Protein 8H4J (pdb70)

Solvent-accessible surface area: 68926 Å² total; per-residue (Å²): 55,10,52,2,2,0,0,19,0,3,17,57,26,118,35,3,29,1,15,34,0,0,74,10,0,20,31,3,0,135,56,10,39,19,50,35,67,91,58,82,22,60,0,42,82,62,92,6,41,31,20,58,98,55,2,59,31,2,14,132,20,47,118,36,106,107,74,70,22,122,117,9,18,57,41,0,68,91,0,8,60,36,0,45,61,4,42,1,0,0,0,0,0,9,26,38,33,18,6,0,2,5,12,0,2,14,0,0,5,0,0,9,18,35,70,43,0,19,38,97,41,49,83,12,113,13,13,23,0,13,30,3,17,0,0,0,0,0,9,5,27,30,104,29,102,82,99,122,49,12,3,1,22,35,5,0,114,12,0,0,18,59,0,15,1,95,9,9,40,12,1,35,1,26,8,22,104,100,136,73,137,13,34,74,62,6,5,61,70,0,29,45,39,0,51,150,8,4,34,75,45,54,5,60,2,2,0,0,17,0,4,15,52,34,121,35,3,30,2,20,38,0,0,74,14,4,15,37,4,2,96,63,52,66,12,48,22,124,91,64,84,29,61,0,44,84,62,92,5,41,33,17,57,98,56,2,61,31,8,16,158,61,57,145,33,113,113,78,73,20,139,122,7,29,60,44,0,66,102,2,6,61,36,0,91,70,9,49,2,0,0,0,0,0,9,27,37,33,18,6,0,2,6,11,0,1,14,1,0,6,1,0,9,31,27,213,58,0,19,119,147,50,184,77,190,59,78,27,47,5,147,70,11,60,1,10,0,0,0,9,3,25,13,41,16,104,78,105,115,36,9,2,1,21,35,4,0,115,13,0,0,16,27,0,23,1,135,107,13,66,12,0,34,1,25,6,20,98,46,81,58,58,6,37,45,10,6,5,27,47,0,18,35,40,0,45,143,21,3,100,116,77,68,17,56,2,2,0,0,17,0,4,125,83,45,172,94,5,15,2,24,69,0,0,77,47,0,16,63,30,3,124,84,14,31,7,42,31,126,93,60,84,24,61,0,46,84,63,92,5,41,96,66,71,212,54,2,100,32,7,16,163,62,54,144,28,122,88,102,63,19,158,118,7,28,60,40,0,67,95,0,6,58,41,0,77,65,6,38,3,0,0,0,0,0,10,26,55,148,101,75,8,2,96,24,0,96,35,0,4,44,0,0,30,28,33,175,54,0,22,80,156,93,85,85,12,106,12,13,23,2,15,37,3,32,2,0,0,0,0,9,4,26,30,109,27,103,83,105,141,69,10,55,1,22,70,64,0,110,70,22,0,19,80,0,15,0,82,24,9,61,12,0,33,0,26,3,18,105,73,166,110,128,12,99,106,61,4,23,57,68,0,116,45,41,8,57,137,3,1,60,69,40,39,55,2,2,0,0,17,0,5,13,45,37,148,87,5,16,1,20,70,0,0,74,49,0,17,60,26,10,137,94,51,67,48,63,35,143,95,62,84,22,62,0,46,82,59,91,4,43,30,16,64,69,49,6,74,4,6,12,123,44,17,5,79,39,42,99,97,22,134,145,16,17,61,40,0,66,82,0,7,59,36,0,90,67,8,62,4,0,0,0,0,0,10,27,35,30,14,6,0,1,6,13,0,1,16,0,0,8,1,0,8,28,21,168,57,0,18,109,143,46,186,91,184,72,94,25,66,1,140,56,12,65,0,0,0,1,0,10,4,24,30,125,29,104,82,106,119,50,9,3,1,20,35,5,0,114,13,0,0,16,29,0,13,0,135,120,14,81,21,0,21,1,24,4,19,77,93,161,85,147,15,67,97,62,5,20,60,56,0,114,45,32,7,56,154,19,2,111,138,49,37,2,2,0,0,17,0,5,14,49,35,145,87,4,16,2,22,76,0,0,76,49,1,20,57,27,1,132,94,46,69,34,69,36,168,93,63,82,24,64,0,47,79,60,93,4,41,33,18,59,84,59,3,66,7,5,12,125,44,12,88,18,96,109,81,68,19,140,120,9,32,60,37,0,68,89,0,7,59,38,0,92,65,8,70,2,0,0,0,0,0,10,27,33,32,17,6,0,2,6,13,0,2,17,0,0,7,1,0,8,27,26,178,54,0,18,74,147,53,110,6,84,45,99,23,43,4,154,67,12,40,0,0,0,0,0,10,4,23,28,115,29,104,82,102,119,50,10,4,1,20,31,5,0,113,14,0,0,24,33,0,24,1,148,99,11,60,13,0,31,1,24,4,17,80,70,165,97,147,14,92,103,64,5,20,59,71,0,114,62,58,7,59,178,10,2,107,90,96,30,56,2,2,0,0,17,0,4,14,48,34,146,89,4,16,1,22,76,1,0,76,48,3,19,59,26,3,136,90,50,68,40,64,38,144,92,62,78,26,62,0,45,84,61,91,5,41,35,16,63,98,59,3,65,38,6,14,162,55,55,141,32,104,105,89,67,24,153,116,10,30,58,39,0,64,90,0,6,58,37,0,88,70,7,54,1,0,0,0,0,0,10,26,34,30,15,7,0,1,6,12,0,1,15,1,0,6,0,0,8,28,28,192,54,0,18,125,146,49,186,76,189,61,90,27,53,2,157,54,11,63,2,10,0,0,0,9,4,24,22,94,16,105,79,104,118,48,11,3,1,20,32,6,0,111,12,0,0,25,31,0,23,0,148,114,10,80,10,0,31,0,26,2,14,74,72,154,92,143,15,81,96,65,5,20,60,69,0,112,45,39,7,57,146,13,1,114,99,88,40,4,21,4,2,0,0,18,0,4,14,52,38,146,90,4,18,2,21,82,0,0,78,51,3,18,50,31,7,127,92,48,66,23,40,26,30,73,43,82,26,63,0,46,79,60,94,7,40,32,18,57,98,56,1,60,31,1,12,129,21,48,80,26,101,109,87,71,21,62,124,6,11,40,40,0,28,19,0,8,9,18,0,46,18,8,44,1,0,0,0,0,0,10,25,34,31,18,6,0,1,7,12,0,1,12,0,0,7,0,0,8,19,23,90,44,0,19,118,113,63,165,90,139,51,98,12,47,5,151,68,12,73,2,9,0,0,0,9,4,23,29,124,29,99,80,99,109,44,10,4,1,20,33,5,0,115,14,0,0,30,31,0,20,0,156,116,13,74,10,0,36,0,22,2,26,107,76,191,98,133,18,120,89,66,6,23,60,68,0,113,45,34,8,58,133,11,2,48,89,39,58,67,3,2,0,0,16,0,4,125,83,47,170,96,4,16,2,21,72,0,0,75,46,4,18,62,27,10,136,92,53,70,53,70,35,176,90,67,83,26,61,0,46,82,62,90,4,42,92,66,77,210,56,4,104,25,4,10,110,44,15,89,26,120,99,66,68,25,109,111,9,29,58,41,0,69,92,0,8,61,36,0,90,74,7,49,2,0,0,0,0,0,10,28,56,144,96,75,8,0,92,24,0,94,37,0,4,44,0,0,29,22,22,144,44,0,22,69,162,57,138,63,215,61,98,20,34,2,146,69,13,100,2,8,0,0,0,9,4,24,32,123,28,102,83,104,143,72,11,52,1,21,73,68,0,112,69,20,0,24,58,0,24,1,135,132,12,92,20,0,21,1,27,3,16,112,88,183,82,146,15,72,92,65,5,20,58,54,0,113,46,32,8,54,151,30,2,105,157

B-factor: mean 39.57, std 13.96, range [19.72, 130.05]

Foldseek 3Di:
DFAEEEEAQDPPPPVDPLVVLLVVLVVLLVVLPDPYDYDYDDLNPVCQDADDDVLLCVLQPDDDPDPVSVVSLVVLVVLLVSQLRGLEYEEEFEQDPLEGHVSVVSSLVSPLGDPRQWHDPDPDTGAPRPNYEYEYEYEYLADDVVHPSNPHVVVCCVSCVSSPHNHYHYQYQHNCVPPPVSNVVSVVSSVVVSNVPSNDD/DWAEEEEAEDPPPPVDPLVVLLVVLVVLLVVLPDPYDYDYDDLNPVPQDADDDLLLVVLQPDDDPPPVSVVNNVVLVVLLVSQLRTQEYEYEFEQDPLEGHVSVVSNLVSPLGDPRQWHDDPDAIAADRPNYEYEYEYEYLADDVPHPSNPHVVVVCVSCVRSVHNHYHYQYQYNCVVPPVSNVVSVVSSVVVSNVVSNDD/DFEEEEEAEDPPPPPDPLVVLLVVLVVLLVVLPNPYDYDYDDLNPVCQDDDDDLLLCVLQPDDDPDPVSVVNLVVLVVLLVSQLRGQEYEYEFEQDPLEGHPSVVSSLVSPLGDPRQWHDPPPDTGAPRPNYEYEYEYEYLADDVVHPSNPHVVVVCVSCVSSPHNHYHYQYQHNCNPPDCSVVVSVVSSVVVSNVPSNPD/DAEEEEAEDPPPPVDPLVVLLVVLVVLLVVLPDPYDYDYDDLNPVCQDADDDLLLCCLQVVDPRDDVNVVNLVVLVVLLVSQLPGLEYEEEFEQDPLEGHPSVVSSLVSPLGDPRQWHDDPDAIGADRPNYEYEYEYEELADDVVHPSNPHVVVVCVSCVRSPHNHYHYQYQHNCVVPDCSVVVSVVSSSVVSNVPSND/DAEEEEAEDPPPPPDPLVVLLVVLVVLLVVLVDDYDYDYDDLNPVCQDADDDVLLVVLVPDDDPPVVSVVNLVVLVVLLVSQLPGQEYEYEFEQDPLEGHPSVVSNLVSPLGDPRQWHCDPDQIGGPRPNYEYEYEYEYLADDVVHPSNPHVVVVCVSCVRSPHNHYHYQYQHNCVVPPVNVVVSSVSSSVVSNVPSNDD/DAEEAEAEDPPPPVDPLVVLLVLLVVLLVVLVDPYDYDYDDLNPPCQDADDDVLLCVLQPDDDPPVVSVVNLVVLVVLLVSQLPGLEYEYEFEQDPLEGHVSVVSSLVSPLGDPRQWHDDPDQIAGPRPSYEYEYEYEYLADDVVHPSNPHVVVVCVSCVRSVRNHYHYQYQHNCVVPDVSVVVSVVSSVVSSNVVSNDD/DWAEEEEAADPPPPPDPLVVLLVVLVVLLVVLPDPYDYDYDDLNPVCQDADDDLLLVVLVPDDDPDPVSVVNNVVLVVLLCSQLVTQEYEEEFEQDPLEGHPSVVSSLVSPQGDPRQWHDDPDAIGGDRPNYEYEYEYEYLADDVVHPSNPHVVVVCVSCVNSVHNHYHYQYQHNCVPDPVSNVVRVVSSVVSSNVVSNPD/DEEEEEAEDPPPPPDPLVVLLVVLVVLLVVLPDPYHYDYDDLNPVCQDADDDVLLVVLVPDDDPDVVSVVSLVVLVVLLVSQLPGQEYEYEFEDDPLEGHPSVVSSLVSHLGDPRQWHDDPDAIGGPRPNYEYEYEYEYLADDVPHPSNPHVVVCCVSCVNSVHNHYHYQYQHNVVPPDCNNVVSVVSSSVSSNVPSND

InterPro domains:
  IPR003680 Flavodoxin-like fold [PF02525] (3-196)
  IPR023048 NADH:quinone oxidoreductase, FMN-dependent [MF_01216] (2-198)
  IPR029039 Flavoprotein-like superfamily [G3DSA:3.40.50.360] (2-201)
  IPR029039 Flavoprotein-like superfamily [SSF52218] (1-197)
  IPR050104 FMN-dependent NADH:quinone oxidoreductase, azoreductase type 1 [PTHR43741] (1-199)

Radius of gyration: 39.88 Å; Cα contacts (8 Å, |Δi|>4): 3153; chains: 8; bounding box: 110×86×103 Å

Structure (mmCIF, N/CA/C/O backbone):
data_8H4J
#
_entry.id   8H4J
#
_cell.length_a   143.040
_cell.length_b   160.110
_cell.length_c   335.620
_cell.angle_alpha   90.000
_cell.angle_beta   90.000
_cell.angle_gamma   90.000
#
_symmetry.space_group_name_H-M   'F 2 2 2'
#
loop_
_entity.id
_entity.type
_entity.pdbx_description
1 polymer 'FMN dependent NADH:quinone oxidoreductase'
2 non-polymer 'FLAVIN MONONUCLEOTIDE'
3 non-polymer ~{N}-(3-methylsulfanylphenyl)-4~{H}-cyclopenta[b]quinolin-9-amine
4 water water
#
loop_
_atom_site.group_PDB
_atom_site.id
_atom_site.type_symbol
_atom_site.label_atom_id
_atom_site.label_alt_id
_atom_site.label_comp_id
_atom_site.label_asym_id
_atom_site.label_entity_id
_atom_site.label_seq_id
_atom_site.pdbx_PDB_ins_code
_atom_site.Cartn_x
_atom_site.Cartn_y
_atom_site.Cartn_z
_atom_site.occupancy
_atom_site.B_iso_or_equiv
_atom_site.auth_seq_id
_atom_site.auth_comp_id
_atom_site.auth_asym_id
_atom_site.auth_atom_id
_atom_site.pdbx_PDB_model_num
ATOM 1 N N . GLY A 1 10 ? -45.14100 11.64600 -55.10400 1.000 64.87711 1 GLY A N 1
ATOM 2 C CA . GLY A 1 10 ? -46.06700 12.48000 -54.23600 1.000 52.81761 1 GLY A CA 1
ATOM 3 C C . GLY A 1 10 ? -45.46600 12.70500 -52.85200 1.000 48.25606 1 GLY A C 1
ATOM 4 O O . GLY A 1 10 ? -44.30900 12.35100 -52.66300 1.000 56.14774 1 GLY A O 1
ATOM 5 N N . ALA A 1 11 ? -46.19300 13.28800 -51.89600 1.000 45.33964 2 ALA A N 1
ATOM 6 C CA . ALA A 1 11 ? -45.69500 13.37900 -50.49700 1.000 38.58420 2 ALA A CA 1
ATOM 7 C C . ALA A 1 11 ? -46.55700 12.54300 -49.54500 1.000 35.64149 2 ALA A C 1
ATOM 8 O O . ALA A 1 11 ? -47.76900 12.43600 -49.74100 1.000 32.48460 2 ALA A O 1
ATOM 10 N N A ASN A 1 12 ? -45.93500 11.99500 -48.50800 0.528 38.63327 3 ASN A N 1
ATOM 11 N N B ASN A 1 12 ? -45.83500 11.99500 -48.50800 0.472 38.76721 3 ASN A N 1
ATOM 12 C CA A ASN A 1 12 ? -46.66600 11.37800 -47.36300 0.528 36.61189 3 ASN A CA 1
ATOM 13 C CA B ASN A 1 12 ? -46.56600 11.37800 -47.36300 0.472 36.40569 3 ASN A CA 1
ATOM 14 C C A ASN A 1 12 ? -47.03000 12.50300 -46.38700 0.528 33.37750 3 ASN A C 1
ATOM 15 C C B ASN A 1 12 ? -46.93000 12.50300 -46.38700 0.472 33.16019 3 ASN A C 1
ATOM 16 O O A ASN A 1 12 ? -46.14800 13.12700 -45.81900 0.528 31.29968 3 ASN A O 1
ATOM 17 O O B ASN A 1 12 ? -46.04800 13.12700 -45.81900 0.472 30.89540 3 ASN A O 1
ATOM 26 N N . VAL A 1 13 ? -48.30400 12.83400 -46.31500 1.000 29.12567 4 VAL A N 1
ATOM 27 C CA . VAL A 1 13 ? -48.76700 14.01000 -45.54300 1.000 27.73463 4 VAL A CA 1
ATOM 28 C C . VAL A 1 13 ? -49.56800 13.46100 -44.35200 1.000 27.85722 4 VAL A C 1
ATOM 29 O O . VAL A 1 13 ? -50.57300 12.73900 -44.54700 1.000 31.13389 4 VAL A O 1
ATOM 33 N N . LEU A 1 14 ? -49.16300 13.84100 -43.15900 1.000 27.06680 5 LEU A N 1
ATOM 34 C CA . LEU A 1 14 ? -49.88800 13.50200 -41.92000 1.000 25.53285 5 LEU A CA 1
ATOM 35 C C . LEU A 1 14 ? -50.69000 14.74200 -41.53300 1.000 25.73390 5 LEU A C 1
ATOM 36 O O . LEU A 1 14 ? -50.07600 15.83000 -41.40000 1.000 26.56039 5 LEU A O 1
ATOM 41 N N . VAL A 1 15 ? -52.00100 14.60300 -41.37900 1.000 24.96796 6 VAL A N 1
ATOM 42 C CA . VAL A 1 15 ? -52.92900 15.73300 -41.13300 1.000 23.68280 6 VAL A CA 1
ATOM 43 C C . VAL A 1 15 ? -53.57800 15.54400 -39.76400 1.000 25.82708 6 VAL A C 1
ATOM 44 O O . VAL A 1 15 ? -54.22800 14.49900 -39.53800 1.000 26.41659 6 VAL A O 1
ATOM 48 N N . LEU A 1 16 ? -53.40300 16.51600 -38.87800 1.000 22.62327 7 LEU A N 1
ATOM 49 C CA . LEU A 1 16 ? -53.96200 16.49700 -37.51600 1.000 25.95103 7 LEU A CA 1
ATOM 50 C C . LEU A 1 16 ? -54.97600 17.61300 -37.37000 1.000 28.22394 7 LEU A C 1
ATOM 51 O O . LEU A 1 16 ? -54.59500 18.77300 -37.53000 1.000 27.91410 7 LEU A O 1
ATOM 56 N N . LYS A 1 17 ? -56.21200 17.25600 -37.05900 1.000 24.80493 8 LYS A N 1
ATOM 57 C CA . LYS A 1 17 ? -57.33200 18.19200 -36.85600 1.000 24.88190 8 LYS A CA 1
ATOM 58 C C . LYS A 1 17 ? -57.68900 18.14400 -35.36300 1.000 27.54661 8 LYS A C 1
ATOM 59 O O . LYS A 1 17 ? -57.83500 17.04800 -34.83700 1.000 28.00908 8 LYS A O 1
ATOM 65 N N . SER A 1 18 ? -57.69600 19.27800 -34.68600 1.000 23.43102 9 SER A N 1
ATOM 66 C CA . SER A 1 18 ? -57.90100 19.29700 -33.21600 1.000 28.27309 9 SER A CA 1
ATOM 67 C C . SER A 1 18 ? -59.08300 20.16500 -32.79200 1.000 28.18832 9 SER A C 1
ATOM 68 O O . SER A 1 18 ? -59.43300 20.13500 -31.61100 1.000 27.76456 9 SER A O 1
ATOM 71 N N . SER A 1 19 ? -59.67500 20.93000 -33.69700 1.000 23.89583 10 SER A N 1
ATOM 72 C CA . SER A 1 19 ? -60.85400 21.79500 -33.41300 1.000 24.02918 10 SER A CA 1
ATOM 73 C C . SER A 1 19 ? -62.03100 20.98500 -32.83400 1.000 25.95435 10 SER A C 1
ATOM 74 O O . SER A 1 19 ? -62.16900 19.83400 -33.21300 1.000 27.35036 10 SER A O 1
ATOM 77 N N . ILE A 1 20 ? -62.82800 21.59000 -31.94700 1.000 25.53836 11 ILE A N 1
ATOM 78 C CA . ILE A 1 20 ? -64.04900 20.98300 -31.36600 1.000 27.70835 11 ILE A CA 1
ATOM 79 C C . ILE A 1 20 ? -65.26500 21.38200 -32.20600 1.000 31.51156 11 ILE A C 1
ATOM 80 O O . ILE A 1 20 ? -66.37900 21.03300 -31.79800 1.000 30.46956 11 ILE A O 1
ATOM 85 N N . ASN A 1 21 ? -65.08000 22.09300 -33.33500 1.000 26.83884 12 ASN A N 1
ATOM 86 C CA . ASN A 1 21 ? -66.22100 22.63000 -34.11200 1.000 30.26740 12 ASN A CA 1
ATOM 87 C C . ASN A 1 21 ? -66.51300 21.76700 -35.34800 1.000 35.09693 12 ASN A C 1
ATOM 88 O O . ASN A 1 21 ? -67.28700 22.26900 -36.22600 1.000 31.24383 12 ASN A O 1
ATOM 93 N N . GLY A 1 22 ? -65.92600 20.55900 -35.42100 1.000 31.70502 13 GLY A N 1
ATOM 94 C CA . GLY A 1 22 ? -66.20000 19.51900 -36.43100 1.000 32.22477 13 GLY A CA 1
ATOM 95 C C . GLY A 1 22 ? -66.08800 20.04700 -37.85000 1.000 36.38117 13 GLY A C 1
ATOM 96 O O . GLY A 1 22 ? -65.06300 20.66800 -38.18100 1.000 35.12897 13 GLY A O 1
ATOM 97 N N . GLU A 1 23 ? -67.12200 19.79900 -38.66100 1.000 31.66617 14 GLU A N 1
ATOM 98 C CA . GLU A 1 23 ? -67.14800 20.15400 -40.10100 1.000 37.06051 14 GLU A CA 1
ATOM 99 C C . GLU A 1 23 ? -67.43400 21.65800 -40.26600 1.000 36.20046 14 GLU A C 1
ATOM 100 O O . GLU A 1 23 ? -67.35400 22.14500 -41.40800 1.000 33.49527 14 GLU A O 1
ATOM 106 N N . THR A 1 24 ? -67.73600 22.39200 -39.19600 1.000 29.52892 15 THR A N 1
ATOM 107 C CA . THR A 1 24 ? -67.84100 23.86200 -39.26200 1.000 28.74595 15 THR A CA 1
ATOM 108 C C . THR A 1 24 ? -66.51500 24.54400 -38.85200 1.000 34.79237 15 THR A C 1
ATOM 109 O O . THR A 1 24 ? -66.40500 25.76900 -39.00800 1.000 30.84008 15 THR A O 1
ATOM 113 N N . SER A 1 25 ? -65.51600 23.79800 -38.43300 1.000 28.49137 16 SER A N 1
ATOM 114 C CA . SER A 1 25 ? -64.20200 24.34000 -38.00700 1.000 29.77684 16 SER A CA 1
ATOM 115 C C . SER A 1 25 ? -63.56100 25.19400 -39.11100 1.000 27.63695 16 SER A C 1
ATOM 116 O O . SER A 1 25 ? -63.39000 24.71400 -40.25900 1.000 26.52504 16 SER A O 1
ATOM 119 N N . LEU A 1 26 ? -63.12500 26.39700 -38.77100 1.000 31.31442 17 LEU A N 1
ATOM 120 C CA . LEU A 1 26 ? -62.31200 27.18400 -39.71500 1.000 30.61942 17 LEU A CA 1
ATOM 121 C C . LEU A 1 26 ? -60.93300 26.54900 -39.93500 1.000 31.13944 17 LEU A C 1
ATOM 122 O O . LEU A 1 26 ? -60.46800 26.52500 -41.10600 1.000 25.98267 17 LEU A O 1
ATOM 127 N N . THR A 1 27 ? -60.24400 26.04300 -38.89300 1.000 26.39189 18 THR A N 1
ATOM 128 C CA . THR A 1 27 ? -58.92400 25.43200 -39.12400 1.000 26.88089 18 THR A CA 1
ATOM 129 C C . THR A 1 27 ? -59.04100 24.19400 -40.00800 1.000 26.22961 18 THR A C 1
ATOM 130 O O . THR A 1 27 ? -58.17600 24.02400 -40.87600 1.000 24.49990 18 THR A O 1
ATOM 134 N N . ASN A 1 28 ? -60.07800 23.38100 -39.84600 1.000 24.80791 19 ASN A N 1
ATOM 135 C CA . ASN A 1 28 ? -60.30000 22.20200 -40.70400 1.000 24.48086 19 ASN A CA 1
ATOM 136 C C . ASN A 1 28 ? -60.62300 22.63700 -42.15200 1.000 25.38228 19 ASN A C 1
ATOM 137 O O . ASN A 1 28 ? -60.15100 21.98100 -43.06800 1.000 26.59232 19 ASN A O 1
ATOM 142 N N . GLN A 1 29 ? -61.41900 23.68700 -42.32200 1.000 24.72899 20 GLN A N 1
ATOM 143 C CA . GLN A 1 29 ? -61.72100 24.25500 -43.66000 1.000 27.74412 20 GLN A CA 1
ATOM 144 C C . GLN A 1 29 ? -60.39300 24.67500 -44.29800 1.000 27.94595 20 GLN A C 1
ATOM 145 O O . GLN A 1 29 ? -60.12800 24.29100 -45.44000 1.000 25.17670 20 GLN A O 1
ATOM 151 N N . LEU A 1 30 ? -59.58100 25.45600 -43.58500 1.000 26.04270 21 LEU A N 1
ATOM 152 C CA . LEU A 1 30 ? -58.34900 26.02300 -44.17700 1.000 27.05513 21 LEU A CA 1
ATOM 153 C C . LEU A 1 30 ? -57.31100 24.91900 -44.41900 1.000 24.49798 21 LEU A C 1
ATOM 154 O O . LEU A 1 30 ? -56.62400 24.97400 -45.43000 1.000 23.83537 21 LEU A O 1
ATOM 159 N N . ILE A 1 31 ? -57.26500 23.88100 -43.57700 1.000 25.39671 22 ILE A N 1
ATOM 160 C CA . ILE A 1 31 ? -56.43800 22.68100 -43.86200 1.000 23.19516 22 ILE A CA 1
ATOM 161 C C . ILE A 1 31 ? -56.91800 22.09100 -45.19400 1.000 27.14895 22 ILE A C 1
ATOM 162 O O . ILE A 1 31 ? -56.04600 21.78000 -46.05900 1.000 25.06716 22 ILE A O 1
ATOM 167 N N . ASN A 1 32 ? -58.23100 21.84400 -45.34100 1.000 23.81233 23 ASN A N 1
ATOM 168 C CA . ASN A 1 32 ? -58.75900 21.22900 -46.58800 1.000 26.08114 23 ASN A CA 1
ATOM 169 C C . ASN A 1 32 ? -58.38900 22.10900 -47.79200 1.000 25.48695 23 ASN A C 1
ATOM 170 O O . ASN A 1 32 ? -58.02900 21.56400 -48.80700 1.000 25.64680 23 ASN A O 1
ATOM 175 N N . GLU A 1 33 ? -58.49400 23.41500 -47.65600 1.000 24.13069 24 GLU A N 1
ATOM 176 C CA . GLU A 1 33 ? -58.13500 24.33100 -48.76600 1.000 27.54869 24 GLU A CA 1
ATOM 177 C C . GLU A 1 33 ? -56.63600 24.20800 -49.05200 1.000 28.12986 24 GLU A C 1
ATOM 178 O O . GLU A 1 33 ? -56.24400 24.12800 -50.22600 1.000 28.84018 24 GLU A O 1
ATOM 184 N N . PHE A 1 34 ? -55.79900 24.15600 -48.01900 1.000 25.71790 25 PHE A N 1
ATOM 185 C CA . PHE A 1 34 ? -54.33600 24.01700 -48.21300 1.000 25.42003 25 PHE A CA 1
ATOM 186 C C . PHE A 1 34 ? -54.03200 22.72100 -48.95900 1.000 26.95430 25 PHE A C 1
ATOM 187 O O . PHE A 1 34 ? -53.18800 22.73000 -49.86200 1.000 25.57813 25 PHE A O 1
ATOM 195 N N . LEU A 1 35 ? -54.66100 21.59600 -48.59100 1.000 25.79226 26 LEU A N 1
ATOM 196 C CA . LEU A 1 35 ? -54.45500 20.30100 -49.29700 1.000 25.71076 26 LEU A CA 1
ATOM 197 C C . LEU A 1 35 ? -54.97500 20.37500 -50.75600 1.000 26.50230 26 LEU A C 1
ATOM 198 O O . LEU A 1 35 ? -54.28000 19.84800 -51.69100 1.000 27.87100 26 LEU A O 1
ATOM 203 N N . ALA A 1 36 ? -56.10600 21.02500 -50.98700 1.000 26.89060 27 ALA A N 1
ATOM 204 C CA . ALA A 1 36 ? -56.63900 21.20800 -52.36700 1.000 28.96955 27 ALA A CA 1
ATOM 205 C C . ALA A 1 36 ? -55.66500 22.08700 -53.16100 1.000 27.22532 27 ALA A C 1
ATOM 206 O O . ALA A 1 36 ? -55.44400 21.84000 -54.35600 1.000 28.19577 27 ALA A O 1
ATOM 208 N N . ALA A 1 37 ? -55.05300 23.08000 -52.52600 1.000 25.83539 28 ALA A N 1
ATOM 209 C CA . ALA A 1 37 ? -54.13900 24.01800 -53.23000 1.000 27.22131 28 ALA A CA 1
ATOM 210 C C . ALA A 1 37 ? -52.88000 23.24700 -53.62600 1.000 29.03428 28 ALA A C 1
ATOM 211 O O . ALA A 1 37 ? -52.37800 23.43700 -54.76000 1.000 27.38081 28 ALA A O 1
ATOM 213 N N . ARG A 1 38 ? -52.40500 22.33900 -52.76200 1.000 25.33118 29 ARG A N 1
ATOM 214 C CA . ARG A 1 38 ? -51.23600 21.51100 -53.07400 1.000 26.37518 29 ARG A CA 1
ATOM 215 C C . ARG A 1 38 ? -51.60900 20.59000 -54.25400 1.000 29.90070 29 ARG A C 1
ATOM 216 O O . ARG A 1 38 ? -50.78100 20.40200 -55.19500 1.000 27.52084 29 ARG A O 1
ATOM 224 N N . GLN A 1 39 ? -52.79500 20.00900 -54.23200 1.000 28.60577 30 GLN A N 1
ATOM 225 C CA . GLN A 1 39 ? -53.20500 19.11600 -55.35000 1.000 35.73612 30 GLN A CA 1
ATOM 226 C C . GLN A 1 39 ? -53.19300 19.94600 -56.65200 1.000 32.60581 30 GLN A C 1
ATOM 227 O O . GLN A 1 39 ? -52.71200 19.43000 -57.69000 1.000 31.62520 30 GLN A O 1
ATOM 233 N N . ALA A 1 40 ? -53.72500 21.16000 -56.61700 1.000 29.55242 31 ALA A N 1
ATOM 234 C CA . ALA A 1 40 ? -53.83800 22.03600 -57.80500 1.000 30.94831 31 ALA A CA 1
ATOM 235 C C . ALA A 1 40 ? -52.43800 22.40700 -58.29800 1.000 38.70172 31 ALA A C 1
ATOM 236 O O . ALA A 1 40 ? -52.29700 22.64600 -59.50500 1.000 34.56535 31 ALA A O 1
ATOM 238 N N . ALA A 1 41 ? -51.44200 22.45900 -57.40700 1.000 30.22855 32 ALA A N 1
ATOM 239 C CA . ALA A 1 41 ? -50.03300 22.75700 -57.74600 1.000 31.87147 32 ALA A CA 1
ATOM 240 C C . ALA A 1 41 ? -49.28600 21.47500 -58.13000 1.000 35.44536 32 ALA A C 1
ATOM 241 O O . ALA A 1 41 ? -48.06500 21.53300 -58.29900 1.000 42.15139 32 ALA A O 1
ATOM 243 N N . GLY A 1 42 ? -49.97400 20.34300 -58.31200 1.000 34.33568 33 GLY A N 1
ATOM 244 C CA . GLY A 1 42 ? -49.40900 19.11400 -58.90300 1.000 37.73542 33 GLY A CA 1
ATOM 245 C C . GLY A 1 42 ? -48.84700 18.13800 -57.88400 1.000 39.60749 33 GLY A C 1
ATOM 246 O O . GLY A 1 42 ? -48.26700 17.15900 -58.29400 1.000 36.47303 33 GLY A O 1
ATOM 247 N N . HIS A 1 43 ? -49.01600 18.37300 -56.59000 1.000 38.96306 34 HIS A N 1
ATOM 248 C CA . HIS A 1 43 ? -48.61600 17.39400 -55.54300 1.000 37.40110 34 HIS A CA 1
ATOM 249 C C . HIS A 1 43 ? -49.71900 16.33700 -55.44600 1.000 36.80003 34 HIS A C 1
ATOM 250 O O . HIS A 1 43 ? -50.83200 16.66800 -55.04400 1.000 42.63859 34 HIS A O 1
ATOM 257 N N . GLY A 1 44 ? -49.39600 15.09300 -55.74100 1.000 32.52730 35 GLY A N 1
ATOM 258 C CA . GLY A 1 44 ? -50.30000 13.95400 -55.54000 1.000 33.05591 35 GLY A CA 1
ATOM 259 C C . GLY A 1 44 ? -50.04800 13.34800 -54.17600 1.000 39.77443 35 GLY A C 1
ATOM 260 O O . GLY A 1 44 ? -49.30000 12.35900 -54.07500 1.000 44.52142 35 GLY A O 1
ATOM 261 N N . ASP A 1 45 ? -50.60700 13.97800 -53.15500 1.000 30.89650 36 ASP A N 1
ATOM 262 C CA . ASP A 1 45 ? -50.33400 13.63700 -51.74200 1.000 33.34817 36 ASP A CA 1
ATOM 263 C C . ASP A 1 45 ? -51.01000 12.31000 -51.37100 1.000 35.30372 36 ASP A C 1
ATOM 264 O O . ASP A 1 45 ? -52.11000 12.04600 -51.81100 1.000 36.55230 36 ASP A O 1
ATOM 269 N N . ARG A 1 46 ? -50.36400 11.55100 -50.50500 1.000 33.64364 37 ARG A N 1
ATOM 270 C CA . ARG A 1 46 ? -50.90800 10.35600 -49.81600 1.000 32.24845 37 ARG A CA 1
ATOM 271 C C . ARG A 1 46 ? -51.24300 10.74500 -48.37200 1.000 34.59435 37 ARG A C 1
ATOM 272 O O . ARG A 1 46 ? -50.30800 10.99000 -47.59400 1.000 29.65110 37 ARG A O 1
ATOM 280 N N . LEU A 1 47 ? -52.51900 10.92300 -48.06200 1.000 33.18027 38 LEU A N 1
ATOM 281 C CA . LEU A 1 47 ? -52.95900 11.55300 -46.78300 1.000 34.35970 38 LEU A CA 1
ATOM 282 C C . LEU A 1 47 ? -53.12300 10.48000 -45.72200 1.000 34.37303 38 LEU A C 1
ATOM 283 O O . LEU A 1 47 ? -53.73600 9.46400 -46.02600 1.000 35.30260 38 LEU A O 1
ATOM 288 N N . THR A 1 48 ? -52.58600 10.72400 -44.53300 1.000 27.13312 39 THR A N 1
ATOM 289 C CA . THR A 1 48 ? -53.01300 10.04700 -43.27900 1.000 28.26428 39 THR A CA 1
ATOM 290 C C . THR A 1 48 ? -53.66400 11.11400 -42.39900 1.000 31.78780 39 THR A C 1
ATOM 291 O O . THR A 1 48 ? -52.96800 12.09200 -42.04800 1.000 28.35993 39 THR A O 1
ATOM 295 N N . GLU A 1 49 ? -54.96600 11.00700 -42.12100 1.000 29.52723 40 GLU A N 1
ATOM 296 C CA . GLU A 1 49 ? -55.70600 12.10600 -41.44700 1.000 29.47955 40 GLU A CA 1
ATOM 297 C C . GLU A 1 49 ? -56.27200 11.59100 -40.11600 1.000 34.70056 40 GLU A C 1
ATOM 298 O O . GLU A 1 49 ? -56.87500 10.51600 -40.06800 1.000 31.41903 40 GLU A O 1
ATOM 304 N N . HIS A 1 50 ? -56.09100 12.36800 -39.06200 1.000 27.60419 41 HIS A N 1
ATOM 305 C CA . HIS A 1 50 ? -56.65100 12.09200 -37.72900 1.000 28.94568 41 HIS A CA 1
ATOM 306 C C . HIS A 1 50 ? -57.51100 13.28400 -37.35100 1.000 30.30029 41 HIS A C 1
ATOM 307 O O . HIS A 1 50 ? -56.97700 14.38300 -37.24700 1.000 28.81662 41 HIS A O 1
ATOM 314 N N . ASP A 1 51 ? -58.75300 13.04300 -37.02700 1.000 29.30514 42 ASP A N 1
ATOM 315 C CA . ASP A 1 51 ? -59.55800 14.01400 -36.26800 1.000 29.09511 42 ASP A CA 1
ATOM 316 C C . ASP A 1 51 ? -59.31800 13.71100 -34.78900 1.000 34.01863 42 ASP A C 1
ATOM 317 O O . ASP A 1 51 ? -60.06700 12.88000 -34.18700 1.000 30.09519 42 ASP A O 1
ATOM 322 N N . LEU A 1 52 ? -58.28800 14.34400 -34.21400 1.000 28.56222 43 LEU A N 1
ATOM 323 C CA . LEU A 1 52 ? -57.87900 14.09700 -32.81500 1.000 27.82201 43 LEU A CA 1
ATOM 324 C C . LEU A 1 52 ? -59.06100 14.34300 -31.88100 1.000 31.10619 43 LEU A C 1
ATOM 325 O O . LEU A 1 52 ? -59.11100 13.68900 -30.82000 1.000 28.55021 43 LEU A O 1
ATOM 330 N N . SER A 1 53 ? -59.98200 15.24000 -32.24400 1.000 31.13616 44 SER A N 1
ATOM 331 C CA . SER A 1 53 ? -61.15000 15.57500 -31.38300 1.000 34.20548 44 SER A CA 1
ATOM 332 C C . SER A 1 53 ? -62.06100 14.36100 -31.23200 1.000 34.68662 44 SER A C 1
ATOM 333 O O . SER A 1 53 ? -62.86200 14.34900 -30.27000 1.000 37.40730 44 SER A O 1
ATOM 336 N N . ALA A 1 54 ? -61.99600 13.39200 -32.13700 1.000 32.26647 45 ALA A N 1
ATOM 337 C CA . ALA A 1 54 ? -62.91700 12.22900 -32.13500 1.000 37.78450 45 ALA A CA 1
ATOM 338 C C . ALA A 1 54 ? -62.19500 10.98700 -31.61900 1.000 36.70196 45 ALA A C 1
ATOM 339 O O . ALA A 1 54 ? -62.81300 9.92100 -31.62400 1.000 37.95760 45 ALA A O 1
ATOM 341 N N . MET A 1 55 ? -60.92900 11.08800 -31.21700 1.000 33.98354 46 MET A N 1
ATOM 342 C CA . MET A 1 55 ? -60.09700 9.87400 -31.01400 1.000 30.80789 46 MET A CA 1
ATOM 343 C C . MET A 1 55 ? -60.01500 9.51200 -29.53800 1.000 32.56976 46 MET A C 1
ATOM 344 O O . MET A 1 55 ? -59.56400 8.40200 -29.24600 1.000 32.44764 46 MET A O 1
ATOM 349 N N . ALA A 1 56 ? -60.45300 10.38800 -28.64700 1.000 33.67351 47 ALA A N 1
ATOM 350 C CA . ALA A 1 56 ? -60.41500 10.14800 -27.18500 1.000 35.30317 47 ALA A CA 1
ATOM 351 C C . ALA A 1 56 ? -59.01900 9.63700 -26.80700 1.000 39.51009 47 ALA A C 1
ATOM 352 O O . ALA A 1 56 ? -58.88200 8.53200 -26.23000 1.000 32.72041 47 ALA A O 1
ATOM 354 N N . LEU A 1 57 ? -57.98300 10.39700 -27.17500 1.000 31.30799 48 LEU A N 1
ATOM 355 C CA . LEU A 1 57 ? -56.60300 10.01700 -26.84400 1.000 32.07985 48 LEU A CA 1
ATOM 356 C C . LEU A 1 57 ? -56.47900 9.92800 -25.33400 1.000 30.91649 48 LEU A C 1
ATOM 357 O O . LEU A 1 57 ? -57.07100 10.69200 -24.58600 1.000 29.35036 48 LEU A O 1
ATOM 362 N N . PRO A 1 58 ? -55.66000 9.00400 -24.84500 1.000 32.83341 49 PRO A N 1
ATOM 363 C CA . PRO A 1 58 ? -55.37700 8.95800 -23.41900 1.000 33.25397 49 PRO A CA 1
ATOM 364 C C . PRO A 1 58 ? -54.57600 10.20000 -22.99600 1.000 36.88011 49 PRO A C 1
ATOM 365 O O . PRO A 1 58 ? -53.74900 10.72700 -23.78500 1.000 32.59849 49 PRO A O 1
ATOM 369 N N . THR A 1 59 ? -54.85300 10.67000 -21.79600 1.000 29.08629 50 THR A N 1
ATOM 370 C CA . THR A 1 59 ? -54.03000 11.67100 -21.08200 1.000 33.58361 50 THR A CA 1
ATOM 371 C C . THR A 1 59 ? -52.77700 10.99800 -20.53000 1.000 32.59039 50 THR A C 1
ATOM 372 O O . THR A 1 59 ? -52.85200 9.87400 -19.96500 1.000 28.84696 50 THR A O 1
ATOM 376 N N . LEU A 1 60 ? -51.64700 11.68800 -20.62200 1.000 27.96629 51 LEU A N 1
ATOM 377 C CA . LEU A 1 60 ? -50.40500 11.19700 -19.98700 1.000 27.01991 51 LEU A CA 1
ATOM 378 C C . LEU A 1 60 ? -50.56300 11.18900 -18.46000 1.000 31.96818 51 LEU A C 1
ATOM 379 O O . LEU A 1 60 ? -50.87500 12.24300 -17.84300 1.000 31.23032 51 LEU A O 1
ATOM 384 N N . ASP A 1 61 ? -50.41100 10.02200 -17.85300 1.000 27.80863 52 ASP A N 1
ATOM 385 C CA . ASP A 1 61 ? -50.46700 9.89900 -16.37900 1.000 29.31630 52 ASP A CA 1
ATOM 386 C C . ASP A 1 61 ? -49.24600 9.11900 -15.90400 1.000 32.56216 52 ASP A C 1
ATOM 387 O O . ASP A 1 61 ? -48.39300 8.70700 -16.73100 1.000 31.69910 52 ASP A O 1
ATOM 392 N N . ARG A 1 62 ? -49.17600 8.87900 -14.60600 1.000 27.25108 53 ARG A N 1
ATOM 393 C CA . ARG A 1 62 ? -47.98700 8.24800 -14.02200 1.000 29.28944 53 ARG A CA 1
ATOM 394 C C . ARG A 1 62 ? -47.71100 6.88900 -14.67000 1.000 28.51172 53 ARG A C 1
ATOM 395 O O . ARG A 1 62 ? -46.59000 6.64800 -15.11400 1.000 31.14588 53 ARG A O 1
ATOM 403 N N . PRO A 1 63 ? -48.66600 5.93500 -14.68700 1.000 31.50641 54 PRO A N 1
ATOM 404 C CA . PRO A 1 63 ? -48.37300 4.59700 -15.21500 1.000 35.49183 54 PRO A CA 1
ATOM 405 C C . PRO A 1 63 ? -48.03100 4.61200 -16.71700 1.000 31.07456 54 PRO A C 1
ATOM 406 O O . PRO A 1 63 ? -47.19900 3.83600 -17.17900 1.000 31.89347 54 PRO A O 1
ATOM 410 N N . LEU A 1 64 ? -48.67500 5.50400 -17.48000 1.000 30.83058 55 LEU A N 1
ATOM 411 C CA . LEU A 1 64 ? -48.44100 5.54700 -18.94400 1.000 27.24040 55 LEU A CA 1
ATOM 412 C C . LEU A 1 64 ? -47.03200 6.09800 -19.16700 1.000 29.08330 55 LEU A C 1
ATOM 413 O O . LEU A 1 64 ? -46.33000 5.54100 -19.96900 1.000 33.40832 55 LEU A O 1
ATOM 418 N N . PHE A 1 65 ? -46.61400 7.11800 -18.41800 1.000 29.31369 56 PHE A N 1
ATOM 419 C CA . PHE A 1 65 ? -45.27500 7.72100 -18.49100 1.000 31.71711 56 PHE A CA 1
ATOM 420 C C . PHE A 1 65 ? -44.21100 6.65100 -18.17900 1.000 35.01083 56 PHE A C 1
ATOM 421 O O . PHE A 1 65 ? -43.20700 6.54000 -18.90500 1.000 34.98606 56 PHE A O 1
ATOM 429 N N . ALA A 1 66 ? -44.41800 5.87300 -17.12400 1.000 34.10925 57 ALA A N 1
ATOM 430 C CA . ALA A 1 66 ? -43.50300 4.76800 -16.74300 1.000 35.31490 57 ALA A CA 1
ATOM 431 C C . ALA A 1 66 ? -43.40200 3.77500 -17.91500 1.000 33.90360 57 ALA A C 1
ATOM 432 O O . ALA A 1 66 ? -42.26500 3.44400 -18.32200 1.000 35.96342 57 ALA A O 1
ATOM 434 N N . ALA A 1 67 ? -44.54400 3.36800 -18.48800 1.000 34.27511 58 ALA A N 1
ATOM 435 C CA . ALA A 1 67 ? -44.59500 2.35300 -19.57600 1.000 35.22009 58 ALA A CA 1
ATOM 436 C C . ALA A 1 67 ? -43.92300 2.89600 -20.85300 1.000 41.06295 58 ALA A C 1
ATOM 437 O O . ALA A 1 67 ? -43.14000 2.16800 -21.46500 1.000 38.60158 58 ALA A O 1
ATOM 439 N N . LEU A 1 68 ? -44.13100 4.17100 -21.20700 1.000 34.49556 59 LEU A N 1
ATOM 440 C CA . LEU A 1 68 ? -43.49100 4.80300 -22.39300 1.000 36.53081 59 LEU A CA 1
ATOM 441 C C . LEU A 1 68 ? -41.95600 4.88300 -22.23500 1.000 40.16663 59 LEU A C 1
ATOM 442 O O . LEU A 1 68 ? -41.24700 5.00800 -23.28100 1.000 42.35797 59 LEU A O 1
ATOM 447 N N . ARG A 1 69 ? -41.43400 4.85800 -21.00000 1.000 38.31148 60 ARG A N 1
ATOM 448 C CA . ARG A 1 69 ? -39.97300 4.94800 -20.74100 1.000 40.09406 60 ARG A CA 1
ATOM 449 C C . ARG A 1 69 ? -39.38200 3.53900 -20.62600 1.000 41.96252 60 ARG A C 1
ATOM 450 O O . ARG A 1 69 ? -38.15500 3.43000 -20.54300 1.000 41.73413 60 ARG A O 1
ATOM 458 N N . GLY A 1 70 ? -40.21600 2.51400 -20.65600 1.000 38.28190 61 GLY A N 1
ATOM 459 C CA . GLY A 1 70 ? -39.73700 1.12300 -20.78100 1.000 43.22545 61 GLY A CA 1
ATOM 460 C C . GLY A 1 70 ? -40.20600 0.22400 -19.65700 1.000 47.86684 61 GLY A C 1
ATOM 461 O O . GLY A 1 70 ? -39.86100 -0.97900 -19.69000 1.000 50.08139 61 GLY A O 1
ATOM 462 N N . ALA A 1 71 ? -40.95300 0.73700 -18.67500 1.000 43.59594 62 ALA A N 1
ATOM 463 C CA . ALA A 1 71 ? -41.51600 -0.11200 -17.60400 1.000 41.94280 62 ALA A CA 1
ATOM 464 C C . ALA A 1 71 ? -42.45000 -1.12500 -18.25300 1.000 44.19904 62 ALA A C 1
ATOM 465 O O . ALA A 1 71 ? -43.20800 -0.75000 -19.15400 1.000 39.79892 62 ALA A O 1
ATOM 467 N N . VAL A 1 72 ? -42.42800 -2.37100 -17.79500 1.000 48.71564 63 VAL A N 1
ATOM 468 C CA . VAL A 1 72 ? -43.39900 -3.39700 -18.27200 1.000 55.99085 63 VAL A CA 1
ATOM 469 C C . VAL A 1 72 ? -44.65600 -3.23200 -17.42600 1.000 56.09343 63 VAL A C 1
ATOM 470 O O . VAL A 1 72 ? -44.54300 -3.42900 -16.22300 1.000 53.30664 63 VAL A O 1
ATOM 474 N N . ASP A 1 73 ? -45.76800 -2.78000 -18.02500 1.000 59.64292 64 ASP A N 1
ATOM 475 C CA . ASP A 1 73 ? -47.07400 -2.56100 -17.33300 1.000 62.47139 64 ASP A CA 1
ATOM 476 C C . ASP A 1 73 ? -48.05500 -3.56600 -17.91600 1.000 65.35460 64 ASP A C 1
ATOM 477 O O . ASP A 1 73 ? -48.51100 -3.43200 -19.05000 1.000 65.96791 64 ASP A O 1
ATOM 482 N N . PRO A 1 74 ? -48.40600 -4.61300 -17.15200 1.000 72.48954 65 PRO A N 1
ATOM 483 C CA . PRO A 1 74 ? -49.36100 -5.60300 -17.64500 1.000 80.23532 65 PRO A CA 1
ATOM 484 C C . PRO A 1 74 ? -50.73000 -4.97900 -17.99300 1.000 71.77188 65 PRO A C 1
ATOM 485 O O . PRO A 1 74 ? -51.36900 -5.51100 -18.86800 1.000 69.26641 65 PRO A O 1
ATOM 489 N N . GLN A 1 75 ? -51.12900 -3.87100 -17.34300 1.000 66.13592 66 GLN A N 1
ATOM 490 C CA . GLN A 1 75 ? -52.50200 -3.29700 -17.43100 1.000 63.95396 66 GLN A CA 1
ATOM 491 C C . GLN A 1 75 ? -52.89600 -3.07800 -18.89300 1.000 57.56752 66 GLN A C 1
ATOM 492 O O . GLN A 1 75 ? -52.22400 -2.36600 -19.63200 1.000 51.05834 66 GLN A O 1
ATOM 498 N N . PRO A 1 76 ? -54.04000 -3.62700 -19.34800 1.000 57.12570 67 PRO A N 1
ATOM 499 C CA . PRO A 1 76 ? -54.36200 -3.66900 -20.77500 1.000 58.80456 67 PRO A CA 1
ATOM 500 C C . PRO A 1 76 ? -54.63000 -2.28400 -21.40300 1.000 52.72623 67 PRO A C 1
ATOM 501 O O . PRO A 1 76 ? -54.35300 -2.13800 -22.56700 1.000 49.57489 67 PRO A O 1
ATOM 505 N N . ALA A 1 77 ? -55.18700 -1.32100 -20.65900 1.000 49.91401 68 ALA A N 1
ATOM 506 C CA . ALA A 1 77 ? -55.37900 0.08000 -21.12000 1.000 50.70531 68 ALA A CA 1
ATOM 507 C C . ALA A 1 77 ? -54.00800 0.73000 -21.39100 1.000 44.80984 68 ALA A C 1
ATOM 508 O O . ALA A 1 77 ? -53.90000 1.50300 -22.37500 1.000 46.19651 68 ALA A O 1
ATOM 510 N N . ILE A 1 78 ? -53.01800 0.46100 -20.53800 1.000 40.60956 69 ILE A N 1
ATOM 511 C CA . ILE A 1 78 ? -51.64600 1.03000 -20.63400 1.000 38.93830 69 ILE A CA 1
ATOM 512 C C . ILE A 1 78 ? -50.91600 0.37600 -21.81000 1.000 44.18845 69 ILE A C 1
ATOM 513 O O . ILE A 1 78 ? -50.25200 1.10200 -22.54900 1.000 35.62725 69 ILE A O 1
ATOM 518 N N . ARG A 1 79 ? -51.04700 -0.93700 -21.98700 1.000 45.32464 70 ARG A N 1
ATOM 519 C CA . ARG A 1 79 ? -50.43100 -1.66800 -23.12500 1.000 43.51384 70 ARG A CA 1
ATOM 520 C C . ARG A 1 79 ? -50.98400 -1.12900 -24.45000 1.000 38.78661 70 ARG A C 1
ATOM 521 O O . ARG A 1 79 ? -50.18500 -0.94400 -25.38600 1.000 39.39051 70 ARG A O 1
ATOM 529 N N . GLU A 1 80 ? -52.27200 -0.82700 -24.56500 1.000 33.55586 71 GLU A N 1
ATOM 530 C CA . GLU A 1 80 ? -52.75000 -0.36000 -25.88300 1.000 41.91001 71 GLU A CA 1
ATOM 531 C C . GLU A 1 80 ? -52.53500 1.16100 -26.04900 1.000 39.13966 71 GLU A C 1
ATOM 532 O O . GLU A 1 80 ? -52.45000 1.54200 -27.21000 1.000 31.81175 71 GLU A O 1
ATOM 538 N N . ALA A 1 81 ? -52.44500 1.97200 -24.97500 1.000 35.04046 72 ALA A N 1
ATOM 539 C CA . ALA A 1 81 ? -51.97600 3.38900 -25.07600 1.000 35.87663 72 ALA A CA 1
ATOM 540 C C . ALA A 1 81 ? -50.51700 3.40000 -25.54800 1.000 33.16089 72 ALA A C 1
ATOM 541 O O . ALA A 1 81 ? -50.18900 4.25800 -26.37000 1.000 30.28156 72 ALA A O 1
ATOM 543 N N . VAL A 1 82 ? -49.67700 2.45400 -25.09200 1.000 31.50690 73 VAL A N 1
ATOM 544 C CA . VAL A 1 82 ? -48.27500 2.36300 -25.57700 1.000 31.63334 73 VAL A CA 1
ATOM 545 C C . VAL A 1 82 ? -48.26600 2.00200 -27.07000 1.000 33.60090 73 VAL A C 1
ATOM 546 O O . VAL A 1 82 ? -47.51400 2.65600 -27.83300 1.000 30.65991 73 VAL A O 1
ATOM 550 N N . ALA A 1 83 ? -49.03900 0.99000 -27.48800 1.000 31.54530 74 ALA A N 1
ATOM 551 C CA . ALA A 1 83 ? -49.18200 0.59900 -28.90700 1.000 33.20848 74 ALA A CA 1
ATOM 552 C C . ALA A 1 83 ? -49.69700 1.80000 -29.73500 1.000 31.87440 74 ALA A C 1
ATOM 553 O O . ALA A 1 83 ? -49.18800 2.00000 -30.83200 1.000 29.93835 74 ALA A O 1
ATOM 555 N N . LEU A 1 84 ? -50.63100 2.59000 -29.20600 1.000 33.26597 75 LEU A N 1
ATOM 556 C CA . LEU A 1 84 ? -51.16200 3.79200 -29.89700 1.000 30.68250 75 LEU A CA 1
ATOM 557 C C . LEU A 1 84 ? -50.02000 4.80600 -30.07200 1.000 28.43133 75 LEU A C 1
ATOM 558 O O . LEU A 1 84 ? -49.89300 5.34200 -31.19100 1.000 29.26243 75 LEU A O 1
ATOM 563 N N . SER A 1 85 ? -49.24300 5.07300 -29.02400 1.000 29.31469 76 SER A N 1
ATOM 564 C CA . SER A 1 85 ? -48.02700 5.93800 -29.07600 1.000 27.11393 76 SER A CA 1
ATOM 565 C C . SER A 1 85 ? -47.09000 5.45100 -30.18900 1.000 32.14103 76 SER A C 1
ATOM 566 O O . SER A 1 85 ? -46.70700 6.24200 -31.06400 1.000 24.12226 76 SER A O 1
ATOM 569 N N . ASP A 1 86 ? -46.74600 4.16000 -30.19800 1.000 29.86531 77 ASP A N 1
ATOM 570 C CA . ASP A 1 86 ? -45.87700 3.59400 -31.25300 1.000 29.18660 77 ASP A CA 1
ATOM 571 C C . ASP A 1 86 ? -46.49600 3.82900 -32.64100 1.000 29.36783 77 ASP A C 1
ATOM 572 O O . ASP A 1 86 ? -45.72900 4.11600 -33.57000 1.000 29.79728 77 ASP A O 1
ATOM 577 N N . GLN A 1 87 ? -47.79300 3.64100 -32.83800 1.000 28.32430 78 GLN A N 1
ATOM 578 C CA . GLN A 1 87 ? -48.42500 3.83900 -34.17200 1.000 29.93167 78 GLN A CA 1
ATOM 579 C C . GLN A 1 87 ? -48.28600 5.32000 -34.61300 1.000 30.72505 78 GLN A C 1
ATOM 580 O O . GLN A 1 87 ? -47.87800 5.58100 -35.74200 1.000 26.88498 78 GLN A O 1
ATOM 586 N N . LEU A 1 88 ? -48.57400 6.25200 -33.71200 1.000 27.62569 79 LEU A N 1
ATOM 587 C CA . LEU A 1 88 ? -48.59600 7.70700 -34.00700 1.000 24.28126 79 LEU A CA 1
ATOM 588 C C . LEU A 1 88 ? -47.17400 8.16300 -34.32000 1.000 25.43221 79 LEU A C 1
ATOM 589 O O . LEU A 1 88 ? -46.99300 8.95800 -35.24400 1.000 29.15923 79 LEU A O 1
ATOM 594 N N . ILE A 1 89 ? -46.18900 7.65900 -33.60000 1.000 22.67505 80 ILE A N 1
ATOM 595 C CA . ILE A 1 89 ? -44.76800 7.98700 -33.86300 1.000 25.95707 80 ILE A CA 1
ATOM 596 C C . ILE A 1 89 ? -44.36100 7.42300 -35.22100 1.000 30.23941 80 ILE A C 1
ATOM 597 O O . ILE A 1 89 ? -43.69900 8.17300 -35.95400 1.000 26.81083 80 ILE A O 1
ATOM 602 N N . ALA A 1 90 ? -44.72700 6.16300 -35.53700 1.000 26.89291 81 ALA A N 1
ATOM 603 C CA . ALA A 1 90 ? -44.39100 5.56000 -36.84600 1.000 28.55435 81 ALA A CA 1
ATOM 604 C C . ALA A 1 90 ? -44.99400 6.41100 -37.98000 1.000 26.85050 81 ALA A C 1
ATOM 605 O O . ALA A 1 90 ? -44.29300 6.64800 -38.96800 1.000 28.14500 81 ALA A O 1
ATOM 607 N N . GLU A 1 91 ? -46.22200 6.88900 -37.84000 1.000 27.67752 82 GLU A N 1
ATOM 608 C CA . GLU A 1 91 ? -46.87500 7.76000 -38.87300 1.000 31.09881 82 GLU A CA 1
ATOM 609 C C . GLU A 1 91 ? -46.05100 9.05100 -39.01600 1.000 30.93464 82 GLU A C 1
ATOM 610 O O . GLU A 1 91 ? -45.75200 9.47300 -40.17000 1.000 25.86385 82 GLU A O 1
ATOM 616 N N . LEU A 1 92 ? -45.68400 9.66800 -37.89400 1.000 25.45901 83 LEU A N 1
ATOM 617 C CA . LEU A 1 92 ? -44.90000 10.91500 -37.94300 1.000 28.74729 83 LEU A CA 1
ATOM 618 C C . LEU A 1 92 ? -43.59800 10.70200 -38.71900 1.000 32.03100 83 LEU A C 1
ATOM 619 O O . LEU A 1 92 ? -43.23800 11.55100 -39.57900 1.000 27.99568 83 LEU A O 1
ATOM 624 N N . LYS A 1 93 ? -42.87100 9.64300 -38.39900 1.000 27.23370 84 LYS A N 1
ATOM 625 C CA . LYS A 1 93 ? -41.53300 9.39500 -38.98600 1.000 30.83607 84 LYS A CA 1
ATOM 626 C C . LYS A 1 93 ? -41.65800 8.99400 -40.45800 1.000 29.07129 84 LYS A C 1
ATOM 627 O O . LYS A 1 93 ? -40.74700 9.34800 -41.20600 1.000 35.25507 84 LYS A O 1
ATOM 633 N N . ALA A 1 94 ? -42.78100 8.43900 -40.87400 1.000 28.88211 85 ALA A N 1
ATOM 634 C CA . ALA A 1 94 ? -43.01800 8.05400 -42.29400 1.000 37.11501 85 ALA A CA 1
ATOM 635 C C . ALA A 1 94 ? -43.43200 9.27800 -43.12900 1.000 38.71667 85 ALA A C 1
ATOM 636 O O . ALA A 1 94 ? -43.45700 9.17000 -44.36000 1.000 33.76693 85 ALA A O 1
ATOM 638 N N . SER A 1 95 ? -43.79100 10.40200 -42.52300 1.000 31.64674 86 SER A N 1
ATOM 639 C CA . SER A 1 95 ? -44.36100 11.55200 -43.28400 1.000 30.65223 86 SER A CA 1
ATOM 640 C C . SER A 1 95 ? -43.24100 12.40300 -43.88300 1.000 31.45269 86 SER A C 1
ATOM 641 O O . SER A 1 95 ? -42.08300 12.28000 -43.45200 1.000 31.45046 86 SER A O 1
ATOM 644 N N . ASP A 1 96 ? -43.57800 13.22100 -44.88200 1.000 29.20204 87 ASP A N 1
ATOM 645 C CA . ASP A 1 96 ? -42.70900 14.28400 -45.42600 1.000 29.25193 87 ASP A CA 1
ATOM 646 C C . ASP A 1 96 ? -43.23900 15.64700 -44.97200 1.000 28.18325 87 ASP A C 1
ATOM 647 O O . ASP A 1 96 ? -42.46200 16.58900 -44.85300 1.000 26.66132 87 ASP A O 1
ATOM 652 N N . LEU A 1 97 ? -44.54000 15.75200 -44.74400 1.000 27.44787 88 LEU A N 1
ATOM 653 C CA . LEU A 1 97 ? -45.18000 17.02200 -44.39800 1.000 26.50672 88 LEU A CA 1
ATOM 654 C C . LEU A 1 97 ? -46.19100 16.75000 -43.29500 1.000 23.33556 88 LEU A C 1
ATOM 655 O O . LEU A 1 97 ? -46.99300 15.83100 -43.43800 1.000 24.54948 88 LEU A O 1
ATOM 660 N N . LEU A 1 98 ? -46.11200 17.51700 -42.22400 1.000 24.10365 89 LEU A N 1
ATOM 661 C CA . LEU A 1 98 ? -47.10000 17.46000 -41.11400 1.000 23.98931 89 LEU A CA 1
ATOM 662 C C . LEU A 1 98 ? -47.94300 18.71900 -41.15700 1.000 24.40056 89 LEU A C 1
ATOM 663 O O . LEU A 1 98 ? -47.36000 19.79800 -41.07000 1.000 27.15715 89 LEU A O 1
ATOM 668 N N . VAL A 1 99 ? -49.27300 18.56700 -41.26500 1.000 21.32813 90 VAL A N 1
ATOM 669 C CA . VAL A 1 99 ? -50.23200 19.68200 -41.33600 1.000 22.87588 90 VAL A CA 1
ATOM 670 C C . VAL A 1 99 ? -51.08300 19.64700 -40.05200 1.000 24.78588 90 VAL A C 1
ATOM 671 O O . VAL A 1 99 ? -51.60900 18.58300 -39.73300 1.000 24.55011 90 VAL A O 1
ATOM 675 N N . ILE A 1 100 ? -51.06500 20.73600 -39.29000 1.000 21.51796 91 ILE A N 1
ATOM 676 C CA . ILE A 1 100 ? -51.60400 20.76800 -37.91600 1.000 23.33493 91 ILE A CA 1
ATOM 677 C C . ILE A 1 100 ? -52.66300 21.84200 -37.82100 1.000 25.70977 91 ILE A C 1
ATOM 678 O O . ILE A 1 100 ? -52.34500 22.99500 -38.06100 1.000 26.00151 91 ILE A O 1
ATOM 683 N N . GLY A 1 101 ? -53.85800 21.46300 -37.39300 1.000 23.54934 92 GLY A N 1
ATOM 684 C CA . GLY A 1 101 ? -54.87300 22.45600 -37.00900 1.000 25.81334 92 GLY A CA 1
ATOM 685 C C . GLY A 1 101 ? -54.67000 22.84700 -35.56700 1.000 23.55402 92 GLY A C 1
ATOM 686 O O . GLY A 1 101 ? -54.83300 21.97500 -34.70200 1.000 27.54003 92 GLY A O 1
ATOM 687 N N . ALA A 1 102 ? -54.37100 24.11300 -35.28200 1.000 23.40828 93 ALA A N 1
ATOM 688 C CA . ALA A 1 102 ? -54.11300 24.58100 -33.90700 1.000 21.84468 93 ALA A CA 1
ATOM 689 C C . ALA A 1 102 ? -54.79100 25.93100 -33.69900 1.000 23.49029 93 ALA A C 1
ATOM 690 O O . ALA A 1 102 ? -54.12100 26.94900 -33.51300 1.000 25.71537 93 ALA A O 1
ATOM 692 N N . PRO A 1 103 ? -56.13300 25.97700 -33.67500 1.000 24.64116 94 PRO A N 1
ATOM 693 C CA . PRO A 1 103 ? -56.81400 27.21600 -33.31700 1.000 26.67399 94 PRO A CA 1
ATOM 694 C C . PRO A 1 103 ? -56.46200 27.53500 -31.86200 1.000 28.85184 94 PRO A C 1
ATOM 695 O O . PRO A 1 103 ? -56.19900 26.65500 -31.07700 1.000 27.19515 94 PRO A O 1
ATOM 699 N N . MET A 1 104 ? -56.48400 28.79900 -31.52400 1.000 26.46777 95 MET A N 1
ATOM 700 C CA . MET A 1 104 ? -56.17600 29.21700 -30.15100 1.000 25.84032 95 MET A CA 1
ATOM 701 C C . MET A 1 104 ? -57.42400 29.03400 -29.25900 1.000 26.75870 95 MET A C 1
ATOM 702 O O . MET A 1 104 ? -58.43000 29.71900 -29.43700 1.000 27.43638 95 MET A O 1
ATOM 707 N N . TYR A 1 105 ? -57.31300 28.12500 -28.29300 1.000 23.92762 96 TYR A N 1
ATOM 708 C CA . TYR A 1 105 ? -58.38700 27.95100 -27.28700 1.000 25.05428 96 TYR A CA 1
ATOM 709 C C . TYR A 1 105 ? -57.80000 28.33100 -25.92000 1.000 27.76875 96 TYR A C 1
ATOM 710 O O . TYR A 1 105 ? -56.89100 27.65400 -25.44700 1.000 26.10911 96 TYR A O 1
ATOM 719 N N . ASN A 1 106 ? -58.29700 29.41500 -25.33400 1.000 25.76819 97 ASN A N 1
ATOM 720 C CA . ASN A 1 106 ? -57.83500 29.87300 -23.99200 1.000 25.77829 97 ASN A CA 1
ATOM 721 C C . ASN A 1 106 ? -56.30600 30.06700 -23.97700 1.000 29.48569 97 ASN A C 1
ATOM 722 O O . ASN A 1 106 ? -55.67500 29.58300 -23.03200 1.000 26.07258 97 ASN A O 1
ATOM 727 N N . LEU A 1 107 ? -55.75900 30.74900 -24.98600 1.000 25.88840 98 LEU A N 1
ATOM 728 C CA . LEU A 1 107 ? -54.31300 31.11900 -25.04800 1.000 26.83422 98 LEU A CA 1
ATOM 729 C C . LEU A 1 107 ? -53.41500 29.89100 -25.25800 1.000 25.74440 98 LEU A C 1
ATOM 730 O O . LEU A 1 107 ? -52.20100 30.04200 -25.17400 1.000 26.94292 98 LEU A O 1
ATOM 735 N N . ASN A 1 108 ? -54.01700 28.75200 -25.57900 1.000 27.28075 99 ASN A N 1
ATOM 736 C CA . ASN A 1 108 ? -53.24300 27.51300 -25.83100 1.000 24.86763 99 ASN A CA 1
ATOM 737 C C . ASN A 1 108 ? -53.82200 26.79300 -27.04800 1.000 25.98141 99 ASN A C 1
ATOM 738 O O . ASN A 1 108 ? -54.76000 27.30300 -27.64500 1.000 24.58363 99 ASN A O 1
ATOM 743 N N . VAL A 1 109 ? -53.23000 25.66300 -27.40800 1.000 22.47594 100 VAL A N 1
ATOM 744 C CA . VAL A 1 109 ? -53.79900 24.82900 -28.49600 1.000 24.65526 100 VAL A CA 1
ATOM 745 C C . VAL A 1 109 ? -54.95200 24.01800 -27.90100 1.000 22.34435 100 VAL A C 1
ATOM 746 O O . VAL A 1 109 ? -55.07800 23.97700 -26.68500 1.000 23.01600 100 VAL A O 1
ATOM 750 N N . PRO A 1 110 ? -55.80900 23.38800 -28.71800 1.000 21.96356 101 PRO A N 1
ATOM 751 C CA . PRO A 1 110 ? -56.83900 22.51200 -28.18500 1.000 24.20195 101 PRO A CA 1
ATOM 752 C C . PRO A 1 110 ? -56.23000 21.29800 -27.46900 1.000 26.92895 101 PRO A C 1
ATOM 753 O O . PRO A 1 110 ? -55.16000 20.80100 -27.84300 1.000 23.74666 101 PRO A O 1
ATOM 757 N N . THR A 1 111 ? -56.89000 20.86600 -26.41000 1.000 26.79018 102 THR A N 1
ATOM 758 C CA . THR A 1 111 ? -56.36400 19.79600 -25.53900 1.000 24.32836 102 THR A CA 1
ATOM 759 C C . THR A 1 111 ? -56.04500 18.54100 -26.38200 1.000 27.20331 102 THR A C 1
ATOM 760 O O . THR A 1 111 ? -55.03700 17.89900 -26.09000 1.000 24.45394 102 THR A O 1
ATOM 764 N N . ASP A 1 112 ? -56.82100 18.21800 -27.42600 1.000 24.06920 103 ASP A N 1
ATOM 765 C CA . ASP A 1 112 ? -56.61300 16.95000 -28.16800 1.000 28.52934 103 ASP A CA 1
ATOM 766 C C . ASP A 1 112 ? -55.31100 17.04200 -28.95600 1.000 26.53197 103 ASP A C 1
ATOM 767 O O . ASP A 1 112 ? -54.65700 16.00700 -29.11100 1.000 25.55305 103 ASP A O 1
ATOM 772 N N . LEU A 1 113 ? -54.89000 18.24600 -29.36100 1.000 20.64399 104 LEU A N 1
ATOM 773 C CA . LEU A 1 113 ? -53.57900 18.36100 -30.06600 1.000 22.45031 104 LEU A CA 1
ATOM 774 C C . LEU A 1 113 ? -52.45600 18.13700 -29.05400 1.000 23.29910 104 LEU A C 1
ATOM 775 O O . LEU A 1 113 ? -51.51500 17.43200 -29.33500 1.000 24.16731 104 LEU A O 1
ATOM 780 N N . LYS A 1 114 ? -52.56200 18.75800 -27.88900 1.000 21.92676 105 LYS A N 1
ATOM 781 C CA . LYS A 1 114 ? -51.55400 18.55200 -26.83500 1.000 22.06911 105 LYS A CA 1
ATOM 782 C C . LYS A 1 114 ? -51.46500 17.07600 -26.42700 1.000 23.20217 105 LYS A C 1
ATOM 783 O O . LYS A 1 114 ? -50.37400 16.62700 -26.11100 1.000 22.00400 105 LYS A O 1
ATOM 789 N N . LYS A 1 115 ? -52.55700 16.34700 -26.44400 1.000 20.44983 106 LYS A N 1
ATOM 790 C CA . LYS A 1 115 ? -52.51500 14.90800 -26.05200 1.000 24.69390 106 LYS A CA 1
ATOM 791 C C . LYS A 1 115 ? -51.74500 14.12700 -27.12800 1.000 24.40260 106 LYS A C 1
ATOM 792 O O . LYS A 1 115 ? -51.00900 13.20800 -26.80200 1.000 25.77887 106 LYS A O 1
ATOM 798 N N . TRP A 1 116 ? -51.85900 14.52400 -28.40000 1.000 20.89464 107 TRP A N 1
ATOM 799 C CA . TRP A 1 116 ? -51.063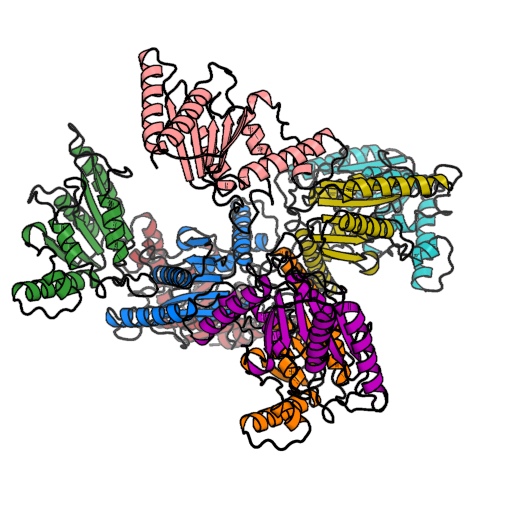00 13.88200 -29.47300 1.000 22.81101 107 TRP A CA 1
ATOM 800 C C . TRP A 1 116 ? -49.57600 14.11300 -29.21100 1.000 23.76662 107 TRP A C 1
ATOM 801 O O . TRP A 1 116 ? -48.81100 13.16400 -29.29400 1.000 24.80512 107 TRP A O 1
ATOM 812 N N . PHE A 1 117 ? -49.16700 15.35500 -28.95000 1.000 23.32496 108 PHE A N 1
ATOM 813 C CA . PHE A 1 117 ? -47.75000 15.68100 -28.65500 1.000 24.64074 108 PHE A CA 1
ATOM 814 C C . PHE A 1 117 ? -47.27600 14.86200 -27.45000 1.000 24.22504 108 PHE A C 1
ATOM 815 O O . PHE A 1 117 ? -46.14900 14.40200 -27.45000 1.000 24.07222 108 PHE A O 1
ATOM 823 N N . ASP A 1 118 ? -48.10400 14.68900 -26.42700 1.000 19.72391 109 ASP A N 1
ATOM 824 C CA . ASP A 1 118 ? -47.65500 13.95700 -25.20800 1.000 26.51708 109 ASP A CA 1
ATOM 825 C C . ASP A 1 118 ? -47.47400 12.47400 -25.57200 1.000 26.80787 109 ASP A C 1
ATOM 826 O O . ASP A 1 118 ? -46.77200 11.78700 -24.83200 1.000 29.54248 109 ASP A O 1
ATOM 831 N N . LEU A 1 119 ? -48.08600 11.98200 -26.64100 1.000 23.22707 110 LEU A N 1
ATOM 832 C CA . LEU A 1 119 ? -47.88200 10.55000 -27.02100 1.000 26.72092 110 LEU A CA 1
ATOM 833 C C . LEU A 1 119 ? -46.71300 10.40000 -28.01300 1.000 26.67500 110 LEU A C 1
ATOM 834 O O . LEU A 1 119 ? -46.16500 9.28300 -28.11300 1.000 27.94656 110 LEU A O 1
ATOM 839 N N . VAL A 1 120 ? -46.35900 11.44000 -28.76500 1.000 23.54763 111 VAL A N 1
ATOM 840 C CA . VAL A 1 120 ? -45.29800 11.29200 -29.80200 1.000 21.07431 111 VAL A CA 1
ATOM 841 C C . VAL A 1 120 ? -43.95600 11.83000 -29.29200 1.000 27.23515 111 VAL A C 1
ATOM 842 O O . VAL A 1 120 ? -42.90600 11.39600 -29.81200 1.000 25.10018 111 VAL A O 1
ATOM 846 N N . ALA A 1 121 ? -43.95400 12.78900 -28.37900 1.000 27.90166 112 ALA A N 1
ATOM 847 C CA . ALA A 1 121 ? -42.70400 13.39700 -27.87200 1.000 28.12242 112 ALA A CA 1
ATOM 848 C C . ALA A 1 121 ? -42.17200 12.48200 -26.76800 1.000 28.41929 112 ALA A C 1
ATOM 849 O O . ALA A 1 121 ? -42.55700 12.67400 -25.59200 1.000 32.27017 112 ALA A O 1
ATOM 851 N N . ARG A 1 122 ? -41.40700 11.46900 -27.15300 1.000 29.02282 113 ARG A N 1
ATOM 852 C CA . ARG A 1 122 ? -40.91900 10.38100 -26.26900 1.000 28.78367 113 ARG A CA 1
ATOM 853 C C . ARG A 1 122 ? -39.41700 10.23400 -26.42400 1.000 25.30604 113 ARG A C 1
ATOM 854 O O . ARG A 1 122 ? -38.95700 10.02700 -27.54000 1.000 26.41797 113 ARG A O 1
ATOM 862 N N . ALA A 1 123 ? -38.67700 10.27300 -25.33100 1.000 27.58243 114 ALA A N 1
ATOM 863 C CA . ALA A 1 123 ? -37.21100 10.15300 -25.35900 1.000 28.71860 114 ALA A CA 1
ATOM 864 C C . ALA A 1 123 ? -36.84500 8.82300 -26.01800 1.000 31.68783 114 ALA A C 1
ATOM 865 O O . ALA A 1 123 ? -37.59700 7.83200 -25.80800 1.000 28.85466 114 ALA A O 1
ATOM 867 N N . ARG A 1 124 ? -35.79800 8.85100 -26.85800 1.000 25.89274 115 ARG A N 1
ATOM 868 C CA . ARG A 1 124 ? -35.27200 7.73400 -27.66800 1.000 34.12332 115 ARG A CA 1
ATOM 869 C C . ARG A 1 124 ? -36.16700 7.36600 -28.83300 1.000 33.95286 115 ARG A C 1
ATOM 870 O O . ARG A 1 124 ? -35.70000 6.55700 -29.65100 1.000 30.73853 115 ARG A O 1
ATOM 878 N N . GLU A 1 125 ? -37.36500 7.94400 -28.96700 1.000 30.81646 116 GLU A N 1
ATOM 879 C CA . GLU A 1 125 ? -38.25800 7.65100 -30.11200 1.000 27.31229 116 GLU A CA 1
ATOM 880 C C . GLU A 1 125 ? -38.24900 8.84400 -31.07600 1.000 28.34960 116 GLU A C 1
ATOM 881 O O . GLU A 1 125 ? -38.03600 8.63900 -32.25000 1.000 25.58762 116 GLU A O 1
ATOM 887 N N . THR A 1 126 ? -38.49400 10.05400 -30.60100 1.000 22.67920 117 THR A N 1
ATOM 888 C CA . THR A 1 126 ? -38.56300 11.23900 -31.49900 1.000 25.15501 117 THR A CA 1
ATOM 889 C C . THR A 1 126 ? -37.50400 12.25900 -31.10200 1.000 25.62205 117 THR A C 1
ATOM 890 O O . THR A 1 126 ? -37.30700 13.22700 -31.82700 1.000 24.35681 117 THR A O 1
ATOM 894 N N . PHE A 1 127 ? -36.84900 12.09900 -29.95100 1.000 25.89499 118 PHE A N 1
ATOM 895 C CA . PHE A 1 127 ? -35.73200 12.97100 -29.58000 1.000 23.42879 118 PHE A CA 1
ATOM 896 C C . PHE A 1 127 ? -34.85800 12.21900 -28.58700 1.000 29.11832 118 PHE A C 1
ATOM 897 O O . PHE A 1 127 ? -35.31600 11.18100 -28.02300 1.000 25.48408 118 PHE A O 1
ATOM 905 N N . ARG A 1 128 ? -33.71800 12.82300 -28.28700 1.000 27.24824 119 ARG A N 1
ATOM 906 C CA . ARG A 1 128 ? -32.82200 12.44000 -27.17300 1.000 32.47352 119 ARG A CA 1
ATOM 907 C C . ARG A 1 128 ? -32.45300 13.70800 -26.43100 1.000 36.36823 119 ARG A C 1
ATOM 908 O O . ARG A 1 128 ? -32.11700 14.73700 -27.10900 1.000 31.25484 119 ARG A O 1
ATOM 916 N N . TYR A 1 129 ? -32.51600 13.67000 -25.09600 1.000 31.22673 120 TYR A N 1
ATOM 917 C CA . TYR A 1 129 ? -32.18900 14.84000 -24.25800 1.000 29.41462 120 TYR A CA 1
ATOM 918 C C . TYR A 1 129 ? -30.98200 14.54300 -23.37100 1.000 35.87462 120 TYR A C 1
ATOM 919 O O . TYR A 1 129 ? -30.52500 15.49900 -22.71400 1.000 32.57445 120 TYR A O 1
ATOM 928 N N . THR A 1 130 ? -30.47900 13.30700 -23.37700 1.000 32.92393 121 THR A N 1
ATOM 929 C CA . THR A 1 130 ? -29.44000 12.85600 -22.41300 1.000 35.93736 121 THR A CA 1
ATOM 930 C C . THR A 1 130 ? -28.05800 12.85100 -23.07400 1.000 45.66428 121 THR A C 1
ATOM 931 O O . THR A 1 130 ? -27.07800 12.47500 -22.36900 1.000 45.18576 121 THR A O 1
ATOM 935 N N . GLU A 1 131 ? -27.95000 13.20000 -24.36800 1.000 41.19657 122 GLU A N 1
ATOM 936 C CA . GLU A 1 131 ? -26.63200 13.15800 -25.06400 1.000 41.28812 122 GLU A CA 1
ATOM 937 C C . GLU A 1 131 ? -25.90600 14.46700 -24.77900 1.000 41.13491 122 GLU A C 1
ATOM 938 O O . GLU A 1 131 ? -26.50100 15.35600 -24.15900 1.000 41.29536 122 GLU A O 1
ATOM 944 N N . SER A 1 132 ? -24.67700 14.60000 -25.28100 1.000 46.23883 123 SER A N 1
ATOM 945 C CA . SER A 1 132 ? -23.81900 15.81300 -25.12900 1.000 47.53626 123 SER A CA 1
ATOM 946 C C . SER A 1 132 ? -24.43500 17.05500 -25.79700 1.000 43.73293 123 SER A C 1
ATOM 947 O O . SER A 1 132 ? -24.15400 18.18400 -25.33900 1.000 45.26757 123 SER A O 1
ATOM 950 N N . TRP A 1 133 ? -25.29200 16.86500 -26.81100 1.000 40.86127 124 TRP A N 1
ATOM 951 C CA . TRP A 1 133 ? -26.02000 17.95800 -27.50900 1.000 40.27613 124 TRP A CA 1
ATOM 952 C C . TRP A 1 133 ? -27.46600 17.52800 -27.77600 1.000 38.97310 124 TRP A C 1
ATOM 953 O O . TRP A 1 133 ? -27.77000 16.33300 -27.87100 1.000 33.94486 124 TRP A O 1
ATOM 964 N N . PRO A 1 134 ? -28.40000 18.48700 -27.88700 1.000 37.83905 125 PRO A N 1
ATOM 965 C CA . PRO A 1 134 ? -29.78500 18.16700 -28.24600 1.000 40.63414 125 PRO A CA 1
ATOM 966 C C . PRO A 1 134 ? -29.92700 17.47800 -29.61400 1.000 35.06626 125 PRO A C 1
ATOM 967 O O . PRO A 1 134 ? -29.30700 17.90000 -30.56600 1.000 31.91646 125 PRO A O 1
ATOM 971 N N . GLN A 1 135 ? -30.75500 16.43700 -29.67600 1.000 33.49255 126 GLN A N 1
ATOM 972 C CA . GLN A 1 135 ? -30.92400 15.60800 -30.89200 1.000 29.48854 126 GLN A CA 1
ATOM 973 C C . GLN A 1 135 ? -32.40100 15.36200 -31.13800 1.000 31.76308 126 GLN A C 1
ATOM 974 O O . GLN A 1 135 ? -33.06800 14.74200 -30.29700 1.000 28.71289 126 GLN A O 1
ATOM 980 N N . GLY A 1 136 ? -32.89000 15.77100 -32.30000 1.000 27.52778 127 GLY A N 1
ATOM 981 C CA . GLY A 1 136 ? -34.19600 15.28700 -32.78200 1.000 25.88869 127 GLY A CA 1
ATOM 982 C C . GLY A 1 136 ? -34.02900 13.98600 -33.56100 1.000 29.73250 127 GLY A C 1
ATOM 983 O O . GLY A 1 136 ? -33.00400 13.81700 -34.19100 1.000 33.59844 127 GLY A O 1
ATOM 984 N N . LEU A 1 137 ? -35.03200 13.11600 -33.58800 1.000 23.43544 128 LEU A N 1
ATOM 985 C CA . LEU A 1 137 ? -34.96400 11.86200 -34.34500 1.000 28.57237 128 LEU A CA 1
ATOM 986 C C . LEU A 1 137 ? -35.96100 11.84500 -35.50100 1.000 27.45489 128 LEU A C 1
ATOM 987 O O . LEU A 1 137 ? -35.99900 10.84000 -36.22800 1.000 29.75132 128 LEU A O 1
ATOM 992 N N . VAL A 1 138 ? -36.72700 12.91300 -35.69300 1.000 25.16965 129 VAL A N 1
ATOM 993 C CA . VAL A 1 138 ? -37.63800 13.00300 -36.86500 1.000 25.37719 129 VAL A CA 1
ATOM 994 C C . VAL A 1 138 ? -36.89200 13.78900 -37.93100 1.000 32.79798 129 VAL A C 1
ATOM 995 O O . VAL A 1 138 ? -36.52700 14.96100 -37.67900 1.000 30.61042 129 VAL A O 1
ATOM 999 N N . GLU A 1 139 ? -36.67000 13.13700 -39.06700 1.000 33.45396 130 GLU A N 1
ATOM 1000 C CA . GLU A 1 139 ? -35.81000 13.63200 -40.17000 1.000 33.91212 130 GLU A CA 1
ATOM 1001 C C . GLU A 1 139 ? -36.62900 13.75000 -41.43500 1.000 35.72761 130 GLU A C 1
ATOM 1002 O O . GLU A 1 139 ? -37.42500 12.82100 -41.70700 1.000 38.59930 130 GLU A O 1
ATOM 1008 N N . GLY A 1 140 ? -36.41400 14.83500 -42.18500 1.000 36.37383 131 GLY A N 1
ATOM 1009 C CA . GLY A 1 140 ? -37.01700 14.99800 -43.51100 1.000 32.37661 131 GLY A CA 1
ATOM 1010 C C . GLY A 1 140 ? -38.44600 15.44000 -43.41800 1.000 36.23922 131 GLY A C 1
ATOM 1011 O O . GLY A 1 140 ? -39.12600 15.40000 -44.46400 1.000 35.60956 131 GLY A O 1
ATOM 1012 N N . VAL A 1 141 ? -38.87700 15.88800 -42.22800 1.000 30.28285 132 VAL A N 1
ATOM 1013 C CA . VAL A 1 141 ? -40.28500 16.29800 -42.01100 1.000 28.98815 132 VAL A CA 1
ATOM 1014 C C . VAL A 1 141 ? -40.32300 17.81400 -41.79100 1.000 27.01110 132 VAL A C 1
ATOM 1015 O O . VAL A 1 141 ? -39.57500 18.33200 -40.92300 1.000 26.46460 132 VAL A O 1
ATOM 1019 N N . ARG A 1 142 ? -41.17900 18.50000 -42.56000 1.000 25.52611 133 ARG A N 1
ATOM 1020 C CA . ARG A 1 142 ? -41.48500 19.93400 -42.37100 1.000 25.59477 133 ARG A CA 1
ATOM 1021 C C . ARG A 1 142 ? -42.95300 20.06500 -41.95000 1.000 24.05857 133 ARG A C 1
ATOM 1022 O O . ARG A 1 142 ? -43.74200 19.13200 -42.20100 1.000 26.22905 133 ARG A O 1
ATOM 1030 N N . ALA A 1 143 ? -43.31900 21.18500 -41.35200 1.000 22.97014 134 ALA A N 1
ATOM 1031 C CA . ALA A 1 143 ? -44.68200 21.35700 -40.80300 1.000 25.12158 134 ALA A CA 1
ATOM 1032 C C . ALA A 1 143 ? -45.31900 22.64800 -41.33600 1.000 27.21112 134 ALA A C 1
ATOM 1033 O O . ALA A 1 143 ? -44.62300 23.64900 -41.55700 1.000 25.03708 134 ALA A O 1
ATOM 1035 N N . VAL A 1 144 ? -46.63400 22.58300 -41.52700 1.000 24.85925 135 VAL A N 1
ATOM 1036 C CA . VAL A 1 144 ? -47.51100 23.72700 -41.81600 1.000 23.81331 135 VAL A CA 1
ATOM 1037 C C . VAL A 1 144 ? -48.60000 23.72900 -40.74500 1.000 23.88636 135 VAL A C 1
ATOM 1038 O O . VAL A 1 144 ? -49.31600 22.74500 -40.60300 1.000 27.28200 135 VAL A O 1
ATOM 1042 N N . VAL A 1 145 ? -48.64900 24.79100 -39.97200 1.000 20.27159 136 VAL A N 1
ATOM 1043 C CA . VAL A 1 145 ? -49.63600 24.94300 -38.88400 1.000 23.40349 136 VAL A CA 1
ATOM 1044 C C . VAL A 1 145 ? -50.68800 25.94000 -39.35800 1.000 25.29608 136 VAL A C 1
ATOM 1045 O O . VAL A 1 145 ? -50.30200 27.05500 -39.75700 1.000 26.10637 136 VAL A O 1
ATOM 1049 N N . VAL A 1 146 ? -51.94900 25.57100 -39.21900 1.000 25.00748 137 VAL A N 1
ATOM 1050 C CA . VAL A 1 146 ? -53.13100 26.43500 -39.47200 1.000 24.89429 137 VAL A CA 1
ATOM 1051 C C . VAL A 1 146 ? -53.67200 26.86800 -38.10500 1.000 25.26523 137 VAL A C 1
ATOM 1052 O O . VAL A 1 146 ? -54.11800 26.02700 -37.28400 1.000 22.54628 137 VAL A O 1
ATOM 1056 N N . SER A 1 147 ? -53.57700 28.15400 -37.80100 1.000 24.92125 138 SER A N 1
ATOM 1057 C CA . SER A 1 147 ? -53.92900 28.67600 -36.46200 1.000 27.66439 138 SER A CA 1
ATOM 1058 C C . SER A 1 147 ? -54.80300 29.90600 -36.61500 1.000 27.04170 138 SER A C 1
ATOM 1059 O O . SER A 1 147 ? -54.29600 30.98400 -37.00200 1.000 25.05893 138 SER A O 1
ATOM 1062 N N . SER A 1 148 ? -56.08100 29.71600 -36.36400 1.000 25.77799 139 SER A N 1
ATOM 1063 C CA . SER A 1 148 ? -57.04300 30.83100 -36.35000 1.000 31.04683 139 SER A CA 1
ATOM 1064 C C . SER A 1 148 ? -57.25600 31.27000 -34.90500 1.000 30.37567 139 SER A C 1
ATOM 1065 O O . SER A 1 148 ? -57.01500 30.47600 -33.98300 1.000 28.88627 139 SER A O 1
ATOM 1068 N N . ARG A 1 149 ? -57.59300 32.55800 -34.72700 1.000 26.42492 140 ARG A N 1
ATOM 1069 C CA . ARG A 1 149 ? -57.79500 33.20900 -33.42300 1.000 26.30296 140 ARG A CA 1
ATOM 1070 C C . ARG A 1 149 ? -58.93400 34.22400 -33.52200 1.000 29.66044 140 ARG A C 1
ATOM 1071 O O . ARG A 1 149 ? -59.06100 34.89800 -34.58800 1.000 28.43011 140 ARG A O 1
ATOM 1079 N N . GLY A 1 150 ? -59.73400 34.32700 -32.46800 1.000 29.31153 141 GLY A N 1
ATOM 1080 C CA . GLY A 1 150 ? -60.82900 35.32100 -32.42300 1.000 34.59380 141 GLY A CA 1
ATOM 1081 C C . GLY A 1 150 ? -60.27600 36.73200 -32.33600 1.000 34.08194 141 GLY A C 1
ATOM 1082 O O . GLY A 1 150 ? -60.83000 37.66700 -32.97900 1.000 33.26357 141 GLY A O 1
ATOM 1083 N N . GLY A 1 151 ? -59.24000 36.92000 -31.52100 1.000 33.74420 142 GLY A N 1
ATOM 1084 C CA . GLY A 1 151 ? -58.56800 38.21500 -31.34000 1.000 32.79475 142 GLY A CA 1
ATOM 1085 C C . GLY A 1 151 ? -57.32800 38.30800 -32.18700 1.000 35.82723 142 GLY A C 1
ATOM 1086 O O . GLY A 1 151 ? -57.15000 37.49400 -33.12600 1.000 33.39483 142 GLY A O 1
ATOM 1087 N N . ILE A 1 152 ? -56.48000 39.29000 -31.89400 1.000 35.83134 143 ILE A N 1
ATOM 1088 C CA . ILE A 1 152 ? -55.23100 39.54700 -32.66900 1.000 38.73307 143 ILE A CA 1
ATOM 1089 C C . ILE A 1 152 ? -54.05700 39.37000 -31.70400 1.000 37.96502 143 ILE A C 1
ATOM 1090 O O . ILE A 1 152 ? -54.11500 39.91700 -30.59400 1.000 42.50129 143 ILE A O 1
ATOM 1095 N N . HIS A 1 153 ? -53.09600 38.54500 -32.11300 1.000 41.54724 144 HIS A N 1
ATOM 1096 C CA . HIS A 1 153 ? -52.03000 37.96000 -31.26200 1.000 36.61583 144 HIS A CA 1
ATOM 1097 C C . HIS A 1 153 ? -50.71300 37.81800 -32.01500 1.000 41.95640 144 HIS A C 1
ATOM 1098 O O . HIS A 1 153 ? -49.67000 37.70000 -31.31800 1.000 36.88073 144 HIS A O 1
ATOM 1105 N N . GLN A 1 154 ? -50.71700 37.74700 -33.35700 1.000 38.10103 145 GLN A N 1
ATOM 1106 C CA . GLN A 1 154 ? -49.47300 37.44900 -34.10600 1.000 41.84983 145 GLN A CA 1
ATOM 1107 C C . GLN A 1 154 ? -48.38900 38.48000 -33.70500 1.000 47.16598 145 GLN A C 1
ATOM 1108 O O . GLN A 1 154 ? -48.66100 39.72500 -33.73900 1.000 39.90631 145 GLN A O 1
ATOM 1114 N N . GLY A 1 155 ? -47.23500 37.98200 -33.24900 1.000 42.24387 146 GLY A N 1
ATOM 1115 C CA . GLY A 1 155 ? -46.09100 38.79900 -32.80400 1.000 41.62556 146 GLY A CA 1
ATOM 1116 C C . GLY A 1 155 ? -46.32000 39.49500 -31.47300 1.000 43.24739 146 GLY A C 1
ATOM 1117 O O . GLY A 1 155 ? -45.46000 40.31600 -31.10400 1.000 43.88637 146 GLY A O 1
ATOM 1118 N N . GLU A 1 156 ? -47.40600 39.19500 -30.75700 1.000 39.37904 147 GLU A N 1
ATOM 1119 C CA . GLU A 1 156 ? -47.69200 39.75300 -29.40200 1.000 42.27251 147 GLU A CA 1
ATOM 1120 C C . GLU A 1 156 ? -47.34100 38.70700 -28.33000 1.000 43.64421 147 GLU A C 1
ATOM 1121 O O . GLU A 1 156 ? -47.29500 37.45900 -28.62200 1.000 38.07785 147 GLU A O 1
ATOM 1127 N N . THR A 1 157 ? -47.13700 39.16800 -27.10300 1.000 41.57566 148 THR A N 1
ATOM 1128 C CA . THR A 1 157 ? -46.80400 38.29700 -25.94900 1.000 39.52521 148 THR A CA 1
ATOM 1129 C C . THR A 1 157 ? -47.96700 37.33600 -25.64500 1.000 34.90996 148 THR A C 1
ATOM 1130 O O . THR A 1 157 ? -47.72500 36.27800 -25.04900 1.000 38.16842 148 THR A O 1
ATOM 1134 N N . THR A 1 158 ? -49.18100 37.62200 -26.10000 1.000 32.40135 149 THR A N 1
ATOM 1135 C CA . THR A 1 158 ? -50.33700 36.72500 -25.83900 1.000 31.70480 149 THR A CA 1
ATOM 1136 C C . THR A 1 158 ? -50.33300 35.51500 -26.78500 1.000 30.68771 149 THR A C 1
ATOM 1137 O O . THR A 1 158 ? -51.14400 34.61200 -26.55400 1.000 34.34739 149 THR A O 1
ATOM 1141 N N . ASP A 1 159 ? -49.46100 35.46900 -27.77700 1.000 28.62880 150 ASP A N 1
ATOM 1142 C CA . ASP A 1 159 ? -49.35100 34.28600 -28.67400 1.000 28.22980 150 ASP A CA 1
ATOM 1143 C C . ASP A 1 159 ? -48.29500 33.34900 -28.08600 1.000 27.82585 150 ASP A C 1
ATOM 1144 O O . ASP A 1 159 ? -47.09300 33.46900 -28.47100 1.000 29.62255 150 ASP A O 1
ATOM 1149 N N . ALA A 1 160 ? -48.71100 32.43700 -27.21400 1.000 27.95632 151 ALA A N 1
ATOM 1150 C CA . ALA A 1 160 ? -47.86400 31.31500 -26.72100 1.000 25.14596 151 ALA A CA 1
ATOM 1151 C C . ALA A 1 160 ? -47.97300 30.10000 -27.65900 1.000 27.77720 151 ALA A C 1
ATOM 1152 O O . ALA A 1 160 ? -47.10500 29.24700 -27.63800 1.000 28.16099 151 ALA A O 1
ATOM 1154 N N . VAL A 1 161 ? -49.03100 30.01600 -28.45900 1.000 25.76163 152 VAL A N 1
ATOM 1155 C CA . VAL A 1 161 ? -49.25700 28.88800 -29.41300 1.000 25.21571 152 VAL A CA 1
ATOM 1156 C C . VAL A 1 161 ? -48.07500 28.80100 -30.37500 1.000 25.25752 152 VAL A C 1
ATOM 1157 O O . VAL A 1 161 ? -47.54700 27.71600 -30.59900 1.000 23.55437 152 VAL A O 1
ATOM 1161 N N . THR A 1 162 ? -47.67300 29.91000 -30.98200 1.000 24.15671 153 THR A N 1
ATOM 1162 C CA . THR A 1 162 ? -46.62000 29.91500 -32.01500 1.000 27.98406 153 THR A CA 1
ATOM 1163 C C . THR A 1 162 ? -45.32000 29.37100 -31.40000 1.000 24.41077 153 THR A C 1
ATOM 1164 O O . THR A 1 162 ? -44.75000 28.41800 -31.96500 1.000 23.43106 153 THR A O 1
ATOM 1168 N N . PRO A 1 163 ? -44.77000 29.96600 -30.31700 1.000 26.52766 154 PRO A N 1
ATOM 1169 C CA . PRO A 1 163 ? -43.47800 29.50600 -29.76800 1.000 24.97931 154 PRO A CA 1
ATOM 1170 C C . PRO A 1 163 ? -43.57400 28.09300 -29.20100 1.000 23.40392 154 PRO A C 1
ATOM 1171 O O . PRO A 1 163 ? -42.62100 27.34200 -29.32200 1.000 24.72742 154 PRO A O 1
ATOM 1175 N N . TYR A 1 164 ? -44.72700 27.73100 -28.64500 1.000 23.18147 155 TYR A N 1
ATOM 1176 C CA . TYR A 1 164 ? -44.98500 26.35200 -28.16700 1.000 24.23975 155 TYR A CA 1
ATOM 1177 C C . TYR A 1 164 ? -44.81500 25.35400 -29.32300 1.000 25.31072 155 TYR A C 1
ATOM 1178 O O . TYR A 1 164 ? -44.04400 24.39700 -29.18500 1.000 24.79116 155 TYR A O 1
ATOM 1187 N N . LEU A 1 165 ? -45.49200 25.57100 -30.46000 1.000 22.45097 156 LEU A N 1
ATOM 1188 C CA . LEU A 1 165 ? -45.41800 24.63200 -31.57700 1.000 21.54676 156 LEU A CA 1
ATOM 1189 C C . LEU A 1 165 ? -44.01300 24.64400 -32.18400 1.000 24.34023 156 LEU A C 1
ATOM 1190 O O . LEU A 1 165 ? -43.49800 23.55300 -32.48600 1.000 24.26505 156 LEU A O 1
ATOM 1195 N N . ARG A 1 166 ? -43.37700 25.79600 -32.33400 1.000 22.66923 157 ARG A N 1
ATOM 1196 C CA . ARG A 1 166 ? -41.98700 25.80700 -32.84700 1.000 26.89464 157 ARG A CA 1
ATOM 1197 C C . ARG A 1 166 ? -41.08400 24.98300 -31.92500 1.000 24.01453 157 ARG A C 1
ATOM 1198 O O . ARG A 1 166 ? -40.24600 24.24600 -32.46200 1.000 24.73732 157 ARG A O 1
ATOM 1206 N N . ALA A 1 167 ? -41.24100 25.11300 -30.61200 1.000 24.37971 158 ALA A N 1
ATOM 1207 C CA . ALA A 1 167 ? -40.34100 24.44500 -29.63200 1.000 27.17780 158 ALA A CA 1
ATOM 1208 C C . ALA A 1 167 ? -40.60100 22.93600 -29.57200 1.000 24.83915 158 ALA A C 1
ATOM 1209 O O . ALA A 1 167 ? -39.63000 22.15200 -29.53400 1.000 23.86723 158 ALA A O 1
ATOM 1211 N N . VAL A 1 168 ? -41.86900 22.50100 -29.49400 1.000 23.98924 159 VAL A N 1
ATOM 1212 C CA . VAL A 1 168 ? -42.13800 21.03700 -29.43400 1.000 23.76453 159 VAL A CA 1
ATOM 1213 C C . VAL A 1 168 ? -41.84100 20.34900 -30.77000 1.000 23.99102 159 VAL A C 1
ATOM 1214 O O . VAL A 1 168 ? -41.31800 19.22500 -30.77100 1.000 23.30429 159 VAL A O 1
ATOM 1218 N N . LEU A 1 169 ? -42.14200 20.96700 -31.90300 1.000 23.32783 160 LEU A N 1
ATOM 1219 C CA . LEU A 1 169 ? -41.72900 20.42800 -33.20600 1.000 24.74852 160 LEU A CA 1
ATOM 1220 C C . LEU A 1 169 ? -40.20000 20.41900 -33.33600 1.000 23.17128 160 LEU A C 1
ATOM 1221 O O . LEU A 1 169 ? -39.66800 19.37300 -33.82800 1.000 23.01616 160 LEU A O 1
ATOM 1226 N N . GLY A 1 170 ? -39.52900 21.49300 -32.91700 1.000 23.49303 161 GLY A N 1
ATOM 1227 C CA . GLY A 1 170 ? -38.05800 21.60500 -32.91900 1.000 26.63914 161 GLY A CA 1
ATOM 1228 C C . GLY A 1 170 ? -37.37700 20.55800 -32.03500 1.000 24.83283 161 GLY A C 1
ATOM 1229 O O . GLY A 1 170 ? -36.34100 19.99500 -32.43900 1.000 26.37172 161 GLY A O 1
ATOM 1230 N N . LEU A 1 171 ? -37.94800 20.25800 -30.88400 1.000 23.18730 162 LEU A N 1
ATOM 1231 C CA . LEU A 1 171 ? -37.44100 19.18700 -29.96800 1.000 25.08689 162 LEU A CA 1
ATOM 1232 C C . LEU A 1 171 ? -37.30100 17.89100 -30.78100 1.000 23.70099 162 LEU A C 1
ATOM 1233 O O . LEU A 1 171 ? -36.26700 17.21200 -30.66200 1.000 24.80114 162 LEU A O 1
ATOM 1238 N N . MET A 1 172 ? -38.28600 17.58100 -31.61900 1.000 22.90407 163 MET A N 1
ATOM 1239 C CA . MET A 1 172 ? -38.32000 16.29500 -32.34400 1.000 23.01215 163 MET A CA 1
ATOM 1240 C C . MET A 1 172 ? -37.48700 16.36400 -33.63000 1.000 25.08328 163 MET A C 1
ATOM 1241 O O . MET A 1 172 ? -37.40300 15.31900 -34.31900 1.000 24.75148 163 MET A O 1
ATOM 1246 N N . GLY A 1 173 ? -36.93200 17.53300 -33.97500 1.000 25.74943 164 GLY A N 1
ATOM 1247 C CA . GLY A 1 173 ? -36.07800 17.71700 -35.16000 1.000 28.51527 164 GLY A CA 1
ATOM 1248 C C . GLY A 1 173 ? -36.83400 18.35700 -36.33200 1.000 32.20829 164 GLY A C 1
ATOM 1249 O O . GLY A 1 173 ? -36.33000 18.31600 -37.45200 1.000 30.26793 164 GLY A O 1
ATOM 1250 N N . ILE A 1 174 ? -38.05100 18.84600 -36.12400 1.000 25.37613 165 ILE A N 1
ATOM 1251 C CA . ILE A 1 174 ? -38.85600 19.50100 -37.20000 1.000 24.74919 165 ILE A CA 1
ATOM 1252 C C . ILE A 1 174 ? -38.56100 20.99300 -37.09300 1.000 26.44229 165 ILE A C 1
ATOM 1253 O O . ILE A 1 174 ? -39.18300 21.66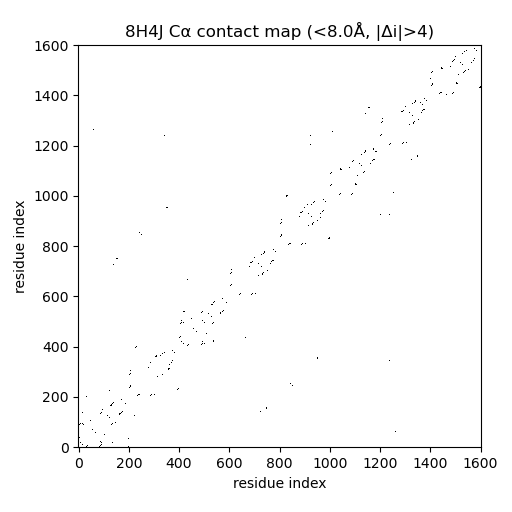500 -36.28000 1.000 26.74197 165 ILE A O 1
ATOM 1258 N N . GLN A 1 175 ? -37.53900 21.44400 -37.81400 1.000 25.55784 166 GLN A N 1
ATOM 1259 C CA . GLN A 1 175 ? -37.04000 22.84700 -37.75100 1.000 29.72055 166 GLN A CA 1
ATOM 1260 C C . GLN A 1 175 ? -37.86200 23.75700 -38.67900 1.000 27.02406 166 GLN A C 1
ATOM 1261 O O . GLN A 1 175 ? -37.92000 24.97500 -38.44300 1.000 31.65492 166 GLN A O 1
ATOM 1267 N N . GLU A 1 176 ? -38.37500 23.22600 -39.76700 1.000 26.48161 167 GLU A N 1
ATOM 1268 C CA . GLU A 1 176 ? -39.01500 24.05700 -40.79600 1.000 29.67603 167 GLU A CA 1
ATOM 1269 C C . GLU A 1 176 ? -40.51100 24.05600 -40.48700 1.000 28.47927 167 GLU A C 1
ATOM 1270 O O . GLU A 1 176 ? -41.11800 23.01100 -40.70000 1.000 24.33993 167 GLU A O 1
ATOM 1276 N N . VAL A 1 177 ? -41.01000 25.14400 -39.91300 1.000 29.77834 168 VAL A N 1
ATOM 1277 C CA . VAL A 1 177 ? -42.44100 25.26700 -39.49800 1.000 26.38721 168 VAL A CA 1
ATOM 1278 C C . VAL A 1 177 ? -43.00300 26.56700 -40.06100 1.000 29.68755 168 VAL A C 1
ATOM 1279 O O . VAL A 1 177 ? -42.49200 27.63100 -39.71000 1.000 28.70942 168 VAL A O 1
ATOM 1283 N N . GLU A 1 178 ? -43.97100 26.45800 -40.95100 1.000 26.67977 169 GLU A N 1
ATOM 1284 C CA . GLU A 1 178 ? -44.64300 27.65900 -41.52500 1.000 27.76728 169 GLU A CA 1
ATOM 1285 C C . GLU A 1 178 ? -46.02900 27.74500 -40.91200 1.000 32.43124 169 GLU A C 1
ATOM 1286 O O . GLU A 1 178 ? -46.62400 26.69300 -40.61300 1.000 30.56460 169 GLU A O 1
ATOM 1292 N N . PHE A 1 179 ? -46.50500 28.95500 -40.66500 1.000 26.97923 170 PHE A N 1
ATOM 1293 C CA . PHE A 1 179 ? -47.85000 29.20700 -40.08400 1.000 30.20288 170 PHE A CA 1
ATOM 1294 C C . PHE A 1 179 ? -48.76800 29.89200 -41.09900 1.000 32.71263 170 PHE A C 1
ATOM 1295 O O . PHE A 1 179 ? -48.32000 30.77900 -41.82700 1.000 30.26794 170 PHE A O 1
ATOM 1303 N N . ILE A 1 180 ? -50.00500 29.42800 -41.13100 1.000 26.57779 171 ILE A N 1
ATOM 1304 C CA . ILE A 1 180 ? -51.15200 30.07200 -41.82400 1.000 28.04356 171 ILE A CA 1
ATOM 1305 C C . ILE A 1 180 ? -52.03400 30.64300 -40.72000 1.000 27.25510 171 ILE A C 1
ATOM 1306 O O . ILE A 1 180 ? -52.66300 29.87300 -39.97600 1.000 28.76828 171 ILE A O 1
ATOM 1311 N N . TYR A 1 181 ? -52.03600 31.94400 -40.54800 1.000 24.74289 172 TYR A N 1
ATOM 1312 C CA . TYR A 1 181 ? -52.81200 32.61400 -39.49100 1.000 26.04476 172 TYR A CA 1
ATOM 1313 C C . TYR A 1 181 ? -54.08800 33.21100 -40.09600 1.000 29.91211 172 TYR A C 1
ATOM 1314 O O . TYR A 1 181 ? -54.08100 33.75400 -41.21400 1.000 27.52796 172 TYR A O 1
ATOM 1323 N N . ALA A 1 182 ? -55.16000 33.10900 -39.33700 1.000 29.48461 173 ALA A N 1
ATOM 1324 C CA . ALA A 1 182 ? -56.44300 33.79000 -39.57900 1.000 33.48120 173 ALA A CA 1
ATOM 1325 C C . ALA A 1 182 ? -56.87200 34.42200 -38.25800 1.000 32.39378 173 ALA A C 1
ATOM 1326 O O . ALA A 1 182 ? -57.38600 33.68200 -37.37400 1.000 30.49983 173 ALA A O 1
ATOM 1328 N N . GLU A 1 183 ? -56.66400 35.74100 -38.13900 1.000 29.90563 174 GLU A N 1
ATOM 1329 C CA . GLU A 1 183 ? -56.82900 36.47000 -36.85500 1.000 32.37654 174 GLU A CA 1
ATOM 1330 C C . GLU A 1 183 ? -57.97100 37.48700 -36.94200 1.000 32.07014 174 GLU A C 1
ATOM 1331 O O . GLU A 1 183 ? -58.35400 37.86400 -38.05400 1.000 30.50762 174 GLU A O 1
ATOM 1337 N N . GLY A 1 184 ? -58.41100 37.95100 -35.77700 1.000 35.11998 175 GLY A N 1
ATOM 1338 C CA . GLY A 1 184 ? -59.45000 38.98500 -35.63000 1.000 36.04256 175 GLY A CA 1
ATOM 1339 C C . GLY A 1 184 ? -60.78700 38.45200 -36.09000 1.000 39.79850 175 GLY A C 1
ATOM 1340 O O . GLY A 1 184 ? -61.61600 39.25200 -36.52500 1.000 34.49843 175 GLY A O 1
ATOM 1341 N N . LEU A 1 185 ? -60.99100 37.13400 -36.01200 1.000 32.49236 176 LEU A N 1
ATOM 1342 C CA . LEU A 1 185 ? -62.21900 36.50200 -36.57000 1.000 36.97350 176 LEU A CA 1
ATOM 1343 C C . LEU A 1 185 ? -63.44600 36.84100 -35.72600 1.000 39.82769 176 LEU A C 1
ATOM 1344 O O . LEU A 1 185 ? -64.56200 36.70900 -36.26800 1.000 39.52038 176 LEU A O 1
ATOM 1349 N N . ASP A 1 186 ? -63.27000 37.31600 -34.49000 1.000 34.64577 177 ASP A N 1
ATOM 1350 C CA . ASP A 1 186 ? -64.42700 37.68000 -33.63200 1.000 37.63570 177 ASP A CA 1
ATOM 1351 C C . ASP A 1 186 ? -65.09900 38.95800 -34.17700 1.000 40.39234 177 ASP A C 1
ATOM 1352 O O . ASP A 1 186 ? -66.28300 39.14300 -33.89100 1.000 44.61027 177 ASP A O 1
ATOM 1357 N N . ASN A 1 187 ? -64.40900 39.77300 -34.98400 1.000 40.00294 178 ASN A N 1
ATOM 1358 C CA . ASN A 1 187 ? -64.96500 40.99800 -35.64300 1.000 42.30147 178 ASN A CA 1
ATOM 1359 C C . ASN A 1 187 ? -65.72900 40.57300 -36.91900 1.000 40.92945 178 ASN A C 1
ATOM 1360 O O . ASN A 1 187 ? -65.12900 40.54000 -38.03900 1.000 38.95884 178 ASN A O 1
ATOM 1365 N N . ARG A 1 188 ? -66.99800 40.19500 -36.77300 1.000 38.57646 179 ARG A N 1
ATOM 1366 C CA . ARG A 1 188 ? -67.81900 39.67500 -37.90800 1.000 41.62266 179 ARG A CA 1
ATOM 1367 C C . ARG A 1 188 ? -68.68900 40.78100 -38.49600 1.000 39.80704 179 ARG A C 1
ATOM 1368 O O . ARG A 1 188 ? -69.24100 41.58700 -37.76600 1.000 44.53960 179 ARG A O 1
ATOM 1376 N N . PRO A 1 189 ? -68.90400 40.82700 -39.82200 1.000 35.99284 180 PRO A N 1
ATOM 1377 C CA . PRO A 1 189 ? -68.34500 39.84800 -40.74600 1.000 32.49217 180 PRO A CA 1
ATOM 1378 C C . PRO A 1 189 ? -66.96600 40.21700 -41.29200 1.000 34.73869 180 PRO A C 1
ATOM 1379 O O . PRO A 1 189 ? -66.30100 39.32100 -41.76300 1.000 32.54356 180 PRO A O 1
ATOM 1383 N N . HIS A 1 190 ? -66.56200 41.50000 -41.23100 1.000 33.80929 181 HIS A N 1
ATOM 1384 C CA . HIS A 1 190 ? -65.45000 41.98100 -42.08600 1.000 33.17702 181 HIS A CA 1
ATOM 1385 C C . HIS A 1 190 ? -64.08700 41.55200 -41.51500 1.000 25.94749 181 HIS A C 1
ATOM 1386 O O . HIS A 1 190 ? -63.19900 41.29900 -42.32700 1.000 30.88467 181 HIS A O 1
ATOM 1393 N N . GLY A 1 191 ? -63.89700 41.61800 -40.21700 1.000 28.74837 182 GLY A N 1
ATOM 1394 C CA . GLY A 1 191 ? -62.66300 41.10100 -39.58200 1.000 33.02149 182 GLY A CA 1
ATOM 1395 C C . GLY A 1 191 ? -62.43500 39.63400 -39.92800 1.000 27.85747 182 GLY A C 1
ATOM 1396 O O . GLY A 1 191 ? -61.31800 39.25300 -40.35300 1.000 28.17004 182 GLY A O 1
ATOM 1397 N N . ARG A 1 192 ? -63.47600 38.82700 -39.83400 1.000 30.28440 183 ARG A N 1
ATOM 1398 C CA . ARG A 1 192 ? -63.40400 37.40900 -40.23700 1.000 27.65169 183 ARG A CA 1
ATOM 1399 C C . ARG A 1 192 ? -63.05800 37.28300 -41.70900 1.000 29.89761 183 ARG A C 1
ATOM 1400 O O . ARG A 1 192 ? -62.11400 36.57800 -42.02700 1.000 29.92248 183 ARG A O 1
ATOM 1408 N N . ASP A 1 193 ? -63.73400 38.00700 -42.60200 1.000 28.85033 184 ASP A N 1
ATOM 1409 C CA . ASP A 1 193 ? -63.38200 37.95100 -44.03900 1.000 27.59136 184 ASP A CA 1
ATOM 1410 C C . ASP A 1 193 ? -61.91400 38.37600 -44.25500 1.000 25.39758 184 ASP A C 1
ATOM 1411 O O . ASP A 1 193 ? -61.24500 37.77900 -45.14000 1.000 25.44800 184 ASP A O 1
ATOM 1416 N N . ALA A 1 194 ? -61.46300 39.45000 -43.59200 1.000 26.89587 185 ALA A N 1
ATOM 1417 C CA . ALA A 1 194 ? -60.07900 39.94800 -43.76200 1.000 29.63485 185 ALA A CA 1
ATOM 1418 C C . ALA A 1 194 ? -59.08900 38.84200 -43.34900 1.000 24.21366 185 ALA A C 1
ATOM 1419 O O . ALA A 1 194 ? -58.10800 38.59200 -44.06500 1.000 28.02457 185 ALA A O 1
ATOM 1421 N N . GLY A 1 195 ? -59.35600 38.20400 -42.22400 1.000 26.70595 186 GLY A N 1
ATOM 1422 C CA . GLY A 1 195 ? -58.49300 37.14500 -41.66500 1.000 31.34252 186 GLY A CA 1
ATOM 1423 C C . GLY A 1 195 ? -58.44300 35.93300 -42.59400 1.000 29.50454 186 GLY A C 1
ATOM 1424 O O . GLY A 1 195 ? -57.35300 35.44300 -42.90100 1.000 26.76615 186 GLY A O 1
ATOM 1425 N N . ILE A 1 196 ? -59.58700 35.52900 -43.14100 1.000 25.86689 187 ILE A N 1
ATOM 1426 C CA . ILE A 1 196 ? -59.62200 34.38300 -44.06900 1.000 25.24169 187 ILE A CA 1
ATOM 1427 C C . ILE A 1 196 ? -58.93600 34.76900 -45.37200 1.000 27.40251 187 ILE A C 1
ATOM 1428 O O . ILE A 1 196 ? -58.21100 33.92400 -45.93700 1.000 25.53050 187 ILE A O 1
ATOM 1433 N N . ALA A 1 197 ? -59.10900 36.00900 -45.85200 1.000 26.48413 188 ALA A N 1
ATOM 1434 C CA . ALA A 1 197 ? -58.40300 36.43800 -47.08600 1.000 25.19346 188 ALA A CA 1
ATOM 1435 C C . ALA A 1 197 ? -56.89000 36.35900 -46.85500 1.000 23.52442 188 ALA A C 1
ATOM 1436 O O . ALA A 1 197 ? -56.14200 35.90800 -47.74800 1.000 25.59124 188 ALA A O 1
ATOM 1438 N N . SER A 1 198 ? -56.43100 36.82100 -45.70000 1.000 25.22651 189 SER A N 1
ATOM 1439 C CA . SER A 1 198 ? -54.97200 36.80200 -45.41900 1.000 33.54725 189 SER A CA 1
ATOM 1440 C C . SER A 1 198 ? -54.47600 35.34000 -45.39000 1.000 28.30492 189 SER A C 1
ATOM 1441 O O . SER A 1 198 ? -53.48400 35.01700 -46.03000 1.000 27.77626 189 SER A O 1
ATOM 1444 N N . ALA A 1 199 ? -55.18200 34.46300 -44.68400 1.000 27.63416 190 ALA A N 1
ATOM 1445 C CA . ALA A 1 199 ? -54.88900 33.01100 -44.66200 1.000 25.80930 190 ALA A CA 1
ATOM 1446 C C . ALA A 1 199 ? -54.83600 32.45500 -46.08000 1.000 26.17377 190 ALA A C 1
ATOM 1447 O O . ALA A 1 199 ? -53.89200 31.71000 -46.41400 1.000 25.97404 190 ALA A O 1
ATOM 1449 N N . ARG A 1 200 ? -55.80100 32.80300 -46.94500 1.000 26.24874 191 ARG A N 1
ATOM 1450 C CA . ARG A 1 200 ? -55.83400 32.23200 -48.30800 1.000 28.11733 191 ARG A CA 1
ATOM 1451 C C . ARG A 1 200 ? -54.64800 32.74500 -49.14000 1.000 23.61467 191 ARG A C 1
ATOM 1452 O O . ARG A 1 200 ? -54.09600 31.97600 -49.90600 1.000 25.26082 191 ARG A O 1
ATOM 1460 N N . ALA A 1 201 ? -54.19700 33.95500 -48.93200 1.000 27.63873 192 ALA A N 1
ATOM 1461 C CA . ALA A 1 201 ? -53.00900 34.45100 -49.65700 1.000 28.75531 192 ALA A CA 1
ATOM 1462 C C . ALA A 1 201 ? -51.77100 33.64500 -49.21300 1.000 26.67376 192 ALA A C 1
ATOM 1463 O O . ALA A 1 201 ? -50.91800 33.30300 -50.07800 1.000 28.04997 192 ALA A O 1
ATOM 1465 N N . GLN A 1 202 ? -51.67300 33.34300 -47.91600 1.000 26.61892 193 GLN A N 1
ATOM 1466 C CA . GLN A 1 202 ? -50.55900 32.50300 -47.37900 1.000 32.08958 193 GLN A CA 1
ATOM 1467 C C . GLN A 1 202 ? -50.66400 31.07400 -47.93800 1.000 31.92198 193 GLN A C 1
ATOM 1468 O O . GLN A 1 202 ? -49.63200 30.52000 -48.38500 1.000 29.99519 193 GLN A O 1
ATOM 1474 N N . ILE A 1 203 ? -51.86300 30.48400 -47.98200 1.000 26.08889 194 ILE A N 1
ATOM 1475 C CA . ILE A 1 203 ? -52.08100 29.17500 -48.66100 1.000 26.96726 194 ILE A CA 1
ATOM 1476 C C . ILE A 1 203 ? -51.55600 29.19900 -50.08800 1.000 29.10074 194 ILE A C 1
ATOM 1477 O O . ILE A 1 203 ? -50.81900 28.26800 -50.45700 1.000 28.84062 194 ILE A O 1
ATOM 1482 N N . ALA A 1 204 ? -51.87000 30.25400 -50.87300 1.000 27.59069 195 ALA A N 1
ATOM 1483 C CA . ALA A 1 204 ? -51.46700 30.29600 -52.29200 1.000 27.72646 195 ALA A CA 1
ATOM 1484 C C . ALA A 1 204 ? -49.94100 30.26500 -52.34900 1.000 26.20989 195 ALA A C 1
ATOM 1485 O O . ALA A 1 204 ? -49.43000 29.53500 -53.19500 1.000 30.69395 195 ALA A O 1
ATOM 1487 N N . ARG A 1 205 ? -49.27600 31.01100 -51.46900 1.000 29.82849 196 ARG A N 1
ATOM 1488 C CA . ARG A 1 205 ? -47.79300 31.13600 -51.46500 1.000 33.42446 196 ARG A CA 1
ATOM 1489 C C . ARG A 1 205 ? -47.20800 29.79800 -51.02100 1.000 36.08766 196 ARG A C 1
ATOM 1490 O O . ARG A 1 205 ? -46.17600 29.42200 -51.58400 1.000 39.52892 196 ARG A O 1
ATOM 1498 N N . LEU A 1 206 ? -47.82500 29.09900 -50.05500 1.000 31.92111 197 LEU A N 1
ATOM 1499 C CA . LEU A 1 206 ? -47.20800 27.84900 -49.50800 1.000 32.66490 197 LEU A CA 1
ATOM 1500 C C . LEU A 1 206 ? -47.50100 26.62400 -50.37300 1.000 32.84742 197 LEU A C 1
ATOM 1501 O O . LEU A 1 206 ? -46.76000 25.61200 -50.23300 1.000 35.52634 197 LEU A O 1
ATOM 1506 N N . ALA A 1 207 ? -48.53800 26.63600 -51.20100 1.000 30.35057 198 ALA A N 1
ATOM 1507 C CA . ALA A 1 207 ? -48.95800 25.39500 -51.90500 1.000 28.34490 198 ALA A CA 1
ATOM 1508 C C . ALA A 1 207 ? -47.96700 24.86300 -52.95500 1.000 39.30975 198 ALA A C 1
ATOM 1509 O O . ALA A 1 207 ? -48.01300 23.66400 -53.22500 1.000 31.57523 198 ALA A O 1
ATOM 1511 N N . VAL A 1 208 ? -47.12100 25.70500 -53.53700 1.000 36.32144 199 VAL A N 1
ATOM 1512 C CA . VAL A 1 208 ? -46.23400 25.23700 -54.64800 1.000 47.91761 199 VAL A CA 1
ATOM 1513 C C . VAL A 1 208 ? -45.05100 24.40600 -54.13500 1.000 55.95547 199 VAL A C 1
ATOM 1514 O O . VAL A 1 208 ? -44.68900 23.43700 -54.80900 1.000 76.06547 199 VAL A O 1
ATOM 1518 N N . GLN A 1 209 ? -44.49000 24.75300 -52.98800 1.000 43.93547 200 GLN A N 1
ATOM 1519 C CA . GLN A 1 209 ? -43.28400 24.06600 -52.45800 1.000 47.36686 200 GLN A CA 1
ATOM 1520 C C . GLN A 1 209 ? -43.54700 22.56700 -52.28100 1.000 45.98276 200 GLN A C 1
ATOM 1521 O O . GLN A 1 209 ? -44.68300 22.20600 -51.98600 1.000 46.54448 200 GLN A O 1
ATOM 1527 N N . ALA A 1 210 ? -42.52200 21.73000 -52.43600 1.000 40.47481 201 ALA A N 1
ATOM 1528 C CA . ALA A 1 210 ? -42.71000 20.26300 -52.33200 1.000 45.95219 201 ALA A CA 1
ATOM 1529 C C . ALA A 1 210 ? -43.12400 19.85100 -50.90900 1.000 53.48322 201 ALA A C 1
ATOM 1530 O O . ALA A 1 210 ? -43.84200 18.83800 -50.79100 1.000 42.52896 201 ALA A O 1
ATOM 1532 N N . GLY B 1 10 ? -11.37200 26.72500 -28.51300 1.000 64.42547 1 GLY B N 1
ATOM 1533 C CA . GLY B 1 10 ? -12.12100 27.88000 -29.12200 1.000 55.48547 1 GLY B CA 1
ATOM 1534 C C . GLY B 1 10 ? -11.44100 28.40300 -30.38200 1.000 52.56157 1 GLY B C 1
ATOM 1535 O O . GLY B 1 10 ? -10.31200 28.91300 -30.28300 1.000 50.52938 1 GLY B O 1
ATOM 1536 N N . ALA B 1 11 ? -12.11700 28.32400 -31.53200 1.000 46.31554 2 ALA B N 1
ATOM 1537 C CA . ALA B 1 11 ? -11.53200 28.62900 -32.85500 1.000 43.17480 2 ALA B CA 1
ATOM 1538 C C . ALA B 1 11 ? -12.35500 29.68100 -33.61000 1.000 38.25612 2 ALA B C 1
ATOM 1539 O O . ALA B 1 11 ? -13.56500 29.90100 -33.32700 1.000 38.30660 2 ALA B O 1
ATOM 1541 N N . ASN B 1 12 ? -11.70600 30.29700 -34.58400 1.000 37.94078 3 ASN B N 1
ATOM 1542 C CA . ASN B 1 12 ? -12.36600 31.06000 -35.67900 1.000 33.01655 3 ASN B CA 1
ATOM 1543 C C . ASN B 1 12 ? -12.89100 30.02000 -36.67500 1.000 30.29721 3 ASN B C 1
ATOM 1544 O O . ASN B 1 12 ? -12.04900 29.36200 -37.29700 1.000 31.85571 3 ASN B O 1
ATOM 1549 N N . VAL B 1 13 ? -14.20000 29.84100 -36.74300 1.000 33.96401 4 VAL B N 1
ATOM 1550 C CA . VAL B 1 13 ? -14.84300 28.75000 -37.52600 1.000 30.79311 4 VAL B CA 1
ATOM 1551 C C . VAL B 1 13 ? -15.55600 29.38500 -38.72300 1.000 29.78644 4 VAL B C 1
ATOM 1552 O O . VAL B 1 13 ? -16.37600 30.26900 -38.54000 1.000 30.91189 4 VAL B O 1
ATOM 1556 N N . LEU B 1 14 ? -15.17200 28.96800 -39.93500 1.000 27.76563 5 LEU B N 1
ATOM 1557 C CA . LEU B 1 14 ? -15.82700 29.40100 -41.18900 1.000 27.52934 5 LEU B CA 1
ATOM 1558 C C . LEU B 1 14 ? -16.75600 28.25800 -41.60000 1.000 27.73650 5 LEU B C 1
ATOM 1559 O O . LEU B 1 14 ? -16.26100 27.11900 -41.75900 1.000 25.19920 5 LEU B O 1
ATOM 1564 N N . VAL B 1 15 ? -18.05100 28.52300 -41.63600 1.000 25.44175 6 VAL B N 1
ATOM 1565 C CA . VAL B 1 15 ? -19.08100 27.50100 -41.89800 1.000 26.16033 6 VAL B CA 1
ATOM 1566 C C . VAL B 1 15 ? -19.66500 27.73600 -43.28400 1.000 29.00724 6 VAL B C 1
ATOM 1567 O O . VAL B 1 15 ? -20.21500 28.82300 -43.52100 1.000 28.53167 6 VAL B O 1
ATOM 1571 N N . LEU B 1 16 ? -19.61400 26.72400 -44.15300 1.000 26.67735 7 LEU B N 1
ATOM 1572 C CA . LEU B 1 16 ? -20.21600 26.81700 -45.50000 1.000 26.66910 7 LEU B CA 1
ATOM 1573 C C . LEU B 1 16 ? -21.36700 25.81500 -45.60400 1.000 27.19867 7 LEU B C 1
ATOM 1574 O O . LEU B 1 16 ? -21.13700 24.59300 -45.49900 1.000 27.26105 7 LEU B O 1
ATOM 1579 N N . LYS B 1 17 ? -22.56500 26.31100 -45.84400 1.000 25.41833 8 LYS B N 1
ATOM 1580 C CA . LYS B 1 17 ? -23.71700 25.44700 -46.10300 1.000 26.02398 8 LYS B CA 1
ATOM 1581 C C . LYS B 1 17 ? -24.08300 25.52800 -47.58500 1.000 26.50161 8 LYS B C 1
ATOM 1582 O O . LYS B 1 17 ? -24.18000 26.65200 -48.11500 1.000 25.44912 8 LYS B O 1
ATOM 1588 N N . SER B 1 18 ? -24.34700 24.38200 -48.22000 1.000 23.64429 9 SER B N 1
ATOM 1589 C CA . SER B 1 18 ? -24.65800 24.38300 -49.67400 1.000 24.06600 9 SER B CA 1
ATOM 1590 C C . SER B 1 18 ? -25.93500 23.64400 -50.00600 1.000 25.20928 9 SER B C 1
ATOM 1591 O O . SER B 1 18 ? -26.30800 23.59400 -51.21700 1.000 25.46465 9 SER B O 1
ATOM 1594 N N . SER B 1 19 ? -26.58500 23.00300 -49.04200 1.000 22.78197 10 SER B N 1
ATOM 1595 C CA . SER B 1 19 ? -27.81500 22.25200 -49.35900 1.000 23.96943 10 SER B CA 1
ATOM 1596 C C . SER B 1 19 ? -28.87500 23.18900 -49.95300 1.000 22.55207 10 SER B C 1
ATOM 1597 O O . SER B 1 19 ? -28.93100 24.36800 -49.59400 1.000 25.48944 10 SER B O 1
ATOM 1600 N N . ILE B 1 20 ? -29.74900 22.62500 -50.74800 1.000 22.48277 11 ILE B N 1
ATOM 1601 C CA . ILE B 1 20 ? -30.91100 23.34300 -51.31100 1.000 26.56032 11 ILE B CA 1
ATOM 1602 C C . ILE B 1 20 ? -32.17300 22.96700 -50.53400 1.000 31.49095 11 ILE B C 1
ATOM 1603 O O . ILE B 1 20 ? -33.25100 23.35000 -51.00500 1.000 31.01509 11 ILE B O 1
ATOM 1608 N N . ASN B 1 21 ? -32.07800 22.26000 -49.39900 1.000 26.76527 12 ASN B N 1
ATOM 1609 C CA . ASN B 1 21 ? -33.29900 21.72800 -48.72100 1.000 31.96358 12 ASN B CA 1
ATOM 1610 C C . ASN B 1 21 ? -33.69900 22.61800 -47.54500 1.000 32.41826 12 ASN B C 1
ATOM 1611 O O . ASN B 1 21 ? -34.49900 22.16300 -46.68900 1.000 32.74278 12 ASN B O 1
ATOM 1616 N N . GLY B 1 22 ? -33.14800 23.81600 -47.45700 1.000 30.20089 13 GLY B N 1
ATOM 1617 C CA . GLY B 1 22 ? -33.56800 24.83600 -46.48800 1.000 28.95636 13 GLY B CA 1
ATOM 1618 C C . GLY B 1 22 ? -33.40700 24.32800 -45.06400 1.000 35.52577 13 GLY B C 1
ATOM 1619 O O . GLY B 1 22 ? -32.45700 23.58400 -44.77000 1.000 29.78761 13 GLY B O 1
ATOM 1620 N N . GLU B 1 23 ? -34.32200 24.69300 -44.18600 1.000 33.75994 14 GLU B N 1
ATOM 1621 C CA . GLU B 1 23 ? -34.24100 24.31100 -42.76000 1.000 35.76346 14 GLU B CA 1
ATOM 1622 C C . GLU B 1 23 ? -34.50300 22.81000 -42.58300 1.000 34.55533 14 GLU B C 1
ATOM 1623 O O . GLU B 1 23 ? -34.38800 22.33900 -41.45800 1.000 35.51845 14 GLU B O 1
ATOM 1629 N N . THR B 1 24 ? -34.94600 22.08300 -43.60000 1.000 28.94423 15 THR B N 1
ATOM 1630 C CA . THR B 1 24 ? -35.04800 20.60300 -43.53500 1.000 30.37224 15 THR B CA 1
ATOM 1631 C C . THR B 1 24 ? -33.75500 19.92300 -44.00500 1.000 28.71721 15 THR B C 1
ATOM 1632 O O . THR B 1 24 ? -33.73700 18.69200 -44.00900 1.000 29.12695 15 THR B O 1
ATOM 1636 N N . SER B 1 25 ? -32.71000 20.67800 -44.37400 1.000 27.13829 16 SER B N 1
ATOM 1637 C CA . SER B 1 25 ? -31.40300 20.12000 -44.81200 1.000 28.81455 16 SER B CA 1
ATOM 1638 C C . SER B 1 25 ? -30.76800 19.25500 -43.72100 1.000 24.56859 16 SER B C 1
ATOM 1639 O O . SER B 1 25 ? -30.54600 19.74900 -42.63800 1.000 26.40595 16 SER B O 1
ATOM 1642 N N . LEU B 1 26 ? -30.42300 18.01400 -44.03400 1.000 28.17669 17 LEU B N 1
ATOM 1643 C CA . LEU B 1 26 ? -29.74700 17.12000 -43.07300 1.000 28.50108 17 LEU B CA 1
ATOM 1644 C C . LEU B 1 26 ? -28.29000 17.54000 -42.85600 1.000 30.50172 17 LEU B C 1
ATOM 1645 O O . LEU B 1 26 ? -27.85200 17.52200 -41.70300 1.000 30.75505 17 LEU B O 1
ATOM 1650 N N . THR B 1 27 ? -27.54300 17.91100 -43.89600 1.000 26.53146 18 THR B N 1
ATOM 1651 C CA . THR B 1 27 ? -26.15400 18.37000 -43.70500 1.000 26.85878 18 THR B CA 1
ATOM 1652 C C . THR B 1 27 ? -26.14400 19.62500 -42.84800 1.000 24.74815 18 THR B C 1
ATOM 1653 O O . THR B 1 27 ? -25.23700 19.75700 -42.01500 1.000 27.06092 18 THR B O 1
ATOM 1657 N N . ASN B 1 28 ? -27.11700 20.51300 -42.99800 1.000 24.05894 19 ASN B N 1
ATOM 1658 C CA . ASN B 1 28 ? -27.17000 21.74800 -42.19000 1.000 26.34193 19 ASN B CA 1
ATOM 1659 C C . ASN B 1 28 ? -27.50100 21.39500 -40.73400 1.000 26.27952 19 ASN B C 1
ATOM 1660 O O . ASN B 1 28 ? -26.87300 22.00400 -39.84400 1.000 25.21517 19 ASN B O 1
ATOM 1665 N N . GLN B 1 29 ? -28.43200 20.47000 -40.52500 1.000 27.22315 20 GLN B N 1
ATOM 1666 C CA . GLN B 1 29 ? -28.75800 19.94400 -39.16200 1.000 27.92375 20 GLN B CA 1
ATOM 1667 C C . GLN B 1 29 ? -27.46300 19.40300 -38.52600 1.000 27.10121 20 GLN B C 1
ATOM 1668 O O . GLN B 1 29 ? -27.16700 19.76000 -37.35900 1.000 28.21392 20 GLN B O 1
ATOM 1674 N N . LEU B 1 30 ? -26.73500 18.54700 -39.23600 1.000 26.03968 21 LEU B N 1
ATOM 1675 C CA . LEU B 1 30 ? -25.54700 17.85000 -38.66000 1.000 30.53424 21 LEU B CA 1
ATOM 1676 C C . LEU B 1 30 ? -24.40600 18.84900 -38.44700 1.000 27.32637 21 LEU B C 1
ATOM 1677 O O . LEU B 1 30 ? -23.69200 18.74900 -37.41400 1.000 26.03581 21 LEU B O 1
ATOM 1682 N N . ILE B 1 31 ? -24.28300 19.87600 -39.28900 1.000 25.76586 22 ILE B N 1
ATOM 1683 C CA . ILE B 1 31 ? -23.29300 20.96300 -39.04300 1.000 24.62115 22 ILE B CA 1
ATOM 1684 C C . ILE B 1 31 ? -23.68500 21.66400 -37.74300 1.000 27.89896 22 ILE B C 1
ATOM 1685 O O . ILE B 1 31 ? -22.81500 21.90100 -36.89300 1.000 25.47344 22 ILE B O 1
ATOM 1690 N N . ASN B 1 32 ? -24.95200 22.03700 -37.59000 1.000 26.60617 23 ASN B N 1
ATOM 1691 C CA . ASN B 1 32 ? -25.37800 22.70200 -36.33100 1.000 28.46703 23 ASN B CA 1
ATOM 1692 C C . ASN B 1 32 ? -25.12400 21.80000 -35.10100 1.000 27.98205 23 ASN B C 1
ATOM 1693 O O . ASN B 1 32 ? -24.64200 22.32100 -34.08100 1.000 28.45605 23 ASN B O 1
ATOM 1698 N N . GLU B 1 33 ? -25.36400 20.50900 -35.22000 1.000 25.81293 24 GLU B N 1
ATOM 1699 C CA . GLU B 1 33 ? -25.09500 19.53300 -34.11600 1.000 32.89279 24 GLU B CA 1
ATOM 1700 C C . GLU B 1 33 ? -23.59800 19.48300 -33.82100 1.000 31.22363 24 GLU B C 1
ATOM 1701 O O . GLU B 1 33 ? -23.21100 19.53000 -32.62800 1.000 30.06053 24 GLU B O 1
ATOM 1707 N N . PHE B 1 34 ? -22.74900 19.49000 -34.85700 1.000 28.50715 25 PHE B N 1
ATOM 1708 C CA . PHE B 1 34 ? -21.27100 19.49700 -34.69200 1.000 24.70021 25 PHE B CA 1
ATOM 1709 C C . PHE B 1 34 ? -20.85200 20.73500 -33.90900 1.000 29.07480 25 PHE B C 1
ATOM 1710 O O . PHE B 1 34 ? -19.99000 20.66800 -32.98200 1.000 23.08776 25 PHE B O 1
ATOM 1718 N N . LEU B 1 35 ? -21.39700 21.89200 -34.27300 1.000 28.10347 26 LEU B N 1
ATOM 1719 C CA . LEU B 1 35 ? -20.98800 23.17300 -33.65400 1.000 27.96031 26 LEU B CA 1
ATOM 1720 C C . LEU B 1 35 ? -21.45800 23.17100 -32.18100 1.000 28.89959 26 LEU B C 1
ATOM 1721 O O . LEU B 1 35 ? -20.66800 23.57500 -31.28600 1.000 30.42216 26 LEU B O 1
ATOM 1726 N N . ALA B 1 36 ? -22.65700 22.67100 -31.91800 1.000 32.85013 27 ALA B N 1
ATOM 1727 C CA . ALA B 1 36 ? -23.19200 22.51400 -30.53700 1.000 33.78916 27 ALA B CA 1
ATOM 1728 C C . ALA B 1 36 ? -22.34700 21.48800 -29.74700 1.000 36.06265 27 ALA B C 1
ATOM 1729 O O . ALA B 1 36 ? -22.12400 21.68300 -28.53500 1.000 39.14114 27 ALA B O 1
ATOM 1731 N N . ALA B 1 37 ? -21.94000 20.37900 -30.35900 1.000 30.71557 28 ALA B N 1
ATOM 1732 C CA . ALA B 1 37 ? -21.14600 19.33200 -29.67200 1.000 32.04415 28 ALA B CA 1
ATOM 1733 C C . ALA B 1 37 ? -19.81000 19.94100 -29.28700 1.000 36.00449 28 ALA B C 1
ATOM 1734 O O . ALA B 1 37 ? -19.20700 19.60700 -28.24800 1.000 33.96845 28 ALA B O 1
ATOM 1736 N N . ARG B 1 38 ? -19.29900 20.85000 -30.12700 1.000 31.02669 29 ARG B N 1
ATOM 1737 C CA . ARG B 1 38 ? -18.00900 21.53800 -29.83900 1.000 31.68341 29 ARG B CA 1
ATOM 1738 C C . ARG B 1 38 ? -18.20300 22.51400 -28.67600 1.000 36.42765 29 ARG B C 1
ATOM 1739 O O . ARG B 1 38 ? -17.31300 22.58900 -27.83800 1.000 35.32082 29 ARG B O 1
ATOM 1747 N N . GLN B 1 39 ? -19.30800 23.25700 -28.67100 1.000 35.23977 30 GLN B N 1
ATOM 1748 C CA . GLN B 1 39 ? -19.63300 24.15200 -27.52200 1.000 41.59772 30 GLN B CA 1
ATOM 1749 C C . GLN B 1 39 ? -19.73900 23.32000 -26.22900 1.000 37.53469 30 GLN B C 1
ATOM 1750 O O . GLN B 1 39 ? -19.19900 23.76200 -25.19800 1.000 38.85116 30 GLN B O 1
ATOM 1756 N N . ALA B 1 40 ? -20.34700 22.14100 -26.28500 1.000 36.78509 31 ALA B N 1
ATOM 1757 C CA . ALA B 1 40 ? -20.53100 21.26000 -25.10300 1.000 39.66129 31 ALA B CA 1
ATOM 1758 C C . ALA B 1 40 ? -19.17200 20.73100 -24.61900 1.000 45.66175 31 ALA B C 1
ATOM 1759 O O . ALA B 1 40 ? -19.08800 20.36100 -23.46600 1.000 40.46064 31 ALA B O 1
ATOM 1761 N N . ALA B 1 41 ? -18.15700 20.66200 -25.47800 1.000 35.02872 32 ALA B N 1
ATOM 1762 C CA . ALA B 1 41 ? -16.81000 20.16700 -25.13300 1.000 35.68403 32 ALA B CA 1
ATOM 1763 C C . ALA B 1 41 ? -15.93500 21.30700 -24.60700 1.000 35.53270 32 ALA B C 1
ATOM 1764 O O . ALA B 1 41 ? -14.76900 21.03200 -24.29000 1.000 43.98096 32 ALA B O 1
ATOM 1766 N N . GLY B 1 42 ? -16.42700 22.54600 -24.60600 1.000 37.06620 33 GLY B N 1
ATOM 1767 C CA . GLY B 1 42 ? -15.73900 23.70200 -24.00500 1.000 40.92583 33 GLY B CA 1
ATOM 1768 C C . GLY B 1 42 ? -15.04500 24.57700 -25.02700 1.000 44.57006 33 GLY B C 1
ATOM 1769 O O . GLY B 1 42 ? -14.29600 25.46300 -24.61700 1.000 40.83397 33 GLY B O 1
ATOM 1770 N N . HIS B 1 43 ? -15.31100 24.40600 -26.32300 1.000 37.11238 34 HIS B N 1
ATOM 1771 C CA . HIS B 1 43 ? -14.74000 25.30300 -27.34900 1.000 41.46766 34 HIS B CA 1
ATOM 1772 C C . HIS B 1 43 ? -15.69100 26.49300 -27.50300 1.000 40.28239 34 HIS B C 1
ATOM 1773 O O . HIS B 1 43 ? -16.82400 26.27200 -27.93000 1.000 45.45731 34 HIS B O 1
ATOM 1780 N N . GLY B 1 44 ? -15.24600 27.68600 -27.11800 1.000 35.25430 35 GLY B N 1
ATOM 1781 C CA . GLY B 1 44 ? -16.04300 28.90700 -27.32300 1.000 33.56710 35 GLY B CA 1
ATOM 1782 C C . GLY B 1 44 ? -15.72200 29.45300 -28.69300 1.000 45.50604 35 GLY B C 1
ATOM 1783 O O . GLY B 1 44 ? -14.92700 30.39500 -28.78100 1.000 43.02047 35 GLY B O 1
ATOM 1784 N N . ASP B 1 45 ? -16.31900 28.86600 -29.71900 1.000 36.04790 36 ASP B N 1
ATOM 1785 C CA . ASP B 1 45 ? -15.96200 29.22000 -31.10800 1.000 40.20428 36 ASP B CA 1
ATOM 1786 C C . ASP B 1 45 ? -16.53600 30.56400 -31.54900 1.000 41.40728 36 ASP B C 1
ATOM 1787 O O . ASP B 1 45 ? -17.56600 30.97400 -31.01100 1.000 37.16335 36 ASP B O 1
ATOM 1792 N N . ARG B 1 46 ? -15.86000 31.21000 -32.49600 1.000 39.62192 37 ARG B N 1
ATOM 1793 C CA . ARG B 1 46 ? -16.38400 32.44800 -33.11000 1.000 39.06076 37 ARG B CA 1
ATOM 1794 C C . ARG B 1 46 ? -16.79400 32.02900 -34.52200 1.000 38.90588 37 ARG B C 1
ATOM 1795 O O . ARG B 1 46 ? -15.93300 31.52400 -35.24900 1.000 34.21569 37 ARG B O 1
ATOM 1803 N N . LEU B 1 47 ? -18.05500 32.21700 -34.88300 1.000 30.73900 38 LEU B N 1
ATOM 1804 C CA . LEU B 1 47 ? -18.52200 31.66100 -36.17200 1.000 32.47033 38 LEU B CA 1
ATOM 1805 C C . LEU B 1 47 ? -18.73200 32.67900 -37.28500 1.000 38.78292 38 LEU B C 1
ATOM 1806 O O . LEU B 1 47 ? -19.31500 33.73200 -37.00900 1.000 34.47572 38 LEU B O 1
ATOM 1811 N N . THR B 1 48 ? -18.19100 32.40300 -38.46800 1.000 34.17304 39 THR B N 1
ATOM 1812 C CA . THR B 1 48 ? -18.60600 33.15300 -39.67500 1.000 31.03348 39 THR B CA 1
ATOM 1813 C C . THR B 1 48 ? -19.33900 32.16700 -40.58000 1.000 33.71721 39 THR B C 1
ATOM 1814 O O . THR B 1 48 ? -18.71700 31.14600 -40.91100 1.000 31.34153 39 THR B O 1
ATOM 1818 N N . GLU B 1 49 ? -20.60600 32.40500 -40.88900 1.000 30.09329 40 GLU B N 1
ATOM 1819 C CA . GLU B 1 49 ? -21.46500 31.39000 -41.53900 1.000 33.24352 40 GLU B CA 1
ATOM 1820 C C . GLU B 1 49 ? -21.96200 31.92700 -42.87700 1.000 36.07897 40 GLU B C 1
ATOM 1821 O O . GLU B 1 49 ? -22.44000 33.07100 -42.90900 1.000 32.87204 40 GLU B O 1
ATOM 1827 N N . HIS B 1 50 ? -21.77600 31.14300 -43.94200 1.000 28.77261 41 HIS B N 1
ATOM 1828 C CA . HIS B 1 50 ? -22.31500 31.44000 -45.29400 1.000 29.22334 41 HIS B CA 1
ATOM 1829 C C . HIS B 1 50 ? -23.32600 30.35200 -45.65200 1.000 30.67780 41 HIS B C 1
ATOM 1830 O O . HIS B 1 50 ? -22.94100 29.16900 -45.70700 1.000 28.55934 41 HIS B O 1
ATOM 1837 N N . ASP B 1 51 ? -24.57400 30.72800 -45.90600 1.000 28.34087 42 ASP B N 1
ATOM 1838 C CA . ASP B 1 51 ? -25.50000 29.86600 -46.65400 1.000 29.04606 42 ASP B CA 1
ATOM 1839 C C . ASP B 1 51 ? -25.26400 30.14700 -48.14100 1.000 31.96645 42 ASP B C 1
ATOM 1840 O O . ASP B 1 51 ? -25.91500 31.04100 -48.71500 1.000 24.61991 42 ASP B O 1
ATOM 1845 N N . LEU B 1 52 ? -24.36400 29.37400 -48.74700 1.000 25.21356 43 LEU B N 1
ATOM 1846 C CA . LEU B 1 52 ? -23.98100 29.54600 -50.15200 1.000 22.83382 43 LEU B CA 1
ATOM 1847 C C . LEU B 1 52 ? -25.22000 29.39700 -51.03200 1.000 28.55796 43 LEU B C 1
ATOM 1848 O O . LEU B 1 52 ? -25.23200 30.04700 -52.08900 1.000 27.58015 43 LEU B O 1
ATOM 1853 N N . SER B 1 53 ? -26.24900 28.66200 -50.61600 1.000 26.02687 44 SER B N 1
ATOM 1854 C CA . SER B 1 53 ? -27.45900 28.44700 -51.44600 1.000 26.29339 44 SER B CA 1
ATOM 1855 C C . SER B 1 53 ? -28.23600 29.76300 -51.60800 1.000 29.53232 44 SER B C 1
ATOM 1856 O O . SER B 1 53 ? -29.06600 29.81400 -52.49200 1.000 29.03338 44 SER B O 1
ATOM 1859 N N . ALA B 1 54 ? -28.03800 30.72600 -50.70300 1.000 32.43851 45 ALA B N 1
ATOM 1860 C CA . ALA B 1 54 ? -28.79500 31.99900 -50.64400 1.000 32.18274 45 ALA B CA 1
ATOM 1861 C C . ALA B 1 54 ? -27.94700 33.14900 -51.18500 1.000 33.18767 45 ALA B C 1
ATOM 1862 O O . ALA B 1 54 ? -28.45600 34.27100 -51.21800 1.000 35.01468 45 ALA B O 1
ATOM 1864 N N . MET B 1 55 ? -26.72300 32.90000 -51.63800 1.000 29.73686 46 MET B N 1
ATOM 1865 C CA . MET B 1 55 ? -25.74900 33.98800 -51.93800 1.000 29.13271 46 MET B CA 1
ATOM 1866 C C . MET B 1 55 ? -25.66700 34.31600 -53.43300 1.000 31.17854 46 MET B C 1
ATOM 1867 O O . MET B 1 55 ? -25.00600 35.36400 -53.73600 1.000 29.20381 46 MET B O 1
ATOM 1872 N N . ALA B 1 56 ? -26.26100 33.50500 -54.30900 1.000 29.27597 47 ALA B N 1
ATOM 1873 C CA . ALA B 1 56 ? -26.22500 33.67300 -55.78600 1.000 33.22749 47 ALA B CA 1
ATOM 1874 C C . ALA B 1 56 ? -24.78400 33.98400 -56.21900 1.000 36.39057 47 ALA B C 1
ATOM 1875 O O . ALA B 1 56 ? -24.54000 35.00300 -56.90000 1.000 30.25441 47 ALA B O 1
ATOM 1877 N N . LEU B 1 57 ? -23.81700 33.16600 -55.82100 1.000 29.47539 48 LEU B N 1
ATOM 1878 C CA . LEU B 1 57 ? -22.42200 33.42500 -56.22400 1.000 26.04514 48 LEU B CA 1
ATOM 1879 C C . LEU B 1 57 ? -22.33400 33.49400 -57.74000 1.000 30.23997 48 LEU B C 1
ATOM 1880 O O . LEU B 1 57 ? -22.95600 32.73200 -58.45400 1.000 28.34256 48 LEU B O 1
ATOM 1885 N N . PRO B 1 58 ? -21.39000 34.28800 -58.25600 1.000 28.65511 49 PRO B N 1
ATOM 1886 C CA . PRO B 1 58 ? -21.09200 34.28700 -59.68600 1.000 36.02347 49 PRO B CA 1
ATOM 1887 C C . PRO B 1 58 ? -20.45500 32.96800 -60.15200 1.000 35.74912 49 PRO B C 1
ATOM 1888 O O . PRO B 1 58 ? -19.74900 32.34000 -59.38600 1.000 33.73990 49 PRO B O 1
ATOM 1892 N N . THR B 1 59 ? -20.72500 32.59100 -61.39000 1.000 32.72480 50 THR B N 1
ATOM 1893 C CA . THR B 1 59 ? -20.10100 31.42400 -62.04100 1.000 31.63664 50 THR B CA 1
ATOM 1894 C C . THR B 1 59 ? -18.78500 31.86600 -62.66100 1.000 32.37377 50 THR B C 1
ATOM 1895 O O . THR B 1 59 ? -18.70900 33.01200 -63.20800 1.000 31.80454 50 THR B O 1
ATOM 1899 N N . LEU B 1 60 ? -17.77600 31.00400 -62.63400 1.000 26.74397 51 LEU B N 1
ATOM 1900 C CA . LEU B 1 60 ? -16.48500 31.33100 -63.27400 1.000 28.11926 51 LEU B CA 1
ATOM 1901 C C . LEU B 1 60 ? -16.69500 31.34500 -64.79100 1.000 33.87161 51 LEU B C 1
ATOM 1902 O O . LEU B 1 60 ? -17.12900 30.32800 -65.38700 1.000 35.85723 51 LEU B O 1
ATOM 1907 N N . ASP B 1 61 ? -16.53300 32.50500 -65.40600 1.000 31.79099 52 ASP B N 1
ATOM 1908 C CA . ASP B 1 61 ? -16.61400 32.61400 -66.87800 1.000 31.19017 52 ASP B CA 1
ATOM 1909 C C . ASP B 1 61 ? -15.32400 33.21500 -67.40100 1.000 32.35523 52 ASP B C 1
ATOM 1910 O O . ASP B 1 61 ? -14.38900 33.46800 -66.61800 1.000 30.84918 52 ASP B O 1
ATOM 1915 N N . ARG B 1 62 ? -15.25000 33.41500 -68.71400 1.000 32.63549 53 ARG B N 1
ATOM 1916 C CA . ARG B 1 62 ? -13.98700 33.86300 -69.33500 1.000 31.74028 53 ARG B CA 1
ATOM 1917 C C . ARG B 1 62 ? -13.59700 35.24000 -68.78200 1.000 26.81867 53 ARG B C 1
ATOM 1918 O O . ARG B 1 62 ? -12.48900 35.40700 -68.30100 1.000 31.84689 53 ARG B O 1
ATOM 1926 N N . PRO B 1 63 ? -14.46500 36.26000 -68.79500 1.000 33.68366 54 PRO B N 1
ATOM 1927 C CA . PRO B 1 63 ? -14.07400 37.56000 -68.21900 1.000 33.30990 54 PRO B CA 1
ATOM 1928 C C . PRO B 1 63 ? -13.69900 37.54300 -66.72500 1.000 33.61447 54 PRO B C 1
ATOM 1929 O O . PRO B 1 63 ? -12.68100 38.17200 -66.33200 1.000 33.03992 54 PRO B O 1
ATOM 1933 N N . LEU B 1 64 ? -14.41400 36.76600 -65.90100 1.000 31.16581 55 LEU B N 1
ATOM 1934 C CA . LEU B 1 64 ? -14.02200 36.67200 -64.46900 1.000 28.34715 55 LEU B CA 1
ATOM 1935 C C . LEU B 1 64 ? -12.67700 35.97000 -64.32100 1.000 29.76130 55 LEU B C 1
ATOM 1936 O O . LEU B 1 64 ? -11.84400 36.42800 -63.51600 1.000 30.33592 55 LEU B O 1
ATOM 1941 N N . PHE B 1 65 ? -12.44200 34.87100 -65.03100 1.000 30.76608 56 PHE B N 1
ATOM 1942 C CA . PHE B 1 65 ? -11.14400 34.16300 -64.98500 1.000 30.26286 56 PHE B CA 1
ATOM 1943 C C . PHE B 1 65 ? -9.98800 35.12500 -65.32100 1.000 34.15401 56 PHE B C 1
ATOM 1944 O O . PHE B 1 65 ? -8.96700 35.12300 -64.59400 1.000 36.01470 56 PHE B O 1
ATOM 1952 N N . ALA B 1 66 ? -10.08500 35.85700 -66.42900 1.000 33.28224 57 ALA B N 1
ATOM 1953 C CA . ALA B 1 66 ? -9.04900 36.85500 -66.83100 1.000 39.40603 57 ALA B CA 1
ATOM 1954 C C . ALA B 1 66 ? -8.87100 37.85200 -65.65900 1.000 38.73247 57 ALA B C 1
ATOM 1955 O O . ALA B 1 66 ? -7.72800 38.01900 -65.15500 1.000 39.36706 57 ALA B O 1
ATOM 1957 N N . ALA B 1 67 ? -9.97800 38.39200 -65.15200 1.000 36.09516 58 ALA B N 1
ATOM 1958 C CA . ALA B 1 67 ? -9.95400 39.44400 -64.10000 1.000 38.91388 58 ALA B CA 1
ATOM 1959 C C . ALA B 1 67 ? -9.34200 38.88400 -62.81200 1.000 41.70883 58 ALA B C 1
ATOM 1960 O O . ALA B 1 67 ? -8.50200 39.58400 -62.19000 1.000 41.28767 58 ALA B O 1
ATOM 1962 N N . LEU B 1 68 ? -9.61000 37.62200 -62.46000 1.000 36.61728 59 LEU B N 1
ATOM 1963 C CA . LEU B 1 68 ? -9.01800 37.04100 -61.23300 1.000 37.42866 59 LEU B CA 1
ATOM 1964 C C . LEU B 1 68 ? -7.51500 36.82300 -61.39800 1.000 42.42900 59 LEU B C 1
ATOM 1965 O O . LEU B 1 68 ? -6.83900 36.60800 -60.34400 1.000 42.85193 59 LEU B O 1
ATOM 1970 N N . ARG B 1 69 ? -7.01300 36.82800 -62.63400 1.000 39.77779 60 ARG B N 1
ATOM 1971 C CA . ARG B 1 69 ? -5.56900 36.61600 -62.93700 1.000 45.45163 60 ARG B CA 1
ATOM 1972 C C . ARG B 1 69 ? -4.84500 37.95700 -63.10300 1.000 45.69748 60 ARG B C 1
ATOM 1973 O O . ARG B 1 69 ? -3.64000 37.92600 -63.31600 1.000 54.14864 60 ARG B O 1
ATOM 1981 N N . GLY B 1 70 ? -5.56200 39.08000 -63.07200 1.000 43.89441 61 GLY B N 1
ATOM 1982 C CA . GLY B 1 70 ? -4.95000 40.41800 -63.07300 1.000 43.94596 61 GLY B CA 1
ATOM 1983 C C . GLY B 1 70 ? -5.45800 41.31600 -64.18100 1.000 51.04706 61 GLY B C 1
ATOM 1984 O O . GLY B 1 70 ? -5.06200 42.47900 -64.16300 1.000 46.91963 61 GLY B O 1
ATOM 1985 N N . ALA B 1 71 ? -6.28300 40.85500 -65.13500 1.000 44.06699 62 ALA B N 1
ATOM 1986 C CA . ALA B 1 71 ? -6.84200 41.76300 -66.16500 1.000 37.69705 62 ALA B CA 1
ATOM 1987 C C . ALA B 1 71 ? -7.77300 42.79000 -65.51900 1.000 46.43719 62 ALA B C 1
ATOM 1988 O O . ALA B 1 71 ? -8.44200 42.50400 -64.48200 1.000 44.53340 62 ALA B O 1
ATOM 1990 N N . VAL B 1 72 ? -7.80800 43.97000 -66.13300 1.000 39.91569 63 VAL B N 1
ATOM 1991 C CA . VAL B 1 72 ? -8.69700 45.08000 -65.73500 1.000 48.01808 63 VAL B CA 1
ATOM 1992 C C . VAL B 1 72 ? -9.93700 44.97800 -66.60900 1.000 50.91176 63 VAL B C 1
ATOM 1993 O O . VAL B 1 72 ? -9.83500 45.18800 -67.84300 1.000 51.12718 63 VAL B O 1
ATOM 1997 N N . ASP B 1 73 ? -11.04400 44.60500 -65.98900 1.000 47.70243 64 ASP B N 1
ATOM 1998 C CA . ASP B 1 73 ? -12.34500 44.42900 -66.67300 1.000 53.20950 64 ASP B CA 1
ATOM 1999 C C . ASP B 1 73 ? -13.18600 45.61100 -66.22700 1.000 53.32755 64 ASP B C 1
ATOM 2000 O O . ASP B 1 73 ? -13.40600 45.81100 -65.04200 1.000 60.02985 64 ASP B O 1
ATOM 2005 N N . PRO B 1 74 ? -13.63000 46.48100 -67.14400 1.000 72.00547 65 PRO B N 1
ATOM 2006 C CA . PRO B 1 74 ? -14.43700 47.62400 -66.72400 1.000 80.04046 65 PRO B CA 1
ATOM 2007 C C . PRO B 1 74 ? -15.76300 47.15300 -66.10000 1.000 77.20547 65 PRO B C 1
ATOM 2008 O O . PRO B 1 74 ? -16.14300 47.71900 -65.05100 1.000 65.02184 65 PRO B O 1
ATOM 2012 N N . GLN B 1 75 ? -16.38500 46.12200 -66.70600 1.000 67.41800 66 GLN B N 1
ATOM 2013 C CA . GLN B 1 75 ? -17.74900 45.64100 -66.34800 1.000 58.14862 66 GLN B CA 1
ATOM 2014 C C . GLN B 1 75 ? -17.87200 45.58800 -64.83000 1.000 59.00138 66 GLN B C 1
ATOM 2015 O O . GLN B 1 75 ? -17.13500 44.85000 -64.17100 1.000 52.23151 66 GLN B O 1
ATOM 2021 N N . PRO B 1 76 ? -18.78600 46.39100 -64.24100 1.000 60.73750 67 PRO B N 1
ATOM 2022 C CA . PRO B 1 76 ? -19.01700 46.39200 -62.79600 1.000 56.62232 67 PRO B CA 1
ATOM 2023 C C . PRO B 1 76 ? -19.27300 45.02800 -62.12200 1.000 55.03727 67 PRO B C 1
ATOM 2024 O O . PRO B 1 76 ? -18.76100 44.79300 -61.04200 1.000 52.78189 67 PRO B O 1
ATOM 2028 N N . ALA B 1 77 ? -20.10100 44.17200 -62.71700 1.000 48.38848 68 ALA B N 1
ATOM 2029 C CA . ALA B 1 77 ? -20.37900 42.81200 -62.19600 1.000 48.24340 68 ALA B CA 1
ATOM 2030 C C . ALA B 1 77 ? -19.05400 42.05000 -62.01800 1.000 39.44764 68 ALA B C 1
ATOM 2031 O O . ALA B 1 77 ? -18.92200 41.35300 -61.03400 1.000 36.61673 68 ALA B O 1
ATOM 2033 N N . ILE B 1 78 ? -18.13100 42.14800 -62.96700 1.000 36.51340 69 ILE B N 1
ATOM 2034 C CA . ILE B 1 78 ? -16.85500 41.37300 -62.94700 1.000 39.56217 69 ILE B CA 1
ATOM 2035 C C . ILE B 1 78 ? -16.02200 41.91100 -61.79100 1.000 43.71381 69 ILE B C 1
ATOM 2036 O O . ILE B 1 78 ? -15.54800 41.14800 -60.94900 1.000 35.75759 69 ILE B O 1
ATOM 2041 N N . ARG B 1 79 ? -15.95300 43.22700 -61.69900 1.000 43.94934 70 ARG B N 1
ATOM 2042 C CA . ARG B 1 79 ? -15.17100 43.89100 -60.64300 1.000 47.16777 70 ARG B CA 1
ATOM 2043 C C . ARG B 1 79 ? -15.69800 43.53000 -59.24300 1.000 40.12031 70 ARG B C 1
ATOM 2044 O O . ARG B 1 79 ? -14.87800 43.28700 -58.33900 1.000 40.17937 70 ARG B O 1
ATOM 2052 N N . GLU B 1 80 ? -17.01100 43.53700 -59.05600 1.000 39.02642 71 GLU B N 1
ATOM 2053 C CA . GLU B 1 80 ? -17.68100 43.15200 -57.81000 1.000 38.52796 71 GLU B CA 1
ATOM 2054 C C . GLU B 1 80 ? -17.38200 41.68200 -57.46300 1.000 34.49206 71 GLU B C 1
ATOM 2055 O O . GLU B 1 80 ? -17.18000 41.38500 -56.28200 1.000 33.09432 71 GLU B O 1
ATOM 2061 N N . ALA B 1 81 ? -17.39500 40.79400 -58.45400 1.000 33.21691 72 ALA B N 1
ATOM 2062 C CA . ALA B 1 81 ? -17.07200 39.35800 -58.27100 1.000 31.44278 72 ALA B CA 1
ATOM 2063 C C . ALA B 1 81 ? -15.60600 39.16600 -57.84300 1.000 31.96212 72 ALA B C 1
ATOM 2064 O O . ALA B 1 81 ? -15.31800 38.30900 -56.97200 1.000 29.10682 72 ALA B O 1
ATOM 2066 N N . VAL B 1 82 ? -14.68100 39.94100 -58.40200 1.000 29.79552 73 VAL B N 1
ATOM 2067 C CA . VAL B 1 82 ? -13.25900 39.91200 -57.96500 1.000 29.19136 73 VAL B CA 1
ATOM 2068 C C . VAL B 1 82 ? -13.15300 40.34800 -56.49800 1.000 29.85838 73 VAL B C 1
ATOM 2069 O O . VAL B 1 82 ? -12.40700 39.71900 -55.73700 1.000 28.26034 73 VAL B O 1
ATOM 2073 N N . ALA B 1 83 ? -13.80400 41.44200 -56.11300 1.000 32.51385 74 ALA B N 1
ATOM 2074 C CA . ALA B 1 83 ? -13.79500 41.93200 -54.71500 1.000 31.34736 74 ALA B CA 1
ATOM 2075 C C . ALA B 1 83 ? -14.34600 40.82400 -53.81600 1.000 28.38441 74 ALA B C 1
ATOM 2076 O O . ALA B 1 83 ? -13.79500 40.59100 -52.71000 1.000 26.37869 74 ALA B O 1
ATOM 2078 N N . LEU B 1 84 ? -15.39200 40.13800 -54.26300 1.000 28.14373 75 LEU B N 1
ATOM 2079 C CA . LEU B 1 84 ? -16.01000 39.04000 -53.46700 1.000 31.81930 75 LEU B CA 1
ATOM 2080 C C . LEU B 1 84 ? -15.01700 37.87400 -53.31600 1.000 26.53761 75 LEU B C 1
ATOM 2081 O O . LEU B 1 84 ? -14.87600 37.38000 -52.17700 1.000 25.61151 75 LEU B O 1
ATOM 2086 N N . SER B 1 85 ? -14.29100 37.51600 -54.38100 1.000 25.88936 76 SER B N 1
ATOM 2087 C CA . SER B 1 85 ? -13.20000 36.50400 -54.31800 1.000 25.98540 76 SER B CA 1
ATOM 2088 C C . SER B 1 85 ? -12.18700 36.90200 -53.24100 1.000 26.79195 76 SER B C 1
ATOM 2089 O O . SER B 1 85 ? -11.88000 36.09300 -52.35400 1.000 27.66171 76 SER B O 1
ATOM 2092 N N . ASP B 1 86 ? -11.69500 38.14400 -53.29000 1.000 28.68264 77 ASP B N 1
ATOM 2093 C CA . ASP B 1 86 ? -10.73900 38.69300 -52.28600 1.000 32.03780 77 ASP B CA 1
ATOM 2094 C C . ASP B 1 86 ? -11.32200 38.55800 -50.86600 1.000 27.82334 77 ASP B C 1
ATOM 2095 O O . ASP B 1 86 ? -10.57700 38.15400 -49.93200 1.000 28.52801 77 ASP B O 1
ATOM 2100 N N . GLN B 1 87 ? -12.60200 38.85900 -50.69100 1.000 31.37007 78 GLN B N 1
ATOM 2101 C CA . GLN B 1 87 ? -13.22500 38.82300 -49.34400 1.000 29.50039 78 GLN B CA 1
ATOM 2102 C C . GLN B 1 87 ? -13.33500 37.37100 -48.84700 1.000 32.29825 78 GLN B C 1
ATOM 2103 O O . GLN B 1 87 ? -12.99400 37.09000 -47.70000 1.000 27.86949 78 GLN B O 1
ATOM 2109 N N . LEU B 1 88 ? -13.78200 36.46100 -49.70800 1.000 28.85027 79 LEU B N 1
ATOM 2110 C CA . LEU B 1 88 ? -13.91700 35.03600 -49.29700 1.000 26.30542 79 LEU B CA 1
ATOM 2111 C C . LEU B 1 88 ? -12.55100 34.46300 -48.96500 1.000 25.99375 79 LEU B C 1
ATOM 2112 O O . LEU B 1 88 ? -12.47500 33.62200 -48.05200 1.000 27.30406 79 LEU B O 1
ATOM 2117 N N . ILE B 1 89 ? -11.50700 34.82200 -49.71700 1.000 23.28291 80 ILE B N 1
ATOM 2118 C CA . ILE B 1 89 ? -10.13500 34.30100 -49.46600 1.000 26.22441 80 ILE B CA 1
ATOM 2119 C C . ILE B 1 89 ? -9.64100 34.85200 -48.12400 1.000 23.94492 80 ILE B C 1
ATOM 2120 O O . ILE B 1 89 ? -9.06700 34.08900 -47.33800 1.000 23.85019 80 ILE B O 1
ATOM 2125 N N . ALA B 1 90 ? -9.87300 36.12800 -47.83500 1.000 27.58308 81 ALA B N 1
ATOM 2126 C CA . ALA B 1 90 ? -9.42400 36.70800 -46.54200 1.000 28.11972 81 ALA B CA 1
ATOM 2127 C C . ALA B 1 90 ? -10.17000 36.02600 -45.38900 1.000 25.80627 81 ALA B C 1
ATOM 2128 O O . ALA B 1 90 ? -9.52700 35.66000 -44.38300 1.000 26.19122 81 ALA B O 1
ATOM 2130 N N . GLU B 1 91 ? -11.45900 35.76900 -45.54700 1.000 28.51625 82 GLU B N 1
ATOM 2131 C CA . GLU B 1 91 ? -12.20500 34.99200 -44.52300 1.000 28.78829 82 GLU B CA 1
ATOM 2132 C C . GLU B 1 91 ? -11.58200 33.62500 -44.31300 1.000 30.75948 82 GLU B C 1
ATOM 2133 O O . GLU B 1 91 ? -11.46600 33.20300 -43.16100 1.000 28.38741 82 GLU B O 1
ATOM 2139 N N . LEU B 1 92 ? -11.29600 32.89900 -45.39900 1.000 29.11002 83 LEU B N 1
ATOM 2140 C CA . LEU B 1 92 ? -10.70200 31.56500 -45.26900 1.000 27.17361 83 LEU B CA 1
ATOM 2141 C C . LEU B 1 92 ? -9.37400 31.67900 -44.47700 1.000 30.51502 83 LEU B C 1
ATOM 2142 O O . LEU B 1 92 ? -9.13900 30.90600 -43.54000 1.000 29.01123 83 LEU B O 1
ATOM 2147 N N . LYS B 1 93 ? -8.52600 32.62500 -44.83200 1.000 26.42345 84 LYS B N 1
ATOM 2148 C CA . LYS B 1 93 ? -7.19000 32.72200 -44.22900 1.000 26.67948 84 LYS B CA 1
ATOM 2149 C C . LYS B 1 93 ? -7.32300 33.20300 -42.78500 1.000 25.95175 84 LYS B C 1
ATOM 2150 O O . LYS B 1 93 ? -6.43100 32.86600 -42.00500 1.000 27.18531 84 LYS B O 1
ATOM 2156 N N . ALA B 1 94 ? -8.40700 33.88300 -42.43100 1.000 27.65001 85 ALA B N 1
ATOM 2157 C CA . ALA B 1 94 ? -8.67200 34.33600 -41.04200 1.000 31.12768 85 ALA B CA 1
ATOM 2158 C C . ALA B 1 94 ? -9.15700 33.17900 -40.17200 1.000 33.94004 85 ALA B C 1
ATOM 2159 O O . ALA B 1 94 ? -9.12600 33.34600 -38.96500 1.000 31.12338 85 ALA B O 1
ATOM 2161 N N . SER B 1 95 ? -9.61300 32.06500 -40.75000 1.000 29.08464 86 SER B N 1
ATOM 2162 C CA . SER B 1 95 ? -10.19500 30.94800 -39.96000 1.000 26.07595 86 SER B CA 1
ATOM 2163 C C . SER B 1 95 ? -9.11000 29.99700 -39.42700 1.000 28.98186 86 SER B C 1
ATOM 2164 O O . SER B 1 95 ? -7.99700 30.00800 -39.92000 1.000 31.00074 86 SER B O 1
ATOM 2167 N N . ASP B 1 96 ? -9.46700 29.20400 -38.40700 1.000 32.85508 87 ASP B N 1
ATOM 2168 C CA . ASP B 1 96 ? -8.73200 28.02100 -37.89700 1.000 29.73904 87 ASP B CA 1
ATOM 2169 C C . ASP B 1 96 ? -9.39200 26.74800 -38.44900 1.000 24.53551 87 ASP B C 1
ATOM 2170 O O . ASP B 1 96 ? -8.65700 25.76800 -38.70600 1.000 27.31650 87 ASP B O 1
ATOM 2175 N N . LEU B 1 97 ? -10.70600 26.74200 -38.56200 1.000 27.21963 88 LEU B N 1
ATOM 2176 C CA . LEU B 1 97 ? -11.48000 25.51100 -38.84300 1.000 30.16531 88 LEU B CA 1
ATOM 2177 C C . LEU B 1 97 ? -12.53100 25.84400 -39.89300 1.000 30.35388 88 LEU B C 1
ATOM 2178 O O . LEU B 1 97 ? -13.28000 26.79600 -39.71100 1.000 26.20836 88 LEU B O 1
ATOM 2183 N N . LEU B 1 98 ? -12.50800 25.11100 -41.00000 1.000 25.94339 89 LEU B N 1
ATOM 2184 C CA . LEU B 1 98 ? -13.51700 25.26700 -42.09100 1.000 22.20952 89 LEU B CA 1
ATOM 2185 C C . LEU B 1 98 ? -14.47400 24.08700 -42.00200 1.000 22.46613 89 LEU B C 1
ATOM 2186 O O . LEU B 1 98 ? -14.01400 22.96100 -42.10400 1.000 23.22148 89 LEU B O 1
ATOM 2191 N N . VAL B 1 99 ? -15.74400 24.35700 -41.81500 1.000 22.51116 90 VAL B N 1
ATOM 2192 C CA . VAL B 1 99 ? -16.80100 23.33200 -41.74800 1.000 23.74696 90 VAL B CA 1
ATOM 2193 C C . VAL B 1 99 ? -17.65100 23.44100 -43.00600 1.000 25.92801 90 VAL B C 1
ATOM 2194 O O . VAL B 1 99 ? -18.15100 24.53100 -43.28700 1.000 26.12064 90 VAL B O 1
ATOM 2198 N N . ILE B 1 100 ? -17.74500 22.35300 -43.75900 1.000 24.94587 91 ILE B N 1
ATOM 2199 C CA . ILE B 1 100 ? -18.33900 22.38200 -45.11700 1.000 24.55206 91 ILE B CA 1
ATOM 2200 C C . ILE B 1 100 ? -19.49400 21.40000 -45.16500 1.000 26.49458 91 ILE B C 1
ATOM 2201 O O . ILE B 1 100 ? -19.27000 20.21700 -44.90700 1.000 25.13860 91 ILE B O 1
ATOM 2206 N N . GLY B 1 101 ? -20.65300 21.87200 -45.58000 1.000 24.15307 92 GLY B N 1
ATOM 2207 C CA . GLY B 1 101 ? -21.77900 20.97800 -45.91300 1.000 21.73587 92 GLY B CA 1
ATOM 2208 C C . GLY B 1 101 ? -21.68000 20.57100 -47.36500 1.000 23.94823 92 GLY B C 1
ATOM 2209 O O . GLY B 1 101 ? -21.70800 21.45700 -48.26900 1.000 22.38301 92 GLY B O 1
ATOM 2210 N N . ALA B 1 102 ? -21.53100 19.28100 -47.61900 1.000 22.66112 93 ALA B N 1
ATOM 2211 C CA . ALA B 1 102 ? -21.28300 18.77400 -48.98000 1.000 26.56815 93 ALA B CA 1
ATOM 2212 C C . ALA B 1 102 ? -22.09400 17.51800 -49.19500 1.000 22.55733 93 ALA B C 1
ATOM 2213 O O . ALA B 1 102 ? -21.51200 16.45800 -49.42400 1.000 22.49760 93 ALA B O 1
ATOM 2215 N N . PRO B 1 103 ? -23.43600 17.60500 -49.21900 1.000 23.05279 94 PRO B N 1
ATOM 2216 C CA . PRO B 1 103 ? -24.22500 16.43900 -49.60200 1.000 24.94774 94 PRO B CA 1
ATOM 2217 C C . PRO B 1 103 ? -23.93900 16.08000 -51.05600 1.000 24.86488 94 PRO B C 1
ATOM 2218 O O . PRO B 1 103 ? -23.54200 16.93800 -51.81100 1.000 26.61194 94 PRO B O 1
ATOM 2222 N N . MET B 1 104 ? -24.18100 14.81500 -51.40500 1.000 22.57908 95 MET B N 1
ATOM 2223 C CA . MET B 1 104 ? -23.92900 14.29700 -52.76300 1.000 23.42929 95 MET B CA 1
ATOM 2224 C C . MET B 1 104 ? -25.19600 14.58100 -53.59500 1.000 27.37920 95 MET B C 1
ATOM 2225 O O . MET B 1 104 ? -26.29400 14.02000 -53.28000 1.000 27.29160 95 MET B O 1
ATOM 2230 N N . TYR B 1 105 ? -25.03900 15.45700 -54.58900 1.000 25.11413 96 TYR B N 1
ATOM 2231 C CA . TYR B 1 105 ? -26.12000 15.76700 -55.55000 1.000 26.60288 96 TYR B CA 1
ATOM 2232 C C . TYR B 1 105 ? -25.61800 15.31600 -56.92600 1.000 27.22017 96 TYR B C 1
ATOM 2233 O O . TYR B 1 105 ? -24.65000 15.88000 -57.43300 1.000 25.46249 96 TYR B O 1
ATOM 2242 N N . ASN B 1 106 ? -26.24800 14.29600 -57.49100 1.000 28.72019 97 ASN B N 1
ATOM 2243 C CA . ASN B 1 106 ? -25.86900 13.79300 -58.83700 1.000 28.12380 97 ASN B CA 1
ATOM 2244 C C . ASN B 1 106 ? -24.37500 13.44700 -58.86900 1.000 28.83315 97 ASN B C 1
ATOM 2245 O O . ASN B 1 106 ? -23.72200 13.85900 -59.81900 1.000 28.56903 97 ASN B O 1
ATOM 2250 N N . LEU B 1 107 ? -23.88100 12.73800 -57.85300 1.000 25.45427 98 LEU B N 1
ATOM 2251 C CA . LEU B 1 107 ? -22.48400 12.21600 -57.80000 1.000 24.48425 98 LEU B CA 1
ATOM 2252 C C . LEU B 1 107 ? -21.44200 13.33200 -57.62900 1.000 25.73518 98 LEU B C 1
ATOM 2253 O O . LEU B 1 107 ? -20.25800 13.03900 -57.72300 1.000 25.75416 98 LEU B O 1
ATOM 2258 N N . ASN B 1 108 ? -21.89200 14.54500 -57.33500 1.000 26.84860 99 ASN B N 1
ATOM 2259 C CA . ASN B 1 108 ? -20.95500 15.67400 -57.12900 1.000 27.40870 99 ASN B CA 1
ATOM 2260 C C . ASN B 1 108 ? -21.39700 16.46500 -55.89900 1.000 28.28264 99 ASN B C 1
ATOM 2261 O O . ASN B 1 108 ? -22.34100 16.03200 -55.24100 1.000 26.20957 99 ASN B O 1
ATOM 2266 N N . VAL B 1 109 ? -20.69600 17.55300 -55.58700 1.000 24.12706 100 VAL B N 1
ATOM 2267 C CA . VAL B 1 109 ? -21.13200 18.46300 -54.49800 1.000 24.85168 100 VAL B CA 1
ATOM 2268 C C . VAL B 1 109 ? -22.21100 19.38600 -55.05200 1.000 25.57039 100 VAL B C 1
ATOM 2269 O O . VAL B 1 109 ? -22.42800 19.46300 -56.26700 1.000 26.46263 100 VAL B O 1
ATOM 2273 N N . PRO B 1 110 ? -22.94800 20.10700 -54.20300 1.000 26.30816 101 PRO B N 1
ATOM 2274 C CA . PRO B 1 110 ? -23.95100 21.04500 -54.69900 1.000 24.94691 101 PRO B CA 1
ATOM 2275 C C . PRO B 1 110 ? -23.26100 22.17600 -55.46500 1.000 23.33483 101 PRO B C 1
ATOM 2276 O O . PRO B 1 110 ? -22.19300 22.60800 -55.08600 1.000 22.85744 101 PRO B O 1
ATOM 2280 N N . THR B 1 111 ? -23.90400 22.66100 -56.51200 1.000 21.91657 102 THR B N 1
ATOM 2281 C CA . THR B 1 111 ? -23.30700 23.70500 -57.40100 1.000 22.12674 102 THR B CA 1
ATOM 2282 C C . THR B 1 111 ? -22.82900 24.92100 -56.58200 1.000 23.86877 102 THR B C 1
ATOM 2283 O O . THR B 1 111 ? -21.75600 25.46200 -56.89700 1.000 24.60168 102 THR B O 1
ATOM 2287 N N . ASP B 1 112 ? -23.55300 25.35900 -55.56200 1.000 22.85721 103 ASP B N 1
ATOM 2288 C CA . ASP B 1 112 ? -23.16500 26.57900 -54.80100 1.000 26.76724 103 ASP B CA 1
ATOM 2289 C C . ASP B 1 112 ? -21.85400 26.37700 -54.03900 1.000 25.35356 103 ASP B C 1
ATOM 2290 O O . ASP B 1 112 ? -21.09900 27.34000 -53.95600 1.000 25.62475 103 ASP B O 1
ATOM 2295 N N . LEU B 1 113 ? -21.54500 25.17100 -53.55200 1.000 22.40089 104 LEU B N 1
ATOM 2296 C CA . LEU B 1 113 ? -20.23000 24.89500 -52.93000 1.000 21.80992 104 LEU B CA 1
ATOM 2297 C C . LEU B 1 113 ? -19.13400 24.95300 -54.00800 1.000 24.73973 104 LEU B C 1
ATOM 2298 O O . LEU B 1 113 ? -18.06900 25.54500 -53.75000 1.000 25.10568 104 LEU B O 1
ATOM 2303 N N . LYS B 1 114 ? -19.34700 24.31500 -55.16400 1.000 22.94122 105 LYS B N 1
ATOM 2304 C CA . LYS B 1 114 ? -18.37700 24.34600 -56.26900 1.000 23.27228 105 LYS B CA 1
ATOM 2305 C C . LYS B 1 114 ? -18.07500 25.80700 -56.65300 1.000 24.37751 105 LYS B C 1
ATOM 2306 O O . LYS B 1 114 ? -16.90800 26.12300 -56.91900 1.000 24.30721 105 LYS B O 1
ATOM 2312 N N . LYS B 1 115 ? -19.08300 26.68200 -56.67300 1.000 23.76521 106 LYS B N 1
ATOM 2313 C CA . LYS B 1 115 ? -18.87700 28.09100 -57.06100 1.000 22.94097 106 LYS B CA 1
ATOM 2314 C C . LYS B 1 115 ? -18.04000 28.81500 -56.00500 1.000 24.03244 106 LYS B C 1
ATOM 2315 O O . LYS B 1 115 ? -17.23100 29.68300 -56.40300 1.000 24.48489 106 LYS B O 1
ATOM 2321 N N . TRP B 1 116 ? -18.15300 28.44200 -54.71500 1.000 20.21109 107 TRP B N 1
ATOM 2322 C CA . TRP B 1 116 ? -17.24900 29.00800 -53.67700 1.000 24.45647 107 TRP B CA 1
ATOM 2323 C C . TRP B 1 116 ? -15.81400 28.57100 -53.98100 1.000 24.63208 107 TRP B C 1
ATOM 2324 O O . TRP B 1 116 ? -14.88400 29.42000 -53.96300 1.000 24.57046 107 TRP B O 1
ATOM 2335 N N . PHE B 1 117 ? -15.58800 27.29700 -54.27800 1.000 24.30908 108 PHE B N 1
ATOM 2336 C CA . PHE B 1 117 ? -14.23000 26.83500 -54.58800 1.000 21.14692 108 PHE B CA 1
ATOM 2337 C C . PHE B 1 117 ? -13.66800 27.57100 -55.80700 1.000 24.98996 108 PHE B C 1
ATOM 2338 O O . PHE B 1 117 ? -12.46600 27.92400 -55.80000 1.000 25.82184 108 PHE B O 1
ATOM 2346 N N . ASP B 1 118 ? -14.49800 27.87900 -56.79400 1.000 22.46873 109 ASP B N 1
ATOM 2347 C CA . ASP B 1 118 ? -14.01500 28.50700 -58.04900 1.000 25.49404 109 ASP B CA 1
ATOM 2348 C C . ASP B 1 118 ? -13.63000 29.95800 -57.76400 1.000 28.21663 109 ASP B C 1
ATOM 2349 O O . ASP B 1 118 ? -12.90800 30.49800 -58.58600 1.000 29.25409 109 ASP B O 1
ATOM 2354 N N . LEU B 1 119 ? -14.12500 30.56600 -56.68300 1.000 27.10558 110 LEU B N 1
ATOM 2355 C CA . LEU B 1 119 ? -13.72400 31.93600 -56.27900 1.000 24.94555 110 LEU B CA 1
ATOM 2356 C C . LEU B 1 119 ? -12.50500 31.94600 -55.35200 1.000 26.71034 110 LEU B C 1
ATOM 2357 O O . LEU B 1 119 ? -11.80200 32.98200 -55.32500 1.000 28.39005 110 LEU B O 1
ATOM 2362 N N . VAL B 1 120 ? -12.27600 30.91300 -54.56100 1.000 23.57111 111 VAL B N 1
ATOM 2363 C CA . VAL B 1 120 ? -11.19600 30.96000 -53.54900 1.000 26.82261 111 VAL B CA 1
ATOM 2364 C C . VAL B 1 120 ? -9.94500 30.25100 -54.08000 1.000 28.10108 111 VAL B C 1
ATOM 2365 O O . VAL B 1 120 ? -8.86900 30.55700 -53.54200 1.000 26.47661 111 VAL B O 1
ATOM 2369 N N . ALA B 1 121 ? -10.06900 29.23900 -54.95900 1.000 25.58069 112 ALA B N 1
ATOM 2370 C CA . ALA B 1 121 ? -8.89900 28.49700 -55.49200 1.000 28.31091 112 ALA B CA 1
ATOM 2371 C C . ALA B 1 121 ? -8.27800 29.36600 -56.59000 1.000 29.87380 112 ALA B C 1
ATOM 2372 O O . ALA B 1 121 ? -8.83100 29.42200 -57.69400 1.000 29.69205 112 ALA B O 1
ATOM 2374 N N . ARG B 1 122 ? -7.20600 30.09100 -56.27600 1.000 30.13136 113 ARG B N 1
ATOM 2375 C CA . ARG B 1 122 ? -6.75800 31.19600 -57.15100 1.000 31.38948 113 ARG B CA 1
ATOM 2376 C C . ARG B 1 122 ? -5.24800 31.37100 -57.02400 1.000 32.53836 113 ARG B C 1
ATOM 2377 O O . ARG B 1 122 ? -4.74600 31.49600 -55.88600 1.000 31.78783 113 ARG B O 1
ATOM 2385 N N . ALA B 1 123 ? -4.55300 31.39100 -58.16700 1.000 35.75243 114 ALA B N 1
ATOM 2386 C CA . ALA B 1 123 ? -3.07600 31.49100 -58.24400 1.000 34.17469 114 ALA B CA 1
ATOM 2387 C C . ALA B 1 123 ? -2.62100 32.76100 -57.54300 1.000 30.49922 114 ALA B C 1
ATOM 2388 O O . ALA B 1 123 ? -3.31100 33.75200 -57.64700 1.000 29.43645 114 ALA B O 1
ATOM 2390 N N . ARG B 1 124 ? -1.55000 32.66000 -56.74800 1.000 32.09439 115 ARG B N 1
ATOM 2391 C CA . ARG B 1 124 ? -0.91900 33.78700 -55.99500 1.000 34.44955 115 ARG B CA 1
ATOM 2392 C C . ARG B 1 124 ? -1.73200 34.11400 -54.74400 1.000 38.20504 115 ARG B C 1
ATOM 2393 O O . ARG B 1 124 ? -1.17200 34.77500 -53.87000 1.000 36.03475 115 ARG B O 1
ATOM 2401 N N . GLU B 1 125 ? -2.95500 33.59500 -54.59700 1.000 31.24549 116 GLU B N 1
ATOM 2402 C CA . GLU B 1 125 ? -3.83000 33.91500 -53.42800 1.000 31.23693 116 GLU B CA 1
ATOM 2403 C C . GLU B 1 125 ? -3.90900 32.69700 -52.48600 1.000 32.86219 116 GLU B C 1
ATOM 2404 O O . GLU B 1 125 ? -3.56500 32.83200 -51.32100 1.000 31.06817 116 GLU B O 1
ATOM 2410 N N . THR B 1 126 ? -4.30700 31.52700 -52.96400 1.000 28.76133 117 THR B N 1
ATOM 2411 C CA . THR B 1 126 ? -4.43000 30.31400 -52.12500 1.000 26.26119 117 THR B CA 1
ATOM 2412 C C . THR B 1 126 ? -3.51800 29.19400 -52.61300 1.000 34.21665 117 THR B C 1
ATOM 2413 O O . THR B 1 126 ? -3.34600 28.22300 -51.87900 1.000 30.42307 117 THR B O 1
ATOM 2417 N N . PHE B 1 127 ? -2.89500 29.31900 -53.78100 1.000 30.54505 118 PHE B N 1
ATOM 2418 C CA . PHE B 1 127 ? -1.82800 28.37800 -54.19200 1.000 28.66186 118 PHE B CA 1
ATOM 2419 C C . PHE B 1 127 ? -0.87500 29.15000 -55.10100 1.000 31.11115 118 PHE B C 1
ATOM 2420 O O . PHE B 1 127 ? -1.24600 30.24500 -55.56300 1.000 29.56086 118 PHE B O 1
ATOM 2428 N N . ARG B 1 128 ? 0.29600 28.57200 -55.33500 1.000 34.42827 119 ARG B N 1
ATOM 2429 C CA . ARG B 1 128 ? 1.32300 29.16800 -56.23000 1.000 36.55584 119 ARG B CA 1
ATOM 2430 C C . ARG B 1 128 ? 1.85800 28.08300 -57.15900 1.000 39.96695 119 ARG B C 1
ATOM 2431 O O . ARG B 1 128 ? 1.96900 26.90900 -56.73400 1.000 40.59910 119 ARG B O 1
ATOM 2439 N N . TYR B 1 129 ? 2.10500 28.43700 -58.42600 1.000 42.20827 120 TYR B N 1
ATOM 2440 C CA . TYR B 1 129 ? 2.78600 27.51400 -59.36700 1.000 41.30620 120 TYR B CA 1
ATOM 2441 C C . TYR B 1 129 ? 4.22500 27.33500 -58.87800 1.000 48.74214 120 TYR B C 1
ATOM 2442 O O . TYR B 1 129 ? 4.81000 28.29100 -58.35700 1.000 49.90068 120 TYR B O 1
ATOM 2451 N N . THR B 1 130 ? 4.75100 26.12600 -59.00300 1.000 49.37648 121 THR B N 1
ATOM 2452 C CA . THR B 1 130 ? 6.18100 25.78800 -58.78400 1.000 55.45438 121 THR B CA 1
ATOM 2453 C C . THR B 1 130 ? 6.72200 25.22400 -60.10500 1.000 62.48895 121 THR B C 1
ATOM 2454 O O . THR B 1 130 ? 6.04800 25.39600 -61.13300 1.000 66.77432 121 THR B O 1
ATOM 2458 N N . GLU B 1 131 ? 7.86600 24.54800 -60.08700 1.000 69.90500 122 GLU B N 1
ATOM 2459 C CA . GLU B 1 131 ? 8.38000 23.83700 -61.28500 1.000 72.74408 122 GLU B CA 1
ATOM 2460 C C . GLU B 1 131 ? 7.78100 22.42800 -61.31600 1.000 72.24704 122 GLU B C 1
ATOM 2461 O O . GLU B 1 131 ? 7.77300 21.81800 -62.40300 1.000 73.61592 122 GLU B O 1
ATOM 2467 N N . SER B 1 132 ? 7.28700 21.94400 -60.17200 1.000 69.37395 123 SER B N 1
ATOM 2468 C CA . SER B 1 132 ? 6.60300 20.63000 -60.01900 1.000 68.21811 123 SER B CA 1
ATOM 2469 C C . SER B 1 132 ? 5.10400 20.86600 -59.73900 1.000 71.78560 123 SER B C 1
ATOM 2470 O O . SER B 1 132 ? 4.45100 21.58300 -60.53900 1.000 71.28547 123 SER B O 1
ATOM 2473 N N . TRP B 1 133 ? 4.56300 20.32400 -58.64700 1.000 68.41782 124 TRP B N 1
ATOM 2474 C CA . TRP B 1 133 ? 3.12700 20.45500 -58.28700 1.000 68.44782 124 TRP B CA 1
ATOM 2475 C C . TRP B 1 133 ? 2.88400 21.84400 -57.69300 1.000 56.33040 124 TRP B C 1
ATOM 2476 O O . TRP B 1 133 ? 3.77100 22.41800 -57.05000 1.000 52.11467 124 TRP B O 1
ATOM 2487 N N . PRO B 1 134 ? 1.66100 22.40300 -57.85400 1.000 48.59415 125 PRO B N 1
ATOM 2488 C CA . PRO B 1 134 ? 1.31200 23.68400 -57.23300 1.000 47.79165 125 PRO B CA 1
ATOM 2489 C C . PRO B 1 134 ? 1.44900 23.54200 -55.70600 1.000 45.20276 125 PRO B C 1
ATOM 2490 O O . PRO B 1 134 ? 1.32500 22.43700 -55.24100 1.000 46.99837 125 PRO B O 1
ATOM 2494 N N . GLN B 1 135 ? 1.71400 24.63400 -54.98700 1.000 40.86385 126 GLN B N 1
ATOM 2495 C CA . GLN B 1 135 ? 1.88600 24.62600 -53.50700 1.000 44.47528 126 GLN B CA 1
ATOM 2496 C C . GLN B 1 135 ? 0.84500 25.53000 -52.83800 1.000 35.99223 126 GLN B C 1
ATOM 2497 O O . GLN B 1 135 ? 0.67000 26.65300 -53.24800 1.000 36.27086 126 GLN B O 1
ATOM 2503 N N . GLY B 1 136 ? 0.20100 25.01100 -51.80100 1.000 31.64615 127 GLY B N 1
ATOM 2504 C CA . GLY B 1 136 ? -0.84500 25.72800 -51.04500 1.000 30.55917 127 GLY B CA 1
ATOM 2505 C C . GLY B 1 136 ? -0.29700 26.93200 -50.30500 1.000 34.75650 127 GLY B C 1
ATOM 2506 O O . GLY B 1 136 ? 0.84500 26.88200 -49.84700 1.000 35.71228 127 GLY B O 1
ATOM 2507 N N . LEU B 1 137 ? -1.09600 27.97700 -50.16300 1.000 30.70317 128 LEU B N 1
ATOM 2508 C CA . LEU B 1 137 ? -0.69000 29.20900 -49.44600 1.000 31.08761 128 LEU B CA 1
ATOM 2509 C C . LEU B 1 137 ? -1.53800 29.41000 -48.19300 1.000 36.06387 128 LEU B C 1
ATOM 2510 O O . LEU B 1 137 ? -1.24700 30.37000 -47.45000 1.000 41.64781 128 LEU B O 1
ATOM 2515 N N . VAL B 1 138 ? -2.58800 28.61000 -47.97900 1.000 29.71466 129 VAL B N 1
ATOM 2516 C CA . VAL B 1 138 ? -3.47800 28.82200 -46.80400 1.000 30.24042 129 VAL B CA 1
ATOM 2517 C C . VAL B 1 138 ? -2.80400 28.12500 -45.62900 1.000 29.82373 129 VAL B C 1
ATOM 2518 O O . VAL B 1 138 ? -2.50900 26.94000 -45.71900 1.000 31.78096 129 VAL B O 1
ATOM 2522 N N . GLU B 1 139 ? -2.53600 28.87300 -44.56900 1.000 32.28821 130 GLU B N 1
ATOM 2523 C CA . GLU B 1 139 ? -1.79200 28.33100 -43.40800 1.000 37.20535 130 GLU B CA 1
ATOM 2524 C C . GLU B 1 139 ? -2.69500 28.23800 -42.17800 1.000 30.27756 130 GLU B C 1
ATOM 2525 O O . GLU B 1 139 ? -3.47800 29.16600 -41.92600 1.000 33.08336 130 GLU B O 1
ATOM 2531 N N . GLY B 1 140 ? -2.58300 27.13200 -41.45100 1.000 28.39581 131 GLY B N 1
ATOM 2532 C CA . GLY B 1 140 ? -3.21700 26.96700 -40.13600 1.000 33.35947 131 GLY B CA 1
ATOM 2533 C C . GLY B 1 140 ? -4.71200 26.65600 -40.20000 1.000 30.23838 131 GLY B C 1
ATOM 2534 O O . GLY B 1 140 ? -5.38900 26.84600 -39.18200 1.000 31.71826 131 GLY B O 1
ATOM 2535 N N . VAL B 1 141 ? -5.21900 26.16400 -41.33000 1.000 29.95829 132 VAL B N 1
ATOM 2536 C CA . VAL B 1 141 ? -6.67500 25.88400 -41.52900 1.000 25.18100 132 VAL B CA 1
ATOM 2537 C C . VAL B 1 141 ? -6.81600 24.38500 -41.73300 1.000 27.80077 132 VAL B C 1
ATOM 2538 O O . VAL B 1 141 ? -6.09600 23.83000 -42.59700 1.000 29.30089 132 VAL B O 1
ATOM 2542 N N A ARG B 1 142 ? -7.65100 23.76000 -40.90900 0.522 27.26758 133 ARG B N 1
ATOM 2543 N N B ARG B 1 142 ? -7.68200 23.77600 -40.92000 0.478 27.33787 133 ARG B N 1
ATOM 2544 C CA A ARG B 1 142 ? -8.05700 22.34900 -41.06800 0.522 28.76748 133 ARG B CA 1
ATOM 2545 C CA B ARG B 1 142 ? -8.04300 22.35200 -41.09300 0.478 28.81578 133 ARG B CA 1
ATOM 2546 C C A ARG B 1 142 ? -9.53600 22.33800 -41.42600 0.522 29.13547 133 ARG B C 1
ATOM 2547 C C B ARG B 1 142 ? -9.52900 22.34700 -41.45800 0.478 29.12483 133 ARG B C 1
ATOM 2548 O O A ARG B 1 142 ? -10.20700 23.30200 -41.10200 0.522 27.75175 133 ARG B O 1
ATOM 2549 O O B ARG B 1 142 ? -10.23100 23.26300 -41.01000 0.478 27.49851 133 ARG B O 1
ATOM 2564 N N . ALA B 1 143 ? -10.02300 21.24400 -42.01200 1.000 26.57947 134 ALA B N 1
ATOM 2565 C CA . ALA B 1 143 ? -11.42300 21.19600 -42.46900 1.000 28.66017 134 ALA B CA 1
ATOM 2566 C C . ALA B 1 143 ? -12.13900 19.98600 -41.88500 1.000 29.07209 134 ALA B C 1
ATOM 2567 O O . ALA B 1 143 ? -11.48500 18.95000 -41.57800 1.000 25.44124 134 ALA B O 1
ATOM 2569 N N . VAL B 1 144 ? -13.44700 20.15400 -41.73100 1.000 24.37741 135 VAL B N 1
ATOM 2570 C CA . VAL B 1 144 ? -14.40900 19.08000 -41.39200 1.000 23.54613 135 VAL B CA 1
ATOM 2571 C C . VAL B 1 144 ? -15.52400 19.16400 -42.41100 1.000 25.54905 135 VAL B C 1
ATOM 2572 O O . VAL B 1 144 ? -16.20100 20.22300 -42.52400 1.000 26.17938 135 VAL B O 1
ATOM 2576 N N . VAL B 1 145 ? -15.71000 18.07400 -43.12200 1.000 24.51838 136 VAL B N 1
ATOM 2577 C CA . VAL B 1 145 ? -16.73900 17.98000 -44.17400 1.000 22.76763 136 VAL B CA 1
ATOM 2578 C C . VAL B 1 145 ? -17.90000 17.17600 -43.63900 1.000 24.13067 136 VAL B C 1
ATOM 2579 O O . VAL B 1 145 ? -17.69300 16.04000 -43.21700 1.000 24.65042 136 VAL B O 1
ATOM 2583 N N . VAL B 1 146 ? -19.11400 17.70000 -43.77100 1.000 24.52279 137 VAL B N 1
ATOM 2584 C CA . VAL B 1 146 ? -20.33500 16.91600 -43.46100 1.000 24.23258 137 VAL B CA 1
ATOM 2585 C C . VAL B 1 146 ? -20.92900 16.51200 -44.80100 1.000 23.86856 137 VAL B C 1
ATOM 2586 O O . VAL B 1 146 ? -21.38100 17.39100 -45.53000 1.000 23.29190 137 VAL B O 1
ATOM 2590 N N . SER B 1 147 ? -20.99800 15.21600 -45.09800 1.000 23.85034 138 SER B N 1
ATOM 2591 C CA . SER B 1 147 ? -21.46800 14.72200 -46.41800 1.000 23.95238 138 SER B CA 1
ATOM 2592 C C . SER B 1 147 ? -22.51500 13.61700 -46.23100 1.000 25.65720 138 SER B C 1
ATOM 2593 O O . SER B 1 147 ? -22.16700 12.48200 -45.85700 1.000 26.92417 138 SER B O 1
ATOM 2596 N N . SER B 1 148 ? -23.76900 13.95200 -46.49500 1.000 25.81956 139 SER B N 1
ATOM 2597 C CA . SER B 1 148 ? -24.83400 12.93400 -46.52400 1.000 27.55242 139 SER B CA 1
ATOM 2598 C C . SER B 1 148 ? -25.09600 12.46400 -47.95300 1.000 30.56025 139 SER B C 1
ATOM 2599 O O . SER B 1 148 ? -24.70500 13.14200 -48.94700 1.000 24.33096 139 SER B O 1
ATOM 2602 N N . ARG B 1 149 ? -25.57500 11.23600 -48.03200 1.000 28.94244 140 ARG B N 1
ATOM 2603 C CA . ARG B 1 149 ? -25.81100 10.53700 -49.31100 1.000 26.99521 140 ARG B CA 1
ATOM 2604 C C . ARG B 1 149 ? -27.07500 9.68700 -49.17000 1.000 31.28276 140 ARG B C 1
ATOM 2605 O O . ARG B 1 149 ? -27.29200 9.11500 -48.08100 1.000 30.04567 140 ARG B O 1
ATOM 2613 N N . GLY B 1 150 ? -27.92200 9.68300 -50.19000 1.000 29.61234 141 GLY B N 1
ATOM 2614 C CA . GLY B 1 150 ? -29.11700 8.83800 -50.24800 1.000 29.23933 141 GLY B CA 1
ATOM 2615 C C . GLY B 1 150 ? -28.72500 7.37400 -50.33200 1.000 36.55007 141 GLY B C 1
ATOM 2616 O O . GLY B 1 150 ? -29.34100 6.57200 -49.61200 1.000 35.44859 141 GLY B O 1
ATOM 2617 N N . GLY B 1 151 ? -27.72400 7.07500 -51.15200 1.000 32.54230 142 GLY B N 1
ATOM 2618 C CA . GLY B 1 151 ? -27.09400 5.76200 -51.31400 1.000 33.50698 142 GLY B CA 1
ATOM 2619 C C . GLY B 1 151 ? -25.95600 5.51500 -50.33700 1.000 30.91719 142 GLY B C 1
ATOM 2620 O O . GLY B 1 151 ? -25.79600 6.28200 -49.36400 1.000 31.11607 142 GLY B O 1
ATOM 2621 N N . ILE B 1 152 ? -25.18500 4.46900 -50.59100 1.000 33.34196 143 ILE B N 1
ATOM 2622 C CA . ILE B 1 152 ? -23.96800 4.09000 -49.81300 1.000 38.96975 143 ILE B CA 1
ATOM 2623 C C . ILE B 1 152 ? -22.75500 4.09300 -50.75200 1.000 35.98291 143 ILE B C 1
ATOM 2624 O O . ILE B 1 152 ? -22.74000 3.32600 -51.73200 1.000 38.52226 143 ILE B O 1
ATOM 2629 N N . HIS B 1 153 ? -21.76600 4.93800 -50.48400 1.000 31.56913 144 HIS B N 1
ATOM 2630 C CA . HIS B 1 153 ? -20.63800 5.19800 -51.43800 1.000 34.20809 144 HIS B CA 1
ATOM 2631 C C . HIS B 1 153 ? -19.26300 5.22400 -50.77700 1.000 34.93763 144 HIS B C 1
ATOM 2632 O O . HIS B 1 153 ? -18.24200 5.21500 -51.50600 1.000 35.38623 144 HIS B O 1
ATOM 2639 N N . GLN B 1 154 ? -19.20700 5.30200 -49.45600 1.000 38.39675 145 GLN B N 1
ATOM 2640 C CA . GLN B 1 154 ? -17.92300 5.53900 -48.75200 1.000 37.96597 145 GLN B CA 1
ATOM 2641 C C . GLN B 1 154 ? -16.94100 4.43200 -49.13400 1.000 40.25650 145 GLN B C 1
ATOM 2642 O O . GLN B 1 154 ? -17.31700 3.28700 -49.03500 1.000 38.90654 145 GLN B O 1
ATOM 2648 N N . GLY B 1 155 ? -15.74000 4.80000 -49.57800 1.000 36.02797 146 GLY B N 1
ATOM 2649 C CA . GLY B 1 155 ? -14.68100 3.86200 -49.97100 1.000 39.19953 146 GLY B CA 1
ATOM 2650 C C . GLY B 1 155 ? -14.93500 3.20100 -51.31500 1.000 43.74158 146 GLY B C 1
ATOM 2651 O O . GLY B 1 155 ? -14.16200 2.30400 -51.64900 1.000 46.18130 146 GLY B O 1
ATOM 2652 N N . GLU B 1 156 ? -15.95800 3.60700 -52.06600 1.000 37.19643 147 GLU B N 1
ATOM 2653 C CA . GLU B 1 156 ? -16.32900 3.00700 -53.38300 1.000 43.13782 147 GLU B CA 1
ATOM 2654 C C . GLU B 1 156 ? -15.99400 4.02700 -54.46700 1.000 43.65133 147 GLU B C 1
ATOM 2655 O O . GLU B 1 156 ? -15.89200 5.23100 -54.12400 1.000 35.62290 147 GLU B O 1
ATOM 2661 N N . THR B 1 157 ? -15.86600 3.58800 -55.71700 1.000 37.01622 148 THR B N 1
ATOM 2662 C CA . THR B 1 157 ? -15.47600 4.48100 -56.84100 1.000 40.04410 148 THR B CA 1
ATOM 2663 C C . THR B 1 157 ? -16.61600 5.46600 -57.15100 1.000 33.28633 148 THR B C 1
ATOM 2664 O O . THR B 1 157 ? -16.31900 6.46100 -57.79400 1.000 38.13171 148 THR B O 1
ATOM 2668 N N . THR B 1 158 ? -17.86200 5.22000 -56.71600 1.000 33.27672 149 THR B N 1
ATOM 2669 C CA . THR B 1 158 ? -18.98800 6.15200 -56.93100 1.000 33.83271 149 THR B CA 1
ATOM 2670 C C . THR B 1 158 ? -18.88900 7.35900 -55.97200 1.000 32.59887 149 THR B C 1
ATOM 2671 O O . THR B 1 158 ? -19.69500 8.28900 -56.12500 1.000 31.17021 149 THR B O 1
ATOM 2675 N N . ASP B 1 159 ? -17.95800 7.36600 -55.02100 1.000 30.01572 150 ASP B N 1
ATOM 2676 C CA . ASP B 1 159 ? -17.72700 8.58200 -54.18200 1.000 27.29076 150 ASP B CA 1
ATOM 2677 C C . ASP B 1 159 ? -16.60400 9.37000 -54.84700 1.000 27.45226 150 ASP B C 1
ATOM 2678 O O . ASP B 1 159 ? -15.43200 9.10600 -54.53600 1.000 28.89349 150 ASP B O 1
ATOM 2683 N N . ALA B 1 160 ? -16.95000 10.30800 -55.72500 1.000 28.37413 151 ALA B N 1
ATOM 2684 C CA . ALA B 1 160 ? -16.01200 11.30700 -56.26800 1.000 27.92612 151 ALA B CA 1
ATOM 2685 C C . ALA B 1 160 ? -16.00900 12.56500 -55.37700 1.000 27.51298 151 ALA B C 1
ATOM 2686 O O . ALA B 1 160 ? -15.04800 13.34200 -55.49300 1.000 25.04172 151 ALA B O 1
ATOM 2688 N N . VAL B 1 161 ? -16.98700 12.69700 -54.49200 1.000 23.50639 152 VAL B N 1
ATOM 2689 C CA . VAL B 1 161 ? -17.08300 13.88800 -53.59200 1.000 24.45818 152 VAL B CA 1
ATOM 2690 C C . VAL B 1 161 ? -15.87900 13.90300 -52.66100 1.000 23.85550 152 VAL B C 1
ATOM 2691 O O . VAL B 1 161 ? -15.21600 14.97200 -52.52000 1.000 24.00029 152 VAL B O 1
ATOM 2695 N N . THR B 1 162 ? -15.61800 12.78700 -51.99700 1.000 23.82633 153 THR B N 1
ATOM 2696 C CA . THR B 1 162 ? -14.49400 12.66500 -51.04000 1.000 25.78746 153 THR B CA 1
ATOM 2697 C C . THR B 1 162 ? -13.17300 13.03900 -51.70300 1.000 26.53876 153 THR B C 1
ATOM 2698 O O . THR B 1 162 ? -12.47200 13.92700 -51.20500 1.000 25.57070 153 THR B O 1
ATOM 2702 N N . PRO B 1 163 ? -12.71000 12.36400 -52.79200 1.000 29.12505 154 PRO B N 1
ATOM 2703 C CA . PRO B 1 163 ? -11.41800 12.72100 -53.38500 1.000 27.23774 154 PRO B CA 1
ATOM 2704 C C . PRO B 1 163 ? -11.40900 14.14000 -53.99500 1.000 25.48347 154 PRO B C 1
ATOM 2705 O O . PRO B 1 163 ? -10.38800 14.83000 -53.90800 1.000 25.38407 154 PRO B O 1
ATOM 2709 N N . TYR B 1 164 ? -12.52900 14.60000 -54.53000 1.000 23.69915 155 TYR B N 1
ATOM 2710 C CA . TYR B 1 164 ? -12.63500 16.00100 -55.01700 1.000 26.07528 155 TYR B CA 1
ATOM 2711 C C . TYR B 1 164 ? -12.29500 16.95500 -53.85700 1.000 23.72515 155 TYR B C 1
ATOM 2712 O O . TYR B 1 164 ? -11.44300 17.83600 -53.99700 1.000 23.73132 155 TYR B O 1
ATOM 2721 N N . LEU B 1 165 ? -12.98400 16.82400 -52.72400 1.000 22.49777 156 LEU B N 1
ATOM 2722 C CA . LEU B 1 165 ? -12.81200 17.79900 -51.60900 1.000 23.11532 156 LEU B CA 1
ATOM 2723 C C . LEU B 1 165 ? -11.39200 17.70300 -51.03900 1.000 26.03946 156 LEU B C 1
ATOM 2724 O O . LEU B 1 165 ? -10.74200 18.76500 -50.87800 1.000 26.60986 156 LEU B O 1
ATOM 2729 N N . ARG B 1 166 ? -10.86500 16.50800 -50.88500 1.000 22.30106 157 ARG B N 1
ATOM 2730 C CA . ARG B 1 166 ? -9.46400 16.33800 -50.39400 1.000 28.38370 157 ARG B CA 1
ATOM 2731 C C . ARG B 1 166 ? -8.49200 17.01900 -51.34000 1.000 25.79859 157 ARG B C 1
ATOM 2732 O O . ARG B 1 166 ? -7.58400 17.69600 -50.84900 1.000 26.28943 157 ARG B O 1
ATOM 2740 N N . ALA B 1 167 ? -8.70500 16.90800 -52.64800 1.000 26.17403 158 ALA B N 1
ATOM 2741 C CA . ALA B 1 167 ? -7.76100 17.44500 -53.64900 1.000 28.12168 158 ALA B CA 1
ATOM 2742 C C . ALA B 1 167 ? -7.89600 18.97700 -53.73100 1.000 25.10125 158 ALA B C 1
ATOM 2743 O O . ALA B 1 167 ? -6.85000 19.66800 -53.81000 1.000 24.96362 158 ALA B O 1
ATOM 2745 N N . VAL B 1 168 ? -9.09400 19.53100 -53.78400 1.000 26.58116 159 VAL B N 1
ATOM 2746 C CA . VAL B 1 168 ? -9.23800 21.01600 -53.91900 1.000 24.59651 159 VAL B CA 1
ATOM 2747 C C . VAL B 1 168 ? -8.78900 21.69400 -52.61200 1.000 25.26746 159 VAL B C 1
ATOM 2748 O O . VAL B 1 168 ? -8.12700 22.74100 -52.67100 1.000 24.21359 159 VAL B O 1
ATOM 2752 N N . LEU B 1 169 ? -9.09700 21.10000 -51.45000 1.000 24.30756 160 LEU B N 1
ATOM 2753 C CA . LEU B 1 169 ? -8.60600 21.65100 -50.15500 1.000 25.93123 160 LEU B CA 1
ATOM 2754 C C . LEU B 1 169 ? -7.07500 21.53500 -50.10600 1.000 24.70029 160 LEU B C 1
ATOM 2755 O O . LEU B 1 169 ? -6.37700 22.55000 -49.77800 1.000 25.48617 160 LEU B O 1
ATOM 2760 N N . GLY B 1 170 ? -6.53100 20.39000 -50.50300 1.000 28.48327 161 GLY B N 1
ATOM 2761 C CA . GLY B 1 170 ? -5.07900 20.15200 -50.49600 1.000 27.01466 161 GLY B CA 1
ATOM 2762 C C . GLY B 1 170 ? -4.35000 21.08000 -51.45200 1.000 32.10707 161 GLY B C 1
ATOM 2763 O O . GLY B 1 170 ? -3.27600 21.48100 -51.11000 1.000 29.75078 161 GLY B O 1
ATOM 2764 N N . LEU B 1 171 ? -4.94400 21.43800 -52.58700 1.000 30.76436 162 LEU B N 1
ATOM 2765 C CA . LEU B 1 171 ? -4.36100 22.41600 -53.53600 1.000 30.55934 162 LEU B CA 1
ATOM 2766 C C . LEU B 1 171 ? -4.03800 23.69300 -52.76800 1.000 33.59535 162 LEU B C 1
ATOM 2767 O O . LEU B 1 171 ? -2.98000 24.28000 -53.00700 1.000 28.52078 162 LEU B O 1
ATOM 2772 N N . MET B 1 172 ? -4.92900 24.10300 -51.85700 1.000 29.19812 163 MET B N 1
ATOM 2773 C CA . MET B 1 172 ? -4.80100 25.40300 -51.16600 1.000 27.69678 163 MET B CA 1
ATOM 2774 C C . MET B 1 172 ? -3.95900 25.25600 -49.88400 1.000 28.54861 163 MET B C 1
ATOM 2775 O O . MET B 1 172 ? -3.69400 26.31100 -49.25900 1.000 30.51587 163 MET B O 1
ATOM 2780 N N . GLY B 1 173 ? -3.50100 24.05000 -49.55200 1.000 26.91211 164 GLY B N 1
ATOM 2781 C CA . GLY B 1 173 ? -2.65700 23.78300 -48.36200 1.000 30.95397 164 GLY B CA 1
ATOM 2782 C C . GLY B 1 173 ? -3.46000 23.33400 -47.14800 1.000 35.84332 164 GLY B C 1
ATOM 2783 O O . GLY B 1 173 ? -2.88400 23.21500 -46.05700 1.000 27.92998 164 GLY B O 1
ATOM 2784 N N . ILE B 1 174 ? -4.74300 23.03100 -47.32900 1.000 26.83744 165 ILE B N 1
ATOM 2785 C CA . ILE B 1 174 ? -5.59400 22.45200 -46.26100 1.000 26.01770 165 ILE B CA 1
ATOM 2786 C C . ILE B 1 174 ? -5.47500 20.93800 -46.39500 1.000 28.63442 165 ILE B C 1
ATOM 2787 O O . ILE B 1 174 ? -6.25100 20.28200 -47.16700 1.000 28.89866 165 ILE B O 1
ATOM 2792 N N . GLN B 1 175 ? -4.52400 20.37300 -45.66100 1.000 32.20377 166 GLN B N 1
ATOM 2793 C CA . GLN B 1 175 ? -4.15600 18.94400 -45.73600 1.000 32.17403 166 GLN B CA 1
ATOM 2794 C C . GLN B 1 175 ? -4.88100 18.12100 -44.67700 1.000 32.74513 166 GLN B C 1
ATOM 2795 O O . GLN B 1 175 ? -4.94900 16.88900 -44.84000 1.000 32.91952 166 GLN B O 1
ATOM 2801 N N . GLU B 1 176 ? -5.31700 18.74000 -43.59600 1.000 29.76030 167 GLU B N 1
ATOM 2802 C CA . GLU B 1 176 ? -5.99000 18.06300 -42.46600 1.000 29.77471 167 GLU B CA 1
ATOM 2803 C C . GLU B 1 176 ? -7.49600 18.17700 -42.73200 1.000 28.61398 167 GLU B C 1
ATOM 2804 O O . GLU B 1 176 ? -8.03200 19.27500 -42.55400 1.000 27.25451 167 GLU B O 1
ATOM 2810 N N . VAL B 1 177 ? -8.10200 17.11300 -43.24000 1.000 26.49021 168 VAL B N 1
ATOM 2811 C CA . VAL B 1 177 ? -9.55500 17.08800 -43.58700 1.000 29.13138 168 VAL B CA 1
ATOM 2812 C C . VAL B 1 177 ? -10.20800 15.84100 -42.98600 1.000 31.61800 168 VAL B C 1
ATOM 2813 O O . VAL B 1 177 ? -9.83100 14.73800 -43.36700 1.000 30.60608 168 VAL B O 1
ATOM 2817 N N . GLU B 1 178 ? -11.22100 16.03600 -42.14100 1.000 27.88203 169 GLU B N 1
ATOM 2818 C CA . GLU B 1 178 ? -11.99600 14.92900 -41.54100 1.000 29.62702 169 GLU B CA 1
ATOM 2819 C C . GLU B 1 178 ? -13.37000 14.92900 -42.19000 1.000 29.58383 169 GLU B C 1
ATOM 2820 O O . GLU B 1 178 ? -13.91400 16.01200 -42.42900 1.000 25.93876 169 GLU B O 1
ATOM 2826 N N . PHE B 1 179 ? -13.94100 13.75100 -42.38100 1.000 22.54964 170 PHE B N 1
ATOM 2827 C CA . PHE B 1 179 ? -15.28900 13.58000 -42.96900 1.000 26.66202 170 PHE B CA 1
ATOM 2828 C C . PHE B 1 179 ? -16.27000 13.03800 -41.92700 1.000 30.87785 170 PHE B C 1
ATOM 2829 O O . PHE B 1 179 ? -15.93000 12.09500 -41.21600 1.000 31.12867 170 PHE B O 1
ATOM 2837 N N . ILE B 1 180 ? -17.45700 13.61800 -41.88700 1.000 24.66539 171 ILE B N 1
ATOM 2838 C CA . ILE B 1 180 ? -18.65800 13.07800 -41.20200 1.000 26.28596 171 ILE B CA 1
ATOM 2839 C C . ILE B 1 180 ? -19.62600 12.58700 -42.26900 1.000 28.22998 171 ILE B C 1
ATOM 2840 O O . ILE B 1 180 ? -20.16000 13.43400 -42.98800 1.000 28.15883 171 ILE B O 1
ATOM 2845 N N . TYR B 1 181 ? -19.78400 11.27000 -42.40900 1.000 26.61505 172 TYR B N 1
ATOM 2846 C CA . TYR B 1 181 ? -20.64900 10.68000 -43.45500 1.000 25.75294 172 TYR B CA 1
ATOM 2847 C C . TYR B 1 181 ? -21.96400 10.25300 -42.83100 1.000 29.75109 172 TYR B C 1
ATOM 2848 O O . TYR B 1 181 ? -21.94400 9.64200 -41.73900 1.000 27.26134 172 TYR B O 1
ATOM 2857 N N . ALA B 1 182 ? -23.08000 10.53700 -43.51000 1.000 28.77129 173 ALA B N 1
ATOM 2858 C CA . ALA B 1 182 ? -24.40600 9.99500 -43.17900 1.000 26.77535 173 ALA B CA 1
ATOM 2859 C C . ALA B 1 182 ? -24.94500 9.38400 -44.47800 1.000 30.06653 173 ALA B C 1
ATOM 2860 O O . ALA B 1 182 ? -25.35600 10.14300 -45.36400 1.000 28.58755 173 ALA B O 1
ATOM 2862 N N . GLU B 1 183 ? -24.83000 8.06100 -44.62900 1.000 27.74186 174 GLU B N 1
ATOM 2863 C CA . GLU B 1 183 ? -25.16700 7.35100 -45.88300 1.000 29.82946 174 GLU B CA 1
ATOM 2864 C C . GLU B 1 183 ? -26.41500 6.47000 -45.72600 1.000 34.83516 174 GLU B C 1
ATOM 2865 O O . GLU B 1 183 ? -26.80700 6.14600 -44.58900 1.000 31.61301 174 GLU B O 1
ATOM 2871 N N . GLY B 1 184 ? -27.01200 6.07100 -46.85700 1.000 33.57405 175 GLY B N 1
ATOM 2872 C CA . GLY B 1 184 ? -28.23400 5.22700 -46.89100 1.000 37.69164 175 GLY B CA 1
ATOM 2873 C C . GLY B 1 184 ? -29.48800 5.98900 -46.53300 1.000 36.00190 175 GLY B C 1
ATOM 2874 O O . GLY B 1 184 ? -30.49400 5.35800 -46.12600 1.000 32.06944 175 GLY B O 1
ATOM 2875 N N . LEU B 1 185 ? -29.48200 7.31600 -46.67300 1.000 31.37614 176 LEU B N 1
ATOM 2876 C CA . LEU B 1 185 ? -30.59700 8.11800 -46.13700 1.000 33.80834 176 LEU B CA 1
ATOM 2877 C C . LEU B 1 185 ? -31.87500 7.95900 -46.97900 1.000 33.15337 176 LEU B C 1
ATOM 2878 O O . LEU B 1 185 ? -32.90200 8.45600 -46.49800 1.000 36.22780 176 LEU B O 1
ATOM 2883 N N . ASP B 1 186 ? -31.79800 7.36400 -48.15300 1.000 32.95846 177 ASP B N 1
ATOM 2884 C CA . ASP B 1 186 ? -32.98900 7.16100 -49.02900 1.000 38.26549 177 ASP B CA 1
ATOM 2885 C C . ASP B 1 186 ? -33.70300 5.87100 -48.58700 1.000 41.15140 177 ASP B C 1
ATOM 2886 O O . ASP B 1 186 ? -34.86900 5.66200 -48.94900 1.000 40.05948 177 ASP B O 1
ATOM 2891 N N . ASN B 1 187 ? -33.03400 5.03600 -47.79600 1.000 35.67601 178 ASN B N 1
ATOM 2892 C CA . ASN B 1 187 ? -33.65400 3.80100 -47.21800 1.000 34.12085 178 ASN B CA 1
ATOM 2893 C C . ASN B 1 187 ? -34.38300 4.17800 -45.91300 1.000 36.26552 178 ASN B C 1
ATOM 2894 O O . ASN B 1 187 ? -33.73800 4.20100 -44.81300 1.000 32.30031 178 ASN B O 1
ATOM 2899 N N . ARG B 1 188 ? -35.68200 4.49800 -45.98600 1.000 32.83149 179 ARG B N 1
ATOM 2900 C CA . ARG B 1 188 ? -36.40100 5.06800 -44.82900 1.000 35.31461 179 ARG B CA 1
ATOM 2901 C C . ARG B 1 188 ? -37.27300 3.98100 -44.22800 1.000 38.04517 179 ARG B C 1
ATOM 2902 O O . ARG B 1 188 ? -37.80500 3.18000 -44.98600 1.000 33.83023 179 ARG B O 1
ATOM 2910 N N . PRO B 1 189 ? -37.46100 3.94800 -42.89000 1.000 31.04594 180 PRO B N 1
ATOM 2911 C CA . PRO B 1 189 ? -36.80800 4.87700 -41.96500 1.000 30.33290 180 PRO B CA 1
ATOM 2912 C C . PRO B 1 189 ? -35.43900 4.43100 -41.43600 1.000 31.18181 180 PRO B C 1
ATOM 2913 O O . PRO B 1 189 ? -34.73600 5.24200 -40.83000 1.000 30.80235 180 PRO B O 1
ATOM 2917 N N . HIS B 1 190 ? -35.09200 3.14900 -41.60500 1.000 30.96375 181 HIS B N 1
ATOM 2918 C CA . HIS B 1 190 ? -33.99800 2.53800 -40.80400 1.000 28.75037 181 HIS B CA 1
ATOM 2919 C C . HIS B 1 190 ? -32.62200 2.84900 -41.40600 1.000 26.53428 181 HIS B C 1
ATOM 2920 O O . HIS B 1 190 ? -31.68600 3.03200 -40.62000 1.000 28.66125 181 HIS B O 1
ATOM 2927 N N . GLY B 1 191 ? -32.48800 2.90300 -42.71700 1.000 25.31625 182 GLY B N 1
ATOM 2928 C CA . GLY B 1 191 ? -31.19300 3.25200 -43.33900 1.000 29.64827 182 GLY B CA 1
ATOM 2929 C C . GLY B 1 191 ? -30.82800 4.67700 -42.95400 1.000 31.60195 182 GLY B C 1
ATOM 2930 O O . GLY B 1 191 ? -29.65200 4.96000 -42.61500 1.000 33.02019 182 GLY B O 1
ATOM 2931 N N . ARG B 1 192 ? -31.83700 5.53300 -42.90800 1.000 29.04928 183 ARG B N 1
ATOM 2932 C CA . ARG B 1 192 ? -31.68600 6.94800 -42.52400 1.000 29.62194 183 ARG B CA 1
ATOM 2933 C C . ARG B 1 192 ? -31.31400 7.03200 -41.04700 1.000 33.30221 183 ARG B C 1
ATOM 2934 O O . ARG B 1 192 ? -30.43400 7.82800 -40.71800 1.000 29.94504 183 ARG B O 1
ATOM 2942 N N . ASP B 1 193 ? -32.01300 6.29300 -40.17800 1.000 29.72599 184 ASP B N 1
ATOM 2943 C CA . ASP B 1 193 ? -31.69300 6.27500 -38.73300 1.000 32.37683 184 ASP B CA 1
ATOM 2944 C C . ASP B 1 193 ? -30.22400 5.85800 -38.58300 1.000 29.41216 184 ASP B C 1
ATOM 2945 O O . ASP B 1 193 ? -29.49600 6.46400 -37.74600 1.000 30.57357 184 ASP B O 1
ATOM 2950 N N . ALA B 1 194 ? -29.81500 4.82200 -39.30100 1.000 30.38565 185 ALA B N 1
ATOM 2951 C CA . ALA B 1 194 ? -28.48300 4.20400 -39.14400 1.000 31.93489 185 ALA B CA 1
ATOM 2952 C C . ALA B 1 194 ? -27.42500 5.22500 -39.57900 1.000 34.23081 185 ALA B C 1
ATOM 2953 O O . ALA B 1 194 ? -26.40500 5.39400 -38.87400 1.000 29.74812 185 ALA B O 1
ATOM 2955 N N . GLY B 1 195 ? -27.67900 5.94600 -40.68500 1.000 29.53411 186 GLY B N 1
ATOM 2956 C CA . GLY B 1 195 ? -26.63200 6.85000 -41.21700 1.000 26.82156 186 GLY B CA 1
ATOM 2957 C C . GLY B 1 195 ? -26.42500 8.00200 -40.27500 1.000 24.57404 186 GLY B C 1
ATOM 2958 O O . GLY B 1 195 ? -25.29000 8.48500 -40.09600 1.000 28.28548 186 GLY B O 1
ATOM 2959 N N . ILE B 1 196 ? -27.51500 8.54900 -39.78500 1.000 25.74212 187 ILE B N 1
ATOM 2960 C CA . ILE B 1 196 ? -27.49100 9.72800 -38.90200 1.000 28.36915 187 ILE B CA 1
ATOM 2961 C C . ILE B 1 196 ? -26.81200 9.32100 -37.59200 1.000 29.43721 187 ILE B C 1
ATOM 2962 O O . ILE B 1 196 ? -26.08200 10.14700 -37.05900 1.000 25.43359 187 ILE B O 1
ATOM 2967 N N . ALA B 1 197 ? -27.06200 8.10400 -37.10700 1.000 27.27737 188 ALA B N 1
ATOM 2968 C CA . ALA B 1 197 ? -26.44200 7.58600 -35.86400 1.000 29.89177 188 ALA B CA 1
ATOM 2969 C C . ALA B 1 197 ? -24.92900 7.51800 -36.04700 1.000 29.69801 188 ALA B C 1
ATOM 2970 O O . ALA B 1 197 ? -24.20400 7.94700 -35.13800 1.000 31.34598 188 ALA B O 1
ATOM 2972 N N . SER B 1 198 ? -24.47100 6.91800 -37.13900 1.000 29.73919 189 SER B N 1
ATOM 2973 C CA . SER B 1 198 ? -23.03600 6.80200 -37.49300 1.000 32.02189 189 SER B CA 1
ATOM 2974 C C . SER B 1 198 ? -22.42200 8.21200 -37.55100 1.000 31.14015 189 SER B C 1
ATOM 2975 O O . SER B 1 198 ? -21.36500 8.43300 -36.90900 1.000 26.95301 189 SER B O 1
ATOM 2978 N N . ALA B 1 199 ? -23.11300 9.15100 -38.19900 1.000 28.66403 190 ALA B N 1
ATOM 2979 C CA . ALA B 1 199 ? -22.64600 10.55200 -38.31900 1.000 27.47641 190 ALA B CA 1
ATOM 2980 C C . ALA B 1 199 ? -22.52700 11.17200 -36.92100 1.000 29.07142 190 ALA B C 1
ATOM 2981 O O . ALA B 1 199 ? -21.53600 11.84400 -36.62200 1.000 26.35616 190 ALA B O 1
ATOM 2983 N N . ARG B 1 200 ? -23.51100 10.94100 -36.04800 1.000 27.80996 191 ARG B N 1
ATOM 2984 C CA . ARG B 1 200 ? -23.48800 11.52000 -34.68200 1.000 28.01212 191 ARG B CA 1
ATOM 2985 C C . ARG B 1 200 ? -22.35600 10.92000 -33.83900 1.000 30.19711 191 ARG B C 1
ATOM 2986 O O . ARG B 1 200 ? -21.77500 11.68000 -33.06800 1.000 28.81264 191 ARG B O 1
ATOM 2994 N N . ALA B 1 201 ? -22.02500 9.64600 -33.99900 1.000 27.08083 192 ALA B N 1
ATOM 2995 C CA . ALA B 1 201 ? -20.87800 9.04700 -33.26700 1.000 29.42864 192 ALA B CA 1
ATOM 2996 C C . ALA B 1 201 ? -19.56900 9.72200 -33.71500 1.000 29.32612 192 ALA B C 1
ATOM 2997 O O . ALA B 1 201 ? -18.68500 10.00600 -32.86100 1.000 29.34804 192 ALA B O 1
ATOM 2999 N N . GLN B 1 202 ? -19.41500 9.96900 -35.01100 1.000 25.92671 193 GLN B N 1
ATOM 3000 C CA . GLN B 1 202 ? -18.24000 10.67800 -35.57700 1.000 27.72442 193 GLN B CA 1
ATOM 3001 C C . GLN B 1 202 ? -18.23100 12.11400 -35.04900 1.000 30.88235 193 GLN B C 1
ATOM 3002 O O . GLN B 1 202 ? -17.18600 12.54300 -34.53500 1.000 30.43048 193 GLN B O 1
ATOM 3008 N N . ILE B 1 203 ? -19.36900 12.81300 -35.02100 1.000 26.65614 194 ILE B N 1
ATOM 3009 C CA . ILE B 1 203 ? -19.40500 14.16500 -34.41600 1.000 26.07540 194 ILE B CA 1
ATOM 3010 C C . ILE B 1 203 ? -18.88800 14.11400 -32.96000 1.000 29.13799 194 ILE B C 1
ATOM 3011 O O . ILE B 1 203 ? -18.18600 15.03300 -32.54400 1.000 25.72818 194 ILE B O 1
ATOM 3016 N N . ALA B 1 204 ? -19.35700 13.17100 -32.15000 1.000 32.04105 195 ALA B N 1
ATOM 3017 C CA . ALA B 1 204 ? -19.01100 13.11500 -30.70500 1.000 32.39201 195 ALA B CA 1
ATOM 3018 C C . ALA B 1 204 ? -17.49400 12.95700 -30.58000 1.000 26.20972 195 ALA B C 1
ATOM 3019 O O . ALA B 1 204 ? -16.93800 13.62200 -29.73300 1.000 31.55054 195 ALA B O 1
ATOM 3021 N N . ARG B 1 205 ? -16.88600 12.12600 -31.40400 1.000 27.67940 196 ARG B N 1
ATOM 3022 C CA . ARG B 1 205 ? -15.42300 11.89800 -31.40600 1.000 32.55623 196 ARG B CA 1
ATOM 3023 C C . ARG B 1 205 ? -14.72000 13.18200 -31.86000 1.000 37.19279 196 ARG B C 1
ATOM 3024 O O . ARG B 1 205 ? -13.72000 13.54900 -31.24500 1.000 32.56016 196 ARG B O 1
ATOM 3032 N N . LEU B 1 206 ? -15.18300 13.82600 -32.92600 1.000 32.08551 197 LEU B N 1
ATOM 3033 C CA . LEU B 1 206 ? -14.43400 14.98900 -33.48200 1.000 33.99359 197 LEU B CA 1
ATOM 3034 C C . LEU B 1 206 ? -14.58600 16.25100 -32.61900 1.000 33.68970 197 LEU B C 1
ATOM 3035 O O . LEU B 1 206 ? -13.64800 17.04000 -32.59800 1.000 36.05019 197 LEU B O 1
ATOM 3040 N N . ALA B 1 207 ? -15.70600 16.42100 -31.92600 1.000 30.16432 198 ALA B N 1
ATOM 3041 C CA . ALA B 1 207 ? -15.94800 17.67900 -31.17800 1.000 35.72157 198 ALA B CA 1
ATOM 3042 C C . ALA B 1 207 ? -14.94600 17.86600 -30.03400 1.000 39.25084 198 ALA B C 1
ATOM 3043 O O . ALA B 1 207 ? -14.76200 19.00400 -29.60700 1.000 35.33470 198 ALA B O 1
ATOM 3045 N N . VAL B 1 208 ? -14.35000 16.78400 -29.54800 1.000 41.90583 199 VAL B N 1
ATOM 3046 C CA . VAL B 1 208 ? -13.43100 16.87000 -28.37200 1.000 44.66151 199 VAL B CA 1
ATOM 3047 C C . VAL B 1 208 ? -12.14300 17.63500 -28.72800 1.000 46.98398 199 VAL B C 1
ATOM 3048 O O . VAL B 1 208 ? -11.73000 18.47200 -27.92500 1.000 56.67226 199 VAL B O 1
ATOM 3052 N N . GLN B 1 209 ? -11.55800 17.39400 -29.89500 1.000 45.48832 200 GLN B N 1
ATOM 3053 C CA . GLN B 1 209 ? -10.32300 18.10700 -30.31500 1.000 48.96547 200 GLN B CA 1
ATOM 3054 C C . GLN B 1 209 ? -10.57300 19.61400 -30.47400 1.000 56.67547 200 GLN B C 1
ATOM 3055 O O . GLN B 1 209 ? -11.68100 19.96900 -30.87900 1.000 64.64547 200 GLN B O 1
ATOM 3061 N N . ALA B 1 210 ? -9.55800 20.46400 -30.25900 1.000 62.94004 201 ALA B N 1
ATOM 3062 C CA . ALA B 1 210 ? -9.75700 21.93800 -30.27000 1.000 52.23682 201 ALA B CA 1
ATOM 3063 C C . ALA B 1 210 ? -9.58600 22.52900 -31.67200 1.000 57.68016 201 ALA B C 1
ATOM 3064 O O . ALA B 1 210 ? -10.24500 23.55900 -31.93200 1.000 48.48736 201 ALA B O 1
ATOM 3066 N N . GLY C 1 10 ? -77.40200 32.59800 -27.75400 1.000 69.33639 1 GLY C N 1
ATOM 3067 C CA . GLY C 1 10 ? -78.41300 32.79800 -28.84300 1.000 62.41054 1 GLY C CA 1
ATOM 3068 C C . GLY C 1 10 ? -77.85300 32.53200 -30.23800 1.000 59.84071 1 GLY C C 1
ATOM 3069 O O . GLY C 1 10 ? -76.63400 32.73100 -30.43700 1.000 67.30741 1 GLY C O 1
ATOM 3070 N N . ALA C 1 11 ? -78.71500 32.16100 -31.19700 1.000 50.84062 2 ALA C N 1
ATOM 3071 C CA . ALA C 1 11 ? -78.33700 31.86200 -32.60100 1.000 47.82588 2 ALA C CA 1
ATOM 3072 C C . ALA C 1 11 ? -79.26200 32.56300 -33.60500 1.000 44.32543 2 ALA C C 1
ATOM 3073 O O . ALA C 1 11 ? -80.46500 32.66500 -33.34500 1.000 43.18897 2 ALA C O 1
ATOM 3075 N N . ASN C 1 12 ? -78.71800 32.97400 -34.74100 1.000 40.96671 3 ASN C N 1
ATOM 3076 C CA . ASN C 1 12 ? -79.49500 33.51300 -35.87900 1.000 35.96748 3 ASN C CA 1
ATOM 3077 C C . ASN C 1 12 ? -79.87600 32.33000 -36.77200 1.000 40.83502 3 ASN C C 1
ATOM 3078 O O . ASN C 1 12 ? -78.95200 31.67400 -37.29900 1.000 36.96813 3 ASN C O 1
ATOM 3083 N N . VAL C 1 13 ? -81.16900 32.01800 -36.87000 1.000 36.38090 4 VAL C N 1
ATOM 3084 C CA . VAL C 1 13 ? -81.64100 30.80900 -37.59100 1.000 35.56200 4 VAL C CA 1
ATOM 3085 C C . VAL C 1 13 ? -82.40200 31.27200 -38.82700 1.000 37.24623 4 VAL C C 1
ATOM 3086 O O . VAL C 1 13 ? -83.37500 32.02100 -38.67700 1.000 36.82471 4 VAL C O 1
ATOM 3090 N N . LEU C 1 14 ? -81.94300 30.85000 -39.99800 1.000 32.60716 5 LEU C N 1
ATOM 3091 C CA . LEU C 1 14 ? -82.66000 31.06200 -41.27600 1.000 35.84998 5 LEU C CA 1
ATOM 3092 C C . LEU C 1 14 ? -83.49100 29.79800 -41.56200 1.000 35.32454 5 LEU C C 1
ATOM 3093 O O . LEU C 1 14 ? -82.89800 28.68800 -41.58400 1.000 29.36536 5 LEU C O 1
ATOM 3098 N N . VAL C 1 15 ? -84.79700 29.97100 -41.80500 1.000 34.84717 6 VAL C N 1
ATOM 3099 C CA . VAL C 1 15 ? -85.77800 28.86700 -41.95800 1.000 33.02725 6 VAL C CA 1
ATOM 3100 C C . VAL C 1 15 ? -86.39700 28.95700 -43.35300 1.000 32.79661 6 VAL C C 1
ATOM 3101 O O . VAL C 1 15 ? -87.01200 29.97600 -43.65200 1.000 36.05019 6 VAL C O 1
ATOM 3105 N N . LEU C 1 16 ? -86.21600 27.90600 -44.15800 1.000 31.73362 7 LEU C N 1
ATOM 3106 C CA . LEU C 1 16 ? -86.74600 27.80600 -45.53500 1.000 29.53611 7 LEU C CA 1
ATOM 3107 C C . LEU C 1 16 ? -87.80000 26.70300 -45.57900 1.000 34.38127 7 LEU C C 1
ATOM 3108 O O . LEU C 1 16 ? -87.49200 25.57500 -45.25100 1.000 31.47028 7 LEU C O 1
ATOM 3113 N N . LYS C 1 17 ? -89.02600 27.05200 -45.96100 1.000 34.98631 8 LYS C N 1
ATOM 3114 C CA . LYS C 1 17 ? -90.13900 26.09900 -46.14800 1.000 29.97474 8 LYS C CA 1
ATOM 3115 C C . LYS C 1 17 ? -90.50600 26.09000 -47.62400 1.000 32.07097 8 LYS C C 1
ATOM 3116 O O . LYS C 1 17 ? -90.63000 27.18100 -48.22000 1.000 33.74855 8 LYS C O 1
ATOM 3122 N N . SER C 1 18 ? -90.60500 24.90400 -48.21500 1.000 30.02762 9 SER C N 1
ATOM 3123 C CA . SER C 1 18 ? -90.78600 24.76400 -49.68000 1.000 30.38026 9 SER C CA 1
ATOM 3124 C C . SER C 1 18 ? -91.98100 23.87900 -50.05300 1.000 31.74115 9 SER C C 1
ATOM 3125 O O . SER C 1 18 ? -92.25300 23.81500 -51.25300 1.000 31.33302 9 SER C O 1
ATOM 3128 N N . SER C 1 19 ? -92.67300 23.25700 -49.08500 1.000 37.92238 10 SER C N 1
ATOM 3129 C CA . SER C 1 19 ? -93.83600 22.34400 -49.32500 1.000 34.01172 10 SER C CA 1
ATOM 3130 C C . SER C 1 19 ? -94.93900 23.11400 -50.07100 1.000 29.34956 10 SER C C 1
ATOM 3131 O O . SER C 1 19 ? -95.08000 24.30000 -49.84300 1.000 28.63586 10 SER C O 1
ATOM 3134 N N . ILE C 1 20 ? -95.65300 22.44000 -50.95500 1.000 33.48154 11 ILE C N 1
ATOM 3135 C CA . ILE C 1 20 ? -96.85300 23.01900 -51.62800 1.000 36.06126 11 ILE C CA 1
ATOM 3136 C C . ILE C 1 20 ? -98.11900 22.56100 -50.89200 1.000 38.22173 11 ILE C C 1
ATOM 3137 O O . ILE C 1 20 ? -99.19800 22.80600 -51.41500 1.000 38.18094 11 ILE C O 1
ATOM 3142 N N . ASN C 1 21 ? -97.98900 21.85300 -49.77000 1.000 35.26411 12 ASN C N 1
ATOM 3143 C CA . ASN C 1 21 ? -99.16500 21.25300 -49.08200 1.000 40.35187 12 ASN C CA 1
ATOM 3144 C C . ASN C 1 21 ? -99.76300 22.19500 -48.03500 1.000 41.26388 12 ASN C C 1
ATOM 3145 O O . ASN C 1 21 ? -100.65200 21.73600 -47.31100 1.000 42.09704 12 ASN C O 1
ATOM 3150 N N . GLY C 1 22 ? -99.32200 23.45700 -47.96100 1.000 40.70539 13 GLY C N 1
ATOM 3151 C CA . GLY C 1 22 ? -99.90400 24.46300 -47.05100 1.000 40.80260 13 GLY C CA 1
ATOM 3152 C C . GLY C 1 22 ? -100.00400 23.99400 -45.60800 1.000 46.72101 13 GLY C C 1
ATOM 3153 O O . GLY C 1 22 ? -99.03600 23.43200 -45.05500 1.000 40.48426 13 GLY C O 1
ATOM 3154 N N . GLU C 1 23 ? -101.16400 24.20000 -44.98300 1.000 44.38337 14 GLU C N 1
ATOM 3155 C CA . GLU C 1 23 ? -101.32500 23.94900 -43.54000 1.000 41.77010 14 GLU C CA 1
ATOM 3156 C C . GLU C 1 23 ? -101.22000 22.44800 -43.24300 1.000 39.34739 14 GLU C C 1
ATOM 3157 O O . GLU C 1 23 ? -101.05600 22.12400 -42.09800 1.000 45.14746 14 GLU C O 1
ATOM 3163 N N . THR C 1 24 ? -101.25300 21.55200 -44.22200 1.000 43.18547 15 THR C N 1
ATOM 3164 C CA . THR C 1 24 ? -101.08100 20.08400 -43.97900 1.000 47.01493 15 THR C CA 1
ATOM 3165 C C . THR C 1 24 ? -99.60800 19.69000 -44.19700 1.000 42.32890 15 THR C C 1
ATOM 3166 O O . THR C 1 24 ? -99.30700 18.49200 -44.13700 1.000 42.69251 15 THR C O 1
ATOM 3170 N N . SER C 1 25 ? -98.72200 20.64300 -44.48500 1.000 42.59870 16 SER C N 1
ATOM 3171 C CA . SER C 1 25 ? -97.31500 20.29500 -44.79000 1.000 35.46953 16 SER C CA 1
ATOM 3172 C C . SER C 1 25 ? -96.74300 19.54600 -43.58600 1.000 34.20065 16 SER C C 1
ATOM 3173 O O . SER C 1 25 ? -96.74000 20.12700 -42.46100 1.000 32.95069 16 SER C O 1
ATOM 3176 N N . LEU C 1 26 ? -96.22500 18.34300 -43.80200 1.000 33.08023 17 LEU C N 1
ATOM 3177 C CA . LEU C 1 26 ? -95.52500 17.60700 -42.72700 1.000 36.70586 17 LEU C CA 1
ATOM 3178 C C . LEU C 1 26 ? -94.10600 18.18600 -42.47400 1.000 31.62847 17 LEU C C 1
ATOM 3179 O O . LEU C 1 26 ? -93.74700 18.34000 -41.30900 1.000 31.35557 17 LEU C O 1
ATOM 3184 N N . THR C 1 27 ? -93.32200 18.47700 -43.50600 1.000 30.11636 18 THR C N 1
ATOM 3185 C CA . THR C 1 27 ? -91.99900 19.11200 -43.29700 1.000 32.66196 18 THR C CA 1
ATOM 3186 C C . THR C 1 27 ? -92.17900 20.41800 -42.52000 1.000 30.30138 18 THR C C 1
ATOM 3187 O O . THR C 1 27 ? -91.37000 20.67600 -41.63600 1.000 26.90316 18 THR C O 1
ATOM 3191 N N . ASN C 1 28 ? -93.19900 21.23200 -42.81200 1.000 29.29175 19 ASN C N 1
ATOM 3192 C CA . ASN C 1 28 ? -93.38300 22.50000 -42.05000 1.000 30.12952 19 ASN C CA 1
ATOM 3193 C C . ASN C 1 28 ? -93.72900 22.18800 -40.58500 1.000 34.83067 19 ASN C C 1
ATOM 3194 O O . ASN C 1 28 ? -93.25200 22.88400 -39.68700 1.000 30.77976 19 ASN C O 1
ATOM 3199 N N . GLN C 1 29 ? -94.57100 21.19600 -40.34300 1.000 33.25145 20 GLN C N 1
ATOM 3200 C CA . GLN C 1 29 ? -94.91800 20.78000 -38.96700 1.000 36.37512 20 GLN C CA 1
ATOM 3201 C C . GLN C 1 29 ? -93.64200 20.37700 -38.21500 1.000 33.11808 20 GLN C C 1
ATOM 3202 O O . GLN C 1 29 ? -93.41700 20.91600 -37.07300 1.000 31.40643 20 GLN C O 1
ATOM 3208 N N . LEU C 1 30 ? -92.83400 19.50400 -38.80800 1.000 31.94953 21 LEU C N 1
ATOM 3209 C CA . LEU C 1 30 ? -91.59400 18.99700 -38.15500 1.000 34.17493 21 LEU C CA 1
ATOM 3210 C C . LEU C 1 30 ? -90.53700 20.11400 -37.98800 1.000 30.45612 21 LEU C C 1
ATOM 3211 O O . LEU C 1 30 ? -89.84800 20.11100 -36.95100 1.000 34.12004 21 LEU C O 1
ATOM 3216 N N . ILE C 1 31 ? -90.42000 21.05400 -38.91500 1.000 29.35241 22 ILE C N 1
ATOM 3217 C CA . ILE C 1 31 ? -89.54600 22.24200 -38.72600 1.000 27.04240 22 ILE C CA 1
ATOM 3218 C C . ILE C 1 31 ? -90.01900 22.96400 -37.45200 1.000 33.35050 22 ILE C C 1
ATOM 3219 O O . ILE C 1 31 ? -89.18300 23.31100 -36.58900 1.000 30.69442 22 ILE C O 1
ATOM 3224 N N . ASN C 1 32 ? -91.32800 23.20500 -37.32400 1.000 36.05072 23 ASN C N 1
ATOM 3225 C CA . ASN C 1 32 ? -91.89000 23.94200 -36.15700 1.000 35.81047 23 ASN C CA 1
ATOM 3226 C C . ASN C 1 32 ? -91.61800 23.14200 -34.88500 1.000 35.15656 23 ASN C C 1
ATOM 3227 O O . ASN C 1 32 ? -91.21400 23.77200 -33.88100 1.000 37.42320 23 ASN C O 1
ATOM 3232 N N . GLU C 1 33 ? -91.77800 21.81500 -34.91200 1.000 29.36160 24 GLU C N 1
ATOM 3233 C CA . GLU C 1 33 ? -91.48000 20.99300 -33.72000 1.000 33.80290 24 GLU C CA 1
ATOM 3234 C C . GLU C 1 33 ? -89.98400 21.09900 -33.39700 1.000 35.11801 24 GLU C C 1
ATOM 3235 O O . GLU C 1 33 ? -89.62400 21.20500 -32.21300 1.000 34.76533 24 GLU C O 1
ATOM 3241 N N . PHE C 1 34 ? -89.12600 21.04000 -34.40700 1.000 30.63749 25 PHE C N 1
ATOM 3242 C CA . PHE C 1 34 ? -87.65600 21.15900 -34.20600 1.000 30.67814 25 PHE C CA 1
ATOM 3243 C C . PHE C 1 34 ? -87.30400 22.49700 -33.53300 1.000 32.31781 25 PHE C C 1
ATOM 3244 O O . PHE C 1 34 ? -86.54400 22.53900 -32.51000 1.000 32.82887 25 PHE C O 1
ATOM 3252 N N . LEU C 1 35 ? -87.81600 23.59400 -34.07200 1.000 29.37206 26 LEU C N 1
ATOM 3253 C CA . LEU C 1 35 ? -87.56400 24.94500 -33.52000 1.000 33.62123 26 LEU C CA 1
ATOM 3254 C C . LEU C 1 35 ? -88.09600 25.04200 -32.08500 1.000 35.28728 26 LEU C C 1
ATOM 3255 O O . LEU C 1 35 ? -87.36400 25.57000 -31.21900 1.000 35.99822 26 LEU C O 1
ATOM 3260 N N . ALA C 1 36 ? -89.25900 24.46600 -31.80500 1.000 35.65458 27 ALA C N 1
ATOM 3261 C CA . ALA C 1 36 ? -89.84600 24.44800 -30.44400 1.000 40.90998 27 ALA C CA 1
ATOM 3262 C C . ALA C 1 36 ? -88.93200 23.63700 -29.52700 1.000 38.48687 27 ALA C C 1
ATOM 3263 O O . ALA C 1 36 ? -88.70500 24.09300 -28.41200 1.000 37.30047 27 ALA C O 1
ATOM 3265 N N . ALA C 1 37 ? -88.40300 22.49500 -29.97700 1.000 37.24793 28 ALA C N 1
ATOM 3266 C CA . ALA C 1 37 ? -87.54000 21.65900 -29.12300 1.000 37.74769 28 ALA C CA 1
ATOM 3267 C C . ALA C 1 37 ? -86.20000 22.39600 -28.88400 1.000 39.58497 28 ALA C C 1
ATOM 3268 O O . ALA C 1 37 ? -85.64300 22.28800 -27.77600 1.000 37.85302 28 ALA C O 1
ATOM 3270 N N . ARG C 1 38 ? -85.67500 23.13600 -29.86000 1.000 38.10348 29 ARG C N 1
ATOM 3271 C CA . ARG C 1 38 ? -84.42300 23.91300 -29.64600 1.000 39.18798 29 ARG C CA 1
ATOM 3272 C C . ARG C 1 38 ? -84.67300 24.87700 -28.47500 1.000 41.02957 29 ARG C C 1
ATOM 3273 O O . ARG C 1 38 ? -83.83300 25.01300 -27.59000 1.000 39.83768 29 ARG C O 1
ATOM 3281 N N . GLN C 1 39 ? -85.82800 25.53100 -28.49100 1.000 41.51750 30 GLN C N 1
ATOM 3282 C CA . GLN C 1 39 ? -86.16900 26.64500 -27.57800 1.000 42.46492 30 GLN C CA 1
ATOM 3283 C C . GLN C 1 39 ? -86.32100 26.06500 -26.16300 1.000 46.39249 30 GLN C C 1
ATOM 3284 O O . GLN C 1 39 ? -85.68700 26.59800 -25.21200 1.000 48.60044 30 GLN C O 1
ATOM 3290 N N . ALA C 1 40 ? -87.01400 24.93600 -26.04600 1.000 40.37300 31 ALA C N 1
ATOM 3291 C CA . ALA C 1 40 ? -87.17700 24.16000 -24.80000 1.000 42.17251 31 ALA C CA 1
ATOM 3292 C C . ALA C 1 40 ? -85.81500 23.71300 -24.25300 1.000 47.07583 31 ALA C C 1
ATOM 3293 O O . ALA C 1 40 ? -85.72500 23.48900 -23.02600 1.000 40.46684 31 ALA C O 1
ATOM 3295 N N . ALA C 1 41 ? -84.80400 23.52200 -25.10700 1.000 37.44175 32 ALA C N 1
ATOM 3296 C CA . ALA C 1 41 ? -83.45700 23.06100 -24.68300 1.000 41.48928 32 ALA C CA 1
ATOM 3297 C C . ALA C 1 41 ? -82.52800 24.25800 -24.40700 1.000 40.59721 32 ALA C C 1
ATOM 3298 O O . ALA C 1 41 ? -81.33900 24.02600 -24.14900 1.000 49.29334 32 ALA C O 1
ATOM 3300 N N . GLY C 1 42 ? -83.01700 25.49200 -24.49600 1.000 39.74644 33 GLY C N 1
ATOM 3301 C CA . GLY C 1 42 ? -82.28700 26.68400 -24.02900 1.000 41.51863 33 GLY C CA 1
ATOM 3302 C C . GLY C 1 42 ? -81.60200 27.43800 -25.15600 1.000 49.07408 33 GLY C C 1
ATOM 3303 O O . GLY C 1 42 ? -80.81600 28.34000 -24.84700 1.000 44.89576 33 GLY C O 1
ATOM 3304 N N . HIS C 1 43 ? -81.83500 27.07800 -26.42600 1.000 42.55905 34 HIS C N 1
ATOM 3305 C CA . HIS C 1 43 ? -81.34900 27.87100 -27.58200 1.000 43.71441 34 HIS C CA 1
ATOM 3306 C C . HIS C 1 43 ? -82.22800 29.11500 -27.63900 1.000 49.65325 34 HIS C C 1
ATOM 3307 O O . HIS C 1 43 ? -83.45800 28.97900 -27.55800 1.000 58.65547 34 HIS C O 1
ATOM 3314 N N . GLY C 1 44 ? -81.64000 30.28600 -27.75800 1.000 50.21747 35 GLY C N 1
ATOM 3315 C CA . GLY C 1 44 ? -82.42400 31.53000 -27.78400 1.000 44.49389 35 GLY C CA 1
ATOM 3316 C C . GLY C 1 44 ? -82.56100 31.99200 -29.20300 1.000 46.18721 35 GLY C C 1
ATOM 3317 O O . GLY C 1 44 ? -82.15200 33.10500 -29.49000 1.000 54.63649 35 GLY C O 1
ATOM 3318 N N . ASP C 1 45 ? -83.12400 31.15300 -30.06800 1.000 44.58058 36 ASP C N 1
ATOM 3319 C CA . ASP C 1 45 ? -83.08100 31.37300 -31.53900 1.000 41.70896 36 ASP C CA 1
ATOM 3320 C C . ASP C 1 45 ? -83.75300 32.69300 -31.93000 1.000 46.22127 36 ASP C C 1
ATOM 3321 O O . ASP C 1 45 ? -84.78400 33.02800 -31.34200 1.000 47.01724 36 ASP C O 1
ATOM 3326 N N . ARG C 1 46 ? -83.14600 33.41400 -32.87300 1.000 44.69480 37 ARG C N 1
ATOM 3327 C CA . ARG C 1 46 ? -83.74500 34.54800 -33.62200 1.000 46.11807 37 ARG C CA 1
ATOM 3328 C C . ARG C 1 46 ? -84.03700 34.09800 -35.04500 1.000 46.34339 37 ARG C C 1
ATOM 3329 O O . ARG C 1 46 ? -83.05200 33.91600 -35.83800 1.000 46.88636 37 ARG C O 1
ATOM 3337 N N . LEU C 1 47 ? -85.32100 33.99900 -35.37400 1.000 41.93176 38 LEU C N 1
ATOM 3338 C CA . LEU C 1 47 ? -85.82100 33.31200 -36.58600 1.000 41.57105 38 LEU C CA 1
ATOM 3339 C C . LEU C 1 47 ? -85.99000 34.30900 -37.71800 1.000 41.89265 38 LEU C C 1
ATOM 3340 O O . LEU C 1 47 ? -86.64000 35.32000 -37.47700 1.000 39.99529 38 LEU C O 1
ATOM 3345 N N . THR C 1 48 ? -85.40600 34.02800 -38.88300 1.000 39.64478 39 THR C N 1
ATOM 3346 C CA . THR C 1 48 ? -85.75300 34.65300 -40.17900 1.000 39.49285 39 THR C CA 1
ATOM 3347 C C . THR C 1 48 ? -86.36900 33.55600 -41.03300 1.000 40.70981 39 THR C C 1
ATOM 3348 O O . THR C 1 48 ? -85.65700 32.57800 -41.32800 1.000 40.37276 39 THR C O 1
ATOM 3352 N N . GLU C 1 49 ? -87.64900 33.66800 -41.38200 1.000 39.67456 40 GLU C N 1
ATOM 3353 C CA . GLU C 1 49 ? -88.38300 32.53100 -41.99200 1.000 37.85328 40 GLU C CA 1
ATOM 3354 C C . GLU C 1 49 ? -88.93300 32.95600 -43.34000 1.000 46.36392 40 GLU C C 1
ATOM 3355 O O . GLU C 1 49 ? -89.53100 34.04800 -43.46100 1.000 46.34395 40 GLU C O 1
ATOM 3361 N N . HIS C 1 50 ? -88.73700 32.09700 -44.31900 1.000 40.53483 41 HIS C N 1
ATOM 3362 C CA . HIS C 1 50 ? -89.28400 32.27100 -45.67600 1.000 41.50086 41 HIS C CA 1
ATOM 3363 C C . HIS C 1 50 ? -90.14900 31.06200 -46.00500 1.000 44.04037 41 HIS C C 1
ATOM 3364 O O . HIS C 1 50 ? -89.59100 29.91000 -46.01100 1.000 34.69518 41 HIS C O 1
ATOM 3371 N N . ASP C 1 51 ? -91.39800 31.30800 -46.40800 1.000 37.89086 42 ASP C N 1
ATOM 3372 C CA . ASP C 1 51 ? -92.19700 30.24900 -47.07800 1.000 36.41499 42 ASP C CA 1
ATOM 3373 C C . ASP C 1 51 ? -91.95800 30.42700 -48.56800 1.000 42.78055 42 ASP C C 1
ATOM 3374 O O . ASP C 1 51 ? -92.66400 31.25200 -49.17800 1.000 42.93425 42 ASP C O 1
ATOM 3379 N N . LEU C 1 52 ? -90.99700 29.68300 -49.12900 1.000 37.62095 43 LEU C N 1
ATOM 3380 C CA . LEU C 1 52 ? -90.58000 29.83800 -50.54200 1.000 37.61902 43 LEU C CA 1
ATOM 3381 C C . LEU C 1 52 ? -91.76000 29.54400 -51.46700 1.000 40.25202 43 LEU C C 1
ATOM 3382 O O . LEU C 1 52 ? -91.77200 30.11100 -52.57900 1.000 39.17995 43 LEU C O 1
ATOM 3387 N N . SER C 1 53 ? -92.71500 28.72200 -51.02200 1.000 35.98476 44 SER C N 1
ATOM 3388 C CA . SER C 1 53 ? -93.89500 28.34800 -51.84900 1.000 39.38695 44 SER C CA 1
ATOM 3389 C C . SER C 1 53 ? -94.77900 29.58000 -52.13100 1.000 38.93296 44 SER C C 1
ATOM 3390 O O . SER C 1 53 ? -95.57800 29.52700 -53.10100 1.000 36.76685 44 SER C O 1
ATOM 3393 N N . ALA C 1 54 ? -94.71200 30.61500 -51.29400 1.000 38.58303 45 ALA C N 1
ATOM 3394 C CA . ALA C 1 54 ? -95.56600 31.81400 -51.40800 1.000 38.03153 45 ALA C CA 1
ATOM 3395 C C . ALA C 1 54 ? -94.77500 33.00000 -51.97700 1.000 46.46646 45 ALA C C 1
ATOM 3396 O O . ALA C 1 54 ? -95.36500 34.06800 -52.03300 1.000 45.62419 45 ALA C O 1
ATOM 3398 N N . MET C 1 55 ? -93.51100 32.85100 -52.39400 1.000 42.23222 46 MET C N 1
ATOM 3399 C CA . MET C 1 55 ? -92.64900 34.02500 -52.70500 1.000 46.92884 46 MET C CA 1
ATOM 3400 C C . MET C 1 55 ? -92.46700 34.22400 -54.21000 1.000 43.90908 46 MET C C 1
ATOM 3401 O O . MET C 1 55 ? -91.91500 35.26300 -54.57400 1.000 51.16435 46 MET C O 1
ATOM 3406 N N . ALA C 1 56 ? -92.90700 33.29500 -55.05700 1.000 40.90830 47 ALA C N 1
ATOM 3407 C CA . ALA C 1 56 ? -92.84600 33.41900 -56.52700 1.000 45.18010 47 ALA C CA 1
ATOM 3408 C C . ALA C 1 56 ? -91.44100 33.87500 -56.90500 1.000 49.45856 47 ALA C C 1
ATOM 3409 O O . ALA C 1 56 ? -91.28500 34.92000 -57.56900 1.000 43.85159 47 ALA C O 1
ATOM 3411 N N . LEU C 1 57 ? -90.43600 33.15300 -56.42700 1.000 42.32605 48 LEU C N 1
ATOM 3412 C CA . LEU C 1 57 ? -89.02800 33.48200 -56.74100 1.000 43.13545 48 LEU C CA 1
ATOM 3413 C C . LEU C 1 57 ? -88.82000 33.43000 -58.24300 1.000 39.94835 48 LEU C C 1
ATOM 3414 O O . LEU C 1 57 ? -89.30500 32.53000 -58.90800 1.000 41.28949 48 LEU C O 1
ATOM 3419 N N . PRO C 1 58 ? -87.95700 34.31000 -58.79300 1.000 39.07339 49 PRO C N 1
ATOM 3420 C CA . PRO C 1 58 ? -87.60100 34.22300 -60.20700 1.000 41.72230 49 PRO C CA 1
ATOM 3421 C C . PRO C 1 58 ? -86.83300 32.93600 -60.52200 1.000 49.04444 49 PRO C C 1
ATOM 3422 O O . PRO C 1 58 ? -86.02900 32.48000 -59.69100 1.000 41.55892 49 PRO C O 1
ATOM 3426 N N . THR C 1 59 ? -87.14200 32.36700 -61.68100 1.000 43.87615 50 THR C N 1
ATOM 3427 C CA . THR C 1 59 ? -86.41600 31.24000 -62.30000 1.000 46.58641 50 THR C CA 1
ATOM 3428 C C . THR C 1 59 ? -85.13900 31.78800 -62.92800 1.000 48.86751 50 THR C C 1
ATOM 3429 O O . THR C 1 59 ? -85.15200 32.91500 -63.41100 1.000 42.91580 50 THR C O 1
ATOM 3433 N N . LEU C 1 60 ? -84.07400 31.00500 -62.90300 1.000 39.15076 51 LEU C N 1
ATOM 3434 C CA . LEU C 1 60 ? -82.78900 31.40500 -63.49700 1.000 38.38646 51 LEU C CA 1
ATOM 3435 C C . LEU C 1 60 ? -82.89800 31.30900 -65.01600 1.000 45.00858 51 LEU C C 1
ATOM 3436 O O . LEU C 1 60 ? -83.26200 30.24100 -65.55200 1.000 42.59658 51 LEU C O 1
ATOM 3441 N N . ASP C 1 61 ? -82.61200 32.41700 -65.70000 1.000 49.15834 52 ASP C N 1
ATOM 3442 C CA . ASP C 1 61 ? -82.67000 32.48700 -67.18800 1.000 50.78931 52 ASP C CA 1
ATOM 3443 C C . ASP C 1 61 ? -81.40400 33.18700 -67.67900 1.000 47.28614 52 ASP C C 1
ATOM 3444 O O . ASP C 1 61 ? -80.53700 33.54800 -66.84500 1.000 48.31539 52 ASP C O 1
ATOM 3449 N N . ARG C 1 62 ? -81.29300 33.38000 -68.98700 1.000 47.66116 53 ARG C N 1
ATOM 3450 C CA . ARG C 1 62 ? -80.04800 33.90100 -69.59500 1.000 43.45673 53 ARG C CA 1
ATOM 3451 C C . ARG C 1 62 ? -79.75300 35.29500 -69.05000 1.000 46.63329 53 ARG C C 1
ATOM 3452 O O . ARG C 1 62 ? -78.62300 35.53200 -68.62000 1.000 44.49514 53 ARG C O 1
ATOM 3460 N N . PRO C 1 63 ? -80.70900 36.25600 -69.05400 1.000 49.56616 54 PRO C N 1
ATOM 3461 C CA . PRO C 1 63 ? -80.42000 37.61200 -68.57700 1.000 52.50183 54 PRO C CA 1
ATOM 3462 C C . PRO C 1 63 ? -80.10400 37.68900 -67.08000 1.000 49.63448 54 PRO C C 1
ATOM 3463 O O . PRO C 1 63 ? -79.16700 38.39700 -66.71200 1.000 45.59908 54 PRO C O 1
ATOM 3467 N N . LEU C 1 64 ? -80.88000 36.98600 -66.24300 1.000 46.90736 55 LEU C N 1
ATOM 3468 C CA . LEU C 1 64 ? -80.59700 36.95500 -64.78900 1.000 46.92575 55 LEU C CA 1
ATOM 3469 C C . LEU C 1 64 ? -79.20200 36.36100 -64.56100 1.000 40.75549 55 LEU C C 1
ATOM 3470 O O . LEU C 1 64 ? -78.46800 36.90600 -63.71800 1.000 48.92440 55 LEU C O 1
ATOM 3475 N N . PHE C 1 65 ? -78.84300 35.29300 -65.27100 1.000 44.78326 56 PHE C N 1
ATOM 3476 C CA . PHE C 1 65 ? -77.52900 34.61700 -65.12100 1.000 47.57255 56 PHE C CA 1
ATOM 3477 C C . PHE C 1 65 ? -76.40600 35.62700 -65.43600 1.000 49.06620 56 PHE C C 1
ATOM 3478 O O . PHE C 1 65 ? -75.47900 35.79600 -64.61600 1.000 47.20803 56 PHE C O 1
ATOM 3486 N N . ALA C 1 66 ? -76.49000 36.31000 -66.57200 1.000 43.85649 57 ALA C N 1
ATOM 3487 C CA . ALA C 1 66 ? -75.54900 37.40000 -66.95800 1.000 48.55414 57 ALA C CA 1
ATOM 3488 C C . ALA C 1 66 ? -75.47800 38.43300 -65.82900 1.000 47.81890 57 ALA C C 1
ATOM 3489 O O . ALA C 1 66 ? -74.35200 38.71900 -65.33200 1.000 51.45771 57 ALA C O 1
ATOM 3491 N N . ALA C 1 67 ? -76.64000 38.91600 -65.38200 1.000 45.41498 58 ALA C N 1
ATOM 3492 C CA . ALA C 1 67 ? -76.75600 39.97800 -64.35700 1.000 45.20327 58 ALA C CA 1
ATOM 3493 C C . ALA C 1 67 ? -76.10100 39.53000 -63.04600 1.000 51.16596 58 ALA C C 1
ATOM 3494 O O . ALA C 1 67 ? -75.40100 40.33000 -62.43600 1.000 51.06392 58 ALA C O 1
ATOM 3496 N N . LEU C 1 68 ? -76.28900 38.27700 -62.62600 1.000 48.48149 59 LEU C N 1
ATOM 3497 C CA . LEU C 1 68 ? -75.71400 37.82200 -61.33100 1.000 46.59180 59 LEU C CA 1
ATOM 3498 C C . LEU C 1 68 ? -74.19500 37.65600 -61.46100 1.000 48.73400 59 LEU C C 1
ATOM 3499 O O . LEU C 1 68 ? -73.52700 37.63500 -60.38800 1.000 52.12125 59 LEU C O 1
ATOM 3504 N N . ARG C 1 69 ? -73.67000 37.55600 -62.69500 1.000 44.48691 60 ARG C N 1
ATOM 3505 C CA . ARG C 1 69 ? -72.21200 37.42200 -62.97100 1.000 46.41329 60 ARG C CA 1
ATOM 3506 C C . ARG C 1 69 ? -71.54900 38.80200 -63.05600 1.000 56.19687 60 ARG C C 1
ATOM 3507 O O . ARG C 1 69 ? -70.29800 38.85500 -63.17100 1.000 57.96726 60 ARG C O 1
ATOM 3515 N N . GLY C 1 70 ? -72.34100 39.87300 -63.03000 1.000 53.30547 61 GLY C N 1
ATOM 3516 C CA . GLY C 1 70 ? -71.81100 41.24900 -62.99900 1.000 56.26079 61 GLY C CA 1
ATOM 3517 C C . GLY C 1 70 ? -72.16300 42.05100 -64.24100 1.000 60.91228 61 GLY C C 1
ATOM 3518 O O . GLY C 1 70 ? -71.73800 43.23700 -64.31100 1.000 61.22181 61 GLY C O 1
ATOM 3519 N N . ALA C 1 71 ? -72.91800 41.48500 -65.18700 1.000 56.17672 62 ALA C N 1
ATOM 3520 C CA . ALA C 1 71 ? -73.50000 42.27700 -66.29900 1.000 58.86392 62 ALA C CA 1
ATOM 3521 C C . ALA C 1 71 ? -74.45500 43.33400 -65.72400 1.000 60.77391 62 ALA C C 1
ATOM 3522 O O . ALA C 1 71 ? -75.21500 43.04700 -64.77600 1.000 57.52600 62 ALA C O 1
ATOM 3524 N N . VAL C 1 72 ? -74.39700 44.54000 -66.28200 1.000 67.23250 63 VAL C N 1
ATOM 3525 C CA . VAL C 1 72 ? -75.30600 45.66800 -65.93200 1.000 72.55549 63 VAL C CA 1
ATOM 3526 C C . VAL C 1 72 ? -76.55400 45.54000 -66.81500 1.000 73.47108 63 VAL C C 1
ATOM 3527 O O . VAL C 1 72 ? -76.50100 45.91300 -67.99900 1.000 72.31433 63 VAL C O 1
ATOM 3531 N N . ASP C 1 73 ? -77.62500 44.95900 -66.27500 1.000 74.52894 64 ASP C N 1
ATOM 3532 C CA . ASP C 1 73 ? -78.87100 44.72200 -67.04500 1.000 82.90026 64 ASP C CA 1
ATOM 3533 C C . ASP C 1 73 ? -79.81800 45.88100 -66.76800 1.000 85.38745 64 ASP C C 1
ATOM 3534 O O . ASP C 1 73 ? -80.25200 46.06700 -65.63900 1.000 85.19483 64 ASP C O 1
ATOM 3539 N N . PRO C 1 74 ? -80.14000 46.71800 -67.77800 1.000 95.97006 65 PRO C N 1
ATOM 3540 C CA . PRO C 1 74 ? -81.07100 47.83100 -67.57300 1.000 103.81957 65 PRO C CA 1
ATOM 3541 C C . PRO C 1 74 ? -82.55100 47.48500 -67.31600 1.000 103.86021 65 PRO C C 1
ATOM 3542 O O . PRO C 1 74 ? -83.29500 48.42800 -67.12700 1.000 108.86912 65 PRO C O 1
ATOM 3546 N N . GLN C 1 75 ? -82.95600 46.20300 -67.29700 1.000 98.61892 66 GLN C N 1
ATOM 3547 C CA . GLN C 1 75 ? -84.37000 45.80000 -67.03600 1.000 94.31334 66 GLN C CA 1
ATOM 3548 C C . GLN C 1 75 ? -84.81100 46.31300 -65.67600 1.000 94.45023 66 GLN C C 1
ATOM 3549 O O . GLN C 1 75 ? -83.97900 46.59800 -64.82200 1.000 102.75547 66 GLN C O 1
ATOM 3555 N N . PRO C 1 76 ? -86.13000 46.41600 -65.41500 1.000 92.60129 67 PRO C N 1
ATOM 3556 C CA . PRO C 1 76 ? -86.61800 46.51200 -64.04200 1.000 87.63465 67 PRO C CA 1
ATOM 3557 C C . PRO C 1 76 ? -86.54900 45.14000 -63.34700 1.000 74.66646 67 PRO C C 1
ATOM 3558 O O . PRO C 1 76 ? -85.95500 45.07300 -62.29800 1.000 68.54071 67 PRO C O 1
ATOM 3562 N N . ALA C 1 77 ? -87.10900 44.09200 -63.96400 1.000 71.36969 68 ALA C N 1
ATOM 3563 C CA . ALA C 1 77 ? -87.32100 42.75500 -63.35200 1.000 68.29208 68 ALA C CA 1
ATOM 3564 C C . ALA C 1 77 ? -85.97300 42.13600 -62.95500 1.000 61.81482 68 ALA C C 1
ATOM 3565 O O . ALA C 1 77 ? -85.87900 41.55800 -61.85900 1.000 58.16580 68 ALA C O 1
ATOM 3567 N N . ILE C 1 78 ? -84.95500 42.28000 -63.80700 1.000 62.25772 69 ILE C N 1
ATOM 3568 C CA . ILE C 1 78 ? -83.63900 41.60300 -63.64300 1.000 58.18861 69 ILE C CA 1
ATOM 3569 C C . ILE C 1 78 ? -82.87400 42.30500 -62.52000 1.000 61.57767 69 ILE C C 1
ATOM 3570 O O . ILE C 1 78 ? -82.29600 41.59900 -61.66700 1.000 55.88600 69 ILE C O 1
ATOM 3575 N N . ARG C 1 79 ? -82.94700 43.63500 -62.45600 1.000 63.54520 70 ARG C N 1
ATOM 3576 C CA . ARG C 1 79 ? -82.35000 44.42000 -61.34900 1.000 59.51360 70 ARG C CA 1
ATOM 3577 C C . ARG C 1 79 ? -83.07400 44.07800 -60.03900 1.000 56.25800 70 ARG C C 1
ATOM 3578 O O . ARG C 1 79 ? -82.37200 43.97600 -59.03300 1.000 53.24235 70 ARG C O 1
ATOM 3586 N N . GLU C 1 80 ? -84.40600 43.91900 -60.05300 1.000 57.21917 71 GLU C N 1
ATOM 3587 C CA . GLU C 1 80 ? -85.21500 43.45300 -58.89000 1.000 59.01289 71 GLU C CA 1
ATOM 3588 C C . GLU C 1 80 ? -84.66300 42.10800 -58.39600 1.000 56.23462 71 GLU C C 1
ATOM 3589 O O . GLU C 1 80 ? -84.43900 41.95300 -57.17900 1.000 50.93247 71 GLU C O 1
ATOM 3595 N N . ALA C 1 81 ? -84.54600 41.14300 -59.31300 1.000 56.90641 72 ALA C N 1
ATOM 3596 C CA . ALA C 1 81 ? -84.15700 39.75400 -58.99800 1.000 53.29571 72 ALA C CA 1
ATOM 3597 C C . ALA C 1 81 ? -82.73000 39.76000 -58.44500 1.000 52.08026 72 ALA C C 1
ATOM 3598 O O . ALA C 1 81 ? -82.44600 38.95500 -57.52300 1.000 51.56856 72 ALA C O 1
ATOM 3600 N N . VAL C 1 82 ? -81.85000 40.61000 -58.98600 1.000 50.68983 73 VAL C N 1
ATOM 3601 C CA . VAL C 1 82 ? -80.44900 40.70800 -58.48700 1.000 46.88969 73 VAL C CA 1
ATOM 3602 C C . VAL C 1 82 ? -80.47000 41.24000 -57.05400 1.000 51.90919 73 VAL C C 1
ATOM 3603 O O . VAL C 1 82 ? -79.71900 40.68100 -56.19300 1.000 45.81641 73 VAL C O 1
ATOM 3607 N N . ALA C 1 83 ? -81.27800 42.27700 -56.78400 1.000 50.13513 74 ALA C N 1
ATOM 3608 C CA . ALA C 1 83 ? -81.42200 42.83200 -55.42200 1.000 50.86623 74 ALA C CA 1
ATOM 3609 C C . ALA C 1 83 ? -81.93500 41.71600 -54.49700 1.000 48.53551 74 ALA C C 1
ATOM 3610 O O . ALA C 1 83 ? -81.41100 41.60500 -53.39600 1.000 49.67416 74 ALA C O 1
ATOM 3612 N N . LEU C 1 84 ? -82.90600 40.92000 -54.94800 1.000 50.71448 75 LEU C N 1
ATOM 3613 C CA . LEU C 1 84 ? -83.46000 39.77800 -54.16600 1.000 48.54867 75 LEU C CA 1
ATOM 3614 C C . LEU C 1 84 ? -82.35200 38.73500 -53.89300 1.000 39.79704 75 LEU C C 1
ATOM 3615 O O . LEU C 1 84 ? -82.26600 38.27700 -52.77400 1.000 46.30266 75 LEU C O 1
ATOM 3620 N N . SER C 1 85 ? -81.50200 38.41900 -54.87500 1.000 45.60079 76 SER C N 1
ATOM 3621 C CA . SER C 1 85 ? -80.35800 37.47800 -54.72500 1.000 42.65231 76 SER C CA 1
ATOM 3622 C C . SER C 1 85 ? -79.40000 38.00200 -53.65100 1.000 45.69641 76 SER C C 1
ATOM 3623 O O . SER C 1 85 ? -79.12500 37.27600 -52.64800 1.000 38.50300 76 SER C O 1
ATOM 3626 N N . ASP C 1 86 ? -78.96400 39.25900 -53.77900 1.000 42.83319 77 ASP C N 1
ATOM 3627 C CA . ASP C 1 86 ? -78.10500 39.93000 -52.76600 1.000 44.63927 77 ASP C CA 1
ATOM 3628 C C . ASP C 1 86 ? -78.73500 39.80600 -51.37200 1.000 42.85148 77 ASP C C 1
ATOM 3629 O O . ASP C 1 86 ? -78.03000 39.39400 -50.44200 1.000 41.30016 77 ASP C O 1
ATOM 3634 N N . GLN C 1 87 ? -80.03200 40.10900 -51.23000 1.000 46.66979 78 GLN C N 1
ATOM 3635 C CA . GLN C 1 87 ? -80.78200 40.02600 -49.94600 1.000 43.85564 78 GLN C CA 1
ATOM 3636 C C . GLN C 1 87 ? -80.73500 38.58200 -49.36700 1.000 42.59088 78 GLN C C 1
ATOM 3637 O O . GLN C 1 87 ? -80.41000 38.38900 -48.16000 1.000 44.92610 78 GLN C O 1
ATOM 3643 N N . LEU C 1 88 ? -81.07000 37.58500 -50.18200 1.000 42.69105 79 LEU C N 1
ATOM 3644 C CA . LEU C 1 88 ? -81.16200 36.16900 -49.72300 1.000 39.10920 79 LEU C CA 1
ATOM 3645 C C . LEU C 1 88 ? -79.76600 35.67100 -49.33900 1.000 33.20656 79 LEU C C 1
ATOM 3646 O O . LEU C 1 88 ? -79.64600 34.97400 -48.33700 1.000 35.43200 79 LEU C O 1
ATOM 3651 N N . ILE C 1 89 ? -78.74000 36.05600 -50.09500 1.000 36.15561 80 ILE C N 1
ATOM 3652 C CA . ILE C 1 89 ? -77.31200 35.73500 -49.78300 1.000 35.37122 80 ILE C CA 1
ATOM 3653 C C . ILE C 1 89 ? -76.88800 36.37800 -48.46600 1.000 35.51472 80 ILE C C 1
ATOM 3654 O O . ILE C 1 89 ? -76.16900 35.72600 -47.64500 1.000 32.69691 80 ILE C O 1
ATOM 3659 N N . ALA C 1 90 ? -77.27000 37.63800 -48.25500 1.000 42.19358 81 ALA C N 1
ATOM 3660 C CA . ALA C 1 90 ? -76.92700 38.35100 -47.00900 1.000 44.67556 81 ALA C CA 1
ATOM 3661 C C . ALA C 1 90 ? -77.54600 37.59100 -45.83500 1.000 40.86230 81 ALA C C 1
ATOM 3662 O O . ALA C 1 90 ? -76.87800 37.38400 -44.82300 1.000 41.21469 81 ALA C O 1
ATOM 3664 N N . GLU C 1 91 ? -78.81000 37.19800 -45.94900 1.000 35.83231 82 GLU C N 1
ATOM 3665 C CA . GLU C 1 91 ? -79.50300 36.45400 -44.87400 1.000 40.19811 82 GLU C CA 1
ATOM 3666 C C . GLU C 1 91 ? -78.71800 35.17400 -44.53200 1.000 36.05372 82 GLU C C 1
ATOM 3667 O O . GLU C 1 91 ? -78.48800 34.91100 -43.35500 1.000 35.04245 82 GLU C O 1
ATOM 3673 N N . LEU C 1 92 ? -78.29700 34.43100 -45.54300 1.000 33.93911 83 LEU C N 1
ATOM 3674 C CA . LEU C 1 92 ? -77.55600 33.16000 -45.39600 1.000 32.13460 83 LEU C CA 1
ATOM 3675 C C . LEU C 1 92 ? -76.21900 33.41700 -44.69600 1.000 35.78022 83 LEU C C 1
ATOM 3676 O O . LEU C 1 92 ? -75.90800 32.73000 -43.71300 1.000 33.18845 83 LEU C O 1
ATOM 3681 N N . LYS C 1 93 ? -75.47600 34.42200 -45.13800 1.000 36.84198 84 LYS C N 1
ATOM 3682 C CA . LYS C 1 93 ? -74.14600 34.72300 -44.55000 1.000 37.98756 84 LYS C CA 1
ATOM 3683 C C . LYS C 1 93 ? -74.25600 35.16900 -43.09200 1.000 38.41353 84 LYS C C 1
ATOM 3684 O O . LYS C 1 93 ? -73.34800 34.81800 -42.30800 1.000 38.31146 84 LYS C O 1
ATOM 3690 N N . ALA C 1 94 ? -75.34200 35.83700 -42.71300 1.000 39.01183 85 ALA C N 1
ATOM 3691 C CA . ALA C 1 94 ? -75.52600 36.37200 -41.34700 1.000 41.09337 85 ALA C CA 1
ATOM 3692 C C . ALA C 1 94 ? -76.07900 35.28900 -40.42000 1.000 42.32528 85 ALA C C 1
ATOM 3693 O O . ALA C 1 94 ? -76.20800 35.55400 -39.22800 1.000 42.41200 85 ALA C O 1
ATOM 3695 N N . SER C 1 95 ? -76.43700 34.11100 -40.92400 1.000 38.33763 86 SER C N 1
ATOM 3696 C CA . SER C 1 95 ? -77.06900 33.06000 -40.08700 1.000 33.91666 86 SER C CA 1
ATOM 3697 C C . SER C 1 95 ? -76.00000 32.23500 -39.34200 1.000 38.71111 86 SER C C 1
ATOM 3698 O O . SER C 1 95 ? -74.81500 32.29700 -39.67600 1.000 36.51387 86 SER C O 1
ATOM 3701 N N . ASP C 1 96 ? -76.41700 31.49400 -38.33000 1.000 33.62258 87 ASP C N 1
ATOM 3702 C CA . ASP C 1 96 ? -75.60800 30.47000 -37.62600 1.000 39.76829 87 ASP C CA 1
ATOM 3703 C C . ASP C 1 96 ? -76.12200 29.07400 -38.02100 1.000 35.07128 87 ASP C C 1
ATOM 3704 O O . ASP C 1 96 ? -75.32000 28.17300 -38.10200 1.000 30.02727 87 ASP C O 1
ATOM 3709 N N . LEU C 1 97 ? -77.43200 28.94700 -38.22700 1.000 34.24074 88 LEU C N 1
ATOM 3710 C CA . LEU C 1 97 ? -78.12900 27.67300 -38.50700 1.000 33.94420 88 LEU C CA 1
ATOM 3711 C C . LEU C 1 97 ? -79.10900 27.91400 -39.65800 1.000 32.48870 88 LEU C C 1
ATOM 3712 O O . LEU C 1 97 ? -79.87500 28.91100 -39.61800 1.000 31.74750 88 LEU C O 1
ATOM 3717 N N . LEU C 1 98 ? -79.06300 27.03800 -40.64900 1.000 29.17411 89 LEU C N 1
ATOM 3718 C CA . LEU C 1 98 ? -79.98100 27.02600 -41.81000 1.000 25.89492 89 LEU C CA 1
ATOM 3719 C C . LEU C 1 98 ? -80.84200 25.76700 -41.67400 1.000 34.86587 89 LEU C C 1
ATOM 3720 O O . LEU C 1 98 ? -80.30000 24.63900 -41.58400 1.000 27.98584 89 LEU C O 1
ATOM 3725 N N . VAL C 1 99 ? -82.14000 25.97200 -41.57800 1.000 28.87987 90 VAL C N 1
ATOM 3726 C CA . VAL C 1 99 ? -83.15200 24.89700 -41.46100 1.000 30.28178 90 VAL C CA 1
ATOM 3727 C C . VAL C 1 99 ? -83.96900 24.86700 -42.74600 1.000 28.33444 90 VAL C C 1
ATOM 3728 O O . VAL C 1 99 ? -84.52300 25.86900 -43.10600 1.000 30.55180 90 VAL C O 1
ATOM 3732 N N . ILE C 1 100 ? -83.99000 23.71400 -43.40100 1.000 26.75134 91 ILE C N 1
ATOM 3733 C CA . ILE C 1 100 ? -84.52400 23.56900 -44.77200 1.000 28.32074 91 ILE C CA 1
ATOM 3734 C C . ILE C 1 100 ? -85.64300 22.52700 -44.73800 1.000 34.01591 91 ILE C C 1
ATOM 3735 O O . ILE C 1 100 ? -85.35400 21.37100 -44.43600 1.000 28.40125 91 ILE C O 1
ATOM 3740 N N . GLY C 1 101 ? -86.84400 22.92700 -45.16600 1.000 29.24665 92 GLY C N 1
ATOM 3741 C CA . GLY C 1 101 ? -87.88700 21.95600 -45.56100 1.000 29.28199 92 GLY C CA 1
ATOM 3742 C C . GLY C 1 101 ? -87.65500 21.42500 -46.97000 1.000 27.25765 92 GLY C C 1
ATOM 3743 O O . GLY C 1 101 ? -87.74700 22.20900 -47.93300 1.000 29.74784 92 GLY C O 1
ATOM 3744 N N . ALA C 1 102 ? -87.44100 20.12800 -47.12500 1.000 26.94788 93 ALA C N 1
ATOM 3745 C CA . ALA C 1 102 ? -87.08300 19.51600 -48.42100 1.000 27.45747 93 ALA C CA 1
ATOM 3746 C C . ALA C 1 102 ? -87.74600 18.15800 -48.56400 1.000 26.06347 93 ALA C C 1
ATOM 3747 O O . ALA C 1 102 ? -87.08100 17.13100 -48.70500 1.000 28.50532 93 ALA C O 1
ATOM 3749 N N . PRO C 1 103 ? -89.09000 18.11900 -48.63300 1.000 28.46202 94 PRO C N 1
ATOM 3750 C CA . PRO C 1 103 ? -89.76200 16.85500 -48.91500 1.000 30.48451 94 PRO C CA 1
ATOM 3751 C C . PRO C 1 103 ? -89.38500 16.37800 -50.33600 1.000 28.95085 94 PRO C C 1
ATOM 3752 O O . PRO C 1 103 ? -89.04300 17.19600 -51.18000 1.000 30.35706 94 PRO C O 1
ATOM 3756 N N . MET C 1 104 ? -89.42100 15.09000 -50.59100 1.000 26.74175 95 MET C N 1
ATOM 3757 C CA . MET C 1 104 ? -89.10400 14.52000 -51.92300 1.000 28.09547 95 MET C CA 1
ATOM 3758 C C . MET C 1 104 ? -90.33400 14.67400 -52.83400 1.000 32.62062 95 MET C C 1
ATOM 3759 O O . MET C 1 104 ? -91.37700 14.09300 -52.51100 1.000 32.05240 95 MET C O 1
ATOM 3764 N N . TYR C 1 105 ? -90.19500 15.44800 -53.91100 1.000 28.38140 96 TYR C N 1
ATOM 3765 C CA . TYR C 1 105 ? -91.25300 15.56100 -54.94000 1.000 30.37594 96 TYR C CA 1
ATOM 3766 C C . TYR C 1 105 ? -90.65200 15.03200 -56.24400 1.000 33.29744 96 TYR C C 1
ATOM 3767 O O . TYR C 1 105 ? -89.73000 15.66000 -56.77700 1.000 33.76337 96 TYR C O 1
ATOM 3776 N N . ASN C 1 106 ? -91.12500 13.88600 -56.70700 1.000 29.32575 97 ASN C N 1
ATOM 3777 C CA . ASN C 1 106 ? -90.65000 13.32600 -57.99700 1.000 30.40517 97 ASN C CA 1
ATOM 3778 C C . ASN C 1 106 ? -89.13600 13.10000 -57.92700 1.000 33.28075 97 ASN C C 1
ATOM 3779 O O . ASN C 1 106 ? -88.45100 13.42600 -58.89800 1.000 31.54702 97 ASN C O 1
ATOM 3784 N N . LEU C 1 107 ? -88.65700 12.56600 -56.80600 1.000 29.11203 98 LEU C N 1
ATOM 3785 C CA . LEU C 1 107 ? -87.22500 12.19000 -56.65400 1.000 29.95260 98 LEU C CA 1
ATOM 3786 C C . LEU C 1 107 ? -86.31500 13.41900 -56.56900 1.000 26.55848 98 LEU C C 1
ATOM 3787 O O . LEU C 1 107 ? -85.10500 13.24700 -56.58200 1.000 31.25741 98 LEU C O 1
ATOM 3792 N N . ASN C 1 108 ? -86.90800 14.59300 -56.41400 1.000 25.90704 99 ASN C N 1
ATOM 3793 C CA . ASN C 1 108 ? -86.10000 15.82400 -56.24900 1.000 30.96921 99 ASN C CA 1
ATOM 3794 C C . ASN C 1 108 ? -86.68000 16.66000 -55.11000 1.000 28.67658 99 ASN C C 1
ATOM 3795 O O . ASN C 1 108 ? -87.59800 16.19100 -54.44500 1.000 28.43389 99 ASN C O 1
ATOM 3800 N N . VAL C 1 109 ? -86.11300 17.83700 -54.88500 1.000 28.66564 100 VAL C N 1
ATOM 3801 C CA . VAL C 1 109 ? -86.67100 18.77200 -53.89700 1.000 31.05102 100 VAL C CA 1
ATOM 3802 C C . VAL C 1 109 ? -87.78200 19.53700 -54.57300 1.000 28.58511 100 VAL C C 1
ATOM 3803 O O . VAL C 1 109 ? -87.90100 19.49000 -55.80000 1.000 30.58937 100 VAL C O 1
ATOM 3807 N N . PRO C 1 110 ? -88.61800 20.26500 -53.81700 1.000 27.91758 101 PRO C N 1
ATOM 3808 C CA . PRO C 1 110 ? -89.62800 21.10300 -54.45300 1.000 29.99968 101 PRO C CA 1
ATOM 3809 C C . PRO C 1 110 ? -88.98400 22.21400 -55.30000 1.000 32.69393 101 PRO C C 1
ATOM 3810 O O . PRO C 1 110 ? -87.90100 22.72700 -54.93700 1.000 31.13584 101 PRO C O 1
ATOM 3814 N N . THR C 1 111 ? -89.67500 22.64200 -56.35900 1.000 33.34939 102 THR C N 1
ATOM 3815 C CA . THR C 1 111 ? -89.14000 23.65200 -57.31100 1.000 30.96112 102 THR C CA 1
ATOM 3816 C C . THR C 1 111 ? -88.80400 24.93600 -56.56900 1.000 30.25894 102 THR C C 1
ATOM 3817 O O . THR C 1 111 ? -87.73200 25.51900 -56.88600 1.000 34.13614 102 THR C O 1
ATOM 3821 N N . ASP C 1 112 ? -89.62600 25.36800 -55.61300 1.000 30.46460 103 ASP C N 1
ATOM 3822 C CA . ASP C 1 112 ? -89.39100 26.64000 -54.89500 1.000 32.40230 103 ASP C CA 1
ATOM 3823 C C . ASP C 1 112 ? -88.06800 26.57800 -54.11100 1.000 32.35623 103 ASP C C 1
ATOM 3824 O O . ASP C 1 112 ? -87.43700 27.63400 -53.98000 1.000 27.25097 103 ASP C O 1
ATOM 3829 N N . LEU C 1 113 ? -87.67300 25.41200 -53.59900 1.000 27.88213 104 LEU C N 1
ATOM 3830 C CA . LEU C 1 113 ? -86.38600 25.31500 -52.85800 1.000 32.09145 104 LEU C CA 1
ATOM 3831 C C . LEU C 1 113 ? -85.24600 25.41400 -53.87500 1.000 31.93633 104 LEU C C 1
ATOM 3832 O O . LEU C 1 113 ? -84.25200 26.10200 -53.61700 1.000 29.39114 104 LEU C O 1
ATOM 3837 N N . LYS C 1 114 ? -85.36700 24.71000 -54.98600 1.000 27.55146 105 LYS C N 1
ATOM 3838 C CA . LYS C 1 114 ? -84.33800 24.75000 -56.05300 1.000 28.78327 105 LYS C CA 1
ATOM 3839 C C . LYS C 1 114 ? -84.13300 26.17700 -56.56800 1.000 37.07852 105 LYS C C 1
ATOM 3840 O O . LYS C 1 114 ? -82.95800 26.55600 -56.83800 1.000 33.36062 105 LYS C O 1
ATOM 3846 N N . LYS C 1 115 ? -85.19700 26.97900 -56.62100 1.000 33.74449 106 LYS C N 1
ATOM 3847 C CA . LYS C 1 115 ? -85.11500 28.39500 -57.07100 1.000 33.50130 106 LYS C CA 1
ATOM 3848 C C . LYS C 1 115 ? -84.32300 29.22600 -56.07500 1.000 31.01577 106 LYS C C 1
ATOM 3849 O O . LYS C 1 115 ? -83.57600 30.13600 -56.53600 1.000 32.56226 106 LYS C O 1
ATOM 3855 N N . TRP C 1 116 ? -84.48700 28.96900 -54.77900 1.000 30.13040 107 TRP C N 1
ATOM 3856 C CA . TRP C 1 116 ? -83.72200 29.67000 -53.72400 1.000 30.29321 107 TRP C CA 1
ATOM 3857 C C . TRP C 1 116 ? -82.23400 29.36300 -53.92700 1.000 31.74488 107 TRP C C 1
ATOM 3858 O O . TRP C 1 116 ? -81.41000 30.30600 -53.91600 1.000 31.09502 107 TRP C O 1
ATOM 3869 N N . PHE C 1 117 ? -81.88700 28.09300 -54.11600 1.000 29.95607 108 PHE C N 1
ATOM 3870 C CA . PHE C 1 117 ? -80.48200 27.70800 -54.35700 1.000 31.36281 108 PHE C CA 1
ATOM 3871 C C . PHE C 1 117 ? -79.92300 28.39000 -55.61400 1.000 32.47423 108 PHE C C 1
ATOM 3872 O O . PHE C 1 117 ? -78.75000 28.81700 -55.59900 1.000 33.36542 108 PHE C O 1
ATOM 3880 N N . ASP C 1 118 ? -80.70800 28.50000 -56.68100 1.000 32.51465 109 ASP C N 1
ATOM 3881 C CA . ASP C 1 118 ? -80.25100 29.13700 -57.94200 1.000 34.89621 109 ASP C CA 1
ATOM 3882 C C . ASP C 1 118 ? -80.06000 30.65000 -57.78000 1.000 35.66860 109 ASP C C 1
ATOM 3883 O O . ASP C 1 118 ? -79.27600 31.21600 -58.57000 1.000 39.66395 109 ASP C O 1
ATOM 3888 N N . LEU C 1 119 ? -80.69000 31.27500 -56.79700 1.000 31.71596 110 LEU C N 1
ATOM 3889 C CA . LEU C 1 119 ? -80.42100 32.69500 -56.42700 1.000 34.76080 110 LEU C CA 1
ATOM 3890 C C . LEU C 1 119 ? -79.27000 32.85100 -55.42200 1.000 40.08605 110 LEU C C 1
ATOM 3891 O O . LEU C 1 119 ? -78.64400 33.92400 -55.44600 1.000 36.49768 110 LEU C O 1
ATOM 3896 N N . VAL C 1 120 ? -78.94000 31.85800 -54.57700 1.000 32.04657 111 VAL C N 1
ATOM 3897 C CA . VAL C 1 120 ? -77.90200 32.10000 -53.53900 1.000 31.58931 111 VAL C CA 1
ATOM 3898 C C . VAL C 1 120 ? -76.57100 31.46100 -53.95400 1.000 35.50789 111 VAL C C 1
ATOM 3899 O O . VAL C 1 120 ? -75.52200 31.90400 -53.41100 1.000 32.77570 111 VAL C O 1
ATOM 3903 N N . ALA C 1 121 ? -76.58100 30.41500 -54.78200 1.000 32.45490 112 ALA C N 1
ATOM 3904 C CA . ALA C 1 121 ? -75.34000 29.69700 -55.16400 1.000 33.84027 112 ALA C CA 1
ATOM 3905 C C . ALA C 1 121 ? -74.74500 30.43900 -56.36500 1.000 39.78506 112 ALA C C 1
ATOM 3906 O O . ALA C 1 121 ? -75.05100 30.09700 -57.54300 1.000 37.33192 112 ALA C O 1
ATOM 3908 N N . ARG C 1 122 ? -73.92700 31.44100 -56.04300 1.000 33.96433 113 ARG C N 1
ATOM 3909 C CA . ARG C 1 122 ? -73.52300 32.53800 -56.94000 1.000 34.84922 113 ARG C CA 1
ATOM 3910 C C . ARG C 1 122 ? -72.02000 32.78900 -56.79000 1.000 30.97757 113 ARG C C 1
ATOM 3911 O O . ARG C 1 122 ? -71.55800 33.07500 -55.65100 1.000 31.42267 113 ARG C O 1
ATOM 3919 N N . ALA C 1 123 ? -71.27100 32.59500 -57.86400 1.000 33.31215 114 ALA C N 1
ATOM 3920 C CA . ALA C 1 123 ? -69.80600 32.80100 -57.88900 1.000 36.99981 114 ALA C CA 1
ATOM 3921 C C . ALA C 1 123 ? -69.46100 34.17900 -57.32400 1.000 35.73093 114 ALA C C 1
ATOM 3922 O O . ALA C 1 123 ? -70.20300 35.12900 -57.59500 1.000 38.68692 114 ALA C O 1
ATOM 3924 N N . ARG C 1 124 ? -68.41800 34.23900 -56.50000 1.000 35.10962 115 ARG C N 1
ATOM 3925 C CA . ARG C 1 124 ? -67.91200 35.45400 -55.80200 1.000 36.54647 115 ARG C CA 1
ATOM 3926 C C . ARG C 1 124 ? -68.81000 35.94300 -54.66900 1.000 37.74951 115 ARG C C 1
ATOM 3927 O O . ARG C 1 124 ? -68.32700 36.79500 -53.93500 1.000 34.88168 115 ARG C O 1
ATOM 3935 N N . GLU C 1 125 ? -69.98600 35.34700 -54.43200 1.000 33.51538 116 GLU C N 1
ATOM 3936 C CA . GLU C 1 125 ? -70.90500 35.71100 -53.32700 1.000 32.99646 116 GLU C CA 1
ATOM 3937 C C . GLU C 1 125 ? -70.90200 34.59100 -52.27200 1.000 35.21220 116 GLU C C 1
ATOM 3938 O O . GLU C 1 125 ? -70.64400 34.88600 -51.11800 1.000 33.60939 116 GLU C O 1
ATOM 3944 N N . THR C 1 126 ? -71.14900 33.32600 -52.66900 1.000 28.19180 117 THR C N 1
ATOM 3945 C CA . THR C 1 126 ? -71.19600 32.20400 -51.71300 1.000 29.32477 117 THR C CA 1
ATOM 3946 C C . THR C 1 126 ? -70.14300 31.15600 -52.02100 1.000 29.81877 117 THR C C 1
ATOM 3947 O O . THR C 1 126 ? -69.94600 30.32100 -51.15100 1.000 28.11243 117 THR C O 1
ATOM 3951 N N . PHE C 1 127 ? -69.46600 31.21500 -53.16600 1.000 29.44624 118 PHE C N 1
ATOM 3952 C CA . PHE C 1 127 ? -68.36100 30.29000 -53.48000 1.000 27.62897 118 PHE C CA 1
ATOM 3953 C C . PHE C 1 127 ? -67.47600 30.94900 -54.53800 1.000 30.66436 118 PHE C C 1
ATOM 3954 O O . PHE C 1 127 ? -67.93500 31.89400 -55.18300 1.000 31.87963 118 PHE C O 1
ATOM 3962 N N . ARG C 1 128 ? -66.30900 30.36400 -54.76100 1.000 30.51151 119 ARG C N 1
ATOM 3963 C CA . ARG C 1 128 ? -65.43800 30.67800 -55.91800 1.000 34.18747 119 ARG C CA 1
ATOM 3964 C C . ARG C 1 128 ? -65.01900 29.37400 -56.57500 1.000 35.61962 119 ARG C C 1
ATOM 3965 O O . ARG C 1 128 ? -64.61000 28.43600 -55.84500 1.000 31.45957 119 ARG C O 1
ATOM 3973 N N . TYR C 1 129 ? -65.10500 29.30400 -57.90900 1.000 29.30332 120 TYR C N 1
ATOM 3974 C CA . TYR C 1 129 ? -64.68700 28.08800 -58.66100 1.000 29.34656 120 TYR C CA 1
ATOM 3975 C C . TYR C 1 129 ? -63.50500 28.40000 -59.58200 1.000 34.72268 120 TYR C C 1
ATOM 3976 O O . TYR C 1 129 ? -62.98600 27.46400 -60.17000 1.000 33.23349 120 TYR C O 1
ATOM 3985 N N . THR C 1 130 ? -63.09100 29.65300 -59.70100 1.000 32.81557 121 THR C N 1
ATOM 3986 C CA . THR C 1 130 ? -62.02900 30.07800 -60.66900 1.000 34.31833 121 THR C CA 1
ATOM 3987 C C . THR C 1 130 ? -60.70300 30.35500 -59.93400 1.000 37.68981 121 THR C C 1
ATOM 3988 O O . THR C 1 130 ? -59.75100 30.75100 -60.63300 1.000 38.40789 121 THR C O 1
ATOM 3992 N N . GLU C 1 131 ? -60.62300 30.18300 -58.60100 1.000 36.68974 122 GLU C N 1
ATOM 3993 C CA . GLU C 1 131 ? -59.32800 30.26300 -57.87500 1.000 33.54652 122 GLU C CA 1
ATOM 3994 C C . GLU C 1 131 ? -58.55900 28.96700 -58.11100 1.000 38.04039 122 GLU C C 1
ATOM 3995 O O . GLU C 1 131 ? -59.12700 28.02300 -58.73000 1.000 33.64154 122 GLU C O 1
ATOM 4001 N N . SER C 1 132 ? -57.33000 28.87300 -57.58300 1.000 32.88609 123 SER C N 1
ATOM 4002 C CA . SER C 1 132 ? -56.47300 27.66800 -57.78300 1.000 36.92741 123 SER C CA 1
ATOM 4003 C C . SER C 1 132 ? -57.09700 26.45100 -57.09100 1.000 33.01435 123 SER C C 1
ATOM 4004 O O . SER C 1 132 ? -56.85100 25.32800 -57.51000 1.000 38.46889 123 SER C O 1
ATOM 4007 N N . TRP C 1 133 ? -57.89000 26.69300 -56.05700 1.000 30.95425 124 TRP C N 1
ATOM 4008 C CA . TRP C 1 133 ? -58.59600 25.63100 -55.29500 1.000 31.63143 124 TRP C CA 1
ATOM 4009 C C . TRP C 1 133 ? -60.02600 26.06600 -54.99200 1.000 30.03027 124 TRP C C 1
ATOM 4010 O O . TRP C 1 133 ? -60.31200 27.25400 -54.92200 1.000 27.83683 124 TRP C O 1
ATOM 4021 N N . PRO C 1 134 ? -60.98500 25.11300 -54.86700 1.000 29.73903 125 PRO C N 1
ATOM 4022 C CA . PRO C 1 134 ? -62.35700 25.44500 -54.52300 1.000 26.78088 125 PRO C CA 1
ATOM 4023 C C . PRO C 1 134 ? -62.50800 26.16200 -53.18400 1.000 30.21835 125 PRO C C 1
ATOM 4024 O O . PRO C 1 134 ? -61.78400 25.80400 -52.23900 1.000 29.95883 125 PRO C O 1
ATOM 4028 N N . GLN C 1 135 ? -63.38500 27.16800 -53.12900 1.000 27.87905 126 GLN C N 1
ATOM 4029 C CA . GLN C 1 135 ? -63.55500 27.99900 -51.91000 1.000 30.06137 126 GLN C CA 1
ATOM 4030 C C . GLN C 1 135 ? -65.04500 28.18500 -51.64300 1.000 28.93890 126 GLN C C 1
ATOM 4031 O O . GLN C 1 135 ? -65.76200 28.71800 -52.52400 1.000 29.47776 126 GLN C O 1
ATOM 4037 N N . GLY C 1 136 ? -65.48300 27.83100 -50.44400 1.000 31.53198 127 GLY C N 1
ATOM 4038 C CA . GLY C 1 136 ? -66.80700 28.25900 -49.95400 1.000 27.17262 127 GLY C CA 1
ATOM 4039 C C . GLY C 1 136 ? -66.69300 29.58000 -49.23700 1.000 29.88326 127 GLY C C 1
ATOM 4040 O O . GLY C 1 136 ? -65.71500 29.75700 -48.52100 1.000 29.79796 127 GLY C O 1
ATOM 4041 N N . LEU C 1 137 ? -67.65500 30.48000 -49.42400 1.000 30.90712 128 LEU C N 1
ATOM 4042 C CA . LEU C 1 137 ? -67.60700 31.82700 -48.80400 1.000 28.78061 128 LEU C CA 1
ATOM 4043 C C . LEU C 1 137 ? -68.56900 31.97100 -47.64000 1.000 32.47205 128 LEU C C 1
ATOM 4044 O O . LEU C 1 137 ? -68.40400 32.95100 -46.90000 1.000 30.36317 128 LEU C O 1
ATOM 4049 N N . VAL C 1 138 ? -69.44400 30.98300 -47.40300 1.000 26.70331 129 VAL C N 1
ATOM 4050 C CA . VAL C 1 138 ? -70.33600 30.99500 -46.21900 1.000 28.15470 129 VAL C CA 1
ATOM 4051 C C . VAL C 1 138 ? -69.56500 30.37600 -45.05300 1.000 27.95311 129 VAL C C 1
ATOM 4052 O O . VAL C 1 138 ? -69.00900 29.27600 -45.19100 1.000 30.04070 129 VAL C O 1
ATOM 4056 N N . GLU C 1 139 ? -69.49000 31.09700 -43.95000 1.000 29.72756 130 GLU C N 1
ATOM 4057 C CA . GLU C 1 139 ? -68.66000 30.73400 -42.78500 1.000 33.73272 130 GLU C CA 1
ATOM 4058 C C . GLU C 1 139 ? -69.51200 30.64700 -41.51000 1.000 32.69878 130 GLU C C 1
ATOM 4059 O O . GLU C 1 139 ? -70.31000 31.51800 -41.31700 1.000 33.92522 130 GLU C O 1
ATOM 4065 N N . GLY C 1 140 ? -69.26600 29.62500 -40.69300 1.000 33.66235 131 GLY C N 1
ATOM 4066 C CA . GLY C 1 140 ? -69.90600 29.37500 -39.38700 1.000 35.27473 131 GLY C CA 1
ATOM 4067 C C . GLY C 1 140 ? -71.35700 28.91600 -39.49700 1.000 35.84851 131 GLY C C 1
ATOM 4068 O O . GLY C 1 140 ? -72.04800 28.94900 -38.46700 1.000 38.51066 131 GLY C O 1
ATOM 4069 N N . VAL C 1 141 ? -71.81700 28.49200 -40.67500 1.000 32.05953 132 VAL C N 1
ATOM 4070 C CA . VAL C 1 141 ? -73.24400 28.06900 -40.84500 1.000 32.69517 132 VAL C CA 1
ATOM 4071 C C . VAL C 1 141 ? -73.26700 26.54100 -40.90500 1.000 31.05657 132 VAL C C 1
ATOM 4072 O O . VAL C 1 141 ? -72.47400 25.95100 -41.68000 1.000 29.99537 132 VAL C O 1
ATOM 4076 N N . ARG C 1 142 ? -74.10200 25.93600 -40.07500 1.000 30.41872 133 ARG C N 1
ATOM 4077 C CA . ARG C 1 142 ? -74.42600 24.49000 -40.12200 1.000 31.80106 133 ARG C CA 1
ATOM 4078 C C . ARG C 1 142 ? -75.87200 24.39400 -40.62500 1.000 33.16329 133 ARG C C 1
ATOM 4079 O O . ARG C 1 142 ? -76.59500 25.41600 -40.54300 1.000 27.66997 133 ARG C O 1
ATOM 4087 N N . ALA C 1 143 ? -76.27400 23.23200 -41.15600 1.000 27.36126 134 ALA C N 1
ATOM 4088 C CA . ALA C 1 143 ? -77.62900 23.06600 -41.73500 1.000 28.80121 134 ALA C CA 1
ATOM 4089 C C . ALA C 1 143 ? -78.33400 21.85800 -41.12100 1.000 30.51943 134 ALA C C 1
ATOM 4090 O O . ALA C 1 143 ? -77.67100 20.86800 -40.78000 1.000 29.29074 134 ALA C O 1
ATOM 4092 N N . VAL C 1 144 ? -79.65300 21.98400 -41.00000 1.000 27.42491 135 VAL C N 1
ATOM 4093 C CA . VAL C 1 144 ? -80.56400 20.87600 -40.62400 1.000 27.35752 135 VAL C CA 1
ATOM 4094 C C . VAL C 1 144 ? -81.63200 20.78700 -41.70400 1.000 25.98103 135 VAL C C 1
ATOM 4095 O O . VAL C 1 144 ? -82.29600 21.80200 -41.97600 1.000 30.80407 135 VAL C O 1
ATOM 4099 N N . VAL C 1 145 ? -81.71900 19.62100 -42.33900 1.000 22.68348 136 VAL C N 1
ATOM 4100 C CA . VAL C 1 145 ? -82.69100 19.38100 -43.44200 1.000 28.44483 136 VAL C CA 1
ATOM 4101 C C . VAL C 1 145 ? -83.77700 18.46700 -42.88200 1.000 24.96441 136 VAL C C 1
ATOM 4102 O O . VAL C 1 145 ? -83.45200 17.40100 -42.36600 1.000 28.97462 136 VAL C O 1
ATOM 4106 N N . VAL C 1 146 ? -85.01900 18.87300 -43.05300 1.000 27.38703 137 VAL C N 1
ATOM 4107 C CA . VAL C 1 146 ? -86.20300 18.01700 -42.76000 1.000 28.24524 137 VAL C CA 1
ATOM 4108 C C . VAL C 1 146 ? -86.73900 17.52900 -44.10900 1.000 25.37966 137 VAL C C 1
ATOM 4109 O O . VAL C 1 146 ? -87.19000 18.35100 -44.90700 1.000 27.21273 137 VAL C O 1
ATOM 4113 N N . SER C 1 147 ? -86.66800 16.23300 -44.35300 1.000 26.72356 138 SER C N 1
ATOM 4114 C CA . SER C 1 147 ? -87.04500 15.62000 -45.64100 1.000 26.82648 138 SER C CA 1
ATOM 4115 C C . SER C 1 147 ? -87.96900 14.42700 -45.37900 1.000 28.31213 138 SER C C 1
ATOM 4116 O O . SER C 1 147 ? -87.47500 13.36700 -44.90900 1.000 29.60485 138 SER C O 1
ATOM 4119 N N . SER C 1 148 ? -89.26200 14.60800 -45.64800 1.000 31.10161 139 SER C N 1
ATOM 4120 C CA . SER C 1 148 ? -90.26900 13.51200 -45.62300 1.000 31.40564 139 SER C CA 1
ATOM 4121 C C . SER C 1 148 ? -90.39400 12.88500 -47.01500 1.000 35.06634 139 SER C C 1
ATOM 4122 O O . SER C 1 148 ? -90.04200 13.53300 -48.00200 1.000 31.53069 139 SER C O 1
ATOM 4125 N N . ARG C 1 149 ? -90.77400 11.61200 -47.06400 1.000 29.96631 140 ARG C N 1
ATOM 4126 C CA . ARG C 1 149 ? -90.93100 10.83700 -48.31800 1.000 30.67591 140 ARG C CA 1
ATOM 4127 C C . ARG C 1 149 ? -92.13900 9.88300 -48.15800 1.000 35.74296 140 ARG C C 1
ATOM 4128 O O . ARG C 1 149 ? -92.32200 9.29400 -47.04500 1.000 32.32442 140 ARG C O 1
ATOM 4136 N N . GLY C 1 150 ? -92.92500 9.73500 -49.22800 1.000 30.27373 141 GLY C N 1
ATOM 4137 C CA . GLY C 1 150 ? -93.96100 8.69800 -49.35800 1.000 36.43553 141 GLY C CA 1
ATOM 4138 C C . GLY C 1 150 ? -93.35300 7.31600 -49.23000 1.000 37.37671 141 GLY C C 1
ATOM 4139 O O . GLY C 1 150 ? -93.91600 6.47800 -48.50200 1.000 38.32795 141 GLY C O 1
ATOM 4140 N N . GLY C 1 151 ? -92.25000 7.05800 -49.92900 1.000 33.41253 142 GLY C N 1
ATOM 4141 C CA . GLY C 1 151 ? -91.60100 5.73400 -49.95200 1.000 34.64383 142 GLY C CA 1
ATOM 4142 C C . GLY C 1 151 ? -90.42700 5.66100 -49.00400 1.000 37.56978 142 GLY C C 1
ATOM 4143 O O . GLY C 1 151 ? -90.28700 6.56400 -48.15700 1.000 38.58437 142 GLY C O 1
ATOM 4144 N N . ILE C 1 152 ? -89.59900 4.61800 -49.11600 1.000 36.31493 143 ILE C N 1
ATOM 4145 C CA . ILE C 1 152 ? -88.38400 4.46500 -48.26300 1.000 39.34882 143 ILE C CA 1
ATOM 4146 C C . ILE C 1 152 ? -87.16200 4.52500 -49.18700 1.000 42.99301 143 ILE C C 1
ATOM 4147 O O . ILE C 1 152 ? -87.13400 3.75200 -50.15200 1.000 49.30294 143 ILE C O 1
ATOM 4152 N N . HIS C 1 153 ? -86.22600 5.45000 -48.92500 1.000 40.23323 144 HIS C N 1
ATOM 4153 C CA . HIS C 1 153 ? -85.08800 5.78200 -49.82800 1.000 39.74879 144 HIS C CA 1
ATOM 4154 C C . HIS C 1 153 ? -83.76200 5.97100 -49.08200 1.000 46.74571 144 HIS C C 1
ATOM 4155 O O . HIS C 1 153 ? -82.72500 6.10100 -49.75900 1.000 41.53683 144 HIS C O 1
ATOM 4162 N N . GLN C 1 154 ? -83.75700 6.06500 -47.75500 1.000 40.59547 145 GLN C N 1
ATOM 4163 C CA . GLN C 1 154 ? -82.54000 6.49600 -47.02700 1.000 43.73304 145 GLN C CA 1
ATOM 4164 C C . GLN C 1 154 ? -81.43300 5.46700 -47.29300 1.000 46.23452 145 GLN C C 1
ATOM 4165 O O . GLN C 1 154 ? -81.68800 4.26300 -47.11400 1.000 41.15105 145 GLN C O 1
ATOM 4171 N N . GLY C 1 155 ? -80.25900 5.93300 -47.74500 1.000 42.01899 146 GLY C N 1
ATOM 4172 C CA . GLY C 1 155 ? -79.11500 5.06900 -48.09800 1.000 39.58948 146 GLY C CA 1
ATOM 4173 C C . GLY C 1 155 ? -79.35100 4.27600 -49.38100 1.000 48.97441 146 GLY C C 1
ATOM 4174 O O . GLY C 1 155 ? -78.51600 3.42000 -49.67000 1.000 52.15153 146 GLY C O 1
ATOM 4175 N N . GLU C 1 156 ? -80.45100 4.51100 -50.11500 1.000 47.21234 147 GLU C N 1
ATOM 4176 C CA . GLU C 1 156 ? -80.72500 3.84500 -51.42900 1.000 43.38775 147 GLU C CA 1
ATOM 4177 C C . GLU C 1 156 ? -80.35600 4.81200 -52.55900 1.000 43.53047 147 GLU C C 1
ATOM 4178 O O . GLU C 1 156 ? -80.30400 6.07000 -52.35000 1.000 39.04459 147 GLU C O 1
ATOM 4184 N N . THR C 1 157 ? -80.12200 4.23700 -53.73200 1.000 46.34078 148 THR C N 1
ATOM 4185 C CA . THR C 1 157 ? -79.70500 4.97700 -54.94600 1.000 46.53355 148 THR C CA 1
ATOM 4186 C C . THR C 1 157 ? -80.84300 5.90000 -55.36900 1.000 38.83026 148 THR C C 1
ATOM 4187 O O . THR C 1 157 ? -80.50400 6.89500 -56.00300 1.000 37.58231 148 THR C O 1
ATOM 4191 N N . THR C 1 158 ? -82.11000 5.61500 -54.99300 1.000 32.49988 149 THR C N 1
ATOM 4192 C CA . THR C 1 158 ? -83.25100 6.50700 -55.32900 1.000 35.88396 149 THR C CA 1
ATOM 4193 C C . THR C 1 158 ? -83.28900 7.79200 -54.48400 1.000 31.82179 149 THR C C 1
ATOM 4194 O O . THR C 1 158 ? -84.14000 8.63500 -54.78700 1.000 32.80979 149 THR C O 1
ATOM 4198 N N . ASP C 1 159 ? -82.45200 7.94800 -53.46400 1.000 29.78492 150 ASP C N 1
ATOM 4199 C CA . ASP C 1 159 ? -82.39900 9.23400 -52.71400 1.000 31.95900 150 ASP C CA 1
ATOM 4200 C C . ASP C 1 159 ? -81.29000 10.09000 -53.35400 1.000 33.22360 150 ASP C C 1
ATOM 4201 O O . ASP C 1 159 ? -80.10700 9.93500 -52.98100 1.000 29.87456 150 ASP C O 1
ATOM 4206 N N . ALA C 1 160 ? -81.66500 10.91600 -54.31300 1.000 31.17214 151 ALA C N 1
ATOM 4207 C CA . ALA C 1 160 ? -80.77600 11.94600 -54.91200 1.000 28.03208 151 ALA C CA 1
ATOM 4208 C C . ALA C 1 160 ? -80.92600 13.27100 -54.15600 1.000 28.40510 151 ALA C C 1
ATOM 4209 O O . ALA C 1 160 ? -80.00500 14.13500 -54.25100 1.000 28.34001 151 ALA C O 1
ATOM 4211 N N . VAL C 1 161 ? -81.98900 13.43900 -53.36700 1.000 25.47074 152 VAL C N 1
ATOM 4212 C CA . VAL C 1 161 ? -82.24300 14.65900 -52.54200 1.000 26.14593 152 VAL C CA 1
ATOM 4213 C C . VAL C 1 161 ? -81.08900 14.85800 -51.54000 1.000 24.67580 152 VAL C C 1
ATOM 4214 O O . VAL C 1 161 ? -80.56400 15.96600 -51.44800 1.000 27.31820 152 VAL C O 1
ATOM 4218 N N . THR C 1 162 ? -80.73500 13.82200 -50.79400 1.000 25.88607 153 THR C N 1
ATOM 4219 C CA . THR C 1 162 ? -79.67400 13.87600 -49.75600 1.000 28.15292 153 THR C CA 1
ATOM 4220 C C . THR C 1 162 ? -78.36200 14.34900 -50.39200 1.000 27.44797 153 THR C C 1
ATOM 4221 O O . THR C 1 162 ? -77.79000 15.34200 -49.93500 1.000 27.70902 153 THR C O 1
ATOM 4225 N N . PRO C 1 163 ? -77.79900 13.64700 -51.39400 1.000 28.63452 154 PRO C N 1
ATOM 4226 C CA . PRO C 1 163 ? -76.50400 14.04100 -51.94600 1.000 29.89714 154 PRO C CA 1
ATOM 4227 C C . PRO C 1 163 ? -76.57600 15.36700 -52.69000 1.000 28.54072 154 PRO C C 1
ATOM 4228 O O . PRO C 1 163 ? -75.59500 16.11300 -52.64100 1.000 28.70025 154 PRO C O 1
ATOM 4232 N N . TYR C 1 164 ? -77.73700 15.70400 -53.26900 1.000 30.07867 155 TYR C N 1
ATOM 4233 C CA . TYR C 1 164 ? -77.92800 17.03300 -53.89500 1.000 26.52235 155 TYR C CA 1
ATOM 4234 C C . TYR C 1 164 ? -77.70800 18.12300 -52.85900 1.000 31.64508 155 TYR C C 1
ATOM 4235 O O . TYR C 1 164 ? -76.90300 19.04300 -53.07400 1.000 29.09744 155 TYR C O 1
ATOM 4244 N N . LEU C 1 165 ? -78.45200 18.05600 -51.74500 1.000 25.88825 156 LEU C N 1
ATOM 4245 C CA . LEU C 1 165 ? -78.38100 19.07400 -50.68000 1.000 26.60929 156 LEU C CA 1
ATOM 4246 C C . LEU C 1 165 ? -76.98900 19.10400 -50.04700 1.000 24.58387 156 LEU C C 1
ATOM 4247 O O . LEU C 1 165 ? -76.48500 20.21100 -49.86600 1.000 25.99530 156 LEU C O 1
ATOM 4252 N N . ARG C 1 166 ? -76.35800 17.96600 -49.82900 1.000 25.59793 157 ARG C N 1
ATOM 4253 C CA . ARG C 1 166 ? -74.98500 17.95000 -49.27500 1.000 28.31173 157 ARG C CA 1
ATOM 4254 C C . ARG C 1 166 ? -74.02900 18.64300 -50.26300 1.000 27.84204 157 ARG C C 1
ATOM 4255 O O . ARG C 1 166 ? -73.19500 19.44400 -49.78600 1.000 26.71363 157 ARG C O 1
ATOM 4263 N N . ALA C 1 167 ? -74.18900 18.42400 -51.56800 1.000 25.15298 158 ALA C N 1
ATOM 4264 C CA . ALA C 1 167 ? -73.22800 18.94800 -52.56000 1.000 25.68282 158 ALA C CA 1
ATOM 4265 C C . ALA C 1 167 ? -73.43400 20.45400 -52.74100 1.000 25.18965 158 ALA C C 1
ATOM 4266 O O . ALA C 1 167 ? -72.42900 21.18700 -52.83600 1.000 24.38450 158 ALA C O 1
ATOM 4268 N N . VAL C 1 168 ? -74.66800 20.93300 -52.83500 1.000 25.31683 159 VAL C N 1
ATOM 4269 C CA . VAL C 1 168 ? -74.91500 22.37900 -53.10500 1.000 24.08436 159 VAL C CA 1
ATOM 4270 C C . VAL C 1 168 ? -74.65300 23.17900 -51.83200 1.000 27.37748 159 VAL C C 1
ATOM 4271 O O . VAL C 1 168 ? -74.10800 24.33300 -51.94000 1.000 28.31221 159 VAL C O 1
ATOM 4275 N N . LEU C 1 169 ? -74.96800 22.64800 -50.65200 1.000 23.44856 160 LEU C N 1
ATOM 4276 C CA . LEU C 1 169 ? -74.57900 23.33300 -49.39000 1.000 25.20761 160 LEU C CA 1
ATOM 4277 C C . LEU C 1 169 ? -73.04500 23.31800 -49.25800 1.000 24.20458 160 LEU C C 1
ATOM 4278 O O . LEU C 1 169 ? -72.48100 24.35500 -48.81500 1.000 26.00011 160 LEU C O 1
ATOM 4283 N N . GLY C 1 170 ? -72.40100 22.19200 -49.54100 1.000 24.55990 161 GLY C N 1
ATOM 4284 C CA . GLY C 1 170 ? -70.93400 22.06000 -49.46400 1.000 27.77001 161 GLY C CA 1
ATOM 4285 C C . GLY C 1 170 ? -70.24500 23.03000 -50.41600 1.000 28.23511 161 GLY C C 1
ATOM 4286 O O . GLY C 1 170 ? -69.19000 23.57300 -50.09700 1.000 26.36810 161 GLY C O 1
ATOM 4287 N N . LEU C 1 171 ? -70.83200 23.27000 -51.57900 1.000 25.87698 162 LEU C N 1
ATOM 4288 C CA . LEU C 1 171 ? -70.20800 24.18400 -52.58300 1.000 27.20870 162 LEU C CA 1
ATOM 4289 C C . LEU C 1 171 ? -69.99400 25.56200 -51.95000 1.000 26.75889 162 LEU C C 1
ATOM 4290 O O . LEU C 1 171 ? -68.92800 26.18000 -52.15700 1.000 30.04646 162 LEU C O 1
ATOM 4295 N N . MET C 1 172 ? -70.94300 25.97700 -51.14200 1.000 27.97122 163 MET C N 1
ATOM 4296 C CA . MET C 1 172 ? -71.03800 27.31100 -50.52200 1.000 28.51716 163 MET C CA 1
ATOM 4297 C C . MET C 1 172 ? -70.27300 27.34500 -49.19800 1.000 29.39808 163 MET C C 1
ATOM 4298 O O . MET C 1 172 ? -70.19000 28.44000 -48.63600 1.000 27.91990 163 MET C O 1
ATOM 4303 N N . GLY C 1 173 ? -69.72400 26.21700 -48.73400 1.000 28.10189 164 GLY C N 1
ATOM 4304 C CA . GLY C 1 173 ? -68.93000 26.15900 -47.48600 1.000 27.43750 164 GLY C CA 1
ATOM 4305 C C . GLY C 1 173 ? -69.75900 25.63700 -46.31500 1.000 30.87231 164 GLY C C 1
ATOM 4306 O O . GLY C 1 173 ? -69.29200 25.74900 -45.21000 1.000 27.65096 164 GLY C O 1
ATOM 4307 N N . ILE C 1 174 ? -70.99500 25.14300 -46.53300 1.000 27.67920 165 ILE C N 1
ATOM 4308 C CA . ILE C 1 174 ? -71.81900 24.56900 -45.43900 1.000 24.52620 165 ILE C CA 1
ATOM 4309 C C . ILE C 1 174 ? -71.56800 23.06300 -45.44100 1.000 27.95802 165 ILE C C 1
ATOM 4310 O O . ILE C 1 174 ? -72.24500 22.29600 -46.17400 1.000 28.49582 165 ILE C O 1
ATOM 4315 N N . GLN C 1 175 ? -70.57200 22.63800 -44.68300 1.000 29.27628 166 GLN C N 1
ATOM 4316 C CA . GLN C 1 175 ? -70.10000 21.23400 -44.69000 1.000 28.46857 166 GLN C CA 1
ATOM 4317 C C . GLN C 1 175 ? -70.90000 20.39700 -43.69900 1.000 30.50684 166 GLN C C 1
ATOM 4318 O O . GLN C 1 175 ? -70.91300 19.17900 -43.83000 1.000 30.98290 166 GLN C O 1
ATOM 4324 N N . GLU C 1 176 ? -71.43700 21.00100 -42.65900 1.000 29.72389 167 GLU C N 1
ATOM 4325 C CA . GLU C 1 176 ? -72.08700 20.21700 -41.57900 1.000 32.78081 167 GLU C CA 1
ATOM 4326 C C . GLU C 1 176 ? -73.57800 20.21700 -41.87300 1.000 30.88405 167 GLU C C 1
ATOM 4327 O O . GLU C 1 176 ? -74.19100 21.28800 -41.77700 1.000 28.95349 167 GLU C O 1
ATOM 4333 N N . VAL C 1 177 ? -74.10200 19.07900 -42.29500 1.000 27.78734 168 VAL C N 1
ATOM 4334 C CA . VAL C 1 177 ? -75.54200 18.97300 -42.66600 1.000 28.34522 168 VAL C CA 1
ATOM 4335 C C . VAL C 1 177 ? -76.13300 17.74700 -41.97700 1.000 29.34570 168 VAL C C 1
ATOM 4336 O O . VAL C 1 177 ? -75.68000 16.63500 -42.23000 1.000 28.05136 168 VAL C O 1
ATOM 4340 N N . GLU C 1 178 ? -77.13800 17.95700 -41.14100 1.000 28.97762 169 GLU C N 1
ATOM 4341 C CA . GLU C 1 178 ? -77.83000 16.82500 -40.48000 1.000 31.46296 169 GLU C CA 1
ATOM 4342 C C . GLU C 1 178 ? -79.23600 16.72200 -41.06400 1.000 28.82990 169 GLU C C 1
ATOM 4343 O O . GLU C 1 178 ? -79.80300 17.73400 -41.45100 1.000 29.53495 169 GLU C O 1
ATOM 4349 N N . PHE C 1 179 ? -79.71800 15.49900 -41.19800 1.000 25.61757 170 PHE C N 1
ATOM 4350 C CA . PHE C 1 179 ? -81.04000 15.23100 -41.79600 1.000 28.39245 170 PHE C CA 1
ATOM 4351 C C . PHE C 1 179 ? -81.98800 14.68700 -40.73500 1.000 29.78757 170 PHE C C 1
ATOM 4352 O O . PHE C 1 179 ? -81.59500 13.82300 -39.93300 1.000 29.94284 170 PHE C O 1
ATOM 4360 N N . ILE C 1 180 ? -83.21600 15.19600 -40.75700 1.000 30.22678 171 ILE C N 1
ATOM 4361 C CA . ILE C 1 180 ? -84.38400 14.56900 -40.06600 1.000 28.55647 171 ILE C CA 1
ATOM 4362 C C . ILE C 1 180 ? -85.21900 13.93400 -41.18200 1.000 29.74176 171 ILE C C 1
ATOM 4363 O O . ILE C 1 180 ? -85.76900 14.69700 -42.01200 1.000 28.34371 171 ILE C O 1
ATOM 4368 N N . TYR C 1 181 ? -85.24500 12.61500 -41.27000 1.000 28.51497 172 TYR C N 1
ATOM 4369 C CA . TYR C 1 181 ? -86.01400 11.87700 -42.29800 1.000 28.69197 172 TYR C CA 1
ATOM 4370 C C . TYR C 1 181 ? -87.34000 11.39200 -41.71500 1.000 33.71223 172 TYR C C 1
ATOM 4371 O O . TYR C 1 181 ? -87.36400 10.90800 -40.57600 1.000 28.37958 172 TYR C O 1
ATOM 4380 N N . ALA C 1 182 ? -88.41900 11.54300 -42.47200 1.000 31.44696 173 ALA C N 1
ATOM 4381 C CA . ALA C 1 182 ? -89.69100 10.84800 -42.19400 1.000 34.93399 173 ALA C CA 1
ATOM 4382 C C . ALA C 1 182 ? -90.05800 10.06000 -43.45900 1.000 32.19022 173 ALA C C 1
ATOM 4383 O O . ALA C 1 182 ? -90.57000 10.68500 -44.37800 1.000 33.87481 173 ALA C O 1
ATOM 4385 N N . GLU C 1 183 ? -89.78800 8.75100 -43.50200 1.000 32.49799 174 GLU C N 1
ATOM 4386 C CA . GLU C 1 183 ? -90.00900 7.92500 -44.72400 1.000 34.66002 174 GLU C CA 1
ATOM 4387 C C . GLU C 1 183 ? -91.22500 6.97800 -44.58400 1.000 39.66087 174 GLU C C 1
ATOM 4388 O O . GLU C 1 183 ? -91.69600 6.73800 -43.44300 1.000 36.42549 174 GLU C O 1
ATOM 4394 N N . GLY C 1 184 ? -91.66100 6.42300 -45.72000 1.000 34.57640 175 GLY C N 1
ATOM 4395 C CA . GLY C 1 184 ? -92.67100 5.36500 -45.78300 1.000 40.25773 175 GLY C CA 1
ATOM 4396 C C . GLY C 1 184 ? -94.01900 5.93900 -45.40300 1.000 36.94636 175 GLY C C 1
ATOM 4397 O O . GLY C 1 184 ? -94.88700 5.16800 -44.94900 1.000 34.41944 175 GLY C O 1
ATOM 4398 N N . LEU C 1 185 ? -94.23100 7.23600 -45.61700 1.000 32.78845 176 LEU C N 1
ATOM 4399 C CA . LEU C 1 185 ? -95.48200 7.87200 -45.14100 1.000 34.58974 176 LEU C CA 1
ATOM 4400 C C . LEU C 1 185 ? -96.69500 7.39000 -45.95000 1.000 38.90475 176 LEU C C 1
ATOM 4401 O O . LEU C 1 185 ? -97.80400 7.54000 -45.44100 1.000 39.65701 176 LEU C O 1
ATOM 4406 N N . ASP C 1 186 ? -96.48900 6.77400 -47.10700 1.000 40.50656 177 ASP C N 1
ATOM 4407 C CA . ASP C 1 186 ? -97.59500 6.26100 -47.94800 1.000 46.63026 177 ASP C CA 1
ATOM 4408 C C . ASP C 1 186 ? -97.99200 4.85600 -47.47600 1.000 48.34320 177 ASP C C 1
ATOM 4409 O O . ASP C 1 186 ? -99.00900 4.36700 -47.96900 1.000 46.55200 177 ASP C O 1
ATOM 4414 N N . ASN C 1 187 ? -97.18000 4.19400 -46.64400 1.000 40.77459 178 ASN C N 1
ATOM 4415 C CA . ASN C 1 187 ? -97.36300 2.75400 -46.32300 1.000 42.28990 178 ASN C CA 1
ATOM 4416 C C . ASN C 1 187 ? -98.45500 2.60700 -45.25500 1.000 48.36466 178 ASN C C 1
ATOM 4417 O O . ASN C 1 187 ? -98.14300 2.76400 -44.09100 1.000 45.90880 178 ASN C O 1
ATOM 4422 N N . ARG C 1 188 ? -99.69500 2.29400 -45.63000 1.000 50.64270 179 ARG C N 1
ATOM 4423 C CA . ARG C 1 188 ? -100.77000 2.07700 -44.61700 1.000 49.46064 179 ARG C CA 1
ATOM 4424 C C . ARG C 1 188 ? -100.63700 0.65200 -44.09500 1.000 42.71097 179 ARG C C 1
ATOM 4425 O O . ARG C 1 188 ? -100.04400 -0.21800 -44.73600 1.000 46.59971 179 ARG C O 1
ATOM 4433 N N . PRO C 1 189 ? -101.12100 0.35800 -42.87200 1.000 42.42803 180 PRO C N 1
ATOM 4434 C CA . PRO C 1 189 ? -101.82700 1.31900 -42.02200 1.000 42.11189 180 PRO C CA 1
ATOM 4435 C C . PRO C 1 189 ? -101.03100 2.14200 -40.99600 1.000 42.74800 180 PRO C C 1
ATOM 4436 O O . PRO C 1 189 ? -101.65600 2.95500 -40.31100 1.000 38.15253 180 PRO C O 1
ATOM 4440 N N . HIS C 1 190 ? -99.71400 1.93500 -40.86900 1.000 32.14795 181 HIS C N 1
ATOM 4441 C CA . HIS C 1 190 ? -98.90600 2.54200 -39.77200 1.000 35.91279 181 HIS C CA 1
ATOM 4442 C C . HIS C 1 190 ? -97.70100 3.35700 -40.27300 1.000 32.57202 181 HIS C C 1
ATOM 4443 O O . HIS C 1 190 ? -96.91800 3.79600 -39.42700 1.000 30.83612 181 HIS C O 1
ATOM 4450 N N . GLY C 1 191 ? -97.52500 3.50600 -41.57600 1.000 34.73963 182 GLY C N 1
ATOM 4451 C CA . GLY C 1 191 ? -96.32400 4.11100 -42.17300 1.000 36.00172 182 GLY C CA 1
ATOM 4452 C C . GLY C 1 191 ? -96.17700 5.53700 -41.70100 1.000 34.31107 182 GLY C C 1
ATOM 4453 O O . GLY C 1 191 ? -95.04900 5.92600 -41.35000 1.000 31.66556 182 GLY C O 1
ATOM 4454 N N . ARG C 1 192 ? -97.28100 6.28400 -41.63800 1.000 29.93824 183 ARG C N 1
ATOM 4455 C CA . ARG C 1 192 ? -97.19900 7.71700 -41.23400 1.000 33.26342 183 ARG C CA 1
ATOM 4456 C C . ARG C 1 192 ? -96.78900 7.80500 -39.76800 1.000 33.86873 183 ARG C C 1
ATOM 4457 O O . ARG C 1 192 ? -95.85100 8.57100 -39.46600 1.000 32.45136 183 ARG C O 1
ATOM 4465 N N . ASP C 1 193 ? -97.45600 7.04000 -38.88000 1.000 33.50207 184 ASP C N 1
ATOM 4466 C CA . ASP C 1 193 ? -97.08900 6.97400 -37.43700 1.000 31.96471 184 ASP C CA 1
ATOM 4467 C C . ASP C 1 193 ? -95.60000 6.60500 -37.29500 1.000 36.17244 184 ASP C C 1
ATOM 4468 O O . ASP C 1 193 ? -94.89700 7.27200 -36.55600 1.000 33.93675 184 ASP C O 1
ATOM 4473 N N . ALA C 1 194 ? -95.12000 5.56200 -37.96300 1.000 33.31965 185 ALA C N 1
ATOM 4474 C CA . ALA C 1 194 ? -93.72300 5.09100 -37.82400 1.000 33.80137 185 ALA C CA 1
ATOM 4475 C C . ALA C 1 194 ? -92.74600 6.17300 -38.35200 1.000 32.83114 185 ALA C C 1
ATOM 4476 O O . ALA C 1 194 ? -91.73100 6.45700 -37.68200 1.000 31.23461 185 ALA C O 1
ATOM 4478 N N . GLY C 1 195 ? -93.07300 6.85500 -39.45000 1.000 33.62169 186 GLY C N 1
ATOM 4479 C CA . GLY C 1 195 ? -92.16100 7.86000 -40.03900 1.000 31.15752 186 GLY C CA 1
ATOM 4480 C C . GLY C 1 195 ? -92.06100 9.10400 -39.17400 1.000 31.71088 186 GLY C C 1
ATOM 4481 O O . GLY C 1 195 ? -90.92400 9.59600 -38.90700 1.000 33.05881 186 GLY C O 1
ATOM 4482 N N . ILE C 1 196 ? -93.19100 9.59400 -38.68400 1.000 28.78397 187 ILE C N 1
ATOM 4483 C CA . ILE C 1 196 ? -93.22200 10.74200 -37.74400 1.000 34.48602 187 ILE C CA 1
ATOM 4484 C C . ILE C 1 196 ? -92.49700 10.41500 -36.43400 1.000 34.03318 187 ILE C C 1
ATOM 4485 O O . ILE C 1 196 ? -91.76700 11.32800 -35.91700 1.000 33.25582 187 ILE C O 1
ATOM 4490 N N . ALA C 1 197 ? -92.70200 9.22600 -35.85500 1.000 35.59520 188 ALA C N 1
ATOM 4491 C CA . ALA C 1 197 ? -92.03100 8.82300 -34.59300 1.000 34.62670 188 ALA C CA 1
ATOM 4492 C C . ALA C 1 197 ? -90.51400 8.79200 -34.81000 1.000 31.24311 188 ALA C C 1
ATOM 4493 O O . ALA C 1 197 ? -89.76000 9.21100 -33.93100 1.000 32.03321 188 ALA C O 1
ATOM 4495 N N . SER C 1 198 ? -90.05800 8.24400 -35.92200 1.000 28.27889 189 SER C N 1
ATOM 4496 C CA . SER C 1 198 ? -88.61400 8.20600 -36.24700 1.000 35.36542 189 SER C CA 1
ATOM 4497 C C . SER C 1 198 ? -88.08300 9.65200 -36.33400 1.000 35.39287 189 SER C C 1
ATOM 4498 O O . SER C 1 198 ? -87.04700 9.94400 -35.73500 1.000 30.80511 189 SER C O 1
ATOM 4501 N N . ALA C 1 199 ? -88.76600 10.52200 -37.07600 1.000 30.91805 190 ALA C N 1
ATOM 4502 C CA . ALA C 1 199 ? -88.36400 11.93800 -37.24500 1.000 31.22249 190 ALA C CA 1
ATOM 4503 C C . ALA C 1 199 ? -88.29900 12.59500 -35.87000 1.000 33.83268 190 ALA C C 1
ATOM 4504 O O . ALA C 1 199 ? -87.35500 13.33700 -35.58200 1.000 31.98535 190 ALA C O 1
ATOM 4506 N N . ARG C 1 200 ? -89.30500 12.35400 -35.03000 1.000 33.55587 191 ARG C N 1
ATOM 4507 C CA . ARG C 1 200 ? -89.34500 13.01100 -33.70600 1.000 31.50466 191 ARG C CA 1
ATOM 4508 C C . ARG C 1 200 ? -88.20400 12.50300 -32.81400 1.000 31.07090 191 ARG C C 1
ATOM 4509 O O . ARG C 1 200 ? -87.67100 13.31600 -32.04100 1.000 33.65383 191 ARG C O 1
ATOM 4517 N N . ALA C 1 201 ? -87.80000 11.24700 -32.90600 1.000 32.08832 192 ALA C N 1
ATOM 4518 C CA . ALA C 1 201 ? -86.63600 10.78000 -32.11400 1.000 39.43424 192 ALA C CA 1
ATOM 4519 C C . ALA C 1 201 ? -85.37000 11.54400 -32.57200 1.000 38.27373 192 ALA C C 1
ATOM 4520 O O . ALA C 1 201 ? -84.51400 11.93600 -31.74600 1.000 35.65022 192 ALA C O 1
ATOM 4522 N N . GLN C 1 202 ? -85.24000 11.75100 -33.87900 1.000 38.70149 193 GLN C N 1
ATOM 4523 C CA . GLN C 1 202 ? -84.09700 12.49900 -34.45200 1.000 37.55657 193 GLN C CA 1
ATOM 4524 C C . GLN C 1 202 ? -84.21600 13.96500 -34.01100 1.000 33.05249 193 GLN C C 1
ATOM 4525 O O . GLN C 1 202 ? -83.17900 14.56500 -33.62100 1.000 29.58455 193 GLN C O 1
ATOM 4531 N N . ILE C 1 203 ? -85.41300 14.55400 -34.02200 1.000 33.79993 194 ILE C N 1
ATOM 4532 C CA . ILE C 1 203 ? -85.58600 15.95500 -33.52900 1.000 35.11031 194 ILE C CA 1
ATOM 4533 C C . ILE C 1 203 ? -85.10000 16.05000 -32.06700 1.000 34.49368 194 ILE C C 1
ATOM 4534 O O . ILE C 1 203 ? -84.34600 17.00600 -31.73100 1.000 37.42641 194 ILE C O 1
ATOM 4539 N N . ALA C 1 204 ? -85.47900 15.09600 -31.23200 1.000 34.81281 195 ALA C N 1
ATOM 4540 C CA . ALA C 1 204 ? -85.10100 15.05800 -29.80200 1.000 36.07224 195 ALA C CA 1
ATOM 4541 C C . ALA C 1 204 ? -83.58000 15.07500 -29.68200 1.000 39.62493 195 ALA C C 1
ATOM 4542 O O . ALA C 1 204 ? -83.06400 15.95100 -28.93300 1.000 42.99411 195 ALA C O 1
ATOM 4544 N N . ARG C 1 205 ? -82.90300 14.16300 -30.40200 1.000 42.12851 196 ARG C N 1
ATOM 4545 C CA . ARG C 1 205 ? -81.42100 14.01000 -30.38200 1.000 42.80587 196 ARG C CA 1
ATOM 4546 C C . ARG C 1 205 ? -80.76600 15.31500 -30.84800 1.000 42.78991 196 ARG C C 1
ATOM 4547 O O . ARG C 1 205 ? -79.85200 15.78800 -30.19400 1.000 42.12172 196 ARG C O 1
ATOM 4555 N N . LEU C 1 206 ? -81.24500 15.90900 -31.93400 1.000 36.18963 197 LEU C N 1
ATOM 4556 C CA . LEU C 1 206 ? -80.59500 17.09300 -32.53500 1.000 35.11727 197 LEU C CA 1
ATOM 4557 C C . LEU C 1 206 ? -80.86900 18.37100 -31.72800 1.000 41.64844 197 LEU C C 1
ATOM 4558 O O . LEU C 1 206 ? -79.99600 19.25100 -31.75000 1.000 39.42570 197 LEU C O 1
ATOM 4563 N N . ALA C 1 207 ? -82.04400 18.53600 -31.11300 1.000 32.95082 198 ALA C N 1
ATOM 4564 C CA . ALA C 1 207 ? -82.48100 19.84000 -30.56900 1.000 40.28484 198 ALA C CA 1
ATOM 4565 C C . ALA C 1 207 ? -81.58600 20.22100 -29.37600 1.000 42.46803 198 ALA C C 1
ATOM 4566 O O . ALA C 1 207 ? -81.29600 21.41500 -29.19600 1.000 42.11620 198 ALA C O 1
ATOM 4568 N N . VAL C 1 208 ? -81.18000 19.21500 -28.60800 1.000 42.85796 199 VAL C N 1
ATOM 4569 C CA . VAL C 1 208 ? -80.44700 19.35900 -27.31100 1.000 52.00105 199 VAL C CA 1
ATOM 4570 C C . VAL C 1 208 ? -78.94300 19.54700 -27.58300 1.000 54.55329 199 VAL C C 1
ATOM 4571 O O . VAL C 1 208 ? -78.19700 19.72700 -26.61000 1.000 58.84947 199 VAL C O 1
ATOM 4575 N N . GLN C 1 209 ? -78.56900 19.45700 -28.86000 1.000 49.98769 200 GLN C N 1
ATOM 4576 C CA . GLN C 1 209 ? -77.15500 19.60600 -29.26400 1.000 51.63061 200 GLN C CA 1
ATOM 4577 C C . GLN C 1 209 ? -76.80400 21.07900 -29.41500 1.000 52.65902 200 GLN C C 1
ATOM 4578 O O . GLN C 1 209 ? -77.70800 21.88000 -29.61100 1.000 62.51547 200 GLN C O 1
ATOM 4584 N N . ALA C 1 210 ? -75.51300 21.38700 -29.33100 1.000 64.06990 201 ALA C N 1
ATOM 4585 C CA . ALA C 1 210 ? -75.02500 22.77500 -29.46700 1.000 54.26369 201 ALA C CA 1
ATOM 4586 C C . ALA C 1 210 ? -75.71400 23.46000 -30.64700 1.000 52.12464 201 ALA C C 1
ATOM 4587 O O . ALA C 1 210 ? -75.73600 24.69700 -30.63300 1.000 60.77975 201 ALA C O 1
ATOM 4589 N N . ALA D 1 11 ? -54.66100 34.53000 4.46200 1.000 47.94751 2 ALA D N 1
ATOM 4590 C CA . ALA D 1 11 ? -55.21600 34.57000 3.05300 1.000 47.51458 2 ALA D CA 1
ATOM 4591 C C . ALA D 1 11 ? -55.93300 33.26300 2.71800 1.000 40.41536 2 ALA D C 1
ATOM 4592 O O . ALA D 1 11 ? -55.55300 32.16700 3.28700 1.000 44.59969 2 ALA D O 1
ATOM 4594 N N . ASN D 1 12 ? -56.93600 33.34100 1.84600 1.000 45.02311 3 ASN D N 1
ATOM 4595 C CA . ASN D 1 12 ? -57.57100 32.14200 1.22500 1.000 41.14416 3 ASN D CA 1
ATOM 4596 C C . ASN D 1 12 ? -56.68700 31.74000 0.04400 1.000 39.23468 3 ASN D C 1
ATOM 4597 O O . ASN D 1 12 ? -56.56000 32.53400 -0.91000 1.000 40.16976 3 ASN D O 1
ATOM 4602 N N . VAL D 1 13 ? -56.03500 30.58900 0.13600 1.000 39.07350 4 VAL D N 1
ATOM 4603 C CA . VAL D 1 13 ? -55.03000 30.16900 -0.88100 1.000 33.09502 4 VAL D CA 1
ATOM 4604 C C . VAL D 1 13 ? -55.60900 28.97800 -1.63100 1.000 38.16404 4 VAL D C 1
ATOM 4605 O O . VAL D 1 13 ? -56.01900 28.00200 -0.96900 1.000 34.01636 4 VAL D O 1
ATOM 4609 N N . LEU D 1 14 ? -55.66400 29.08400 -2.96200 1.000 36.74407 5 LEU D N 1
ATOM 4610 C CA . LEU D 1 14 ? -56.13700 27.97700 -3.83900 1.000 32.54865 5 LEU D CA 1
ATOM 4611 C C . LEU D 1 14 ? -54.89200 27.35300 -4.43500 1.000 28.29320 5 LEU D C 1
ATOM 4612 O O . LEU D 1 14 ? -54.12200 28.07400 -5.05600 1.000 30.69852 5 LEU D O 1
ATOM 4617 N N . VAL D 1 15 ? -54.71600 26.05800 -4.20900 1.000 28.32313 6 VAL D N 1
ATOM 4618 C CA . VAL D 1 15 ? -53.48000 25.34600 -4.59500 1.000 27.59758 6 VAL D CA 1
ATOM 4619 C C . VAL D 1 15 ? -53.85700 24.32800 -5.68700 1.000 26.96985 6 VAL D C 1
ATOM 4620 O O . VAL D 1 15 ? -54.75400 23.52400 -5.45400 1.000 29.29536 6 VAL D O 1
ATOM 4624 N N . LEU D 1 16 ? -53.17700 24.37900 -6.83200 1.000 26.45014 7 LEU D N 1
ATOM 4625 C CA . LEU D 1 16 ? -53.45400 23.45200 -7.95200 1.000 27.92506 7 LEU D CA 1
ATOM 4626 C C . LEU D 1 16 ? -52.17200 22.67100 -8.19700 1.000 25.65348 7 LEU D C 1
ATOM 4627 O O . LEU D 1 16 ? -51.14100 23.30800 -8.55700 1.000 28.11914 7 LEU D O 1
ATOM 4632 N N . LYS D 1 17 ? -52.25400 21.34900 -8.06200 1.000 26.88458 8 LYS D N 1
ATOM 4633 C CA . LYS D 1 17 ? -51.08400 20.46500 -8.35600 1.000 26.90558 8 LYS D CA 1
ATOM 4634 C C . LYS D 1 17 ? -51.43100 19.72900 -9.64400 1.000 28.27022 8 LYS D C 1
ATOM 4635 O O . LYS D 1 17 ? -52.56000 19.19900 -9.76000 1.000 27.65710 8 LYS D O 1
ATOM 4641 N N . SER D 1 18 ? -50.50900 19.72300 -10.59800 1.000 25.85155 9 SER D N 1
ATOM 4642 C CA . SER D 1 18 ? -50.79100 19.06600 -11.89600 1.000 25.81405 9 SER D CA 1
ATOM 4643 C C . SER D 1 18 ? -49.74500 18.01700 -12.29000 1.000 26.08229 9 SER D C 1
ATOM 4644 O O . SER D 1 18 ? -49.95800 17.36500 -13.30500 1.000 26.92020 9 SER D O 1
ATOM 4647 N N . SER D 1 19 ? -48.66300 17.85000 -11.53600 1.000 24.44317 10 SER D N 1
ATOM 4648 C CA . SER D 1 19 ? -47.61500 16.84000 -11.83700 1.000 25.83065 10 SER D CA 1
ATOM 4649 C C . SER D 1 19 ? -48.20500 15.42800 -11.93600 1.000 27.13070 10 SER D C 1
ATOM 4650 O O . SER D 1 19 ? -49.22100 15.09800 -11.24400 1.000 26.73382 10 SER D O 1
ATOM 4653 N N . ILE D 1 20 ? -47.58300 14.60100 -12.76700 1.000 26.60262 11 ILE D N 1
ATOM 4654 C CA . ILE D 1 20 ? -47.96600 13.16100 -12.88400 1.000 27.99203 11 ILE D CA 1
ATOM 4655 C C . ILE D 1 20 ? -46.99700 12.27500 -12.09300 1.000 29.26775 11 ILE D C 1
ATOM 4656 O O . ILE D 1 20 ? -47.11200 11.04400 -12.21300 1.000 31.02860 11 ILE D O 1
ATOM 4661 N N . ASN D 1 21 ? -46.10100 12.85500 -11.30700 1.000 28.76007 12 ASN D N 1
ATOM 4662 C CA . ASN D 1 21 ? -45.00500 12.11400 -10.64500 1.000 28.20760 12 ASN D CA 1
ATOM 4663 C C . ASN D 1 21 ? -45.35600 11.72000 -9.20200 1.000 33.45642 12 ASN D C 1
ATOM 4664 O O . ASN D 1 21 ? -44.44300 11.23200 -8.51500 1.000 33.22551 12 ASN D O 1
ATOM 4669 N N . GLY D 1 22 ? -46.61400 11.87200 -8.78900 1.000 33.98447 13 GLY D N 1
ATOM 4670 C CA . GLY D 1 22 ? -47.07300 11.50500 -7.43400 1.000 34.02688 13 GLY D CA 1
ATOM 4671 C C . GLY D 1 22 ? -46.15500 12.01800 -6.32600 1.000 35.05223 13 GLY D C 1
ATOM 4672 O O . GLY D 1 22 ? -45.81300 13.19400 -6.29700 1.000 29.84815 13 GLY D O 1
ATOM 4673 N N . GLU D 1 23 ? -45.72300 11.13700 -5.42700 1.000 33.97337 14 GLU D N 1
ATOM 4674 C CA . GLU D 1 23 ? -44.95500 11.54300 -4.23200 1.000 36.10066 14 GLU D CA 1
ATOM 4675 C C . GLU D 1 23 ? -43.55000 11.96800 -4.64700 1.000 35.68812 14 GLU D C 1
ATOM 4676 O O . GLU D 1 23 ? -42.85000 12.53200 -3.80400 1.000 36.21120 14 GLU D O 1
ATOM 4682 N N . THR D 1 24 ? -43.08800 11.69600 -5.87000 1.000 30.94855 15 THR D N 1
ATOM 4683 C CA . THR D 1 24 ? -41.73700 12.16000 -6.27800 1.000 33.07992 15 THR D CA 1
ATOM 4684 C C . THR D 1 24 ? -41.81200 13.52700 -6.97900 1.000 35.30074 15 THR D C 1
ATOM 4685 O O . THR D 1 24 ? -40.76500 14.00400 -7.34800 1.000 33.63939 15 THR D O 1
ATOM 4689 N N . SER D 1 25 ? -42.99800 14.11300 -7.14200 1.000 32.85080 16 SER D N 1
ATOM 4690 C CA . SER D 1 25 ? -43.19400 15.41000 -7.85400 1.000 29.18807 16 SER D CA 1
ATOM 4691 C C . SER D 1 25 ? -42.36600 16.51400 -7.21100 1.000 29.81364 16 SER D C 1
ATOM 4692 O O . SER D 1 25 ? -42.57300 16.80000 -5.99700 1.000 27.70598 16 SER D O 1
ATOM 4695 N N . LEU D 1 26 ? -41.48800 17.13200 -7.99000 1.000 29.90577 17 LEU D N 1
ATOM 4696 C CA . LEU D 1 26 ? -40.69000 18.26900 -7.50000 1.000 30.38955 17 LEU D CA 1
ATOM 4697 C C . LEU D 1 26 ? -41.58400 19.49700 -7.33900 1.000 28.41281 17 LEU D C 1
ATOM 4698 O O . LEU D 1 26 ? -41.40800 20.21800 -6.34000 1.000 26.32228 17 LEU D O 1
ATOM 4703 N N . THR D 1 27 ? -42.50100 19.78000 -8.27400 1.000 28.41147 18 THR D N 1
ATOM 4704 C CA . THR D 1 27 ? -43.35500 20.98400 -8.12700 1.000 24.91772 18 THR D CA 1
ATOM 4705 C C . THR D 1 27 ? -44.27100 20.81200 -6.91800 1.000 26.50425 18 THR D C 1
ATOM 4706 O O . THR D 1 27 ? -44.51400 21.80800 -6.21500 1.000 26.33659 18 THR D O 1
ATOM 4710 N N . ASN D 1 28 ? -44.75000 19.59200 -6.65000 1.000 28.15951 19 ASN D N 1
ATOM 4711 C CA . ASN D 1 28 ? -45.62100 19.39900 -5.46700 1.000 29.30104 19 ASN D CA 1
ATOM 4712 C C . ASN D 1 28 ? -44.78200 19.59500 -4.20100 1.000 29.60565 19 ASN D C 1
ATOM 4713 O O . ASN D 1 28 ? -45.26800 20.27800 -3.27500 1.000 28.23214 19 ASN D O 1
ATOM 4718 N N . GLN D 1 29 ? -43.56200 19.06900 -4.16500 1.000 26.88234 20 GLN D N 1
ATOM 4719 C CA . GLN D 1 29 ? -42.65500 19.31200 -3.01200 1.000 28.15645 20 GLN D CA 1
ATOM 4720 C C . GLN D 1 29 ? -42.41300 20.82800 -2.83800 1.000 33.86675 20 GLN D C 1
ATOM 4721 O O . GLN D 1 29 ? -42.50300 21.33300 -1.68000 1.000 28.41308 20 GLN D O 1
ATOM 4727 N N . LEU D 1 30 ? -42.05800 21.53700 -3.91800 1.000 27.56309 21 LEU D N 1
ATOM 4728 C CA . LEU D 1 30 ? -41.68800 22.97200 -3.80500 1.000 28.37823 21 LEU D CA 1
ATOM 4729 C C . LEU D 1 30 ? -42.92100 23.79700 -3.40900 1.000 26.99235 21 LEU D C 1
ATOM 4730 O O . LEU D 1 30 ? -42.76300 24.78600 -2.63900 1.000 28.65263 21 LEU D O 1
ATOM 4735 N N . ILE D 1 31 ? -44.10800 23.42600 -3.89300 1.000 26.59602 22 ILE D N 1
ATOM 4736 C CA . ILE D 1 31 ? -45.39100 24.05500 -3.44700 1.000 28.67150 22 ILE D CA 1
ATOM 4737 C C . ILE D 1 31 ? -45.51600 23.87200 -1.93300 1.000 32.54127 22 ILE D C 1
ATOM 4738 O O . ILE D 1 31 ? -45.81200 24.84000 -1.20900 1.000 28.73217 22 ILE D O 1
ATOM 4743 N N . ASN D 1 32 ? -45.33700 22.65400 -1.46100 1.000 30.50969 23 ASN D N 1
ATOM 4744 C CA . ASN D 1 32 ? -45.46000 22.37900 -0.01600 1.000 29.76246 23 ASN D CA 1
ATOM 4745 C C . ASN D 1 32 ? -44.44100 23.23200 0.74300 1.000 27.53037 23 ASN D C 1
ATOM 4746 O O . ASN D 1 32 ? -44.83000 23.77700 1.78300 1.000 29.26437 23 ASN D O 1
ATOM 4751 N N . GLU D 1 33 ? -43.22200 23.35300 0.23300 1.000 25.31925 24 GLU D N 1
ATOM 4752 C CA . GLU D 1 33 ? -42.17100 24.16200 0.89600 1.000 28.65252 24 GLU D CA 1
ATOM 4753 C C . GLU D 1 33 ? -42.54200 25.65200 0.87800 1.000 30.95707 24 GLU D C 1
ATOM 4754 O O . GLU D 1 33 ? -42.32200 26.33200 1.90000 1.000 28.36546 24 GLU D O 1
ATOM 4760 N N . PHE D 1 34 ? -43.15700 26.13600 -0.20500 1.000 29.10498 25 PHE D N 1
ATOM 4761 C CA . PHE D 1 34 ? -43.61800 27.55000 -0.30400 1.000 29.71321 25 PHE D CA 1
ATOM 4762 C C . PHE D 1 34 ? -44.70500 27.81500 0.73400 1.000 29.78858 25 PHE D C 1
ATOM 4763 O O . PHE D 1 34 ? -44.64500 28.85400 1.47100 1.000 32.52258 25 PHE D O 1
ATOM 4771 N N . LEU D 1 35 ? -45.70700 26.93700 0.81700 1.000 26.59516 26 LEU D N 1
ATOM 4772 C CA . LEU D 1 35 ? -46.82100 27.09700 1.77000 1.000 30.24849 26 LEU D CA 1
ATOM 4773 C C . LEU D 1 35 ? -46.27400 26.98800 3.20400 1.000 36.94571 26 LEU D C 1
ATOM 4774 O O . LEU D 1 35 ? -46.73900 27.76500 4.08300 1.000 32.30930 26 LEU D O 1
ATOM 4779 N N . ALA D 1 36 ? -45.33700 26.06800 3.45100 1.000 27.70362 27 ALA D N 1
ATOM 4780 C CA . ALA D 1 36 ? -44.73600 25.95900 4.79900 1.000 31.66442 27 ALA D CA 1
ATOM 4781 C C . ALA D 1 36 ? -43.90100 27.22500 5.09700 1.000 33.66044 27 ALA D C 1
ATOM 4782 O O . ALA D 1 36 ? -43.86700 27.62300 6.28100 1.000 34.06167 27 ALA D O 1
ATOM 4784 N N . ALA D 1 37 ? -43.20300 27.81100 4.11500 1.000 32.26894 28 ALA D N 1
ATOM 4785 C CA . ALA D 1 37 ? -42.38700 29.03300 4.31600 1.000 36.04536 28 ALA D CA 1
ATOM 4786 C C . ALA D 1 37 ? -43.32400 30.19800 4.68200 1.000 38.25067 28 ALA D C 1
ATOM 4787 O O . ALA D 1 37 ? -42.96900 31.03100 5.55600 1.000 36.02380 28 ALA D O 1
ATOM 4789 N N . ARG D 1 38 ? -44.52700 30.22300 4.09800 1.000 34.84519 29 ARG D N 1
ATOM 4790 C CA . ARG D 1 38 ? -45.52500 31.27200 4.41200 1.000 35.44767 29 ARG D CA 1
ATOM 4791 C C . ARG D 1 38 ? -45.94200 31.10000 5.86800 1.000 38.21616 29 ARG D C 1
ATOM 4792 O O . ARG D 1 38 ? -45.99800 32.11300 6.58500 1.000 36.99673 29 ARG D O 1
ATOM 4800 N N . GLN D 1 39 ? -46.25100 29.87900 6.29600 1.000 38.22952 30 GLN D N 1
ATOM 4801 C CA . GLN D 1 39 ? -46.66400 29.61400 7.70200 1.000 43.21237 30 GLN D CA 1
ATOM 4802 C C . GLN D 1 39 ? -45.51600 30.00400 8.65100 1.000 42.10157 30 GLN D C 1
ATOM 4803 O O . GLN D 1 39 ? -45.78200 30.70800 9.64200 1.000 40.88752 30 GLN D O 1
ATOM 4809 N N . ALA D 1 40 ? -44.26700 29.69700 8.30800 1.000 35.28773 31 ALA D N 1
ATOM 4810 C CA . ALA D 1 40 ? -43.10400 30.09200 9.13200 1.000 41.10318 31 ALA D CA 1
ATOM 4811 C C . ALA D 1 40 ? -43.00800 31.62400 9.24300 1.000 48.85194 31 ALA D C 1
ATOM 4812 O O . ALA D 1 40 ? -42.46200 32.13100 10.27200 1.000 38.75473 31 ALA D O 1
ATOM 4814 N N . ALA D 1 41 ? -43.40200 32.36100 8.20100 1.000 35.79772 32 ALA D N 1
ATOM 4815 C CA . ALA D 1 41 ? -43.29400 33.83700 8.18100 1.000 37.95051 32 ALA D CA 1
ATOM 4816 C C . ALA D 1 41 ? -44.49500 34.46100 8.89600 1.000 37.14165 32 ALA D C 1
ATOM 4817 O O . ALA D 1 41 ? -44.52600 35.68400 8.98400 1.000 40.29160 32 ALA D O 1
ATOM 4819 N N . GLY D 1 42 ? -45.43000 33.65900 9.38800 1.000 38.05199 33 GLY D N 1
ATOM 4820 C CA . GLY D 1 42 ? -46.55200 34.07600 10.24800 1.000 41.82816 33 GLY D CA 1
ATOM 4821 C C . GLY D 1 42 ? -47.86200 34.26200 9.49500 1.000 48.76319 33 GLY D C 1
ATOM 4822 O O . GLY D 1 42 ? -48.78900 34.81100 10.10500 1.000 43.11758 33 GLY D O 1
ATOM 4823 N N . HIS D 1 43 ? -47.95800 33.89600 8.20900 1.000 42.78195 34 HIS D N 1
ATOM 4824 C CA . HIS D 1 43 ? -49.24400 33.93000 7.45400 1.000 41.44575 34 HIS D CA 1
ATOM 4825 C C . HIS D 1 43 ? -50.10200 32.75500 7.92100 1.000 42.77243 34 HIS D C 1
ATOM 4826 O O . HIS D 1 43 ? -49.64500 31.60000 7.79800 1.000 58.10547 34 HIS D O 1
ATOM 4833 N N . GLY D 1 44 ? -51.31300 33.00500 8.38700 1.000 44.93382 35 GLY D N 1
ATOM 4834 C CA . GLY D 1 44 ? -52.26500 31.93700 8.73300 1.000 43.42607 35 GLY D CA 1
ATOM 4835 C C . GLY D 1 44 ? -53.15400 31.61900 7.55000 1.000 46.25078 35 GLY D C 1
ATOM 4836 O O . GLY D 1 44 ? -54.35400 31.92200 7.59000 1.000 47.17065 35 GLY D O 1
ATOM 4837 N N . ASP D 1 45 ? -52.59900 30.97500 6.52800 1.000 44.44242 36 ASP D N 1
ATOM 4838 C CA . ASP D 1 45 ? -53.33900 30.66500 5.27700 1.000 42.56295 36 ASP D CA 1
ATOM 4839 C C . ASP D 1 45 ? -54.47400 29.66800 5.53200 1.000 40.49225 36 ASP D C 1
ATOM 4840 O O . ASP D 1 45 ? -54.32000 28.73600 6.33600 1.000 42.30976 36 ASP D O 1
ATOM 4845 N N . ARG D 1 46 ? -55.59300 29.84200 4.84200 1.000 40.15217 37 ARG D N 1
ATOM 4846 C CA . ARG D 1 46 ? -56.66400 28.81800 4.74700 1.000 41.68417 37 ARG D CA 1
ATOM 4847 C C . ARG D 1 46 ? -56.51500 28.17600 3.36100 1.000 44.21412 37 ARG D C 1
ATOM 4848 O O . ARG D 1 46 ? -56.66700 28.91100 2.35700 1.000 37.47141 37 ARG D O 1
ATOM 4856 N N . LEU D 1 47 ? -56.20500 26.88300 3.29900 1.000 40.04036 38 LEU D N 1
ATOM 4857 C CA . LEU D 1 47 ? -55.88200 26.22100 2.00700 1.000 40.77861 38 LEU D CA 1
ATOM 4858 C C . LEU D 1 47 ? -57.12800 25.55400 1.43400 1.000 37.23887 38 LEU D C 1
ATOM 4859 O O . LEU D 1 47 ? -57.80400 24.86000 2.17600 1.000 35.75322 38 LEU D O 1
ATOM 4864 N N . THR D 1 48 ? -57.33000 25.67600 0.12000 1.000 37.86422 39 THR D N 1
ATOM 4865 C CA . THR D 1 48 ? -58.15500 24.74400 -0.68800 1.000 34.92972 39 THR D CA 1
ATOM 4866 C C . THR D 1 48 ? -57.22300 24.11200 -1.72900 1.000 31.63384 39 THR D C 1
ATOM 4867 O O . THR D 1 48 ? -56.61700 24.89000 -2.50200 1.000 34.01265 39 THR D O 1
ATOM 4871 N N . GLU D 1 49 ? -57.00000 22.80100 -1.65800 1.000 32.35460 40 GLU D N 1
ATOM 4872 C CA . GLU D 1 49 ? -55.97300 22.11800 -2.49900 1.000 32.58550 40 GLU D CA 1
ATOM 4873 C C . GLU D 1 49 ? -56.64300 21.10500 -3.44000 1.000 32.01061 40 GLU D C 1
ATOM 4874 O O . GLU D 1 49 ? -57.46000 20.30200 -3.01600 1.000 35.52745 40 GLU D O 1
ATOM 4880 N N . HIS D 1 50 ? -56.27600 21.14000 -4.72300 1.000 30.82866 41 HIS D N 1
ATOM 4881 C CA . HIS D 1 50 ? -56.71000 20.15100 -5.72700 1.000 29.95516 41 HIS D CA 1
ATOM 4882 C C . HIS D 1 50 ? -55.45500 19.49800 -6.28800 1.000 30.18762 41 HIS D C 1
ATOM 4883 O O . HIS D 1 50 ? -54.57200 20.24400 -6.76800 1.000 30.99531 41 HIS D O 1
ATOM 4890 N N . ASP D 1 51 ? -55.40500 18.17900 -6.22100 1.000 32.35705 42 ASP D N 1
ATOM 4891 C CA . ASP D 1 51 ? -54.48500 17.37600 -7.06000 1.000 32.90856 42 ASP D CA 1
ATOM 4892 C C . ASP D 1 51 ? -55.20200 17.14800 -8.38700 1.000 27.75878 42 ASP D C 1
ATOM 4893 O O . ASP D 1 51 ? -55.98900 16.16000 -8.46200 1.000 27.58205 42 ASP D O 1
ATOM 4898 N N . LEU D 1 52 ? -54.95000 18.01900 -9.38400 1.000 27.21337 43 LEU D N 1
ATOM 4899 C CA . LEU D 1 52 ? -55.69400 17.94800 -10.68100 1.000 26.96039 43 LEU D CA 1
ATOM 4900 C C . LEU D 1 52 ? -55.40400 16.59700 -11.34800 1.000 30.03613 43 LEU D C 1
ATOM 4901 O O . LEU D 1 52 ? -56.28100 16.11200 -12.09800 1.000 31.58328 43 LEU D O 1
ATOM 4906 N N . SER D 1 53 ? -54.26600 15.97500 -11.07100 1.000 27.70964 44 SER D N 1
ATOM 4907 C CA . SER D 1 53 ? -53.90300 14.67800 -11.70800 1.000 31.19581 44 SER D CA 1
ATOM 4908 C C . SER D 1 53 ? -54.82000 13.55500 -11.20900 1.000 34.79162 44 SER D C 1
ATOM 4909 O O . SER D 1 53 ? -54.87200 12.52000 -11.87500 1.000 36.29512 44 SER D O 1
ATOM 4912 N N . ALA D 1 54 ? -55.47800 13.70700 -10.06400 1.000 32.46666 45 ALA D N 1
ATOM 4913 C CA . ALA D 1 54 ? -56.33700 12.64800 -9.48800 1.000 37.55682 45 ALA D CA 1
ATOM 4914 C C . ALA D 1 54 ? -57.80500 12.94700 -9.75700 1.000 36.45994 45 ALA D C 1
ATOM 4915 O O . ALA D 1 54 ? -58.64000 12.17800 -9.30500 1.000 36.42101 45 ALA D O 1
ATOM 4917 N N . MET D 1 55 ? -58.14100 14.03800 -10.43300 1.000 31.30723 46 MET D N 1
ATOM 4918 C CA . MET D 1 55 ? -59.53800 14.51300 -10.46500 1.000 29.84095 46 MET D CA 1
ATOM 4919 C C . MET D 1 55 ? -60.24200 14.08400 -11.75400 1.000 34.20948 46 MET D C 1
ATOM 4920 O O . MET D 1 55 ? -61.46000 14.26700 -11.82300 1.000 36.51103 46 MET D O 1
ATOM 4925 N N . ALA D 1 56 ? -59.54300 13.54000 -12.75100 1.000 34.51440 47 ALA D N 1
ATOM 4926 C CA . ALA D 1 56 ? -60.18300 13.08900 -14.00800 1.000 30.95215 47 ALA D CA 1
ATOM 4927 C C . ALA D 1 56 ? -61.03900 14.21700 -14.59500 1.000 32.56596 47 ALA D C 1
ATOM 4928 O O . ALA D 1 56 ? -62.20600 13.96700 -14.97400 1.000 32.74728 47 ALA D O 1
ATOM 4930 N N . LEU D 1 57 ? -60.50000 15.43300 -14.69500 1.000 29.27258 48 LEU D N 1
ATOM 4931 C CA . LEU D 1 57 ? -61.26900 16.56000 -15.28000 1.000 33.17242 48 LEU D CA 1
ATOM 4932 C C . LEU D 1 57 ? -61.70700 16.20400 -16.70400 1.000 33.99614 48 LEU D C 1
ATOM 4933 O O . LEU D 1 57 ? -60.99500 15.53800 -17.45800 1.000 31.84873 48 LEU D O 1
ATOM 4938 N N . PRO D 1 58 ? -62.90000 16.62800 -17.15100 1.000 36.98325 49 PRO D N 1
ATOM 4939 C CA . PRO D 1 58 ? -63.28300 16.40100 -18.55100 1.000 39.34260 49 PRO D CA 1
ATOM 4940 C C . PRO D 1 58 ? -62.47400 17.27200 -19.52500 1.000 37.09584 49 PRO D C 1
ATOM 4941 O O . PRO D 1 58 ? -62.03800 18.36500 -19.18200 1.000 39.69689 49 PRO D O 1
ATOM 4945 N N . THR D 1 59 ? -62.24900 16.76900 -20.72300 1.000 36.32535 50 THR D N 1
ATOM 4946 C CA . THR D 1 59 ? -61.68100 17.54300 -21.84500 1.000 34.00783 50 THR D CA 1
ATOM 4947 C C . THR D 1 59 ? -62.79500 18.43600 -22.40500 1.000 34.89605 50 THR D C 1
ATOM 4948 O O . THR D 1 59 ? -63.97000 17.99200 -22.50800 1.000 33.56422 50 THR D O 1
ATOM 4952 N N . LEU D 1 60 ? -62.44500 19.65500 -22.76600 1.000 29.29157 51 LEU D N 1
ATOM 4953 C CA . LEU D 1 60 ? -63.40600 20.55800 -23.39000 1.000 27.34028 51 LEU D CA 1
ATOM 4954 C C . LEU D 1 60 ? -63.74600 19.98800 -24.76300 1.000 35.48212 51 LEU D C 1
ATOM 4955 O O . LEU D 1 60 ? -62.84400 19.74900 -25.59100 1.000 32.28646 51 LEU D O 1
ATOM 4960 N N . ASP D 1 61 ? -65.02100 19.68900 -24.98200 1.000 29.91496 52 ASP D N 1
ATOM 4961 C CA . ASP D 1 61 ? -65.49700 19.26800 -26.32400 1.000 30.11493 52 ASP D CA 1
ATOM 4962 C C . ASP D 1 61 ? -66.68700 20.14000 -26.72200 1.000 34.42647 52 ASP D C 1
ATOM 4963 O O . ASP D 1 61 ? -67.06900 21.06000 -25.95900 1.000 32.05158 52 ASP D O 1
ATOM 4968 N N . ARG D 1 62 ? -67.25800 19.88300 -27.89200 1.000 32.02038 53 ARG D N 1
ATOM 4969 C CA . ARG D 1 62 ? -68.31700 20.77000 -28.41200 1.000 32.88713 53 ARG D CA 1
ATOM 4970 C C . ARG D 1 62 ? -69.50800 20.84200 -27.44400 1.000 28.05934 53 ARG D C 1
ATOM 4971 O O . ARG D 1 62 ? -69.95900 21.93200 -27.16100 1.000 29.50033 53 ARG D O 1
ATOM 4979 N N . PRO D 1 63 ? -70.09800 19.73700 -26.94100 1.000 34.41260 54 PRO D N 1
ATOM 4980 C CA . PRO D 1 63 ? -71.25900 19.85600 -26.05300 1.000 32.19238 54 PRO D CA 1
ATOM 4981 C C . PRO D 1 63 ? -70.94900 20.59600 -24.74600 1.000 37.26071 54 PRO D C 1
ATOM 4982 O O . PRO D 1 63 ? -71.74700 21.40400 -24.33600 1.000 33.23224 54 PRO D O 1
ATOM 4986 N N . LEU D 1 64 ? -69.76500 20.39300 -24.16700 1.000 36.91744 55 LEU D N 1
ATOM 4987 C CA . LEU D 1 64 ? -69.43100 21.08400 -22.89700 1.000 32.69777 55 LEU D CA 1
ATOM 4988 C C . LEU D 1 64 ? -69.25400 22.56600 -23.17300 1.000 32.40977 55 LEU D C 1
ATOM 4989 O O . LEU D 1 64 ? -69.80000 23.41100 -22.42500 1.000 28.58113 55 LEU D O 1
ATOM 4994 N N . PHE D 1 65 ? -68.51400 22.91200 -24.22200 1.000 33.71872 56 PHE D N 1
ATOM 4995 C CA . PHE D 1 65 ? -68.30100 24.32900 -24.58100 1.000 32.85241 56 PHE D CA 1
ATOM 4996 C C . PHE D 1 65 ? -69.65300 25.03800 -24.78100 1.000 36.49068 56 PHE D C 1
ATOM 4997 O O . PHE D 1 65 ? -69.83100 26.15900 -24.29300 1.000 34.37613 56 PHE D O 1
ATOM 5005 N N . ALA D 1 66 ? -70.58200 24.40800 -25.49500 1.000 36.59731 57 ALA D N 1
ATOM 5006 C CA . ALA D 1 66 ? -71.91900 24.99400 -25.74500 1.000 40.01454 57 ALA D CA 1
ATOM 5007 C C . ALA D 1 66 ? -72.60200 25.28500 -24.38700 1.000 37.11892 57 ALA D C 1
ATOM 5008 O O . ALA D 1 66 ? -73.10000 26.38900 -24.19700 1.000 37.58490 57 ALA D O 1
ATOM 5010 N N . ALA D 1 67 ? -72.58600 24.33700 -23.46500 1.000 33.30547 58 ALA D N 1
ATOM 5011 C CA . ALA D 1 67 ? -73.18900 24.48800 -22.11000 1.000 36.31091 58 ALA D CA 1
ATOM 5012 C C . ALA D 1 67 ? -72.46500 25.58900 -21.31700 1.000 42.38376 58 ALA D C 1
ATOM 5013 O O . ALA D 1 67 ? -73.13200 26.49600 -20.79400 1.000 38.97143 58 ALA D O 1
ATOM 5015 N N . LEU D 1 68 ? -71.13200 25.60000 -21.29400 1.000 39.29946 59 LEU D N 1
ATOM 5016 C CA . LEU D 1 68 ? -70.37100 26.62000 -20.51800 1.000 37.61842 59 LEU D CA 1
ATOM 5017 C C . LEU D 1 68 ? -70.53600 28.03600 -21.08400 1.000 43.01401 59 LEU D C 1
ATOM 5018 O O . LEU D 1 68 ? -70.43000 29.02600 -20.29500 1.000 39.33998 59 LEU D O 1
ATOM 5023 N N . ARG D 1 69 ? -70.75700 28.17600 -22.38300 1.000 39.48023 60 ARG D N 1
ATOM 5024 C CA . ARG D 1 69 ? -70.94200 29.52700 -22.97400 1.000 44.69006 60 ARG D CA 1
ATOM 5025 C C . ARG D 1 69 ? -72.40800 29.95100 -22.80600 1.000 47.79284 60 ARG D C 1
ATOM 5026 O O . ARG D 1 69 ? -72.72000 31.11200 -23.13600 1.000 48.08545 60 ARG D O 1
ATOM 5034 N N . GLY D 1 70 ? -73.27600 29.05700 -22.31600 1.000 42.90196 61 GLY D N 1
ATOM 5035 C CA . GLY D 1 70 ? -74.71500 29.32300 -22.13500 1.000 48.60245 61 GLY D CA 1
ATOM 5036 C C . GLY D 1 70 ? -75.50600 29.33200 -23.44300 1.000 48.74471 61 GLY D C 1
ATOM 5037 O O . GLY D 1 70 ? -76.61400 29.90500 -23.44500 1.000 44.04216 61 GLY D O 1
ATOM 5038 N N . ALA D 1 71 ? -75.01200 28.70500 -24.51700 1.000 43.49634 62 ALA D N 1
ATOM 5039 C CA . ALA D 1 71 ? -75.70100 28.64700 -25.83900 1.000 43.50587 62 ALA D CA 1
ATOM 5040 C C . ALA D 1 71 ? -76.88400 27.65600 -25.80100 1.000 45.97616 62 ALA D C 1
ATOM 5041 O O . ALA D 1 71 ? -77.76300 27.72300 -26.67400 1.000 46.04078 62 ALA D O 1
ATOM 5043 N N . VAL D 1 72 ? -76.87700 26.73200 -24.84000 1.000 42.69877 63 VAL D N 1
ATOM 5044 C CA . VAL D 1 72 ? -77.81800 25.57600 -24.73700 1.000 42.18823 63 VAL D CA 1
ATOM 5045 C C . VAL D 1 72 ? -77.86200 25.15500 -23.26700 1.000 46.05047 63 VAL D C 1
ATOM 5046 O O . VAL D 1 72 ? -76.84400 25.30300 -22.61200 1.000 45.46488 63 VAL D O 1
ATOM 5050 N N . ASP D 1 73 ? -78.99200 24.64800 -22.77700 1.000 44.90537 64 ASP D N 1
ATOM 5051 C CA . ASP D 1 73 ? -79.07700 24.06400 -21.41300 1.000 51.84621 64 ASP D CA 1
ATOM 5052 C C . ASP D 1 73 ? -78.23000 22.80600 -21.40100 1.000 55.19020 64 ASP D C 1
ATOM 5053 O O . ASP D 1 73 ? -78.20300 22.07200 -22.37600 1.000 53.86934 64 ASP D O 1
ATOM 5058 N N . PRO D 1 74 ? -77.49300 22.54400 -20.29900 1.000 52.49361 65 PRO D N 1
ATOM 5059 C CA . PRO D 1 74 ? -76.73200 21.30400 -20.16200 1.000 53.34029 65 PRO D CA 1
ATOM 5060 C C . PRO D 1 74 ? -77.65400 20.07800 -20.18900 1.000 59.43155 65 PRO D C 1
ATOM 5061 O O . PRO D 1 74 ? -78.54600 20.00800 -19.36700 1.000 64.51254 65 PRO D O 1
ATOM 5065 N N . GLN D 1 75 ? -77.41500 19.12700 -21.09000 1.000 68.68724 66 GLN D N 1
ATOM 5066 C CA . GLN D 1 75 ? -78.14000 17.82500 -21.08700 1.000 71.74945 66 GLN D CA 1
ATOM 5067 C C . GLN D 1 75 ? -77.55000 16.95700 -19.97000 1.000 71.53340 66 GLN D C 1
ATOM 5068 O O . GLN D 1 75 ? -76.47500 17.23400 -19.43700 1.000 65.35789 66 GLN D O 1
ATOM 5074 N N . PRO D 1 76 ? -78.26000 15.89100 -19.54700 1.000 72.45984 67 PRO D N 1
ATOM 5075 C CA . PRO D 1 76 ? -77.91700 15.15200 -18.32800 1.000 70.25653 67 PRO D CA 1
ATOM 5076 C C . PRO D 1 76 ? -76.45700 14.71500 -18.11700 1.000 64.01604 67 PRO D C 1
ATOM 5077 O O . PRO D 1 76 ? -75.99800 14.86300 -17.00300 1.000 65.02585 67 PRO D O 1
ATOM 5081 N N . ALA D 1 77 ? -75.76800 14.19400 -19.13500 1.000 57.57510 68 ALA D N 1
ATOM 5082 C CA . ALA D 1 77 ? -74.40000 13.64300 -18.97900 1.000 66.09193 68 ALA D CA 1
ATOM 5083 C C . ALA D 1 77 ? -73.36500 14.76700 -18.83100 1.000 62.83874 68 ALA D C 1
ATOM 5084 O O . ALA D 1 77 ? -72.20800 14.44500 -18.56600 1.000 62.03369 68 ALA D O 1
ATOM 5086 N N . ILE D 1 78 ? -73.75600 16.02400 -19.04800 1.000 58.05480 69 ILE D N 1
ATOM 5087 C CA . ILE D 1 78 ? -72.83800 17.19600 -19.05600 1.000 55.18708 69 ILE D CA 1
ATOM 5088 C C . ILE D 1 78 ? -73.08500 18.04200 -17.80200 1.000 50.22719 69 ILE D C 1
ATOM 5089 O O . ILE D 1 78 ? -72.25300 18.91100 -17.52500 1.000 43.78854 69 ILE D O 1
ATOM 5094 N N . ARG D 1 79 ? -74.21400 17.83400 -17.11700 1.000 48.87529 70 ARG D N 1
ATOM 5095 C CA . ARG D 1 79 ? -74.62700 18.64000 -15.93800 1.000 50.79483 70 ARG D CA 1
ATOM 5096 C C . ARG D 1 79 ? -73.49300 18.65800 -14.91300 1.000 40.11698 70 ARG D C 1
ATOM 5097 O O . ARG D 1 79 ? -73.17600 19.73100 -14.39600 1.000 40.87835 70 ARG D O 1
ATOM 5105 N N . GLU D 1 80 ? -72.92300 17.49100 -14.64600 1.000 42.82251 71 GLU D N 1
ATOM 5106 C CA . GLU D 1 80 ? -71.84800 17.33100 -13.64300 1.000 48.42577 71 GLU D CA 1
ATOM 5107 C C . GLU D 1 80 ? -70.65900 18.19800 -14.04400 1.000 45.88275 71 GLU D C 1
ATOM 5108 O O . GLU D 1 80 ? -70.11300 18.87900 -13.14600 1.000 37.56244 71 GLU D O 1
ATOM 5114 N N . ALA D 1 81 ? -70.26800 18.18200 -15.32800 1.000 34.82705 72 ALA D N 1
ATOM 5115 C CA . ALA D 1 81 ? -69.10900 18.96600 -15.80200 1.000 35.56198 72 ALA D CA 1
ATOM 5116 C C . ALA D 1 81 ? -69.40100 20.46800 -15.63900 1.000 33.82621 72 ALA D C 1
ATOM 5117 O O . ALA D 1 81 ? -68.50100 21.25900 -15.23200 1.000 32.55483 72 ALA D O 1
ATOM 5119 N N . VAL D 1 82 ? -70.63600 20.89700 -15.89500 1.000 35.29565 73 VAL D N 1
ATOM 5120 C CA . VAL D 1 82 ? -70.99900 22.32700 -15.72500 1.000 32.02194 73 VAL D CA 1
ATOM 5121 C C . VAL D 1 82 ? -70.92100 22.69500 -14.23100 1.000 31.86256 73 VAL D C 1
ATOM 5122 O O . VAL D 1 82 ? -70.34200 23.75000 -13.90400 1.000 32.28929 73 VAL D O 1
ATOM 5126 N N . ALA D 1 83 ? -71.47200 21.86100 -13.34700 1.000 35.72175 74 ALA D N 1
ATOM 5127 C CA . ALA D 1 83 ? -71.44200 22.11200 -11.88600 1.000 37.67719 74 ALA D CA 1
ATOM 5128 C C . ALA D 1 83 ? -69.97600 22.15200 -11.43200 1.000 35.52915 74 ALA D C 1
ATOM 5129 O O . ALA D 1 83 ? -69.63000 23.01100 -10.60800 1.000 36.48887 74 ALA D O 1
ATOM 5131 N N . LEU D 1 84 ? -69.11200 21.30100 -12.00800 1.000 35.53341 75 LEU D N 1
ATOM 5132 C CA . LEU D 1 84 ? -67.67100 21.32100 -11.65200 1.000 36.37644 75 LEU D CA 1
ATOM 5133 C C . LEU D 1 84 ? -67.03800 22.64500 -12.06600 1.000 33.95688 75 LEU D C 1
ATOM 5134 O O . LEU D 1 84 ? -66.31500 23.22600 -11.25400 1.000 33.38851 75 LEU D O 1
ATOM 5139 N N . SER D 1 85 ? -67.30300 23.11500 -13.28800 1.000 35.00820 76 SER D N 1
ATOM 5140 C CA . SER D 1 85 ? -66.83500 24.43200 -13.77000 1.000 34.29665 76 SER D CA 1
ATOM 5141 C C . SER D 1 85 ? -67.25300 25.52200 -12.76600 1.000 33.53978 76 SER D C 1
ATOM 5142 O O . SER D 1 85 ? -66.38500 26.31600 -12.35400 1.000 32.53818 76 SER D O 1
ATOM 5145 N N . ASP D 1 86 ? -68.53600 25.56500 -12.37700 1.000 34.48222 77 ASP D N 1
ATOM 5146 C CA . ASP D 1 86 ? -69.09000 26.61000 -11.45800 1.000 36.83442 77 ASP D CA 1
ATOM 5147 C C . ASP D 1 86 ? -68.36800 26.50900 -10.10100 1.000 28.83052 77 ASP D C 1
ATOM 5148 O O . ASP D 1 86 ? -67.93600 27.57100 -9.56900 1.000 33.97295 77 ASP D O 1
ATOM 5153 N N . GLN D 1 87 ? -68.15100 25.28800 -9.61300 1.000 33.91057 78 GLN D N 1
ATOM 5154 C CA . GLN D 1 87 ? -67.41200 25.06100 -8.33900 1.000 34.29768 78 GLN D CA 1
ATOM 5155 C C . GLN D 1 87 ? -65.99000 25.62100 -8.45700 1.000 37.72575 78 GLN D C 1
ATOM 5156 O O . GLN D 1 87 ? -65.57400 26.37900 -7.56000 1.000 37.27740 78 GLN D O 1
ATOM 5162 N N . LEU D 1 88 ? -65.23300 25.22100 -9.48600 1.000 32.01655 79 LEU D N 1
ATOM 5163 C CA . LEU D 1 88 ? -63.81400 25.64800 -9.63300 1.000 33.59452 79 LEU D CA 1
ATOM 5164 C C . LEU D 1 88 ? -63.75400 27.16800 -9.73100 1.000 29.52961 79 LEU D C 1
ATOM 5165 O O . LEU D 1 88 ? -62.78900 27.78900 -9.18500 1.000 30.77148 79 LEU D O 1
ATOM 5170 N N . ILE D 1 89 ? -64.69600 27.77900 -10.44800 1.000 28.99813 80 ILE D N 1
ATOM 5171 C CA . ILE D 1 89 ? -64.68600 29.26000 -10.64100 1.000 28.86619 80 ILE D CA 1
ATOM 5172 C C . ILE D 1 89 ? -64.99200 29.93300 -9.28400 1.000 32.10324 80 ILE D C 1
ATOM 5173 O O . ILE D 1 89 ? -64.32800 30.97200 -8.96400 1.000 35.04769 80 ILE D O 1
ATOM 5178 N N . ALA D 1 90 ? -65.95200 29.40000 -8.52500 1.000 36.85427 81 ALA D N 1
ATOM 5179 C CA . ALA D 1 90 ? -66.33200 29.96800 -7.19700 1.000 37.73095 81 ALA D CA 1
ATOM 5180 C C . ALA D 1 90 ? -65.09300 29.93300 -6.28900 1.000 38.15595 81 ALA D C 1
ATOM 5181 O O . ALA D 1 90 ? -64.76300 30.96200 -5.65300 1.000 36.70753 81 ALA D O 1
ATOM 5183 N N . GLU D 1 91 ? -64.39700 28.80000 -6.27500 1.000 34.49406 82 GLU D N 1
ATOM 5184 C CA . GLU D 1 91 ? -63.13900 28.64600 -5.51500 1.000 39.20948 82 GLU D CA 1
ATOM 5185 C C . GLU D 1 91 ? -62.16400 29.73200 -5.95200 1.000 37.05263 82 GLU D C 1
ATOM 5186 O O . GLU D 1 91 ? -61.49400 30.33900 -5.07900 1.000 34.03072 82 GLU D O 1
ATOM 5192 N N . LEU D 1 92 ? -62.00200 29.94400 -7.26300 1.000 32.84987 83 LEU D N 1
ATOM 5193 C CA . LEU D 1 92 ? -61.01000 30.92100 -7.73500 1.000 31.38963 83 LEU D CA 1
ATOM 5194 C C . LEU D 1 92 ? -61.40500 32.31200 -7.22000 1.000 37.76553 83 LEU D C 1
ATOM 5195 O O . LEU D 1 92 ? -60.51400 33.05700 -6.75000 1.000 35.29755 83 LEU D O 1
ATOM 5200 N N . LYS D 1 93 ? -62.65600 32.71800 -7.39800 1.000 36.27797 84 LYS D N 1
ATOM 5201 C CA . LYS D 1 93 ? -63.06200 34.11000 -7.04000 1.000 38.22889 84 LYS D CA 1
ATOM 5202 C C . LYS D 1 93 ? -63.01200 34.31100 -5.50600 1.000 36.33973 84 LYS D C 1
ATOM 5203 O O . LYS D 1 93 ? -62.84800 35.47400 -5.06400 1.000 42.94655 84 LYS D O 1
ATOM 5209 N N . ALA D 1 94 ? -63.17600 33.24300 -4.73000 1.000 37.91606 85 ALA D N 1
ATOM 5210 C CA . ALA D 1 94 ? -63.10400 33.27100 -3.24900 1.000 43.52695 85 ALA D CA 1
ATOM 5211 C C . ALA D 1 94 ? -61.64500 33.37900 -2.77900 1.000 46.34617 85 ALA D C 1
ATOM 5212 O O . ALA D 1 94 ? -61.45200 33.66500 -1.62000 1.000 38.24092 85 ALA D O 1
ATOM 5214 N N . SER D 1 95 ? -60.63500 33.14400 -3.62200 1.000 37.55389 86 SER D N 1
ATOM 5215 C CA . SER D 1 95 ? -59.22700 33.10300 -3.17200 1.000 37.57289 86 SER D CA 1
ATOM 5216 C C . SER D 1 95 ? -58.62400 34.51200 -3.18900 1.000 41.22245 86 SER D C 1
ATOM 5217 O O . SER D 1 95 ? -59.12700 35.40100 -3.91300 1.000 39.27843 86 SER D O 1
ATOM 5220 N N . ASP D 1 96 ? -57.54000 34.67900 -2.44500 1.000 38.26653 87 ASP D N 1
ATOM 5221 C CA . ASP D 1 96 ? -56.60300 35.83300 -2.49200 1.000 37.23811 87 ASP D CA 1
ATOM 5222 C C . ASP D 1 96 ? -55.35200 35.43200 -3.27500 1.000 33.89163 87 ASP D C 1
ATOM 5223 O O . ASP D 1 96 ? -54.74900 36.27900 -3.94600 1.000 31.60234 87 ASP D O 1
ATOM 5228 N N . LEU D 1 97 ? -54.93800 34.17700 -3.13300 1.000 31.47427 88 LEU D N 1
ATOM 5229 C CA . LEU D 1 97 ? -53.64400 33.73100 -3.69000 1.000 35.89109 88 LEU D CA 1
ATOM 5230 C C . LEU D 1 97 ? -53.84700 32.37300 -4.36900 1.000 33.36943 88 LEU D C 1
ATOM 5231 O O . LEU D 1 97 ? -54.49000 31.47300 -3.79100 1.000 33.54862 88 LEU D O 1
ATOM 5236 N N . LEU D 1 98 ? -53.40700 32.30700 -5.60900 1.000 31.96751 89 LEU D N 1
ATOM 5237 C CA . LEU D 1 98 ? -53.51500 31.11500 -6.47800 1.000 32.29598 89 LEU D CA 1
ATOM 5238 C C . LEU D 1 98 ? -52.10000 30.56200 -6.64000 1.000 24.54788 89 LEU D C 1
ATOM 5239 O O . LEU D 1 98 ? -51.25700 31.22800 -7.21100 1.000 28.83260 89 LEU D O 1
ATOM 5244 N N . VAL D 1 99 ? -51.86900 29.34500 -6.14300 1.000 28.81848 90 VAL D N 1
ATOM 5245 C CA . VAL D 1 99 ? -50.53200 28.70300 -6.23400 1.000 27.85324 90 VAL D CA 1
ATOM 5246 C C . VAL D 1 99 ? -50.66500 27.55500 -7.22900 1.000 30.74113 90 VAL D C 1
ATOM 5247 O O . VAL D 1 99 ? -51.54500 26.71500 -7.02000 1.000 28.29411 90 VAL D O 1
ATOM 5251 N N . ILE D 1 100 ? -49.82500 27.57800 -8.25600 1.000 30.34079 91 ILE D N 1
ATOM 5252 C CA . ILE D 1 100 ? -49.98700 26.67800 -9.41900 1.000 29.78980 91 ILE D CA 1
ATOM 5253 C C . ILE D 1 100 ? -48.71200 25.85700 -9.59600 1.000 27.14811 91 ILE D C 1
ATOM 5254 O O . ILE D 1 100 ? -47.64900 26.43900 -9.76200 1.000 30.10865 91 ILE D O 1
ATOM 5259 N N . GLY D 1 101 ? -48.86300 24.54200 -9.63100 1.000 27.12605 92 GLY D N 1
ATOM 5260 C CA . GLY D 1 101 ? -47.81600 23.62300 -10.09500 1.000 28.02766 92 GLY D CA 1
ATOM 5261 C C . GLY D 1 101 ? -47.88200 23.45100 -11.59700 1.000 27.63383 92 GLY D C 1
ATOM 5262 O O . GLY D 1 101 ? -48.87100 22.94400 -12.05600 1.000 27.64968 92 GLY D O 1
ATOM 5263 N N . ALA D 1 102 ? -46.87500 23.92300 -12.31700 1.000 26.01393 93 ALA D N 1
ATOM 5264 C CA . ALA D 1 102 ? -46.81900 23.93500 -13.79500 1.000 24.43337 93 ALA D CA 1
ATOM 5265 C C . ALA D 1 102 ? -45.43000 23.53600 -14.25800 1.000 24.19402 93 ALA D C 1
ATOM 5266 O O . ALA D 1 102 ? -44.70400 24.34000 -14.83100 1.000 24.41456 93 ALA D O 1
ATOM 5268 N N . PRO D 1 103 ? -45.00000 22.28000 -14.01200 1.000 28.82063 94 PRO D N 1
ATOM 5269 C CA . PRO D 1 103 ? -43.74200 21.80300 -14.57800 1.000 25.61989 94 PRO D CA 1
ATOM 5270 C C . PRO D 1 103 ? -43.91600 21.74400 -16.09500 1.000 23.48937 94 PRO D C 1
ATOM 5271 O O . PRO D 1 103 ? -45.02000 21.57800 -16.57100 1.000 27.46541 94 PRO D O 1
ATOM 5275 N N . MET D 1 104 ? -42.80800 21.87900 -16.80200 1.000 25.24355 95 MET D N 1
ATOM 5276 C CA . MET D 1 104 ? -42.79000 21.87400 -18.27500 1.000 27.16531 95 MET D CA 1
ATOM 5277 C C . MET D 1 104 ? -42.85700 20.39700 -18.73100 1.000 25.61681 95 MET D C 1
ATOM 5278 O O . MET D 1 104 ? -41.90800 19.62500 -18.47700 1.000 23.76535 95 MET D O 1
ATOM 5283 N N . TYR D 1 105 ? -43.94100 20.05300 -19.42600 1.000 22.66658 96 TYR D N 1
ATOM 5284 C CA . TYR D 1 105 ? -44.05800 18.72400 -20.06800 1.000 23.62086 96 TYR D CA 1
ATOM 5285 C C . TYR D 1 105 ? -44.17800 18.98600 -21.57300 1.000 27.07251 96 TYR D C 1
ATOM 5286 O O . TYR D 1 105 ? -45.15600 19.60200 -21.99700 1.000 23.13687 96 TYR D O 1
ATOM 5295 N N . ASN D 1 106 ? -43.17000 18.57800 -22.33500 1.000 23.92421 97 ASN D N 1
ATOM 5296 C CA . ASN D 1 106 ? -43.19800 18.75200 -23.81200 1.000 27.17230 97 ASN D CA 1
ATOM 5297 C C . ASN D 1 106 ? -43.42600 20.22900 -24.16900 1.000 26.57814 97 ASN D C 1
ATOM 5298 O O . ASN D 1 106 ? -44.26900 20.48300 -25.02100 1.000 27.17680 97 ASN D O 1
ATOM 5303 N N . LEU D 1 107 ? -42.70900 21.13900 -23.51000 1.000 22.33818 98 LEU D N 1
ATOM 5304 C CA . LEU D 1 107 ? -42.73600 22.59100 -23.83800 1.000 23.59852 98 LEU D CA 1
ATOM 5305 C C . LEU D 1 107 ? -44.10700 23.20500 -23.54900 1.000 28.20160 98 LEU D C 1
ATOM 5306 O O . LEU D 1 107 ? -44.34500 24.32800 -23.98000 1.000 25.94855 98 LEU D O 1
ATOM 5311 N N . ASN D 1 108 ? -44.92500 22.49300 -22.78200 1.000 23.12754 99 ASN D N 1
ATOM 5312 C CA . ASN D 1 108 ? -46.24600 23.02700 -22.38200 1.000 24.45786 99 ASN D CA 1
ATOM 5313 C C . ASN D 1 108 ? -46.47000 22.72200 -20.89800 1.000 27.25361 99 ASN D C 1
ATOM 5314 O O . ASN D 1 108 ? -45.56200 22.20300 -20.26000 1.000 25.35032 99 ASN D O 1
ATOM 5319 N N . VAL D 1 109 ? -47.63400 23.07800 -20.38100 1.000 24.35651 100 VAL D N 1
ATOM 5320 C CA . VAL D 1 109 ? -47.98000 22.71500 -18.98600 1.000 24.28171 100 VAL D CA 1
ATOM 5321 C C . VAL D 1 109 ? -48.54300 21.29100 -19.00300 1.000 27.04192 100 VAL D C 1
ATOM 5322 O O . VAL D 1 109 ? -48.81600 20.79300 -20.08100 1.000 25.07671 100 VAL D O 1
ATOM 5326 N N . PRO D 1 110 ? -48.68500 20.60300 -17.85400 1.000 23.79319 101 PRO D N 1
ATOM 5327 C CA . PRO D 1 110 ? -49.34200 19.29900 -17.82000 1.000 23.49301 101 PRO D CA 1
ATOM 5328 C C . PRO D 1 110 ? -50.80500 19.41500 -18.26300 1.000 27.43920 101 PRO D C 1
ATOM 5329 O O . PRO D 1 110 ? -51.43900 20.47400 -18.00900 1.000 25.56099 101 PRO D O 1
ATOM 5333 N N . THR D 1 111 ? -51.29100 18.37800 -18.94700 1.000 23.32558 102 THR D N 1
ATOM 5334 C CA . THR D 1 111 ? -52.67000 18.33300 -19.49400 1.000 25.77860 102 THR D CA 1
ATOM 5335 C C . THR D 1 111 ? -53.69200 18.62200 -18.39400 1.000 27.08853 102 THR D C 1
ATOM 5336 O O . THR D 1 111 ? -54.67500 19.33700 -18.67900 1.000 25.69923 102 THR D O 1
ATOM 5340 N N . ASP D 1 112 ? -53.52000 18.09300 -17.17300 1.000 26.61604 103 ASP D N 1
ATOM 5341 C CA . ASP D 1 112 ? -54.54400 18.31100 -16.12100 1.000 28.29791 103 ASP D CA 1
ATOM 5342 C C . ASP D 1 112 ? -54.64100 19.80000 -15.71900 1.000 24.54112 103 ASP D C 1
ATOM 5343 O O . ASP D 1 112 ? -55.77300 20.25500 -15.40000 1.000 28.13805 103 ASP D O 1
ATOM 5348 N N . LEU D 1 113 ? -53.57000 20.56300 -15.84300 1.000 23.33468 104 LEU D N 1
ATOM 5349 C CA . LEU D 1 113 ? -53.60600 22.01800 -15.51500 1.000 25.03978 104 LEU D CA 1
ATOM 5350 C C . LEU D 1 113 ? -54.35500 22.71400 -16.65300 1.000 26.56238 104 LEU D C 1
ATOM 5351 O O . LEU D 1 113 ? -55.23600 23.55900 -16.39400 1.000 28.62862 104 LEU D O 1
ATOM 5356 N N . LYS D 1 114 ? -54.03400 22.35400 -17.89200 1.000 25.99397 105 LYS D N 1
ATOM 5357 C CA . LYS D 1 114 ? -54.73100 22.94800 -19.05600 1.000 26.09343 105 LYS D CA 1
ATOM 5358 C C . LYS D 1 114 ? -56.22800 22.66100 -18.96400 1.000 26.45461 105 LYS D C 1
ATOM 5359 O O . LYS D 1 114 ? -56.99300 23.53500 -19.34600 1.000 26.14842 105 LYS D O 1
ATOM 5365 N N . LYS D 1 115 ? -56.62000 21.47600 -18.48700 1.000 24.19340 106 LYS D N 1
ATOM 5366 C CA . LYS D 1 115 ? -58.04400 21.09000 -18.38000 1.000 26.12298 106 LYS D CA 1
ATOM 5367 C C . LYS D 1 115 ? -58.74100 21.97400 -17.32800 1.000 25.67995 106 LYS D C 1
ATOM 5368 O O . LYS D 1 115 ? -59.90900 22.37500 -17.55100 1.000 26.49319 106 LYS D O 1
ATOM 5374 N N . TRP D 1 116 ? -58.03100 22.35600 -16.27200 1.000 27.56375 107 TRP D N 1
ATOM 5375 C CA . TRP D 1 116 ? -58.56000 23.31400 -15.26500 1.000 27.25689 107 TRP D CA 1
ATOM 5376 C C . TRP D 1 116 ? -58.81200 24.66400 -15.93500 1.000 27.60164 107 TRP D C 1
ATOM 5377 O O . TRP D 1 116 ? -59.91100 25.26900 -15.74000 1.000 28.55216 107 TRP D O 1
ATOM 5388 N N . PHE D 1 117 ? -57.84300 25.16500 -16.69500 1.000 28.22189 108 PHE D N 1
ATOM 5389 C CA . PHE D 1 117 ? -57.99300 26.47900 -17.36700 1.000 28.21698 108 PHE D CA 1
ATOM 5390 C C . PHE D 1 117 ? -59.17400 26.42900 -18.33400 1.000 30.82029 108 PHE D C 1
ATOM 5391 O O . PHE D 1 117 ? -59.92200 27.44600 -18.43100 1.000 27.96726 108 PHE D O 1
ATOM 5399 N N . ASP D 1 118 ? -59.38100 25.30300 -19.01500 1.000 26.78263 109 ASP D N 1
ATOM 5400 C CA . ASP D 1 118 ? -60.49400 25.18300 -20.00100 1.000 27.16248 109 ASP D CA 1
ATOM 5401 C C . ASP D 1 118 ? -61.85900 25.15100 -19.29100 1.000 31.36828 109 ASP D C 1
ATOM 5402 O O . ASP D 1 118 ? -62.87100 25.34300 -19.97300 1.000 30.19846 109 ASP D O 1
ATOM 5407 N N . LEU D 1 119 ? -61.90800 24.86000 -18.00600 1.000 28.62469 110 LEU D N 1
ATOM 5408 C CA . LEU D 1 119 ? -63.17400 24.84800 -17.22900 1.000 30.90444 110 LEU D CA 1
ATOM 5409 C C . LEU D 1 119 ? -63.40200 26.20200 -16.54300 1.000 30.09492 110 LEU D C 1
ATOM 5410 O O . LEU D 1 119 ? -64.54300 26.46300 -16.20700 1.000 34.01777 110 LEU D O 1
ATOM 5415 N N . VAL D 1 120 ? -62.37500 27.02100 -16.32300 1.000 29.17823 111 VAL D N 1
ATOM 5416 C CA . VAL D 1 120 ? -62.54700 28.27800 -15.52400 1.000 30.86995 111 VAL D CA 1
ATOM 5417 C C . VAL D 1 120 ? -62.46900 29.53200 -16.40700 1.000 33.37342 111 VAL D C 1
ATOM 5418 O O . VAL D 1 120 ? -63.05100 30.54400 -16.01200 1.000 28.99057 111 VAL D O 1
ATOM 5422 N N . ALA D 1 121 ? -61.74700 29.47100 -17.52200 1.000 31.76406 112 ALA D N 1
ATOM 5423 C CA . ALA D 1 121 ? -61.66600 30.60800 -18.46900 1.000 35.60012 112 ALA D CA 1
ATOM 5424 C C . ALA D 1 121 ? -62.94400 30.59000 -19.31300 1.000 38.35204 112 ALA D C 1
ATOM 5425 O O . ALA D 1 121 ? -63.02000 29.82800 -20.30300 1.000 36.02827 112 ALA D O 1
ATOM 5427 N N . ARG D 1 122 ? -63.93200 31.38700 -18.90500 1.000 33.94507 113 ARG D N 1
ATOM 5428 C CA . ARG D 1 122 ? -65.33200 31.23200 -19.35600 1.000 31.68143 113 ARG D CA 1
ATOM 5429 C C . ARG D 1 122 ? -65.99400 32.60900 -19.45200 1.000 34.44167 113 ARG D C 1
ATOM 5430 O O . ARG D 1 122 ? -66.09100 33.32500 -18.42500 1.000 35.38688 113 ARG D O 1
ATOM 5438 N N . ALA D 1 123 ? -66.47000 32.96100 -20.63700 1.000 39.27884 114 ALA D N 1
ATOM 5439 C CA . ALA D 1 123 ? -67.12900 34.26300 -20.88300 1.000 36.58192 114 ALA D CA 1
ATOM 5440 C C . ALA D 1 123 ? -68.26400 34.46000 -19.86500 1.000 32.40393 114 ALA D C 1
ATOM 5441 O O . ALA D 1 123 ? -68.92500 33.51100 -19.54800 1.000 39.84439 114 ALA D O 1
ATOM 5443 N N . ARG D 1 124 ? -68.35000 35.66900 -19.30700 1.000 39.98755 115 ARG D N 1
ATOM 5444 C CA . ARG D 1 124 ? -69.38600 36.13800 -18.34800 1.000 43.19101 115 ARG D CA 1
ATOM 5445 C C . ARG D 1 124 ? -69.12100 35.57900 -16.95100 1.000 40.69409 115 ARG D C 1
ATOM 5446 O O . ARG D 1 124 ? -69.75600 36.08800 -16.00300 1.000 42.05312 115 ARG D O 1
ATOM 5454 N N . GLU D 1 125 ? -68.17300 34.64300 -16.77900 1.000 37.72040 116 GLU D N 1
ATOM 5455 C CA . GLU D 1 125 ? -67.81100 34.09800 -15.42800 1.000 38.71042 116 GLU D CA 1
ATOM 5456 C C . GLU D 1 125 ? -66.45800 34.67300 -14.99400 1.000 39.82967 116 GLU D C 1
ATOM 5457 O O . GLU D 1 125 ? -66.40700 35.32200 -13.96100 1.000 40.80305 116 GLU D O 1
ATOM 5463 N N . THR D 1 126 ? -65.39100 34.53500 -15.78100 1.000 33.91441 117 THR D N 1
ATOM 5464 C CA . THR D 1 126 ? -64.07300 35.06100 -15.36600 1.000 29.77004 117 THR D CA 1
ATOM 5465 C C . THR D 1 126 ? -63.56700 36.11400 -16.32100 1.000 32.89710 117 THR D C 1
ATOM 5466 O O . THR D 1 126 ? -62.58600 36.77400 -15.97400 1.000 32.86927 117 THR D O 1
ATOM 5470 N N . PHE D 1 127 ? -64.20900 36.27600 -17.47900 1.000 35.77618 118 PHE D N 1
ATOM 5471 C CA . PHE D 1 127 ? -63.89400 37.40300 -18.37600 1.000 33.94776 118 PHE D CA 1
ATOM 5472 C C . PHE D 1 127 ? -65.17200 37.80600 -19.11700 1.000 34.84913 118 PHE D C 1
ATOM 5473 O O . PHE D 1 127 ? -66.13500 37.05600 -19.21100 1.000 34.52929 118 PHE D O 1
ATOM 5481 N N . ARG D 1 128 ? -65.11700 39.00500 -19.66100 1.000 40.74298 119 ARG D N 1
ATOM 5482 C CA . ARG D 1 128 ? -66.25100 39.62100 -20.37200 1.000 47.44133 119 ARG D CA 1
ATOM 5483 C C . ARG D 1 128 ? -65.75200 40.12900 -21.71600 1.000 43.42183 119 ARG D C 1
ATOM 5484 O O . ARG D 1 128 ? -64.66900 40.74100 -21.73500 1.000 43.84548 119 ARG D O 1
ATOM 5492 N N . TYR D 1 129 ? -66.51000 39.87700 -22.78100 1.000 50.46152 120 TYR D N 1
ATOM 5493 C CA . TYR D 1 129 ? -66.31500 40.54600 -24.09300 1.000 57.40561 120 TYR D CA 1
ATOM 5494 C C . TYR D 1 129 ? -66.62200 42.03300 -23.93100 1.000 57.06359 120 TYR D C 1
ATOM 5495 O O . TYR D 1 129 ? -67.60400 42.37200 -23.22300 1.000 56.92709 120 TYR D O 1
ATOM 5504 N N . THR D 1 130 ? -65.77200 42.86600 -24.53100 1.000 57.99027 121 THR D N 1
ATOM 5505 C CA . THR D 1 130 ? -65.99000 44.31600 -24.74100 1.000 62.64244 121 THR D CA 1
ATOM 5506 C C . THR D 1 130 ? -65.97500 44.56400 -26.25700 1.000 67.05741 121 THR D C 1
ATOM 5507 O O . THR D 1 130 ? -66.11600 43.59200 -27.02500 1.000 64.39397 121 THR D O 1
ATOM 5511 N N . GLU D 1 131 ? -65.80300 45.81300 -26.68700 1.000 69.53716 122 GLU D N 1
ATOM 5512 C CA . GLU D 1 131 ? -65.77000 46.15600 -28.13400 1.000 77.30638 122 GLU D CA 1
ATOM 5513 C C . GLU D 1 131 ? -64.34400 45.98400 -28.66000 1.000 75.36821 122 GLU D C 1
ATOM 5514 O O . GLU D 1 131 ? -64.20400 45.68800 -29.86100 1.000 74.87417 122 GLU D O 1
ATOM 5520 N N . SER D 1 132 ? -63.34300 46.10000 -27.78300 1.000 70.45227 123 SER D N 1
ATOM 5521 C CA . SER D 1 132 ? -61.91400 45.86100 -28.10800 1.000 72.76632 123 SER D CA 1
ATOM 5522 C C . SER D 1 132 ? -61.43500 44.59600 -27.38300 1.000 66.03233 123 SER D C 1
ATOM 5523 O O . SER D 1 132 ? -61.85000 43.49600 -27.79000 1.000 64.63600 123 SER D O 1
ATOM 5526 N N . TRP D 1 133 ? -60.62500 44.74800 -26.33200 1.000 56.11974 124 TRP D N 1
ATOM 5527 C CA . TRP D 1 133 ? -59.93700 43.61300 -25.66500 1.000 65.18052 124 TRP D CA 1
ATOM 5528 C C . TRP D 1 133 ? -60.88100 43.00600 -24.63300 1.000 58.60755 124 TRP D C 1
ATOM 5529 O O . TRP D 1 133 ? -61.71700 43.70900 -24.07900 1.000 57.38367 124 TRP D O 1
ATOM 5540 N N . PRO D 1 134 ? -60.76300 41.69300 -24.33400 1.000 54.10019 125 PRO D N 1
ATOM 5541 C CA . PRO D 1 134 ? -61.59300 41.06100 -23.31100 1.000 50.82245 125 PRO D CA 1
ATOM 5542 C C . PRO D 1 134 ? -61.21600 41.64300 -21.94500 1.000 48.63481 125 PRO D C 1
ATOM 5543 O O . PRO D 1 134 ? -60.09100 42.07100 -21.77900 1.000 51.21580 125 PRO D O 1
ATOM 5547 N N . GLN D 1 135 ? -62.16000 41.65000 -21.01100 1.000 45.16070 126 GLN D N 1
ATOM 5548 C CA . GLN D 1 135 ? -61.95400 42.22400 -19.66000 1.000 48.21179 126 GLN D CA 1
ATOM 5549 C C . GLN D 1 135 ? -62.11600 41.13500 -18.59400 1.000 42.80146 126 GLN D C 1
ATOM 5550 O O . GLN D 1 135 ? -63.20100 40.47300 -18.50200 1.000 37.53346 126 GLN D O 1
ATOM 5556 N N . GLY D 1 136 ? -61.11300 41.04700 -17.72200 1.000 38.59831 127 GLY D N 1
ATOM 5557 C CA . GLY D 1 136 ? -61.09500 40.05800 -16.64200 1.000 36.30353 127 GLY D CA 1
ATOM 5558 C C . GLY D 1 136 ? -62.13600 40.39400 -15.58700 1.000 38.21971 127 GLY D C 1
ATOM 5559 O O . GLY D 1 136 ? -62.35000 41.58700 -15.28700 1.000 36.90905 127 GLY D O 1
ATOM 5560 N N . LEU D 1 137 ? -62.77300 39.38900 -15.03300 1.000 32.93521 128 LEU D N 1
ATOM 5561 C CA . LEU D 1 137 ? -63.77800 39.55900 -13.96000 1.000 38.93999 128 LEU D CA 1
ATOM 5562 C C . LEU D 1 137 ? -63.25300 39.07000 -12.60600 1.000 40.09091 128 LEU D C 1
ATOM 5563 O O . LEU D 1 137 ? -63.97700 39.22100 -11.62500 1.000 39.17194 128 LEU D O 1
ATOM 5568 N N . VAL D 1 138 ? -62.09000 38.42600 -12.53900 1.000 36.09041 129 VAL D N 1
ATOM 5569 C CA . VAL D 1 138 ? -61.58400 37.91100 -11.23400 1.000 37.77283 129 VAL D CA 1
ATOM 5570 C C . VAL D 1 138 ? -60.83200 39.06800 -10.58200 1.000 38.87355 129 VAL D C 1
ATOM 5571 O O . VAL D 1 138 ? -59.86600 39.58700 -11.19800 1.000 43.54791 129 VAL D O 1
ATOM 5575 N N . GLU D 1 139 ? -61.22100 39.46300 -9.37800 1.000 39.57888 130 GLU D N 1
ATOM 5576 C CA . GLU D 1 139 ? -60.43300 40.51600 -8.68700 1.000 47.61021 130 GLU D CA 1
ATOM 5577 C C . GLU D 1 139 ? -60.01500 40.09700 -7.27700 1.000 35.50224 130 GLU D C 1
ATOM 5578 O O . GLU D 1 139 ? -60.66500 39.23300 -6.66200 1.000 38.49497 130 GLU D O 1
ATOM 5584 N N . GLY D 1 140 ? -58.91700 40.71500 -6.85700 1.000 42.25035 131 GLY D N 1
ATOM 5585 C CA . GLY D 1 140 ? -58.21300 40.45500 -5.58800 1.000 39.03652 131 GLY D CA 1
ATOM 5586 C C . GLY D 1 140 ? -57.39000 39.16900 -5.63400 1.000 38.85660 131 GLY D C 1
ATOM 5587 O O . GLY D 1 140 ? -56.96400 38.73500 -4.56600 1.000 37.19004 131 GLY D O 1
ATOM 5588 N N . VAL D 1 141 ? -57.11900 38.59100 -6.81300 1.000 41.35306 132 VAL D N 1
ATOM 5589 C CA . VAL D 1 141 ? -56.33400 37.31600 -6.88600 1.000 36.48423 132 VAL D CA 1
ATOM 5590 C C . VAL D 1 141 ? -54.97500 37.56000 -7.51200 1.000 35.80805 132 VAL D C 1
ATOM 5591 O O . VAL D 1 141 ? -54.89600 38.10700 -8.63600 1.000 37.57177 132 VAL D O 1
ATOM 5595 N N . ARG D 1 142 ? -53.92200 37.18700 -6.78800 1.000 32.93585 133 ARG D N 1
ATOM 5596 C CA . ARG D 1 142 ? -52.53200 37.17100 -7.29700 1.000 30.80231 133 ARG D CA 1
ATOM 5597 C C . ARG D 1 142 ? -52.13900 35.68700 -7.46400 1.000 31.57780 133 ARG D C 1
ATOM 5598 O O . ARG D 1 142 ? -52.80200 34.85200 -6.86100 1.000 32.02198 133 ARG D O 1
ATOM 5606 N N . ALA D 1 143 ? -51.13200 35.39100 -8.27900 1.000 31.44312 134 ALA D N 1
ATOM 5607 C CA . ALA D 1 143 ? -50.71400 33.99000 -8.53100 1.000 29.36483 134 ALA D CA 1
ATOM 5608 C C . ALA D 1 143 ? -49.23700 33.84400 -8.25600 1.000 27.45830 134 ALA D C 1
ATOM 5609 O O . ALA D 1 143 ? -48.44600 34.78500 -8.53700 1.000 31.57311 134 ALA D O 1
ATOM 5611 N N . VAL D 1 144 ? -48.89600 32.64900 -7.78200 1.000 26.63487 135 VAL D N 1
ATOM 5612 C CA . VAL D 1 144 ? -47.50900 32.16300 -7.75000 1.000 27.82853 135 VAL D CA 1
ATOM 5613 C C . VAL D 1 144 ? -47.49500 30.84200 -8.50800 1.000 28.03333 135 VAL D C 1
ATOM 5614 O O . VAL D 1 144 ? -48.29400 29.95300 -8.18500 1.000 28.35387 135 VAL D O 1
ATOM 5618 N N . VAL D 1 145 ? -46.60200 30.76800 -9.47300 1.000 30.00590 136 VAL D N 1
ATOM 5619 C CA . VAL D 1 145 ? -46.45600 29.56900 -10.32700 1.000 29.46647 136 VAL D CA 1
ATOM 5620 C C . VAL D 1 145 ? -45.12200 28.91200 -9.98100 1.000 26.67749 136 VAL D C 1
ATOM 5621 O O . VAL D 1 145 ? -44.08900 29.58100 -10.04500 1.000 26.69063 136 VAL D O 1
ATOM 5625 N N . VAL D 1 146 ? -45.16000 27.63000 -9.65800 1.000 29.13626 137 VAL D N 1
ATOM 5626 C CA . VAL D 1 146 ? -43.92100 26.81900 -9.46000 1.000 29.56205 137 VAL D CA 1
ATOM 5627 C C . VAL D 1 146 ? -43.73900 25.98600 -10.73700 1.000 26.55009 137 VAL D C 1
ATOM 5628 O O . VAL D 1 146 ? -44.60500 25.17300 -11.03500 1.000 24.92161 137 VAL D O 1
ATOM 5632 N N . SER D 1 147 ? -42.66700 26.23000 -11.46900 1.000 26.44100 138 SER D N 1
ATOM 5633 C CA . SER D 1 147 ? -42.39000 25.61400 -12.76700 1.000 27.18748 138 SER D CA 1
ATOM 5634 C C . SER D 1 147 ? -40.96800 25.08500 -12.71600 1.000 30.23090 138 SER D C 1
ATOM 5635 O O . SER D 1 147 ? -40.02500 25.87500 -12.81800 1.000 28.33003 138 SER D O 1
ATOM 5638 N N . SER D 1 148 ? -40.84200 23.76700 -12.66300 1.000 27.10040 139 SER D N 1
ATOM 5639 C CA . SER D 1 148 ? -39.52500 23.11700 -12.82200 1.000 29.25863 139 SER D CA 1
ATOM 5640 C C . SER D 1 148 ? -39.36400 22.66700 -14.26000 1.000 27.67122 139 SER D C 1
ATOM 5641 O O . SER D 1 148 ? -40.39500 22.47100 -14.96900 1.000 26.61249 139 SER D O 1
ATOM 5644 N N . ARG D 1 149 ? -38.11000 22.52400 -14.68100 1.000 29.08107 140 ARG D N 1
ATOM 5645 C CA . ARG D 1 149 ? -37.73900 22.12400 -16.04800 1.000 30.22483 140 ARG D CA 1
ATOM 5646 C C . ARG D 1 149 ? -36.48100 21.25800 -16.01000 1.000 26.54104 140 ARG D C 1
ATOM 5647 O O . ARG D 1 149 ? -35.56400 21.54600 -15.25000 1.000 29.57849 140 ARG D O 1
ATOM 5655 N N . GLY D 1 150 ? -36.43000 20.26700 -16.87900 1.000 27.17489 141 GLY D N 1
ATOM 5656 C CA . GLY D 1 150 ? -35.20100 19.47400 -17.08400 1.000 31.00003 141 GLY D CA 1
ATOM 5657 C C . GLY D 1 150 ? -34.10800 20.30300 -17.72900 1.000 31.62903 141 GLY D C 1
ATOM 5658 O O . GLY D 1 150 ? -32.94500 20.18000 -17.29900 1.000 30.12741 141 GLY D O 1
ATOM 5659 N N . GLY D 1 151 ? -34.45100 21.12700 -18.72600 1.000 29.30722 142 GLY D N 1
ATOM 5660 C CA . GLY D 1 151 ? -33.48300 22.00600 -19.41800 1.000 31.03409 142 GLY D CA 1
ATOM 5661 C C . GLY D 1 151 ? -33.51500 23.41400 -18.86700 1.000 32.01799 142 GLY D C 1
ATOM 5662 O O . GLY D 1 151 ? -34.10400 23.62700 -17.80400 1.000 29.32297 142 GLY D O 1
ATOM 5663 N N . ILE D 1 152 ? -32.91900 24.37900 -19.58000 1.000 33.23101 143 ILE D N 1
ATOM 5664 C CA . ILE D 1 152 ? -32.85600 25.80100 -19.13500 1.000 30.82955 143 ILE D CA 1
ATOM 5665 C C . ILE D 1 152 ? -33.56200 26.63900 -20.20300 1.000 31.21947 143 ILE D C 1
ATOM 5666 O O . ILE D 1 152 ? -33.18500 26.54600 -21.37500 1.000 38.99870 143 ILE D O 1
ATOM 5671 N N . HIS D 1 153 ? -34.66400 27.25700 -19.84100 1.000 35.53580 144 HIS D N 1
ATOM 5672 C CA . HIS D 1 153 ? -35.57100 27.95700 -20.77400 1.000 31.99626 144 HIS D CA 1
ATOM 5673 C C . HIS D 1 153 ? -35.86400 29.38100 -20.30100 1.000 38.58793 144 HIS D C 1
ATOM 5674 O O . HIS D 1 153 ? -36.42700 30.15600 -21.12300 1.000 33.15673 144 HIS D O 1
ATOM 5681 N N . GLN D 1 154 ? -35.58900 29.73500 -19.03400 1.000 33.84322 145 GLN D N 1
ATOM 5682 C CA . GLN D 1 154 ? -36.03200 31.05400 -18.49900 1.000 31.20395 145 GLN D CA 1
ATOM 5683 C C . GLN D 1 154 ? -35.52600 32.18200 -19.41400 1.000 33.86469 145 GLN D C 1
ATOM 5684 O O . GLN D 1 154 ? -34.30500 32.19000 -19.75700 1.000 37.42919 145 GLN D O 1
ATOM 5690 N N . GLY D 1 155 ? -36.42300 33.07700 -19.82600 1.000 39.27539 146 GLY D N 1
ATOM 5691 C CA . GLY D 1 155 ? -36.10700 34.20400 -20.73600 1.000 37.52151 146 GLY D CA 1
ATOM 5692 C C . GLY D 1 155 ? -35.77600 33.77700 -22.16400 1.000 41.15782 146 GLY D C 1
ATOM 5693 O O . GLY D 1 155 ? -35.34600 34.62100 -22.96100 1.000 41.21380 146 GLY D O 1
ATOM 5694 N N . GLU D 1 156 ? -35.99100 32.51700 -22.53700 1.000 37.39751 147 GLU D N 1
ATOM 5695 C CA . GLU D 1 156 ? -35.66500 32.01600 -23.89900 1.000 37.05289 147 GLU D CA 1
ATOM 5696 C C . GLU D 1 156 ? -36.97600 31.79200 -24.66300 1.000 32.39386 147 GLU D C 1
ATOM 5697 O O . GLU D 1 156 ? -38.07800 31.65300 -24.02700 1.000 31.52664 147 GLU D O 1
ATOM 5703 N N . THR D 1 157 ? -36.88600 31.69600 -25.97500 1.000 34.68684 148 THR D N 1
ATOM 5704 C CA . THR D 1 157 ? -38.10600 31.51400 -26.81900 1.000 30.11357 148 THR D CA 1
ATOM 5705 C C . THR D 1 157 ? -38.69400 30.11600 -26.64900 1.000 30.39630 148 THR D C 1
ATOM 5706 O O . THR D 1 157 ? -39.91000 29.97100 -26.93800 1.000 35.79384 148 THR D O 1
ATOM 5710 N N . THR D 1 158 ? -37.93200 29.16500 -26.10200 1.000 29.51241 149 THR D N 1
ATOM 5711 C CA . THR D 1 158 ? -38.47700 27.80000 -25.82200 1.000 33.16457 149 THR D CA 1
ATOM 5712 C C . THR D 1 158 ? -39.34400 27.77200 -24.58000 1.000 27.43399 149 THR D C 1
ATOM 5713 O O . THR D 1 158 ? -39.97000 26.73400 -24.37400 1.000 32.12611 149 THR D O 1
ATOM 5717 N N . ASP D 1 159 ? -39.36600 28.83600 -23.76100 1.000 29.49483 150 ASP D N 1
ATOM 5718 C CA . ASP D 1 159 ? -40.32100 28.93000 -22.64100 1.000 27.27756 150 ASP D CA 1
ATOM 5719 C C . ASP D 1 159 ? -41.63900 29.51200 -23.15600 1.000 30.46358 150 ASP D C 1
ATOM 5720 O O . ASP D 1 159 ? -41.81400 30.72200 -23.11400 1.000 27.84511 150 ASP D O 1
ATOM 5725 N N . ALA D 1 160 ? -42.59000 28.65600 -23.49700 1.000 26.43743 151 ALA D N 1
ATOM 5726 C CA . ALA D 1 160 ? -43.95600 29.07600 -23.85900 1.000 29.37243 151 ALA D CA 1
ATOM 5727 C C . ALA D 1 160 ? -44.83000 28.95600 -22.62700 1.000 26.26038 151 ALA D C 1
ATOM 5728 O O . ALA D 1 160 ? -45.92500 29.50800 -22.63500 1.000 26.45318 151 ALA D O 1
ATOM 5730 N N . VAL D 1 161 ? -44.36800 28.22600 -21.59800 1.000 27.24406 152 VAL D N 1
ATOM 5731 C CA . VAL D 1 161 ? -45.16800 27.98800 -20.36500 1.000 24.61028 152 VAL D CA 1
ATOM 5732 C C . VAL D 1 161 ? -45.40300 29.36100 -19.71200 1.000 22.48970 152 VAL D C 1
ATOM 5733 O O . VAL D 1 161 ? -46.51400 29.66100 -19.30300 1.000 23.86676 152 VAL D O 1
ATOM 5737 N N . THR D 1 162 ? -44.34000 30.13200 -19.57500 1.000 25.32499 153 THR D N 1
ATOM 5738 C CA . THR D 1 162 ? -44.40000 31.43700 -18.84500 1.000 25.81366 153 THR D CA 1
ATOM 5739 C C . THR D 1 162 ? -45.38500 32.37300 -19.55300 1.000 24.38467 153 THR D C 1
ATOM 5740 O O . THR D 1 162 ? -46.32000 32.84500 -18.90500 1.000 27.07858 153 THR D O 1
ATOM 5744 N N . PRO D 1 163 ? -45.23100 32.68800 -20.86300 1.000 25.85300 154 PRO D N 1
ATOM 5745 C CA . PRO D 1 163 ? -46.18700 33.58900 -21.52800 1.000 26.74515 154 PRO D CA 1
ATOM 5746 C C . PRO D 1 163 ? -47.58900 32.99100 -21.58500 1.000 27.28118 154 PRO D C 1
ATOM 5747 O O . PRO D 1 163 ? -48.52200 33.75000 -21.46300 1.000 27.55185 154 PRO D O 1
ATOM 5751 N N . TYR D 1 164 ? -47.73300 31.65400 -21.73500 1.000 28.48470 155 TYR D N 1
ATOM 5752 C CA . TYR D 1 164 ? -49.06600 31.03100 -21.73700 1.000 25.57452 155 TYR D CA 1
ATOM 5753 C C . TYR D 1 164 ? -49.75400 31.38100 -20.42100 1.000 26.27047 155 TYR D C 1
ATOM 5754 O O . TYR D 1 164 ? -50.90100 31.87800 -20.44100 1.000 28.88601 155 TYR D O 1
ATOM 5763 N N . LEU D 1 165 ? -49.08300 31.11200 -19.29400 1.000 25.76774 156 LEU D N 1
ATOM 5764 C CA . LEU D 1 165 ? -49.70900 31.30700 -17.96600 1.000 22.48534 156 LEU D CA 1
ATOM 5765 C C . LEU D 1 165 ? -49.97600 32.80300 -17.74100 1.000 28.32928 156 LEU D C 1
ATOM 5766 O O . LEU D 1 165 ? -51.05200 33.12500 -17.22400 1.000 29.14081 156 LEU D O 1
ATOM 5771 N N . ARG D 1 166 ? -49.05000 33.67300 -18.08400 1.000 28.63191 157 ARG D N 1
ATOM 5772 C CA . ARG D 1 166 ? -49.32800 35.14100 -17.88600 1.000 30.05095 157 ARG D CA 1
ATOM 5773 C C . ARG D 1 166 ? -50.56600 35.54600 -18.71500 1.000 33.60225 157 ARG D C 1
ATOM 5774 O O . ARG D 1 166 ? -51.38800 36.33700 -18.23100 1.000 29.65206 157 ARG D O 1
ATOM 5782 N N . ALA D 1 167 ? -50.72700 34.99900 -19.91200 1.000 30.58852 158 ALA D N 1
ATOM 5783 C CA . ALA D 1 167 ? -51.82000 35.39300 -20.82900 1.000 30.97296 158 ALA D CA 1
ATOM 5784 C C . ALA D 1 167 ? -53.16700 34.83400 -20.36300 1.000 30.35486 158 ALA D C 1
ATOM 5785 O O . ALA D 1 167 ? -54.14200 35.59600 -20.37900 1.000 28.84571 158 ALA D O 1
ATOM 5787 N N . VAL D 1 168 ? -53.26800 33.56100 -19.96200 1.000 26.35954 159 VAL D N 1
ATOM 5788 C CA . VAL D 1 168 ? -54.58300 32.99400 -19.59100 1.000 25.87047 159 VAL D CA 1
ATOM 5789 C C . VAL D 1 168 ? -54.97100 33.52600 -18.19500 1.000 29.45535 159 VAL D C 1
ATOM 5790 O O . VAL D 1 168 ? -56.17800 33.74300 -17.94500 1.000 30.27880 159 VAL D O 1
ATOM 5794 N N . LEU D 1 169 ? -54.01000 33.72500 -17.30500 1.000 28.21863 160 LEU D N 1
ATOM 5795 C CA . LEU D 1 169 ? -54.31300 34.37000 -16.00200 1.000 33.49601 160 LEU D CA 1
ATOM 5796 C C . LEU D 1 169 ? -54.71400 35.83800 -16.26000 1.000 30.73177 160 LEU D C 1
ATOM 5797 O O . LEU D 1 169 ? -55.69700 36.27800 -15.65200 1.000 29.66713 160 LEU D O 1
ATOM 5802 N N . GLY D 1 170 ? -53.98600 36.52900 -17.13000 1.000 28.65334 161 GLY D N 1
ATOM 5803 C CA . GLY D 1 170 ? -54.28600 37.92600 -17.48600 1.000 38.37666 161 GLY D CA 1
ATOM 5804 C C . GLY D 1 170 ? -55.67200 38.06100 -18.08000 1.000 33.58295 161 GLY D C 1
ATOM 5805 O O . GLY D 1 170 ? -56.36700 39.04500 -17.73600 1.000 35.82994 161 GLY D O 1
ATOM 5806 N N . LEU D 1 171 ? -56.09200 37.11000 -18.93000 1.000 33.23605 162 LEU D N 1
ATOM 5807 C CA . LEU D 1 171 ? -57.46700 37.08700 -19.50000 1.000 29.47465 162 LEU D CA 1
ATOM 5808 C C . LEU D 1 171 ? -58.48700 37.27600 -18.37800 1.000 37.72520 162 LEU D C 1
ATOM 5809 O O . LEU D 1 171 ? -59.44300 38.06800 -18.55700 1.000 35.73832 162 LEU D O 1
ATOM 5814 N N . MET D 1 172 ? -58.33300 36.52800 -17.28400 1.000 32.32324 163 MET D N 1
ATOM 5815 C CA . MET D 1 172 ? -59.35600 36.44200 -16.22800 1.000 33.91270 163 MET D CA 1
ATOM 5816 C C . MET D 1 172 ? -59.22100 37.61700 -15.24300 1.000 34.00973 163 MET D C 1
ATOM 5817 O O . MET D 1 172 ? -60.04500 37.67400 -14.34900 1.000 31.39462 163 MET D O 1
ATOM 5822 N N . GLY D 1 173 ? -58.21200 38.47000 -15.40000 1.000 33.66064 164 GLY D N 1
ATOM 5823 C CA . GLY D 1 173 ? -57.95000 39.64600 -14.53000 1.000 39.04718 164 GLY D CA 1
ATOM 5824 C C . GLY D 1 173 ? -56.81600 39.42900 -13.53200 1.000 40.67381 164 GLY D C 1
ATOM 5825 O O . GLY D 1 173 ? -56.62700 40.27200 -12.66500 1.000 36.89542 164 GLY D O 1
ATOM 5826 N N . ILE D 1 174 ? -56.08800 38.31200 -13.61200 1.000 36.52476 165 ILE D N 1
ATOM 5827 C CA . ILE D 1 174 ? -55.00900 38.00500 -12.63300 1.000 34.98065 165 ILE D CA 1
ATOM 5828 C C . ILE D 1 174 ? -53.72900 38.52100 -13.26200 1.000 37.47197 165 ILE D C 1
ATOM 5829 O O . ILE D 1 174 ? -53.11100 37.80200 -14.10900 1.000 33.95744 165 ILE D O 1
ATOM 5834 N N . GLN D 1 175 ? -53.36500 39.76200 -12.94700 1.000 34.46635 166 GLN D N 1
ATOM 5835 C CA . GLN D 1 175 ? -52.24300 40.44000 -13.64800 1.000 39.52819 166 GLN D CA 1
ATOM 5836 C C . GLN D 1 175 ? -50.97200 40.26000 -12.82400 1.000 38.61389 166 GLN D C 1
ATOM 5837 O O . GLN D 1 175 ? -49.88200 40.49300 -13.38600 1.000 39.43988 166 GLN D O 1
ATOM 5843 N N . GLU D 1 176 ? -51.10600 39.93400 -11.53700 1.000 35.35072 167 GLU D N 1
ATOM 5844 C CA . GLU D 1 176 ? -49.94500 39.82200 -10.61200 1.000 41.94466 167 GLU D CA 1
ATOM 5845 C C . GLU D 1 176 ? -49.56000 38.33900 -10.58700 1.000 31.91008 167 GLU D C 1
ATOM 5846 O O . GLU D 1 176 ? -50.34100 37.58700 -10.08100 1.000 32.81788 167 GLU D O 1
ATOM 5852 N N . VAL D 1 177 ? -48.47200 37.98200 -11.26200 1.000 37.12536 168 VAL D N 1
ATOM 5853 C CA . VAL D 1 177 ? -48.01400 36.57000 -11.38500 1.000 32.58885 168 VAL D CA 1
ATOM 5854 C C . VAL D 1 177 ? -46.50900 36.49500 -11.14200 1.000 33.97364 168 VAL D C 1
ATOM 5855 O O . VAL D 1 177 ? -45.71300 37.06800 -11.91700 1.000 33.44233 168 VAL D O 1
ATOM 5859 N N . GLU D 1 178 ? -46.11900 35.79200 -10.08000 1.000 34.75805 169 GLU D N 1
ATOM 5860 C CA . GLU D 1 178 ? -44.69400 35.53900 -9.75800 1.000 37.62074 169 GLU D CA 1
ATOM 5861 C C . GLU D 1 178 ? -44.37400 34.07600 -10.07900 1.000 30.14766 169 GLU D C 1
ATOM 5862 O O . GLU D 1 178 ? -45.25600 33.24500 -9.90600 1.000 28.80633 169 GLU D O 1
ATOM 5868 N N . PHE D 1 179 ? -43.18500 33.82400 -10.57700 1.000 29.24540 170 PHE D N 1
ATOM 5869 C CA . PHE D 1 179 ? -42.74600 32.45300 -10.91300 1.000 30.27467 170 PHE D CA 1
ATOM 5870 C C . PHE D 1 179 ? -41.62000 32.03600 -9.97500 1.000 35.73646 170 PHE D C 1
ATOM 5871 O O . PHE D 1 179 ? -40.73600 32.85900 -9.64400 1.000 34.78683 170 PHE D O 1
ATOM 5879 N N . ILE D 1 180 ? -41.65100 30.76300 -9.59100 1.000 34.63390 171 ILE D N 1
ATOM 5880 C CA . ILE D 1 180 ? -40.52000 30.03900 -8.95800 1.000 31.39822 171 ILE D CA 1
ATOM 5881 C C . ILE D 1 180 ? -40.06000 28.98600 -9.97700 1.000 30.71929 171 ILE D C 1
ATOM 5882 O O . ILE D 1 180 ? -40.84300 28.08500 -10.27500 1.000 29.20783 171 ILE D O 1
ATOM 5887 N N . TYR D 1 181 ? -38.86300 29.17200 -10.51600 1.000 27.10164 172 TYR D N 1
ATOM 5888 C CA . TYR D 1 181 ? -38.19300 28.33300 -11.52000 1.000 29.75936 172 TYR D CA 1
ATOM 5889 C C . TYR D 1 181 ? -37.17300 27.41200 -10.83000 1.000 34.91170 172 TYR D C 1
ATOM 5890 O O . TYR D 1 181 ? -36.39100 27.84000 -9.97800 1.000 34.59442 172 TYR D O 1
ATOM 5899 N N . ALA D 1 182 ? -37.20800 26.15000 -11.18900 1.000 29.67798 173 ALA D N 1
ATOM 5900 C CA . ALA D 1 182 ? -36.12300 25.18900 -10.90800 1.000 32.83186 173 ALA D CA 1
ATOM 5901 C C . ALA D 1 182 ? -35.76100 24.60000 -12.26400 1.000 31.78007 173 ALA D C 1
ATOM 5902 O O . ALA D 1 182 ? -36.51000 23.75400 -12.73200 1.000 32.02547 173 ALA D O 1
ATOM 5904 N N . GLU D 1 183 ? -34.64300 25.01700 -12.85400 1.000 29.81380 174 GLU D N 1
ATOM 5905 C CA . GLU D 1 183 ? -34.24600 24.62500 -14.20700 1.000 30.33414 174 GLU D CA 1
ATOM 5906 C C . GLU D 1 183 ? -32.93700 23.83900 -14.17900 1.000 32.05102 174 GLU D C 1
ATOM 5907 O O . GLU D 1 183 ? -32.19600 23.94000 -13.19400 1.000 32.82988 174 GLU D O 1
ATOM 5913 N N . GLY D 1 184 ? -32.61500 23.24500 -15.31700 1.000 31.30813 175 GLY D N 1
ATOM 5914 C CA . GLY D 1 184 ? -31.38100 22.48900 -15.56700 1.000 36.42199 175 GLY D CA 1
ATOM 5915 C C . GLY D 1 184 ? -31.33900 21.23100 -14.72800 1.000 38.77378 175 GLY D C 1
ATOM 5916 O O . GLY D 1 184 ? -30.23800 20.76200 -14.42700 1.000 37.56205 175 GLY D O 1
ATOM 5917 N N . LEU D 1 185 ? -32.50000 20.66500 -14.40700 1.000 34.46378 176 LEU D N 1
ATOM 5918 C CA . LEU D 1 185 ? -32.55800 19.52000 -13.46000 1.000 36.97942 176 LEU D CA 1
ATOM 5919 C C . LEU D 1 185 ? -32.09600 18.24800 -14.14400 1.000 38.52388 176 LEU D C 1
ATOM 5920 O O . LEU D 1 185 ? -31.75100 17.33500 -13.40600 1.000 39.16831 176 LEU D O 1
ATOM 5925 N N . ASP D 1 186 ? -32.07400 18.17700 -15.48900 1.000 34.09733 177 ASP D N 1
ATOM 5926 C CA . ASP D 1 186 ? -31.61400 16.96000 -16.19400 1.000 35.72279 177 ASP D CA 1
ATOM 5927 C C . ASP D 1 186 ? -30.08000 16.89800 -16.17200 1.000 45.82422 177 ASP D C 1
ATOM 5928 O O . ASP D 1 186 ? -29.54200 15.89000 -16.62100 1.000 45.23136 177 ASP D O 1
ATOM 5933 N N . ASN D 1 187 ? -29.39200 17.94100 -15.71300 1.000 43.66496 178 ASN D N 1
ATOM 5934 C CA . ASN D 1 187 ? -27.90400 17.94800 -15.60300 1.000 54.77726 178 ASN D CA 1
ATOM 5935 C C . ASN D 1 187 ? -27.50300 17.49500 -14.18400 1.000 54.93241 178 ASN D C 1
ATOM 5936 O O . ASN D 1 187 ? -27.18800 18.37300 -13.39200 1.000 58.78547 178 ASN D O 1
ATOM 5941 N N . ARG D 1 188 ? -27.54100 16.19400 -13.84200 1.000 75.15547 179 ARG D N 1
ATOM 5942 C CA . ARG D 1 188 ? -27.26600 15.70000 -12.45000 1.000 78.21547 179 ARG D CA 1
ATOM 5943 C C . ARG D 1 188 ? -25.79700 15.29200 -12.28200 1.000 84.07547 179 ARG D C 1
ATOM 5944 O O . ARG D 1 188 ? -25.15900 14.87000 -13.24800 1.000 78.82592 179 ARG D O 1
ATOM 5952 N N . PRO D 1 189 ? -25.23700 15.33500 -11.03800 1.000 83.51547 180 PRO D N 1
ATOM 5953 C CA . PRO D 1 189 ? -26.00200 15.64300 -9.81900 1.000 75.74363 180 PRO D CA 1
ATOM 5954 C C . PRO D 1 189 ? -26.16100 17.14900 -9.55400 1.000 67.15547 180 PRO D C 1
ATOM 5955 O O . PRO D 1 189 ? -27.17100 17.56300 -8.85900 1.000 48.04505 180 PRO D O 1
ATOM 5959 N N . HIS D 1 190 ? -25.22100 17.92600 -10.12300 1.000 62.05430 181 HIS D N 1
ATOM 5960 C CA . HIS D 1 190 ? -25.00600 19.35900 -9.79300 1.000 57.06143 181 HIS D CA 1
ATOM 5961 C C . HIS D 1 190 ? -26.20100 20.18600 -10.29400 1.000 49.31924 181 HIS D C 1
ATOM 5962 O O . HIS D 1 190 ? -26.62000 21.06300 -9.56400 1.000 43.02304 181 HIS D O 1
ATOM 5969 N N . GLY D 1 191 ? -26.68900 19.93500 -11.50600 1.000 46.66157 182 GLY D N 1
ATOM 5970 C CA . GLY D 1 191 ? -27.79800 20.69700 -12.11100 1.000 44.74811 182 GLY D CA 1
ATOM 5971 C C . GLY D 1 191 ? -29.05400 20.60300 -11.26600 1.000 37.48239 182 GLY D C 1
ATOM 5972 O O . GLY D 1 191 ? -29.61100 21.66200 -10.95600 1.000 37.75616 182 GLY D O 1
ATOM 5973 N N . ARG D 1 192 ? -29.45200 19.39600 -10.85700 1.000 35.43963 183 ARG D N 1
ATOM 5974 C CA . ARG D 1 192 ? -30.65200 19.19400 -9.99400 1.000 40.51306 183 ARG D CA 1
ATOM 5975 C C . ARG D 1 192 ? -30.46800 19.95100 -8.67300 1.000 39.29245 183 ARG D C 1
ATOM 5976 O O . ARG D 1 192 ? -31.33500 20.78800 -8.33700 1.000 35.35841 183 ARG D O 1
ATOM 5984 N N . ASP D 1 193 ? -29.38100 19.70400 -7.94400 1.000 37.67978 184 ASP D N 1
ATOM 5985 C CA . ASP D 1 193 ? -29.12800 20.38700 -6.64600 1.000 40.24560 184 ASP D CA 1
ATOM 5986 C C . ASP D 1 193 ? -29.14100 21.91600 -6.86700 1.000 31.12168 184 ASP D C 1
ATOM 5987 O O . ASP D 1 193 ? -29.69900 22.65100 -6.03200 1.000 33.13820 184 ASP D O 1
ATOM 5992 N N . ALA D 1 194 ? -28.48500 22.40600 -7.91200 1.000 33.57884 185 ALA D N 1
ATOM 5993 C CA . ALA D 1 194 ? -28.37100 23.85900 -8.19800 1.000 38.59034 185 ALA D CA 1
ATOM 5994 C C . ALA D 1 194 ? -29.75900 24.48200 -8.47900 1.000 33.81493 185 ALA D C 1
ATOM 5995 O O . ALA D 1 194 ? -30.10900 25.53400 -7.92300 1.000 33.91881 185 ALA D O 1
ATOM 5997 N N . GLY D 1 195 ? -30.57800 23.81400 -9.28500 1.000 36.55067 186 GLY D N 1
ATOM 5998 C CA . GLY D 1 195 ? -31.92700 24.31300 -9.60800 1.000 32.13761 186 GLY D CA 1
ATOM 5999 C C . GLY D 1 195 ? -32.81200 24.29900 -8.38700 1.000 34.01849 186 GLY D C 1
ATOM 6000 O O . GLY D 1 195 ? -33.57600 25.27100 -8.13500 1.000 31.58593 186 GLY D O 1
ATOM 6001 N N . ILE D 1 196 ? -32.69900 23.27800 -7.54600 1.000 32.00589 187 ILE D N 1
ATOM 6002 C CA . ILE D 1 196 ? -33.57000 23.24100 -6.33200 1.000 27.79071 187 ILE D CA 1
ATOM 6003 C C . ILE D 1 196 ? -33.10500 24.33000 -5.36400 1.000 28.97008 187 ILE D C 1
ATOM 6004 O O . ILE D 1 196 ? -33.96100 24.94200 -4.74700 1.000 30.25278 187 ILE D O 1
ATOM 6009 N N . ALA D 1 197 ? -31.80400 24.54200 -5.20500 1.000 30.79305 188 ALA D N 1
ATOM 6010 C CA . ALA D 1 197 ? -31.28200 25.57700 -4.28300 1.000 33.69153 188 ALA D CA 1
ATOM 6011 C C . ALA D 1 197 ? -31.72200 26.96400 -4.77800 1.000 33.82761 188 ALA D C 1
ATOM 6012 O O . ALA D 1 197 ? -32.13300 27.77100 -3.95200 1.000 33.82427 188 ALA D O 1
ATOM 6014 N N . SER D 1 198 ? -31.74800 27.16300 -6.10100 1.000 34.69344 189 SER D N 1
ATOM 6015 C CA . SER D 1 198 ? -32.21400 28.44900 -6.67700 1.000 33.24326 189 SER D CA 1
ATOM 6016 C C . SER D 1 198 ? -33.70100 28.62700 -6.35000 1.000 35.44176 189 SER D C 1
ATOM 6017 O O . SER D 1 198 ? -34.08200 29.71900 -5.89800 1.000 29.92248 189 SER D O 1
ATOM 6020 N N . ALA D 1 199 ? -34.52800 27.58200 -6.52200 1.000 33.72512 190 ALA D N 1
ATOM 6021 C CA . ALA D 1 199 ? -35.97800 27.65300 -6.23000 1.000 29.32774 190 ALA D CA 1
ATOM 6022 C C . ALA D 1 199 ? -36.21500 27.91900 -4.75700 1.000 33.37649 190 ALA D C 1
ATOM 6023 O O . ALA D 1 199 ? -37.13700 28.69100 -4.40500 1.000 30.86774 190 ALA D O 1
ATOM 6025 N N . ARG D 1 200 ? -35.44000 27.28800 -3.86300 1.000 29.57530 191 ARG D N 1
ATOM 6026 C CA . ARG D 1 200 ? -35.62900 27.50900 -2.41800 1.000 28.24396 191 ARG D CA 1
ATOM 6027 C C . ARG D 1 200 ? -35.29600 28.98200 -2.06100 1.000 27.02735 191 ARG D C 1
ATOM 6028 O O . ARG D 1 200 ? -35.97000 29.55200 -1.17400 1.000 30.32608 191 ARG D O 1
ATOM 6036 N N . ALA D 1 201 ? -34.26300 29.55900 -2.65200 1.000 29.16485 192 ALA D N 1
ATOM 6037 C CA . ALA D 1 201 ? -33.88600 30.97200 -2.39000 1.000 33.02541 192 ALA D CA 1
ATOM 6038 C C . ALA D 1 201 ? -35.02200 31.90200 -2.89300 1.000 34.57722 192 ALA D C 1
ATOM 6039 O O . ALA D 1 201 ? -35.38300 32.83700 -2.14800 1.000 36.69522 192 ALA D O 1
ATOM 6041 N N . GLN D 1 202 ? -35.62000 31.61700 -4.07100 1.000 36.89468 193 GLN D N 1
ATOM 6042 C CA . GLN D 1 202 ? -36.83300 32.33400 -4.61500 1.000 34.28917 193 GLN D CA 1
ATOM 6043 C C . GLN D 1 202 ? -38.01400 32.14100 -3.66500 1.000 35.30611 193 GLN D C 1
ATOM 6044 O O . GLN D 1 202 ? -38.74000 33.10400 -3.33100 1.000 33.41961 193 GLN D O 1
ATOM 6050 N N . ILE D 1 203 ? -38.25000 30.90600 -3.20300 1.000 31.45253 194 ILE D N 1
ATOM 6051 C CA . ILE D 1 203 ? -39.34300 30.65000 -2.23400 1.000 29.15884 194 ILE D CA 1
ATOM 6052 C C . ILE D 1 203 ? -39.14400 31.53300 -1.00400 1.000 30.00571 194 ILE D C 1
ATOM 6053 O O . ILE D 1 203 ? -40.13900 32.00300 -0.43900 1.000 33.03412 194 ILE D O 1
ATOM 6058 N N . ALA D 1 204 ? -37.92400 31.64100 -0.47800 1.000 29.58283 195 ALA D N 1
ATOM 6059 C CA . ALA D 1 204 ? -37.72900 32.35100 0.80900 1.000 34.90318 195 ALA D CA 1
ATOM 6060 C C . ALA D 1 204 ? -38.05900 33.84200 0.58500 1.000 40.48240 195 ALA D C 1
ATOM 6061 O O . ALA D 1 204 ? -38.76700 34.40200 1.40500 1.000 48.33537 195 ALA D O 1
ATOM 6063 N N . ARG D 1 205 ? -37.54600 34.43100 -0.49100 1.000 41.63711 196 ARG D N 1
ATOM 6064 C CA . ARG D 1 205 ? -37.82600 35.84700 -0.87200 1.000 45.07856 196 ARG D CA 1
ATOM 6065 C C . ARG D 1 205 ? -39.34900 36.04900 -0.94700 1.000 47.78306 196 ARG D C 1
ATOM 6066 O O . ARG D 1 205 ? -39.83700 37.01600 -0.32900 1.000 53.35877 196 ARG D O 1
ATOM 6074 N N . LEU D 1 206 ? -40.09800 35.13000 -1.57800 1.000 48.62965 197 LEU D N 1
ATOM 6075 C CA . LEU D 1 206 ? -41.56200 35.31300 -1.80300 1.000 43.53257 197 LEU D CA 1
ATOM 6076 C C . LEU D 1 206 ? -42.37700 35.07600 -0.53400 1.000 49.15886 197 LEU D C 1
ATOM 6077 O O . LEU D 1 206 ? -43.43600 35.75700 -0.37100 1.000 51.01311 197 LEU D O 1
ATOM 6082 N N . ALA D 1 207 ? -42.00200 34.13100 0.33000 1.000 37.28171 198 ALA D N 1
ATOM 6083 C CA . ALA D 1 207 ? -42.90800 33.73500 1.43200 1.000 42.26518 198 ALA D CA 1
ATOM 6084 C C . ALA D 1 207 ? -43.03500 34.86800 2.45900 1.000 44.19814 198 ALA D C 1
ATOM 6085 O O . ALA D 1 207 ? -44.04400 34.87300 3.16700 1.000 43.76785 198 ALA D O 1
ATOM 6087 N N . VAL D 1 208 ? -42.04000 35.75600 2.58200 1.000 46.99790 199 VAL D N 1
ATOM 6088 C CA . VAL D 1 208 ? -42.00200 36.81900 3.63400 1.000 44.87433 199 VAL D CA 1
ATOM 6089 C C . VAL D 1 208 ? -42.94000 37.97000 3.26000 1.000 50.13865 199 VAL D C 1
ATOM 6090 O O . VAL D 1 208 ? -43.23000 38.77300 4.13000 1.000 56.10194 199 VAL D O 1
ATOM 6094 N N . GLN D 1 209 ? -43.37800 38.02700 2.01800 1.000 44.55817 200 GLN D N 1
ATOM 6095 C CA . GLN D 1 209 ? -44.38300 38.97600 1.48000 1.000 48.20059 200 GLN D CA 1
ATOM 6096 C C . GLN D 1 209 ? -45.77500 38.34700 1.67200 1.000 48.82461 200 GLN D C 1
ATOM 6097 O O . GLN D 1 209 ? -46.68500 39.13100 1.91600 1.000 48.90504 200 GLN D O 1
ATOM 6103 N N . ALA E 1 11 ? -24.53700 7.95000 -87.11200 1.000 48.77547 2 ALA E N 1
ATOM 6104 C CA . ALA E 1 11 ? -24.67400 8.20000 -85.62600 1.000 45.94975 2 ALA E CA 1
ATOM 6105 C C . ALA E 1 11 ? -25.22700 9.60000 -85.31700 1.000 43.33374 2 ALA E C 1
ATOM 6106 O O . ALA E 1 11 ? -24.74400 10.59100 -85.87100 1.000 41.37330 2 ALA E O 1
ATOM 6108 N N . ASN E 1 12 ? -26.23600 9.66000 -84.44900 1.000 42.08090 3 ASN E N 1
ATOM 6109 C CA . ASN E 1 12 ? -26.73600 10.91000 -83.82200 1.000 40.68369 3 ASN E CA 1
ATOM 6110 C C . ASN E 1 12 ? -25.75500 11.30600 -82.70200 1.000 43.38564 3 ASN E C 1
ATOM 6111 O O . ASN E 1 12 ? -25.66800 10.54200 -81.73000 1.000 40.90522 3 ASN E O 1
ATOM 6116 N N . VAL E 1 13 ? -25.01600 12.41000 -82.87600 1.000 36.93945 4 VAL E N 1
ATOM 6117 C CA . VAL E 1 13 ? -23.91100 12.81200 -81.95600 1.000 40.21144 4 VAL E CA 1
ATOM 6118 C C . VAL E 1 13 ? -24.34200 14.08500 -81.23700 1.000 35.92308 4 VAL E C 1
ATOM 6119 O O . VAL E 1 13 ? -24.68100 15.08800 -81.89100 1.000 38.03369 4 VAL E O 1
ATOM 6123 N N . LEU E 1 14 ? -24.39100 14.00200 -79.90600 1.000 39.00340 5 LEU E N 1
ATOM 6124 C CA . LEU E 1 14 ? -24.67200 15.14900 -79.03400 1.000 33.77037 5 LEU E CA 1
ATOM 6125 C C . LEU E 1 14 ? -23.33000 15.58600 -78.43400 1.000 32.03197 5 LEU E C 1
ATOM 6126 O O . LEU E 1 14 ? -22.67700 14.74400 -77.81000 1.000 31.73358 5 LEU E O 1
ATOM 6131 N N . VAL E 1 15 ? -22.96400 16.82500 -78.70500 1.000 29.87924 6 VAL E N 1
ATOM 6132 C CA . VAL E 1 15 ? -21.64500 17.42400 -78.37100 1.000 35.02013 6 VAL E CA 1
ATOM 6133 C C . VAL E 1 15 ? -21.87000 18.49700 -77.30100 1.000 31.37288 6 VAL E C 1
ATOM 6134 O O . VAL E 1 15 ? -22.61700 19.42400 -77.54400 1.000 31.53780 6 VAL E O 1
ATOM 6138 N N . LEU E 1 16 ? -21.21900 18.32600 -76.14300 1.000 29.63311 7 LEU E N 1
ATOM 6139 C CA . LEU E 1 16 ? -21.29600 19.27900 -75.01700 1.000 28.34071 7 LEU E CA 1
ATOM 6140 C C . LEU E 1 16 ? -19.91500 19.89700 -74.86700 1.000 29.63061 7 LEU E C 1
ATOM 6141 O O . LEU E 1 16 ? -18.98800 19.15900 -74.66700 1.000 29.72577 7 LEU E O 1
ATOM 6146 N N . LYS E 1 17 ? -19.82600 21.21200 -75.03100 1.000 28.99693 8 LYS E N 1
ATOM 6147 C CA . LYS E 1 17 ? -18.59700 21.97000 -74.75600 1.000 26.86810 8 LYS E CA 1
ATOM 6148 C C . LYS E 1 17 ? -18.84600 22.81500 -73.49200 1.000 27.88562 8 LYS E C 1
ATOM 6149 O O . LYS E 1 17 ? -19.91000 23.48600 -73.37900 1.000 29.35835 8 LYS E O 1
ATOM 6155 N N . SER E 1 18 ? -17.90300 22.79500 -72.54400 1.000 26.39946 9 SER E N 1
ATOM 6156 C CA . SER E 1 18 ? -18.06500 23.49200 -71.24300 1.000 24.48446 9 SER E CA 1
ATOM 6157 C C . SER E 1 18 ? -16.88900 24.40500 -70.91600 1.000 26.56523 9 SER E C 1
ATOM 6158 O O . SER E 1 18 ? -16.95900 25.08400 -69.85600 1.000 25.20064 9 SER E O 1
ATOM 6161 N N . SER E 1 19 ? -15.83200 24.43100 -71.73300 1.000 24.77347 10 SER E N 1
ATOM 6162 C CA . SER E 1 19 ? -14.64000 25.26100 -71.46800 1.000 26.45108 10 SER E CA 1
ATOM 6163 C C . SER E 1 19 ? -15.04600 26.72700 -71.39400 1.000 26.09674 10 SER E C 1
ATOM 6164 O O . SER E 1 19 ? -15.96000 27.13500 -72.08400 1.000 27.36391 10 SER E O 1
ATOM 6167 N N . ILE E 1 20 ? -14.33700 27.49400 -70.58600 1.000 27.09089 11 ILE E N 1
ATOM 6168 C CA . ILE E 1 20 ? -14.53700 28.95200 -70.52600 1.000 26.59800 11 ILE E CA 1
ATOM 6169 C C . ILE E 1 20 ? -13.47000 29.67000 -71.37100 1.000 29.34332 11 ILE E C 1
ATOM 6170 O O . ILE E 1 20 ? -13.46500 30.91300 -71.32500 1.000 31.43291 11 ILE E O 1
ATOM 6175 N N . ASN E 1 21 ? -12.65900 28.96300 -72.14900 1.000 29.33445 12 ASN E N 1
ATOM 6176 C CA . ASN E 1 21 ? -11.47300 29.58800 -72.80900 1.000 31.49216 12 ASN E CA 1
ATOM 6177 C C . ASN E 1 21 ? -11.75500 30.01000 -74.26500 1.000 36.68112 12 ASN E C 1
ATOM 6178 O O . ASN E 1 21 ? -10.76100 30.37900 -74.98300 1.000 34.63244 12 ASN E O 1
ATOM 6183 N N . GLY E 1 22 ? -13.01600 29.96100 -74.70400 1.000 32.10320 13 GLY E N 1
ATOM 6184 C CA . GLY E 1 22 ? -13.46500 30.36900 -76.04900 1.000 37.72031 13 GLY E CA 1
ATOM 6185 C C . GLY E 1 22 ? -12.65600 29.72800 -77.16600 1.000 40.00908 13 GLY E C 1
ATOM 6186 O O . GLY E 1 22 ? -12.45300 28.48100 -77.18100 1.000 33.66864 13 GLY E O 1
ATOM 6187 N N . GLU E 1 23 ? -12.19300 30.55700 -78.10100 1.000 42.31738 14 GLU E N 1
ATOM 6188 C CA . GLU E 1 23 ? -11.52900 30.06600 -79.33700 1.000 39.21912 14 GLU E CA 1
ATOM 6189 C C . GLU E 1 23 ? -10.20000 29.43000 -78.93200 1.000 41.99502 14 GLU E C 1
ATOM 6190 O O . GLU E 1 23 ? -9.68800 28.64300 -79.70500 1.000 47.45238 14 GLU E O 1
ATOM 6196 N N . THR E 1 24 ? -9.65700 29.74900 -77.75500 1.000 34.33449 15 THR E N 1
ATOM 6197 C CA . THR E 1 24 ? -8.38300 29.15000 -77.29300 1.000 36.09140 15 THR E CA 1
ATOM 6198 C C . THR E 1 24 ? -8.63800 27.80000 -76.60600 1.000 34.71978 15 THR E C 1
ATOM 6199 O O . THR E 1 24 ? -7.65900 27.17700 -76.22800 1.000 37.08879 15 THR E O 1
ATOM 6203 N N . SER E 1 25 ? -9.87500 27.33600 -76.46300 1.000 35.45153 16 SER E N 1
ATOM 6204 C CA . SER E 1 25 ? -10.18800 26.11000 -75.67800 1.000 32.27933 16 SER E CA 1
ATOM 6205 C C . SER E 1 25 ? -9.48900 24.90100 -76.28700 1.000 32.25754 16 SER E C 1
ATOM 6206 O O . SER E 1 25 ? -9.73600 24.61100 -77.46900 1.000 30.56290 16 SER E O 1
ATOM 6209 N N . LEU E 1 26 ? -8.69800 24.17500 -75.51100 1.000 30.65900 17 LEU E N 1
ATOM 6210 C CA . LEU E 1 26 ? -8.05500 22.93900 -75.99300 1.000 27.96941 17 LEU E CA 1
ATOM 6211 C C . LEU E 1 26 ? -9.07400 21.80600 -76.05400 1.000 30.64689 17 LEU E C 1
ATOM 6212 O O . LEU E 1 26 ? -9.03800 21.02100 -77.01600 1.000 28.93421 17 LEU E O 1
ATOM 6217 N N . THR E 1 27 ? -9.99600 21.69600 -75.09300 1.000 29.97386 18 THR E N 1
ATOM 6218 C CA . THR E 1 27 ? -10.98000 20.59000 -75.15200 1.000 26.71331 18 THR E CA 1
ATOM 6219 C C . THR E 1 27 ? -11.91300 20.76800 -76.35100 1.000 28.76763 18 THR E C 1
ATOM 6220 O O . THR E 1 27 ? -12.26800 19.74900 -77.00300 1.000 29.01289 18 THR E O 1
ATOM 6224 N N . ASN E 1 28 ? -12.28600 21.98800 -76.67700 1.000 30.19716 19 ASN E N 1
ATOM 6225 C CA . ASN E 1 28 ? -13.12200 22.24800 -77.87800 1.000 30.10216 19 ASN E CA 1
ATOM 6226 C C . ASN E 1 28 ? -12.33200 21.89500 -79.15800 1.000 29.36230 19 ASN E C 1
ATOM 6227 O O . ASN E 1 28 ? -12.91200 21.32900 -80.07200 1.000 29.27907 19 ASN E O 1
ATOM 6232 N N . GLN E 1 29 ? -11.05200 22.23000 -79.21500 1.000 30.28103 20 GLN E N 1
ATOM 6233 C CA . GLN E 1 29 ? -10.18100 21.89700 -80.36200 1.000 28.33549 20 GLN E CA 1
ATOM 6234 C C . GLN E 1 29 ? -10.14600 20.37400 -80.48500 1.000 32.73035 20 GLN E C 1
ATOM 6235 O O . GLN E 1 29 ? -10.36800 19.86600 -81.60200 1.000 31.14671 20 GLN E O 1
ATOM 6241 N N . LEU E 1 30 ? -9.90000 19.63900 -79.38800 1.000 31.64154 21 LEU E N 1
ATOM 6242 C CA . LEU E 1 30 ? -9.75400 18.17500 -79.47200 1.000 29.31973 21 LEU E CA 1
ATOM 6243 C C . LEU E 1 30 ? -11.10000 17.53000 -79.79500 1.000 32.66314 21 LEU E C 1
ATOM 6244 O O . LEU E 1 30 ? -11.11100 16.49600 -80.52500 1.000 31.13019 21 LEU E O 1
ATOM 6249 N N . ILE E 1 31 ? -12.21100 18.10400 -79.32700 1.000 30.26010 22 ILE E N 1
ATOM 6250 C CA . ILE E 1 31 ? -13.55400 17.58800 -79.71200 1.000 31.42523 22 ILE E CA 1
ATOM 6251 C C . ILE E 1 31 ? -13.71100 17.70800 -81.24300 1.000 32.18499 22 ILE E C 1
ATOM 6252 O O . ILE E 1 31 ? -14.17500 16.72100 -81.89100 1.000 30.02852 22 ILE E O 1
ATOM 6257 N N . ASN E 1 32 ? -13.35700 18.86200 -81.79900 1.000 28.98641 23 ASN E N 1
ATOM 6258 C CA . ASN E 1 32 ? -13.44800 19.12200 -83.25800 1.000 33.84350 23 ASN E CA 1
ATOM 6259 C C . ASN E 1 32 ? -12.56800 18.12100 -84.02000 1.000 35.18173 23 ASN E C 1
ATOM 6260 O O . ASN E 1 32 ? -13.01700 17.58500 -85.06500 1.000 32.68446 23 ASN E O 1
ATOM 6265 N N . GLU E 1 33 ? -11.37100 17.85900 -83.51200 1.000 30.95012 24 GLU E N 1
ATOM 6266 C CA . GLU E 1 33 ? -10.44200 16.85500 -84.10300 1.000 32.57340 24 GLU E CA 1
ATOM 6267 C C . GLU E 1 33 ? -11.04100 15.46800 -84.00800 1.000 35.02911 24 GLU E C 1
ATOM 6268 O O . GLU E 1 33 ? -10.89400 14.68600 -84.98900 1.000 37.36785 24 GLU E O 1
ATOM 6274 N N . PHE E 1 34 ? -11.67300 15.10600 -82.89600 1.000 31.01385 25 PHE E N 1
ATOM 6275 C CA . PHE E 1 34 ? -12.27800 13.76400 -82.77600 1.000 30.14547 25 PHE E CA 1
ATOM 6276 C C . PHE E 1 34 ? -13.39900 13.63500 -83.81800 1.000 36.41793 25 PHE E C 1
ATOM 6277 O O . PHE E 1 34 ? -13.48500 12.56900 -84.45800 1.000 38.61168 25 PHE E O 1
ATOM 6285 N N . LEU E 1 35 ? -14.26600 14.64800 -83.96900 1.000 31.97635 26 LEU E N 1
ATOM 6286 C CA . LEU E 1 35 ? -15.40900 14.55900 -84.91300 1.000 34.42866 26 LEU E CA 1
ATOM 6287 C C . LEU E 1 35 ? -14.85700 14.46300 -86.35400 1.000 37.52287 26 LEU E C 1
ATOM 6288 O O . LEU E 1 35 ? -15.43800 13.69100 -87.15500 1.000 35.95373 26 LEU E O 1
ATOM 6293 N N . ALA E 1 36 ? -13.79900 15.21700 -86.66900 1.000 32.42324 27 ALA E N 1
ATOM 6294 C CA . ALA E 1 36 ? -13.11400 15.20700 -87.98700 1.000 37.71473 27 ALA E CA 1
ATOM 6295 C C . ALA E 1 36 ? -12.49100 13.82300 -88.23100 1.000 40.62139 27 ALA E C 1
ATOM 62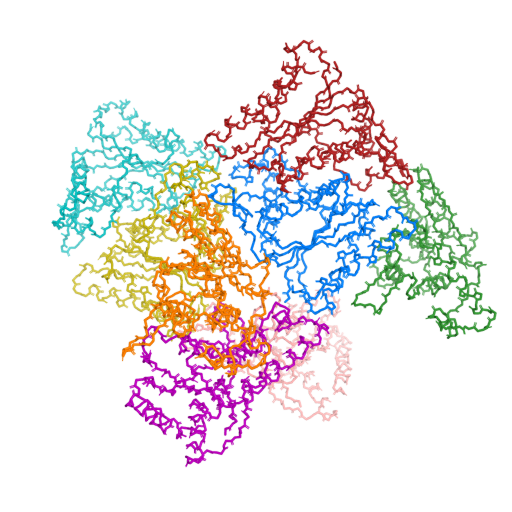96 O O . ALA E 1 36 ? -12.59500 13.29200 -89.37300 1.000 36.97692 27 ALA E O 1
ATOM 6298 N N . ALA E 1 37 ? -11.90400 13.20500 -87.20400 1.000 34.31909 28 ALA E N 1
ATOM 6299 C CA . ALA E 1 37 ? -11.29400 11.86100 -87.32000 1.000 36.94521 28 ALA E CA 1
ATOM 6300 C C . ALA E 1 37 ? -12.39100 10.82900 -87.57200 1.000 42.71054 28 ALA E C 1
ATOM 6301 O O . ALA E 1 37 ? -12.14700 9.87200 -88.34200 1.000 41.20396 28 ALA E O 1
ATOM 6303 N N . ARG E 1 38 ? -13.57000 11.00600 -86.98200 1.000 34.66699 29 ARG E N 1
ATOM 6304 C CA . ARG E 1 38 ? -14.71000 10.09300 -87.21900 1.000 38.65275 29 ARG E CA 1
ATOM 6305 C C . ARG E 1 38 ? -15.13300 10.20600 -88.69700 1.000 42.41673 29 ARG E C 1
ATOM 6306 O O . ARG E 1 38 ? -15.38700 9.14700 -89.33300 1.000 41.23124 29 ARG E O 1
ATOM 6314 N N . GLN E 1 39 ? -15.19800 11.43100 -89.21000 1.000 37.15908 30 GLN E N 1
ATOM 6315 C CA . GLN E 1 39 ? -15.60800 11.69800 -90.61700 1.000 46.47485 30 GLN E CA 1
ATOM 6316 C C . GLN E 1 39 ? -14.57500 11.06400 -91.56500 1.000 47.86288 30 GLN E C 1
ATOM 6317 O O . GLN E 1 39 ? -15.01900 10.33400 -92.48700 1.000 46.94029 30 GLN E O 1
ATOM 6323 N N . ALA E 1 40 ? -13.28800 11.21900 -91.26800 1.000 40.00219 31 ALA E N 1
ATOM 6324 C CA . ALA E 1 40 ? -12.21200 10.60400 -92.07400 1.000 45.18001 31 ALA E CA 1
ATOM 6325 C C . ALA E 1 40 ? -12.32300 9.07700 -92.05800 1.000 50.05612 31 ALA E C 1
ATOM 6326 O O . ALA E 1 40 ? -11.90900 8.45300 -93.03800 1.000 47.34178 31 ALA E O 1
ATOM 6328 N N . ALA E 1 41 ? -12.85400 8.50900 -90.98000 1.000 42.52667 32 ALA E N 1
ATOM 6329 C CA . ALA E 1 41 ? -12.99300 7.04400 -90.86700 1.000 47.27097 32 ALA E CA 1
ATOM 6330 C C . ALA E 1 41 ? -14.24100 6.58500 -91.61700 1.000 48.19257 32 ALA E C 1
ATOM 6331 O O . ALA E 1 41 ? -14.51500 5.38500 -91.61000 1.000 53.52363 32 ALA E O 1
ATOM 6333 N N . GLY E 1 42 ? -14.97800 7.51800 -92.20200 1.000 43.84702 33 GLY E N 1
ATOM 6334 C CA . GLY E 1 42 ? -16.16500 7.15000 -92.98500 1.000 44.22705 33 GLY E CA 1
ATOM 6335 C C . GLY E 1 42 ? -17.46600 7.26300 -92.21300 1.000 53.49924 33 GLY E C 1
ATOM 6336 O O . GLY E 1 42 ? -18.49800 6.83600 -92.74900 1.000 47.09467 33 GLY E O 1
ATOM 6337 N N . HIS E 1 43 ? -17.42700 7.83000 -91.00500 1.000 42.02932 34 HIS E N 1
ATOM 6338 C CA . HIS E 1 43 ? -18.67500 8.02800 -90.22600 1.000 50.34238 34 HIS E CA 1
ATOM 6339 C C . HIS E 1 43 ? -19.41400 9.27900 -90.71700 1.000 49.68850 34 HIS E C 1
ATOM 6340 O O . HIS E 1 43 ? -18.78500 10.33600 -90.79700 1.000 51.40199 34 HIS E O 1
ATOM 6347 N N . GLY E 1 44 ? -20.70300 9.15100 -91.01400 1.000 45.61792 35 GLY E N 1
ATOM 6348 C CA . GLY E 1 44 ? -21.51700 10.31100 -91.41700 1.000 45.29197 35 GLY E CA 1
ATOM 6349 C C . GLY E 1 44 ? -22.35600 10.74900 -90.24600 1.000 44.33377 35 GLY E C 1
ATOM 6350 O O . GLY E 1 44 ? -23.52000 10.34400 -90.17400 1.000 49.00050 35 GLY E O 1
ATOM 6351 N N . ASP E 1 45 ? -21.78500 11.56700 -89.37500 1.000 42.01751 36 ASP E N 1
ATOM 6352 C CA . ASP E 1 45 ? -22.47700 11.92000 -88.11500 1.000 46.30204 36 ASP E CA 1
ATOM 6353 C C . ASP E 1 45 ? -23.46500 13.07200 -88.27200 1.000 42.86655 36 ASP E C 1
ATOM 6354 O O . ASP E 1 45 ? -23.19000 13.97900 -89.05700 1.000 40.23798 36 ASP E O 1
ATOM 6359 N N . ARG E 1 46 ? -24.57800 13.00400 -87.55200 1.000 38.75935 37 ARG E N 1
ATOM 6360 C CA . ARG E 1 46 ? -25.53600 14.13000 -87.49900 1.000 39.78305 37 ARG E CA 1
ATOM 6361 C C . ARG E 1 46 ? -25.24600 14.82300 -86.16900 1.000 43.78598 37 ARG E C 1
ATOM 6362 O O . ARG E 1 46 ? -25.40000 14.16900 -85.13100 1.000 37.88111 37 ARG E O 1
ATOM 6370 N N . LEU E 1 47 ? -24.86100 16.09100 -86.20200 1.000 39.15860 38 LEU E N 1
ATOM 6371 C CA . LEU E 1 47 ? -24.39300 16.74400 -84.95700 1.000 38.13787 38 LEU E CA 1
ATOM 6372 C C . LEU E 1 47 ? -25.37000 17.70900 -84.29800 1.000 41.62973 38 LEU E C 1
ATOM 6373 O O . LEU E 1 47 ? -25.92200 18.55000 -85.00500 1.000 36.63428 38 LEU E O 1
ATOM 6378 N N . THR E 1 48 ? -25.61400 17.52900 -83.00400 1.000 37.35635 39 THR E N 1
ATOM 6379 C CA . THR E 1 48 ? -26.29800 18.54100 -82.17100 1.000 40.24973 39 THR E CA 1
ATOM 6380 C C . THR E 1 48 ? -25.26500 19.02400 -81.15000 1.000 39.35905 39 THR E C 1
ATOM 6381 O O . THR E 1 48 ? -24.74500 18.15900 -80.41400 1.000 36.72189 39 THR E O 1
ATOM 6385 N N . GLU E 1 49 ? -24.95100 20.31200 -81.17200 1.000 37.35478 40 GLU E N 1
ATOM 6386 C CA . GLU E 1 49 ? -23.81600 20.88300 -80.41200 1.000 40.08929 40 GLU E CA 1
ATOM 6387 C C . GLU E 1 49 ? -24.33000 21.99800 -79.50700 1.000 39.04275 40 GLU E C 1
ATOM 6388 O O . GLU E 1 49 ? -25.06400 22.87200 -79.96600 1.000 33.37820 40 GLU E O 1
ATOM 6394 N N . HIS E 1 50 ? -23.93500 21.95200 -78.23600 1.000 33.31649 41 HIS E N 1
ATOM 6395 C CA . HIS E 1 50 ? -24.22200 23.01000 -77.24500 1.000 30.54077 41 HIS E CA 1
ATOM 6396 C C . HIS E 1 50 ? -22.87900 23.50400 -76.73500 1.000 34.39788 41 HIS E C 1
ATOM 6397 O O . HIS E 1 50 ? -22.06300 22.66300 -76.23900 1.000 31.34855 41 HIS E O 1
ATOM 6404 N N . ASP E 1 51 ? -22.64000 24.80000 -76.87300 1.000 28.44263 42 ASP E N 1
ATOM 6405 C CA . ASP E 1 51 ? -21.60200 25.47800 -76.07200 1.000 30.90045 42 ASP E CA 1
ATOM 6406 C C . ASP E 1 51 ? -22.24700 25.86600 -74.73500 1.000 29.61270 42 ASP E C 1
ATOM 6407 O O . ASP E 1 51 ? -22.87300 26.92200 -74.65200 1.000 30.99400 42 ASP E O 1
ATOM 6412 N N . LEU E 1 52 ? -22.13200 24.99800 -73.73600 1.000 28.24893 43 LEU E N 1
ATOM 6413 C CA . LEU E 1 52 ? -22.81500 25.19800 -72.43200 1.000 28.99637 43 LEU E CA 1
ATOM 6414 C C . LEU E 1 52 ? -22.33200 26.50200 -71.80000 1.000 28.11738 43 LEU E C 1
ATOM 6415 O O . LEU E 1 52 ? -23.12900 27.14100 -71.04800 1.000 26.70484 43 LEU E O 1
ATOM 6420 N N . SER E 1 53 ? -21.09500 26.92000 -72.08300 1.000 27.66271 44 SER E N 1
ATOM 6421 C CA . SER E 1 53 ? -20.52300 28.18000 -71.54300 1.000 29.06005 44 SER E CA 1
ATOM 6422 C C . SER E 1 53 ? -21.33300 29.38600 -72.02700 1.000 30.36190 44 SER E C 1
ATOM 6423 O O . SER E 1 53 ? -21.25100 30.42800 -71.39800 1.000 31.20786 44 SER E O 1
ATOM 6426 N N . ALA E 1 54 ? -22.10000 29.24700 -73.10200 1.000 30.04834 45 ALA E N 1
ATOM 6427 C CA . ALA E 1 54 ? -22.82700 30.39200 -73.68000 1.000 31.20582 45 ALA E CA 1
ATOM 6428 C C . ALA E 1 54 ? -24.32100 30.27400 -73.39300 1.000 33.24929 45 ALA E C 1
ATOM 6429 O O . ALA E 1 54 ? -25.03600 31.13400 -73.81400 1.000 34.62867 45 ALA E O 1
ATOM 6431 N N . MET E 1 55 ? -24.79600 29.26400 -72.67300 1.000 33.43671 46 MET E N 1
ATOM 6432 C CA . MET E 1 55 ? -26.25200 28.99600 -72.62000 1.000 34.08042 46 MET E CA 1
ATOM 6433 C C . MET E 1 55 ? -26.88400 29.50400 -71.32000 1.000 35.61812 46 MET E C 1
ATOM 6434 O O . MET E 1 55 ? -28.09900 29.46900 -71.24700 1.000 33.17985 46 MET E O 1
ATOM 6439 N N . ALA E 1 56 ? -26.10600 30.01600 -70.37800 1.000 34.64460 47 ALA E N 1
ATOM 6440 C CA . ALA E 1 56 ? -26.59800 30.55000 -69.08400 1.000 36.71535 47 ALA E CA 1
ATOM 6441 C C . ALA E 1 56 ? -27.57800 29.55000 -68.44400 1.000 37.80123 47 ALA E C 1
ATOM 6442 O O . ALA E 1 56 ? -28.69200 29.93900 -68.08600 1.000 31.90175 47 ALA E O 1
ATOM 6444 N N . LEU E 1 57 ? -27.19600 28.29300 -68.33000 1.000 31.64298 48 LEU E N 1
ATOM 6445 C CA . LEU E 1 57 ? -28.02800 27.26700 -67.67500 1.000 32.90440 48 LEU E CA 1
ATOM 6446 C C . LEU E 1 57 ? -28.37100 27.72900 -66.25800 1.000 31.27295 48 LEU E C 1
ATOM 6447 O O . LEU E 1 57 ? -27.58000 28.33100 -65.54700 1.000 30.27310 48 LEU E O 1
ATOM 6452 N N . PRO E 1 58 ? -29.61000 27.51400 -65.82300 1.000 32.55091 49 PRO E N 1
ATOM 6453 C CA . PRO E 1 58 ? -29.97000 27.75800 -64.43000 1.000 35.58448 49 PRO E CA 1
ATOM 6454 C C . PRO E 1 58 ? -29.25800 26.79900 -63.45300 1.000 35.20307 49 PRO E C 1
ATOM 6455 O O . PRO E 1 58 ? -28.96100 25.66600 -63.83800 1.000 38.35474 49 PRO E O 1
ATOM 6459 N N . THR E 1 59 ? -28.92400 27.30000 -62.26600 1.000 35.35204 50 THR E N 1
ATOM 6460 C CA . THR E 1 59 ? -28.39200 26.48800 -61.14200 1.000 34.85405 50 THR E CA 1
ATOM 6461 C C . THR E 1 59 ? -29.54800 25.72000 -60.48800 1.000 32.77398 50 THR E C 1
ATOM 6462 O O . THR E 1 59 ? -30.66400 26.30700 -60.32000 1.000 29.15027 50 THR E O 1
ATOM 6466 N N . LEU E 1 60 ? -29.30000 24.49900 -60.02600 1.000 30.60129 51 LEU E N 1
ATOM 6467 C CA . LEU E 1 60 ? -30.34900 23.72600 -59.34200 1.000 26.06688 51 LEU E CA 1
ATOM 6468 C C . LEU E 1 60 ? -30.59900 24.36300 -57.98100 1.000 30.31598 51 LEU E C 1
ATOM 6469 O O . LEU E 1 60 ? -29.66200 24.52000 -57.20500 1.000 33.44123 51 LEU E O 1
ATOM 6474 N N . ASP E 1 61 ? -31.84400 24.74900 -57.72300 1.000 29.35574 52 ASP E N 1
ATOM 6475 C CA . ASP E 1 61 ? -32.27100 25.31400 -56.42000 1.000 29.12440 52 ASP E CA 1
ATOM 6476 C C . ASP E 1 61 ? -33.52700 24.55800 -55.97900 1.000 26.92168 52 ASP E C 1
ATOM 6477 O O . ASP E 1 61 ? -33.96900 23.65800 -56.69200 1.000 29.21011 52 ASP E O 1
ATOM 6482 N N . ARG E 1 62 ? -34.01600 24.89400 -54.79400 1.000 31.31509 53 ARG E N 1
ATOM 6483 C CA . ARG E 1 62 ? -35.12200 24.14500 -54.15000 1.000 34.06334 53 ARG E CA 1
ATOM 6484 C C . ARG E 1 62 ? -36.37000 24.16200 -55.04400 1.000 28.12410 53 ARG E C 1
ATOM 6485 O O . ARG E 1 62 ? -36.88400 23.10300 -55.36200 1.000 30.32913 53 ARG E O 1
ATOM 6493 N N . PRO E 1 63 ? -36.87000 25.31300 -55.54200 1.000 32.41218 54 PRO E N 1
ATOM 6494 C CA . PRO E 1 63 ? -38.03000 25.27700 -56.44500 1.000 35.51428 54 PRO E CA 1
ATOM 6495 C C . PRO E 1 63 ? -37.81500 24.52900 -57.76800 1.000 38.11429 54 PRO E C 1
ATOM 6496 O O . PRO E 1 63 ? -38.70900 23.81200 -58.20800 1.000 36.08059 54 PRO E O 1
ATOM 6500 N N . LEU E 1 64 ? -36.63600 24.64300 -58.40400 1.000 35.08246 55 LEU E N 1
ATOM 6501 C CA . LEU E 1 64 ? -36.40800 23.89200 -59.66200 1.000 31.94671 55 LEU E CA 1
ATOM 6502 C C . LEU E 1 64 ? -36.34300 22.39700 -59.35100 1.000 33.10164 55 LEU E C 1
ATOM 6503 O O . LEU E 1 64 ? -36.87400 21.57600 -60.11100 1.000 30.46420 55 LEU E O 1
ATOM 6508 N N . PHE E 1 65 ? -35.74600 22.01800 -58.23400 1.000 30.60452 56 PHE E N 1
ATOM 6509 C CA . PHE E 1 65 ? -35.71300 20.58700 -57.84500 1.000 37.92937 56 PHE E CA 1
ATOM 6510 C C . PHE E 1 65 ? -37.15100 20.04900 -57.61700 1.000 36.46082 56 PHE E C 1
ATOM 6511 O O . PHE E 1 65 ? -37.44200 18.96500 -58.12100 1.000 40.22599 56 PHE E O 1
ATOM 6519 N N . ALA E 1 66 ? -38.00900 20.81300 -56.94300 1.000 36.22827 57 ALA E N 1
ATOM 6520 C CA . ALA E 1 66 ? -39.45800 20.48400 -56.76300 1.000 40.56038 57 ALA E CA 1
ATOM 6521 C C . ALA E 1 66 ? -40.11300 20.31100 -58.14800 1.000 40.91735 57 ALA E C 1
ATOM 6522 O O . ALA E 1 66 ? -40.67900 19.23400 -58.43000 1.000 45.50192 57 ALA E O 1
ATOM 6524 N N . ALA E 1 67 ? -39.95200 21.31000 -59.01900 1.000 40.71549 58 ALA E N 1
ATOM 6525 C CA . ALA E 1 67 ? -40.52400 21.31500 -60.39800 1.000 44.13921 58 ALA E CA 1
ATOM 6526 C C . ALA E 1 67 ? -39.98700 20.11900 -61.19300 1.000 42.49630 58 ALA E C 1
ATOM 6527 O O . ALA E 1 67 ? -40.78800 19.41700 -61.82800 1.000 46.79490 58 ALA E O 1
ATOM 6529 N N . LEU E 1 68 ? -38.68400 19.81700 -61.14900 1.000 39.15682 59 LEU E N 1
ATOM 6530 C CA . LEU E 1 68 ? -38.13700 18.65200 -61.88500 1.000 39.65292 59 LEU E CA 1
ATOM 6531 C C . LEU E 1 68 ? -38.64800 17.34500 -61.24700 1.000 48.10848 59 LEU E C 1
ATOM 6532 O O . LEU E 1 68 ? -38.30800 16.30200 -61.78500 1.000 44.76685 59 LEU E O 1
ATOM 6537 N N . ARG E 1 69 ? -39.53700 17.47700 -60.24900 1.000 51.79151 60 ARG E N 1
ATOM 6538 C CA . ARG E 1 69 ? -40.23200 16.32400 -59.61200 1.000 54.44300 60 ARG E CA 1
ATOM 6539 C C . ARG E 1 69 ? -41.75100 16.51000 -59.81700 1.000 56.03733 60 ARG E C 1
ATOM 6540 O O . ARG E 1 69 ? -42.50100 15.66000 -59.31700 1.000 52.22999 60 ARG E O 1
ATOM 6548 N N . GLY E 1 70 ? -42.21600 17.57600 -60.47400 1.000 57.91547 61 GLY E N 1
ATOM 6549 C CA . GLY E 1 70 ? -43.65400 17.65300 -60.81900 1.000 57.11303 61 GLY E CA 1
ATOM 6550 C C . GLY E 1 70 ? -44.43300 18.84400 -60.28400 1.000 58.01415 61 GLY E C 1
ATOM 6551 O O . GLY E 1 70 ? -45.64900 18.88000 -60.50300 1.000 59.73547 61 GLY E O 1
ATOM 6552 N N . ALA E 1 71 ? -43.79000 19.76500 -59.58500 1.000 54.48313 62 ALA E N 1
ATOM 6553 C CA . ALA E 1 71 ? -44.57500 20.86700 -59.01500 1.000 55.59551 62 ALA E CA 1
ATOM 6554 C C . ALA E 1 71 ? -44.85100 21.87400 -60.13000 1.000 64.48352 62 ALA E C 1
ATOM 6555 O O . ALA E 1 71 ? -43.96800 22.12600 -60.95600 1.000 64.87337 62 ALA E O 1
ATOM 6557 N N . VAL E 1 72 ? -46.05800 22.40400 -60.15500 1.000 61.69547 63 VAL E N 1
ATOM 6558 C CA . VAL E 1 72 ? -46.39100 23.44400 -61.15400 1.000 70.90519 63 VAL E CA 1
ATOM 6559 C C . VAL E 1 72 ? -46.02100 24.79200 -60.54000 1.000 80.86547 63 VAL E C 1
ATOM 6560 O O . VAL E 1 72 ? -46.75600 25.25500 -59.65000 1.000 69.44537 63 VAL E O 1
ATOM 6564 N N . ASP E 1 73 ? -44.91900 25.38800 -61.00100 1.000 85.58547 64 ASP E N 1
ATOM 6565 C CA . ASP E 1 73 ? -44.48000 26.70800 -60.47300 1.000 80.26135 64 ASP E CA 1
ATOM 6566 C C . ASP E 1 73 ? -44.81600 27.78300 -61.51000 1.000 80.56972 64 ASP E C 1
ATOM 6567 O O . ASP E 1 73 ? -44.26400 27.75000 -62.61200 1.000 71.64213 64 ASP E O 1
ATOM 6572 N N . PRO E 1 74 ? -45.70600 28.73600 -61.18400 1.000 83.34782 65 PRO E N 1
ATOM 6573 C CA . PRO E 1 74 ? -46.13900 29.73600 -62.15400 1.000 80.44900 65 PRO E CA 1
ATOM 6574 C C . PRO E 1 74 ? -44.98000 30.67200 -62.50400 1.000 77.76064 65 PRO E C 1
ATOM 6575 O O . PRO E 1 74 ? -45.09300 31.39800 -63.46700 1.000 75.57013 65 PRO E O 1
ATOM 6579 N N . GLN E 1 75 ? -43.91100 30.62800 -61.70900 1.000 76.39723 66 GLN E N 1
ATOM 6580 C CA . GLN E 1 75 ? -42.75000 31.52200 -61.95300 1.000 77.82279 66 GLN E CA 1
ATOM 6581 C C . GLN E 1 75 ? -42.16200 31.19700 -63.32800 1.000 69.00834 66 GLN E C 1
ATOM 6582 O O . GLN E 1 75 ? -41.72600 30.05900 -63.54000 1.000 64.50437 66 GLN E O 1
ATOM 6588 N N . PRO E 1 76 ? -42.09800 32.17000 -64.25200 1.000 72.63779 67 PRO E N 1
ATOM 6589 C CA . PRO E 1 76 ? -41.65000 31.90000 -65.61500 1.000 72.35290 67 PRO E CA 1
ATOM 6590 C C . PRO E 1 76 ? -40.26900 31.23900 -65.65200 1.000 59.42377 67 PRO E C 1
ATOM 6591 O O . PRO E 1 76 ? -40.08300 30.32100 -66.41700 1.000 56.68167 67 PRO E O 1
ATOM 6595 N N . ALA E 1 77 ? -39.35500 31.71800 -64.81800 1.000 61.15225 68 ALA E N 1
ATOM 6596 C CA . ALA E 1 77 ? -37.98500 31.17000 -64.81600 1.000 62.74798 68 ALA E CA 1
ATOM 6597 C C . ALA E 1 77 ? -38.04300 29.65600 -64.60500 1.000 53.60897 68 ALA E C 1
ATOM 6598 O O . ALA E 1 77 ? -37.30900 28.94900 -65.30900 1.000 44.45689 68 ALA E O 1
ATOM 6600 N N . ILE E 1 78 ? -38.89700 29.19000 -63.68700 1.000 51.01343 69 ILE E N 1
ATOM 6601 C CA . ILE E 1 78 ? -38.95200 27.72900 -63.37600 1.000 47.06603 69 ILE E CA 1
ATOM 6602 C C . ILE E 1 78 ? -39.56300 26.99600 -64.57300 1.000 42.29669 69 ILE E C 1
ATOM 6603 O O . ILE E 1 78 ? -39.04900 25.94800 -64.94400 1.000 43.27708 69 ILE E O 1
ATOM 6608 N N . ARG E 1 79 ? -40.61600 27.55900 -65.15500 1.000 46.70662 70 ARG E N 1
ATOM 6609 C CA . ARG E 1 79 ? -41.30200 26.88500 -66.28600 1.000 46.53285 70 ARG E CA 1
ATOM 6610 C C . ARG E 1 79 ? -40.32200 26.71900 -67.45100 1.000 42.79977 70 ARG E C 1
ATOM 6611 O O . ARG E 1 79 ? -40.26000 25.61800 -68.00100 1.000 47.27262 70 ARG E O 1
ATOM 6619 N N . GLU E 1 80 ? -39.59900 27.77500 -67.80300 1.000 41.67470 71 GLU E N 1
ATOM 6620 C CA . GLU E 1 80 ? -38.60300 27.74800 -68.91500 1.000 43.73110 71 GLU E CA 1
ATOM 6621 C C . GLU E 1 80 ? -37.45400 26.79700 -68.54900 1.000 41.74538 71 GLU E C 1
ATOM 6622 O O . GLU E 1 80 ? -37.02700 26.01600 -69.41900 1.000 35.86249 71 GLU E O 1
ATOM 6628 N N . ALA E 1 81 ? -36.98600 26.80200 -67.29200 1.000 38.31495 72 ALA E N 1
ATOM 6629 C CA . ALA E 1 81 ? -35.92400 25.86000 -66.85200 1.000 36.84939 72 ALA E CA 1
ATOM 6630 C C . ALA E 1 81 ? -36.41900 24.41400 -66.97200 1.000 35.11833 72 ALA E C 1
ATOM 6631 O O . ALA E 1 81 ? -35.66300 23.54600 -67.42400 1.000 36.64068 72 ALA E O 1
ATOM 6633 N N . VAL E 1 82 ? -37.68800 24.14600 -66.66200 1.000 37.92952 73 VAL E N 1
ATOM 6634 C CA . VAL E 1 82 ? -38.23000 22.75800 -66.76900 1.000 35.73202 73 VAL E CA 1
ATOM 6635 C C . VAL E 1 82 ? -38.30000 22.34700 -68.25100 1.000 37.48383 73 VAL E C 1
ATOM 6636 O O . VAL E 1 82 ? -37.97000 21.17600 -68.60700 1.000 34.81041 73 VAL E O 1
ATOM 6640 N N . ALA E 1 83 ? -38.73700 23.25100 -69.11100 1.000 39.37605 74 ALA E N 1
ATOM 6641 C CA . ALA E 1 83 ? -38.84000 22.97800 -70.56500 1.000 41.18874 74 ALA E CA 1
ATOM 6642 C C . ALA E 1 83 ? -37.43000 22.73500 -71.13000 1.000 38.70967 74 ALA E C 1
ATOM 6643 O O . ALA E 1 83 ? -37.24200 21.80200 -71.90100 1.000 37.36228 74 ALA E O 1
ATOM 6645 N N . LEU E 1 84 ? -36.43400 23.50100 -70.68400 1.000 36.15407 75 LEU E N 1
ATOM 6646 C CA . LEU E 1 84 ? -35.03000 23.25600 -71.11800 1.000 39.56869 75 LEU E CA 1
ATOM 6647 C C . LEU E 1 84 ? -34.56200 21.88100 -70.63900 1.000 37.30896 75 LEU E C 1
ATOM 6648 O O . LEU E 1 84 ? -33.93300 21.17600 -71.42500 1.000 34.68963 75 LEU E O 1
ATOM 6653 N N . SER E 1 85 ? -34.82400 21.50400 -69.38000 1.000 37.26518 76 SER E N 1
ATOM 6654 C CA . SER E 1 85 ? -34.53500 20.12900 -68.90700 1.000 33.08110 76 SER E CA 1
ATOM 6655 C C . SER E 1 85 ? -35.15900 19.11700 -69.88600 1.000 35.11677 76 SER E C 1
ATOM 6656 O O . SER E 1 85 ? -34.46300 18.16700 -70.33000 1.000 32.38598 76 SER E O 1
ATOM 6659 N N . ASP E 1 86 ? -36.45900 19.25300 -70.19100 1.000 37.82583 77 ASP E N 1
ATOM 6660 C CA . ASP E 1 86 ? -37.16400 18.27700 -71.07700 1.000 37.92922 77 ASP E CA 1
ATOM 6661 C C . ASP E 1 86 ? -36.47600 18.25300 -72.44400 1.000 34.06037 77 ASP E C 1
ATOM 6662 O O . ASP E 1 86 ? -36.19400 17.14500 -72.91300 1.000 35.89334 77 ASP E O 1
ATOM 6667 N N . GLN E 1 87 ? -36.11500 19.42200 -72.99100 1.000 35.19223 78 GLN E N 1
ATOM 6668 C CA . GLN E 1 87 ? -35.37900 19.50100 -74.28700 1.000 39.41895 78 GLN E CA 1
ATOM 6669 C C . GLN E 1 87 ? -34.03700 18.76200 -74.20300 1.000 36.59816 78 GLN E C 1
ATOM 6670 O O . GLN E 1 87 ? -33.69000 17.97100 -75.11300 1.000 33.92927 78 GLN E O 1
ATOM 6676 N N . LEU E 1 88 ? -33.24400 19.03100 -73.16600 1.000 37.62790 79 LEU E N 1
ATOM 6677 C CA . LEU E 1 88 ? -31.88500 18.43700 -73.07200 1.000 32.97467 79 LEU E CA 1
ATOM 6678 C C . LEU E 1 88 ? -31.98700 16.92500 -72.90300 1.000 33.25785 79 LEU E C 1
ATOM 6679 O O . LEU E 1 88 ? -31.12100 16.21400 -73.42800 1.000 36.17928 79 LEU E O 1
ATOM 6684 N N . ILE E 1 89 ? -32.91800 16.43400 -72.07900 1.000 30.86037 80 ILE E N 1
ATOM 6685 C CA . ILE E 1 89 ? -33.09900 14.96100 -71.90700 1.000 32.82167 80 ILE E CA 1
ATOM 6686 C C . ILE E 1 89 ? -33.54300 14.35100 -73.24500 1.000 32.95120 80 ILE E C 1
ATOM 6687 O O . ILE E 1 89 ? -32.94000 13.33600 -73.62000 1.000 35.56451 80 ILE E O 1
ATOM 6692 N N . ALA E 1 90 ? -34.48100 14.97100 -73.96300 1.000 33.15987 81 ALA E N 1
ATOM 6693 C CA . ALA E 1 90 ? -34.93900 14.43200 -75.28600 1.000 36.64148 81 ALA E CA 1
ATOM 6694 C C . ALA E 1 90 ? -33.73700 14.31900 -76.24500 1.000 38.34243 81 ALA E 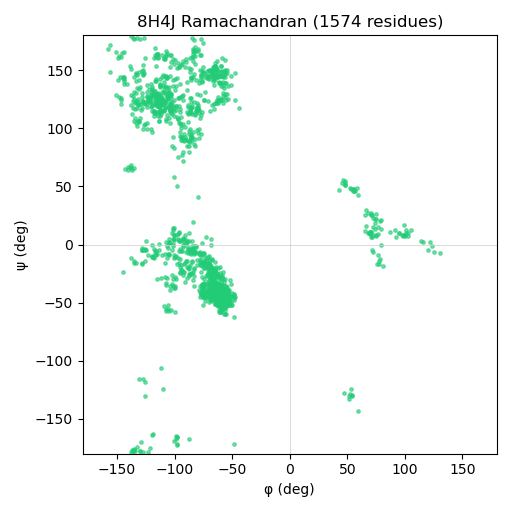C 1
ATOM 6695 O O . ALA E 1 90 ? -33.51300 13.22800 -76.85800 1.000 39.59299 81 ALA E O 1
ATOM 6697 N N . GLU E 1 91 ? -32.90300 15.35400 -76.31700 1.000 36.00866 82 GLU E N 1
ATOM 6698 C CA . GLU E 1 91 ? -31.65800 15.30100 -77.14700 1.000 38.86433 82 GLU E CA 1
ATOM 6699 C C . GLU E 1 91 ? -30.81000 14.11700 -76.68800 1.000 39.67148 82 GLU E C 1
ATOM 6700 O O . GLU E 1 91 ? -30.31300 13.34500 -77.53900 1.000 36.46130 82 GLU E O 1
ATOM 6706 N N . LEU E 1 92 ? -30.58700 13.98300 -75.37700 1.000 35.74131 83 LEU E N 1
ATOM 6707 C CA . LEU E 1 92 ? -29.72600 12.88100 -74.89500 1.000 33.81134 83 LEU E CA 1
ATOM 6708 C C . LEU E 1 92 ? -30.33500 11.53700 -75.33400 1.000 37.50373 83 LEU E C 1
ATOM 6709 O O . LEU E 1 92 ? -29.59700 10.64900 -75.78300 1.000 37.91517 83 LEU E O 1
ATOM 6714 N N . LYS E 1 93 ? -31.65000 11.35500 -75.16700 1.000 39.43985 84 LYS E N 1
ATOM 6715 C CA . LYS E 1 93 ? -32.30100 10.03700 -75.45400 1.000 37.37803 84 LYS E CA 1
ATOM 6716 C C . LYS E 1 93 ? -32.36300 9.77700 -76.96600 1.000 38.93035 84 LYS E C 1
ATOM 6717 O O . LYS E 1 93 ? -32.31500 8.59900 -77.35400 1.000 43.92744 84 LYS E O 1
ATOM 6723 N N . ALA E 1 94 ? -32.38200 10.81300 -77.79400 1.000 38.51232 85 ALA E N 1
ATOM 6724 C CA . ALA E 1 94 ? -32.29200 10.68200 -79.27700 1.000 41.69882 85 ALA E CA 1
ATOM 6725 C C . ALA E 1 94 ? -30.86700 10.37400 -79.76600 1.000 48.08908 85 ALA E C 1
ATOM 6726 O O . ALA E 1 94 ? -30.70400 10.16400 -80.98700 1.000 41.65769 85 ALA E O 1
ATOM 6728 N N . SER E 1 95 ? -29.83400 10.41400 -78.91600 1.000 38.63722 86 SER E N 1
ATOM 6729 C CA . SER E 1 95 ? -28.43300 10.34100 -79.38400 1.000 32.64327 86 SER E CA 1
ATOM 6730 C C . SER E 1 95 ? -27.95100 8.89000 -79.43800 1.000 35.89078 86 SER E C 1
ATOM 6731 O O . SER E 1 95 ? -28.50100 8.03200 -78.74700 1.000 40.24987 86 SER E O 1
ATOM 6734 N N . ASP E 1 96 ? -26.89900 8.62100 -80.20200 1.000 34.13819 87 ASP E N 1
ATOM 6735 C CA . ASP E 1 96 ? -26.14300 7.34600 -80.11300 1.000 37.09860 87 ASP E CA 1
ATOM 6736 C C . ASP E 1 96 ? -24.81400 7.59200 -79.37600 1.000 40.81106 87 ASP E C 1
ATOM 6737 O O . ASP E 1 96 ? -24.34600 6.67500 -78.67600 1.000 41.67854 87 ASP E O 1
ATOM 6742 N N . LEU E 1 97 ? -24.19800 8.75400 -79.58400 1.000 37.75784 88 LEU E N 1
ATOM 6743 C CA . LEU E 1 97 ? -22.83100 9.07500 -79.11000 1.000 40.13198 88 LEU E CA 1
ATOM 6744 C C . LEU E 1 97 ? -22.84400 10.45300 -78.44500 1.000 38.40842 88 LEU E C 1
ATOM 6745 O O . LEU E 1 97 ? -23.19400 11.42500 -79.10700 1.000 35.19068 88 LEU E O 1
ATOM 6750 N N . LEU E 1 98 ? -22.40100 10.49700 -77.19000 1.000 34.00747 89 LEU E N 1
ATOM 6751 C CA . LEU E 1 98 ? -22.31600 11.72300 -76.35900 1.000 33.40296 89 LEU E CA 1
ATOM 6752 C C . LEU E 1 98 ? -20.83700 12.06400 -76.22700 1.000 32.16847 89 LEU E C 1
ATOM 6753 O O . LEU E 1 98 ? -20.07800 11.22000 -75.74300 1.000 31.88165 89 LEU E O 1
ATOM 6758 N N . VAL E 1 99 ? -20.45600 13.22000 -76.74600 1.000 29.87032 90 VAL E N 1
ATOM 6759 C CA . VAL E 1 99 ? -19.07800 13.76400 -76.69000 1.000 29.09661 90 VAL E CA 1
ATOM 6760 C C . VAL E 1 99 ? -19.10100 14.95400 -75.71800 1.000 29.02226 90 VAL E C 1
ATOM 6761 O O . VAL E 1 99 ? -19.84500 15.90000 -75.96100 1.000 33.01211 90 VAL E O 1
ATOM 6765 N N . ILE E 1 100 ? -18.28400 14.87300 -74.67000 1.000 31.45075 91 ILE E N 1
ATOM 6766 C CA . ILE E 1 100 ? -18.25900 15.84200 -73.54500 1.000 24.85747 91 ILE E CA 1
ATOM 6767 C C . ILE E 1 100 ? -16.87200 16.46200 -73.40500 1.000 27.90138 91 ILE E C 1
ATOM 6768 O O . ILE E 1 100 ? -15.88800 15.72300 -73.25700 1.000 28.39304 91 ILE E O 1
ATOM 6773 N N . GLY E 1 101 ? -16.79600 17.79200 -73.46600 1.000 26.53311 92 GLY E N 1
ATOM 6774 C CA . GLY E 1 101 ? -15.58800 18.51000 -73.06100 1.000 27.43091 92 GLY E CA 1
ATOM 6775 C C . GLY E 1 101 ? -15.63900 18.73300 -71.55600 1.000 25.19416 92 GLY E C 1
ATOM 6776 O O . GLY E 1 101 ? -16.59500 19.40000 -71.10300 1.000 27.32866 92 GLY E O 1
ATOM 6777 N N . ALA E 1 102 ? -14.67400 18.20700 -70.82600 1.000 22.94553 93 ALA E N 1
ATOM 6778 C CA . ALA E 1 102 ? -14.58700 18.28200 -69.35500 1.000 25.84320 93 ALA E CA 1
ATOM 6779 C C . ALA E 1 102 ? -13.13200 18.51300 -68.94500 1.000 24.92622 93 ALA E C 1
ATOM 6780 O O . ALA E 1 102 ? -12.53900 17.68200 -68.29600 1.000 28.85424 93 ALA E O 1
ATOM 6782 N N . PRO E 1 103 ? -12.53700 19.67100 -69.25400 1.000 25.02008 94 PRO E N 1
ATOM 6783 C CA . PRO E 1 103 ? -11.23000 20.01000 -68.70700 1.000 25.71909 94 PRO E CA 1
ATOM 6784 C C . PRO E 1 103 ? -11.36600 20.11100 -67.17700 1.000 25.51273 94 PRO E C 1
ATOM 6785 O O . PRO E 1 103 ? -12.48300 20.27100 -66.66900 1.000 26.80257 94 PRO E O 1
ATOM 6789 N N . MET E 1 104 ? -10.25900 19.95500 -66.47300 1.000 26.32166 95 MET E N 1
ATOM 6790 C CA . MET E 1 104 ? -10.22800 19.99600 -64.98900 1.000 24.59622 95 MET E CA 1
ATOM 6791 C C . MET E 1 104 ? -10.09500 21.46800 -64.56400 1.000 26.96026 95 MET E C 1
ATOM 6792 O O . MET E 1 104 ? -9.07800 22.13100 -64.88600 1.000 26.38372 95 MET E O 1
ATOM 6797 N N . TYR E 1 105 ? -11.12200 21.98100 -63.91500 1.000 23.12548 96 TYR E N 1
ATOM 6798 C CA . TYR E 1 105 ? -11.12300 23.32700 -63.29400 1.000 26.37835 96 TYR E CA 1
ATOM 6799 C C . TYR E 1 105 ? -11.20600 23.14800 -61.77300 1.000 24.87908 96 TYR E C 1
ATOM 6800 O O . TYR E 1 105 ? -12.24800 22.67300 -61.27800 1.000 23.79416 96 TYR E O 1
ATOM 6809 N N . ASN E 1 106 ? -10.10300 23.37200 -61.06900 1.000 24.90541 97 ASN E N 1
ATOM 6810 C CA . ASN E 1 106 ? -10.10100 23.26200 -59.58500 1.000 28.25031 97 ASN E CA 1
ATOM 6811 C C . ASN E 1 106 ? -10.52800 21.85100 -59.15600 1.000 25.22069 97 ASN E C 1
ATOM 6812 O O . ASN E 1 106 ? -11.42400 21.75200 -58.32600 1.000 27.18273 97 ASN E O 1
ATOM 6817 N N . LEU E 1 107 ? -9.93700 20.81700 -59.75000 1.000 24.92237 98 LEU E N 1
ATOM 6818 C CA . LEU E 1 107 ? -10.16300 19.40200 -59.33700 1.000 26.00354 98 LEU E CA 1
ATOM 6819 C C . LEU E 1 107 ? -11.57100 18.90900 -59.68200 1.000 25.02804 98 LEU E C 1
ATOM 6820 O O . LEU E 1 107 ? -11.90900 17.80500 -59.27600 1.000 26.85409 98 LEU E O 1
ATOM 6825 N N . ASN E 1 108 ? -12.32400 19.69100 -60.44400 1.000 26.72403 99 ASN E N 1
ATOM 6826 C CA . ASN E 1 108 ? -13.70400 19.29300 -60.81500 1.000 23.69707 99 ASN E CA 1
ATOM 6827 C C . ASN E 1 108 ? -13.93500 19.58000 -62.29900 1.000 25.81104 99 ASN E C 1
ATOM 6828 O O . ASN E 1 108 ? -12.99100 19.99500 -62.96400 1.000 24.12515 99 ASN E O 1
ATOM 6833 N N . VAL E 1 109 ? -15.14500 19.33200 -62.78500 1.000 24.86355 100 VAL E N 1
ATOM 6834 C CA . VAL E 1 109 ? -15.47100 19.71000 -64.18900 1.000 24.31253 100 VAL E CA 1
ATOM 6835 C C . VAL E 1 109 ? -15.83600 21.20000 -64.19700 1.000 24.91149 100 VAL E C 1
ATOM 6836 O O . VAL E 1 109 ? -16.09800 21.78800 -63.15000 1.000 24.36862 100 VAL E O 1
ATOM 6840 N N . PRO E 1 110 ? -15.97100 21.85200 -65.36500 1.000 25.16520 101 PRO E N 1
ATOM 6841 C CA . PRO E 1 110 ? -16.44300 23.23200 -65.37100 1.000 22.48536 101 PRO E CA 1
ATOM 6842 C C . PRO E 1 110 ? -17.90400 23.31800 -64.89600 1.000 28.39887 101 PRO E C 1
ATOM 6843 O O . PRO E 1 110 ? -18.69800 22.39300 -65.13400 1.000 23.96578 101 PRO E O 1
ATOM 6847 N N . THR E 1 111 ? -18.23400 24.41900 -64.22800 1.000 24.67939 102 THR E N 1
ATOM 6848 C CA . THR E 1 111 ? -19.56300 24.61000 -63.62000 1.000 26.08031 102 THR E CA 1
ATOM 6849 C C . THR E 1 111 ? -20.66500 24.42200 -64.67600 1.000 27.53164 102 THR E C 1
ATOM 6850 O O . THR E 1 111 ? -21.71700 23.87600 -64.32800 1.000 27.27765 102 THR E O 1
ATOM 6854 N N . ASP E 1 112 ? -20.46800 24.83400 -65.93400 1.000 27.66479 103 ASP E N 1
ATOM 6855 C CA . ASP E 1 112 ? -21.56000 24.72500 -66.93500 1.000 24.49206 103 ASP E CA 1
ATOM 6856 C C . ASP E 1 112 ? -21.82200 23.26700 -67.28100 1.000 24.50688 103 ASP E C 1
ATOM 6857 O O . ASP E 1 112 ? -23.00900 22.91700 -67.54500 1.000 24.75667 103 ASP E O 1
ATOM 6862 N N . LEU E 1 113 ? -20.81200 22.39600 -67.26300 1.000 24.95347 104 LEU E N 1
ATOM 6863 C CA . LEU E 1 113 ? -21.06700 20.95100 -67.49600 1.000 24.48314 104 LEU E CA 1
ATOM 6864 C C . LEU E 1 113 ? -21.90000 20.38100 -66.33900 1.000 26.79112 104 LEU E C 1
ATOM 6865 O O . LEU E 1 113 ? -22.85700 19.62900 -66.57600 1.000 27.95455 104 LEU E O 1
ATOM 6870 N N . LYS E 1 114 ? -21.50000 20.68600 -65.11600 1.000 24.25078 105 LYS E N 1
ATOM 6871 C CA . LYS E 1 114 ? -22.22900 20.22700 -63.92200 1.000 23.93100 105 LYS E CA 1
ATOM 6872 C C . LYS E 1 114 ? -23.67700 20.69800 -63.97400 1.000 24.45006 105 LYS E C 1
ATOM 6873 O O . LYS E 1 114 ? -24.55300 19.92700 -63.55800 1.000 27.94706 105 LYS E O 1
ATOM 6879 N N . LYS E 1 115 ? -23.93800 21.91300 -64.46200 1.000 24.88798 106 LYS E N 1
ATOM 6880 C CA . LYS E 1 115 ? -25.30700 22.45000 -64.52900 1.000 23.18727 106 LYS E CA 1
ATOM 6881 C C . LYS E 1 115 ? -26.13500 21.61700 -65.51300 1.000 26.43903 106 LYS E C 1
ATOM 6882 O O . LYS E 1 115 ? -27.34600 21.40800 -65.26100 1.000 28.09072 106 LYS E O 1
ATOM 6888 N N . TRP E 1 116 ? -25.53500 21.18300 -66.62600 1.000 26.02431 107 TRP E N 1
ATOM 6889 C CA . TRP E 1 116 ? -26.22100 20.29100 -67.59700 1.000 23.57528 107 TRP E CA 1
ATOM 6890 C C . TRP E 1 116 ? -26.58100 18.98400 -66.89400 1.000 29.75883 107 TRP E C 1
ATOM 6891 O O . TRP E 1 116 ? -27.73700 18.58600 -66.95700 1.000 29.23502 107 TRP E O 1
ATOM 6902 N N . PHE E 1 117 ? -25.63000 18.34200 -66.23200 1.000 24.42849 108 PHE E N 1
ATOM 6903 C CA . PHE E 1 117 ? -25.93600 17.10800 -65.46100 1.000 31.39162 108 PHE E CA 1
ATOM 6904 C C . PHE E 1 117 ? -27.07400 17.36000 -64.47000 1.000 27.42547 108 PHE E C 1
ATOM 6905 O O . PHE E 1 117 ? -27.91600 16.46900 -64.33700 1.000 29.85735 108 PHE E O 1
ATOM 6913 N N . ASP E 1 118 ? -27.12700 18.50100 -63.79800 1.000 27.54712 109 ASP E N 1
ATOM 6914 C CA . ASP E 1 118 ? -28.18600 18.72900 -62.78600 1.000 27.40776 109 ASP E CA 1
ATOM 6915 C C . ASP E 1 118 ? -29.54300 18.88600 -63.46600 1.000 29.39471 109 ASP E C 1
ATOM 6916 O O . ASP E 1 118 ? -30.54300 18.84800 -62.74800 1.000 28.17218 109 ASP E O 1
ATOM 6921 N N . LEU E 1 119 ? -29.57200 19.16000 -64.75500 1.000 29.54316 110 LEU E N 1
ATOM 6922 C CA . LEU E 1 119 ? -30.85700 19.28800 -65.49100 1.000 29.64819 110 LEU E CA 1
ATOM 6923 C C . LEU E 1 119 ? -31.24100 17.96100 -66.14100 1.000 26.94174 110 LEU E C 1
ATOM 6924 O O . LEU E 1 119 ? -32.43400 17.77900 -66.38600 1.000 33.97692 110 LEU E O 1
ATOM 6929 N N . VAL E 1 120 ? -30.31800 17.05400 -66.38300 1.000 27.30928 111 VAL E N 1
ATOM 6930 C CA . VAL E 1 120 ? -30.59000 15.81500 -67.17500 1.000 31.84321 111 VAL E CA 1
ATOM 6931 C C . VAL E 1 120 ? -30.74300 14.60000 -66.25100 1.000 38.07806 111 VAL E C 1
ATOM 6932 O O . VAL E 1 120 ? -31.50000 13.69600 -66.61500 1.000 34.03912 111 VAL E O 1
ATOM 6936 N N . ALA E 1 121 ? -30.01600 14.54200 -65.13100 1.000 31.82671 112 ALA E N 1
ATOM 6937 C CA . ALA E 1 121 ? -30.00600 13.37400 -64.21900 1.000 31.96658 112 ALA E CA 1
ATOM 6938 C C . ALA E 1 121 ? -31.21000 13.55400 -63.30000 1.000 39.57892 112 ALA E C 1
ATOM 6939 O O . ALA E 1 121 ? -31.16600 14.36400 -62.36900 1.000 40.17309 112 ALA E O 1
ATOM 6941 N N . ARG E 1 122 ? -32.31200 12.90100 -63.64300 1.000 38.81298 113 ARG E N 1
ATOM 6942 C CA . ARG E 1 122 ? -33.64400 13.32600 -63.16400 1.000 35.75049 113 ARG E CA 1
ATOM 6943 C C . ARG E 1 122 ? -34.57000 12.09900 -63.00600 1.000 39.26598 113 ARG E C 1
ATOM 6944 O O . ARG E 1 122 ? -34.71700 11.30600 -63.94800 1.000 36.77934 113 ARG E O 1
ATOM 6952 N N . ALA E 1 123 ? -35.16800 11.92600 -61.83500 1.000 42.92481 114 ALA E N 1
ATOM 6953 C CA . ALA E 1 123 ? -35.93900 10.70700 -61.50800 1.000 46.13033 114 ALA E CA 1
ATOM 6954 C C . ALA E 1 123 ? -37.11700 10.64500 -62.48500 1.000 39.52674 114 ALA E C 1
ATOM 6955 O O . ALA E 1 123 ? -37.62100 11.71200 -62.88700 1.000 41.26630 114 ALA E O 1
ATOM 6957 N N . ARG E 1 124 ? -37.46300 9.42900 -62.89500 1.000 41.56463 115 ARG E N 1
ATOM 6958 C CA . ARG E 1 124 ? -38.58300 9.13800 -63.82800 1.000 49.75034 115 ARG E CA 1
ATOM 6959 C C . ARG E 1 124 ? -38.17800 9.48900 -65.27100 1.000 49.50119 115 ARG E C 1
ATOM 6960 O O . ARG E 1 124 ? -38.86400 9.01000 -66.16100 1.000 44.82834 115 ARG E O 1
ATOM 6968 N N . GLU E 1 125 ? -37.12100 10.28200 -65.51200 1.000 40.94989 116 GLU E N 1
ATOM 6969 C CA . GLU E 1 125 ? -36.72300 10.71400 -66.88200 1.000 43.10355 116 GLU E CA 1
ATOM 6970 C C . GLU E 1 125 ? -35.47900 9.94600 -67.34800 1.000 43.74304 116 GLU E C 1
ATOM 6971 O O . GLU E 1 125 ? -35.55400 9.29600 -68.40300 1.000 43.42404 116 GLU E O 1
ATOM 6977 N N . THR E 1 126 ? -34.36100 9.99500 -66.61200 1.000 39.42651 117 THR E N 1
ATOM 6978 C CA . THR E 1 126 ? -33.09600 9.31800 -67.02600 1.000 34.84083 117 THR E CA 1
ATOM 6979 C C . THR E 1 126 ? -32.67500 8.23000 -66.03100 1.000 34.01948 117 THR E C 1
ATOM 6980 O O . THR E 1 126 ? -31.79100 7.43600 -66.39200 1.000 37.32906 117 THR E O 1
ATOM 6984 N N . PHE E 1 127 ? -33.32900 8.12300 -64.88000 1.000 39.52416 118 PHE E N 1
ATOM 6985 C CA . PHE E 1 127 ? -33.14300 6.97600 -63.95800 1.000 37.72401 118 PHE E CA 1
ATOM 6986 C C . PHE E 1 127 ? -34.44600 6.72100 -63.20400 1.000 38.78529 118 PHE E C 1
ATOM 6987 O O . PHE E 1 127 ? -35.26600 7.64400 -63.09400 1.000 40.03139 118 PHE E O 1
ATOM 6995 N N . ARG E 1 128 ? -34.58100 5.51100 -62.65600 1.000 43.78618 119 ARG E N 1
ATOM 6996 C CA . ARG E 1 128 ? -35.74100 5.16200 -61.79600 1.000 51.35263 119 ARG E CA 1
ATOM 6997 C C . ARG E 1 128 ? -35.20000 4.44700 -60.55700 1.000 45.66180 119 ARG E C 1
ATOM 6998 O O . ARG E 1 128 ? -34.18900 3.74600 -60.67100 1.000 50.06648 119 ARG E O 1
ATOM 7006 N N . TYR E 1 129 ? -35.85100 4.62700 -59.41900 1.000 49.84649 120 TYR E N 1
ATOM 7007 C CA . TYR E 1 129 ? -35.36600 4.00400 -58.16200 1.000 49.26282 120 TYR E CA 1
ATOM 7008 C C . TYR E 1 129 ? -35.67500 2.49900 -58.14900 1.000 57.26763 120 TYR E C 1
ATOM 7009 O O . TYR E 1 129 ? -36.69600 2.09300 -58.72800 1.000 48.12489 120 TYR E O 1
ATOM 7018 N N . THR E 1 130 ? -34.81700 1.70600 -57.49200 1.000 55.56040 121 THR E N 1
ATOM 7019 C CA . THR E 1 130 ? -35.01900 0.23600 -57.39400 1.000 57.69303 121 THR E CA 1
ATOM 7020 C C . THR E 1 130 ? -34.90600 -0.22800 -55.93700 1.000 60.05708 121 THR E C 1
ATOM 7021 O O . THR E 1 130 ? -34.86400 0.63400 -55.04800 1.000 55.95001 121 THR E O 1
ATOM 7025 N N . GLU E 1 131 ? -34.85100 -1.54800 -55.71800 1.000 61.60020 122 GLU E N 1
ATOM 7026 C CA . GLU E 1 131 ? -34.69800 -2.12700 -54.35700 1.000 62.44508 122 GLU E CA 1
ATOM 7027 C C . GLU E 1 131 ? -33.25700 -1.93600 -53.88700 1.000 60.41661 122 GLU E C 1
ATOM 7028 O O . GLU E 1 131 ? -33.01600 -2.04000 -52.68100 1.000 56.72975 122 GLU E O 1
ATOM 7034 N N . SER E 1 132 ? -32.33800 -1.70500 -54.82100 1.000 55.09388 123 SER E N 1
ATOM 7035 C CA . SER E 1 132 ? -30.93000 -1.43300 -54.45700 1.000 59.74686 123 SER E CA 1
ATOM 7036 C C . SER E 1 132 ? -30.46900 -0.18700 -55.22000 1.000 58.87069 123 SER E C 1
ATOM 7037 O O . SER E 1 132 ? -31.04800 0.88200 -54.99300 1.000 54.89036 123 SER E O 1
ATOM 7040 N N . TRP E 1 133 ? -29.49000 -0.34300 -56.11000 1.000 59.24894 124 TRP E N 1
ATOM 7041 C CA . TRP E 1 133 ? -28.95100 0.81000 -56.87800 1.000 60.00370 124 TRP E CA 1
ATOM 7042 C C . TRP E 1 133 ? -29.97500 1.27900 -57.92000 1.000 55.62018 124 TRP E C 1
ATOM 7043 O O . TRP E 1 133 ? -30.65500 0.42900 -58.50100 1.000 49.62423 124 TRP E O 1
ATOM 7054 N N . PRO E 1 134 ? -30.09600 2.59800 -58.17900 1.000 52.11921 125 PRO E N 1
ATOM 7055 C CA . PRO E 1 134 ? -31.04400 3.10500 -59.17300 1.000 51.06423 125 PRO E CA 1
ATOM 7056 C C . PRO E 1 134 ? -30.82100 2.48900 -60.56400 1.000 48.65434 125 PRO E C 1
ATOM 7057 O O . PRO E 1 134 ? -29.74100 2.01400 -60.82700 1.000 45.85971 125 PRO E O 1
ATOM 7061 N N . GLN E 1 135 ? -31.85000 2.52200 -61.41100 1.000 50.46179 126 GLN E N 1
ATOM 7062 C CA . GLN E 1 135 ? -31.74000 1.96600 -62.78600 1.000 48.99601 126 GLN E CA 1
ATOM 7063 C C . GLN E 1 135 ? -31.82900 3.07700 -63.83400 1.000 38.63025 126 GLN E C 1
ATOM 7064 O O . GLN E 1 135 ? -32.80800 3.82200 -63.81800 1.000 38.87249 126 GLN E O 1
ATOM 7070 N N . GLY E 1 136 ? -30.83900 3.13400 -64.71900 1.000 39.22013 127 GLY E N 1
ATOM 7071 C CA . GLY E 1 136 ? -30.81000 4.15800 -65.78100 1.000 43.68760 127 GLY E CA 1
ATOM 7072 C C . GLY E 1 136 ? -31.81900 3.82800 -66.84900 1.000 42.33717 127 GLY E C 1
ATOM 7073 O O . GLY E 1 136 ? -31.99600 2.64500 -67.12700 1.000 43.25185 127 GLY E O 1
ATOM 7074 N N . LEU E 1 137 ? -32.44800 4.83900 -67.41400 1.000 42.35885 128 LEU E N 1
ATOM 7075 C CA . LEU E 1 137 ? -33.47400 4.72100 -68.47300 1.000 43.10696 128 LEU E CA 1
ATOM 7076 C C . LEU E 1 137 ? -32.91600 5.14100 -69.82600 1.000 44.07632 128 LEU E C 1
ATOM 7077 O O . LEU E 1 137 ? -33.65400 5.05000 -70.78900 1.000 46.32009 128 LEU E O 1
ATOM 7082 N N . VAL E 1 138 ? -31.67200 5.60800 -69.90200 1.000 44.93012 129 VAL E N 1
ATOM 7083 C CA . VAL E 1 138 ? -31.08700 6.04700 -71.20200 1.000 39.81455 129 VAL E CA 1
ATOM 7084 C C . VAL E 1 138 ? -30.48000 4.81800 -71.87400 1.000 41.71860 129 VAL E C 1
ATOM 7085 O O . VAL E 1 138 ? -29.51000 4.28400 -71.34800 1.000 44.58835 129 VAL E O 1
ATOM 7089 N N . GLU E 1 139 ? -31.04500 4.41400 -73.01200 1.000 44.78886 130 GLU E N 1
ATOM 7090 C CA . GLU E 1 139 ? -30.65100 3.20300 -73.78000 1.000 51.60806 130 GLU E CA 1
ATOM 7091 C C . GLU E 1 139 ? -29.95700 3.61000 -75.08100 1.000 39.19087 130 GLU E C 1
ATOM 7092 O O . GLU E 1 139 ? -30.39400 4.56800 -75.71400 1.000 43.01815 130 GLU E O 1
ATOM 7098 N N . GLY E 1 140 ? -28.90900 2.88500 -75.43800 1.000 39.60291 131 GLY E N 1
ATOM 7099 C CA . GLY E 1 140 ? -28.22400 2.97200 -76.74600 1.000 48.22066 131 GLY E CA 1
ATOM 7100 C C . GLY E 1 140 ? -27.28200 4.15800 -76.85300 1.000 43.01547 131 GLY E C 1
ATOM 7101 O O . GLY E 1 140 ? -26.98900 4.58100 -77.98200 1.000 39.49917 131 GLY E O 1
ATOM 7102 N N . VAL E 1 141 ? -26.83400 4.71100 -75.72300 1.000 39.95357 132 VAL E N 1
ATOM 7103 C CA . VAL E 1 141 ? -25.94600 5.90700 -75.72700 1.000 41.15533 132 VAL E CA 1
ATOM 7104 C C . VAL E 1 141 ? -24.62700 5.49600 -75.09900 1.000 38.98980 132 VAL E C 1
ATOM 7105 O O . VAL E 1 141 ? -24.65700 4.98800 -73.98600 1.000 39.22559 132 VAL E O 1
ATOM 7109 N N A ARG E 1 142 ? -23.54100 5.67100 -75.84000 0.539 37.21050 133 ARG E N 1
ATOM 7110 N N B ARG E 1 142 ? -23.53800 5.78500 -75.80400 0.461 37.22339 133 ARG E N 1
ATOM 7111 C CA A ARG E 1 142 ? -22.13700 5.57200 -75.36300 0.539 38.87498 133 ARG E CA 1
ATOM 7112 C CA B ARG E 1 142 ? -22.18900 5.59600 -75.23700 0.461 38.78902 133 ARG E CA 1
ATOM 7113 C C A ARG E 1 142 ? -21.56700 7.00500 -75.22100 0.539 37.34722 133 ARG E C 1
ATOM 7114 C C B ARG E 1 142 ? -21.59700 7.00600 -75.16600 0.461 37.40621 133 ARG E C 1
ATOM 7115 O O A ARG E 1 142 ? -22.06800 7.95900 -75.91100 0.539 36.82988 133 ARG E O 1
ATOM 7116 O O B ARG E 1 142 ? -22.07000 7.87600 -75.91900 0.461 36.60594 133 ARG E O 1
ATOM 7131 N N . ALA E 1 143 ? -20.48700 7.17200 -74.45900 1.000 34.61019 134 ALA E N 1
ATOM 7132 C CA . ALA E 1 143 ? -19.90400 8.52000 -74.28000 1.000 35.27004 134 ALA E CA 1
ATOM 7133 C C . ALA E 1 143 ? -18.41200 8.49400 -74.51700 1.000 33.24383 134 ALA E C 1
ATOM 7134 O O . ALA E 1 143 ? -17.77200 7.46000 -74.29600 1.000 32.23199 134 ALA E O 1
ATOM 7136 N N . VAL E 1 144 ? -17.92000 9.62500 -75.02600 1.000 27.92884 135 VAL E N 1
ATOM 7137 C CA . VAL E 1 144 ? -16.48200 9.94500 -75.16600 1.000 31.89360 135 VAL E CA 1
ATOM 7138 C C . VAL E 1 144 ? -16.24900 11.27400 -74.43700 1.000 32.54107 135 VAL E C 1
ATOM 7139 O O . VAL E 1 144 ? -16.90700 12.27200 -74.78700 1.000 30.55816 135 VAL E O 1
ATOM 7143 N N . VAL E 1 145 ? -15.36700 11.23400 -73.44100 1.000 30.22826 136 VAL E N 1
ATOM 7144 C CA . VAL E 1 145 ? -14.98900 12.43200 -72.63800 1.000 31.36175 136 VAL E CA 1
ATOM 7145 C C . VAL E 1 145 ? -13.61100 12.89600 -73.03800 1.000 27.83330 136 VAL E C 1
ATOM 7146 O O . VAL E 1 145 ? -12.69500 12.06700 -73.07100 1.000 35.18979 136 VAL E O 1
ATOM 7150 N N . VAL E 1 146 ? -13.50600 14.15900 -73.39700 1.000 29.37979 137 VAL E N 1
ATOM 7151 C CA . VAL E 1 146 ? -12.22900 14.85700 -73.67100 1.000 30.00755 137 VAL E CA 1
ATOM 7152 C C . VAL E 1 146 ? -11.91000 15.72900 -72.44100 1.000 29.16815 137 VAL E C 1
ATOM 7153 O O . VAL E 1 146 ? -12.66300 16.71100 -72.16700 1.000 29.30910 137 VAL E O 1
ATOM 7157 N N . SER E 1 147 ? -10.86100 15.37900 -71.70400 1.000 28.98004 138 SER E N 1
ATOM 7158 C CA . SER E 1 147 ? -10.48600 16.04900 -70.43400 1.000 26.79609 138 SER E CA 1
ATOM 7159 C C . SER E 1 147 ? -9.00200 16.39800 -70.46300 1.000 28.86461 138 SER E C 1
ATOM 7160 O O . SER E 1 147 ? -8.17700 15.49600 -70.32900 1.000 31.12930 138 SER E O 1
ATOM 7163 N N . SER E 1 148 ? -8.68400 17.67800 -70.63100 1.000 25.62847 139 SER E N 1
ATOM 7164 C CA . SER E 1 148 ? -7.31200 18.19000 -70.49300 1.000 29.30135 139 SER E CA 1
ATOM 7165 C C . SER E 1 148 ? -7.07900 18.69800 -69.05800 1.000 30.44165 139 SER E C 1
ATOM 7166 O O . SER E 1 148 ? -8.03800 19.04500 -68.34700 1.000 30.17568 139 SER E O 1
ATOM 7169 N N . ARG E 1 149 ? -5.82600 18.71300 -68.65100 1.000 28.95461 140 ARG E N 1
ATOM 7170 C CA . ARG E 1 149 ? -5.38700 19.10200 -67.29000 1.000 31.34574 140 ARG E CA 1
ATOM 7171 C C . ARG E 1 149 ? -4.02700 19.76800 -67.39400 1.000 32.26534 140 ARG E C 1
ATOM 7172 O O . ARG E 1 149 ? -3.17600 19.31100 -68.22700 1.000 34.63500 140 ARG E O 1
ATOM 7180 N N . GLY E 1 150 ? -3.78800 20.76700 -66.55600 1.000 30.04090 141 GLY E N 1
ATOM 7181 C CA . GLY E 1 150 ? -2.46200 21.39000 -66.44400 1.000 33.72178 141 GLY E CA 1
ATOM 7182 C C . GLY E 1 150 ? -1.44900 20.47400 -65.80600 1.000 37.42796 141 GLY E C 1
ATOM 7183 O O . GLY E 1 150 ? -0.30400 20.42100 -66.30600 1.000 35.27150 141 GLY E O 1
ATOM 7184 N N . GLY E 1 151 ? -1.84600 19.73800 -64.77100 1.000 32.20180 142 GLY E N 1
ATOM 7185 C CA . GLY E 1 151 ? -0.97200 18.76900 -64.10300 1.000 30.86676 142 GLY E CA 1
ATOM 7186 C C . GLY E 1 151 ? -1.22100 17.35600 -64.58300 1.000 35.53659 142 GLY E C 1
ATOM 7187 O O . GLY E 1 151 ? -1.90800 17.12300 -65.62000 1.000 35.74379 142 GLY E O 1
ATOM 7188 N N . ILE E 1 152 ? -0.72000 16.38900 -63.83700 1.000 38.34046 143 ILE E N 1
ATOM 7189 C CA . ILE E 1 152 ? -0.81300 14.95900 -64.24200 1.000 39.31942 143 ILE E CA 1
ATOM 7190 C C . ILE E 1 152 ? -1.63000 14.25800 -63.17600 1.000 39.43442 143 ILE E C 1
ATOM 7191 O O . ILE E 1 152 ? -1.16500 14.22400 -62.03400 1.000 44.43329 143 ILE E O 1
ATOM 7196 N N . HIS E 1 153 ? -2.81700 13.76100 -63.54000 1.000 37.13540 144 HIS E N 1
ATOM 7197 C CA . HIS E 1 153 ? -3.77800 13.12800 -62.59900 1.000 34.51900 144 HIS E CA 1
ATOM 7198 C C . HIS E 1 153 ? -4.21800 11.71900 -62.99700 1.000 39.78006 144 HIS E C 1
ATOM 7199 O O . HIS E 1 153 ? -4.81100 11.04800 -62.15000 1.000 35.54258 144 HIS E O 1
ATOM 7206 N N . GLN E 1 154 ? -3.98800 11.25800 -64.22200 1.000 36.42090 145 GLN E N 1
ATOM 7207 C CA . GLN E 1 154 ? -4.62600 9.99600 -64.67600 1.000 35.58183 145 GLN E CA 1
ATOM 7208 C C . GLN E 1 154 ? -4.22400 8.86900 -63.72000 1.000 37.39633 145 GLN E C 1
ATOM 7209 O O . GLN E 1 154 ? -3.02300 8.78200 -63.38800 1.000 39.61824 145 GLN E O 1
ATOM 7215 N N . GLY E 1 155 ? -5.20300 8.09200 -63.23700 1.000 38.15015 146 GLY E N 1
ATOM 7216 C CA . GLY E 1 155 ? -4.98500 7.00300 -62.27400 1.000 44.65745 146 GLY E CA 1
ATOM 7217 C C . GLY E 1 155 ? -4.49400 7.47200 -60.90400 1.000 50.14288 146 GLY E C 1
ATOM 7218 O O . GLY E 1 155 ? -4.07100 6.61000 -60.13600 1.000 48.07974 146 GLY E O 1
ATOM 7219 N N . GLU E 1 156 ? -4.52600 8.77200 -60.58700 1.000 44.31337 147 GLU E N 1
ATOM 7220 C CA . GLU E 1 156 ? -4.14300 9.27500 -59.23400 1.000 42.30667 147 GLU E CA 1
ATOM 7221 C C . GLU E 1 156 ? -5.40800 9.64000 -58.46600 1.000 42.59284 147 GLU E C 1
ATOM 7222 O O . GLU E 1 156 ? -6.47300 9.86700 -59.09800 1.000 33.51570 147 GLU E O 1
ATOM 7228 N N . THR E 1 157 ? -5.26500 9.77300 -57.14900 1.000 42.97861 148 THR E N 1
ATOM 7229 C CA . THR E 1 157 ? -6.38800 10.10600 -56.24600 1.000 40.97057 148 THR E CA 1
ATOM 7230 C C . THR E 1 157 ? -6.88100 11.52500 -56.53000 1.000 31.33508 148 THR E C 1
ATOM 7231 O O . THR E 1 157 ? -8.05100 11.77500 -56.25200 1.000 36.71139 148 THR E O 1
ATOM 7235 N N . THR E 1 158 ? -6.07100 12.37700 -57.16100 1.000 31.42891 149 THR E N 1
ATOM 7236 C CA . THR E 1 158 ? -6.44500 13.77700 -57.41900 1.000 34.16151 149 THR E CA 1
ATOM 7237 C C . THR E 1 158 ? -7.34200 13.86800 -58.66500 1.000 34.22697 149 THR E C 1
ATOM 7238 O O . THR E 1 158 ? -7.82900 14.97100 -58.91000 1.000 33.84447 149 THR E O 1
ATOM 7242 N N . ASP E 1 159 ? -7.55900 12.76500 -59.40000 1.000 29.44764 150 ASP E N 1
ATOM 7243 C CA . ASP E 1 159 ? -8.51900 12.75000 -60.54100 1.000 33.92965 150 ASP E CA 1
ATOM 7244 C C . ASP E 1 159 ? -9.88200 12.32400 -60.01600 1.000 30.14026 150 ASP E C 1
ATOM 7245 O O . ASP E 1 159 ? -10.18300 11.11900 -60.00200 1.000 30.76320 150 ASP E O 1
ATOM 7250 N N . ALA E 1 160 ? -10.69400 13.28500 -59.59400 1.000 27.70714 151 ALA E N 1
ATOM 7251 C CA . ALA E 1 160 ? -12.11000 13.05600 -59.24100 1.000 27.64135 151 ALA E CA 1
ATOM 7252 C C . ALA E 1 160 ? -12.98300 13.21700 -60.46700 1.000 25.66547 151 ALA E C 1
ATOM 7253 O O . ALA E 1 160 ? -14.12300 12.71800 -60.44700 1.000 24.94499 151 ALA E O 1
ATOM 7255 N N . VAL E 1 161 ? -12.48700 13.90000 -61.48700 1.000 26.87230 152 VAL E N 1
ATOM 7256 C CA . VAL E 1 161 ? -13.29200 14.16500 -62.70300 1.000 26.85854 152 VAL E CA 1
ATOM 7257 C C . VAL E 1 161 ? -13.69500 12.81500 -63.34500 1.000 27.14128 152 VAL E C 1
ATOM 7258 O O . VAL E 1 161 ? -14.88400 12.63100 -63.70600 1.000 28.30618 152 VAL E O 1
ATOM 7262 N N . THR E 1 162 ? -12.74400 11.90100 -63.50100 1.000 30.16434 153 THR E N 1
ATOM 7263 C CA . THR E 1 162 ? -12.98000 10.59900 -64.19500 1.000 29.37321 153 THR E CA 1
ATOM 7264 C C . THR E 1 162 ? -14.06600 9.82600 -63.45400 1.000 30.14956 153 THR E C 1
ATOM 7265 O O . THR E 1 162 ? -15.08000 9.47200 -64.06600 1.000 29.43972 153 THR E O 1
ATOM 7269 N N . PRO E 1 163 ? -13.91900 9.51600 -62.13700 1.000 26.02669 154 PRO E N 1
ATOM 7270 C CA . PRO E 1 163 ? -14.94000 8.74500 -61.44300 1.000 27.69482 154 PRO E CA 1
ATOM 7271 C C . PRO E 1 163 ? -16.27400 9.47300 -61.34700 1.000 28.33116 154 PRO E C 1
ATOM 7272 O O . PRO E 1 163 ? -17.32700 8.81400 -61.38900 1.000 31.11539 154 PRO E O 1
ATOM 7276 N N . TYR E 1 164 ? -16.24200 10.80600 -61.25000 1.000 26.78778 155 TYR E N 1
ATOM 7277 C CA . TYR E 1 164 ? -17.48800 11.59300 -61.21800 1.000 27.21961 155 TYR E CA 1
ATOM 7278 C C . TYR E 1 164 ? -18.25300 11.28200 -62.50200 1.000 26.02060 155 TYR E C 1
ATOM 7279 O O . TYR E 1 164 ? -19.45700 10.97000 -62.47600 1.000 29.07607 155 TYR E O 1
ATOM 7288 N N . LEU E 1 165 ? -17.59700 11.46100 -63.63800 1.000 26.09954 156 LEU E N 1
ATOM 7289 C CA . LEU E 1 165 ? -18.31200 11.38300 -64.93100 1.000 24.01784 156 LEU E CA 1
ATOM 7290 C C . LEU E 1 165 ? -18.75300 9.94300 -65.18000 1.000 29.44164 156 LEU E C 1
ATOM 7291 O O . LEU E 1 165 ? -19.89900 9.73800 -65.62200 1.000 28.89807 156 LEU E O 1
ATOM 7296 N N . ARG E 1 166 ? -17.92200 8.96900 -64.82100 1.000 30.50241 157 ARG E N 1
ATOM 7297 C CA . ARG E 1 166 ? -18.32800 7.53000 -64.95600 1.000 33.61858 157 ARG E CA 1
ATOM 7298 C C . ARG E 1 166 ? -19.57000 7.27100 -64.11800 1.000 33.10086 157 ARG E C 1
ATOM 7299 O O . ARG E 1 166 ? -20.49500 6.66100 -64.62700 1.000 28.38321 157 ARG E O 1
ATOM 7307 N N . ALA E 1 167 ? -19.65800 7.85300 -62.92200 1.000 29.06192 158 ALA E N 1
ATOM 7308 C CA . ALA E 1 167 ? -20.76700 7.60200 -61.97200 1.000 30.50172 158 ALA E CA 1
ATOM 7309 C C . ALA E 1 167 ? -22.05400 8.30500 -62.39600 1.000 32.83803 158 ALA E C 1
ATOM 7310 O O . ALA E 1 167 ? -23.15400 7.68400 -62.34400 1.000 27.22764 158 ALA E O 1
ATOM 7312 N N . VAL E 1 168 ? -21.98000 9.54100 -62.85900 1.000 28.84647 159 VAL E N 1
ATOM 7313 C CA . VAL E 1 168 ? -23.23100 10.26100 -63.19300 1.000 26.07943 159 VAL E CA 1
ATOM 7314 C C . VAL E 1 168 ? -23.74800 9.74700 -64.55200 1.000 29.93692 159 VAL E C 1
ATOM 7315 O O . VAL E 1 168 ? -24.97500 9.68100 -64.74700 1.000 30.91946 159 VAL E O 1
ATOM 7319 N N . LEU E 1 169 ? -22.85500 9.43900 -65.46500 1.000 29.71276 160 LEU E N 1
ATOM 7320 C CA . LEU E 1 169 ? -23.24600 8.77500 -66.74600 1.000 30.80202 160 LEU E CA 1
ATOM 7321 C C . LEU E 1 169 ? -23.83100 7.37500 -66.45700 1.000 34.34765 160 LEU E C 1
ATOM 7322 O O . LEU E 1 169 ? -24.91800 7.07600 -66.98400 1.000 32.93594 160 LEU E O 1
ATOM 7327 N N . GLY E 1 170 ? -23.21200 6.61200 -65.55500 1.000 33.04557 161 GLY E N 1
ATOM 7328 C CA . GLY E 1 170 ? -23.69500 5.29000 -65.08900 1.000 32.71093 161 GLY E CA 1
ATOM 7329 C C . GLY E 1 170 ? -25.08700 5.37300 -64.50500 1.000 38.58749 161 GLY E C 1
ATOM 7330 O O . GLY E 1 170 ? -25.91700 4.48800 -64.81600 1.000 37.27054 161 GLY E O 1
ATOM 7331 N N . LEU E 1 171 ? -25.36000 6.38300 -63.67500 1.000 32.82179 162 LEU E N 1
ATOM 7332 C CA . LEU E 1 171 ? -26.67600 6.53000 -63.01300 1.000 32.54762 162 LEU E CA 1
ATOM 7333 C C . LEU E 1 171 ? -27.77300 6.54800 -64.09300 1.000 36.27138 162 LEU E C 1
ATOM 7334 O O . LEU E 1 171 ? -28.87500 5.99600 -63.88200 1.000 33.84804 162 LEU E O 1
ATOM 7339 N N . MET E 1 172 ? -27.50100 7.19600 -65.21600 1.000 35.67381 163 MET E N 1
ATOM 7340 C CA . MET E 1 172 ? -28.51900 7.40000 -66.27800 1.000 37.71156 163 MET E CA 1
ATOM 7341 C C . MET E 1 172 ? -28.51900 6.20100 -67.24700 1.000 36.78016 163 MET E C 1
ATOM 7342 O O . MET E 1 172 ? -29.34400 6.19900 -68.18200 1.000 37.87808 163 MET E O 1
ATOM 7347 N N . GLY E 1 173 ? -27.62600 5.23800 -67.07300 1.000 35.80219 164 GLY E N 1
ATOM 7348 C CA . GLY E 1 173 ? -27.61200 4.01300 -67.89900 1.000 41.50925 164 GLY E CA 1
ATOM 7349 C C . GLY E 1 173 ? -26.58700 4.07200 -69.00700 1.000 44.34996 164 GLY E C 1
ATOM 7350 O O . GLY E 1 173 ? -26.65500 3.24300 -69.91900 1.000 39.23304 164 GLY E O 1
ATOM 7351 N N . ILE E 1 174 ? -25.63300 4.99500 -68.91200 1.000 36.08784 165 ILE E N 1
ATOM 7352 C CA . ILE E 1 174 ? -24.54400 5.15300 -69.90600 1.000 36.77464 165 ILE E CA 1
ATOM 7353 C C . ILE E 1 174 ? -23.30000 4.50700 -69.31300 1.000 40.02601 165 ILE E C 1
ATOM 7354 O O . ILE E 1 174 ? -22.56400 5.15400 -68.51600 1.000 39.53494 165 ILE E O 1
ATOM 7359 N N . GLN E 1 175 ? -23.12300 3.22400 -69.63400 1.000 36.21561 166 GLN E N 1
ATOM 7360 C CA . GLN E 1 175 ? -22.14100 2.33600 -68.98900 1.000 37.12187 166 GLN E CA 1
ATOM 7361 C C . GLN E 1 175 ? -20.83700 2.36200 -69.77300 1.000 35.20358 166 GLN E C 1
ATOM 7362 O O . GLN E 1 175 ? -19.81900 2.05500 -69.19100 1.000 41.77875 166 GLN E O 1
ATOM 7368 N N . GLU E 1 176 ? -20.87900 2.65600 -71.07300 1.000 36.45589 167 GLU E N 1
ATOM 7369 C CA . GLU E 1 176 ? -19.68200 2.67000 -71.94200 1.000 39.83896 167 GLU E CA 1
ATOM 7370 C C . GLU E 1 176 ? -19.18900 4.11700 -72.07800 1.000 39.57610 167 GLU E C 1
ATOM 7371 O O . GLU E 1 176 ? -19.87300 4.94700 -72.72200 1.000 35.27123 167 GLU E O 1
ATOM 7377 N N . VAL E 1 177 ? -18.05100 4.39800 -71.46200 1.000 36.61686 168 VAL E N 1
ATOM 7378 C CA . VAL E 1 177 ? -17.48400 5.76300 -71.40100 1.000 37.68202 168 VAL E CA 1
ATOM 7379 C C . VAL E 1 177 ? -15.99800 5.63700 -71.64400 1.000 39.77900 168 VAL E C 1
ATOM 7380 O O . VAL E 1 177 ? -15.31700 4.89700 -70.85300 1.000 38.74617 168 VAL E O 1
ATOM 7384 N N . GLU E 1 178 ? -15.53600 6.30300 -72.70600 1.000 37.34456 169 GLU E N 1
ATOM 7385 C CA . GLU E 1 178 ? -14.11200 6.38500 -73.08600 1.000 36.68226 169 GLU E CA 1
ATOM 7386 C C . GLU E 1 178 ? -13.61200 7.79200 -72.79000 1.000 38.64459 169 GLU E C 1
ATOM 7387 O O . GLU E 1 178 ? -14.36300 8.77000 -73.01400 1.000 35.33025 169 GLU E O 1
ATOM 7393 N N . PHE E 1 179 ? -12.36800 7.88200 -72.37300 1.000 34.97009 170 PHE E N 1
ATOM 7394 C CA . PHE E 1 179 ? -11.71100 9.14700 -72.00400 1.000 36.28333 170 PHE E CA 1
ATOM 7395 C C . PHE E 1 179 ? -10.53700 9.39100 -72.93200 1.000 38.74380 170 PHE E C 1
ATOM 7396 O O . PHE E 1 179 ? -9.72200 8.49400 -73.15800 1.000 38.70128 170 PHE E O 1
ATOM 7404 N N . ILE E 1 180 ? -10.48000 10.61000 -73.44200 1.000 31.38904 171 ILE E N 1
ATOM 7405 C CA . ILE E 1 180 ? -9.29900 11.20100 -74.10600 1.000 30.36419 171 ILE E CA 1
ATOM 7406 C C . ILE E 1 180 ? -8.68000 12.19400 -73.13900 1.000 35.66730 171 ILE E C 1
ATOM 7407 O O . ILE E 1 180 ? -9.33500 13.19900 -72.87700 1.000 34.56162 171 ILE E O 1
ATOM 7412 N N . TYR E 1 181 ? -7.43800 11.95200 -72.72200 1.000 32.01479 172 TYR E N 1
ATOM 7413 C CA . TYR E 1 181 ? -6.70000 12.78800 -71.75300 1.000 31.40173 172 TYR E CA 1
ATOM 7414 C C . TYR E 1 181 ? -5.59300 13.55300 -72.45300 1.000 33.45900 172 TYR E C 1
ATOM 7415 O O . TYR E 1 181 ? -4.86700 12.96600 -73.28100 1.000 33.68324 172 TYR E O 1
ATOM 7424 N N . ALA E 1 182 ? -5.45700 14.82100 -72.10800 1.000 30.01252 173 ALA E N 1
ATOM 7425 C CA . ALA E 1 182 ? -4.26200 15.63400 -72.39900 1.000 31.86630 173 ALA E CA 1
ATOM 7426 C C . ALA E 1 182 ? -3.76600 16.26000 -71.09700 1.000 36.82376 173 ALA E C 1
ATOM 7427 O O . ALA E 1 182 ? -4.36700 17.26500 -70.67500 1.000 32.67597 173 ALA E O 1
ATOM 7429 N N . GLU E 1 183 ? -2.70300 15.71500 -70.51400 1.000 36.12710 174 GLU E N 1
ATOM 7430 C CA . GLU E 1 183 ? -2.22700 16.09000 -69.15800 1.000 34.10805 174 GLU E CA 1
ATOM 7431 C C . GLU E 1 183 ? -0.84400 16.71900 -69.20800 1.000 42.08230 174 GLU E C 1
ATOM 7432 O O . GLU E 1 183 ? -0.12200 16.50900 -70.19500 1.000 35.11586 174 GLU E O 1
ATOM 7438 N N . GLY E 1 184 ? -0.48500 17.43900 -68.14100 1.000 37.93569 175 GLY E N 1
ATOM 7439 C CA . GLY E 1 184 ? 0.85200 18.01800 -67.96800 1.000 39.34911 175 GLY E CA 1
ATOM 7440 C C . GLY E 1 184 ? 1.05500 19.21700 -68.85300 1.000 45.22657 175 GLY E C 1
ATOM 7441 O O . GLY E 1 184 ? 2.20600 19.54600 -69.17500 1.000 47.44228 175 GLY E O 1
ATOM 7442 N N . LEU E 1 185 ? -0.02900 19.88200 -69.20300 1.000 39.93723 176 LEU E N 1
ATOM 7443 C CA . LEU E 1 185 ? -0.00100 21.01700 -70.14700 1.000 39.80505 176 LEU E CA 1
ATOM 7444 C C . LEU E 1 185 ? 0.59500 22.25400 -69.48500 1.000 47.49746 176 LEU E C 1
ATOM 7445 O O . LEU E 1 185 ? 0.95900 23.19600 -70.21400 1.000 43.47871 176 LEU E O 1
ATOM 7450 N N . ASP E 1 186 ? 0.67200 22.30800 -68.15600 1.000 41.15597 177 ASP E N 1
ATOM 7451 C CA . ASP E 1 186 ? 1.28800 23.49700 -67.51300 1.000 48.50050 177 ASP E CA 1
ATOM 7452 C C . ASP E 1 186 ? 2.81500 23.35400 -67.55800 1.000 52.34186 177 ASP E C 1
ATOM 7453 O O . ASP E 1 186 ? 3.46900 24.38700 -67.33700 1.000 63.48899 177 ASP E O 1
ATOM 7458 N N . ASN E 1 187 ? 3.34900 22.14400 -67.78300 1.000 43.42753 178 ASN E N 1
ATOM 7459 C CA . ASN E 1 187 ? 4.80200 21.82300 -67.67600 1.000 59.66076 178 ASN E CA 1
ATOM 7460 C C . ASN E 1 187 ? 5.51400 22.19400 -68.97800 1.000 68.11508 178 ASN E C 1
ATOM 7461 O O . ASN E 1 187 ? 6.62300 21.66700 -69.16700 1.000 71.87201 178 ASN E O 1
ATOM 7466 N N . ARG E 1 188 ? 4.90700 23.06100 -69.80700 1.000 74.92547 179 ARG E N 1
ATOM 7467 C CA . ARG E 1 188 ? 5.48400 23.60900 -71.06800 1.000 88.30547 179 ARG E CA 1
ATOM 7468 C C . ARG E 1 188 ? 6.91400 24.10600 -70.81200 1.000 97.15547 179 ARG E C 1
ATOM 7469 O O . ARG E 1 188 ? 7.23600 24.57300 -69.71300 1.000 91.41605 179 ARG E O 1
ATOM 7477 N N . PRO E 1 189 ? 7.82600 24.01700 -71.81500 1.000 91.42917 180 PRO E N 1
ATOM 7478 C CA . PRO E 1 189 ? 7.44600 23.86600 -73.22900 1.000 82.04116 180 PRO E CA 1
ATOM 7479 C C . PRO E 1 189 ? 7.02200 22.45000 -73.68300 1.000 71.18539 180 PRO E C 1
ATOM 7480 O O . PRO E 1 189 ? 6.02900 22.31500 -74.42500 1.000 67.36647 180 PRO E O 1
ATOM 7484 N N . HIS E 1 190 ? 7.70700 21.41700 -73.17800 1.000 64.94784 181 HIS E N 1
ATOM 7485 C CA . HIS E 1 190 ? 7.56300 19.99500 -73.60100 1.000 61.68986 181 HIS E CA 1
ATOM 7486 C C . HIS E 1 190 ? 6.25300 19.37000 -73.10100 1.000 58.95031 181 HIS E C 1
ATOM 7487 O O . HIS E 1 190 ? 5.79800 18.39800 -73.73800 1.000 44.96649 181 HIS E O 1
ATOM 7494 N N . GLY E 1 191 ? 5.69500 19.84800 -71.97900 1.000 57.91623 182 GLY E N 1
ATOM 7495 C CA . GLY E 1 191 ? 4.50600 19.22700 -71.36000 1.000 47.72921 182 GLY E CA 1
ATOM 7496 C C . GLY E 1 191 ? 3.29900 19.31100 -72.28000 1.000 43.94245 182 GLY E C 1
ATOM 7497 O O . GLY E 1 191 ? 2.64500 18.26100 -72.47800 1.000 46.79520 182 GLY E O 1
ATOM 7498 N N . ARG E 1 192 ? 2.99800 20.52300 -72.75700 1.000 42.65956 183 ARG E N 1
ATOM 7499 C CA . ARG E 1 192 ? 1.82200 20.82000 -73.60900 1.000 44.86831 183 ARG E CA 1
ATOM 7500 C C . ARG E 1 192 ? 1.88700 19.91700 -74.84000 1.000 46.28394 183 ARG E C 1
ATOM 7501 O O . ARG E 1 192 ? 0.93300 19.15100 -75.07400 1.000 41.44681 183 ARG E O 1
ATOM 7509 N N . ASP E 1 193 ? 3.01300 19.94300 -75.56200 1.000 44.46506 184 ASP E N 1
ATOM 7510 C CA . ASP E 1 193 ? 3.16900 19.16900 -76.81900 1.000 46.62924 184 ASP E CA 1
ATOM 7511 C C . ASP E 1 193 ? 2.92600 17.68900 -76.52400 1.000 40.58894 184 ASP E C 1
ATOM 7512 O O . ASP E 1 193 ? 2.18400 17.04700 -77.27300 1.000 38.49303 184 ASP E O 1
ATOM 7517 N N . ALA E 1 194 ? 3.53900 17.12900 -75.47700 1.000 40.51132 185 ALA E N 1
ATOM 7518 C CA . ALA E 1 194 ? 3.41900 15.68400 -75.17300 1.000 39.56642 185 ALA E CA 1
ATOM 7519 C C . ALA E 1 194 ? 1.97400 15.32500 -74.80000 1.000 39.10691 185 ALA E C 1
ATOM 7520 O O . ALA E 1 194 ? 1.49500 14.22700 -75.16200 1.000 40.29810 185 ALA E O 1
ATOM 7522 N N . GLY E 1 195 ? 1.27600 16.19300 -74.06900 1.000 43.22207 186 GLY E N 1
ATOM 7523 C CA . GLY E 1 195 ? -0.10400 15.84900 -73.67500 1.000 41.10544 186 GLY E CA 1
ATOM 7524 C C . GLY E 1 195 ? -1.02900 15.85400 -74.88500 1.000 32.42555 186 GLY E C 1
ATOM 7525 O O . GLY E 1 195 ? -1.84200 14.95900 -75.00000 1.000 33.72401 186 GLY E O 1
ATOM 7526 N N . ILE E 1 196 ? -0.91700 16.88600 -75.71600 1.000 39.80661 187 ILE E N 1
ATOM 7527 C CA . ILE E 1 196 ? -1.76200 17.03200 -76.93300 1.000 36.66743 187 ILE E CA 1
ATOM 7528 C C . ILE E 1 196 ? -1.49700 15.84800 -77.86600 1.000 35.24460 187 ILE E C 1
ATOM 7529 O O . ILE E 1 196 ? -2.48000 15.24400 -78.35100 1.000 38.80860 187 ILE E O 1
ATOM 7534 N N . ALA E 1 197 ? -0.24100 15.41900 -77.99600 1.000 37.02571 188 ALA E N 1
ATOM 7535 C CA . ALA E 1 197 ? 0.13600 14.23000 -78.79600 1.000 35.77148 188 ALA E CA 1
ATOM 7536 C C . ALA E 1 197 ? -0.53000 12.99100 -78.22500 1.000 35.74115 188 ALA E C 1
ATOM 7537 O O . ALA E 1 197 ? -1.12400 12.20300 -78.97300 1.000 32.54081 188 ALA E O 1
ATOM 7539 N N . SER E 1 198 ? -0.50800 12.81200 -76.90700 1.000 36.29984 189 SER E N 1
ATOM 7540 C CA . SER E 1 198 ? -1.12200 11.59700 -76.32700 1.000 31.62245 189 SER E CA 1
ATOM 7541 C C . SER E 1 198 ? -2.64100 11.60500 -76.59300 1.000 34.68715 189 SER E C 1
ATOM 7542 O O . SER E 1 198 ? -3.23900 10.54300 -76.90700 1.000 37.61776 189 SER E O 1
ATOM 7545 N N . ALA E 1 199 ? -3.27400 12.76500 -76.48900 1.000 36.04989 190 ALA E N 1
ATOM 7546 C CA . ALA E 1 199 ? -4.71900 12.93800 -76.76600 1.000 36.38122 190 ALA E CA 1
ATOM 7547 C C . ALA E 1 199 ? -5.00200 12.60900 -78.25500 1.000 31.74328 190 ALA E C 1
ATOM 7548 O O . ALA E 1 199 ? -5.97800 11.89200 -78.54600 1.000 30.88455 190 ALA E O 1
ATOM 7550 N N . ARG E 1 200 ? -4.16600 13.10500 -79.16300 1.000 36.32146 191 ARG E N 1
ATOM 7551 C CA . ARG E 1 200 ? -4.37400 12.86600 -80.62400 1.000 37.35166 191 ARG E CA 1
ATOM 7552 C C . ARG E 1 200 ? -4.22800 11.37000 -80.94000 1.000 38.26432 191 ARG E C 1
ATOM 7553 O O . ARG E 1 200 ? -5.05700 10.84900 -81.74400 1.000 34.42118 191 ARG E O 1
ATOM 7561 N N . ALA E 1 201 ? -3.26300 10.67900 -80.31000 1.000 35.52011 192 ALA E N 1
ATOM 7562 C CA . ALA E 1 201 ? -3.10500 9.20700 -80.42300 1.000 39.49490 192 ALA E CA 1
ATOM 7563 C C . ALA E 1 201 ? -4.38700 8.50900 -79.94600 1.000 42.16688 192 ALA E C 1
ATOM 7564 O O . ALA E 1 201 ? -4.88200 7.61200 -80.62900 1.000 36.80687 192 ALA E O 1
ATOM 7566 N N . GLN E 1 202 ? -4.99100 8.92800 -78.83300 1.000 36.36548 193 GLN E N 1
ATOM 7567 C CA . GLN E 1 202 ? -6.24000 8.27500 -78.37100 1.000 33.34723 193 GLN E CA 1
ATOM 7568 C C . GLN E 1 202 ? -7.40600 8.60500 -79.31800 1.000 35.23748 193 GLN E C 1
ATOM 7569 O O . GLN E 1 202 ? -8.20800 7.70500 -79.60400 1.000 35.63054 193 GLN E O 1
ATOM 7575 N N . ILE E 1 203 ? -7.54400 9.85300 -79.74300 1.000 32.07571 194 ILE E N 1
ATOM 7576 C CA . ILE E 1 203 ? -8.58000 10.25500 -80.74300 1.000 35.56360 194 ILE E CA 1
ATOM 7577 C C . ILE E 1 203 ? -8.52200 9.33000 -81.97500 1.000 38.27276 194 ILE E C 1
ATOM 7578 O O . ILE E 1 203 ? -9.59900 8.89500 -82.46400 1.000 34.01552 194 ILE E O 1
ATOM 7583 N N . ALA E 1 204 ? -7.32300 9.05400 -82.48100 1.000 34.10493 195 ALA E N 1
ATOM 7584 C CA . ALA E 1 204 ? -7.15100 8.22700 -83.70200 1.000 39.20835 195 ALA E CA 1
ATOM 7585 C C . ALA E 1 204 ? -7.68100 6.81200 -83.43500 1.000 41.33561 195 ALA E C 1
ATOM 7586 O O . ALA E 1 204 ? -8.44500 6.31900 -84.25700 1.000 45.42342 195 ALA E O 1
ATOM 7588 N N . ARG E 1 205 ? -7.34400 6.22600 -82.28000 1.000 44.02065 196 ARG E N 1
ATOM 7589 C CA . ARG E 1 205 ? -7.78400 4.87500 -81.84400 1.000 41.10802 196 ARG E CA 1
ATOM 7590 C C . ARG E 1 205 ? -9.30900 4.83200 -81.78100 1.000 48.07593 196 ARG E C 1
ATOM 7591 O O . ARG E 1 205 ? -9.87700 3.88800 -82.31500 1.000 48.63027 196 ARG E O 1
ATOM 7599 N N . LEU E 1 206 ? -9.94500 5.80100 -81.11800 1.000 38.33088 197 LEU E N 1
ATOM 7600 C CA . LEU E 1 206 ? -11.41100 5.80200 -80.86700 1.000 46.10903 197 LEU E CA 1
ATOM 7601 C C . LEU E 1 206 ? -12.20300 6.18400 -82.12000 1.000 41.98660 197 LEU E C 1
ATOM 7602 O O . LEU E 1 206 ? -13.35600 5.75200 -82.21400 1.000 45.37298 197 LEU E O 1
ATOM 7607 N N . ALA E 1 207 ? -11.63400 6.96800 -83.02900 1.000 39.99550 198 ALA E N 1
ATOM 7608 C CA . ALA E 1 207 ? -12.38500 7.48600 -84.21000 1.000 47.91269 198 ALA E CA 1
ATOM 7609 C C . ALA E 1 207 ? -12.85900 6.35000 -85.15700 1.000 49.42826 198 ALA E C 1
ATOM 7610 O O . ALA E 1 207 ? -13.92100 6.51000 -85.81600 1.000 47.20832 198 ALA E O 1
ATOM 7612 N N . VAL E 1 208 ? -12.20200 5.18900 -85.16500 1.000 53.25511 199 VAL E N 1
ATOM 7613 C CA . VAL E 1 208 ? -12.48000 4.11300 -86.16400 1.000 50.22579 199 VAL E CA 1
ATOM 7614 C C . VAL E 1 208 ? -13.62000 3.18500 -85.70700 1.000 58.00688 199 VAL E C 1
ATOM 7615 O O . VAL E 1 208 ? -14.35900 2.66200 -86.57400 1.000 62.05437 199 VAL E O 1
ATOM 7619 N N . GLN E 1 209 ? -13.85000 3.06900 -84.40500 1.000 55.57304 200 GLN E N 1
ATOM 7620 C CA . GLN E 1 209 ? -15.02000 2.29000 -83.93000 1.000 61.76043 200 GLN E CA 1
ATOM 7621 C C . GLN E 1 209 ? -16.31300 2.99600 -84.34100 1.000 61.09448 200 GLN E C 1
ATOM 7622 O O . GLN E 1 209 ? -16.34800 4.23200 -84.32200 1.000 66.36547 200 GLN E O 1
ATOM 7628 N N . ALA E 1 210 ? -17.35200 2.22700 -84.65700 1.000 68.98855 201 ALA E N 1
ATOM 7629 C CA . ALA E 1 210 ? -18.63300 2.82100 -85.10400 1.000 65.76819 201 ALA E CA 1
ATOM 7630 C C . ALA E 1 210 ? -19.09700 3.89600 -84.11500 1.000 68.27028 201 ALA E C 1
ATOM 7631 O O . ALA E 1 210 ? -20.17400 4.48300 -84.37400 1.000 65.19227 201 ALA E O 1
ATOM 7633 N N . ALA F 1 11 ? -15.10500 -31.83900 -0.46200 1.000 52.37499 2 ALA F N 1
ATOM 7634 C CA . ALA F 1 11 ? -14.71700 -31.64200 -1.89200 1.000 55.36205 2 ALA F CA 1
ATOM 7635 C C . ALA F 1 11 ? -14.15500 -30.23700 -2.09700 1.000 49.96475 2 ALA F C 1
ATOM 7636 O O . ALA F 1 11 ? -14.55900 -29.32400 -1.34400 1.000 49.62263 2 ALA F O 1
ATOM 7638 N N . ASN F 1 12 ? -13.20500 -30.10100 -3.02900 1.000 51.68680 3 ASN F N 1
ATOM 7639 C CA . ASN F 1 12 ? -12.69700 -28.78600 -3.51100 1.000 48.30935 3 ASN F CA 1
ATOM 7640 C C . ASN F 1 12 ? -13.69000 -28.30000 -4.56700 1.000 42.09830 3 ASN F C 1
ATOM 7641 O O . ASN F 1 12 ? -13.85500 -28.98100 -5.61600 1.000 42.42689 3 ASN F O 1
ATOM 7646 N N . VAL F 1 13 ? -14.42100 -27.24600 -4.25500 1.000 41.71488 4 VAL F N 1
ATOM 7647 C CA . VAL F 1 13 ? -15.53000 -26.83300 -5.15900 1.000 45.51241 4 VAL F CA 1
ATOM 7648 C C . VAL F 1 13 ? -15.10100 -25.51900 -5.80500 1.000 37.73485 4 VAL F C 1
ATOM 7649 O O . VAL F 1 13 ? -14.76600 -24.58500 -5.06500 1.000 38.12595 4 VAL F O 1
ATOM 7653 N N . LEU F 1 14 ? -15.07100 -25.49700 -7.12900 1.000 41.04889 5 LEU F N 1
ATOM 7654 C CA . LEU F 1 14 ? -14.80600 -24.23600 -7.88100 1.000 38.68916 5 LEU F CA 1
ATOM 7655 C C . LEU F 1 14 ? -16.16300 -23.68400 -8.33700 1.000 34.03433 5 LEU F C 1
ATOM 7656 O O . LEU F 1 14 ? -16.89000 -24.44100 -9.01400 1.000 35.13836 5 LEU F O 1
ATOM 7661 N N . VAL F 1 15 ? -16.49500 -22.47000 -7.88900 1.000 33.91338 6 VAL F N 1
ATOM 7662 C CA . VAL F 1 15 ? -17.81600 -21.82300 -8.13500 1.000 35.22447 6 VAL F CA 1
ATOM 7663 C C . VAL F 1 15 ? -17.62700 -20.63400 -9.09200 1.000 35.28000 6 VAL F C 1
ATOM 7664 O O . VAL F 1 15 ? -16.91600 -19.71300 -8.74800 1.000 34.89463 6 VAL F O 1
ATOM 7668 N N . LEU F 1 16 ? -18.30000 -20.66600 -10.23400 1.000 33.63284 7 LEU F N 1
ATOM 7669 C CA . LEU F 1 16 ? -18.28100 -19.58300 -11.24700 1.000 29.81243 7 LEU F CA 1
ATOM 7670 C C . LEU F 1 16 ? -19.67800 -18.96000 -11.29000 1.000 30.39240 7 LEU F C 1
ATOM 7671 O O . LEU F 1 16 ? -20.62700 -19.65800 -11.72000 1.000 30.35656 7 LEU F O 1
ATOM 7676 N N . LYS F 1 17 ? -19.79000 -17.69500 -10.88900 1.000 31.13797 8 LYS F N 1
ATOM 7677 C CA . LYS F 1 17 ? -21.03300 -16.89800 -11.05800 1.000 32.12372 8 LYS F CA 1
ATOM 7678 C C . LYS F 1 17 ? -20.85600 -15.93500 -12.24200 1.000 32.12348 8 LYS F C 1
ATOM 7679 O O . LYS F 1 17 ? -19.81000 -15.23000 -12.29800 1.000 34.08728 8 LYS F O 1
ATOM 7685 N N . SER F 1 18 ? -21.81400 -15.92800 -13.16800 1.000 29.60681 9 SER F N 1
ATOM 7686 C CA . SER F 1 18 ? -21.70500 -15.10200 -14.40900 1.000 29.08563 9 SER F CA 1
ATOM 7687 C C . SER F 1 18 ? -22.88500 -14.14400 -14.62900 1.000 34.23870 9 SER F C 1
ATOM 7688 O O . SER F 1 18 ? -22.81500 -13.32100 -15.55300 1.000 29.01366 9 SER F O 1
ATOM 7691 N N . SER F 1 19 ? -23.91500 -14.18200 -13.80300 1.000 30.05492 10 SER F N 1
ATOM 7692 C CA . SER F 1 19 ? -25.08700 -13.29300 -13.93000 1.000 30.01377 10 SER F CA 1
ATOM 7693 C C . SER F 1 19 ? -24.66100 -11.83000 -13.82500 1.000 28.56046 10 SER F C 1
ATOM 7694 O O . SER F 1 19 ? -23.72500 -11.49000 -13.04800 1.000 28.32814 10 SER F O 1
ATOM 7697 N N . ILE F 1 20 ? -25.40200 -10.95800 -14.50800 1.000 28.12588 11 ILE F N 1
ATOM 7698 C CA . ILE F 1 20 ? -25.17300 -9.48400 -14.40700 1.000 26.88371 11 ILE F CA 1
ATOM 7699 C C . ILE F 1 20 ? -26.19800 -8.84900 -13.46900 1.000 34.10290 11 ILE F C 1
ATOM 7700 O O . ILE F 1 20 ? -26.21200 -7.59100 -13.37500 1.000 33.42172 11 ILE F O 1
ATOM 7705 N N . ASN F 1 21 ? -27.00800 -9.66000 -12.77300 1.000 29.77992 12 ASN F N 1
ATOM 7706 C CA . ASN F 1 21 ? -28.16900 -9.19400 -11.98500 1.000 31.33343 12 ASN F CA 1
ATOM 7707 C C . ASN F 1 21 ? -27.80600 -8.94000 -10.52100 1.000 31.10052 12 ASN F C 1
ATOM 7708 O O . ASN F 1 21 ? -28.73900 -8.58200 -9.75400 1.000 33.90301 12 ASN F O 1
ATOM 7713 N N . GLY F 1 22 ? -26.52800 -9.03900 -10.16500 1.000 32.65999 13 GLY F N 1
ATOM 7714 C CA . GLY F 1 22 ? -25.96600 -8.70400 -8.84600 1.000 36.28099 13 GLY F CA 1
ATOM 7715 C C . GLY F 1 22 ? -26.71100 -9.45200 -7.75000 1.000 38.58130 13 GLY F C 1
ATOM 7716 O O . GLY F 1 22 ? -26.93900 -10.67600 -7.91200 1.000 34.84400 13 GLY F O 1
ATOM 7717 N N . GLU F 1 23 ? -27.13300 -8.72900 -6.71900 1.000 35.15741 14 GLU F N 1
ATOM 7718 C CA . GLU F 1 23 ? -27.82500 -9.29900 -5.53500 1.000 39.59869 14 GLU F CA 1
ATOM 7719 C C . GLU F 1 23 ? -29.18800 -9.88400 -5.93400 1.000 38.96168 14 GLU F C 1
ATOM 7720 O O . GLU F 1 23 ? -29.74600 -10.66700 -5.15500 1.000 38.92497 14 GLU F O 1
ATOM 7726 N N . THR F 1 24 ? -29.73300 -9.58400 -7.10300 1.000 33.05427 15 THR F N 1
ATOM 7727 C CA . THR F 1 24 ? -31.05300 -10.13500 -7.51000 1.000 35.71629 15 THR F CA 1
ATOM 7728 C C . THR F 1 24 ? -30.85900 -11.38200 -8.38300 1.000 34.78248 15 THR F C 1
ATOM 7729 O O . THR F 1 24 ? -31.85700 -11.88300 -8.83900 1.000 34.76389 15 THR F O 1
ATOM 7733 N N . SER F 1 25 ? -29.63400 -11.86100 -8.60100 1.000 27.71318 16 SER F N 1
ATOM 7734 C CA . SER F 1 25 ? -29.36200 -12.98400 -9.52600 1.000 26.69818 16 SER F CA 1
ATOM 7735 C C . SER F 1 25 ? -30.06600 -14.24200 -9.00600 1.000 29.00889 16 SER F C 1
ATOM 7736 O O . SER F 1 25 ? -29.79800 -14.67500 -7.84900 1.000 28.71071 16 SER F O 1
ATOM 7739 N N . LEU F 1 26 ? -30.88700 -14.84200 -9.83000 1.000 30.25155 17 LEU F N 1
ATOM 7740 C CA . LEU F 1 26 ? -31.52500 -16.13000 -9.46200 1.000 30.33221 17 LEU F CA 1
ATOM 7741 C C . LEU F 1 26 ? -30.49000 -17.27000 -9.53600 1.000 31.81748 17 LEU F C 1
ATOM 7742 O O . LEU F 1 26 ? -30.46500 -18.12000 -8.60900 1.000 30.80708 17 LEU F O 1
ATOM 7747 N N . THR F 1 27 ? -29.65700 -17.33100 -10.57700 1.000 28.42183 18 THR F N 1
ATOM 7748 C CA . THR F 1 27 ? -28.64500 -18.40900 -10.66100 1.000 29.04715 18 THR F CA 1
ATOM 7749 C C . THR F 1 27 ? -27.71200 -18.31400 -9.45700 1.000 30.69381 18 THR F C 1
ATOM 7750 O O . THR F 1 27 ? -27.35200 -19.40500 -8.89000 1.000 33.53239 18 THR F O 1
ATOM 7754 N N . ASN F 1 28 ? -27.32500 -17.11700 -9.00300 1.000 26.95013 19 ASN F N 1
ATOM 7755 C CA . ASN F 1 28 ? -26.44300 -17.00300 -7.82000 1.000 27.95534 19 ASN F CA 1
ATOM 7756 C C . ASN F 1 28 ? -27.18200 -17.49400 -6.57200 1.000 33.14078 19 ASN F C 1
ATOM 7757 O O . ASN F 1 28 ? -26.54100 -18.17800 -5.69800 1.000 28.16137 19 ASN F O 1
ATOM 7762 N N . GLN F 1 29 ? -28.43700 -17.10100 -6.41400 1.000 29.39474 20 GLN F N 1
ATOM 7763 C CA . GLN F 1 29 ? -29.25200 -17.59800 -5.28300 1.000 31.91700 20 GLN F CA 1
ATOM 7764 C C . GLN F 1 29 ? -29.31500 -19.14100 -5.30600 1.000 27.51075 20 GLN F C 1
ATOM 7765 O O . GLN F 1 29 ? -29.03100 -19.76000 -4.24100 1.000 34.81261 20 GLN F O 1
ATOM 7771 N N . LEU F 1 30 ? -29.62800 -19.74900 -6.44700 1.000 28.89974 21 LEU F N 1
ATOM 7772 C CA . LEU F 1 30 ? -29.72600 -21.22800 -6.59800 1.000 32.44627 21 LEU F CA 1
ATOM 7773 C C . LEU F 1 30 ? -28.37400 -21.91700 -6.38100 1.000 37.40644 21 LEU F C 1
ATOM 7774 O O . LEU F 1 30 ? -28.33200 -22.99800 -5.72600 1.000 34.38979 21 LEU F O 1
ATOM 7779 N N . ILE F 1 31 ? -27.28200 -21.32600 -6.85200 1.000 30.45761 22 ILE F N 1
ATOM 7780 C CA . ILE F 1 31 ? -25.93800 -21.85500 -6.52700 1.000 30.59130 22 ILE F CA 1
ATOM 7781 C C . ILE F 1 31 ? -25.77700 -21.86800 -5.00200 1.000 33.60462 22 ILE F C 1
ATOM 7782 O O . ILE F 1 31 ? -25.36900 -22.93100 -4.43600 1.000 33.87286 22 ILE F O 1
ATOM 7787 N N . ASN F 1 32 ? -26.06000 -20.75500 -4.33900 1.000 29.63941 23 ASN F N 1
ATOM 7788 C CA . ASN F 1 32 ? -25.90400 -20.68000 -2.87200 1.000 30.30499 23 ASN F CA 1
ATOM 7789 C C . ASN F 1 32 ? -26.76800 -21.77800 -2.21300 1.000 34.25603 23 ASN F C 1
ATOM 7790 O O . ASN F 1 32 ? -26.28100 -22.36300 -1.22500 1.000 36.08773 23 ASN F O 1
ATOM 7795 N N . GLU F 1 33 ? -28.00900 -21.98100 -2.65700 1.000 31.54196 24 GLU F N 1
ATOM 7796 C CA . GLU F 1 33 ? -28.94600 -22.98600 -2.07600 1.000 33.69565 24 GLU F CA 1
ATOM 7797 C C . GLU F 1 33 ? -28.38300 -24.38600 -2.33200 1.000 32.34765 24 GLU F C 1
ATOM 7798 O O . GLU F 1 33 ? -28.48500 -25.24000 -1.42100 1.000 35.35682 24 GLU F O 1
ATOM 7804 N N . PHE F 1 34 ? -27.78100 -24.61300 -3.49500 1.000 33.33107 25 PHE F N 1
ATOM 7805 C CA . PHE F 1 34 ? -27.10700 -25.89400 -3.82800 1.000 32.40728 25 PHE F CA 1
ATOM 7806 C C . PHE F 1 34 ? -25.96700 -26.15800 -2.84100 1.000 35.85571 25 PHE F C 1
ATOM 7807 O O . PHE F 1 34 ? -25.89300 -27.30300 -2.31000 1.000 36.36885 25 PHE F O 1
ATOM 7815 N N . LEU F 1 35 ? -25.10200 -25.17300 -2.60600 1.000 30.09873 26 LEU F N 1
ATOM 7816 C CA . LEU F 1 35 ? -23.95100 -25.30600 -1.67400 1.000 31.64892 26 LEU F CA 1
ATOM 7817 C C . LEU F 1 35 ? -24.48500 -25.52700 -0.24700 1.000 37.88368 26 LEU F C 1
ATOM 7818 O O . LEU F 1 35 ? -23.96100 -26.41900 0.48300 1.000 35.95445 26 LEU F O 1
ATOM 7823 N N . ALA F 1 36 ? -25.51400 -24.78400 0.15700 1.000 34.20008 27 ALA F N 1
ATOM 7824 C CA . ALA F 1 36 ? -26.16700 -24.98300 1.48000 1.000 37.46090 27 ALA F CA 1
ATOM 7825 C C . ALA F 1 36 ? -26.74600 -26.40800 1.59100 1.000 37.42433 27 ALA F C 1
ATOM 7826 O O . ALA F 1 36 ? -26.61000 -27.00500 2.69200 1.000 37.59798 27 ALA F O 1
ATOM 7828 N N . ALA F 1 37 ? -27.38300 -26.92200 0.53200 1.000 35.01801 28 ALA F N 1
ATOM 7829 C CA . ALA F 1 37 ? -27.97700 -28.27900 0.49100 1.000 36.77444 28 ALA F CA 1
ATOM 7830 C C . ALA F 1 37 ? -26.86700 -29.33500 0.60500 1.000 40.77802 28 ALA F C 1
ATOM 7831 O O . ALA F 1 37 ? -27.07000 -30.34500 1.31200 1.000 40.74721 28 ALA F O 1
ATOM 7833 N N . ARG F 1 38 ? -25.70700 -29.10500 -0.01800 1.000 36.80453 29 ARG F N 1
ATOM 7834 C CA . ARG F 1 38 ? -24.53800 -30.02100 0.10900 1.000 38.97626 29 ARG F CA 1
ATOM 7835 C C . ARG F 1 38 ? -24.03500 -30.02400 1.55800 1.000 43.16099 29 ARG F C 1
ATOM 7836 O O . ARG F 1 38 ? -23.77400 -31.12900 2.08800 1.000 42.76135 29 ARG F O 1
ATOM 7844 N N . GLN F 1 39 ? -23.93200 -28.86100 2.20500 1.000 37.44438 30 GLN F N 1
ATOM 7845 C CA . GLN F 1 39 ? -23.50100 -28.75100 3.62200 1.000 41.82430 30 GLN F CA 1
ATOM 7846 C C . GLN F 1 39 ? -24.51300 -29.46000 4.54300 1.000 46.45957 30 GLN F C 1
ATOM 7847 O O . GLN F 1 39 ? -24.08300 -30.13100 5.49800 1.000 44.22843 30 GLN F O 1
ATOM 7853 N N . ALA F 1 40 ? -25.80700 -29.33100 4.25300 1.000 40.93621 31 ALA F N 1
ATOM 7854 C CA . ALA F 1 40 ? -26.89900 -30.00700 4.98200 1.000 42.23088 31 ALA F CA 1
ATOM 7855 C C . ALA F 1 40 ? -26.70500 -31.52200 4.86400 1.000 43.67287 31 ALA F C 1
ATOM 7856 O O . ALA F 1 40 ? -26.89100 -32.21400 5.88100 1.000 46.58179 31 ALA F O 1
ATOM 7858 N N . ALA F 1 41 ? -26.31200 -32.02700 3.70100 1.000 36.74162 32 ALA F N 1
ATOM 7859 C CA . ALA F 1 41 ? -26.13600 -33.48300 3.45700 1.000 39.31445 32 ALA F CA 1
ATOM 7860 C C . ALA F 1 41 ? -24.83200 -33.99600 4.09000 1.000 45.46098 32 ALA F C 1
ATOM 7861 O O . ALA F 1 41 ? -24.54900 -35.18200 3.92200 1.000 48.24195 32 ALA F O 1
ATOM 7863 N N . GLY F 1 42 ? -24.05800 -33.14800 4.76500 1.000 39.25734 33 GLY F N 1
ATOM 7864 C CA . GLY F 1 42 ? -22.84100 -33.54500 5.50600 1.000 45.95096 33 GLY F CA 1
ATOM 7865 C C . GLY F 1 42 ? -21.55600 -33.38700 4.69900 1.000 47.96928 33 GLY F C 1
ATOM 7866 O O . GLY F 1 42 ? -20.49400 -33.82800 5.18200 1.000 47.54555 33 GLY F O 1
ATOM 7867 N N . HIS F 1 43 ? -21.59300 -32.73800 3.53000 1.000 45.51780 34 HIS F N 1
ATOM 7868 C CA . HIS F 1 43 ? -20.35800 -32.38800 2.76900 1.000 44.32416 34 HIS F CA 1
ATOM 7869 C C . HIS F 1 43 ? -19.71600 -31.16900 3.42800 1.000 48.92210 34 HIS F C 1
ATOM 7870 O O . HIS F 1 43 ? -20.43100 -30.18700 3.66700 1.000 54.59547 34 HIS F O 1
ATOM 7877 N N . GLY F 1 44 ? -18.42400 -31.24300 3.73800 1.000 43.38125 35 GLY F N 1
ATOM 7878 C CA . GLY F 1 44 ? -17.61900 -30.10900 4.22300 1.000 45.19750 35 GLY F CA 1
ATOM 7879 C C . GLY F 1 44 ? -16.80600 -29.55500 3.06300 1.000 52.19210 35 GLY F C 1
ATOM 7880 O O . GLY F 1 44 ? -15.65300 -30.00400 2.84900 1.000 47.31273 35 GLY F O 1
ATOM 7881 N N . ASP F 1 45 ? -17.42400 -28.69700 2.25400 1.000 46.04510 36 ASP F N 1
ATOM 7882 C CA . ASP F 1 45 ? -16.83800 -28.21800 0.97900 1.000 43.72039 36 ASP F CA 1
ATOM 7883 C C . ASP F 1 45 ? -15.78300 -27.13500 1.26100 1.000 42.02405 36 ASP F C 1
ATOM 7884 O O . ASP F 1 45 ? -15.94900 -26.34800 2.17500 1.000 45.26365 36 ASP F O 1
ATOM 7889 N N . ARG F 1 46 ? -14.68300 -27.14400 0.51000 1.000 46.61011 37 ARG F N 1
ATOM 7890 C CA . ARG F 1 46 ? -13.69400 -26.04100 0.45700 1.000 48.35449 37 ARG F CA 1
ATOM 7891 C C . ARG F 1 46 ? -13.97200 -25.24000 -0.81500 1.000 45.89779 37 ARG F C 1
ATOM 7892 O O . ARG F 1 46 ? -13.72200 -25.79400 -1.90200 1.000 44.87036 37 ARG F O 1
ATOM 7900 N N . LEU F 1 47 ? -14.46900 -24.01000 -0.66400 1.000 46.47080 38 LEU F N 1
ATOM 7901 C CA . LEU F 1 47 ? -14.98300 -23.18300 -1.79800 1.000 44.99026 38 LEU F CA 1
ATOM 7902 C C . LEU F 1 47 ? -13.87800 -22.29100 -2.36000 1.000 43.28294 38 LEU F C 1
ATOM 7903 O O . LEU F 1 47 ? -13.27500 -21.56500 -1.58400 1.000 43.63114 38 LEU F O 1
ATOM 7908 N N . THR F 1 48 ? -13.69200 -22.33500 -3.68000 1.000 48.26165 39 THR F N 1
ATOM 7909 C CA . THR F 1 48 ? -13.03700 -21.26100 -4.47400 1.000 47.41931 39 THR F CA 1
ATOM 7910 C C . THR F 1 48 ? -14.10100 -20.64400 -5.38300 1.000 39.44664 39 THR F C 1
ATOM 7911 O O . THR F 1 48 ? -14.65400 -21.40000 -6.22300 1.000 38.71519 39 THR F O 1
ATOM 7915 N N . GLU F 1 49 ? -14.44200 -19.38200 -5.15100 1.000 37.90444 40 GLU F N 1
ATOM 7916 C CA . GLU F 1 49 ? -15.59900 -18.74800 -5.83500 1.000 41.87399 40 GLU F CA 1
ATOM 7917 C C . GLU F 1 49 ? -15.10500 -17.54000 -6.63800 1.000 42.71310 40 GLU F C 1
ATOM 7918 O O . GLU F 1 49 ? -14.35800 -16.70200 -6.07400 1.000 45.05624 40 GLU F O 1
ATOM 7924 N N . HIS F 1 50 ? -15.49000 -17.46100 -7.90900 1.000 35.03392 41 HIS F N 1
ATOM 7925 C CA . HIS F 1 50 ? -15.28600 -16.25200 -8.75200 1.000 36.98014 41 HIS F CA 1
ATOM 7926 C C . HIS F 1 50 ? -16.67000 -15.71000 -9.15600 1.000 38.69416 41 HIS F C 1
ATOM 7927 O O . HIS F 1 50 ? -17.44600 -16.45600 -9.75900 1.000 35.39147 41 HIS F O 1
ATOM 7934 N N . ASP F 1 51 ? -16.91700 -14.43400 -8.88500 1.000 39.33038 42 ASP F N 1
ATOM 7935 C CA . ASP F 1 51 ? -17.92000 -13.62300 -9.60700 1.000 34.99232 42 ASP F CA 1
ATOM 7936 C C . ASP F 1 51 ? -17.26600 -13.12800 -10.91200 1.000 34.30817 42 ASP F C 1
ATOM 7937 O O . ASP F 1 51 ? -16.62600 -12.07600 -10.86600 1.000 36.24130 42 ASP F O 1
ATOM 7942 N N . LEU F 1 52 ? -17.39200 -13.88400 -11.99400 1.000 31.27502 43 LEU F N 1
ATOM 7943 C CA . LEU F 1 52 ? -16.81300 -13.54600 -13.31700 1.000 34.45107 43 LEU F CA 1
ATOM 7944 C C . LEU F 1 52 ? -17.33600 -12.18200 -13.78600 1.000 36.83869 43 LEU F C 1
ATOM 7945 O O . LEU F 1 52 ? -16.56000 -11.46600 -14.42000 1.000 35.20604 43 LEU F O 1
ATOM 7950 N N . SER F 1 53 ? -18.54900 -11.78700 -13.38700 1.000 37.34891 44 SER F N 1
ATOM 7951 C CA . SER F 1 53 ? -19.14900 -10.48100 -13.76400 1.000 34.50315 44 SER F CA 1
ATOM 7952 C C . SER F 1 53 ? -18.29500 -9.33400 -13.22700 1.000 40.68700 44 SER F C 1
ATOM 7953 O O . SER F 1 53 ? -18.37500 -8.25600 -13.83100 1.000 34.48215 44 SER F O 1
ATOM 7956 N N . ALA F 1 54 ? -17.55100 -9.53000 -12.12600 1.000 35.86404 45 ALA F N 1
ATOM 7957 C CA . ALA F 1 54 ? -16.75300 -8.46400 -11.46600 1.000 37.60359 45 ALA F CA 1
ATOM 7958 C C . ALA F 1 54 ? -15.25200 -8.56400 -11.81100 1.000 36.17674 45 ALA F C 1
ATOM 7959 O O . ALA F 1 54 ? -14.49400 -7.76000 -11.27200 1.000 36.83319 45 ALA F O 1
ATOM 7961 N N . MET F 1 55 ? -14.82200 -9.46900 -12.68500 1.000 39.50373 46 MET F N 1
ATOM 7962 C CA . MET F 1 55 ? -13.37100 -9.76100 -12.86300 1.000 39.70578 46 MET F CA 1
ATOM 7963 C C . MET F 1 55 ? -12.80900 -9.14300 -14.15400 1.000 41.48558 46 MET F C 1
ATOM 7964 O O . MET F 1 55 ? -11.56600 -9.18100 -14.30400 1.000 42.71635 46 MET F O 1
ATOM 7969 N N . ALA F 1 56 ? -13.63600 -8.58000 -15.03800 1.000 43.79050 47 ALA F N 1
ATOM 7970 C CA . ALA F 1 56 ? -13.16600 -7.92000 -16.28800 1.000 41.42923 47 ALA F CA 1
ATOM 7971 C C . ALA F 1 56 ? -12.16500 -8.82400 -17.01600 1.000 46.31798 47 ALA F C 1
ATOM 7972 O O . ALA F 1 56 ? -11.04900 -8.38400 -17.36900 1.000 45.25227 47 ALA F O 1
ATOM 7974 N N . LEU F 1 57 ? -12.53500 -10.06800 -17.22600 1.000 37.90971 48 LEU F N 1
ATOM 7975 C CA . LEU F 1 57 ? -11.70100 -11.03500 -17.95100 1.000 41.02142 48 LEU F CA 1
ATOM 7976 C C . LEU F 1 57 ? -11.37900 -10.48000 -19.33900 1.000 44.56798 48 LEU F C 1
ATOM 7977 O O . LEU F 1 57 ? -12.23400 -9.89700 -19.99600 1.000 35.39518 48 LEU F O 1
ATOM 7982 N N . PRO F 1 58 ? -10.16400 -10.74100 -19.86400 1.000 42.31743 49 PRO F N 1
ATOM 7983 C CA . PRO F 1 58 ? -9.83500 -10.37900 -21.24200 1.000 44.25239 49 PRO F CA 1
ATOM 7984 C C . PRO F 1 58 ? -10.60200 -11.19600 -22.29500 1.000 45.17840 49 PRO F C 1
ATOM 7985 O O . PRO F 1 58 ? -10.92400 -12.37900 -22.10600 1.000 43.75154 49 PRO F O 1
ATOM 7989 N N . THR F 1 59 ? -10.89700 -10.54500 -23.41100 1.000 40.70432 50 THR F N 1
ATOM 7990 C CA . THR F 1 59 ? -11.50000 -11.18700 -24.58900 1.000 36.85383 50 THR F CA 1
ATOM 7991 C C . THR F 1 59 ? -10.39200 -11.87300 -25.37800 1.000 42.38016 50 THR F C 1
ATOM 7992 O O . THR F 1 59 ? -9.30700 -11.30900 -25.46600 1.000 43.19288 50 THR F O 1
ATOM 7996 N N . LEU F 1 60 ? -10.67100 -13.05000 -25.93000 1.000 33.28069 51 LEU F N 1
ATOM 7997 C CA . LEU F 1 60 ? -9.75100 -13.71300 -26.87800 1.000 39.44744 51 LEU F CA 1
ATOM 7998 C C . LEU F 1 60 ? -9.65100 -12.85700 -28.15900 1.000 42.74962 51 LEU F C 1
ATOM 7999 O O . LEU F 1 60 ? -10.64700 -12.63200 -28.85400 1.000 39.27835 51 LEU F O 1
ATOM 8004 N N . ASP F 1 61 ? -8.45900 -12.35200 -28.43200 1.000 41.82614 52 ASP F N 1
ATOM 8005 C CA . ASP F 1 61 ? -8.10800 -11.65300 -29.69400 1.000 40.40678 52 ASP F CA 1
ATOM 8006 C C . ASP F 1 61 ? -6.85900 -12.34800 -30.27000 1.000 45.68455 52 ASP F C 1
ATOM 8007 O O . ASP F 1 61 ? -6.38000 -13.34800 -29.67500 1.000 42.21449 52 ASP F O 1
ATOM 8012 N N . ARG F 1 62 ? -6.39600 -11.91200 -31.43700 1.000 41.33922 53 ARG F N 1
ATOM 8013 C CA . ARG F 1 62 ? -5.29300 -12.58900 -32.16100 1.000 40.45629 53 ARG F CA 1
ATOM 8014 C C . ARG F 1 62 ? -4.03600 -12.67800 -31.28400 1.000 38.78822 53 ARG F C 1
ATOM 8015 O O . ARG F 1 62 ? -3.45000 -13.75500 -31.15400 1.000 44.61467 53 ARG F O 1
ATOM 8023 N N . PRO F 1 63 ? -3.53900 -11.58700 -30.67400 1.000 39.05587 54 PRO F N 1
ATOM 8024 C CA . PRO F 1 63 ? -2.31700 -11.68400 -29.88300 1.000 43.37689 54 PRO F CA 1
ATOM 8025 C C . PRO F 1 63 ? -2.44500 -12.57700 -28.64500 1.000 48.77939 54 PRO F C 1
ATOM 8026 O O . PRO F 1 63 ? -1.49200 -13.29500 -28.33400 1.000 46.19492 54 PRO F O 1
ATOM 8030 N N . LEU F 1 64 ? -3.60000 -12.55800 -27.97200 1.000 43.24766 55 LEU F N 1
ATOM 8031 C CA . LEU F 1 64 ? -3.77800 -13.40200 -26.77100 1.000 43.84137 55 LEU F CA 1
ATOM 8032 C C . LEU F 1 64 ? -3.85000 -14.84600 -27.24200 1.000 45.59241 55 LEU F C 1
ATOM 8033 O O . LEU F 1 64 ? -3.23100 -15.72300 -26.61500 1.000 47.36406 55 LEU F O 1
ATOM 8038 N N . PHE F 1 65 ? -4.55800 -15.11200 -28.32700 1.000 42.56726 56 PHE F N 1
ATOM 8039 C CA . PHE F 1 65 ? -4.65700 -16.48900 -28.85200 1.000 45.66733 56 PHE F CA 1
ATOM 8040 C C . PHE F 1 65 ? -3.25400 -17.03400 -29.16100 1.000 51.28249 56 PHE F C 1
ATOM 8041 O O . PHE F 1 65 ? -2.95000 -18.16200 -28.74800 1.000 49.75408 56 PHE F O 1
ATOM 8049 N N . ALA F 1 66 ? -2.44600 -16.27100 -29.89100 1.000 51.85598 57 ALA F N 1
ATOM 8050 C CA . ALA F 1 66 ? -1.03100 -16.61400 -30.19100 1.000 51.50320 57 ALA F CA 1
ATOM 8051 C C . ALA F 1 66 ? -0.28000 -16.87000 -28.87000 1.000 50.41055 57 ALA F C 1
ATOM 8052 O O . ALA F 1 66 ? 0.37400 -17.93800 -28.75400 1.000 48.89557 57 ALA F O 1
ATOM 8054 N N . ALA F 1 67 ? -0.42300 -15.97200 -27.88500 1.000 48.87989 58 ALA F N 1
ATOM 8055 C CA . ALA F 1 67 ? 0.30700 -16.05800 -26.60200 1.000 50.68321 58 ALA F CA 1
ATOM 8056 C C . ALA F 1 67 ? -0.11800 -17.32500 -25.85300 1.000 49.52739 58 ALA F C 1
ATOM 8057 O O . ALA F 1 67 ? 0.74100 -17.95100 -25.20900 1.000 44.77027 58 ALA F O 1
ATOM 8059 N N . LEU F 1 68 ? -1.38700 -17.72100 -25.94600 1.000 49.37760 59 LEU F N 1
ATOM 8060 C CA . LEU F 1 68 ? -1.88900 -18.91500 -25.21800 1.000 49.38691 59 LEU F CA 1
ATOM 8061 C C . LEU F 1 68 ? -1.43900 -20.16900 -25.97000 1.000 54.24523 59 LEU F C 1
ATOM 8062 O O . LEU F 1 68 ? -1.52400 -21.27000 -25.37500 1.000 53.06271 59 LEU F O 1
ATOM 8067 N N . ARG F 1 69 ? -1.04300 -20.02100 -27.23700 1.000 49.38848 60 ARG F N 1
ATOM 8068 C CA . ARG F 1 69 ? -0.51500 -21.13700 -28.05600 1.000 58.77227 60 ARG F CA 1
ATOM 8069 C C . ARG F 1 69 ? 0.99900 -21.24600 -27.84700 1.000 59.77165 60 ARG F C 1
ATOM 8070 O O . ARG F 1 69 ? 1.58700 -22.17200 -28.39700 1.000 58.66008 60 ARG F O 1
ATOM 8078 N N . GLY F 1 70 ? 1.60900 -20.30200 -27.13400 1.000 54.76269 61 GLY F N 1
ATOM 8079 C CA . GLY F 1 70 ? 3.01800 -20.40900 -26.72800 1.000 56.58687 61 GLY F CA 1
ATOM 8080 C C . GLY F 1 70 ? 3.87000 -19.27900 -27.26900 1.000 61.59484 61 GLY F C 1
ATOM 8081 O O . GLY F 1 70 ? 5.02800 -19.19300 -26.82800 1.000 63.55989 61 GLY F O 1
ATOM 8082 N N . ALA F 1 71 ? 3.30600 -18.40500 -28.09600 1.000 57.79689 62 ALA F N 1
ATOM 8083 C CA . ALA F 1 71 ? 4.06400 -17.25300 -28.62000 1.000 53.59618 62 ALA F CA 1
ATOM 8084 C C . ALA F 1 71 ? 4.59600 -16.40400 -27.47100 1.000 60.87512 62 ALA F C 1
ATOM 8085 O O . ALA F 1 71 ? 3.92400 -16.31900 -26.43600 1.000 59.36285 62 ALA F O 1
ATOM 8087 N N . VAL F 1 72 ? 5.78300 -15.83300 -27.65100 1.000 57.44107 63 VAL F N 1
ATOM 8088 C CA . VAL F 1 72 ? 6.33000 -14.90100 -26.63200 1.000 60.86611 63 VAL F CA 1
ATOM 8089 C C . VAL F 1 72 ? 5.82600 -13.51300 -26.99300 1.000 66.98329 63 VAL F C 1
ATOM 8090 O O . VAL F 1 72 ? 6.10500 -13.05900 -28.10900 1.000 67.34283 63 VAL F O 1
ATOM 8094 N N . ASP F 1 73 ? 5.07800 -12.89400 -26.08900 1.000 71.10699 64 ASP F N 1
ATOM 8095 C CA . ASP F 1 73 ? 4.60900 -11.50700 -26.31300 1.000 73.17724 64 ASP F CA 1
ATOM 8096 C C . ASP F 1 73 ? 4.99700 -10.72100 -25.07200 1.000 73.27998 64 ASP F C 1
ATOM 8097 O O . ASP F 1 73 ? 4.52900 -11.07400 -23.98400 1.000 71.70832 64 ASP F O 1
ATOM 8102 N N . PRO F 1 74 ? 5.85900 -9.69900 -25.19800 1.000 77.92533 65 PRO F N 1
ATOM 8103 C CA . PRO F 1 74 ? 6.33000 -8.96100 -24.03700 1.000 79.90817 65 PRO F CA 1
ATOM 8104 C C . PRO F 1 74 ? 5.24600 -8.01200 -23.52400 1.000 77.13525 65 PRO F C 1
ATOM 8105 O O . PRO F 1 74 ? 5.36200 -7.55700 -22.41200 1.000 75.06426 65 PRO F O 1
ATOM 8109 N N . GLN F 1 75 ? 4.23700 -7.74000 -24.35400 1.000 79.32245 66 GLN F N 1
ATOM 8110 C CA . GLN F 1 75 ? 3.18500 -6.77900 -23.95100 1.000 73.69463 66 GLN F CA 1
ATOM 8111 C C . GLN F 1 75 ? 2.75700 -7.14700 -22.53500 1.000 71.59415 66 GLN F C 1
ATOM 8112 O O . GLN F 1 75 ? 2.36800 -8.30400 -22.32000 1.000 74.09547 66 GLN F O 1
ATOM 8118 N N . PRO F 1 76 ? 2.82000 -6.22400 -21.56000 1.000 66.73903 67 PRO F N 1
ATOM 8119 C CA . PRO F 1 76 ? 2.48700 -6.58300 -20.19800 1.000 69.42035 67 PRO F CA 1
ATOM 8120 C C . PRO F 1 76 ? 1.06800 -7.17100 -20.16200 1.000 66.08644 67 PRO F C 1
ATOM 8121 O O . PRO F 1 76 ? 0.90400 -8.25200 -19.64800 1.000 62.60509 67 PRO F O 1
ATOM 8125 N N . ALA F 1 77 ? 0.09900 -6.46100 -20.73500 1.000 62.55409 68 ALA F N 1
ATOM 8126 C CA . ALA F 1 77 ? -1.31000 -6.91200 -20.70600 1.000 60.90519 68 ALA F CA 1
ATOM 8127 C C . ALA F 1 77 ? -1.41800 -8.37700 -21.12900 1.000 57.30434 68 ALA F C 1
ATOM 8128 O O . ALA F 1 77 ? -2.12700 -9.13000 -20.46200 1.000 52.38231 68 ALA F O 1
ATOM 8130 N N . ILE F 1 78 ? -0.73100 -8.75200 -22.20300 1.000 54.23698 69 ILE F N 1
ATOM 8131 C CA . ILE F 1 78 ? -0.86000 -10.14000 -22.71600 1.000 55.82173 69 ILE F CA 1
ATOM 8132 C C . ILE F 1 78 ? -0.11300 -11.10400 -21.79500 1.000 57.06815 69 ILE F C 1
ATOM 8133 O O . ILE F 1 78 ? -0.64200 -12.20800 -21.60100 1.000 48.80663 69 ILE F O 1
ATOM 8138 N N . ARG F 1 79 ? 1.00200 -10.68400 -21.19000 1.000 57.08348 70 ARG F N 1
ATOM 8139 C CA . ARG F 1 79 ? 1.73000 -11.49700 -20.17200 1.000 59.17074 70 ARG F CA 1
ATOM 8140 C C . ARG F 1 79 ? 0.77400 -11.78500 -19.00300 1.000 55.01652 70 ARG F C 1
ATOM 8141 O O . ARG F 1 79 ? 0.62100 -12.96900 -18.63500 1.000 54.02038 70 ARG F O 1
ATOM 8149 N N . GLU F 1 80 ? 0.14600 -10.74600 -18.44100 1.000 54.47945 71 GLU F N 1
ATOM 8150 C CA . GLU F 1 80 ? -0.77100 -10.91100 -17.27600 1.000 56.68593 71 GLU F CA 1
ATOM 8151 C C . GLU F 1 80 ? -2.04800 -11.67100 -17.69300 1.000 55.75574 71 GLU F C 1
ATOM 8152 O O . GLU F 1 80 ? -2.56600 -12.41300 -16.84000 1.000 50.78661 71 GLU F O 1
ATOM 8158 N N . ALA F 1 81 ? -2.50100 -11.59200 -18.95000 1.000 52.13518 72 ALA F N 1
ATOM 8159 C CA . ALA F 1 81 ? -3.64400 -12.40400 -19.44100 1.000 48.36477 72 ALA F CA 1
ATOM 8160 C C . ALA F 1 81 ? -3.24200 -13.89400 -19.50500 1.000 50.31050 72 ALA F C 1
ATOM 8161 O O . ALA F 1 81 ? -4.03700 -14.77100 -19.11900 1.000 42.57839 72 ALA F O 1
ATOM 8163 N N . VAL F 1 82 ? -2.03200 -14.20600 -19.96200 1.000 43.67388 73 VAL F N 1
ATOM 8164 C CA . VAL F 1 82 ? -1.52900 -15.61300 -19.98700 1.000 44.78513 73 VAL F CA 1
ATOM 8165 C C . VAL F 1 82 ? -1.43000 -16.14000 -18.55500 1.000 48.27186 73 VAL F C 1
ATOM 8166 O O . VAL F 1 82 ? -1.79900 -17.31200 -18.34200 1.000 45.12911 73 VAL F O 1
ATOM 8170 N N . ALA F 1 83 ? -0.93500 -15.31600 -17.62500 1.000 48.24625 74 ALA F N 1
ATOM 8171 C CA . ALA F 1 83 ? -0.77000 -15.66500 -16.20100 1.000 48.86380 74 ALA F CA 1
ATOM 8172 C C . ALA F 1 83 ? -2.15800 -15.96800 -15.64200 1.000 51.60797 74 ALA F C 1
ATOM 8173 O O . ALA F 1 83 ? -2.31100 -16.98500 -14.93200 1.000 50.73814 74 ALA F O 1
ATOM 8175 N N . LEU F 1 84 ? -3.15000 -15.14600 -16.00300 1.000 45.74358 75 LEU F N 1
ATOM 8176 C CA . LEU F 1 84 ? -4.53800 -15.33700 -15.51100 1.000 49.76566 75 LEU F CA 1
ATOM 8177 C C . LEU F 1 84 ? -5.05300 -16.66900 -16.05300 1.000 44.38005 75 LEU F C 1
ATOM 8178 O O . LEU F 1 84 ? -5.57900 -17.44900 -15.26400 1.000 45.59905 75 LEU F O 1
ATOM 8183 N N . SER F 1 85 ? -4.86000 -16.94000 -17.34200 1.000 41.10731 76 SER F N 1
ATOM 8184 C CA . SER F 1 85 ? -5.21000 -18.24400 -17.93700 1.000 43.48961 76 SER F CA 1
ATOM 8185 C C . SER F 1 85 ? -4.61300 -19.38500 -17.09600 1.000 48.19701 76 SER F C 1
ATOM 8186 O O . SER F 1 85 ? -5.36100 -20.31100 -16.71300 1.000 44.62264 76 SER F O 1
ATOM 8189 N N . ASP F 1 86 ? -3.30700 -19.32300 -16.81300 1.000 52.47859 77 ASP F N 1
ATOM 8190 C CA . ASP F 1 86 ? -2.57900 -20.39800 -16.08500 1.000 48.88758 77 ASP F CA 1
ATOM 8191 C C . ASP F 1 86 ? -3.20600 -20.57000 -14.70000 1.000 46.83825 77 ASP F C 1
ATOM 8192 O O . ASP F 1 86 ? -3.46700 -21.72500 -14.33800 1.000 48.94629 77 ASP F O 1
ATOM 8197 N N . GLN F 1 87 ? -3.46600 -19.47300 -13.98500 1.000 41.82579 78 GLN F N 1
ATOM 8198 C CA . GLN F 1 87 ? -4.10000 -19.51400 -12.63900 1.000 50.97316 78 GLN F CA 1
ATOM 8199 C C . GLN F 1 87 ? -5.48200 -20.18600 -12.72200 1.000 49.86507 78 GLN F C 1
ATOM 8200 O O . GLN F 1 87 ? -5.76900 -21.08100 -11.88900 1.000 44.90486 78 GLN F O 1
ATOM 8206 N N . LEU F 1 88 ? -6.32900 -19.78300 -13.67900 1.000 44.88158 79 LEU F N 1
ATOM 8207 C CA . LEU F 1 88 ? -7.71900 -20.31300 -13.77900 1.000 42.27966 79 LEU F CA 1
ATOM 8208 C C . LEU F 1 88 ? -7.66900 -21.80500 -14.09400 1.000 43.53194 79 LEU F C 1
ATOM 8209 O O . LEU F 1 88 ? -8.43700 -22.53600 -13.49900 1.000 38.69875 79 LEU F O 1
ATOM 8214 N N . ILE F 1 89 ? -6.79400 -22.22700 -15.01500 1.000 39.87556 80 ILE F N 1
ATOM 8215 C CA . ILE F 1 89 ? -6.62400 -23.66100 -15.38200 1.000 44.54370 80 ILE F CA 1
ATOM 8216 C C . ILE F 1 89 ? -6.17200 -24.45800 -14.14600 1.000 41.01039 80 ILE F C 1
ATOM 8217 O O . ILE F 1 89 ? -6.67200 -25.58400 -13.96500 1.000 42.51477 80 ILE F O 1
ATOM 8222 N N . ALA F 1 90 ? -5.28600 -23.90200 -13.33200 1.000 43.61967 81 ALA F N 1
ATOM 8223 C CA . ALA F 1 90 ? -4.74200 -24.58800 -12.13900 1.000 47.65020 81 ALA F CA 1
ATOM 8224 C C . ALA F 1 90 ? -5.87600 -24.78200 -11.11200 1.000 48.04104 81 ALA F C 1
ATOM 8225 O O . ALA F 1 90 ? -6.03600 -25.90700 -10.61400 1.000 48.17230 81 ALA F O 1
ATOM 8227 N N . GLU F 1 91 ? -6.68300 -23.74800 -10.84600 1.000 46.09996 82 GLU F N 1
ATOM 8228 C CA . GLU F 1 91 ? -7.89900 -23.86300 -9.99500 1.000 44.07044 82 GLU F CA 1
ATOM 8229 C C . GLU F 1 91 ? -8.80000 -24.97600 -10.53300 1.000 43.38783 82 GLU F C 1
ATOM 8230 O O . GLU F 1 91 ? -9.27600 -25.80900 -9.73600 1.000 46.72654 82 GLU F O 1
ATOM 8236 N N . LEU F 1 92 ? -9.05000 -24.99700 -11.83400 1.000 44.99149 83 LEU F N 1
ATOM 8237 C CA . LEU F 1 92 ? -9.91600 -26.03600 -12.45800 1.000 42.23776 83 LEU F CA 1
ATOM 8238 C C . LEU F 1 92 ? -9.34400 -27.43600 -12.17200 1.000 48.83098 83 LEU F C 1
ATOM 8239 O O . LEU F 1 92 ? -10.12700 -28.35300 -11.77400 1.000 39.66643 83 LEU F O 1
ATOM 8244 N N . LYS F 1 93 ? -8.03400 -27.61600 -12.39000 1.000 42.27774 84 LYS F N 1
ATOM 8245 C CA . LYS F 1 93 ? -7.37200 -28.94800 -12.25600 1.000 48.58232 84 LYS F CA 1
ATOM 8246 C C . LYS F 1 93 ? -7.33400 -29.37900 -10.78200 1.000 45.81188 84 LYS F C 1
ATOM 8247 O O . LYS F 1 93 ? -7.46200 -30.59500 -10.54400 1.000 47.39963 84 LYS F O 1
ATOM 8253 N N . ALA F 1 94 ? -7.20000 -28.41600 -9.85600 1.000 45.89180 85 ALA F N 1
ATOM 8254 C CA . ALA F 1 94 ? -7.23500 -28.59800 -8.38300 1.000 48.24089 85 ALA F CA 1
ATOM 8255 C C . ALA F 1 94 ? -8.64800 -28.92800 -7.85600 1.000 52.24380 85 ALA F C 1
ATOM 8256 O O . ALA F 1 94 ? -8.77300 -29.26900 -6.67100 1.000 49.16356 85 ALA F O 1
ATOM 8258 N N . SER F 1 95 ? -9.70500 -28.81600 -8.65600 1.000 45.91059 86 SER F N 1
ATOM 8259 C CA . SER F 1 95 ? -11.08500 -28.92600 -8.12300 1.000 42.94533 86 SER F CA 1
ATOM 8260 C C . SER F 1 95 ? -11.53700 -30.38300 -8.23500 1.000 42.93910 86 SER F C 1
ATOM 8261 O O . SER F 1 95 ? -10.99900 -31.08500 -9.05100 1.000 44.68554 86 SER F O 1
ATOM 8264 N N . ASP F 1 96 ? -12.52400 -30.80300 -7.44100 1.000 40.71649 87 ASP F N 1
ATOM 8265 C CA . ASP F 1 96 ? -13.31400 -32.03400 -7.69100 1.000 41.75258 87 ASP F CA 1
ATOM 8266 C C . ASP F 1 96 ? -14.64900 -31.67000 -8.34000 1.000 41.76327 87 ASP F C 1
ATOM 8267 O O . ASP F 1 96 ? -15.15500 -32.45400 -9.18800 1.000 41.57364 87 ASP F O 1
ATOM 8272 N N . LEU F 1 97 ? -15.23500 -30.54900 -7.91900 1.000 43.47892 88 LEU F N 1
ATOM 8273 C CA . LEU F 1 97 ? -16.60000 -30.15700 -8.35700 1.000 41.82508 88 LEU F CA 1
ATOM 8274 C C . LEU F 1 97 ? -16.55700 -28.71600 -8.88000 1.000 33.81038 88 LEU F C 1
ATOM 8275 O O . LEU F 1 97 ? -16.14700 -27.83100 -8.13900 1.000 36.53445 88 LEU F O 1
ATOM 8280 N N . LEU F 1 98 ? -16.98500 -28.54500 -10.12000 1.000 37.48668 89 LEU F N 1
ATOM 8281 C CA . LEU F 1 98 ? -17.14900 -27.21900 -10.76300 1.000 33.36674 89 LEU F CA 1
ATOM 8282 C C . LEU F 1 98 ? -18.65100 -26.88500 -10.79700 1.000 30.78401 89 LEU F C 1
ATOM 8283 O O . LEU F 1 98 ? -19.42300 -27.66600 -11.38500 1.000 32.75089 89 LEU F O 1
ATOM 8288 N N . VAL F 1 99 ? -19.02100 -25.77100 -10.15800 1.000 31.21334 90 VAL F N 1
ATOM 8289 C CA . VAL F 1 99 ? -20.40900 -25.28100 -10.11600 1.000 33.46949 90 VAL F CA 1
ATOM 8290 C C . VAL F 1 99 ? -20.46600 -23.98800 -10.96000 1.000 30.13279 90 VAL F C 1
ATOM 8291 O O . VAL F 1 99 ? -19.74000 -23.05900 -10.64700 1.000 34.23538 90 VAL F O 1
ATOM 8295 N N . ILE F 1 100 ? -21.33700 -23.98300 -11.94900 1.000 32.10076 91 ILE F N 1
ATOM 8296 C CA . ILE F 1 100 ? -21.35500 -22.89600 -12.97500 1.000 32.63231 91 ILE F CA 1
ATOM 8297 C C . ILE F 1 100 ? -22.73700 -22.24500 -12.94600 1.000 30.92986 91 ILE F C 1
ATOM 8298 O O . ILE F 1 100 ? -23.72500 -22.93900 -13.18600 1.000 28.84334 91 ILE F O 1
ATOM 8303 N N . GLY F 1 101 ? -22.77100 -20.92400 -12.77600 1.000 30.16092 92 GLY F N 1
ATOM 8304 C CA . GLY F 1 101 ? -23.99700 -20.14400 -13.06200 1.000 29.24918 92 GLY F CA 1
ATOM 8305 C C . GLY F 1 101 ? -24.02900 -19.77700 -14.51500 1.000 26.62289 92 GLY F C 1
ATOM 8306 O O . GLY F 1 101 ? -23.09900 -19.06900 -14.96000 1.000 30.30021 92 GLY F O 1
ATOM 8307 N N . ALA F 1 102 ? -25.02600 -20.26100 -15.23300 1.000 27.04641 93 ALA F N 1
ATOM 8308 C CA . ALA F 1 102 ? -25.18600 -20.09500 -16.69300 1.000 27.21909 93 ALA F CA 1
ATOM 8309 C C . ALA F 1 102 ? -26.62700 -19.76300 -17.04400 1.000 25.45085 93 ALA F C 1
ATOM 8310 O O . ALA F 1 102 ? -27.26900 -20.45900 -17.83000 1.000 26.75951 93 ALA F O 1
ATOM 8312 N N . PRO F 1 103 ? -27.16300 -18.59600 -16.59300 1.000 25.97851 94 PRO F N 1
ATOM 8313 C CA . PRO F 1 103 ? -28.46900 -18.16400 -17.07700 1.000 26.18095 94 PRO F CA 1
ATOM 8314 C C . PRO F 1 103 ? -28.40300 -17.92600 -18.59300 1.000 27.72648 94 PRO F C 1
ATOM 8315 O O . PRO F 1 103 ? -27.34800 -17.68200 -19.12600 1.000 28.10064 94 PRO F O 1
ATOM 8319 N N . MET F 1 104 ? -29.50400 -18.15500 -19.27500 1.000 25.95197 95 MET F N 1
ATOM 8320 C CA . MET F 1 104 ? -29.63600 -17.95900 -20.72700 1.000 28.32901 95 MET F CA 1
ATOM 8321 C C . MET F 1 104 ? -29.76900 -16.45300 -20.98200 1.000 30.54061 95 MET F C 1
ATOM 8322 O O . MET F 1 104 ? -30.78700 -15.86900 -20.56000 1.000 28.26475 95 MET F O 1
ATOM 8327 N N . TYR F 1 105 ? -28.77200 -15.87100 -21.64600 1.000 26.04873 96 TYR F N 1
ATOM 8328 C CA . TYR F 1 105 ? -28.87500 -14.45800 -22.15200 1.000 29.29611 96 TYR F CA 1
ATOM 8329 C C . TYR F 1 105 ? -28.81600 -14.49400 -23.68300 1.000 29.78562 96 TYR F C 1
ATOM 8330 O O . TYR F 1 105 ? -27.82700 -14.96000 -24.24300 1.000 26.35327 96 TYR F O 1
ATOM 8339 N N . ASN F 1 106 ? -29.90500 -14.12200 -24.33600 1.000 26.30418 97 ASN F N 1
ATOM 8340 C CA . ASN F 1 106 ? -29.94200 -14.07200 -25.82100 1.000 28.08366 97 ASN F CA 1
ATOM 8341 C C . ASN F 1 106 ? -29.56600 -15.43900 -26.41500 1.000 32.39401 97 ASN F C 1
ATOM 8342 O O . ASN F 1 106 ? -28.76800 -15.46300 -27.34600 1.000 27.02948 97 ASN F O 1
ATOM 8347 N N . LEU F 1 107 ? -30.14500 -16.51500 -25.88500 1.000 29.52429 98 LEU F N 1
ATOM 8348 C CA . LEU F 1 107 ? -29.96300 -17.89200 -26.43300 1.000 27.56787 98 LEU F CA 1
ATOM 8349 C C . LEU F 1 107 ? -28.54400 -18.43400 -26.19000 1.000 26.26555 98 LEU F C 1
ATOM 8350 O O . LEU F 1 107 ? -28.22700 -19.48800 -26.72500 1.000 28.76257 98 LEU F O 1
ATOM 8355 N N . ASN F 1 108 ? -27.76600 -17.74100 -25.37500 1.000 25.57334 99 ASN F N 1
ATOM 8356 C CA . ASN F 1 108 ? -26.38400 -18.17600 -25.08700 1.000 29.61409 99 ASN F CA 1
ATOM 8357 C C . ASN F 1 108 ? -26.08800 -18.01300 -23.59900 1.000 26.61801 99 ASN F C 1
ATOM 8358 O O . ASN F 1 108 ? -26.99900 -17.66900 -22.85400 1.000 28.83415 99 ASN F O 1
ATOM 8363 N N . VAL F 1 109 ? -24.87000 -18.33500 -23.19000 1.000 25.23536 100 VAL F N 1
ATOM 8364 C CA . VAL F 1 109 ? -24.43700 -18.08000 -21.79900 1.000 25.49406 100 VAL F CA 1
ATOM 8365 C C . VAL F 1 109 ? -24.06200 -16.61400 -21.65100 1.000 29.67562 100 VAL F C 1
ATOM 8366 O O . VAL F 1 109 ? -23.88900 -15.90600 -22.64600 1.000 29.51187 100 VAL F O 1
ATOM 8370 N N . PRO F 1 110 ? -23.86700 -16.11300 -20.42100 1.000 28.40189 101 PRO F N 1
ATOM 8371 C CA . PRO F 1 110 ? -23.43100 -14.73600 -20.24100 1.000 28.95910 101 PRO F CA 1
ATOM 8372 C C . PRO F 1 110 ? -22.00200 -14.58500 -20.74600 1.000 30.98596 101 PRO F C 1
ATOM 8373 O O . PRO F 1 110 ? -21.19400 -15.52900 -20.60500 1.000 28.73031 101 PRO F O 1
ATOM 8377 N N . THR F 1 111 ? -21.72800 -13.42200 -21.31900 1.000 28.13700 102 THR F N 1
ATOM 8378 C CA . THR F 1 111 ? -20.40800 -13.16900 -21.96100 1.000 29.33131 102 THR F CA 1
ATOM 8379 C C . THR F 1 111 ? -19.24700 -13.46300 -20.98800 1.000 27.61002 102 THR F C 1
ATOM 8380 O O . THR F 1 111 ? -18.23000 -13.98000 -21.45400 1.000 30.56874 102 THR F O 1
ATOM 8384 N N . ASP F 1 112 ? -19.34600 -13.13300 -19.71400 1.000 28.58489 103 ASP F N 1
ATOM 8385 C CA . ASP F 1 112 ? -18.22300 -13.32000 -18.76400 1.000 29.96212 103 ASP F CA 1
ATOM 8386 C C . ASP F 1 112 ? -17.95000 -14.81100 -18.52800 1.000 34.84637 103 ASP F C 1
ATOM 8387 O O . ASP F 1 112 ? -16.74900 -15.16800 -18.30800 1.000 33.02404 103 ASP F O 1
ATOM 8392 N N . LEU F 1 113 ? -18.95500 -15.67300 -18.70000 1.000 30.02014 104 LEU F N 1
ATOM 8393 C CA . LEU F 1 113 ? -18.73000 -17.15800 -18.61900 1.000 31.48719 104 LEU F CA 1
ATOM 8394 C C . LEU F 1 113 ? -17.99600 -17.62000 -19.87500 1.000 32.26926 104 LEU F C 1
ATOM 8395 O O . LEU F 1 113 ? -17.00400 -18.34800 -19.75300 1.000 33.89803 104 LEU F O 1
ATOM 8400 N N . LYS F 1 114 ? -18.48000 -17.20400 -21.04700 1.000 27.89882 105 LYS F N 1
ATOM 8401 C CA . LYS F 1 114 ? -17.80200 -17.47100 -22.32400 1.000 29.18668 105 LYS F CA 1
ATOM 8402 C C . LYS F 1 114 ? -16.32200 -17.06200 -22.20900 1.000 29.97831 105 LYS F C 1
ATOM 8403 O O . LYS F 1 114 ? -15.47200 -17.87900 -22.69000 1.000 35.08799 105 LYS F O 1
ATOM 8409 N N . LYS F 1 115 ? -16.01300 -15.92600 -21.57900 1.000 29.73478 106 LYS F N 1
ATOM 8410 C CA . LYS F 1 115 ? -14.61900 -15.38800 -21.51000 1.000 31.13943 106 LYS F CA 1
ATOM 8411 C C . LYS F 1 115 ? -13.76300 -16.37400 -20.70200 1.000 37.31278 106 LYS F C 1
ATOM 8412 O O . LYS F 1 115 ? -12.59000 -16.68600 -21.11300 1.000 33.25200 106 LYS F O 1
ATOM 8418 N N . TRP F 1 116 ? -14.33300 -16.87900 -19.61100 1.000 33.12762 107 TRP F N 1
ATOM 8419 C CA . TRP F 1 116 ? -13.66300 -17.89300 -18.76300 1.000 32.54578 107 TRP F CA 1
ATOM 8420 C C . TRP F 1 116 ? -13.30300 -19.10800 -19.59600 1.000 35.09698 107 TRP F C 1
ATOM 8421 O O . TRP F 1 116 ? -12.10900 -19.55600 -19.52600 1.000 38.88977 107 TRP F O 1
ATOM 8432 N N . PHE F 1 117 ? -14.24600 -19.61900 -20.38000 1.000 34.11954 108 PHE F N 1
ATOM 8433 C CA . PHE F 1 117 ? -13.99000 -20.80700 -21.22900 1.000 37.78072 108 PHE F CA 1
ATOM 8434 C C . PHE F 1 117 ? -12.90200 -20.51300 -22.27300 1.000 41.66535 108 PHE F C 1
ATOM 8435 O O . PHE F 1 117 ? -12.10100 -21.42400 -22.60100 1.000 33.71553 108 PHE F O 1
ATOM 8443 N N . ASP F 1 118 ? -12.86100 -19.29900 -22.81700 1.000 35.52283 109 ASP F N 1
ATOM 8444 C CA . ASP F 1 118 ? -11.86400 -19.00000 -23.87800 1.000 39.95591 109 ASP F CA 1
ATOM 8445 C C . ASP F 1 118 ? -10.48000 -18.88700 -23.21500 1.000 38.41262 109 ASP F C 1
ATOM 8446 O O . ASP F 1 118 ? -9.49500 -18.84100 -23.95500 1.000 43.76496 109 ASP F O 1
ATOM 8451 N N . LEU F 1 119 ? -10.40800 -18.73300 -21.88900 1.000 36.69464 110 LEU F N 1
ATOM 8452 C CA . LEU F 1 119 ? -9.10900 -18.61500 -21.16300 1.000 38.59613 110 LEU F CA 1
ATOM 8453 C C . LEU F 1 119 ? -8.63400 -19.97700 -20.64100 1.000 41.88911 110 LEU F C 1
ATOM 8454 O O . LEU F 1 119 ? -7.39400 -20.10500 -20.39100 1.000 46.14214 110 LEU F O 1
ATOM 8459 N N . VAL F 1 120 ? -9.51700 -20.97800 -20.54500 1.000 37.77611 111 VAL F N 1
ATOM 8460 C CA . VAL F 1 120 ? -9.15800 -22.28100 -19.89900 1.000 41.00140 111 VAL F CA 1
ATOM 8461 C C . VAL F 1 120 ? -9.20600 -23.41700 -20.91700 1.000 42.11153 111 VAL F C 1
ATOM 8462 O O . VAL F 1 120 ? -8.54000 -24.43000 -20.67800 1.000 40.50024 111 VAL F O 1
ATOM 8466 N N . ALA F 1 121 ? -10.04700 -23.33500 -21.94800 1.000 38.68905 112 ALA F N 1
ATOM 8467 C CA . ALA F 1 121 ? -10.07800 -24.31800 -23.04200 1.000 42.37360 112 ALA F CA 1
ATOM 8468 C C . ALA F 1 121 ? -8.88100 -24.02600 -23.95600 1.000 49.31000 112 ALA F C 1
ATOM 8469 O O . ALA F 1 121 ? -8.99400 -23.15700 -24.84300 1.000 42.65123 112 ALA F O 1
ATOM 8471 N N . ARG F 1 122 ? -7.76600 -24.73800 -23.72900 1.000 48.86084 113 ARG F N 1
ATOM 8472 C CA . ARG F 1 122 ? -6.42200 -24.36400 -24.24500 1.000 49.09254 113 ARG F CA 1
ATOM 8473 C C . ARG F 1 122 ? -5.61700 -25.63400 -24.55900 1.000 47.72190 113 ARG F C 1
ATOM 8474 O O . ARG F 1 122 ? -5.52300 -26.54400 -23.68800 1.000 48.73416 113 ARG F O 1
ATOM 8482 N N . ALA F 1 123 ? -5.11700 -25.73300 -25.78600 1.000 49.10942 114 ALA F N 1
ATOM 8483 C CA . ALA F 1 123 ? -4.29000 -26.86900 -26.24300 1.000 50.98344 114 ALA F CA 1
ATOM 8484 C C . ALA F 1 123 ? -3.08000 -27.01700 -25.30500 1.000 43.17251 114 ALA F C 1
ATOM 8485 O O . ALA F 1 123 ? -2.55400 -25.99600 -24.79000 1.000 47.30986 114 ALA F O 1
ATOM 8487 N N . ARG F 1 124 ? -2.74000 -28.26600 -24.98300 1.000 47.86628 115 ARG F N 1
ATOM 8488 C CA . ARG F 1 124 ? -1.57700 -28.62800 -24.12300 1.000 51.17157 115 ARG F CA 1
ATOM 8489 C C . ARG F 1 124 ? -1.88100 -28.39500 -22.64100 1.000 54.10195 115 ARG F C 1
ATOM 8490 O O . ARG F 1 124 ? -1.08100 -28.87200 -21.83000 1.000 47.56864 115 ARG F O 1
ATOM 8498 N N . GLU F 1 125 ? -2.95000 -27.66600 -22.28700 1.000 45.88108 116 GLU F N 1
ATOM 8499 C CA . GLU F 1 125 ? -3.27800 -27.36500 -20.86800 1.000 49.24518 116 GLU F CA 1
ATOM 8500 C C . GLU F 1 125 ? -4.49800 -28.19600 -20.45100 1.000 49.36240 116 GLU F C 1
ATOM 8501 O O . GLU F 1 125 ? -4.37800 -28.94900 -19.49700 1.000 51.53233 116 GLU F O 1
ATOM 8507 N N . THR F 1 126 ? -5.63500 -28.07000 -21.13900 1.000 44.68824 117 THR F N 1
ATOM 8508 C CA . THR F 1 126 ? -6.88400 -28.77200 -20.72600 1.000 46.01096 117 THR F CA 1
ATOM 8509 C C . THR F 1 126 ? -7.32900 -29.73300 -21.80500 1.000 45.76877 117 THR F C 1
ATOM 8510 O O . THR F 1 126 ? -8.20300 -30.55900 -21.52100 1.000 42.47015 117 THR F O 1
ATOM 8514 N N . PHE F 1 127 ? -6.74500 -29.65300 -22.99800 1.000 42.24120 118 PHE F N 1
ATOM 8515 C CA . PHE F 1 127 ? -6.92900 -30.67400 -24.04800 1.000 44.67733 118 PHE F CA 1
ATOM 8516 C C . PHE F 1 127 ? -5.62300 -30.81600 -24.85600 1.000 44.94845 118 PHE F C 1
ATOM 8517 O O . PHE F 1 127 ? -4.72600 -29.96600 -24.72700 1.000 44.04618 118 PHE F O 1
ATOM 8525 N N . ARG F 1 128 ? -5.52200 -31.89100 -25.62600 1.000 50.07221 119 ARG F N 1
ATOM 8526 C CA . ARG F 1 128 ? -4.42100 -32.08400 -26.60500 1.000 54.26197 119 ARG F CA 1
ATOM 8527 C C . ARG F 1 128 ? -5.02000 -32.59200 -27.91600 1.000 56.40181 119 ARG F C 1
ATOM 8528 O O . ARG F 1 128 ? -6.01600 -33.37400 -27.86700 1.000 58.09947 119 ARG F O 1
ATOM 8536 N N . TYR F 1 129 ? -4.44300 -32.15100 -29.04200 1.000 57.59001 120 TYR F N 1
ATOM 8537 C CA . TYR F 1 129 ? -4.78200 -32.65600 -30.39500 1.000 63.88107 120 TYR F CA 1
ATOM 8538 C C . TYR F 1 129 ? -4.31100 -34.11100 -30.47700 1.000 66.00221 120 TYR F C 1
ATOM 8539 O O . TYR F 1 129 ? -3.37900 -34.53000 -29.75000 1.000 65.55224 120 TYR F O 1
ATOM 8548 N N . THR F 1 130 ? -4.99800 -34.90700 -31.28200 1.000 72.69393 121 THR F N 1
ATOM 8549 C CA . THR F 1 130 ? -4.64000 -36.33100 -31.48200 1.000 85.73040 121 THR F CA 1
ATOM 8550 C C . THR F 1 130 ? -4.71200 -36.64800 -32.97500 1.000 89.60532 121 THR F C 1
ATOM 8551 O O . THR F 1 130 ? -5.11100 -35.76400 -33.75700 1.000 87.83759 121 THR F O 1
ATOM 8555 N N . GLU F 1 131 ? -4.34900 -37.87700 -33.33700 1.000 100.42957 122 GLU F N 1
ATOM 8556 C CA . GLU F 1 131 ? -4.59400 -38.45800 -34.68400 1.000 105.92765 122 GLU F CA 1
ATOM 8557 C C . GLU F 1 131 ? -6.10000 -38.42900 -34.98900 1.000 106.30383 122 GLU F C 1
ATOM 8558 O O . GLU F 1 131 ? -6.44400 -38.43500 -36.18300 1.000 103.54001 122 GLU F O 1
ATOM 8564 N N . SER F 1 132 ? -6.96100 -38.39400 -33.95900 1.000 106.44345 123 SER F N 1
ATOM 8565 C CA . SER F 1 132 ? -8.44600 -38.38000 -34.09200 1.000 103.90245 123 SER F CA 1
ATOM 8566 C C . SER F 1 132 ? -9.05500 -37.19100 -33.32700 1.000 101.53868 123 SER F C 1
ATOM 8567 O O . SER F 1 132 ? -8.58600 -36.05700 -33.55000 1.000 89.20893 123 SER F O 1
ATOM 8570 N N . TRP F 1 133 ? -10.07200 -37.42900 -32.48400 1.000 103.54054 124 TRP F N 1
ATOM 8571 C CA . TRP F 1 133 ? -10.74300 -36.38500 -31.65800 1.000 98.21375 124 TRP F CA 1
ATOM 8572 C C . TRP F 1 133 ? -9.74500 -35.81900 -30.65100 1.000 85.65463 124 TRP F C 1
ATOM 8573 O O . TRP F 1 133 ? -8.80400 -36.50000 -30.25300 1.000 85.13387 124 TRP F O 1
ATOM 8584 N N . PRO F 1 134 ? -9.92700 -34.56400 -30.18700 1.000 76.64273 125 PRO F N 1
ATOM 8585 C CA . PRO F 1 134 ? -9.06900 -33.99900 -29.14900 1.000 70.28073 125 PRO F CA 1
ATOM 8586 C C . PRO F 1 134 ? -9.42300 -34.71000 -27.83400 1.000 68.12294 125 PRO F C 1
ATOM 8587 O O . PRO F 1 134 ? -10.55500 -35.08500 -27.68000 1.000 68.42004 125 PRO F O 1
ATOM 8591 N N . GLN F 1 135 ? -8.44800 -34.93800 -26.95800 1.000 67.77645 126 GLN F N 1
ATOM 8592 C CA . GLN F 1 135 ? -8.66800 -35.60100 -25.64900 1.000 62.03946 126 GLN F CA 1
ATOM 8593 C C . GLN F 1 135 ? -8.49700 -34.58700 -24.54700 1.000 55.42917 126 GLN F C 1
ATOM 8594 O O . GLN F 1 135 ? -7.46700 -33.89100 -24.59200 1.000 55.79017 126 GLN F O 1
ATOM 8600 N N . GLY F 1 136 ? -9.39600 -34.60400 -23.56300 1.000 51.37367 127 GLY F N 1
ATOM 8601 C CA . GLY F 1 136 ? -9.31600 -33.73300 -22.38200 1.000 49.72888 127 GLY F CA 1
ATOM 8602 C C . GLY F 1 136 ? -8.16100 -34.13400 -21.49400 1.000 49.33315 127 GLY F C 1
ATOM 8603 O O . GLY F 1 136 ? -7.84100 -35.30600 -21.48900 1.000 53.48739 127 GLY F O 1
ATOM 8604 N N . LEU F 1 137 ? -7.57200 -33.18200 -20.77800 1.000 48.79128 128 LEU F N 1
ATOM 8605 C CA . LEU F 1 137 ? -6.45100 -33.39600 -19.83700 1.000 51.43289 128 LEU F CA 1
ATOM 8606 C C . LEU F 1 137 ? -6.91300 -33.12400 -18.41800 1.000 58.15909 128 LEU F C 1
ATOM 8607 O O . LEU F 1 137 ? -6.06600 -33.25500 -17.52600 1.000 52.28353 128 LEU F O 1
ATOM 8612 N N . VAL F 1 138 ? -8.15300 -32.65900 -18.22200 1.000 48.87492 129 VAL F N 1
ATOM 8613 C CA . VAL F 1 138 ? -8.62400 -32.29800 -16.85400 1.000 51.71353 129 VAL F CA 1
ATOM 8614 C C . VAL F 1 138 ? -9.29100 -33.55800 -16.31400 1.000 50.73884 129 VAL F C 1
ATOM 8615 O O . VAL F 1 138 ? -10.17600 -34.09000 -16.99900 1.000 49.57547 129 VAL F O 1
ATOM 8619 N N . GLU F 1 139 ? -8.89500 -34.08200 -15.16400 1.000 54.42725 130 GLU F N 1
ATOM 8620 C CA . GLU F 1 139 ? -9.69800 -35.23200 -14.67500 1.000 57.95953 130 GLU F CA 1
ATOM 8621 C C . GLU F 1 139 ? -9.83100 -35.22200 -13.16300 1.000 44.07621 130 GLU F C 1
ATOM 8622 O O . GLU F 1 139 ? -9.29800 -34.32200 -12.50000 1.000 47.03740 130 GLU F O 1
ATOM 8628 N N . GLY F 1 140 ? -10.76700 -36.04500 -12.71600 1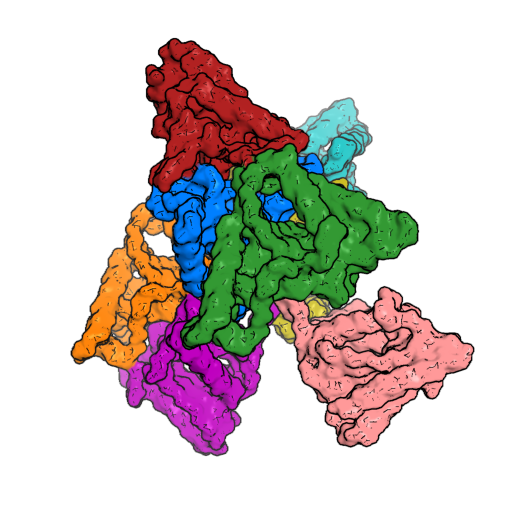.000 44.71639 131 GLY F N 1
ATOM 8629 C CA . GLY F 1 140 ? -11.32000 -35.98000 -11.35500 1.000 48.03290 131 GLY F CA 1
ATOM 8630 C C . GLY F 1 140 ? -12.25100 -34.79200 -11.20300 1.000 43.57179 131 GLY F C 1
ATOM 8631 O O . GLY F 1 140 ? -12.52400 -34.42500 -10.06800 1.000 41.88116 131 GLY F O 1
ATOM 8632 N N . VAL F 1 141 ? -12.66500 -34.14500 -12.29500 1.000 42.67523 132 VAL F N 1
ATOM 8633 C CA . VAL F 1 141 ? -13.56400 -32.95600 -12.19200 1.000 38.43196 132 VAL F CA 1
ATOM 8634 C C . VAL F 1 141 ? -14.92500 -33.33200 -12.77600 1.000 36.35562 132 VAL F C 1
ATOM 8635 O O . VAL F 1 141 ? -15.00300 -33.77500 -13.97100 1.000 42.42526 132 VAL F O 1
ATOM 8639 N N . ARG F 1 142 ? -15.97600 -33.14400 -11.97400 1.000 34.78791 133 ARG F N 1
ATOM 8640 C CA . ARG F 1 142 ? -17.37400 -33.22100 -12.47400 1.000 42.20573 133 ARG F CA 1
ATOM 8641 C C . ARG F 1 142 ? -18.02000 -31.82600 -12.35200 1.000 36.57726 133 ARG F C 1
ATOM 8642 O O . ARG F 1 142 ? -17.51000 -31.01900 -11.57300 1.000 38.60382 133 ARG F O 1
ATOM 8650 N N . ALA F 1 143 ? -19.11300 -31.58200 -13.07100 1.000 40.71719 134 ALA F N 1
ATOM 8651 C CA . ALA F 1 143 ? -19.72500 -30.22900 -13.09700 1.000 38.82872 134 ALA F CA 1
ATOM 8652 C C . ALA F 1 143 ? -21.20800 -30.29000 -12.74800 1.000 34.81467 134 ALA F C 1
ATOM 8653 O O . ALA F 1 143 ? -21.92300 -31.27500 -13.12800 1.000 37.68294 134 ALA F O 1
ATOM 8655 N N . VAL F 1 144 ? -21.65800 -29.18500 -12.15500 1.000 34.97470 135 VAL F N 1
ATOM 8656 C CA . VAL F 1 144 ? -23.09600 -28.89400 -11.95100 1.000 37.47504 135 VAL F CA 1
ATOM 8657 C C . VAL F 1 144 ? -23.34000 -27.49700 -12.53400 1.000 31.73579 135 VAL F C 1
ATOM 8658 O O . VAL F 1 144 ? -22.65300 -26.58500 -12.08300 1.000 29.74768 135 VAL F O 1
ATOM 8662 N N . VAL F 1 145 ? -24.27100 -27.41300 -13.46900 1.000 30.41652 136 VAL F N 1
ATOM 8663 C CA . VAL F 1 145 ? -24.66000 -26.13500 -14.13000 1.000 32.89614 136 VAL F CA 1
ATOM 8664 C C . VAL F 1 145 ? -26.01400 -25.70000 -13.59300 1.000 32.40024 136 VAL F C 1
ATOM 8665 O O . VAL F 1 145 ? -26.96500 -26.48300 -13.72000 1.000 30.89570 136 VAL F O 1
ATOM 8669 N N . VAL F 1 146 ? -26.09700 -24.46400 -13.08600 1.000 29.93269 137 VAL F N 1
ATOM 8670 C CA . VAL F 1 146 ? -27.38900 -23.83100 -12.73100 1.000 31.14997 137 VAL F CA 1
ATOM 8671 C C . VAL F 1 146 ? -27.74500 -22.86900 -13.87600 1.000 29.99056 137 VAL F C 1
ATOM 8672 O O . VAL F 1 146 ? -27.00400 -21.91500 -14.07700 1.000 27.25964 137 VAL F O 1
ATOM 8676 N N . SER F 1 147 ? -28.81600 -23.13400 -14.60600 1.000 27.73890 138 SER F N 1
ATOM 8677 C CA . SER F 1 147 ? -29.23800 -22.33600 -15.77800 1.000 29.78556 138 SER F CA 1
ATOM 8678 C C . SER F 1 147 ? -30.72600 -22.02200 -15.65800 1.000 29.89088 138 SER F C 1
ATOM 8679 O O . SER F 1 147 ? -31.52300 -22.91600 -15.86000 1.000 29.52082 138 SER F O 1
ATOM 8682 N N . SER F 1 148 ? -31.05100 -20.76700 -15.33200 1.000 28.60733 139 SER F N 1
ATOM 8683 C CA . SER F 1 148 ? -32.43400 -20.22800 -15.37200 1.000 30.10767 139 SER F CA 1
ATOM 8684 C C . SER F 1 148 ? -32.73600 -19.61800 -16.74400 1.000 28.65334 139 SER F C 1
ATOM 8685 O O . SER F 1 148 ? -31.81300 -19.24300 -17.50300 1.000 28.60278 139 SER F O 1
ATOM 8688 N N . ARG F 1 149 ? -34.00700 -19.54100 -17.08100 1.000 25.78147 140 ARG F N 1
ATOM 8689 C CA . ARG F 1 149 ? -34.47300 -19.05800 -18.40300 1.000 25.98351 140 ARG F CA 1
ATOM 8690 C C . ARG F 1 149 ? -35.82900 -18.39300 -18.21500 1.000 37.99572 140 ARG F C 1
ATOM 8691 O O . ARG F 1 149 ? -36.64600 -18.91500 -17.43100 1.000 29.41112 140 ARG F O 1
ATOM 8699 N N . GLY F 1 150 ? -36.05100 -17.29200 -18.93600 1.000 31.40812 141 GLY F N 1
ATOM 8700 C CA . GLY F 1 150 ? -37.35200 -16.61500 -18.97300 1.000 33.24196 141 GLY F CA 1
ATOM 8701 C C . GLY F 1 150 ? -38.37900 -17.49900 -19.62600 1.000 38.39813 141 GLY F C 1
ATOM 8702 O O . GLY F 1 150 ? -39.53300 -17.54700 -19.14700 1.000 31.99060 141 GLY F O 1
ATOM 8703 N N . GLY F 1 151 ? -37.98600 -18.18500 -20.69400 1.000 31.74227 142 GLY F N 1
ATOM 8704 C CA . GLY F 1 151 ? -38.87200 -19.04500 -21.46900 1.000 35.33519 142 GLY F CA 1
ATOM 8705 C C . GLY F 1 151 ? -38.66200 -20.50000 -21.08900 1.000 33.74304 142 GLY F C 1
ATOM 8706 O O . GLY F 1 151 ? -37.94000 -20.79900 -20.12100 1.000 35.54770 142 GLY F O 1
ATOM 8707 N N . ILE F 1 152 ? -39.24700 -21.37600 -21.88100 1.000 37.07237 143 ILE F N 1
ATOM 8708 C CA . ILE F 1 152 ? -39.18400 -22.85300 -21.71500 1.000 39.27029 143 ILE F CA 1
ATOM 8709 C C . ILE F 1 152 ? -38.42700 -23.42300 -22.91400 1.000 40.41969 143 ILE F C 1
ATOM 8710 O O . ILE F 1 152 ? -38.90100 -23.29500 -24.06200 1.000 42.05213 143 ILE F O 1
ATOM 8715 N N . HIS F 1 153 ? -37.26800 -23.98600 -22.64800 1.000 34.67053 144 HIS F N 1
ATOM 8716 C CA . HIS F 1 153 ? -36.34300 -24.48500 -23.69400 1.000 37.36037 144 HIS F CA 1
ATOM 8717 C C . HIS F 1 153 ? -35.90300 -25.93900 -23.46300 1.000 42.71194 144 HIS F C 1
ATOM 8718 O O . HIS F 1 153 ? -35.33400 -26.53000 -24.40100 1.000 41.76178 144 HIS F O 1
ATOM 8725 N N . GLN F 1 154 ? -36.06400 -26.50000 -22.27400 1.000 38.93221 145 GLN F N 1
ATOM 8726 C CA . GLN F 1 154 ? -35.34800 -27.74700 -21.94200 1.000 39.94539 145 GLN F CA 1
ATOM 8727 C C . GLN F 1 154 ? -35.78500 -28.84700 -22.92500 1.000 44.61448 145 GLN F C 1
ATOM 8728 O O . GLN F 1 154 ? -37.01600 -29.03200 -23.12200 1.000 37.58901 145 GLN F O 1
ATOM 8734 N N . GLY F 1 155 ? -34.82000 -29.47500 -23.61700 1.000 40.99817 146 GLY F N 1
ATOM 8735 C CA . GLY F 1 155 ? -35.10600 -30.51500 -24.63100 1.000 35.00691 146 GLY F CA 1
ATOM 8736 C C . GLY F 1 155 ? -35.61500 -29.96700 -25.94900 1.000 45.90634 146 GLY F C 1
ATOM 8737 O O . GLY F 1 155 ? -36.07500 -30.76100 -26.79900 1.000 42.77293 146 GLY F O 1
ATOM 8738 N N . GLU F 1 156 ? -35.57900 -28.65600 -26.14400 1.000 40.59460 147 GLU F N 1
ATOM 8739 C CA . GLU F 1 156 ? -36.05200 -28.03000 -27.40600 1.000 40.97815 147 GLU F CA 1
ATOM 8740 C C . GLU F 1 156 ? -34.79300 -27.59000 -28.15100 1.000 44.33077 147 GLU F C 1
ATOM 8741 O O . GLU F 1 156 ? -33.71900 -27.48200 -27.49100 1.000 37.03331 147 GLU F O 1
ATOM 8747 N N . THR F 1 157 ? -34.94600 -27.29500 -29.44200 1.000 42.94194 148 THR F N 1
ATOM 8748 C CA . THR F 1 157 ? -33.84100 -26.90000 -30.34500 1.000 43.64336 148 THR F CA 1
ATOM 8749 C C . THR F 1 157 ? -33.33400 -25.49700 -29.97400 1.000 39.37991 148 THR F C 1
ATOM 8750 O O . THR F 1 157 ? -32.18900 -25.20600 -30.33400 1.000 44.08456 148 THR F O 1
ATOM 8754 N N . THR F 1 158 ? -34.10300 -24.69600 -29.21900 1.000 35.08154 149 THR F N 1
ATOM 8755 C CA . THR F 1 158 ? -33.69900 -23.31300 -28.83700 1.000 36.39574 149 THR F CA 1
ATOM 8756 C C . THR F 1 158 ? -32.78300 -23.32700 -27.62000 1.000 34.64479 149 THR F C 1
ATOM 8757 O O . THR F 1 158 ? -32.23700 -22.24200 -27.23100 1.000 36.86489 149 THR F O 1
ATOM 8761 N N . ASP F 1 159 ? -32.60600 -24.49000 -26.97000 1.000 34.33017 150 ASP F N 1
ATOM 8762 C CA . ASP F 1 159 ? -31.61800 -24.59600 -25.88200 1.000 29.45872 150 ASP F CA 1
ATOM 8763 C C . ASP F 1 159 ? -30.26300 -24.95200 -26.52700 1.000 37.94633 150 ASP F C 1
ATOM 8764 O O . ASP F 1 159 ? -29.93400 -26.13800 -26.63300 1.000 32.16547 150 ASP F O 1
ATOM 8769 N N . ALA F 1 160 ? -29.47000 -23.96400 -26.92500 1.000 32.14439 151 ALA F N 1
ATOM 8770 C CA . ALA F 1 160 ? -28.05500 -24.19200 -27.31000 1.000 32.56055 151 ALA F CA 1
ATOM 8771 C C . ALA F 1 160 ? -27.15700 -24.14200 -26.07900 1.000 28.95858 151 ALA F C 1
ATOM 8772 O O . ALA F 1 160 ? -25.98500 -24.55700 -26.16100 1.000 32.00156 151 ALA F O 1
ATOM 8774 N N . VAL F 1 161 ? -27.61900 -23.58300 -24.95600 1.000 26.54010 152 VAL F N 1
ATOM 8775 C CA . VAL F 1 161 ? -26.76900 -23.43500 -23.75600 1.000 26.24055 152 VAL F CA 1
ATOM 8776 C C . VAL F 1 161 ? -26.34300 -24.83800 -23.26800 1.000 31.53789 152 VAL F C 1
ATOM 8777 O O . VAL F 1 161 ? -25.13600 -25.05100 -22.95200 1.000 30.82791 152 VAL F O 1
ATOM 8781 N N . THR F 1 162 ? -27.28900 -25.75500 -23.16000 1.000 30.72922 153 THR F N 1
ATOM 8782 C CA . THR F 1 162 ? -27.01100 -27.12000 -22.62200 1.000 31.75699 153 THR F CA 1
ATOM 8783 C C . THR F 1 162 ? -25.95200 -27.81300 -23.50700 1.000 28.88793 153 THR F C 1
ATOM 8784 O O . THR F 1 162 ? -24.90500 -28.24000 -23.01200 1.000 31.23461 153 THR F O 1
ATOM 8788 N N . PRO F 1 163 ? -26.15600 -27.97200 -24.81700 1.000 31.68423 154 PRO F N 1
ATOM 8789 C CA . PRO F 1 163 ? -25.17400 -28.74100 -25.61600 1.000 33.65988 154 PRO F CA 1
ATOM 8790 C C . PRO F 1 163 ? -23.84100 -28.01100 -25.71900 1.000 34.96536 154 PRO F C 1
ATOM 8791 O O . PRO F 1 163 ? -22.78800 -28.65200 -25.78200 1.000 34.91382 154 PRO F O 1
ATOM 8795 N N . TYR F 1 164 ? -23.87800 -26.67100 -25.69800 1.000 35.31770 155 TYR F N 1
ATOM 8796 C CA . TYR F 1 164 ? -22.63800 -25.86800 -25.64700 1.000 28.74188 155 TYR F CA 1
ATOM 8797 C C . TYR F 1 164 ? -21.82700 -26.28000 -24.44600 1.000 32.82049 155 TYR F C 1
ATOM 8798 O O . TYR F 1 164 ? -20.64200 -26.61400 -24.60800 1.000 33.75009 155 TYR F O 1
ATOM 8807 N N . LEU F 1 165 ? -22.42000 -26.20900 -23.25100 1.000 29.56456 156 LEU F N 1
ATOM 8808 C CA . LEU F 1 165 ? -21.66900 -26.42500 -21.99900 1.000 28.29522 156 LEU F CA 1
ATOM 8809 C C . LEU F 1 165 ? -21.23300 -27.91200 -21.94000 1.000 33.03700 156 LEU F C 1
ATOM 8810 O O . LEU F 1 165 ? -20.10300 -28.13600 -21.48500 1.000 33.07167 156 LEU F O 1
ATOM 8815 N N . ARG F 1 166 ? -22.06600 -28.84300 -22.38600 1.000 31.38379 157 ARG F N 1
ATOM 8816 C CA . ARG F 1 166 ? -21.68700 -30.29700 -22.40100 1.000 34.72720 157 ARG F CA 1
ATOM 8817 C C . ARG F 1 166 ? -20.45200 -30.47400 -23.30300 1.000 36.95031 157 ARG F C 1
ATOM 8818 O O . ARG F 1 166 ? -19.49700 -31.11500 -22.86800 1.000 37.98739 157 ARG F O 1
ATOM 8826 N N . ALA F 1 167 ? -20.41700 -29.79000 -24.44500 1.000 34.46141 158 ALA F N 1
ATOM 8827 C CA . ALA F 1 167 ? -19.38700 -29.97300 -25.48400 1.000 35.54054 158 ALA F CA 1
ATOM 8828 C C . ALA F 1 167 ? -18.10400 -29.28600 -25.03800 1.000 38.99234 158 ALA F C 1
ATOM 8829 O O . ALA F 1 167 ? -17.02800 -29.89900 -25.19900 1.000 38.60101 158 ALA F O 1
ATOM 8831 N N . VAL F 1 168 ? -18.16300 -28.07800 -24.46500 1.000 37.67349 159 VAL F N 1
ATOM 8832 C CA . VAL F 1 168 ? -16.90800 -27.36500 -24.08300 1.000 34.08115 159 VAL F CA 1
ATOM 8833 C C . VAL F 1 168 ? -16.34600 -28.00700 -22.82000 1.000 40.13850 159 VAL F C 1
ATOM 8834 O O . VAL F 1 168 ? -15.09500 -28.07900 -22.68300 1.000 36.59745 159 VAL F O 1
ATOM 8838 N N . LEU F 1 169 ? -17.19800 -28.44500 -21.89900 1.000 34.56132 160 LEU F N 1
ATOM 8839 C CA . LEU F 1 169 ? -16.70100 -29.21300 -20.73200 1.000 35.72707 160 LEU F CA 1
ATOM 8840 C C . LEU F 1 169 ? -16.11800 -30.54400 -21.25200 1.000 34.80175 160 LEU F C 1
ATOM 8841 O O . LEU F 1 169 ? -14.99500 -30.88400 -20.81300 1.000 40.69840 160 LEU F O 1
ATOM 8846 N N . GLY F 1 170 ? -16.82400 -31.22800 -22.15800 1.000 39.13698 161 GLY F N 1
ATOM 8847 C CA . GLY F 1 170 ? -16.39400 -32.52400 -22.73200 1.000 41.84356 161 GLY F CA 1
ATOM 8848 C C . GLY F 1 170 ? -15.02200 -32.43100 -23.40400 1.000 48.42855 161 GLY F C 1
ATOM 8849 O O . GLY F 1 170 ? -14.17100 -33.31800 -23.17800 1.000 47.30233 161 GLY F O 1
ATOM 8850 N N . LEU F 1 171 ? -14.80200 -31.37800 -24.19000 1.000 40.87702 162 LEU F N 1
ATOM 8851 C CA . LEU F 1 171 ? -13.49800 -31.06800 -24.83500 1.000 46.08940 162 LEU F CA 1
ATOM 8852 C C . LEU F 1 171 ? -12.37700 -31.15600 -23.79800 1.000 42.75199 162 LEU F C 1
ATOM 8853 O O . LEU F 1 171 ? -11.32000 -31.69800 -24.15600 1.000 42.82806 162 LEU F O 1
ATOM 8858 N N . MET F 1 172 ? -12.58200 -30.62800 -22.58600 1.000 41.13943 163 MET F N 1
ATOM 8859 C CA . MET F 1 172 ? -11.52700 -30.55800 -21.54400 1.000 39.65489 163 MET F CA 1
ATOM 8860 C C . MET F 1 172 ? -11.49400 -31.84700 -20.69500 1.000 40.57894 163 MET F C 1
ATOM 8861 O O . MET F 1 172 ? -10.70100 -31.90300 -19.72500 1.000 43.82246 163 MET F O 1
ATOM 8866 N N . GLY F 1 173 ? -12.32300 -32.83500 -21.02300 1.000 39.74345 164 GLY F N 1
ATOM 8867 C CA . GLY F 1 173 ? -12.38800 -34.10400 -20.26600 1.000 45.93612 164 GLY F CA 1
ATOM 8868 C C . GLY F 1 173 ? -13.33300 -34.05500 -19.07500 1.000 49.36886 164 GLY F C 1
ATOM 8869 O O . GLY F 1 173 ? -13.30700 -35.00700 -18.27800 1.000 50.00625 164 GLY F O 1
ATOM 8870 N N . ILE F 1 174 ? -14.16400 -33.01300 -18.93200 1.000 40.38416 165 ILE F N 1
ATOM 8871 C CA . ILE F 1 174 ? -15.25500 -33.02500 -17.91500 1.000 40.32028 165 ILE F CA 1
ATOM 8872 C C . ILE F 1 174 ? -16.51800 -33.59200 -18.56800 1.000 43.92351 165 ILE F C 1
ATOM 8873 O O . ILE F 1 174 ? -17.22200 -32.89000 -19.35200 1.000 42.46712 165 ILE F O 1
ATOM 8878 N N . GLN F 1 175 ? -16.75200 -34.85900 -18.26600 1.000 43.58867 166 GLN F N 1
ATOM 8879 C CA . GLN F 1 175 ? -17.65900 -35.78900 -18.97200 1.000 45.08334 166 GLN F CA 1
ATOM 8880 C C . GLN F 1 175 ? -18.98900 -35.88200 -18.20500 1.000 41.60520 166 GLN F C 1
ATOM 8881 O O . GLN F 1 175 ? -20.05300 -36.09200 -18.82300 1.000 44.98241 166 GLN F O 1
ATOM 8887 N N . GLU F 1 176 ? -18.95200 -35.81800 -16.88500 1.000 41.76259 167 GLU F N 1
ATOM 8888 C CA . GLU F 1 176 ? -20.22400 -35.88800 -16.13500 1.000 47.63771 167 GLU F CA 1
ATOM 8889 C C . GLU F 1 176 ? -20.63500 -34.45600 -15.76800 1.000 38.26821 167 GLU F C 1
ATOM 8890 O O . GLU F 1 176 ? -19.93300 -33.74000 -15.03900 1.000 36.66743 167 GLU F O 1
ATOM 8896 N N . VAL F 1 177 ? -21.75900 -34.07200 -16.33700 1.000 41.46984 168 VAL F N 1
ATOM 8897 C CA . VAL F 1 177 ? -22.32300 -32.71400 -16.19000 1.000 40.67742 168 VAL F CA 1
ATOM 8898 C C . VAL F 1 177 ? -23.80400 -32.89500 -15.88200 1.000 35.63975 168 VAL F C 1
ATOM 8899 O O . VAL F 1 177 ? -24.49200 -33.57900 -16.65200 1.000 35.27089 168 VAL F O 1
ATOM 8903 N N . GLU F 1 178 ? -24.21900 -32.35200 -14.75200 1.000 33.76436 169 GLU F N 1
ATOM 8904 C CA . GLU F 1 178 ? -25.62600 -32.35100 -14.29900 1.000 38.72916 169 GLU F CA 1
ATOM 8905 C C . GLU F 1 178 ? -26.11100 -30.90800 -14.41100 1.000 37.35469 169 GLU F C 1
ATOM 8906 O O . GLU F 1 178 ? -25.30200 -30.02600 -14.11600 1.000 35.40093 169 GLU F O 1
ATOM 8912 N N . PHE F 1 179 ? -27.37900 -30.72000 -14.73400 1.000 33.41456 170 PHE F N 1
ATOM 8913 C CA . PHE F 1 179 ? -28.01000 -29.39100 -14.89000 1.000 38.29016 170 PHE F CA 1
ATOM 8914 C C . PHE F 1 179 ? -29.15300 -29.24200 -13.89400 1.000 36.79758 170 PHE F C 1
ATOM 8915 O O . PHE F 1 179 ? -29.97000 -30.16600 -13.72700 1.000 36.69194 170 PHE F O 1
ATOM 8923 N N . ILE F 1 180 ? -29.18400 -28.07000 -13.27300 1.000 34.67085 171 ILE F N 1
ATOM 8924 C CA . ILE F 1 180 ? -30.34300 -27.51400 -12.52700 1.000 34.26175 171 ILE F CA 1
ATOM 8925 C C . ILE F 1 180 ? -30.98200 -26.44100 -13.42200 1.000 35.22870 171 ILE F C 1
ATOM 8926 O O . ILE F 1 180 ? -30.32700 -25.40100 -13.63300 1.000 32.79336 171 ILE F O 1
ATOM 8931 N N . TYR F 1 181 ? -32.21300 -26.67200 -13.87000 1.000 30.33665 172 TYR F N 1
ATOM 8932 C CA . TYR F 1 181 ? -32.98000 -25.72300 -14.71700 1.000 34.76730 172 TYR F CA 1
ATOM 8933 C C . TYR F 1 181 ? -34.05200 -25.03100 -13.88400 1.000 38.84278 172 TYR F C 1
ATOM 8934 O O . TYR F 1 181 ? -34.74700 -25.72300 -13.15500 1.000 31.94383 172 TYR F O 1
ATOM 8943 N N . ALA F 1 182 ? -34.20000 -23.71200 -14.03500 1.000 33.70387 173 ALA F N 1
ATOM 8944 C CA . ALA F 1 182 ? -35.42200 -22.98200 -13.61300 1.000 33.17644 173 ALA F CA 1
ATOM 8945 C C . ALA F 1 182 ? -35.96500 -22.24400 -14.83300 1.000 36.97554 173 ALA F C 1
ATOM 8946 O O . ALA F 1 182 ? -35.31100 -21.24600 -15.21800 1.000 33.98485 173 ALA F O 1
ATOM 8948 N N . GLU F 1 183 ? -37.05500 -22.75200 -15.43600 1.000 29.61189 174 GLU F N 1
ATOM 8949 C CA . GLU F 1 183 ? -37.56900 -22.23700 -16.72200 1.000 33.38916 174 GLU F CA 1
ATOM 8950 C C . GLU F 1 183 ? -38.95200 -21.60400 -16.57400 1.000 35.86583 174 GLU F C 1
ATOM 8951 O O . GLU F 1 183 ? -39.63200 -21.88600 -15.59200 1.000 33.95581 174 GLU F O 1
ATOM 8957 N N . GLY F 1 184 ? -39.34300 -20.83400 -17.59100 1.000 34.22803 175 GLY F N 1
ATOM 8958 C CA . GLY F 1 184 ? -40.65800 -20.19000 -17.70900 1.000 39.46521 175 GLY F CA 1
ATOM 8959 C C . GLY F 1 184 ? -40.79300 -19.03500 -16.72800 1.000 39.89147 175 GLY F C 1
ATOM 8960 O O . GLY F 1 184 ? -41.94400 -18.67400 -16.40300 1.000 43.22677 175 GLY F O 1
ATOM 8961 N N . LEU F 1 185 ? -39.68000 -18.46800 -16.27100 1.000 34.77756 176 LEU F N 1
ATOM 8962 C CA . LEU F 1 185 ? -39.69600 -17.47500 -15.16500 1.000 34.20932 176 LEU F CA 1
ATOM 8963 C C . LEU F 1 185 ? -40.36700 -16.15800 -15.59400 1.000 44.84395 176 LEU F C 1
ATOM 8964 O O . LEU F 1 185 ? -40.69700 -15.37900 -14.67500 1.000 44.18018 176 LEU F O 1
ATOM 8969 N N . ASP F 1 186 ? -40.50500 -15.87600 -16.90100 1.000 41.39601 177 ASP F N 1
ATOM 8970 C CA . ASP F 1 186 ? -41.16300 -14.62600 -17.38800 1.000 49.09483 177 ASP F CA 1
ATOM 8971 C C . ASP F 1 186 ? -42.69300 -14.79800 -17.35600 1.000 58.09423 177 ASP F C 1
ATOM 8972 O O . ASP F 1 186 ? -43.37500 -13.83400 -17.72000 1.000 57.52671 177 ASP F O 1
ATOM 8977 N N . ASN F 1 187 ? -43.23000 -15.96800 -16.97900 1.000 53.63273 178 ASN F N 1
ATOM 8978 C CA . ASN F 1 187 ? -44.70000 -16.22100 -16.95300 1.000 66.56060 178 ASN F CA 1
ATOM 8979 C C . ASN F 1 187 ? -45.25000 -16.03000 -15.53000 1.000 71.30097 178 ASN F C 1
ATOM 8980 O O . ASN F 1 187 ? -45.99500 -16.91800 -15.09800 1.000 73.16389 178 ASN F O 1
ATOM 8985 N N . ARG F 1 188 ? -44.94100 -14.90500 -14.85700 1.000 85.78547 179 ARG F N 1
ATOM 8986 C CA . ARG F 1 188 ? -45.27900 -14.63500 -13.41800 1.000 90.53547 179 ARG F CA 1
ATOM 8987 C C . ARG F 1 188 ? -46.80300 -14.50900 -13.27000 1.000 92.67913 179 ARG F C 1
ATOM 8988 O O . ARG F 1 188 ? -47.50200 -14.14300 -14.21600 1.000 98.45547 179 ARG F O 1
ATOM 8996 N N . PRO F 1 189 ? -47.39100 -14.85200 -12.09700 1.000 90.39308 180 PRO F N 1
ATOM 8997 C CA . PRO F 1 189 ? -46.63000 -15.28600 -10.91900 1.000 81.14312 180 PRO F CA 1
ATOM 8998 C C . PRO F 1 189 ? -46.26300 -16.78000 -10.95500 1.000 73.71547 180 PRO F C 1
ATOM 8999 O O . PRO F 1 189 ? -45.21600 -17.16700 -10.35500 1.000 54.70932 180 PRO F O 1
ATOM 9003 N N . HIS F 1 190 ? -47.09000 -17.56600 -11.66700 1.000 66.62399 181 HIS F N 1
ATOM 9004 C CA . HIS F 1 190 ? -47.08700 -19.05100 -11.61900 1.000 59.14710 181 HIS F CA 1
ATOM 9005 C C . HIS F 1 190 ? -45.80300 -19.59500 -12.25300 1.000 50.18512 181 HIS F C 1
ATOM 9006 O O . HIS F 1 190 ? -45.21000 -20.49600 -11.64800 1.000 43.86158 181 HIS F O 1
ATOM 9013 N N . GLY F 1 191 ? -45.41500 -19.10400 -13.43900 1.000 48.64501 182 GLY F N 1
ATOM 9014 C CA . GLY F 1 191 ? -44.20100 -19.58200 -14.13700 1.000 43.83042 182 GLY F CA 1
ATOM 9015 C C . GLY F 1 191 ? -42.99000 -19.51700 -13.23200 1.000 37.79868 182 GLY F C 1
ATOM 9016 O O . GLY F 1 191 ? -42.26900 -20.52700 -13.11600 1.000 39.00016 182 GLY F O 1
ATOM 9017 N N . ARG F 1 192 ? -42.76000 -18.38100 -12.58200 1.000 39.95813 183 ARG F N 1
ATOM 9018 C CA . ARG F 1 192 ? -41.53200 -18.15300 -11.77100 1.000 42.67738 183 ARG F CA 1
ATOM 9019 C C . ARG F 1 192 ? -41.51400 -19.11300 -10.56800 1.000 42.85924 183 ARG F C 1
ATOM 9020 O O . ARG F 1 192 ? -40.47700 -19.78800 -10.32000 1.000 33.51236 183 ARG F O 1
ATOM 9028 N N . ASP F 1 193 ? -42.60200 -19.15600 -9.80600 1.000 40.69274 184 ASP F N 1
ATOM 9029 C CA . ASP F 1 193 ? -42.75200 -20.10200 -8.66500 1.000 40.32245 184 ASP F CA 1
ATOM 9030 C C . ASP F 1 193 ? -42.48600 -21.53900 -9.13400 1.000 33.04942 184 ASP F C 1
ATOM 9031 O O . ASP F 1 193 ? -41.63000 -22.23900 -8.48100 1.000 37.62022 184 ASP F O 1
ATOM 9036 N N . ALA F 1 194 ? -43.10500 -21.97100 -10.23600 1.000 35.93793 185 ALA F N 1
ATOM 9037 C CA . ALA F 1 194 ? -43.01000 -23.37100 -10.73300 1.000 37.95997 185 ALA F CA 1
ATOM 9038 C C . ALA F 1 194 ? -41.57300 -23.71000 -11.17300 1.000 37.95314 185 ALA F C 1
ATOM 9039 O O . ALA F 1 194 ? -41.06800 -24.82300 -10.86100 1.000 33.22503 185 ALA F O 1
ATOM 9041 N N . GLY F 1 195 ? -40.88200 -22.76700 -11.81200 1.000 36.63234 186 GLY F N 1
ATOM 9042 C CA . GLY F 1 195 ? -39.50300 -23.00000 -12.29000 1.000 33.67346 186 GLY F CA 1
ATOM 9043 C C . GLY F 1 195 ? -38.53700 -23.09900 -11.14700 1.000 31.71440 186 GLY F C 1
ATOM 9044 O O . GLY F 1 195 ? -37.70300 -24.02100 -11.14500 1.000 31.17594 186 GLY F O 1
ATOM 9045 N N . ILE F 1 196 ? -38.65300 -22.19900 -10.15700 1.000 30.81099 187 ILE F N 1
ATOM 9046 C CA . ILE F 1 196 ? -37.81000 -22.22500 -8.94500 1.000 28.94324 187 ILE F CA 1
ATOM 9047 C C . ILE F 1 196 ? -38.08900 -23.52000 -8.15500 1.000 31.66771 187 ILE F C 1
ATOM 9048 O O . ILE F 1 196 ? -37.12900 -24.12100 -7.69100 1.000 30.03825 187 ILE F O 1
ATOM 9053 N N . ALA F 1 197 ? -39.33400 -23.98000 -8.06900 1.000 32.46418 188 ALA F N 1
ATOM 9054 C CA . ALA F 1 197 ? -39.66000 -25.24000 -7.34500 1.000 34.04633 188 ALA F CA 1
ATOM 9055 C C . ALA F 1 197 ? -39.00900 -26.43400 -8.06200 1.000 31.78059 188 ALA F C 1
ATOM 9056 O O . ALA F 1 197 ? -38.41000 -27.34000 -7.38700 1.000 32.48418 188 ALA F O 1
ATOM 9058 N N . SER F 1 198 ? -39.04000 -26.42300 -9.38500 1.000 32.97247 189 SER F N 1
ATOM 9059 C CA . SER F 1 198 ? -38.41900 -27.50700 -10.19700 1.000 34.94697 189 SER F CA 1
ATOM 9060 C C . SER F 1 198 ? -36.91300 -27.53600 -9.94000 1.000 34.65847 189 SER F C 1
ATOM 9061 O O . SER F 1 198 ? -36.34900 -28.61700 -9.68400 1.000 31.61630 189 SER F O 1
ATOM 9064 N N . ALA F 1 199 ? -36.27200 -26.36900 -9.95700 1.000 29.32138 190 ALA F N 1
ATOM 9065 C CA . ALA F 1 199 ? -34.84000 -26.21200 -9.63600 1.000 32.58278 190 ALA F CA 1
ATOM 9066 C C . ALA F 1 199 ? -34.54700 -26.69100 -8.21000 1.000 33.68373 190 ALA F C 1
ATOM 9067 O O . ALA F 1 199 ? -33.54100 -27.44100 -8.01500 1.000 29.16021 190 ALA F O 1
ATOM 9069 N N . ARG F 1 200 ? -35.37300 -26.33200 -7.21600 1.000 29.94946 191 ARG F N 1
ATOM 9070 C CA . ARG F 1 200 ? -35.06500 -26.73100 -5.82500 1.000 31.18015 191 ARG F CA 1
ATOM 9071 C C . ARG F 1 200 ? -35.15300 -28.27200 -5.67100 1.000 33.17897 191 ARG F C 1
ATOM 9072 O O . ARG F 1 200 ? -34.34800 -28.81500 -4.89900 1.000 34.58630 191 ARG F O 1
ATOM 9080 N N . ALA F 1 201 ? -36.07700 -28.92800 -6.37700 1.000 32.17669 192 ALA F N 1
ATOM 9081 C CA . ALA F 1 201 ? -36.23300 -30.41100 -6.38200 1.000 36.84628 192 ALA F CA 1
ATOM 9082 C C . ALA F 1 201 ? -34.95000 -31.05900 -6.95600 1.000 42.08845 192 ALA F C 1
ATOM 9083 O O . ALA F 1 201 ? -34.38000 -32.00900 -6.32500 1.000 35.62678 192 ALA F O 1
ATOM 9085 N N . GLN F 1 202 ? -34.43700 -30.50900 -8.06700 1.000 35.42409 193 GLN F N 1
ATOM 9086 C CA . GLN F 1 202 ? -33.18800 -31.00900 -8.68800 1.000 37.63734 193 GLN F CA 1
ATOM 9087 C C . GLN F 1 202 ? -32.00900 -30.73600 -7.75500 1.000 37.37917 193 GLN F C 1
ATOM 9088 O O . GLN F 1 202 ? -31.17400 -31.62600 -7.62200 1.000 39.18411 193 GLN F O 1
ATOM 9094 N N . ILE F 1 203 ? -31.93900 -29.57300 -7.10300 1.000 31.47815 194 ILE F N 1
ATOM 9095 C CA . ILE F 1 203 ? -30.89300 -29.23700 -6.11300 1.000 32.40632 194 ILE F CA 1
ATOM 9096 C C . ILE F 1 203 ? -30.85600 -30.29500 -4.98600 1.000 40.75850 194 ILE F C 1
ATOM 9097 O O . ILE F 1 203 ? -29.73500 -30.70500 -4.56000 1.000 34.90241 194 ILE F O 1
ATOM 9102 N N . ALA F 1 204 ? -32.02200 -30.64700 -4.43500 1.000 34.04135 195 ALA F N 1
ATOM 9103 C CA . ALA F 1 204 ? -32.15100 -31.58300 -3.28800 1.000 37.35629 195 ALA F CA 1
ATOM 9104 C C . ALA F 1 204 ? -31.54800 -32.94700 -3.66200 1.000 36.65792 195 ALA F C 1
ATOM 9105 O O . ALA F 1 204 ? -30.72700 -33.50200 -2.88900 1.000 45.92214 195 ALA F O 1
ATOM 9107 N N . ARG F 1 205 ? -31.90600 -33.41200 -4.84800 1.000 35.44208 196 ARG F N 1
ATOM 9108 C CA . ARG F 1 205 ? -31.54800 -34.74000 -5.40200 1.000 42.75483 196 ARG F CA 1
ATOM 9109 C C . ARG F 1 205 ? -30.03200 -34.75400 -5.66500 1.000 48.77659 196 ARG F C 1
ATOM 9110 O O . ARG F 1 205 ? -29.35400 -35.69500 -5.19600 1.000 40.87045 196 ARG F O 1
ATOM 9118 N N . LEU F 1 206 ? -29.46200 -33.71300 -6.29200 1.000 37.52860 197 LEU F N 1
ATOM 9119 C CA . LEU F 1 206 ? -27.99600 -33.66100 -6.58400 1.000 40.40054 197 LEU F CA 1
ATOM 9120 C C . LEU F 1 206 ? -27.15700 -33.46900 -5.31800 1.000 42.88631 197 LEU F C 1
ATOM 9121 O O . LEU F 1 206 ? -26.02000 -33.97600 -5.31100 1.000 45.05203 197 LEU F O 1
ATOM 9126 N N . ALA F 1 207 ? -27.61600 -32.73200 -4.30400 1.000 35.85899 198 ALA F N 1
ATOM 9127 C CA . ALA F 1 207 ? -26.79500 -32.32500 -3.13000 1.000 39.67312 198 ALA F CA 1
ATOM 9128 C C . ALA F 1 207 ? -26.44200 -33.52800 -2.23300 1.000 48.29723 198 ALA F C 1
ATOM 9129 O O . ALA F 1 207 ? -25.41300 -33.48500 -1.47000 1.000 42.21533 198 ALA F O 1
ATOM 9131 N N . VAL F 1 208 ? -27.33300 -34.52600 -2.25600 1.000 47.94474 199 VAL F N 1
ATOM 9132 C CA . VAL F 1 208 ? -27.22100 -35.74000 -1.39600 1.000 51.64645 199 VAL F CA 1
ATOM 9133 C C . VAL F 1 208 ? -26.18400 -36.70400 -1.97400 1.000 53.60432 199 VAL F C 1
ATOM 9134 O O . VAL F 1 208 ? -25.77800 -37.63100 -1.26100 1.000 56.49657 199 VAL F O 1
ATOM 9138 N N . GLN F 1 209 ? -25.76800 -36.47700 -3.21400 1.000 52.20547 200 GLN F N 1
ATOM 9139 C CA . GLN F 1 209 ? -24.74000 -37.32800 -3.86100 1.000 53.32646 200 GLN F CA 1
ATOM 9140 C C . GLN F 1 209 ? -23.36500 -36.82700 -3.41400 1.000 55.59651 200 GLN F C 1
ATOM 9141 O O . GLN F 1 209 ? -23.32400 -35.82700 -2.70100 1.000 64.09547 200 GLN F O 1
ATOM 9147 N N . ALA F 1 210 ? -22.28100 -37.49900 -3.80300 1.000 65.28392 201 ALA F N 1
ATOM 9148 C CA . ALA F 1 210 ? -20.95000 -37.10800 -3.27500 1.000 65.93018 201 ALA F CA 1
ATOM 9149 C C . ALA F 1 210 ? -20.39800 -35.90800 -4.04500 1.000 61.97495 201 ALA F C 1
ATOM 9150 O O . ALA F 1 210 ? -19.51800 -35.23700 -3.47900 1.000 69.90149 201 ALA F O 1
ATOM 9152 N N . GLY G 1 10 ? -30.95700 -7.48300 -56.41400 1.000 46.16688 1 GLY G N 1
ATOM 9153 C CA . GLY G 1 10 ? -30.14300 -6.49900 -55.61100 1.000 45.89040 1 GLY G CA 1
ATOM 9154 C C . GLY G 1 10 ? -30.57700 -6.43500 -54.14500 1.000 45.91858 1 GLY G C 1
ATOM 9155 O O . GLY G 1 10 ? -31.79200 -6.43400 -53.88800 1.000 45.83636 1 GLY G O 1
ATOM 9156 N N . ALA G 1 11 ? -29.64200 -6.40800 -53.18900 1.000 39.19937 2 ALA G N 1
ATOM 9157 C CA . ALA G 1 11 ? -29.96400 -6.38800 -51.73200 1.000 35.86662 2 ALA G CA 1
ATOM 9158 C C . ALA G 1 11 ? -29.14000 -5.32600 -50.99600 1.000 38.46429 2 ALA G C 1
ATOM 9159 O O . ALA G 1 11 ? -27.95000 -5.11900 -51.33900 1.000 38.21908 2 ALA G O 1
ATOM 9161 N N . ASN G 1 12 ? -29.72900 -4.73900 -49.95000 1.000 37.39499 3 ASN G N 1
ATOM 9162 C CA . ASN G 1 12 ? -28.97900 -4.02200 -48.89600 1.000 33.01415 3 ASN G CA 1
ATOM 9163 C C . ASN G 1 12 ? -28.40300 -5.09000 -47.96700 1.000 35.32666 3 ASN G C 1
ATOM 9164 O O . ASN G 1 12 ? -29.18400 -5.82500 -47.32200 1.000 34.09399 3 ASN G O 1
ATOM 9169 N N . VAL G 1 13 ? -27.07900 -5.17900 -47.91200 1.000 30.66040 4 VAL G N 1
ATOM 9170 C CA . VAL G 1 13 ? -26.39200 -6.30000 -47.24200 1.000 36.98888 4 VAL G CA 1
ATOM 9171 C C . VAL G 1 13 ? -25.66500 -5.71700 -46.03900 1.000 36.35872 4 VAL G C 1
ATOM 9172 O O . VAL G 1 13 ? -24.95100 -4.70600 -46.18900 1.000 34.23760 4 VAL G O 1
ATOM 9176 N N . LEU G 1 14 ? -25.91600 -6.27900 -44.86400 1.000 29.26665 5 LEU G N 1
ATOM 9177 C CA . LEU G 1 14 ? -25.10300 -6.01400 -43.65900 1.000 29.35241 5 LEU G CA 1
ATOM 9178 C C . LEU G 1 14 ? -24.17800 -7.21500 -43.43700 1.000 32.31570 5 LEU G C 1
ATOM 9179 O O . LEU G 1 14 ? -24.67200 -8.37000 -43.35100 1.000 31.27945 5 LEU G O 1
ATOM 9184 N N . VAL G 1 15 ? -22.88200 -6.96900 -43.42800 1.000 31.22819 6 VAL G N 1
ATOM 9185 C CA . VAL G 1 15 ? -21.83700 -8.02100 -43.33800 1.000 33.78665 6 VAL G CA 1
ATOM 9186 C C . VAL G 1 15 ? -21.17200 -7.91000 -41.96700 1.000 34.13527 6 VAL G C 1
ATOM 9187 O O . VAL G 1 15 ? -20.68000 -6.84200 -41.63400 1.000 30.53146 6 VAL G O 1
ATOM 9191 N N . LEU G 1 16 ? -21.18300 -8.98900 -41.19100 1.000 29.24818 7 LEU G N 1
ATOM 9192 C CA . LEU G 1 16 ? -20.54300 -9.01900 -39.85200 1.000 30.00932 7 LEU G CA 1
ATOM 9193 C C . LEU G 1 16 ? -19.39800 -10.02700 -39.93400 1.000 31.61695 7 LEU G C 1
ATOM 9194 O O . LEU G 1 16 ? -19.64900 -11.16900 -40.31900 1.000 30.93467 7 LEU G O 1
ATOM 9199 N N . LYS G 1 17 ? -18.18900 -9.60400 -39.56700 1.000 33.76510 8 LYS G N 1
ATOM 9200 C CA . LYS G 1 17 ? -17.00100 -10.48400 -39.55800 1.000 35.35221 8 LYS G CA 1
ATOM 9201 C C . LYS G 1 17 ? -16.54800 -10.49800 -38.10100 1.000 30.04511 8 LYS G C 1
ATOM 9202 O O . LYS G 1 17 ? -16.47700 -9.41300 -37.52800 1.000 33.87564 8 LYS G O 1
ATOM 9208 N N . SER G 1 18 ? -16.32300 -11.67600 -37.51700 1.000 29.56750 9 SER G N 1
ATOM 9209 C CA . SER G 1 18 ? -15.95000 -11.81400 -36.08800 1.000 33.21091 9 SER G CA 1
ATOM 9210 C C . SER G 1 18 ? -14.65400 -12.62000 -35.87900 1.000 33.10695 9 SER G C 1
ATOM 9211 O O . SER G 1 18 ? -14.25200 -12.73600 -34.72000 1.000 34.01982 9 SER G O 1
ATOM 9214 N N . SER G 1 19 ? -14.05600 -13.16800 -36.93600 1.000 36.45873 10 SER G N 1
ATOM 9215 C CA . SER G 1 19 ? -12.80400 -13.96600 -36.83900 1.000 36.81199 10 SER G CA 1
ATOM 9216 C C . SER G 1 19 ? -11.73500 -13.11300 -36.17100 1.000 34.95376 10 SER G C 1
ATOM 9217 O O . SER G 1 19 ? -11.76500 -11.87800 -36.32500 1.000 33.83758 10 SER G O 1
ATOM 9220 N N . ILE G 1 20 ? -10.83700 -13.73800 -35.41000 1.000 36.52563 11 ILE G N 1
ATOM 9221 C CA . ILE G 1 20 ? -9.67000 -13.03400 -34.80600 1.000 35.18453 11 ILE G CA 1
ATOM 9222 C C . ILE G 1 20 ? -8.42200 -13.32200 -35.67400 1.000 39.61509 11 ILE G C 1
ATOM 9223 O O . ILE G 1 20 ? -7.34200 -12.98500 -35.22600 1.000 38.99621 11 ILE G O 1
ATOM 9228 N N . ASN G 1 21 ? -8.55600 -14.01600 -36.80900 1.000 40.64209 12 ASN G N 1
ATOM 9229 C CA . ASN G 1 21 ? -7.39400 -14.53200 -37.58900 1.000 39.85514 12 ASN G CA 1
ATOM 9230 C C . ASN G 1 21 ? -6.94100 -13.51300 -38.65100 1.000 44.69348 12 ASN G C 1
ATOM 9231 O O . ASN G 1 21 ? -6.05000 -13.86900 -39.45900 1.000 42.13843 12 ASN G O 1
ATOM 9236 N N . GLY G 1 22 ? -7.54300 -12.32300 -38.66400 1.000 45.25494 13 GLY G N 1
ATOM 9237 C CA . GLY G 1 22 ? -7.18100 -11.19200 -39.54100 1.000 45.66037 13 GLY G CA 1
ATOM 9238 C C . GLY G 1 22 ? -7.14800 -11.59400 -41.00000 1.000 48.60282 13 GLY G C 1
ATOM 9239 O O . GLY G 1 22 ? -8.14300 -12.18900 -41.51900 1.000 43.97730 13 GLY G O 1
ATOM 9240 N N . GLU G 1 23 ? -6.00600 -11.35100 -41.64900 1.000 49.63370 14 GLU G N 1
ATOM 9241 C CA . GLU G 1 23 ? -5.86800 -11.53000 -43.10800 1.000 46.48105 14 GLU G CA 1
ATOM 9242 C C . GLU G 1 23 ? -5.95800 -13.02500 -43.42500 1.000 46.26508 14 GLU G C 1
ATOM 9243 O O . GLU G 1 23 ? -6.28000 -13.33600 -44.56100 1.000 51.03210 14 GLU G O 1
ATOM 9249 N N . THR G 1 24 ? -5.71900 -13.93500 -42.46300 1.000 46.12160 15 THR G N 1
ATOM 9250 C CA . THR G 1 24 ? -5.75800 -15.40000 -42.71500 1.000 43.97760 15 THR G CA 1
ATOM 9251 C C . THR G 1 24 ? -7.14300 -16.00200 -42.44200 1.000 51.05738 15 THR G C 1
ATOM 9252 O O . THR G 1 24 ? -7.27900 -17.24500 -42.58900 1.000 48.99935 15 THR G O 1
ATOM 9256 N N . SER G 1 25 ? -8.14600 -15.19900 -42.07500 1.000 49.29937 16 SER G N 1
ATOM 9257 C CA . SER G 1 25 ? -9.47600 -15.74400 -41.70500 1.000 39.51036 16 SER G CA 1
ATOM 9258 C C . SER G 1 25 ? -10.09700 -16.43900 -42.90000 1.000 38.14950 16 SER G C 1
ATOM 9259 O O . SER G 1 25 ? -10.39000 -15.76800 -43.92200 1.000 40.75240 16 SER G O 1
ATOM 9262 N N . LEU G 1 26 ? -10.43400 -17.70100 -42.74000 1.000 34.87192 17 LEU G N 1
ATOM 9263 C CA . LEU G 1 26 ? -11.25400 -18.41500 -43.73000 1.000 38.80044 17 LEU G CA 1
ATOM 9264 C C . LEU G 1 26 ? -12.69900 -17.87300 -43.83600 1.000 40.02757 17 LEU G C 1
ATOM 9265 O O . LEU G 1 26 ? -13.20800 -17.81400 -44.96800 1.000 36.08830 17 LEU G O 1
ATOM 9270 N N . THR G 1 27 ? -13.40800 -17.60000 -42.73000 1.000 42.36665 18 THR G N 1
ATOM 9271 C CA . THR G 1 27 ? -14.83500 -17.17400 -42.84400 1.000 39.14047 18 THR G CA 1
ATOM 9272 C C . THR G 1 27 ? -14.88800 -15.83100 -43.58400 1.000 33.39537 18 THR G C 1
ATOM 9273 O O . THR G 1 27 ? -15.76600 -15.66900 -44.43600 1.000 37.57320 18 THR G O 1
ATOM 9277 N N . ASN G 1 28 ? -13.95000 -14.93100 -43.31500 1.000 36.01252 19 ASN G N 1
ATOM 9278 C CA . ASN G 1 28 ? -13.84000 -13.61500 -44.01100 1.000 37.12960 19 ASN G CA 1
ATOM 9279 C C . ASN G 1 28 ? -13.56400 -13.83300 -45.50600 1.000 37.38324 19 ASN G C 1
ATOM 9280 O O . ASN G 1 28 ? -14.20300 -13.18200 -46.34900 1.000 35.62683 19 ASN G O 1
ATOM 9285 N N . GLN G 1 29 ? -12.68100 -14.76300 -45.83500 1.000 39.07954 20 GLN G N 1
ATOM 9286 C CA . GLN G 1 29 ? -12.39000 -15.09700 -47.25100 1.000 36.84433 20 GLN G CA 1
ATOM 9287 C C . GLN G 1 29 ? -13.67200 -15.62000 -47.90600 1.000 40.50385 20 GLN G C 1
ATOM 9288 O O . GLN G 1 29 ? -13.99100 -15.15700 -49.01700 1.000 32.98782 20 GLN G O 1
ATOM 9294 N N . LEU G 1 30 ? -14.37100 -16.57600 -47.26600 1.000 33.19437 21 LEU G N 1
ATOM 9295 C CA . LEU G 1 30 ? -15.56100 -17.22200 -47.88000 1.000 35.43567 21 LEU G CA 1
ATOM 9296 C C . LEU G 1 30 ? -16.71600 -16.21300 -47.98100 1.000 32.94996 21 LEU G C 1
ATOM 9297 O O . LEU G 1 30 ? -17.51900 -16.31300 -48.94200 1.000 38.38221 21 LEU G O 1
ATOM 9302 N N . ILE G 1 31 ? -16.85000 -15.33900 -46.99600 1.000 34.03233 22 ILE G N 1
ATOM 9303 C CA . ILE G 1 31 ? -17.79600 -14.18700 -47.06400 1.000 34.09681 22 ILE G CA 1
ATOM 9304 C C . ILE G 1 31 ? -17.45800 -13.36300 -48.30300 1.000 35.36159 22 ILE G C 1
ATOM 9305 O O . ILE G 1 31 ? -18.36100 -13.09300 -49.08200 1.000 37.29541 22 ILE G O 1
ATOM 9310 N N . ASN G 1 32 ? -16.20100 -12.99200 -48.48900 1.000 37.80543 23 ASN G N 1
ATOM 9311 C CA . ASN G 1 32 ? -15.80700 -12.18700 -49.68400 1.000 38.12160 23 ASN G CA 1
ATOM 9312 C C . ASN G 1 32 ? -16.18200 -12.97200 -50.94400 1.000 38.18998 23 ASN G C 1
ATOM 9313 O O . ASN G 1 32 ? -16.74700 -12.36800 -51.88200 1.000 38.92401 23 ASN G O 1
ATOM 9318 N N . GLU G 1 33 ? -15.90500 -14.27300 -50.96000 1.000 33.01013 24 GLU G N 1
ATOM 9319 C CA . GLU G 1 33 ? -16.22000 -15.14900 -52.10900 1.000 40.24180 24 GLU G CA 1
ATOM 9320 C C . GLU G 1 33 ? -17.73100 -15.18200 -52.32100 1.000 41.05745 24 GLU G C 1
ATOM 9321 O O . GLU G 1 33 ? -18.18600 -15.16300 -53.48800 1.000 40.59240 24 GLU G O 1
ATOM 9327 N N . PHE G 1 34 ? -18.49900 -15.25400 -51.23500 1.000 37.41656 25 PHE G N 1
ATOM 9328 C CA . PHE G 1 34 ? -19.97200 -15.33000 -51.36700 1.000 36.37402 25 PHE G CA 1
ATOM 9329 C C . PHE G 1 34 ? -20.48300 -14.04100 -52.02500 1.000 34.90566 25 PHE G C 1
ATOM 9330 O O . PHE G 1 34 ? -21.31800 -14.14800 -52.93800 1.000 35.58447 25 PHE G O 1
ATOM 9338 N N . LEU G 1 35 ? -20.02100 -12.87100 -51.57900 1.000 33.45598 26 LEU G N 1
ATOM 9339 C CA . LEU G 1 35 ? -20.51700 -11.55900 -52.07100 1.000 33.79456 26 LEU G CA 1
ATOM 9340 C C . LEU G 1 35 ? -20.07500 -11.36700 -53.53700 1.000 41.76038 26 LEU G C 1
ATOM 9341 O O . LEU G 1 35 ? -20.88200 -10.90800 -54.33900 1.000 39.29395 26 LEU G O 1
ATOM 9346 N N . ALA G 1 36 ? -18.88100 -11.83700 -53.89800 1.000 39.39382 27 ALA G N 1
ATOM 9347 C CA . ALA G 1 36 ? -18.37700 -11.79800 -55.29300 1.000 42.34150 27 ALA G CA 1
ATOM 9348 C C . ALA G 1 36 ? -19.20500 -12.73400 -56.17300 1.000 44.33323 27 ALA G C 1
ATOM 9349 O O . ALA G 1 36 ? -19.54300 -12.32100 -57.29800 1.000 46.83400 27 ALA G O 1
ATOM 9351 N N . ALA G 1 37 ? -19.47600 -13.97000 -55.73400 1.000 38.70192 28 ALA G N 1
ATOM 9352 C CA . ALA G 1 37 ? -20.26800 -14.93800 -56.53600 1.000 42.93103 28 ALA G CA 1
ATOM 9353 C C . ALA G 1 37 ? -21.64900 -14.32500 -56.76900 1.000 43.44904 28 ALA G C 1
ATOM 9354 O O . ALA G 1 37 ? -22.26700 -14.49600 -57.81300 1.000 42.05527 28 ALA G O 1
ATOM 9356 N N . ARG G 1 38 ? -22.17500 -13.62800 -55.75600 1.000 40.08402 29 ARG G N 1
ATOM 9357 C CA . ARG G 1 38 ? -23.52700 -13.01100 -55.86400 1.000 42.14111 29 ARG G CA 1
ATOM 9358 C C . ARG G 1 38 ? -23.50100 -11.89300 -56.91100 1.000 43.43509 29 ARG G C 1
ATOM 9359 O O . ARG G 1 38 ? -24.43200 -11.81000 -57.71500 1.000 40.63577 29 ARG G O 1
ATOM 9367 N N . GLN G 1 39 ? -22.45100 -11.07500 -56.88400 1.000 40.38008 30 GLN G N 1
ATOM 9368 C CA . GLN G 1 39 ? -22.37900 -9.99200 -57.90100 1.000 49.18269 30 GLN G CA 1
ATOM 9369 C C . GLN G 1 39 ? -22.23000 -10.62000 -59.30700 1.000 46.94097 30 GLN G C 1
ATOM 9370 O O . GLN G 1 39 ? -22.85100 -10.11900 -60.24900 1.000 46.73540 30 GLN G O 1
ATOM 9376 N N . ALA G 1 40 ? -21.50200 -11.72700 -59.44700 1.000 44.46476 31 ALA G N 1
ATOM 9377 C CA . ALA G 1 40 ? -21.27400 -12.40300 -60.75300 1.000 49.87797 31 ALA G CA 1
ATOM 9378 C C . ALA G 1 40 ? -22.58400 -13.02900 -61.25800 1.000 51.28678 31 ALA G C 1
ATOM 9379 O O . ALA G 1 40 ? -22.75200 -13.15400 -62.47700 1.000 46.32220 31 ALA G O 1
ATOM 9381 N N . ALA G 1 41 ? -23.50700 -13.39400 -60.36700 1.000 45.74681 32 ALA G N 1
ATOM 9382 C CA . ALA G 1 41 ? -24.81700 -13.95700 -60.74500 1.000 43.44008 32 ALA G CA 1
ATOM 9383 C C . ALA G 1 41 ? -25.79500 -12.81400 -61.02600 1.000 39.65723 32 ALA G C 1
ATOM 9384 O O . ALA G 1 41 ? -26.95600 -13.12100 -61.31900 1.000 39.57411 32 ALA G O 1
ATOM 9386 N N . GLY G 1 42 ? -25.34400 -11.56000 -60.96200 1.000 41.63748 33 GLY G N 1
ATOM 9387 C CA . GLY G 1 42 ? -26.12100 -10.37700 -61.38100 1.000 43.87496 33 GLY G CA 1
ATOM 9388 C C . GLY G 1 42 ? -26.81200 -9.63800 -60.23100 1.000 47.42236 33 GLY G C 1
ATOM 9389 O O . GLY G 1 42 ? -27.56200 -8.70300 -60.51300 1.000 40.28899 33 GLY G O 1
ATOM 9390 N N . HIS G 1 43 ? -26.56500 -9.99700 -58.97000 1.000 41.87357 34 HIS G N 1
ATOM 9391 C CA . HIS G 1 43 ? -27.12800 -9.27000 -57.79200 1.000 40.01010 34 HIS G CA 1
ATOM 9392 C C . HIS G 1 43 ? -26.31300 -8.00800 -57.54200 1.000 39.96571 34 HIS G C 1
ATOM 9393 O O . HIS G 1 43 ? -25.14800 -8.13800 -57.14900 1.000 41.30574 34 HIS G O 1
ATOM 9400 N N . GLY G 1 44 ? -26.91300 -6.83400 -57.73500 1.000 44.56896 35 GLY G N 1
ATOM 9401 C CA . GLY G 1 44 ? -26.26800 -5.53800 -57.46200 1.000 40.84692 35 GLY G CA 1
ATOM 9402 C C . GLY G 1 44 ? -26.45400 -5.10700 -56.01200 1.000 44.09714 35 GLY G C 1
ATOM 9403 O O . GLY G 1 44 ? -27.33400 -4.25400 -55.75200 1.000 47.16813 35 GLY G O 1
ATOM 9404 N N . ASP G 1 45 ? -25.58100 -5.57800 -55.12400 1.000 37.79133 36 ASP G N 1
ATOM 9405 C CA . ASP G 1 45 ? -25.71100 -5.40400 -53.65400 1.000 44.74309 36 ASP G CA 1
ATOM 9406 C C . ASP G 1 45 ? -25.10000 -4.07700 -53.20600 1.000 43.48553 36 ASP G C 1
ATOM 9407 O O . ASP G 1 45 ? -24.12600 -3.61800 -53.79300 1.000 44.61557 36 ASP G O 1
ATOM 9412 N N . ARG G 1 46 ? -25.66600 -3.49200 -52.16100 1.000 40.60543 37 ARG G N 1
ATOM 9413 C CA . ARG G 1 46 ? -25.06600 -2.35900 -51.43100 1.000 41.95348 37 ARG G CA 1
ATOM 9414 C C . ARG G 1 46 ? -24.54800 -2.92000 -50.11900 1.000 41.65917 37 ARG G C 1
ATOM 9415 O O . ARG G 1 46 ? -25.37700 -3.55400 -49.44500 1.000 39.18820 37 ARG G O 1
ATOM 9423 N N . LEU G 1 47 ? -23.28700 -2.70300 -49.75400 1.000 42.40300 38 LEU G N 1
ATOM 9424 C CA . LEU G 1 47 ? -22.66500 -3.40400 -48.59600 1.000 42.16905 38 LEU G CA 1
ATOM 9425 C C . LEU G 1 47 ? -22.41200 -2.41800 -47.46200 1.000 47.87860 38 LEU G C 1
ATOM 9426 O O . LEU G 1 47 ? -21.82700 -1.34100 -47.69900 1.000 41.31018 38 LEU G O 1
ATOM 9431 N N . THR G 1 48 ? -22.82900 -2.79100 -46.26000 1.000 36.86181 39 THR G N 1
ATOM 9432 C CA . THR G 1 48 ? -22.35300 -2.20100 -45.00200 1.000 36.39307 39 THR G CA 1
ATOM 9433 C C . THR G 1 48 ? -21.60300 -3.31000 -44.26900 1.000 39.64776 39 THR G C 1
ATOM 9434 O O . THR G 1 48 ? -22.19800 -4.38900 -44.07100 1.000 34.94357 39 THR G O 1
ATOM 9438 N N . GLU G 1 49 ? -20.37100 -3.05300 -43.85500 1.000 32.17253 40 GLU G N 1
ATOM 9439 C CA . GLU G 1 49 ? -19.50200 -4.12700 -43.33300 1.000 36.09518 40 GLU G CA 1
ATOM 9440 C C . GLU G 1 49 ? -18.95300 -3.69000 -41.98900 1.000 39.38178 40 GLU G C 1
ATOM 9441 O O . GLU G 1 49 ? -18.39700 -2.58400 -41.89200 1.000 35.79470 40 GLU G O 1
ATOM 9447 N N . HIS G 1 50 ? -19.07100 -4.55200 -40.98500 1.000 34.50775 41 HIS G N 1
ATOM 9448 C CA . HIS G 1 50 ? -18.38300 -4.37400 -39.67600 1.000 33.96168 41 HIS G CA 1
ATOM 9449 C C . HIS G 1 50 ? -17.37200 -5.50900 -39.45200 1.000 38.44425 41 HIS G C 1
ATOM 9450 O O . HIS G 1 50 ? -17.77200 -6.66600 -39.47000 1.000 37.14781 41 HIS G O 1
ATOM 9457 N N . ASP G 1 51 ? -16.10700 -5.17500 -39.19200 1.000 39.42914 42 ASP G N 1
ATOM 9458 C CA . ASP G 1 51 ? -15.14100 -6.12700 -38.60000 1.000 37.52367 42 ASP G CA 1
ATOM 9459 C C . ASP G 1 51 ? -15.34700 -6.01800 -37.09800 1.000 39.51559 42 ASP G C 1
ATOM 9460 O O . ASP G 1 51 ? -14.78700 -5.07800 -36.47400 1.000 36.62759 42 ASP G O 1
ATOM 9465 N N . LEU G 1 52 ? -16.22900 -6.86800 -36.54900 1.000 32.67667 43 LEU G N 1
ATOM 9466 C CA . LEU G 1 52 ? -16.54900 -6.82200 -35.09200 1.000 33.70109 43 LEU G CA 1
ATOM 9467 C C . LEU G 1 52 ? -15.27700 -7.00400 -34.26500 1.000 31.10393 43 LEU G C 1
ATOM 9468 O O . LEU G 1 52 ? -15.19500 -6.37900 -33.19000 1.000 34.30473 43 LEU G O 1
ATOM 9473 N N . SER G 1 53 ? -14.29200 -7.77800 -34.74400 1.000 35.39595 44 SER G N 1
ATOM 9474 C CA . SER G 1 53 ? -13.00900 -8.00600 -34.00600 1.000 36.85388 44 SER G CA 1
ATOM 9475 C C . SER G 1 53 ? -12.26100 -6.69400 -33.78000 1.000 39.47750 44 SER G C 1
ATOM 9476 O O . SER G 1 53 ? -11.39300 -6.64600 -32.88900 1.000 42.25798 44 SER G O 1
ATOM 9479 N N . ALA G 1 54 ? -12.57400 -5.65200 -34.54600 1.000 37.45989 45 ALA G N 1
ATOM 9480 C CA . ALA G 1 54 ? -11.80500 -4.39000 -34.52500 1.000 41.30951 45 ALA G CA 1
ATOM 9481 C C . ALA G 1 54 ? -12.59000 -3.29100 -33.80600 1.000 43.88108 45 ALA G C 1
ATOM 9482 O O . ALA G 1 54 ? -12.04400 -2.20100 -33.63400 1.000 42.25392 45 ALA G O 1
ATOM 9484 N N . MET G 1 55 ? -13.80800 -3.56500 -33.33500 1.000 43.03009 46 MET G N 1
ATOM 9485 C CA . MET G 1 55 ? -14.73900 -2.49300 -32.88500 1.000 36.25329 46 MET G CA 1
ATOM 9486 C C . MET G 1 55 ? -14.74800 -2.34900 -31.36700 1.000 37.34252 46 MET G C 1
ATOM 9487 O O . MET G 1 55 ? -15.34200 -1.37900 -30.89700 1.000 37.64065 46 MET G O 1
ATOM 9492 N N . ALA G 1 56 ? -14.11100 -3.26000 -30.62300 1.000 38.08601 47 ALA G N 1
ATOM 9493 C CA . ALA G 1 56 ? -14.06500 -3.24500 -29.14200 1.000 44.09011 47 ALA G CA 1
ATOM 9494 C C . ALA G 1 56 ? -15.47200 -2.98200 -28.57700 1.000 38.65430 47 ALA G C 1
ATOM 9495 O O . ALA G 1 56 ? -15.69200 -1.98400 -27.85500 1.000 35.22336 47 ALA G O 1
ATOM 9497 N N . LEU G 1 57 ? -16.43200 -3.81400 -28.97400 1.000 37.88101 48 LEU G N 1
ATOM 9498 C CA . LEU G 1 57 ? -17.83400 -3.66000 -28.53500 1.000 39.26854 48 LEU G CA 1
ATOM 9499 C C . LEU G 1 57 ? -17.86300 -3.77000 -27.02000 1.000 36.15235 48 LEU G C 1
ATOM 9500 O O . LEU G 1 57 ? -17.10900 -4.55700 -26.44700 1.000 33.40859 48 LEU G O 1
ATOM 9505 N N . PRO G 1 58 ? -18.75300 -3.01900 -26.34800 1.000 34.91406 49 PRO G N 1
ATOM 9506 C CA . PRO G 1 58 ? -18.94100 -3.15200 -24.90900 1.000 35.94499 49 PRO G CA 1
ATOM 9507 C C . PRO G 1 58 ? -19.61000 -4.48900 -24.57500 1.000 42.44121 49 PRO G C 1
ATOM 9508 O O . PRO G 1 58 ? -20.36200 -5.03500 -25.40700 1.000 37.75872 49 PRO G O 1
ATOM 9512 N N . THR G 1 59 ? -19.29500 -4.98800 -23.38900 1.000 38.88900 50 THR G N 1
ATOM 9513 C CA . THR G 1 59 ? -19.91200 -6.19700 -22.81900 1.000 35.77546 50 THR G CA 1
ATOM 9514 C C . THR G 1 59 ? -21.20900 -5.82200 -22.09600 1.000 35.91056 50 THR G C 1
ATOM 9515 O O . THR G 1 59 ? -21.25800 -4.78500 -21.40200 1.000 33.94410 50 THR G O 1
ATOM 9519 N N . LEU G 1 60 ? -22.21800 -6.68300 -22.18300 1.000 31.12718 51 LEU G N 1
ATOM 9520 C CA . LEU G 1 60 ? -23.43500 -6.47700 -21.38300 1.000 31.56298 51 LEU G CA 1
ATOM 9521 C C . LEU G 1 60 ? -23.07200 -6.61100 -19.90200 1.000 34.10226 51 LEU G C 1
ATOM 9522 O O . LEU G 1 60 ? -22.54900 -7.66800 -19.46800 1.000 37.01304 51 LEU G O 1
ATOM 9527 N N . ASP G 1 61 ? -23.33200 -5.56600 -19.13700 1.000 32.07614 52 ASP G N 1
ATOM 9528 C CA . ASP G 1 61 ? -23.16300 -5.56300 -17.66800 1.000 33.08752 52 ASP G CA 1
ATOM 9529 C C . ASP G 1 61 ? -24.43300 -4.96800 -17.07900 1.000 33.45340 52 ASP G C 1
ATOM 9530 O O . ASP G 1 61 ? -25.33300 -4.64900 -17.84900 1.000 31.86410 52 ASP G O 1
ATOM 9535 N N . ARG G 1 62 ? -24.52000 -4.90600 -15.76100 1.000 28.65988 53 ARG G N 1
ATOM 9536 C CA . ARG G 1 62 ? -25.74200 -4.50400 -15.06500 1.000 30.78417 53 ARG G CA 1
ATOM 9537 C C . ARG G 1 62 ? -26.14100 -3.08300 -15.49100 1.000 30.47339 53 ARG G C 1
ATOM 9538 O O . ARG G 1 62 ? -27.30000 -2.86700 -15.81000 1.000 30.88267 53 ARG G O 1
ATOM 9546 N N . PRO G 1 63 ? -25.27300 -2.06000 -15.38400 1.000 28.89250 54 PRO G N 1
ATOM 9547 C CA . PRO G 1 63 ? -25.69200 -0.71300 -15.78400 1.000 31.95270 54 PRO G CA 1
ATOM 9548 C C . PRO G 1 63 ? -26.08800 -0.64600 -17.27700 1.000 30.20712 54 PRO G C 1
ATOM 9549 O O . PRO G 1 63 ? -27.08600 -0.01000 -17.58000 1.000 31.69384 54 PRO G O 1
ATOM 9553 N N . LEU G 1 64 ? -25.36700 -1.33100 -18.17700 1.000 30.66578 55 LEU G N 1
ATOM 9554 C CA . LEU G 1 64 ? -25.75600 -1.27400 -19.61800 1.000 32.28993 55 LEU G CA 1
ATOM 9555 C C . LEU G 1 64 ? -27.11200 -1.95600 -19.79600 1.000 31.47621 55 LEU G C 1
ATOM 9556 O O . LEU G 1 64 ? -27.98400 -1.40700 -20.53200 1.000 27.52447 55 LEU G O 1
ATOM 9561 N N . PHE G 1 65 ? -27.34600 -3.11500 -19.15800 1.000 29.41505 56 PHE G N 1
ATOM 9562 C CA . PHE G 1 65 ? -28.66100 -3.79400 -19.27000 1.000 31.09088 56 PHE G CA 1
ATOM 9563 C C . PHE G 1 65 ? -29.78200 -2.81800 -18.83500 1.000 30.65914 56 PHE G C 1
ATOM 9564 O O . PHE G 1 65 ? -30.85400 -2.74300 -19.49200 1.000 29.44518 56 PHE G O 1
ATOM 9572 N N . ALA G 1 66 ? -29.60900 -2.14200 -17.70900 1.000 28.13033 57 ALA G N 1
ATOM 9573 C CA . ALA G 1 66 ? -30.62600 -1.20800 -17.18600 1.000 32.31166 57 ALA G CA 1
ATOM 9574 C C . ALA G 1 66 ? -30.82200 -0.09400 -18.23400 1.000 29.53060 57 ALA G C 1
ATOM 9575 O O . ALA G 1 66 ? -31.98100 0.18100 -18.56100 1.000 32.59753 57 ALA G O 1
ATOM 9577 N N . ALA G 1 67 ? -29.73900 0.46200 -18.76800 1.000 28.28064 58 ALA G N 1
ATOM 9578 C CA . ALA G 1 67 ? -29.80300 1.60600 -19.72500 1.000 33.27509 58 ALA G CA 1
ATOM 9579 C C . ALA G 1 67 ? -30.50400 1.17400 -21.02200 1.000 35.43631 58 ALA G C 1
ATOM 9580 O O . ALA G 1 67 ? -31.36400 1.92600 -21.54300 1.000 31.19592 58 ALA G O 1
ATOM 9582 N N . LEU G 1 68 ? -30.28600 -0.06400 -21.46700 1.000 32.57871 59 LEU G N 1
ATOM 9583 C CA . LEU G 1 68 ? -30.93200 -0.58500 -22.69600 1.000 36.78591 59 LEU G CA 1
ATOM 9584 C C . LEU G 1 68 ? -32.41500 -0.80900 -22.44900 1.000 38.75940 59 LEU G C 1
ATOM 9585 O O . LEU G 1 68 ? -33.16800 -0.90000 -23.43500 1.000 39.98062 59 LEU G O 1
ATOM 9590 N N . ARG G 1 69 ? -32.83400 -0.91900 -21.19500 1.000 34.00680 60 ARG G N 1
ATOM 9591 C CA . ARG G 1 69 ? -34.27600 -1.11300 -20.88300 1.000 40.85302 60 ARG G CA 1
ATOM 9592 C C . ARG G 1 69 ? -34.93500 0.25100 -20.59700 1.000 39.70322 60 ARG G C 1
ATOM 9593 O O . ARG G 1 69 ? -36.16000 0.27900 -20.44400 1.000 38.58680 60 ARG G O 1
ATOM 9601 N N . GLY G 1 70 ? -34.16900 1.34200 -20.55600 1.000 37.26030 61 GLY G N 1
ATOM 9602 C CA . GLY G 1 70 ? -34.74200 2.70000 -20.46600 1.000 36.89747 61 GLY G CA 1
ATOM 9603 C C . GLY G 1 70 ? -34.11400 3.55300 -19.38300 1.000 39.96757 61 GLY G C 1
ATOM 9604 O O . GLY G 1 70 ? -34.45500 4.74700 -19.32000 1.000 37.72017 61 GLY G O 1
ATOM 9605 N N . ALA G 1 71 ? -33.24100 3.01600 -18.53000 1.000 34.47559 62 ALA G N 1
ATOM 9606 C CA . ALA G 1 71 ? -32.63000 3.81700 -17.43500 1.000 40.29665 62 ALA G CA 1
ATOM 9607 C C . ALA G 1 71 ? -31.70600 4.87300 -18.03300 1.000 42.87789 62 ALA G C 1
ATOM 9608 O O . ALA G 1 71 ? -31.05700 4.61000 -19.08200 1.000 38.99175 62 ALA G O 1
ATOM 9610 N N . VAL G 1 72 ? -31.58600 6.00200 -17.34700 1.000 38.75582 63 VAL G N 1
ATOM 9611 C CA . VAL G 1 72 ? -30.67700 7.10400 -17.76100 1.000 40.46445 63 VAL G CA 1
ATOM 9612 C C . VAL G 1 72 ? -29.38100 6.96700 -16.98200 1.000 45.24871 63 VAL G C 1
ATOM 9613 O O . VAL G 1 72 ? -29.37700 7.20000 -15.77000 1.000 43.55770 63 VAL G O 1
ATOM 9617 N N . ASP G 1 73 ? -28.31200 6.55300 -17.63600 1.000 44.58502 64 ASP G N 1
ATOM 9618 C CA . ASP G 1 73 ? -27.06500 6.26300 -16.88700 1.000 53.37395 64 ASP G CA 1
ATOM 9619 C C . ASP G 1 73 ? -26.22400 7.51800 -16.96600 1.000 60.15280 64 ASP G C 1
ATOM 9620 O O . ASP G 1 73 ? -25.87500 7.95600 -18.05000 1.000 57.03351 64 ASP G O 1
ATOM 9625 N N . PRO G 1 74 ? -25.93900 8.18200 -15.83600 1.000 74.82547 65 PRO G N 1
ATOM 9626 C CA . PRO G 1 74 ? -25.00200 9.29700 -15.86800 1.000 76.31547 65 PRO G CA 1
ATOM 9627 C C . PRO G 1 74 ? -23.52900 8.84100 -15.87400 1.000 68.54606 65 PRO G C 1
ATOM 9628 O O . PRO G 1 74 ? -22.73900 9.49600 -15.26300 1.000 80.76547 65 PRO G O 1
ATOM 9632 N N . GLN G 1 75 ? -23.17700 7.78400 -16.61700 1.000 60.00203 66 GLN G N 1
ATOM 9633 C CA . GLN G 1 75 ? -21.77700 7.49800 -17.05000 1.000 58.40556 66 GLN G CA 1
ATOM 9634 C C . GLN G 1 75 ? -21.66100 7.60800 -18.57200 1.000 59.77987 66 GLN G C 1
ATOM 9635 O O . GLN G 1 75 ? -22.41800 6.95800 -19.29400 1.000 49.50345 66 GLN G O 1
ATOM 9641 N N . PRO G 1 76 ? -20.68900 8.38700 -19.11300 1.000 58.99000 67 PRO G N 1
ATOM 9642 C CA . PRO G 1 76 ? -20.53800 8.53800 -20.56300 1.000 53.70807 67 PRO G CA 1
ATOM 9643 C C . PRO G 1 76 ? -20.39400 7.23200 -21.36300 1.000 51.00990 67 PRO G C 1
ATOM 9644 O O . PRO G 1 76 ? -21.03300 7.10900 -22.40100 1.000 43.43963 67 PRO G O 1
ATOM 9648 N N . ALA G 1 77 ? -19.56500 6.28900 -20.91000 1.000 46.46791 68 ALA G N 1
ATOM 9649 C CA . ALA G 1 77 ? -19.32500 5.01500 -21.63100 1.000 48.51173 68 ALA G CA 1
ATOM 9650 C C . ALA G 1 77 ? -20.65500 4.26300 -21.79700 1.000 43.25126 68 ALA G C 1
ATOM 9651 O O . ALA G 1 77 ? -20.80500 3.62300 -22.81900 1.000 42.02032 68 ALA G O 1
ATOM 9653 N N . ILE G 1 78 ? -21.61000 4.40400 -20.87700 1.000 42.97230 69 ILE G N 1
ATOM 9654 C CA . ILE G 1 78 ? -22.89900 3.64300 -20.94200 1.000 42.93107 69 ILE G CA 1
ATOM 9655 C C . ILE G 1 78 ? -23.81400 4.30300 -21.97700 1.000 43.12682 69 ILE G C 1
ATOM 9656 O O . ILE G 1 78 ? -24.40500 3.58500 -22.79500 1.000 38.19859 69 ILE G O 1
ATOM 9661 N N . ARG G 1 79 ? -23.92700 5.62900 -21.96200 1.000 41.32194 70 ARG G N 1
ATOM 9662 C CA . ARG G 1 79 ? -24.74700 6.35800 -22.97500 1.000 45.05426 70 ARG G CA 1
ATOM 9663 C C . ARG G 1 79 ? -24.14500 6.11900 -24.37100 1.000 34.75675 70 ARG G C 1
ATOM 9664 O O . ARG G 1 79 ? -24.91400 5.91000 -25.28000 1.000 43.09561 70 ARG G O 1
ATOM 9672 N N . GLU G 1 80 ? -22.82600 6.07200 -24.52500 1.000 36.68953 71 GLU G N 1
ATOM 9673 C CA . GLU G 1 80 ? -22.11500 5.72500 -25.78700 1.000 38.87007 71 GLU G CA 1
ATOM 9674 C C . GLU G 1 80 ? -22.53300 4.32300 -26.26300 1.000 41.55794 71 GLU G C 1
ATOM 9675 O O . GLU G 1 80 ? -22.72600 4.12500 -27.47200 1.000 33.79049 71 GLU G O 1
ATOM 9681 N N . ALA G 1 81 ? -22.58900 3.33800 -25.35800 1.000 36.28463 72 ALA G N 1
ATOM 9682 C CA . ALA G 1 81 ? -22.95600 1.95200 -25.73100 1.000 34.16962 72 ALA G CA 1
ATOM 9683 C C . ALA G 1 81 ? -24.43500 1.87900 -26.10200 1.000 29.42037 72 ALA G C 1
ATOM 9684 O O . ALA G 1 81 ? -24.78300 1.06500 -27.00500 1.000 33.36459 72 ALA G O 1
ATOM 9686 N N . VAL G 1 82 ? -25.29600 2.64900 -25.43500 1.000 29.14591 73 VAL G N 1
ATOM 9687 C CA . VAL G 1 82 ? -26.74300 2.65800 -25.76800 1.000 28.07659 73 VAL G CA 1
ATOM 9688 C C . VAL G 1 82 ? -26.91900 3.22200 -27.18900 1.000 33.25688 73 VAL G C 1
ATOM 9689 O O . VAL G 1 82 ? -27.78000 2.68600 -27.96200 1.000 28.66011 73 VAL G O 1
ATOM 9693 N N . ALA G 1 83 ? -26.21500 4.31200 -27.51800 1.000 32.89704 74 ALA G N 1
ATOM 9694 C CA . ALA G 1 83 ? -26.30500 4.92100 -28.87400 1.000 33.21344 74 ALA G CA 1
ATOM 9695 C C . ALA G 1 83 ? -25.77000 3.91300 -29.90500 1.000 29.05648 74 ALA G C 1
ATOM 9696 O O . ALA G 1 83 ? -26.39800 3.76000 -30.95100 1.000 30.57564 74 ALA G O 1
ATOM 9698 N N . LEU G 1 84 ? -24.67300 3.20500 -29.61600 1.000 33.29512 75 LEU G N 1
ATOM 9699 C CA . LEU G 1 84 ? -24.13700 2.13400 -30.49900 1.000 33.35016 75 LEU G CA 1
ATOM 9700 C C . LEU G 1 84 ? -25.17600 1.00700 -30.68900 1.000 31.34114 75 LEU G C 1
ATOM 9701 O O . LEU G 1 84 ? -25.37000 0.57400 -31.82600 1.000 29.35496 75 LEU G O 1
ATOM 9706 N N . SER G 1 85 ? -25.86700 0.56900 -29.62600 1.000 28.68678 76 SER G N 1
ATOM 9707 C CA . SER G 1 85 ? -26.96200 -0.43100 -29.75900 1.000 29.00589 76 SER G CA 1
ATOM 9708 C C . SER G 1 85 ? -28.01800 0.09800 -30.73800 1.000 27.53840 76 SER G C 1
ATOM 9709 O O . SER G 1 85 ? -28.39400 -0.61400 -31.67500 1.000 27.96647 76 SER G O 1
ATOM 9712 N N . ASP G 1 86 ? -28.46700 1.34100 -30.56500 1.000 29.76065 77 ASP G N 1
ATOM 9713 C CA . ASP G 1 86 ? -29.51000 1.92800 -31.44900 1.000 31.12296 77 ASP G CA 1
ATOM 9714 C C . ASP G 1 86 ? -28.99400 1.93300 -32.89200 1.000 27.99766 77 ASP G C 1
ATOM 9715 O O . ASP G 1 86 ? -29.78000 1.65700 -33.82400 1.000 28.76943 77 ASP G O 1
ATOM 9720 N N . GLN G 1 87 ? -27.74400 2.27800 -33.07900 1.000 28.43276 78 GLN G N 1
ATOM 9721 C CA . GLN G 1 87 ? -27.13600 2.32500 -34.42600 1.000 30.08627 78 GLN G CA 1
ATOM 9722 C C . GLN G 1 87 ? -27.14000 0.92500 -35.05900 1.000 32.30743 78 GLN G C 1
ATOM 9723 O O . GLN G 1 87 ? -27.62400 0.75000 -36.19900 1.000 29.95261 78 GLN G O 1
ATOM 9729 N N . LEU G 1 88 ? -26.62500 -0.07000 -34.35300 1.000 31.76583 79 LEU G N 1
ATOM 9730 C CA . LEU G 1 88 ? -26.52700 -1.45300 -34.89200 1.000 27.93908 79 LEU G CA 1
ATOM 9731 C C . LEU G 1 88 ? -27.92400 -2.02700 -35.19400 1.000 26.60162 79 LEU G C 1
ATOM 9732 O O . LEU G 1 88 ? -28.09600 -2.78100 -36.17200 1.000 27.76983 79 LEU G O 1
ATOM 9737 N N . ILE G 1 89 ? -28.89800 -1.74200 -34.35800 1.000 25.41540 80 ILE G N 1
ATOM 9738 C CA . ILE G 1 89 ? -30.28800 -2.20800 -34.59300 1.000 26.23501 80 ILE G CA 1
ATOM 9739 C C . ILE G 1 89 ? -30.82900 -1.55100 -35.86600 1.000 28.60264 80 ILE G C 1
ATOM 9740 O O . ILE G 1 89 ? -31.50300 -2.24500 -36.65900 1.000 25.24386 80 ILE G O 1
ATOM 9745 N N . ALA G 1 90 ? -30.58800 -0.25100 -36.04600 1.000 27.73969 81 ALA G N 1
ATOM 9746 C CA . ALA G 1 90 ? -31.09500 0.46300 -37.24200 1.000 28.20884 81 ALA G CA 1
ATOM 9747 C C . ALA G 1 90 ? -30.43100 -0.14600 -38.46700 1.000 26.27555 81 ALA G C 1
ATOM 9748 O O . ALA G 1 90 ? -31.15200 -0.39900 -39.43300 1.000 29.89697 81 ALA G O 1
ATOM 9750 N N . GLU G 1 91 ? -29.13800 -0.47000 -38.40500 1.000 25.24526 82 GLU G N 1
ATOM 9751 C CA . GLU G 1 91 ? -28.43000 -1.11300 -39.54300 1.000 25.24733 82 GLU G CA 1
ATOM 9752 C C . GLU G 1 91 ? -29.04700 -2.48300 -39.86600 1.000 29.04178 82 GLU G C 1
ATOM 9753 O O . GLU G 1 91 ? -29.22100 -2.79600 -41.04700 1.000 27.22976 82 GLU G O 1
ATOM 9759 N N . LEU G 1 92 ? -29.35200 -3.28300 -38.84400 1.000 27.90787 83 LEU G N 1
ATOM 9760 C CA . LEU G 1 92 ? -29.99000 -4.61000 -39.07100 1.000 29.40487 83 LEU G CA 1
ATOM 9761 C C . LEU G 1 92 ? -31.33600 -4.40700 -39.77700 1.000 26.54845 83 LEU G C 1
ATOM 9762 O O . LEU G 1 92 ? -31.56800 -5.05400 -40.80100 1.000 28.68451 83 LEU G O 1
ATOM 9767 N N . LYS G 1 93 ? -32.16400 -3.49400 -39.27700 1.000 24.52619 84 LYS G N 1
ATOM 9768 C CA . LYS G 1 93 ? -33.53600 -3.30900 -39.79300 1.000 28.35621 84 LYS G CA 1
ATOM 9769 C C . LYS G 1 93 ? -33.44200 -2.71700 -41.19600 1.000 29.51399 84 LYS G C 1
ATOM 9770 O O . LYS G 1 93 ? -34.36700 -2.92200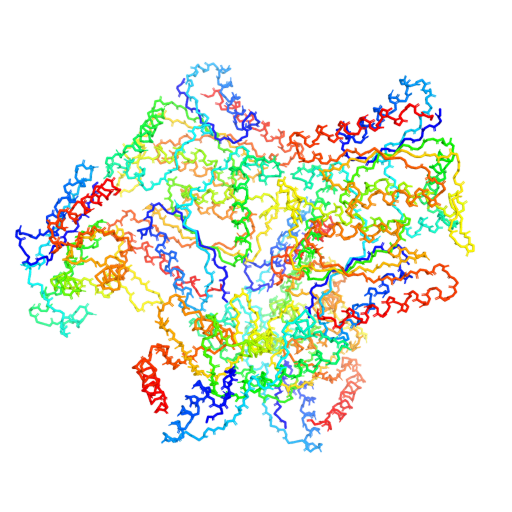 -41.95200 1.000 27.73317 84 LYS G O 1
ATOM 9776 N N . ALA G 1 94 ? -32.35900 -2.01400 -41.50500 1.000 28.17377 85 ALA G N 1
ATOM 9777 C CA . ALA G 1 94 ? -32.19000 -1.32400 -42.81300 1.000 30.81549 85 ALA G CA 1
ATOM 9778 C C . ALA G 1 94 ? -31.83100 -2.34900 -43.89300 1.000 34.96208 85 ALA G C 1
ATOM 9779 O O . ALA G 1 94 ? -32.07200 -2.07700 -45.05500 1.000 36.51402 85 ALA G O 1
ATOM 9781 N N . SER G 1 95 ? -31.27500 -3.49400 -43.51000 1.000 31.66156 86 SER G N 1
ATOM 9782 C CA . SER G 1 95 ? -30.78200 -4.52900 -44.43400 1.000 29.78716 86 SER G CA 1
ATOM 9783 C C . SER G 1 95 ? -31.92700 -5.37800 -45.01900 1.000 31.61593 86 SER G C 1
ATOM 9784 O O . SER G 1 95 ? -33.10200 -5.37300 -44.51600 1.000 32.81147 86 SER G O 1
ATOM 9787 N N . ASP G 1 96 ? -31.60000 -6.07900 -46.09700 1.000 31.33990 87 ASP G N 1
ATOM 9788 C CA . ASP G 1 96 ? -32.36600 -7.20000 -46.68000 1.000 28.89789 87 ASP G CA 1
ATOM 9789 C C . ASP G 1 96 ? -31.69300 -8.53700 -46.33400 1.000 31.65024 87 ASP G C 1
ATOM 9790 O O . ASP G 1 96 ? -32.41400 -9.57600 -46.20100 1.000 30.32927 87 ASP G O 1
ATOM 9795 N N . LEU G 1 97 ? -30.37700 -8.54600 -46.35900 1.000 28.18563 88 LEU G N 1
ATOM 9796 C CA . LEU G 1 97 ? -29.57700 -9.77900 -46.25500 1.000 29.84050 88 LEU G CA 1
ATOM 9797 C C . LEU G 1 97 ? -28.49300 -9.54000 -45.22700 1.000 30.79352 88 LEU G C 1
ATOM 9798 O O . LEU G 1 97 ? -27.75100 -8.53400 -45.34800 1.000 30.28440 88 LEU G O 1
ATOM 9803 N N . LEU G 1 98 ? -28.48200 -10.36300 -44.18300 1.000 27.01260 89 LEU G N 1
ATOM 9804 C CA . LEU G 1 98 ? -27.46600 -10.30800 -43.12300 1.000 27.92584 89 LEU G CA 1
ATOM 9805 C C . LEU G 1 98 ? -26.50900 -11.46200 -43.35600 1.000 30.85601 89 LEU G C 1
ATOM 9806 O O . LEU G 1 98 ? -26.98500 -12.59400 -43.37200 1.000 30.19003 89 LEU G O 1
ATOM 9811 N N . VAL G 1 99 ? -25.22200 -11.16100 -43.50000 1.000 32.08101 90 VAL G N 1
ATOM 9812 C CA . VAL G 1 99 ? -24.16300 -12.16200 -43.79600 1.000 29.08824 90 VAL G CA 1
ATOM 9813 C C . VAL G 1 99 ? -23.20900 -12.18000 -42.60900 1.000 30.24952 90 VAL G C 1
ATOM 9814 O O . VAL G 1 99 ? -22.69800 -11.13100 -42.17900 1.000 32.00992 90 VAL G O 1
ATOM 9818 N N . ILE G 1 100 ? -23.08100 -13.33900 -42.00200 1.000 30.67286 91 ILE G N 1
ATOM 9819 C CA . ILE G 1 100 ? -22.45600 -13.47100 -40.65800 1.000 30.31248 91 ILE G CA 1
ATOM 9820 C C . ILE G 1 100 ? -21.27300 -14.43900 -40.73800 1.000 29.27372 91 ILE G C 1
ATOM 9821 O O . ILE G 1 100 ? -21.47900 -15.58000 -41.12500 1.000 31.09312 91 ILE G O 1
ATOM 9826 N N . GLY G 1 101 ? -20.10100 -13.98000 -40.31900 1.000 30.83995 92 GLY G N 1
ATOM 9827 C CA . GLY G 1 101 ? -18.94500 -14.85700 -40.09000 1.000 32.18991 92 GLY G CA 1
ATOM 9828 C C . GLY G 1 101 ? -18.99800 -15.41200 -38.68700 1.000 30.29756 92 GLY G C 1
ATOM 9829 O O . GLY G 1 101 ? -18.87300 -14.61800 -37.73700 1.000 30.35218 92 GLY G O 1
ATOM 9830 N N . ALA G 1 102 ? -19.12500 -16.73200 -38.55500 1.000 31.62372 93 ALA G N 1
ATOM 9831 C CA . ALA G 1 102 ? -19.32000 -17.40300 -37.24600 1.000 36.55126 93 ALA G CA 1
ATOM 9832 C C . ALA G 1 102 ? -18.52600 -18.69700 -37.20200 1.000 32.75524 93 ALA G C 1
ATOM 9833 O O . ALA G 1 102 ? -19.12400 -19.76300 -37.10900 1.000 33.70608 93 ALA G O 1
ATOM 9835 N N . PRO G 1 103 ? -17.17200 -18.64100 -37.25900 1.000 34.84625 94 PRO G N 1
ATOM 9836 C CA . PRO G 1 103 ? -16.36200 -19.84300 -37.09700 1.000 35.95774 94 PRO G CA 1
ATOM 9837 C C . PRO G 1 103 ? -16.56900 -20.34100 -35.67400 1.000 34.46090 94 PRO G C 1
ATOM 9838 O O . PRO G 1 103 ? -16.83400 -19.54600 -34.80300 1.000 32.25104 94 PRO G O 1
ATOM 9842 N N . MET G 1 104 ? -16.42200 -21.64200 -35.47500 1.000 36.66331 95 MET G N 1
ATOM 9843 C CA . MET G 1 104 ? -16.58300 -22.24200 -34.14600 1.000 36.58436 95 MET G CA 1
ATOM 9844 C C . MET G 1 104 ? -15.28600 -22.02100 -33.37700 1.000 36.63040 95 MET G C 1
ATOM 9845 O O . MET G 1 104 ? -14.23300 -22.57300 -33.80200 1.000 36.81190 95 MET G O 1
ATOM 9850 N N . TYR G 1 105 ? -15.35100 -21.23100 -32.30300 1.000 33.25641 96 TYR G N 1
ATOM 9851 C CA . TYR G 1 105 ? -14.27100 -21.08700 -31.29400 1.000 35.87211 96 TYR G CA 1
ATOM 9852 C C . TYR G 1 105 ? -14.71200 -21.71300 -29.96100 1.000 41.24252 96 TYR G C 1
ATOM 9853 O O . TYR G 1 105 ? -15.67500 -21.23700 -29.26600 1.000 38.05468 96 TYR G O 1
ATOM 9862 N N . ASN G 1 106 ? -14.02300 -22.77200 -29.55900 1.000 37.41042 97 ASN G N 1
ATOM 9863 C CA . ASN G 1 106 ? -14.33400 -23.43300 -28.26100 1.000 35.27700 97 ASN G CA 1
ATOM 9864 C C . ASN G 1 106 ? -15.82800 -23.78300 -28.18200 1.000 30.88276 97 ASN G C 1
ATOM 9865 O O . ASN G 1 106 ? -16.44100 -23.46300 -27.16300 1.000 38.32674 97 ASN G O 1
ATOM 9870 N N . LEU G 1 107 ? -16.37500 -24.40200 -29.22500 1.000 30.05290 98 LEU G N 1
ATOM 9871 C CA . LEU G 1 107 ? -17.77500 -24.90400 -29.21600 1.000 33.38255 98 LEU G CA 1
ATOM 9872 C C . LEU G 1 107 ? -18.80000 -23.75400 -29.24400 1.000 39.91216 98 LEU G C 1
ATOM 9873 O O . LEU G 1 107 ? -19.99400 -24.04100 -29.16900 1.000 36.19905 98 LEU G O 1
ATOM 9878 N N . ASN G 1 108 ? -18.34300 -22.51600 -29.41100 1.000 35.69967 99 ASN G N 1
ATOM 9879 C CA . ASN G 1 108 ? -19.27000 -21.36200 -29.47400 1.000 33.89344 99 ASN G CA 1
ATOM 9880 C C . ASN G 1 108 ? -18.91000 -20.46900 -30.66300 1.000 39.93807 99 ASN G C 1
ATOM 9881 O O . ASN G 1 108 ? -18.04700 -20.86100 -31.45700 1.000 34.41552 99 ASN G O 1
ATOM 9886 N N . VAL G 1 109 ? -19.58800 -19.32800 -30.78600 1.000 33.15046 100 VAL G N 1
ATOM 9887 C CA . VAL G 1 109 ? -19.22200 -18.34600 -31.84900 1.000 28.74127 100 VAL G CA 1
ATOM 9888 C C . VAL G 1 109 ? -18.08600 -17.51600 -31.27400 1.000 26.74415 100 VAL G C 1
ATOM 9889 O O . VAL G 1 109 ? -17.82500 -17.55000 -30.06900 1.000 33.60403 100 VAL G O 1
ATOM 9893 N N . PRO G 1 110 ? -17.36900 -16.68800 -32.08000 1.000 30.26345 101 PRO G N 1
ATOM 9894 C CA . PRO G 1 110 ? -16.41100 -15.76600 -31.50600 1.000 33.37793 101 PRO G CA 1
ATOM 9895 C C . PRO G 1 110 ? -17.10400 -14.74100 -30.59700 1.000 31.19832 101 PRO G C 1
ATOM 9896 O O . PRO G 1 110 ? -18.22200 -14.31000 -30.86100 1.000 32.45508 101 PRO G O 1
ATOM 9900 N N . THR G 1 111 ? -16.39800 -14.34100 -29.56200 1.000 27.77281 102 THR G N 1
ATOM 9901 C CA . THR G 1 111 ? -16.93400 -13.47100 -28.50300 1.000 33.78113 102 THR G CA 1
ATOM 9902 C C . THR G 1 111 ? -17.43100 -12.14500 -29.10600 1.000 34.61111 102 THR G C 1
ATOM 9903 O O . THR G 1 111 ? -18.43500 -11.61200 -28.58200 1.000 28.36666 102 THR G O 1
ATOM 9907 N N . ASP G 1 112 ? -16.76300 -11.61200 -30.15100 1.000 28.67363 103 ASP G N 1
ATOM 9908 C CA . ASP G 1 112 ? -17.18200 -10.30300 -30.71100 1.000 35.24283 103 ASP G CA 1
ATOM 9909 C C . ASP G 1 112 ? -18.55400 -10.45600 -31.36700 1.000 28.49141 103 ASP G C 1
ATOM 9910 O O . ASP G 1 112 ? -19.29800 -9.46200 -31.35100 1.000 29.56645 103 ASP G O 1
ATOM 9915 N N . LEU G 1 113 ? -18.86100 -11.62800 -31.95100 1.000 26.50190 104 LEU G N 1
ATOM 9916 C CA . LEU G 1 113 ? -20.16500 -11.85100 -32.59800 1.000 26.28121 104 LEU G CA 1
ATOM 9917 C C . LEU G 1 113 ? -21.25000 -11.89000 -31.50000 1.000 29.89323 104 LEU G C 1
ATOM 9918 O O . LEU G 1 113 ? -22.28000 -11.24700 -31.66400 1.000 26.03328 104 LEU G O 1
ATOM 9923 N N . LYS G 1 114 ? -21.00900 -12.65400 -30.43700 1.000 29.19432 105 LYS G N 1
ATOM 9924 C CA . LYS G 1 114 ? -21.91800 -12.71200 -29.26300 1.000 24.68958 105 LYS G CA 1
ATOM 9925 C C . LYS G 1 114 ? -22.17300 -11.30300 -28.72600 1.000 26.98415 105 LYS G C 1
ATOM 9926 O O . LYS G 1 114 ? -23.31000 -11.01300 -28.39100 1.000 29.02203 105 LYS G O 1
ATOM 9932 N N . LYS G 1 115 ? -21.15300 -10.45400 -28.60200 1.000 27.72138 106 LYS G N 1
ATOM 9933 C CA . LYS G 1 115 ? -21.33100 -9.07500 -28.08900 1.000 28.97950 106 LYS G CA 1
ATOM 9934 C C . LYS G 1 115 ? -22.24900 -8.23100 -28.99800 1.000 25.21419 106 LYS G C 1
ATOM 9935 O O . LYS G 1 115 ? -23.01600 -7.38300 -28.45600 1.000 27.48615 106 LYS G O 1
ATOM 9941 N N . TRP G 1 116 ? -22.19000 -8.45500 -30.30400 1.000 29.22578 107 TRP G N 1
ATOM 9942 C CA . TRP G 1 116 ? -23.11100 -7.79800 -31.27000 1.000 28.72776 107 TRP G CA 1
ATOM 9943 C C . TRP G 1 116 ? -24.54400 -8.27000 -30.98900 1.000 28.07716 107 TRP G C 1
ATOM 9944 O O . TRP G 1 116 ? -25.44200 -7.43700 -30.89200 1.000 25.63031 107 TRP G O 1
ATOM 9955 N N . PHE G 1 117 ? -24.76200 -9.57100 -30.83300 1.000 28.35349 108 PHE G N 1
ATOM 9956 C CA . PHE G 1 117 ? -26.12800 -10.08500 -30.52800 1.000 28.20866 108 PHE G CA 1
ATOM 9957 C C . PHE G 1 117 ? -26.63900 -9.45400 -29.22600 1.000 26.39987 108 PHE G C 1
ATOM 9958 O O . PHE G 1 117 ? -27.82300 -9.12600 -29.16800 1.000 27.55179 108 PHE G O 1
ATOM 9966 N N . ASP G 1 118 ? -25.77600 -9.29600 -28.21700 1.000 24.93419 109 ASP G N 1
ATOM 9967 C CA . ASP G 1 118 ? -26.15700 -8.78800 -26.88300 1.000 25.47647 109 ASP G CA 1
ATOM 9968 C C . ASP G 1 118 ? -26.52000 -7.30000 -27.01000 1.000 31.80345 109 ASP G C 1
ATOM 9969 O O . ASP G 1 118 ? -27.15300 -6.79600 -26.10500 1.000 29.79422 109 ASP G O 1
ATOM 9974 N N . LEU G 1 119 ? -26.11300 -6.62700 -28.07100 1.000 26.19466 110 LEU G N 1
ATOM 9975 C CA . LEU G 1 119 ? -26.48900 -5.20300 -28.30000 1.000 28.07257 110 LEU G CA 1
ATOM 9976 C C . LEU G 1 119 ? -27.71700 -5.10900 -29.20100 1.000 23.42867 110 LEU G C 1
ATOM 9977 O O . LEU G 1 119 ? -28.41500 -4.09100 -29.07800 1.000 31.83549 110 LEU G O 1
ATOM 9982 N N . VAL G 1 120 ? -28.02600 -6.08900 -30.04700 1.000 25.53150 111 VAL G N 1
ATOM 9983 C CA . VAL G 1 120 ? -29.16500 -5.93100 -30.99600 1.000 27.98857 111 VAL G CA 1
ATOM 9984 C C . VAL G 1 120 ? -30.40500 -6.68200 -30.49700 1.000 26.37867 111 VAL G C 1
ATOM 9985 O O . VAL G 1 120 ? -31.49800 -6.28200 -30.90100 1.000 27.27924 111 VAL G O 1
ATOM 9989 N N . ALA G 1 121 ? -30.26000 -7.77300 -29.75200 1.000 27.32036 112 ALA G N 1
ATOM 9990 C CA . ALA G 1 121 ? -31.40800 -8.55700 -29.24400 1.000 27.95184 112 ALA G CA 1
ATOM 9991 C C . ALA G 1 121 ? -31.97600 -7.83300 -28.02200 1.000 27.80208 112 ALA G C 1
ATOM 9992 O O . ALA G 1 121 ? -31.39800 -7.95000 -26.92300 1.000 29.06664 112 ALA G O 1
ATOM 9994 N N . ARG G 1 122 ? -32.95700 -6.96300 -28.24400 1.000 29.36326 113 ARG G N 1
ATOM 9995 C CA . ARG G 1 122 ? -33.45100 -6.10200 -27.13800 1.000 31.10563 113 ARG G CA 1
ATOM 9996 C C . ARG G 1 122 ? -34.96800 -5.93500 -27.18900 1.000 27.15018 113 ARG G C 1
ATOM 9997 O O . ARG G 1 122 ? -35.50100 -5.72100 -28.27100 1.000 29.43818 113 ARG G O 1
ATOM 10005 N N . ALA G 1 123 ? -35.60400 -6.00300 -26.02400 1.000 31.01691 114 ALA G N 1
ATOM 10006 C CA . ALA G 1 123 ? -37.08100 -5.87000 -25.92100 1.000 33.33851 114 ALA G CA 1
ATOM 10007 C C . ALA G 1 123 ? -37.51500 -4.49400 -26.46000 1.000 29.00841 114 ALA G C 1
ATOM 10008 O O . ALA G 1 123 ? -36.82300 -3.48100 -26.22700 1.000 30.49752 114 ALA G O 1
ATOM 10010 N N . ARG G 1 124 ? -38.60700 -4.50800 -27.19400 1.000 25.86096 115 ARG G N 1
ATOM 10011 C CA . ARG G 1 124 ? -39.25400 -3.32800 -27.81900 1.000 30.71229 115 ARG G CA 1
ATOM 10012 C C . ARG G 1 124 ? -38.50700 -2.91200 -29.06900 1.000 29.39616 115 ARG G C 1
ATOM 10013 O O . ARG G 1 124 ? -39.06100 -2.13400 -29.84100 1.000 32.62521 115 ARG G O 1
ATOM 10021 N N . GLU G 1 125 ? -37.28000 -3.36700 -29.26100 1.000 29.45412 116 GLU G N 1
ATOM 10022 C CA . GLU G 1 125 ? -36.48100 -2.93500 -30.42500 1.000 28.95982 116 GLU G CA 1
ATOM 10023 C C . GLU G 1 125 ? -36.47000 -4.02800 -31.48700 1.000 27.90583 116 GLU G C 1
ATOM 10024 O O . GLU G 1 125 ? -36.83900 -3.74900 -32.62700 1.000 28.17434 116 GLU G O 1
ATOM 10030 N N . THR G 1 126 ? -36.03500 -5.24100 -31.14900 1.000 26.68296 117 THR G N 1
ATOM 10031 C CA . THR G 1 126 ? -35.98700 -6.32100 -32.14900 1.000 26.84972 117 THR G CA 1
ATOM 10032 C C . THR G 1 126 ? -36.89500 -7.48300 -31.77800 1.000 26.53628 117 THR G C 1
ATOM 10033 O O . THR G 1 126 ? -37.07200 -8.37900 -32.63100 1.000 25.72273 117 THR G O 1
ATOM 10037 N N . PHE G 1 127 ? -37.54000 -7.44100 -30.62700 1.000 28.64092 118 PHE G N 1
ATOM 10038 C CA . PHE G 1 127 ? -38.63200 -8.38200 -30.30800 1.000 28.10436 118 PHE G CA 1
ATOM 10039 C C . PHE G 1 127 ? -39.54100 -7.71100 -29.27000 1.000 31.98866 118 PHE G C 1
ATOM 10040 O O . PHE G 1 127 ? -39.11700 -6.75800 -28.59500 1.000 29.63301 118 PHE G O 1
ATOM 10048 N N A ARG G 1 128 ? -40.75200 -8.23400 -29.12200 0.613 30.18297 119 ARG G N 1
ATOM 10049 N N B ARG G 1 128 ? -40.73800 -8.27500 -29.10500 0.387 30.25535 119 ARG G N 1
ATOM 10050 C CA A ARG G 1 128 ? -41.68200 -7.74800 -28.08400 0.613 34.13492 119 ARG G CA 1
ATOM 10051 C CA B ARG G 1 128 ? -41.67700 -7.75200 -28.08400 0.387 34.13563 119 ARG G CA 1
ATOM 10052 C C A ARG G 1 128 ? -42.12300 -8.93900 -27.23900 0.613 36.62593 119 ARG G C 1
ATOM 10053 C C B ARG G 1 128 ? -42.24300 -8.91000 -27.26200 0.387 36.53052 119 ARG G C 1
ATOM 10054 O O A ARG G 1 128 ? -42.22300 -10.07700 -27.77400 0.613 36.82809 119 ARG G O 1
ATOM 10055 O O B ARG G 1 128 ? -42.20800 -10.04200 -27.76500 0.387 36.92167 119 ARG G O 1
ATOM 10070 N N . TYR G 1 129 ? -42.37700 -8.68700 -25.95800 1.000 36.68699 120 TYR G N 1
ATOM 10071 C CA . TYR G 1 129 ? -42.95300 -9.70100 -25.03700 1.000 41.24436 120 TYR G CA 1
ATOM 10072 C C . TYR G 1 129 ? -44.40900 -9.89900 -25.45200 1.000 46.00472 120 TYR G C 1
ATOM 10073 O O . TYR G 1 129 ? -45.07800 -8.94300 -25.89900 1.000 39.99177 120 TYR G O 1
ATOM 10082 N N . THR G 1 130 ? -44.87300 -11.13300 -25.39900 1.000 49.09757 121 THR G N 1
ATOM 10083 C CA . THR G 1 130 ? -46.31300 -11.45800 -25.54100 1.000 59.11508 121 THR G CA 1
ATOM 10084 C C . THR G 1 130 ? -46.71700 -12.18100 -24.25500 1.000 61.46767 121 THR G C 1
ATOM 10085 O O . THR G 1 130 ? -45.85800 -12.30200 -23.34000 1.000 60.01242 121 THR G O 1
ATOM 10089 N N . GLU G 1 131 ? -47.94900 -12.67700 -24.18000 1.000 72.91319 122 GLU G N 1
ATOM 10090 C CA . GLU G 1 131 ? -48.38000 -13.49900 -23.01500 1.000 77.62087 122 GLU G CA 1
ATOM 10091 C C . GLU G 1 131 ? -47.83300 -14.92800 -23.16600 1.000 75.32869 122 GLU G C 1
ATOM 10092 O O . GLU G 1 131 ? -47.92500 -15.68200 -22.17900 1.000 81.78729 122 GLU G O 1
ATOM 10098 N N . SER G 1 132 ? -47.24600 -15.27000 -24.32200 1.000 66.24891 123 SER G N 1
ATOM 10099 C CA . SER G 1 132 ? -46.50900 -16.54300 -24.55900 1.000 65.70550 123 SER G CA 1
ATOM 10100 C C . SER G 1 132 ? -45.09500 -16.24100 -25.08400 1.000 60.32892 123 SER G C 1
ATOM 10101 O O . SER G 1 132 ? -44.31900 -15.57100 -24.35500 1.000 57.34330 123 SER G O 1
ATOM 10104 N N . TRP G 1 133 ? -44.76200 -16.68300 -26.30000 1.000 59.74007 124 TRP G N 1
ATOM 10105 C CA . TRP G 1 133 ? -43.39100 -16.57800 -26.87700 1.000 67.62623 124 TRP G CA 1
ATOM 10106 C C . TRP G 1 133 ? -43.08700 -15.13600 -27.30900 1.000 57.99402 124 TRP G C 1
ATOM 10107 O O . TRP G 1 133 ? -43.98900 -14.40400 -27.70000 1.000 50.63709 124 TRP G O 1
ATOM 10118 N N . PRO G 1 134 ? -41.82400 -14.65800 -27.22800 1.000 51.24004 125 PRO G N 1
ATOM 10119 C CA . PRO G 1 134 ? -41.47700 -13.34300 -27.77000 1.000 43.95162 125 PRO G CA 1
ATOM 10120 C C . PRO G 1 134 ? -41.73700 -13.33200 -29.28300 1.000 39.70316 125 PRO G C 1
ATOM 10121 O O . PRO G 1 134 ? -41.56700 -14.36400 -29.91800 1.000 44.81949 125 PRO G O 1
ATOM 10125 N N . GLN G 1 135 ? -42.17400 -12.18700 -29.81900 1.000 37.88222 126 GLN G N 1
ATOM 10126 C CA . GLN G 1 135 ? -42.42200 -11.94900 -31.26900 1.000 32.36702 126 GLN G CA 1
ATOM 10127 C C . GLN G 1 135 ? -41.31800 -11.04100 -31.84500 1.000 36.37439 126 GLN G C 1
ATOM 10128 O O . GLN G 1 135 ? -41.15500 -9.88800 -31.33800 1.000 29.54764 126 GLN G O 1
ATOM 10134 N N . GLY G 1 136 ? -40.66900 -11.47700 -32.93300 1.000 29.42780 127 GLY G N 1
ATOM 10135 C CA . GLY G 1 136 ? -39.58200 -10.71700 -33.58800 1.000 28.65594 127 GLY G CA 1
ATOM 10136 C C . GLY G 1 136 ? -40.14400 -9.48800 -34.28400 1.000 35.23174 127 GLY G C 1
ATOM 10137 O O . GLY G 1 136 ? -41.25800 -9.54500 -34.81400 1.000 34.55216 127 GLY G O 1
ATOM 10138 N N . LEU G 1 137 ? -39.40000 -8.39600 -34.30100 1.000 28.34335 128 LEU G N 1
ATOM 10139 C CA . LEU G 1 137 ? -39.81900 -7.13600 -34.92800 1.000 27.03571 128 LEU G CA 1
ATOM 10140 C C . LEU G 1 137 ? -39.00100 -6.82900 -36.17200 1.000 32.19836 128 LEU G C 1
ATOM 10141 O O . LEU G 1 137 ? -39.33100 -5.81700 -36.81400 1.000 29.03554 128 LEU G O 1
ATOM 10146 N N . VAL G 1 138 ? -37.92700 -7.57300 -36.45200 1.000 28.07745 129 VAL G N 1
ATOM 10147 C CA . VAL G 1 138 ? -37.12600 -7.36300 -37.69200 1.000 27.54553 129 VAL G CA 1
ATOM 10148 C C . VAL G 1 138 ? -37.86500 -8.03200 -38.85400 1.000 28.17832 129 VAL G C 1
ATOM 10149 O O . VAL G 1 138 ? -38.12600 -9.25100 -38.76300 1.000 33.58184 129 VAL G O 1
ATOM 10153 N N . GLU G 1 139 ? -38.23400 -7.23500 -39.85500 1.000 29.53742 130 GLU G N 1
ATOM 10154 C CA . GLU G 1 139 ? -39.04400 -7.65600 -41.03000 1.000 35.00783 130 GLU G CA 1
ATOM 10155 C C . GLU G 1 139 ? -38.20800 -7.51200 -42.27700 1.000 35.24840 130 GLU G C 1
ATOM 10156 O O . GLU G 1 139 ? -37.49100 -6.46700 -42.39500 1.000 31.09854 130 GLU G O 1
ATOM 10162 N N . GLY G 1 140 ? -38.37900 -8.46700 -43.20000 1.000 30.95398 131 GLY G N 1
ATOM 10163 C CA . GLY G 1 140 ? -37.76500 -8.40200 -44.52000 1.000 34.34453 131 GLY G CA 1
ATOM 10164 C C . GLY G 1 140 ? -36.29000 -8.68900 -44.51400 1.000 33.11989 131 GLY G C 1
ATOM 10165 O O . GLY G 1 140 ? -35.65100 -8.36800 -45.51800 1.000 33.76768 131 GLY G O 1
ATOM 10166 N N . VAL G 1 141 ? -35.75600 -9.31700 -43.47000 1.000 30.02650 132 VAL G N 1
ATOM 10167 C CA . VAL G 1 141 ? -34.30500 -9.65300 -43.37800 1.000 27.32874 132 VAL G CA 1
ATOM 10168 C C . VAL G 1 141 ? -34.15300 -11.17500 -43.35500 1.000 30.21213 132 VAL G C 1
ATOM 10169 O O . VAL G 1 141 ? -34.73000 -11.80500 -42.46500 1.000 26.80294 132 VAL G O 1
ATOM 10173 N N . ARG G 1 142 ? -33.28800 -11.71600 -44.21300 1.000 26.60483 133 ARG G N 1
ATOM 10174 C CA . ARG G 1 142 ? -32.87300 -13.13300 -44.18500 1.000 30.99822 133 ARG G CA 1
ATOM 10175 C C . ARG G 1 142 ? -31.36900 -13.17500 -43.91400 1.000 33.39404 133 ARG G C 1
ATOM 10176 O O . ARG G 1 142 ? -30.71300 -12.14800 -44.02300 1.000 29.71736 133 ARG G O 1
ATOM 10184 N N . ALA G 1 143 ? -30.84500 -14.31800 -43.51500 1.000 27.36700 134 ALA G N 1
ATOM 10185 C CA . ALA G 1 143 ? -29.43700 -14.39100 -43.09000 1.000 26.62746 134 ALA G CA 1
ATOM 10186 C C . ALA G 1 143 ? -28.74200 -15.53300 -43.84600 1.000 29.28793 134 ALA G C 1
ATOM 10187 O O . ALA G 1 143 ? -29.38800 -16.56000 -44.23100 1.000 31.49302 134 ALA G O 1
ATOM 10189 N N . VAL G 1 144 ? -27.46100 -15.32400 -44.05600 1.000 28.83179 135 VAL G N 1
ATOM 10190 C CA . VAL G 1 144 ? -26.48700 -16.34300 -44.49700 1.000 29.32499 135 VAL G CA 1
ATOM 10191 C C . VAL G 1 144 ? -25.34900 -16.34200 -43.49500 1.000 29.45471 135 VAL G C 1
ATOM 10192 O O . VAL G 1 144 ? -24.72500 -15.28100 -43.25500 1.000 30.86983 135 VAL G O 1
ATOM 10196 N N . VAL G 1 145 ? -25.09700 -17.50000 -42.90900 1.000 25.75773 136 VAL G N 1
ATOM 10197 C CA . VAL G 1 145 ? -24.04200 -17.70900 -41.89200 1.000 29.39833 136 VAL G CA 1
ATOM 10198 C C . VAL G 1 145 ? -22.92700 -18.52000 -42.52200 1.000 31.23127 136 VAL G C 1
ATOM 10199 O O . VAL G 1 145 ? -23.23300 -19.58900 -43.09900 1.000 32.90404 136 VAL G O 1
ATOM 10203 N N . VAL G 1 146 ? -21.71200 -18.04100 -42.36200 1.000 30.67963 137 VAL G N 1
ATOM 10204 C CA . VAL G 1 146 ? -20.50200 -18.76600 -42.83300 1.000 31.02449 137 VAL G CA 1
ATOM 10205 C C . VAL G 1 146 ? -19.80300 -19.23400 -41.58100 1.000 30.55244 137 VAL G C 1
ATOM 10206 O O . VAL G 1 146 ? -19.32900 -18.40300 -40.81300 1.000 30.05946 137 VAL G O 1
ATOM 10210 N N . SER G 1 147 ? -19.73500 -20.54800 -41.40700 1.000 33.20299 138 SER G N 1
ATOM 10211 C CA . SER G 1 147 ? -19.24100 -21.17700 -40.17200 1.000 35.24332 138 SER G CA 1
ATOM 10212 C C . SER G 1 147 ? -18.28400 -22.30000 -40.56700 1.000 38.13098 138 SER G C 1
ATOM 10213 O O . SER G 1 147 ? -18.74500 -23.31900 -41.12400 1.000 38.04960 138 SER G O 1
ATOM 10216 N N . SER G 1 148 ? -17.00800 -22.07000 -40.32400 1.000 34.77675 139 SER G N 1
ATOM 10217 C CA . SER G 1 148 ? -15.96200 -23.09200 -40.54400 1.000 39.90885 139 SER G CA 1
ATOM 10218 C C . SER G 1 148 ? -15.62900 -23.70300 -39.19000 1.000 42.06082 139 SER G C 1
ATOM 10219 O O . SER G 1 148 ? -15.82000 -23.01100 -38.16000 1.000 39.65120 139 SER G O 1
ATOM 10222 N N . ARG G 1 149 ? -15.12200 -24.93900 -39.21000 1.000 37.10698 140 ARG G N 1
ATOM 10223 C CA . ARG G 1 149 ? -14.72700 -25.67300 -37.98600 1.000 41.30896 140 ARG G CA 1
ATOM 10224 C C . ARG G 1 149 ? -13.49100 -26.53800 -38.28800 1.000 42.91117 140 ARG G C 1
ATOM 10225 O O . ARG G 1 149 ? -13.43800 -27.09400 -39.40300 1.000 42.86070 140 ARG G O 1
ATOM 10233 N N . GLY G 1 150 ? -12.59500 -26.66600 -37.30700 1.000 44.63804 141 GLY G N 1
ATOM 10234 C CA . GLY G 1 150 ? -11.48400 -27.64400 -37.29100 1.000 46.91588 141 GLY G CA 1
ATOM 10235 C C . GLY G 1 150 ? -11.98900 -29.07200 -37.36200 1.000 50.90000 141 GLY G C 1
ATOM 10236 O O . GLY G 1 150 ? -11.41600 -29.87200 -38.14300 1.000 41.03172 141 GLY G O 1
ATOM 10237 N N . GLY G 1 151 ? -13.05100 -29.39000 -36.60900 1.000 41.91983 142 GLY G N 1
ATOM 10238 C CA . GLY G 1 151 ? -13.65200 -30.73100 -36.58600 1.000 36.03583 142 GLY G CA 1
ATOM 10239 C C . GLY G 1 151 ? -14.86400 -30.86600 -37.48400 1.000 43.67775 142 GLY G C 1
ATOM 10240 O O . GLY G 1 151 ? -15.21500 -29.91800 -38.21300 1.000 45.03091 142 GLY G O 1
ATOM 10241 N N . ILE G 1 152 ? -15.54700 -32.00800 -37.40000 1.000 48.32486 143 ILE G N 1
ATOM 10242 C CA . ILE G 1 152 ? -16.81900 -32.26600 -38.14000 1.000 48.94998 143 ILE G CA 1
ATOM 10243 C C . ILE G 1 152 ? -17.95100 -32.30700 -37.10700 1.000 49.42626 143 ILE G C 1
ATOM 10244 O O . ILE G 1 152 ? -17.84400 -33.11200 -36.19000 1.000 46.81887 143 ILE G O 1
ATOM 10249 N N . HIS G 1 153 ? -18.95100 -31.42600 -37.22500 1.000 42.55916 144 HIS G N 1
ATOM 10250 C CA . HIS G 1 153 ? -20.01100 -31.23300 -36.19600 1.000 46.35110 144 HIS G CA 1
ATOM 10251 C C . HIS G 1 153 ? -21.41500 -31.15000 -36.81200 1.000 47.42688 144 HIS G C 1
ATOM 10252 O O . HIS G 1 153 ? -22.40900 -31.25000 -36.06800 1.000 45.43221 144 HIS G O 1
ATOM 10259 N N . GLN G 1 154 ? -21.54200 -30.93800 -38.11200 1.000 49.20898 145 GLN G N 1
ATOM 10260 C CA . GLN G 1 154 ? -22.86200 -30.61800 -38.70700 1.000 48.06575 145 GLN G CA 1
ATOM 10261 C C . GLN G 1 154 ? -23.83000 -31.77500 -38.45500 1.000 52.84837 145 GLN G C 1
ATOM 10262 O O . GLN G 1 154 ? -23.50200 -32.91200 -38.85000 1.000 48.40261 145 GLN G O 1
ATOM 10268 N N . GLY G 1 155 ? -24.97800 -31.49700 -37.83100 1.000 52.54830 146 GLY G N 1
ATOM 10269 C CA . GLY G 1 155 ? -25.97500 -32.51200 -37.42900 1.000 53.35287 146 GLY G CA 1
ATOM 10270 C C . GLY G 1 155 ? -25.54400 -33.31600 -36.20800 1.000 54.93919 146 GLY G C 1
ATOM 10271 O O . GLY G 1 155 ? -26.25200 -34.28400 -35.89300 1.000 58.44512 146 GLY G O 1
ATOM 10272 N N . GLU G 1 156 ? -24.44700 -32.93400 -35.53300 1.000 44.30392 147 GLU G N 1
ATOM 10273 C CA . GLU G 1 156 ? -23.94800 -33.60600 -34.30600 1.000 48.53398 147 GLU G CA 1
ATOM 10274 C C . GLU G 1 156 ? -24.31300 -32.75900 -33.09100 1.000 54.13643 147 GLU G C 1
ATOM 10275 O O . GLU G 1 156 ? -24.50400 -31.51500 -33.25600 1.000 47.01510 147 GLU G O 1
ATOM 10281 N N . THR G 1 157 ? -24.36000 -33.43200 -31.93700 1.000 48.24467 148 THR G N 1
ATOM 10282 C CA . THR G 1 157 ? -24.59600 -32.89400 -30.57400 1.000 48.58010 148 THR G CA 1
ATOM 10283 C C . THR G 1 157 ? -23.66000 -31.71600 -30.28100 1.000 48.85749 148 THR G C 1
ATOM 10284 O O . THR G 1 157 ? -24.07500 -30.79200 -29.56200 1.000 46.39091 148 THR G O 1
ATOM 10288 N N . THR G 1 158 ? -22.44100 -31.74900 -30.80900 1.000 43.71812 149 THR G N 1
ATOM 10289 C CA . THR G 1 158 ? -21.36200 -30.78200 -30.48900 1.000 43.39966 149 THR G CA 1
ATOM 10290 C C . THR G 1 158 ? -21.51400 -29.50200 -31.33600 1.000 36.59199 149 THR G C 1
ATOM 10291 O O . THR G 1 158 ? -20.75900 -28.58300 -31.07600 1.000 41.75424 149 THR G O 1
ATOM 10295 N N . ASP G 1 159 ? -22.43700 -29.43400 -32.29200 1.000 40.79432 150 ASP G N 1
ATOM 10296 C CA . ASP G 1 159 ? -22.68500 -28.16000 -33.02500 1.000 37.25529 150 ASP G CA 1
ATOM 10297 C C . ASP G 1 159 ? -23.75800 -27.36600 -32.25900 1.000 35.46417 150 ASP G C 1
ATOM 10298 O O . ASP G 1 159 ? -24.94200 -27.53400 -32.59500 1.000 34.71775 150 ASP G O 1
ATOM 10303 N N . ALA G 1 160 ? -23.35400 -26.60600 -31.25100 1.000 34.20969 151 ALA G N 1
ATOM 10304 C CA . ALA G 1 160 ? -24.25800 -25.64700 -30.55000 1.000 36.61278 151 ALA G CA 1
ATOM 10305 C C . ALA G 1 160 ? -24.32600 -24.32100 -31.34000 1.000 39.43491 151 ALA G C 1
ATOM 10306 O O . ALA G 1 160 ? -25.33000 -23.57000 -31.18300 1.000 34.20731 151 ALA G O 1
ATOM 10308 N N . VAL G 1 161 ? -23.33300 -24.05200 -32.20300 1.000 33.67211 152 VAL G N 1
ATOM 10309 C CA . VAL G 1 161 ? -23.30700 -22.81100 -33.04500 1.000 27.53706 152 VAL G CA 1
ATOM 10310 C C . VAL G 1 161 ? -24.55400 -22.70900 -33.92200 1.000 30.11241 152 VAL G C 1
ATOM 10311 O O . VAL G 1 161 ? -25.25300 -21.63500 -33.90400 1.000 31.08319 152 VAL G O 1
ATOM 10315 N N . THR G 1 162 ? -24.90900 -23.77200 -34.63200 1.000 29.23785 153 THR G N 1
ATOM 10316 C CA . THR G 1 162 ? -26.01300 -23.72800 -35.60500 1.000 33.84871 153 THR G CA 1
ATOM 10317 C C . THR G 1 162 ? -27.32200 -23.39200 -34.87700 1.000 34.93673 153 THR G C 1
ATOM 10318 O O . THR G 1 162 ? -28.04000 -22.45000 -35.28500 1.000 29.80405 153 THR G O 1
ATOM 10322 N N . PRO G 1 163 ? -27.74500 -24.20200 -33.87400 1.000 35.53794 154 PRO G N 1
ATOM 10323 C CA . PRO G 1 163 ? -28.99700 -23.92600 -33.15400 1.000 29.34076 154 PRO G CA 1
ATOM 10324 C C . PRO G 1 163 ? -28.98400 -22.59500 -32.38700 1.000 27.78677 154 PRO G C 1
ATOM 10325 O O . PRO G 1 163 ? -30.01800 -21.93700 -32.37100 1.000 27.99269 154 PRO G O 1
ATOM 10329 N N . TYR G 1 164 ? -27.85400 -22.16900 -31.84000 1.000 25.54942 155 TYR G N 1
ATOM 10330 C CA . TYR G 1 164 ? -27.74200 -20.82700 -31.21100 1.000 27.93053 155 TYR G CA 1
ATOM 10331 C C . TYR G 1 164 ? -28.11200 -19.74200 -32.23000 1.000 32.21492 155 TYR G C 1
ATOM 10332 O O . TYR G 1 164 ? -29.03000 -18.89600 -31.95900 1.000 28.65443 155 TYR G O 1
ATOM 10341 N N . LEU G 1 165 ? -27.46500 -19.76000 -33.40700 1.000 29.04517 156 LEU G N 1
ATOM 10342 C CA . LEU G 1 165 ? -27.70700 -18.73100 -34.43900 1.000 25.15496 156 LEU G CA 1
ATOM 10343 C C . LEU G 1 165 ? -29.14900 -18.81200 -34.93400 1.000 30.63964 156 LEU G C 1
ATOM 10344 O O . LEU G 1 165 ? -29.78900 -17.76900 -35.02300 1.000 28.59763 156 LEU G O 1
ATOM 10349 N N . ARG G 1 166 ? -29.69000 -19.98300 -35.24000 1.000 25.92583 157 ARG G N 1
ATOM 10350 C CA . ARG G 1 166 ? -31.10700 -20.03600 -35.65100 1.000 30.12590 157 ARG G CA 1
ATOM 10351 C C . ARG G 1 166 ? -32.02000 -19.42400 -34.56500 1.000 25.72995 157 ARG G C 1
ATOM 10352 O O . ARG G 1 166 ? -32.97900 -18.78500 -34.94600 1.000 29.45437 157 ARG G O 1
ATOM 10360 N N . ALA G 1 167 ? -31.74700 -19.64900 -33.28700 1.000 27.52659 158 ALA G N 1
ATOM 10361 C CA . ALA G 1 167 ? -32.66300 -19.26700 -32.19000 1.000 32.66630 158 ALA G CA 1
ATOM 10362 C C . ALA G 1 167 ? -32.56900 -17.75700 -31.92100 1.000 29.17441 158 ALA G C 1
ATOM 10363 O O . ALA G 1 167 ? -33.61600 -17.12400 -31.74200 1.000 27.49161 158 ALA G O 1
ATOM 10365 N N . VAL G 1 168 ? -31.37000 -17.19300 -31.88500 1.000 25.55211 159 VAL G N 1
ATOM 10366 C CA . VAL G 1 168 ? -31.19700 -15.74600 -31.57000 1.000 26.77829 159 VAL G CA 1
ATOM 10367 C C . VAL G 1 168 ? -31.63100 -14.92400 -32.78700 1.000 26.80884 159 VAL G C 1
ATOM 10368 O O . VAL G 1 168 ? -32.31400 -13.90900 -32.56900 1.000 27.65634 159 VAL G O 1
ATOM 10372 N N . LEU G 1 169 ? -31.35200 -15.37100 -34.02300 1.000 25.73582 160 LEU G N 1
ATOM 10373 C CA . LEU G 1 169 ? -31.94000 -14.74000 -35.22200 1.000 25.45734 160 LEU G CA 1
ATOM 10374 C C . LEU G 1 169 ? -33.46900 -14.88400 -35.19700 1.000 30.50496 160 LEU G C 1
ATOM 10375 O O . LEU G 1 169 ? -34.15000 -13.87000 -35.50800 1.000 26.87513 160 LEU G O 1
ATOM 10380 N N . GLY G 1 170 ? -34.00900 -16.09200 -34.93900 1.000 28.61110 161 GLY G N 1
ATOM 10381 C CA . GLY G 1 170 ? -35.47300 -16.31700 -34.90500 1.000 29.65927 161 GLY G CA 1
ATOM 10382 C C . GLY G 1 170 ? -36.15000 -15.41000 -33.85900 1.000 26.87286 161 GLY G C 1
ATOM 10383 O O . GLY G 1 170 ? -37.25700 -14.92500 -34.10200 1.000 29.65707 161 GLY G O 1
ATOM 10384 N N . LEU G 1 171 ? -35.51500 -15.20800 -32.72300 1.000 27.50328 162 LEU G N 1
ATOM 10385 C CA . LEU G 1 171 ? -36.03500 -14.34700 -31.62200 1.000 30.55101 162 LEU G CA 1
ATOM 10386 C C . LEU G 1 171 ? -36.34600 -12.96600 -32.19800 1.000 32.32302 162 LEU G C 1
ATOM 10387 O O . LEU G 1 171 ? -37.35900 -12.38700 -31.81000 1.000 27.64619 162 LEU G O 1
ATOM 10392 N N . MET G 1 172 ? -35.50600 -12.46900 -33.11800 1.000 29.47782 163 MET G N 1
ATOM 10393 C CA . MET G 1 172 ? -35.64700 -11.11300 -33.70400 1.000 29.59766 163 MET G CA 1
ATOM 10394 C C . MET G 1 172 ? -36.52200 -11.10800 -34.95600 1.000 29.00604 163 MET G C 1
ATOM 10395 O O . MET G 1 172 ? -36.76700 -10.00300 -35.49100 1.000 31.26897 163 MET G O 1
ATOM 10400 N N . GLY G 1 173 ? -37.07600 -12.25300 -35.35800 1.000 26.46185 164 GLY G N 1
ATOM 10401 C CA . GLY G 1 173 ? -37.96000 -12.38700 -36.53000 1.000 26.56241 164 GLY G CA 1
ATOM 10402 C C . GLY G 1 173 ? -37.20100 -12.73400 -37.82200 1.000 33.84127 164 GLY G C 1
ATOM 10403 O O . GLY G 1 173 ? -37.77200 -12.64800 -38.92100 1.000 31.15632 164 GLY G O 1
ATOM 10404 N N . ILE G 1 174 ? -35.93800 -13.12300 -37.72500 1.000 29.15497 165 ILE G N 1
ATOM 10405 C CA . ILE G 1 174 ? -35.17600 -13.59400 -38.91900 1.000 29.48294 165 ILE G CA 1
ATOM 10406 C C . ILE G 1 174 ? -35.28800 -15.11800 -38.91500 1.000 28.62706 165 ILE G C 1
ATOM 10407 O O . ILE G 1 174 ? -34.51000 -15.78600 -38.22800 1.000 28.71341 165 ILE G O 1
ATOM 10412 N N . GLN G 1 175 ? -36.27300 -15.62600 -39.63500 1.000 30.28655 166 GLN G N 1
ATOM 10413 C CA . GLN G 1 175 ? -36.61800 -17.07100 -39.68500 1.000 32.71045 166 GLN G CA 1
ATOM 10414 C C . GLN G 1 175 ? -35.88800 -17.74900 -40.84800 1.000 38.71576 166 GLN G C 1
ATOM 10415 O O . GLN G 1 175 ? -35.78800 -18.97500 -40.80500 1.000 36.16416 166 GLN G O 1
ATOM 10421 N N . GLU G 1 176 ? -35.48400 -17.01000 -41.88200 1.000 32.26077 167 GLU G N 1
ATOM 10422 C CA . GLU G 1 176 ? -34.75100 -17.58000 -43.04900 1.000 35.94210 167 GLU G CA 1
ATOM 10423 C C . GLU G 1 176 ? -33.23700 -17.48100 -42.83500 1.000 34.05857 167 GLU G C 1
ATOM 10424 O O . GLU G 1 176 ? -32.70500 -16.38200 -42.92800 1.000 32.69280 167 GLU G O 1
ATOM 10430 N N . VAL G 1 177 ? -32.58600 -18.59100 -42.49500 1.000 30.76060 168 VAL G N 1
ATOM 10431 C CA . VAL G 1 177 ? -31.14000 -18.62600 -42.15900 1.000 30.63598 168 VAL G CA 1
ATOM 10432 C C . VAL G 1 177 ? -30.54100 -19.79700 -42.95000 1.000 40.31208 168 VAL G C 1
ATOM 10433 O O . VAL G 1 177 ? -30.98800 -20.93900 -42.75700 1.000 31.57637 168 VAL G O 1
ATOM 10437 N N . GLU G 1 178 ? -29.61600 -19.47900 -43.84300 1.000 34.59719 169 GLU G N 1
ATOM 10438 C CA . GLU G 1 178 ? -28.87500 -20.47400 -44.66200 1.000 38.01157 169 GLU G CA 1
ATOM 10439 C C . GLU G 1 178 ? -27.45100 -20.53300 -44.12200 1.000 37.05555 169 GLU G C 1
ATOM 10440 O O . GLU G 1 178 ? -26.93700 -19.49300 -43.62200 1.000 33.82244 169 GLU G O 1
ATOM 10446 N N . PHE G 1 179 ? -26.85700 -21.72000 -44.11700 1.000 28.45528 170 PHE G N 1
ATOM 10447 C CA . PHE G 1 179 ? -25.50200 -21.90200 -43.57500 1.000 31.91548 170 PHE G CA 1
ATOM 10448 C C . PHE G 1 179 ? -24.55500 -22.34900 -44.70200 1.000 36.64979 170 PHE G C 1
ATOM 10449 O O . PHE G 1 179 ? -24.97200 -23.13900 -45.57800 1.000 37.32315 170 PHE G O 1
ATOM 10457 N N . ILE G 1 180 ? -23.34800 -21.81500 -44.66700 1.000 35.47153 171 ILE G N 1
ATOM 10458 C CA . ILE G 1 180 ? -22.18800 -22.23300 -45.51100 1.000 35.18730 171 ILE G CA 1
ATOM 10459 C C . ILE G 1 180 ? -21.20800 -22.83000 -44.51900 1.000 39.13686 171 ILE G C 1
ATOM 10460 O O . ILE G 1 180 ? -20.65700 -22.08000 -43.68700 1.000 36.48321 171 ILE G O 1
ATOM 10465 N N . TYR G 1 181 ? -21.02500 -24.14100 -44.59500 1.000 38.30472 172 TYR G N 1
ATOM 10466 C CA . TYR G 1 181 ? -20.16100 -24.87500 -43.65000 1.000 40.79631 172 TYR G CA 1
ATOM 10467 C C . TYR G 1 181 ? -18.85100 -25.24000 -44.36900 1.000 39.65321 172 TYR G C 1
ATOM 10468 O O . TYR G 1 181 ? -18.93300 -25.72400 -45.51200 1.000 40.95519 172 TYR G O 1
ATOM 10477 N N . ALA G 1 182 ? -17.72300 -24.98000 -43.71900 1.000 37.54025 173 ALA G N 1
ATOM 10478 C CA . ALA G 1 182 ? -16.41500 -25.58900 -44.04300 1.000 43.83655 173 ALA G CA 1
ATOM 10479 C C . ALA G 1 182 ? -15.91100 -26.36300 -42.82800 1.000 39.08145 173 ALA G C 1
ATOM 10480 O O . ALA G 1 182 ? -15.24500 -25.74700 -41.99100 1.000 38.98868 173 ALA G O 1
ATOM 10482 N N . GLU G 1 183 ? -16.14300 -27.68100 -42.80800 1.000 39.12154 174 GLU G N 1
ATOM 10483 C CA . GLU G 1 183 ? -15.78000 -28.56300 -41.66200 1.000 48.49537 174 GLU G CA 1
ATOM 10484 C C . GLU G 1 183 ? -14.57700 -29.47500 -41.97600 1.000 50.04113 174 GLU G C 1
ATOM 10485 O O . GLU G 1 183 ? -14.23300 -29.64500 -43.15700 1.000 44.58413 174 GLU G O 1
ATOM 10491 N N . GLY G 1 184 ? -13.98700 -30.02800 -40.91200 1.000 50.66536 175 GLY G N 1
ATOM 10492 C CA . GLY G 1 184 ? -12.86600 -30.98500 -40.94900 1.000 52.23079 175 GLY G CA 1
ATOM 10493 C C . GLY G 1 184 ? -11.56000 -30.32300 -41.35500 1.000 57.53074 175 GLY G C 1
ATOM 10494 O O . GLY G 1 184 ? -10.67500 -31.04100 -41.86400 1.000 60.90270 175 GLY G O 1
ATOM 10495 N N . LEU G 1 185 ? -11.41700 -29.02000 -41.11800 1.000 52.08501 176 LEU G N 1
ATOM 10496 C CA . LEU G 1 185 ? -10.23500 -28.26600 -41.61900 1.000 52.50261 176 LEU G CA 1
ATOM 10497 C C . LEU G 1 185 ? -8.93800 -28.63300 -40.89100 1.000 58.96513 176 LEU G C 1
ATOM 10498 O O . LEU G 1 185 ? -7.87400 -28.37400 -41.45800 1.000 55.97640 176 LEU G O 1
ATOM 10503 N N . ASP G 1 186 ? -9.02700 -29.16900 -39.67800 1.000 52.66475 177 ASP G N 1
ATOM 10504 C CA . ASP G 1 186 ? -7.81800 -29.53000 -38.90200 1.000 56.28024 177 ASP G CA 1
ATOM 10505 C C . ASP G 1 186 ? -7.33500 -30.90100 -39.38000 1.000 59.84672 177 ASP G C 1
ATOM 10506 O O . ASP G 1 186 ? -6.25400 -31.32500 -38.95500 1.000 62.30870 177 ASP G O 1
ATOM 10511 N N . ASN G 1 187 ? -8.11700 -31.55500 -40.23300 1.000 58.09374 178 ASN G N 1
ATOM 10512 C CA . ASN G 1 187 ? -7.77500 -32.92600 -40.67300 1.000 67.37292 178 ASN G CA 1
ATOM 10513 C C . ASN G 1 187 ? -6.62500 -32.85600 -41.68100 1.000 79.13795 178 ASN G C 1
ATOM 10514 O O . ASN G 1 187 ? -6.23300 -31.72800 -42.02600 1.000 75.69867 178 ASN G O 1
ATOM 10519 N N . ARG G 1 188 ? -6.08300 -34.01100 -42.08200 1.000 88.19136 179 ARG G N 1
ATOM 10520 C CA . ARG G 1 188 ? -4.93900 -34.07900 -43.03900 1.000 97.67533 179 ARG G CA 1
ATOM 10521 C C . ARG G 1 188 ? -5.22800 -33.18900 -44.26000 1.000 100.14743 179 ARG G C 1
ATOM 10522 O O . ARG G 1 188 ? -6.25300 -32.47400 -44.24500 1.000 98.27547 179 ARG G O 1
ATOM 10530 N N . PRO G 1 189 ? -4.42300 -33.19900 -45.34600 1.000 97.46532 180 PRO G N 1
ATOM 10531 C CA . PRO G 1 189 ? -4.66100 -32.28100 -46.46400 1.000 94.64944 180 PRO G CA 1
ATOM 10532 C C . PRO G 1 189 ? -6.07700 -32.33800 -47.03700 1.000 92.11501 180 PRO G C 1
ATOM 10533 O O . PRO G 1 189 ? -6.63600 -31.28700 -47.29900 1.000 81.71374 180 PRO G O 1
ATOM 10537 N N . HIS G 1 190 ? -6.62100 -33.54700 -47.19400 1.000 90.76394 181 HIS G N 1
ATOM 10538 C CA . HIS G 1 190 ? -7.93800 -33.70400 -47.86200 1.000 85.38688 181 HIS G CA 1
ATOM 10539 C C . HIS G 1 190 ? -9.03000 -32.95100 -47.10300 1.000 78.95496 181 HIS G C 1
ATOM 10540 O O . HIS G 1 190 ? -9.81000 -32.25100 -47.76000 1.000 77.57547 181 HIS G O 1
ATOM 10547 N N . GLY G 1 191 ? -9.07600 -33.09700 -45.78100 1.000 80.80496 182 GLY G N 1
ATOM 10548 C CA . GLY G 1 191 ? -10.14900 -32.46300 -44.99300 1.000 71.14524 182 GLY G CA 1
ATOM 10549 C C . GLY G 1 191 ? -10.33600 -31.00500 -45.36000 1.000 64.92874 182 GLY G C 1
ATOM 10550 O O . GLY G 1 191 ? -11.43000 -30.65100 -45.81900 1.000 64.01329 182 GLY G O 1
ATOM 10551 N N . ARG G 1 192 ? -9.30700 -30.19100 -45.14500 1.000 59.60741 183 ARG G N 1
ATOM 10552 C CA . ARG G 1 192 ? -9.38300 -28.75100 -45.49300 1.000 62.67437 183 ARG G CA 1
ATOM 10553 C C . ARG G 1 192 ? -9.95600 -28.59100 -46.91200 1.000 64.07434 183 ARG G C 1
ATOM 10554 O O . ARG G 1 192 ? -10.85000 -27.73000 -47.10700 1.000 55.86549 183 ARG G O 1
ATOM 10562 N N . ASP G 1 193 ? -9.48600 -29.38700 -47.87400 1.000 58.00735 184 ASP G N 1
ATOM 10563 C CA . ASP G 1 193 ? -9.80600 -29.17200 -49.31100 1.000 58.97162 184 ASP G CA 1
ATOM 10564 C C . ASP G 1 193 ? -11.25100 -29.60200 -49.56000 1.000 58.75837 184 ASP G C 1
ATOM 10565 O O . ASP G 1 193 ? -11.95900 -28.91000 -50.33700 1.000 50.79673 184 ASP G O 1
ATOM 10570 N N . ALA G 1 194 ? -11.66700 -30.72800 -48.96900 1.000 53.61299 185 ALA G N 1
ATOM 10571 C CA . ALA G 1 194 ? -13.05600 -31.22300 -49.07000 1.000 55.66534 185 ALA G CA 1
ATOM 10572 C C . ALA G 1 194 ? -13.98600 -30.18600 -48.42300 1.000 50.90088 185 ALA G C 1
ATOM 10573 O O . ALA G 1 194 ? -15.07100 -29.96400 -48.96100 1.000 52.92161 185 ALA G O 1
ATOM 10575 N N . GLY G 1 195 ? -13.56500 -29.59000 -47.30700 1.000 57.45164 186 GLY G N 1
ATOM 10576 C CA . GLY G 1 195 ? -14.41000 -28.65700 -46.53000 1.000 54.23973 186 GLY G CA 1
ATOM 10577 C C . GLY G 1 195 ? -14.61000 -27.34900 -47.27900 1.000 51.04276 186 GLY G C 1
ATOM 10578 O O . GLY G 1 195 ? -15.77200 -26.93400 -47.45200 1.000 49.83241 186 GLY G O 1
ATOM 10579 N N . ILE G 1 196 ? -13.51500 -26.75200 -47.76000 1.000 50.92198 187 ILE G N 1
ATOM 10580 C CA . ILE G 1 196 ? -13.55600 -25.49500 -48.56100 1.000 47.85575 187 ILE G CA 1
ATOM 10581 C C . ILE G 1 196 ? -14.29400 -25.75500 -49.88300 1.000 51.55466 187 ILE G C 1
ATOM 10582 O O . ILE G 1 196 ? -15.11400 -24.91100 -50.29800 1.000 46.84615 187 ILE G O 1
ATOM 10587 N N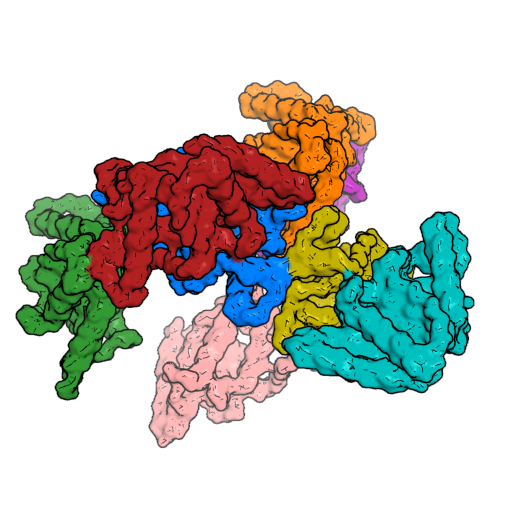 . ALA G 1 197 ? -14.05700 -26.88100 -50.54900 1.000 48.99287 188 ALA G N 1
ATOM 10588 C CA . ALA G 1 197 ? -14.76900 -27.18200 -51.81000 1.000 50.10007 188 ALA G CA 1
ATOM 10589 C C . ALA G 1 197 ? -16.26500 -27.36100 -51.49700 1.000 46.35465 188 ALA G C 1
ATOM 10590 O O . ALA G 1 197 ? -17.11600 -26.96700 -52.31800 1.000 45.31719 188 ALA G O 1
ATOM 10592 N N . SER G 1 198 ? -16.60100 -27.96300 -50.35800 1.000 51.55634 189 SER G N 1
ATOM 10593 C CA . SER G 1 198 ? -18.01800 -28.16000 -49.96000 1.000 46.58262 189 SER G CA 1
ATOM 10594 C C . SER G 1 198 ? -18.66100 -26.78300 -49.69700 1.000 42.45575 189 SER G C 1
ATOM 10595 O O . SER G 1 198 ? -19.78900 -26.54400 -50.21700 1.000 43.25742 189 SER G O 1
ATOM 10598 N N . ALA G 1 199 ? -17.95000 -25.89400 -48.98800 1.000 42.21286 190 ALA G N 1
ATOM 10599 C CA . ALA G 1 199 ? -18.38200 -24.48800 -48.73100 1.000 45.22641 190 ALA G CA 1
ATOM 10600 C C . ALA G 1 199 ? -18.56200 -23.75300 -50.07100 1.000 48.23541 190 ALA G C 1
ATOM 10601 O O . ALA G 1 199 ? -19.54800 -23.01300 -50.24900 1.000 41.43293 190 ALA G O 1
ATOM 10603 N N . ARG G 1 200 ? -17.69000 -24.01700 -51.05200 1.000 46.63340 191 ARG G N 1
ATOM 10604 C CA . ARG G 1 200 ? -17.72200 -23.28900 -52.34700 1.000 40.26381 191 ARG G CA 1
ATOM 10605 C C . ARG G 1 200 ? -18.90400 -23.78600 -53.18000 1.000 38.90104 191 ARG G C 1
ATOM 10606 O O . ARG G 1 200 ? -19.50800 -22.97800 -53.90600 1.000 44.33200 191 ARG G O 1
ATOM 10614 N N . ALA G 1 201 ? -19.25900 -25.06400 -53.09500 1.000 43.51744 192 ALA G N 1
ATOM 10615 C CA . ALA G 1 201 ? -20.45900 -25.57800 -53.80200 1.000 46.50753 192 ALA G CA 1
ATOM 10616 C C . ALA G 1 201 ? -21.71300 -24.90900 -53.21200 1.000 43.52114 192 ALA G C 1
ATOM 10617 O O . ALA G 1 201 ? -22.65000 -24.61000 -53.98000 1.000 39.04506 192 ALA G O 1
ATOM 10619 N N . GLN G 1 202 ? -21.76200 -24.72700 -51.89100 1.000 46.51752 193 GLN G N 1
ATOM 10620 C CA . GLN G 1 202 ? -22.96700 -24.15900 -51.22000 1.000 44.39366 193 GLN G CA 1
ATOM 10621 C C . GLN G 1 202 ? -23.04200 -22.68500 -51.60600 1.000 39.80906 193 GLN G C 1
ATOM 10622 O O . GLN G 1 202 ? -24.14800 -22.22600 -51.97300 1.000 40.27471 193 GLN G O 1
ATOM 10628 N N . ILE G 1 203 ? -21.89400 -21.99900 -51.61300 1.000 38.06125 194 ILE G N 1
ATOM 10629 C CA . ILE G 1 203 ? -21.80900 -20.59000 -52.11100 1.000 40.53670 194 ILE G CA 1
ATOM 10630 C C . ILE G 1 203 ? -22.39000 -20.50400 -53.52800 1.000 42.78343 194 ILE G C 1
ATOM 10631 O O . ILE G 1 203 ? -23.16300 -19.53500 -53.78700 1.000 38.60335 194 ILE G O 1
ATOM 10636 N N . ALA G 1 204 ? -22.04700 -21.43700 -54.43200 1.000 41.69044 195 ALA G N 1
ATOM 10637 C CA . ALA G 1 204 ? -22.51800 -21.38600 -55.84000 1.000 39.67912 195 ALA G CA 1
ATOM 10638 C C . ALA G 1 204 ? -24.04100 -21.56400 -55.87800 1.000 41.70321 195 ALA G C 1
ATOM 10639 O O . ALA G 1 204 ? -24.71300 -20.85500 -56.65800 1.000 46.44252 195 ALA G O 1
ATOM 10641 N N . ARG G 1 205 ? -24.58200 -22.48900 -55.08300 1.000 40.74158 196 ARG G N 1
ATOM 10642 C CA . ARG G 1 205 ? -26.04700 -22.70000 -55.03700 1.000 41.40542 196 ARG G CA 1
ATOM 10643 C C . ARG G 1 205 ? -26.72400 -21.42100 -54.50600 1.000 40.63149 196 ARG G C 1
ATOM 10644 O O . ARG G 1 205 ? -27.77700 -21.03600 -55.05200 1.000 41.81747 196 ARG G O 1
ATOM 10652 N N . LEU G 1 206 ? -26.18300 -20.79000 -53.45900 1.000 41.98662 197 LEU G N 1
ATOM 10653 C CA . LEU G 1 206 ? -26.89400 -19.64400 -52.81100 1.000 40.48494 197 LEU G CA 1
ATOM 10654 C C . LEU G 1 206 ? -26.77100 -18.39300 -53.68300 1.000 40.83268 197 LEU G C 1
ATOM 10655 O O . LEU G 1 206 ? -27.71000 -17.59700 -53.71100 1.000 39.36237 197 LEU G O 1
ATOM 10660 N N . ALA G 1 207 ? -25.65300 -18.20800 -54.38000 1.000 40.44527 198 ALA G N 1
ATOM 10661 C CA . ALA G 1 207 ? -25.41700 -16.96800 -55.15000 1.000 45.06811 198 ALA G CA 1
ATOM 10662 C C . ALA G 1 207 ? -26.44900 -16.85900 -56.27100 1.000 42.48434 198 ALA G C 1
ATOM 10663 O O . ALA G 1 207 ? -26.73200 -15.73000 -56.67500 1.000 42.48982 198 ALA G O 1
ATOM 10665 N N . VAL G 1 208 ? -26.96100 -17.97400 -56.77500 1.000 40.42812 199 VAL G N 1
ATOM 10666 C CA . VAL G 1 208 ? -27.86600 -17.93200 -57.96100 1.000 40.06397 199 VAL G CA 1
ATOM 10667 C C . VAL G 1 208 ? -29.32600 -18.06600 -57.52700 1.000 44.92461 199 VAL G C 1
ATOM 10668 O O . VAL G 1 208 ? -30.17700 -18.24500 -58.40400 1.000 46.32762 199 VAL G O 1
ATOM 10672 N N . GLN G 1 209 ? -29.61400 -17.91300 -56.24100 1.000 40.34587 200 GLN G N 1
ATOM 10673 C CA . GLN G 1 209 ? -30.98600 -18.18700 -55.73800 1.000 45.86187 200 GLN G CA 1
ATOM 10674 C C . GLN G 1 209 ? -31.96200 -17.01400 -55.85600 1.000 49.16298 200 GLN G C 1
ATOM 10675 O O . GLN G 1 209 ? -33.12800 -17.27500 -55.54500 1.000 65.79557 200 GLN G O 1
ATOM 10681 N N . ALA G 1 210 ? -31.53500 -15.80700 -56.22000 1.000 43.35466 201 ALA G N 1
ATOM 10682 C CA . ALA G 1 210 ? -32.49800 -14.66800 -56.23600 1.000 59.55112 201 ALA G CA 1
ATOM 10683 C C . ALA G 1 210 ? -32.55000 -13.95600 -54.87600 1.000 56.34555 201 ALA G C 1
ATOM 10684 O O . ALA G 1 210 ? -32.97500 -14.61000 -53.91000 1.000 58.16979 201 ALA G O 1
ATOM 10686 N N . ALA H 1 11 ? -55.74900 -5.00700 -85.57800 1.000 56.28330 2 ALA H N 1
ATOM 10687 C CA . ALA H 1 11 ? -55.76400 -5.45400 -84.13700 1.000 59.36262 2 ALA H CA 1
ATOM 10688 C C . ALA H 1 11 ? -55.06500 -6.81000 -83.96900 1.000 52.27033 2 ALA H C 1
ATOM 10689 O O . ALA H 1 11 ? -55.47500 -7.75900 -84.61900 1.000 54.96395 2 ALA H O 1
ATOM 10691 N N . ASN H 1 12 ? -54.02100 -6.88600 -83.13500 1.000 49.49234 3 ASN H N 1
ATOM 10692 C CA . ASN H 1 12 ? -53.35900 -8.16500 -82.73800 1.000 52.77122 3 ASN H CA 1
ATOM 10693 C C . ASN H 1 12 ? -54.11800 -8.76800 -81.54400 1.000 48.15011 3 ASN H C 1
ATOM 10694 O O . ASN H 1 12 ? -54.17600 -8.11300 -80.49500 1.000 44.98261 3 ASN H O 1
ATOM 10699 N N . VAL H 1 13 ? -54.67500 -9.96000 -81.71200 1.000 48.71747 4 VAL H N 1
ATOM 10700 C CA . VAL H 1 13 ? -55.62600 -10.58100 -80.74500 1.000 48.65582 4 VAL H CA 1
ATOM 10701 C C . VAL H 1 13 ? -54.97800 -11.82400 -80.15100 1.000 47.63120 4 VAL H C 1
ATOM 10702 O O . VAL H 1 13 ? -54.56900 -12.73800 -80.91300 1.000 43.80925 4 VAL H O 1
ATOM 10706 N N . LEU H 1 14 ? -54.90600 -11.87000 -78.81600 1.000 38.59425 5 LEU H N 1
ATOM 10707 C CA . LEU H 1 14 ? -54.46900 -13.08700 -78.10400 1.000 39.01089 5 LEU H CA 1
ATOM 10708 C C . LEU H 1 14 ? -55.73700 -13.75500 -77.53700 1.000 40.54741 5 LEU H C 1
ATOM 10709 O O . LEU H 1 14 ? -56.51900 -13.05200 -76.86100 1.000 41.68398 5 LEU H O 1
ATOM 10714 N N . VAL H 1 15 ? -55.93800 -15.03200 -77.82100 1.000 38.30346 6 VAL H N 1
ATOM 10715 C CA . VAL H 1 15 ? -57.19900 -15.76200 -77.50700 1.000 37.96132 6 VAL H CA 1
ATOM 10716 C C . VAL H 1 15 ? -56.82600 -16.87900 -76.55300 1.000 39.68815 6 VAL H C 1
ATOM 10717 O O . VAL H 1 15 ? -56.01500 -17.74600 -76.94400 1.000 39.04611 6 VAL H O 1
ATOM 10721 N N . LEU H 1 16 ? -57.45300 -16.88700 -75.37300 1.000 37.30886 7 LEU H N 1
ATOM 10722 C CA . LEU H 1 16 ? -57.24100 -17.93800 -74.36200 1.000 37.45426 7 LEU H CA 1
ATOM 10723 C C . LEU H 1 16 ? -58.54300 -18.72000 -74.16400 1.000 37.64974 7 LEU H C 1
ATOM 10724 O O . LEU H 1 16 ? -59.54400 -18.10900 -73.72500 1.000 37.11597 7 LEU H O 1
ATOM 10729 N N . LYS H 1 17 ? -58.47900 -20.01700 -74.37000 1.000 36.43686 8 LYS H N 1
ATOM 10730 C CA . LYS H 1 17 ? -59.61800 -20.94600 -74.16800 1.000 40.06752 8 LYS H CA 1
ATOM 10731 C C . LYS H 1 17 ? -59.26400 -21.88200 -73.02600 1.000 35.13441 8 LYS H C 1
ATOM 10732 O O . LYS H 1 17 ? -58.18500 -22.46000 -73.07400 1.000 40.04746 8 LYS H O 1
ATOM 10738 N N . SER H 1 18 ? -60.14000 -22.04000 -72.02900 1.000 36.43939 9 SER H N 1
ATOM 10739 C CA . SER H 1 18 ? -59.85100 -22.85500 -70.81200 1.000 35.91923 9 SER H CA 1
ATOM 10740 C C . SER H 1 18 ? -60.95400 -23.88500 -70.51800 1.000 30.13578 9 SER H C 1
ATOM 10741 O O . SER H 1 18 ? -60.73400 -24.71000 -69.62600 1.000 33.67814 9 SER H O 1
ATOM 10744 N N . SER H 1 19 ? -62.04100 -23.91300 -71.28500 1.000 34.67926 10 SER H N 1
ATOM 10745 C CA . SER H 1 19 ? -63.09400 -24.94200 -71.06200 1.000 37.77139 10 SER H CA 1
ATOM 10746 C C . SER H 1 19 ? -62.49300 -26.35200 -71.10600 1.000 36.55576 10 SER H C 1
ATOM 10747 O O . SER H 1 19 ? -61.49100 -26.59400 -71.85700 1.000 37.72096 10 SER H O 1
ATOM 10750 N N . ILE H 1 20 ? -63.08600 -27.28000 -70.37400 1.000 36.71478 11 ILE H N 1
ATOM 10751 C CA . ILE H 1 20 ? -62.70500 -28.71700 -70.39800 1.000 38.29629 11 ILE H CA 1
ATOM 10752 C C . ILE H 1 20 ? -63.68100 -29.52400 -71.27300 1.000 41.18943 11 ILE H C 1
ATOM 10753 O O . ILE H 1 20 ? -63.53800 -30.75500 -71.29000 1.000 42.94702 11 ILE H O 1
ATOM 10758 N N . ASN H 1 21 ? -64.64300 -28.87600 -71.92400 1.000 40.29217 12 ASN H N 1
ATOM 10759 C CA . ASN H 1 21 ? -65.77700 -29.55900 -72.60900 1.000 42.54555 12 ASN H CA 1
ATOM 10760 C C . ASN H 1 21 ? -65.49600 -29.75200 -74.11800 1.000 46.90981 12 ASN H C 1
ATOM 10761 O O . ASN H 1 21 ? -66.46400 -30.12700 -74.84100 1.000 44.64419 12 ASN H O 1
ATOM 10766 N N . GLY H 1 22 ? -64.26100 -29.50000 -74.58200 1.000 42.46657 13 GLY H N 1
ATOM 10767 C CA . GLY H 1 22 ? -63.80600 -29.79200 -75.96200 1.000 42.84466 13 GLY H CA 1
ATOM 10768 C C . GLY H 1 22 ? -64.71200 -29.15600 -76.99400 1.000 46.03499 13 GLY H C 1
ATOM 10769 O O . GLY H 1 22 ? -65.01800 -27.95900 -76.89600 1.000 42.78756 13 GLY H O 1
ATOM 10770 N N . GLU H 1 23 ? -65.16100 -29.94500 -77.96900 1.000 46.11069 14 GLU H N 1
ATOM 10771 C CA . GLU H 1 23 ? -65.93400 -29.41300 -79.11500 1.000 44.52510 14 GLU H CA 1
ATOM 10772 C C . GLU H 1 23 ? -67.33000 -28.97800 -78.65300 1.000 37.23807 14 GLU H C 1
ATOM 10773 O O . GLU H 1 23 ? -67.95300 -28.21800 -79.37500 1.000 48.01042 14 GLU H O 1
ATOM 10779 N N . THR H 1 24 ? -67.81000 -29.40700 -77.49000 1.000 45.39961 15 THR H N 1
ATOM 10780 C CA . THR H 1 24 ? -69.12300 -28.96500 -76.93300 1.000 45.04030 15 THR H CA 1
ATOM 10781 C C . THR H 1 24 ? -68.96000 -27.69200 -76.06800 1.000 48.30652 15 THR H C 1
ATOM 10782 O O . THR H 1 24 ? -69.97900 -27.25000 -75.50400 1.000 42.87968 15 THR H O 1
ATOM 10786 N N . SER H 1 25 ? -67.75400 -27.10900 -75.95900 1.000 41.61394 16 SER H N 1
ATOM 10787 C CA . SER H 1 25 ? -67.51000 -25.90600 -75.10600 1.000 41.89523 16 SER H CA 1
ATOM 10788 C C . SER H 1 25 ? -68.31600 -24.71100 -75.60000 1.000 36.96174 16 SER H C 1
ATOM 10789 O O . SER H 1 25 ? -68.16900 -24.25700 -76.76500 1.000 35.80004 16 SER H O 1
ATOM 10792 N N . LEU H 1 26 ? -69.15100 -24.16300 -74.73700 1.000 31.12040 17 LEU H N 1
ATOM 10793 C CA . LEU H 1 26 ? -69.93400 -22.98600 -75.13700 1.000 32.20521 17 LEU H CA 1
ATOM 10794 C C . LEU H 1 26 ? -6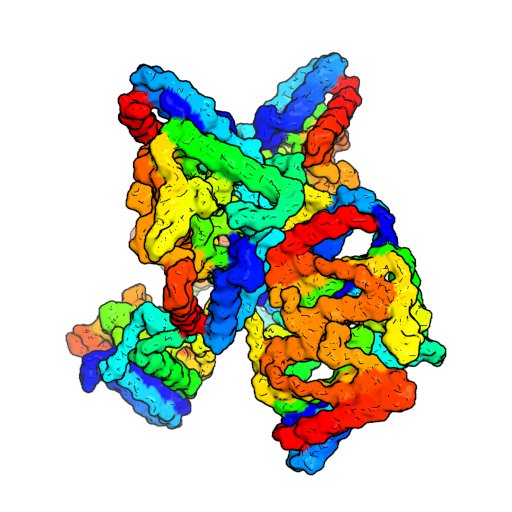9.03400 -21.75300 -75.17300 1.000 33.28684 17 LEU H C 1
ATOM 10795 O O . LEU H 1 26 ? -69.26800 -20.93100 -76.05100 1.000 33.16357 17 LEU H O 1
ATOM 10800 N N . THR H 1 27 ? -68.13100 -21.54400 -74.19000 1.000 31.17667 18 THR H N 1
ATOM 10801 C CA . THR H 1 27 ? -67.30400 -20.31600 -74.21200 1.000 28.16633 18 THR H CA 1
ATOM 10802 C C . THR H 1 27 ? -66.44900 -20.34900 -75.49500 1.000 31.17637 18 THR H C 1
ATOM 10803 O O . THR H 1 27 ? -66.20200 -19.29100 -76.05900 1.000 31.83768 18 THR H O 1
ATOM 10807 N N . ASN H 1 28 ? -65.93900 -21.49800 -75.87900 1.000 30.48585 19 ASN H N 1
ATOM 10808 C CA . ASN H 1 28 ? -65.13000 -21.58000 -77.12900 1.000 36.26293 19 ASN H CA 1
ATOM 10809 C C . ASN H 1 28 ? -66.01200 -21.20900 -78.32400 1.000 38.63662 19 ASN H C 1
ATOM 10810 O O . ASN H 1 28 ? -65.57000 -20.39900 -79.16100 1.000 36.14256 19 ASN H O 1
ATOM 10815 N N . GLN H 1 29 ? -67.27300 -21.65600 -78.34300 1.000 37.83834 20 GLN H N 1
ATOM 10816 C CA . GLN H 1 29 ? -68.16000 -21.34300 -79.48700 1.000 38.19388 20 GLN H CA 1
ATOM 10817 C C . GLN H 1 29 ? -68.40100 -19.82900 -79.49500 1.000 36.47866 20 GLN H C 1
ATOM 10818 O O . GLN H 1 29 ? -68.33700 -19.21800 -80.56200 1.000 34.30429 20 GLN H O 1
ATOM 10824 N N . LEU H 1 30 ? -68.63700 -19.20600 -78.33900 1.000 32.57918 21 LEU H N 1
ATOM 10825 C CA . LEU H 1 30 ? -69.02500 -17.77200 -78.29700 1.000 35.83916 21 LEU H CA 1
ATOM 10826 C C . LEU H 1 30 ? -67.78500 -16.92200 -78.59100 1.000 33.10852 21 LEU H C 1
ATOM 10827 O O . LEU H 1 30 ? -67.92500 -15.86700 -79.23500 1.000 34.34573 21 LEU H O 1
ATOM 10832 N N . ILE H 1 31 ? -66.61600 -17.38300 -78.17800 1.000 33.32662 22 ILE H N 1
ATOM 10833 C CA . ILE H 1 31 ? -65.33500 -16.72300 -78.59500 1.000 35.32761 22 ILE H CA 1
ATOM 10834 C C . ILE H 1 31 ? -65.24600 -16.73900 -80.14400 1.000 34.86449 22 ILE H C 1
ATOM 10835 O O . ILE H 1 31 ? -65.06900 -15.65800 -80.76600 1.000 34.96657 22 ILE H O 1
ATOM 10840 N N . ASN H 1 32 ? -65.37600 -17.91400 -80.74300 1.000 37.49962 23 ASN H N 1
ATOM 10841 C CA . ASN H 1 32 ? -65.34600 -18.03800 -82.23100 1.000 38.39971 23 ASN H CA 1
ATOM 10842 C C . ASN H 1 32 ? -66.36800 -17.09600 -82.85500 1.000 37.39691 23 ASN H C 1
ATOM 10843 O O . ASN H 1 32 ? -66.02200 -16.44800 -83.85200 1.000 40.09313 23 ASN H O 1
ATOM 10848 N N . GLU H 1 33 ? -67.57000 -16.97800 -82.27700 1.000 38.07082 24 GLU H N 1
ATOM 10849 C CA . GLU H 1 33 ? -68.63400 -16.09100 -82.81600 1.000 35.49767 24 GLU H CA 1
ATOM 10850 C C . GLU H 1 33 ? -68.23400 -14.63200 -82.62600 1.000 40.15972 24 GLU H C 1
ATOM 10851 O O . GLU H 1 33 ? -68.57100 -13.74400 -83.50100 1.000 36.49144 24 GLU H O 1
ATOM 10857 N N . PHE H 1 34 ? -67.58900 -14.32300 -81.49600 1.000 37.99063 25 PHE H N 1
ATOM 10858 C CA . PHE H 1 34 ? -67.15000 -12.93300 -81.24200 1.000 39.41355 25 PHE H CA 1
ATOM 10859 C C . PHE H 1 34 ? -66.10300 -12.54600 -82.30500 1.000 35.22918 25 PHE H C 1
ATOM 10860 O O . PHE H 1 34 ? -66.27600 -11.45900 -82.89700 1.000 33.29874 25 PHE H O 1
ATOM 10868 N N . LEU H 1 35 ? -65.09300 -13.39100 -82.51800 1.000 34.15021 26 LEU H N 1
ATOM 10869 C CA . LEU H 1 35 ? -64.00800 -13.12400 -83.50500 1.000 37.38663 26 LEU H CA 1
ATOM 10870 C C . LEU H 1 35 ? -64.64200 -13.00700 -84.90900 1.000 43.44981 26 LEU H C 1
ATOM 10871 O O . LEU H 1 35 ? -64.38100 -12.00200 -85.60200 1.000 43.16535 26 LEU H O 1
ATOM 10876 N N . ALA H 1 36 ? -65.54500 -13.93400 -85.25100 1.000 40.48171 27 ALA H N 1
ATOM 10877 C CA . ALA H 1 36 ? -66.22800 -13.98200 -86.56400 1.000 43.29100 27 ALA H CA 1
ATOM 10878 C C . ALA H 1 36 ? -67.04600 -12.71100 -86.73900 1.000 40.11279 27 ALA H C 1
ATOM 10879 O O . ALA H 1 36 ? -67.08000 -12.18100 -87.85300 1.000 43.81031 27 ALA H O 1
ATOM 10881 N N . ALA H 1 37 ? -67.62900 -12.18400 -85.65800 1.000 40.21434 28 ALA H N 1
ATOM 10882 C CA . ALA H 1 37 ? -68.43500 -10.94900 -85.68700 1.000 37.10706 28 ALA H CA 1
ATOM 10883 C C . ALA H 1 37 ? -67.52000 -9.73800 -85.90900 1.000 44.15013 28 ALA H C 1
ATOM 10884 O O . ALA H 1 37 ? -67.96900 -8.70400 -86.51800 1.000 38.96342 28 ALA H O 1
ATOM 10886 N N . ARG H 1 38 ? -66.31500 -9.77800 -85.33100 1.000 41.55967 29 ARG H N 1
ATOM 10887 C CA . ARG H 1 38 ? -65.34800 -8.66600 -85.51500 1.000 44.60717 29 ARG H CA 1
ATOM 10888 C C . ARG H 1 38 ? -64.94200 -8.62700 -87.00200 1.000 43.37829 29 ARG H C 1
ATOM 10889 O O . ARG H 1 38 ? -64.85200 -7.51800 -87.53400 1.000 42.05829 29 ARG H O 1
ATOM 10897 N N . GLN H 1 39 ? -64.66200 -9.76900 -87.62200 1.000 45.86451 30 GLN H N 1
ATOM 10898 C CA . GLN H 1 39 ? -64.29200 -9.77100 -89.06500 1.000 52.04821 30 GLN H CA 1
ATOM 10899 C C . GLN H 1 39 ? -65.46900 -9.20400 -89.86800 1.000 49.94431 30 GLN H C 1
ATOM 10900 O O . GLN H 1 39 ? -65.24800 -8.24800 -90.61300 1.000 53.09448 30 GLN H O 1
ATOM 10906 N N . ALA H 1 40 ? -66.68900 -9.69800 -89.63700 1.000 46.14690 31 ALA H N 1
ATOM 10907 C CA . ALA H 1 40 ? -67.91400 -9.23000 -90.32600 1.000 47.04487 31 ALA H CA 1
ATOM 10908 C C . ALA H 1 40 ? -68.04000 -7.71200 -90.21900 1.000 46.95767 31 ALA H C 1
ATOM 10909 O O . ALA H 1 40 ? -68.63800 -7.13000 -91.11500 1.000 45.23547 31 ALA H O 1
ATOM 10911 N N . ALA H 1 41 ? -67.55100 -7.08500 -89.14500 1.000 42.21555 32 ALA H N 1
ATOM 10912 C CA . ALA H 1 41 ? -67.66500 -5.62000 -88.95600 1.000 42.25289 32 ALA H CA 1
ATOM 10913 C C . ALA H 1 41 ? -66.46400 -4.91300 -89.61500 1.000 42.73902 32 ALA H C 1
ATOM 10914 O O . ALA H 1 41 ? -66.44200 -3.68400 -89.59600 1.000 47.47412 32 ALA H O 1
ATOM 10916 N N . GLY H 1 42 ? -65.49500 -5.66600 -90.13500 1.000 43.56093 33 GLY H N 1
ATOM 10917 C CA . GLY H 1 42 ? -64.37900 -5.13600 -90.94400 1.000 57.47796 33 GLY H CA 1
ATOM 10918 C C . GLY H 1 42 ? -63.05200 -5.09500 -90.20200 1.000 56.91280 33 GLY H C 1
ATOM 10919 O O . GLY H 1 42 ? -62.13600 -4.43200 -90.70600 1.000 53.47100 33 GLY H O 1
ATOM 10920 N N . HIS H 1 43 ? -62.94200 -5.74900 -89.04200 1.000 52.69547 34 HIS H N 1
ATOM 10921 C CA . HIS H 1 43 ? -61.68200 -5.86000 -88.25800 1.000 49.93498 34 HIS H CA 1
ATOM 10922 C C . HIS H 1 43 ? -60.82100 -6.96600 -88.88000 1.000 54.92032 34 HIS H C 1
ATOM 10923 O O . HIS H 1 43 ? -61.28800 -8.10900 -88.93400 1.000 63.80547 34 HIS H O 1
ATOM 10930 N N . GLY H 1 44 ? -59.59700 -6.65700 -89.31200 1.000 53.69150 35 GLY H N 1
ATOM 10931 C CA . GLY H 1 44 ? -58.67400 -7.66600 -89.85400 1.000 52.72501 35 GLY H CA 1
ATOM 10932 C C . GLY H 1 44 ? -57.68600 -8.15300 -88.81400 1.000 53.75676 35 GLY H C 1
ATOM 10933 O O . GLY H 1 44 ? -56.51400 -7.79200 -88.90600 1.000 54.46015 35 GLY H O 1
ATOM 10934 N N . ASP H 1 45 ? -58.12400 -8.99300 -87.88000 1.000 54.44179 36 ASP H N 1
ATOM 10935 C CA . ASP H 1 45 ? -57.37500 -9.33200 -86.63500 1.000 56.25530 36 ASP H CA 1
ATOM 10936 C C . ASP H 1 45 ? -56.24000 -10.30900 -86.96000 1.000 56.16681 36 ASP H C 1
ATOM 10937 O O . ASP H 1 45 ? -56.49400 -11.17500 -87.79100 1.000 56.73581 36 ASP H O 1
ATOM 10942 N N . ARG H 1 46 ? -55.15600 -10.24300 -86.20500 1.000 60.82561 37 ARG H N 1
ATOM 10943 C CA . ARG H 1 46 ? -54.12100 -11.28800 -86.30500 1.000 65.81960 37 ARG H CA 1
ATOM 10944 C C . ARG H 1 46 ? -54.31300 -12.10700 -85.03100 1.000 59.11472 37 ARG H C 1
ATOM 10945 O O . ARG H 1 46 ? -54.16500 -11.52700 -83.95400 1.000 64.82547 37 ARG H O 1
ATOM 10953 N N . LEU H 1 47 ? -54.63600 -13.38100 -85.15700 1.000 51.36495 38 LEU H N 1
ATOM 10954 C CA . LEU H 1 47 ? -54.98600 -14.27800 -84.03300 1.000 55.38083 38 LEU H CA 1
ATOM 10955 C C . LEU H 1 47 ? -53.76300 -15.08500 -83.62500 1.000 55.81446 38 LEU H C 1
ATOM 10956 O O . LEU H 1 47 ? -53.18200 -15.76900 -84.49300 1.000 49.43473 38 LEU H O 1
ATOM 10961 N N . THR H 1 48 ? -53.42500 -15.02100 -82.33400 1.000 42.58900 39 THR H N 1
ATOM 10962 C CA . THR H 1 48 ? -52.63700 -16.05900 -81.63400 1.000 41.23802 39 THR H CA 1
ATOM 10963 C C . THR H 1 48 ? -53.58400 -16.71800 -80.61900 1.000 46.25395 39 THR H C 1
ATOM 10964 O O . THR H 1 48 ? -54.22500 -15.98500 -79.82900 1.000 44.90945 39 THR H O 1
ATOM 10968 N N . GLU H 1 49 ? -53.66800 -18.03800 -80.62400 1.000 41.66788 40 GLU H N 1
ATOM 10969 C CA . GLU H 1 49 ? -54.73600 -18.75500 -79.89600 1.000 44.38977 40 GLU H CA 1
ATOM 10970 C C . GLU H 1 49 ? -54.10100 -19.89600 -79.11300 1.000 47.14432 40 GLU H C 1
ATOM 10971 O O . GLU H 1 49 ? -53.32800 -20.64100 -79.67700 1.000 47.76734 40 GLU H O 1
ATOM 10977 N N . HIS H 1 50 ? -54.42900 -20.00300 -77.82800 1.000 41.05920 41 HIS H N 1
ATOM 10978 C CA . HIS H 1 50 ? -53.99600 -21.12000 -76.95600 1.000 41.51779 41 HIS H CA 1
ATOM 10979 C C . HIS H 1 50 ? -55.24300 -21.81000 -76.41400 1.000 43.47729 41 HIS H C 1
ATOM 10980 O O . HIS H 1 50 ? -56.13400 -21.10200 -75.89700 1.000 42.60823 41 HIS H O 1
ATOM 10987 N N . ASP H 1 51 ? -55.32400 -23.12300 -76.59200 1.000 43.84116 42 ASP H N 1
ATOM 10988 C CA . ASP H 1 51 ? -56.28100 -23.97000 -75.85300 1.000 47.31311 42 ASP H CA 1
ATOM 10989 C C . ASP H 1 51 ? -55.56000 -24.43000 -74.58700 1.000 42.97565 42 ASP H C 1
ATOM 10990 O O . ASP H 1 51 ? -54.92100 -25.48100 -74.61300 1.000 40.27863 42 ASP H O 1
ATOM 10995 N N . LEU H 1 52 ? -55.68900 -23.65900 -73.50800 1.000 40.91880 43 LEU H N 1
ATOM 10996 C CA . LEU H 1 52 ? -54.93300 -23.88600 -72.25300 1.000 40.59942 43 LEU H CA 1
ATOM 10997 C C . LEU H 1 52 ? -55.27300 -25.26400 -71.70700 1.000 33.71375 43 LEU H C 1
ATOM 10998 O O . LEU H 1 52 ? -54.45500 -25.80700 -70.96800 1.000 38.50381 43 LEU H O 1
ATOM 11003 N N . SER H 1 53 ? -56.44900 -25.83500 -72.03800 1.000 39.09273 44 SER H N 1
ATOM 11004 C CA . SER H 1 53 ? -56.88200 -27.17700 -71.55800 1.000 42.23735 44 SER H CA 1
ATOM 11005 C C . SER H 1 53 ? -55.99600 -28.26600 -72.16200 1.000 43.44652 44 SER H C 1
ATOM 11006 O O . SER H 1 53 ? -55.87000 -29.33200 -71.52700 1.000 41.96439 44 SER H O 1
ATOM 11009 N N . ALA H 1 54 ? -55.35600 -28.00400 -73.30200 1.000 42.11897 45 ALA H N 1
ATOM 11010 C CA . ALA H 1 54 ? -54.50900 -29.01300 -73.99200 1.000 45.26334 45 ALA H CA 1
ATOM 11011 C C . ALA H 1 54 ? -53.02300 -28.83400 -73.64100 1.000 45.98041 45 ALA H C 1
ATOM 11012 O O . ALA H 1 54 ? -52.26700 -29.75200 -73.95100 1.000 51.21595 45 ALA H O 1
ATOM 11014 N N . MET H 1 55 ? -52.61200 -27.72800 -73.00200 1.000 44.93473 46 MET H N 1
ATOM 11015 C CA . MET H 1 55 ? -51.18000 -27.29900 -72.92400 1.000 46.79364 46 MET H CA 1
ATOM 11016 C C . MET H 1 55 ? -50.46100 -27.87100 -71.69400 1.000 46.72460 46 MET H C 1
ATOM 11017 O O . MET H 1 55 ? -49.26600 -27.62400 -71.57600 1.000 49.41085 46 MET H O 1
ATOM 11022 N N . ALA H 1 56 ? -51.15800 -28.54800 -70.78300 1.000 40.78953 47 ALA H N 1
ATOM 11023 C CA . ALA H 1 56 ? -50.59000 -29.08400 -69.52600 1.000 50.17948 47 ALA H CA 1
ATOM 11024 C C . ALA H 1 56 ? -49.65500 -28.04600 -68.86700 1.000 49.64083 47 ALA H C 1
ATOM 11025 O O . ALA H 1 56 ? -48.55200 -28.42400 -68.45600 1.000 48.07295 47 ALA H O 1
ATOM 11027 N N . LEU H 1 57 ? -50.08500 -26.78000 -68.75600 1.000 44.05423 48 LEU H N 1
ATOM 11028 C CA . LEU H 1 57 ? -49.28100 -25.70500 -68.11100 1.000 43.04395 48 LEU H CA 1
ATOM 11029 C C . LEU H 1 57 ? -48.80800 -26.17100 -66.74700 1.000 43.33805 48 LEU H C 1
ATOM 11030 O O . LEU H 1 57 ? -49.52600 -26.87400 -66.03000 1.000 46.39418 48 LEU H O 1
ATOM 11035 N N . PRO H 1 58 ? -47.58500 -25.76400 -66.33900 1.000 42.20725 49 PRO H N 1
ATOM 11036 C CA . PRO H 1 58 ? -47.06200 -26.10500 -65.02000 1.000 43.19892 49 PRO H CA 1
ATOM 11037 C C . PRO H 1 58 ? -47.79500 -25.32000 -63.91800 1.000 38.99746 49 PRO H C 1
ATOM 11038 O O . PRO H 1 58 ? -48.24900 -24.21300 -64.18600 1.000 41.74038 49 PRO H O 1
ATOM 11042 N N . THR H 1 59 ? -47.89300 -25.93300 -62.74700 1.000 41.18784 50 THR H N 1
ATOM 11043 C CA . THR H 1 59 ? -48.50700 -25.34700 -61.53300 1.000 42.63782 50 THR H CA 1
ATOM 11044 C C . THR H 1 59 ? -47.44700 -24.54100 -60.80300 1.000 44.13373 50 THR H C 1
ATOM 11045 O O . THR H 1 59 ? -46.29900 -25.01300 -60.73800 1.000 40.58855 50 THR H O 1
ATOM 11049 N N . LEU H 1 60 ? -47.83000 -23.38900 -60.24500 1.000 39.39745 51 LEU H N 1
ATOM 11050 C CA . LEU H 1 60 ? -46.93800 -22.62900 -59.33500 1.000 38.16694 51 LEU H CA 1
ATOM 11051 C C . LEU H 1 60 ? -46.62600 -23.47200 -58.10300 1.000 40.71431 51 LEU H C 1
ATOM 11052 O O . LEU H 1 60 ? -47.56100 -23.98000 -57.42400 1.000 39.87232 51 LEU H O 1
ATOM 11057 N N . ASP H 1 61 ? -45.33000 -23.68000 -57.86400 1.000 41.59915 52 ASP H N 1
ATOM 11058 C CA . ASP H 1 61 ? -44.77900 -24.40000 -56.68700 1.000 37.68240 52 ASP H CA 1
ATOM 11059 C C . ASP H 1 61 ? -43.58300 -23.58300 -56.17500 1.000 38.73837 52 ASP H C 1
ATOM 11060 O O . ASP H 1 61 ? -43.28100 -22.52500 -56.77600 1.000 38.54269 52 ASP H O 1
ATOM 11065 N N . ARG H 1 62 ? -42.95300 -24.02300 -55.09300 1.000 39.96010 53 ARG H N 1
ATOM 11066 C CA . ARG H 1 62 ? -41.88200 -23.24400 -54.42200 1.000 37.55385 53 ARG H CA 1
ATOM 11067 C C . ARG H 1 62 ? -40.72800 -22.98700 -55.39700 1.000 40.68423 53 ARG H C 1
ATOM 11068 O O . ARG H 1 62 ? -40.32100 -21.83300 -55.55900 1.000 41.42577 53 ARG H O 1
ATOM 11076 N N . PRO H 1 63 ? -40.16400 -24.01100 -56.09600 1.000 40.69183 54 PRO H N 1
ATOM 11077 C CA . PRO H 1 63 ? -39.06100 -23.76800 -57.04000 1.000 38.79604 54 PRO H CA 1
ATOM 11078 C C . PRO H 1 63 ? -39.40300 -22.80500 -58.18200 1.000 39.72265 54 PRO H C 1
ATOM 11079 O O . PRO H 1 63 ? -38.60500 -21.92200 -58.53100 1.000 42.59602 54 PRO H O 1
ATOM 11083 N N . LEU H 1 64 ? -40.59200 -22.96100 -58.76700 1.000 40.76177 55 LEU H N 1
ATOM 11084 C CA . LEU H 1 64 ? -40.96400 -22.15500 -59.94500 1.000 37.00955 55 LEU H CA 1
ATOM 11085 C C . LEU H 1 64 ? -41.19800 -20.70900 -59.50900 1.000 38.61566 55 LEU H C 1
ATOM 11086 O O . LEU H 1 64 ? -40.80700 -19.79500 -60.23100 1.000 41.08801 55 LEU H O 1
ATOM 11091 N N . PHE H 1 65 ? -41.83400 -20.49800 -58.36300 1.000 36.16965 56 PHE H N 1
ATOM 11092 C CA . PHE H 1 65 ? -41.97400 -19.14300 -57.78400 1.000 42.11430 56 PHE H CA 1
ATOM 11093 C C . PHE H 1 65 ? -40.58000 -18.50200 -57.66200 1.000 35.22453 56 PHE H C 1
ATOM 11094 O O . PHE H 1 65 ? -40.41400 -17.35300 -58.04200 1.000 38.96954 56 PHE H O 1
ATOM 11102 N N . ALA H 1 66 ? -39.59400 -19.22000 -57.12900 1.000 37.50862 57 ALA H N 1
ATOM 11103 C CA . ALA H 1 66 ? -38.23300 -18.65800 -56.93300 1.000 37.74939 57 ALA H CA 1
ATOM 11104 C C . ALA H 1 66 ? -37.63000 -18.35900 -58.32500 1.000 41.34378 57 ALA H C 1
ATOM 11105 O O . ALA H 1 66 ? -37.10400 -17.24400 -58.52300 1.000 39.23971 57 ALA H O 1
ATOM 11107 N N . ALA H 1 67 ? -37.81000 -19.25500 -59.30700 1.000 40.48327 58 ALA H N 1
ATOM 11108 C CA . ALA H 1 67 ? -37.26600 -19.08600 -60.68700 1.000 41.70202 58 ALA H CA 1
ATOM 11109 C C . ALA H 1 67 ? -37.91800 -17.88500 -61.39000 1.000 42.99182 58 ALA H C 1
ATOM 11110 O O . ALA H 1 67 ? -37.20100 -17.08900 -62.03400 1.000 39.68716 58 ALA H O 1
ATOM 11112 N N . LEU H 1 68 ? -39.23200 -17.69900 -61.24700 1.000 43.09499 59 LEU H N 1
ATOM 11113 C CA . LEU H 1 68 ? -39.95500 -16.54100 -61.84400 1.000 41.72073 59 LEU H CA 1
ATOM 11114 C C . LEU H 1 68 ? -39.55700 -15.24800 -61.13900 1.000 43.35291 59 LEU H C 1
ATOM 11115 O O . LEU H 1 68 ? -39.91000 -14.16700 -61.63900 1.000 44.58960 59 LEU H O 1
ATOM 11120 N N . ARG H 1 69 ? -38.88900 -15.33400 -59.98600 1.000 41.21171 60 ARG H N 1
ATOM 11121 C CA . ARG H 1 69 ? -38.33900 -14.14100 -59.29100 1.000 43.41733 60 ARG H CA 1
ATOM 11122 C C . ARG H 1 69 ? -36.86000 -13.96200 -59.65000 1.000 46.31156 60 ARG H C 1
ATOM 11123 O O . ARG H 1 69 ? -36.25000 -13.07300 -59.08200 1.000 42.16992 60 ARG H O 1
ATOM 11131 N N . GLY H 1 70 ? -36.30200 -14.80300 -60.52700 1.000 45.11991 61 GLY H N 1
ATOM 11132 C CA . GLY H 1 70 ? -34.95300 -14.59300 -61.08100 1.000 45.09761 61 GLY H CA 1
ATOM 11133 C C . GLY H 1 70 ? -33.95300 -15.65100 -60.65900 1.000 44.84206 61 GLY H C 1
ATOM 11134 O O . GLY H 1 70 ? -32.80800 -15.53300 -61.06100 1.000 46.04115 61 GLY H O 1
ATOM 11135 N N . ALA H 1 71 ? -34.35100 -16.66800 -59.90600 1.000 38.57046 62 ALA H N 1
ATOM 11136 C CA . ALA H 1 71 ? -33.42800 -17.71700 -59.43400 1.000 43.83393 62 ALA H CA 1
ATOM 11137 C C . ALA H 1 71 ? -33.13100 -18.69300 -60.58200 1.000 45.92877 62 ALA H C 1
ATOM 11138 O O . ALA H 1 71 ? -34.03400 -18.93500 -61.41200 1.000 43.77664 62 ALA H O 1
ATOM 11140 N N . VAL H 1 72 ? -31.90600 -19.21800 -60.61900 1.000 39.99254 63 VAL H N 1
ATOM 11141 C CA . VAL H 1 72 ? -31.43600 -20.20600 -61.63300 1.000 46.72463 63 VAL H CA 1
ATOM 11142 C C . VAL H 1 72 ? -31.61200 -21.57400 -60.99400 1.000 47.41668 63 VAL H C 1
ATOM 11143 O O . VAL H 1 72 ? -30.85200 -21.90700 -60.06100 1.000 45.20585 63 VAL H O 1
ATOM 11147 N N . ASP H 1 73 ? -32.64100 -22.29900 -61.42100 1.000 50.72371 64 ASP H N 1
ATOM 11148 C CA . ASP H 1 73 ? -32.99200 -23.62000 -60.84800 1.000 51.18703 64 ASP H CA 1
ATOM 11149 C C . ASP H 1 73 ? -32.17400 -24.65000 -61.60600 1.000 58.13373 64 ASP H C 1
ATOM 11150 O O . ASP H 1 73 ? -32.15100 -24.65200 -62.83300 1.000 58.33883 64 ASP H O 1
ATOM 11155 N N . PRO H 1 74 ? -31.40300 -25.51500 -60.92400 1.000 65.65915 65 PRO H N 1
ATOM 11156 C CA . PRO H 1 74 ? -30.65200 -26.53600 -61.65100 1.000 69.48421 65 PRO H CA 1
ATOM 11157 C C . PRO H 1 74 ? -31.53600 -27.66300 -62.21300 1.000 67.34616 65 PRO H C 1
ATOM 11158 O O . PRO H 1 74 ? -31.01000 -28.57400 -62.80800 1.000 66.54432 65 PRO H O 1
ATOM 11162 N N . GLN H 1 75 ? -32.86000 -27.54400 -62.11100 1.000 64.89346 66 GLN H N 1
ATOM 11163 C CA . GLN H 1 75 ? -33.78800 -28.51500 -62.74600 1.000 67.78848 66 GLN H CA 1
ATOM 11164 C C . GLN H 1 75 ? -34.26000 -27.98100 -64.10300 1.000 61.72727 66 GLN H C 1
ATOM 11165 O O . GLN H 1 75 ? -34.77700 -26.86700 -64.20100 1.000 58.92547 66 GLN H O 1
ATOM 11171 N N . PRO H 1 76 ? -34.11100 -28.75400 -65.20800 1.000 62.02329 67 PRO H N 1
ATOM 11172 C CA . PRO H 1 76 ? -34.53500 -28.27300 -66.52200 1.000 60.73860 67 PRO H CA 1
ATOM 11173 C C . PRO H 1 76 ? -36.04300 -27.97000 -66.59700 1.000 55.81115 67 PRO H C 1
ATOM 11174 O O . PRO H 1 76 ? -36.40300 -26.96200 -67.14400 1.000 55.22638 67 PRO H O 1
ATOM 11178 N N . ALA H 1 77 ? -36.89500 -28.82700 -66.03400 1.000 57.85909 68 ALA H N 1
ATOM 11179 C CA . ALA H 1 77 ? -38.36400 -28.62000 -66.02900 1.000 53.81116 68 ALA H CA 1
ATOM 11180 C C . ALA H 1 77 ? -38.68300 -27.17900 -65.57000 1.000 52.25893 68 ALA H C 1
ATOM 11181 O O . ALA H 1 77 ? -39.41900 -26.47800 -66.28100 1.000 50.61470 68 ALA H O 1
ATOM 11183 N N . ILE H 1 78 ? -38.05600 -26.68300 -64.50400 1.000 52.08231 69 ILE H N 1
ATOM 11184 C CA . ILE H 1 78 ? -38.33200 -25.30000 -64.00600 1.000 49.60628 69 ILE H CA 1
ATOM 11185 C C . ILE H 1 78 ? -37.75100 -24.27400 -64.98900 1.000 49.21687 69 ILE H C 1
ATOM 11186 O O . ILE H 1 78 ? -38.42300 -23.24100 -65.27200 1.000 45.32635 69 ILE H O 1
ATOM 11191 N N . ARG H 1 79 ? -36.56300 -24.51500 -65.54600 1.000 54.68030 70 ARG H N 1
ATOM 11192 C CA . ARG H 1 79 ? -35.97000 -23.50900 -66.47400 1.000 47.55081 70 ARG H CA 1
ATOM 11193 C C . ARG H 1 79 ? -36.87800 -23.39100 -67.71000 1.000 50.60133 70 ARG H C 1
ATOM 11194 O O . ARG H 1 79 ? -37.11800 -22.22800 -68.12500 1.000 48.62393 70 ARG H O 1
ATOM 11202 N N . GLU H 1 80 ? -37.41200 -24.50700 -68.23700 1.000 50.23959 71 GLU H N 1
ATOM 11203 C CA . GLU H 1 80 ? -38.35500 -24.46500 -69.40600 1.000 53.40531 71 GLU H CA 1
ATOM 11204 C C . GLU H 1 80 ? -39.64200 -23.72800 -69.00200 1.000 48.69465 71 GLU H C 1
ATOM 11205 O O . GLU H 1 80 ? -40.17400 -22.93600 -69.82000 1.000 47.12801 71 GLU H O 1
ATOM 11211 N N . ALA H 1 81 ? -40.13800 -23.96100 -67.78100 1.000 45.53109 72 ALA H N 1
ATOM 11212 C CA . ALA H 1 81 ? -41.34000 -23.26600 -67.25900 1.000 47.72023 72 ALA H CA 1
ATOM 11213 C C . ALA H 1 81 ? -41.09500 -21.75000 -67.23500 1.000 44.57293 72 ALA H C 1
ATOM 11214 O O . ALA H 1 81 ? -42.00700 -21.00700 -67.62100 1.000 44.72136 72 ALA H O 1
ATOM 11216 N N . VAL H 1 82 ? -39.88900 -21.29200 -66.86700 1.000 41.59032 73 VAL H N 1
ATOM 11217 C CA . VAL H 1 82 ? -39.55200 -19.83800 -66.93200 1.000 40.76526 73 VAL H CA 1
ATOM 11218 C C . VAL H 1 82 ? -39.62600 -19.35200 -68.39300 1.000 44.77537 73 VAL H C 1
ATOM 11219 O O . VAL H 1 82 ? -40.16900 -18.21300 -68.66600 1.000 43.32691 73 VAL H O 1
ATOM 11223 N N . ALA H 1 83 ? -39.06800 -20.12900 -69.31900 1.000 47.68373 74 ALA H N 1
ATOM 11224 C CA . ALA H 1 83 ? -39.04000 -19.78700 -70.76700 1.000 52.00826 74 ALA H CA 1
ATOM 11225 C C . ALA H 1 83 ? -40.48400 -19.67200 -71.27600 1.000 45.34246 74 ALA H C 1
ATOM 11226 O O . ALA H 1 83 ? -40.81700 -18.67200 -71.96900 1.000 44.82288 74 ALA H O 1
ATOM 11228 N N . LEU H 1 84 ? -41.33500 -20.63200 -70.87700 1.000 45.60547 75 LEU H N 1
ATOM 11229 C CA . LEU H 1 84 ? -42.78000 -20.61300 -71.23100 1.000 44.18403 75 LEU H CA 1
ATOM 11230 C C . LEU H 1 84 ? -43.38700 -19.31300 -70.70300 1.000 43.82841 75 LEU H C 1
ATOM 11231 O O . LEU H 1 84 ? -44.04700 -18.60300 -71.49800 1.000 44.88088 75 LEU H O 1
ATOM 11236 N N . SER H 1 85 ? -43.11600 -18.96200 -69.43400 1.000 43.32104 76 SER H N 1
ATOM 11237 C CA . SER H 1 85 ? -43.60200 -17.70900 -68.80000 1.000 41.14562 76 SER H CA 1
ATOM 11238 C C . SER H 1 85 ? -43.16900 -16.48400 -69.61700 1.000 43.91233 76 SER H C 1
ATOM 11239 O O . SER H 1 85 ? -43.98500 -15.55600 -69.83400 1.000 43.03989 76 SER H O 1
ATOM 11242 N N . ASP H 1 86 ? -41.89900 -16.42900 -70.03700 1.000 46.60932 77 ASP H N 1
ATOM 11243 C CA . ASP H 1 86 ? -41.38900 -15.31400 -70.89300 1.000 44.15357 77 ASP H CA 1
ATOM 11244 C C . ASP H 1 86 ? -42.13400 -15.30900 -72.23800 1.000 37.65920 77 ASP H C 1
ATOM 11245 O O . ASP H 1 86 ? -42.52000 -14.23900 -72.68700 1.000 44.94062 77 ASP H O 1
ATOM 11250 N N . GLN H 1 87 ? -42.31200 -16.46300 -72.87500 1.000 40.97001 78 GLN H N 1
ATOM 11251 C CA . GLN H 1 87 ? -43.09300 -16.57600 -74.14300 1.000 46.85912 78 GLN H CA 1
ATOM 11252 C C . GLN H 1 87 ? -44.51100 -16.00400 -73.95000 1.000 46.79938 78 GLN H C 1
ATOM 11253 O O . GLN H 1 87 ? -44.93200 -15.14900 -74.75900 1.000 40.66689 78 GLN H O 1
ATOM 11259 N N . LEU H 1 88 ? -45.21800 -16.40400 -72.88000 1.000 46.21335 79 LEU H N 1
ATOM 11260 C CA . LEU H 1 88 ? -46.63900 -15.99900 -72.66000 1.000 38.27201 79 LEU H CA 1
ATOM 11261 C C . LEU H 1 88 ? -46.71500 -14.50000 -72.37800 1.000 42.50137 79 LEU H C 1
ATOM 11262 O O . LEU H 1 88 ? -47.58900 -13.84500 -72.95500 1.000 42.94113 79 LEU H O 1
ATOM 11267 N N . ILE H 1 89 ? -45.75600 -13.94200 -71.62000 1.000 36.54699 80 ILE H N 1
ATOM 11268 C CA . ILE H 1 89 ? -45.71200 -12.49100 -71.31000 1.000 39.54268 80 ILE H CA 1
ATOM 11269 C C . ILE H 1 89 ? -45.41000 -11.71400 -72.60300 1.000 38.81929 80 ILE H C 1
ATOM 11270 O O . ILE H 1 89 ? -46.08700 -10.68500 -72.88000 1.000 43.98630 80 ILE H O 1
ATOM 11275 N N . ALA H 1 90 ? -44.47300 -12.19600 -73.40700 1.000 44.81773 81 ALA H N 1
ATOM 11276 C CA . ALA H 1 90 ? -44.14700 -11.56600 -74.71300 1.000 47.43440 81 ALA H CA 1
ATOM 11277 C C . ALA H 1 90 ? -45.40900 -11.50900 -75.58500 1.000 37.44533 81 ALA H C 1
ATOM 11278 O O . ALA H 1 90 ? -45.72700 -10.41400 -76.05900 1.000 44.03248 81 ALA H O 1
ATOM 11280 N N . GLU H 1 91 ? -46.10900 -12.63500 -75.77200 1.000 45.76998 82 GLU H N 1
ATOM 11281 C CA . GLU H 1 91 ? -47.42200 -12.68300 -76.49200 1.000 44.34559 82 GLU H CA 1
ATOM 11282 C C . GLU H 1 91 ? -48.36500 -11.62700 -75.90200 1.000 47.57556 82 GLU H C 1
ATOM 11283 O O . GLU H 1 91 ? -48.93900 -10.83900 -76.67900 1.000 44.10205 82 GLU H O 1
ATOM 11289 N N . LEU H 1 92 ? -48.52000 -11.56300 -74.57000 1.000 44.07479 83 LEU H N 1
ATOM 11290 C CA . LEU H 1 92 ? -49.51400 -10.64300 -73.95700 1.000 41.09527 83 LEU H CA 1
ATOM 11291 C C . LEU H 1 92 ? -49.17600 -9.18600 -74.31900 1.000 42.04510 83 LEU H C 1
ATOM 11292 O O . LEU H 1 92 ? -50.09600 -8.40600 -74.68000 1.000 43.25837 83 LEU H O 1
ATOM 11297 N N . LYS H 1 93 ? -47.90600 -8.80200 -74.18200 1.000 44.44788 84 LYS H N 1
ATOM 11298 C CA . LYS H 1 93 ? -47.43000 -7.41400 -74.42400 1.000 42.48952 84 LYS H CA 1
ATOM 11299 C C . LYS H 1 93 ? -47.45700 -7.07300 -75.92900 1.000 42.29853 84 LYS H C 1
ATOM 11300 O O . LYS H 1 93 ? -47.72100 -5.91100 -76.28700 1.000 45.34314 84 LYS H O 1
ATOM 11306 N N . ALA H 1 94 ? -47.24800 -8.05000 -76.79600 1.000 47.94879 85 ALA H N 1
ATOM 11307 C CA . ALA H 1 94 ? -47.42900 -7.89000 -78.26300 1.000 49.07469 85 ALA H CA 1
ATOM 11308 C C . ALA H 1 94 ? -48.89600 -7.54700 -78.61200 1.000 52.14547 85 ALA H C 1
ATOM 11309 O O . ALA H 1 94 ? -49.13900 -6.88600 -79.64500 1.000 49.28431 85 ALA H O 1
ATOM 11311 N N . SER H 1 95 ? -49.87700 -7.93900 -77.79500 1.000 46.91454 86 SER H N 1
ATOM 11312 C CA . SER H 1 95 ? -51.29900 -7.93600 -78.22100 1.000 40.06871 86 SER H CA 1
ATOM 11313 C C . SER H 1 95 ? -51.90600 -6.54800 -78.07500 1.000 43.14198 86 SER H C 1
ATOM 11314 O O . SER H 1 95 ? -51.31800 -5.68300 -77.39800 1.000 43.31501 86 SER H O 1
ATOM 11317 N N . ASP H 1 96 ? -53.02700 -6.31100 -78.75300 1.000 39.78919 87 ASP H N 1
ATOM 11318 C CA . ASP H 1 96 ? -53.88200 -5.11600 -78.54200 1.000 44.45137 87 ASP H CA 1
ATOM 11319 C C . ASP H 1 96 ? -55.17100 -5.55300 -77.82900 1.000 43.18247 87 ASP H C 1
ATOM 11320 O O . ASP H 1 96 ? -55.76200 -4.71900 -77.11800 1.000 45.75266 87 ASP H O 1
ATOM 11325 N N . LEU H 1 97 ? -55.63500 -6.76900 -78.11200 1.000 43.26387 88 LEU H N 1
ATOM 11326 C CA . LEU H 1 97 ? -56.92400 -7.29400 -77.59300 1.000 47.24061 88 LEU H CA 1
ATOM 11327 C C . LEU H 1 97 ? -56.69800 -8.68400 -77.01900 1.000 43.05504 88 LEU H C 1
ATOM 11328 O O . LEU H 1 97 ? -56.19700 -9.54100 -77.75500 1.000 44.54314 88 LEU H O 1
ATOM 11333 N N . LEU H 1 98 ? -57.07500 -8.88800 -75.74800 1.000 42.09651 89 LEU H N 1
ATOM 11334 C CA . LEU H 1 98 ? -56.98600 -10.20300 -75.07500 1.000 43.31640 89 LEU H CA 1
ATOM 11335 C C . LEU H 1 98 ? -58.41600 -10.74500 -74.93300 1.000 38.66600 89 LEU H C 1
ATOM 11336 O O . LEU H 1 98 ? -59.30600 -9.98600 -74.44800 1.000 38.29445 89 LEU H O 1
ATOM 11341 N N . VAL H 1 99 ? -58.64200 -11.94600 -75.46300 1.000 37.77431 90 VAL H N 1
ATOM 11342 C CA . VAL H 1 99 ? -59.99200 -12.58200 -75.47700 1.000 35.91283 90 VAL H CA 1
ATOM 11343 C C . VAL H 1 99 ? -59.91300 -13.84700 -74.63200 1.000 36.94125 90 VAL H C 1
ATOM 11344 O O . VAL H 1 99 ? -59.08700 -14.73300 -74.93600 1.000 38.37839 90 VAL H O 1
ATOM 11348 N N . ILE H 1 100 ? -60.72100 -13.91000 -73.56900 1.000 32.43821 91 ILE H N 1
ATOM 11349 C CA . ILE H 1 100 ? -60.52500 -14.95300 -72.53000 1.000 34.07421 91 ILE H CA 1
ATOM 11350 C C . ILE H 1 100 ? -61.80700 -15.76400 -72.34300 1.000 28.52920 91 ILE H C 1
ATOM 11351 O O . ILE H 1 100 ? -62.86200 -15.15000 -72.19100 1.000 34.89805 91 ILE H O 1
ATOM 11356 N N . GLY H 1 101 ? -61.68300 -17.08300 -72.42500 1.000 29.54715 92 GLY H N 1
ATOM 11357 C CA . GLY H 1 101 ? -62.76000 -18.01800 -72.09300 1.000 34.44549 92 GLY H CA 1
ATOM 11358 C C . GLY H 1 101 ? -62.67900 -18.32500 -70.61900 1.000 32.64698 92 GLY H C 1
ATOM 11359 O O . GLY H 1 101 ? -61.69700 -18.98300 -70.17400 1.000 34.59997 92 GLY H O 1
ATOM 11360 N N . ALA H 1 102 ? -63.67700 -17.86200 -69.87800 1.000 34.98902 93 ALA H N 1
ATOM 11361 C CA . ALA H 1 102 ? -63.71400 -18.01600 -68.41600 1.000 31.02118 93 ALA H CA 1
ATOM 11362 C C . ALA H 1 102 ? -65.11000 -18.45300 -67.95400 1.000 28.24509 93 ALA H C 1
ATOM 11363 O O . ALA H 1 102 ? -65.80400 -17.70000 -67.25700 1.000 31.57866 93 ALA H O 1
ATOM 11365 N N . PRO H 1 103 ? -65.56600 -19.67400 -68.32700 1.000 29.65337 94 PRO H N 1
ATOM 11366 C CA . PRO H 1 103 ? -66.81900 -20.18100 -67.79600 1.000 30.72445 94 PRO H CA 1
ATOM 11367 C C . PRO H 1 103 ? -66.62500 -20.38900 -66.28800 1.000 32.16906 94 PRO H C 1
ATOM 11368 O O . PRO H 1 103 ? -65.51900 -20.67000 -65.82700 1.000 32.13359 94 PRO H O 1
ATOM 11372 N N . MET H 1 104 ? -67.71800 -20.30400 -65.54100 1.000 30.43451 95 MET H N 1
ATOM 11373 C CA . MET H 1 104 ? -67.65300 -20.52100 -64.08500 1.000 29.69870 95 MET H CA 1
ATOM 11374 C C . MET H 1 104 ? -67.65200 -22.02400 -63.80300 1.000 31.28931 95 MET H C 1
ATOM 11375 O O . MET H 1 104 ? -68.68200 -22.72400 -64.10500 1.000 31.47066 95 MET H O 1
ATOM 11380 N N . TYR H 1 105 ? -66.56500 -22.49800 -63.20600 1.000 27.00801 96 TYR H N 1
ATOM 11381 C CA . TYR H 1 105 ? -66.38700 -23.86200 -62.65100 1.000 30.60372 96 TYR H CA 1
ATOM 11382 C C . TYR H 1 105 ? -66.23100 -23.73700 -61.13500 1.000 32.83868 96 TYR H C 1
ATOM 11383 O O . TYR H 1 105 ? -65.20400 -23.21900 -60.65100 1.000 31.29333 96 TYR H O 1
ATOM 11392 N N . ASN H 1 106 ? -67.23500 -24.19700 -60.39900 1.000 30.34796 97 ASN H N 1
ATOM 11393 C CA . ASN H 1 106 ? -67.16100 -24.19100 -58.91800 1.000 27.59327 97 ASN H CA 1
ATOM 11394 C C . ASN H 1 106 ? -66.88300 -22.76900 -58.40600 1.000 26.84698 97 ASN H C 1
ATOM 11395 O O . ASN H 1 106 ? -65.99900 -22.63400 -57.57200 1.000 28.74391 97 ASN H O 1
ATOM 11400 N N . LEU H 1 107 ? -67.62200 -21.77600 -58.90200 1.000 23.34327 98 LEU H N 1
ATOM 11401 C CA . LEU H 1 107 ? -67.54000 -20.36600 -58.41500 1.000 25.94910 98 LEU H CA 1
ATOM 11402 C C . LEU H 1 107 ? -66.19400 -19.71400 -58.75500 1.000 31.22711 98 LEU H C 1
ATOM 11403 O O . LEU H 1 107 ? -65.95200 -18.60900 -58.28100 1.000 29.24709 98 LEU H O 1
ATOM 11408 N N . ASN H 1 108 ? -65.39100 -20.37700 -59.57800 1.000 28.18718 99 ASN H N 1
ATOM 11409 C CA . ASN H 1 108 ? -64.08200 -19.81700 -59.98400 1.000 27.29252 99 ASN H CA 1
ATOM 11410 C C . ASN H 1 108 ? -63.89800 -19.99400 -61.49100 1.000 33.72023 99 ASN H C 1
ATOM 11411 O O . ASN H 1 108 ? -64.84300 -20.42700 -62.14800 1.000 27.67083 99 ASN H O 1
ATOM 11416 N N . VAL H 1 109 ? -62.73400 -19.60400 -62.00500 1.000 29.78155 100 VAL H N 1
ATOM 11417 C CA . VAL H 1 109 ? -62.40300 -19.83800 -63.44400 1.000 28.33750 100 VAL H CA 1
ATOM 11418 C C . VAL H 1 109 ? -61.87300 -21.24900 -63.59500 1.000 27.20497 100 VAL H C 1
ATOM 11419 O O . VAL H 1 109 ? -61.48600 -21.90800 -62.62500 1.000 32.06112 100 VAL H O 1
ATOM 11423 N N . PRO H 1 110 ? -61.78500 -21.78600 -64.82500 1.000 30.03879 101 PRO H N 1
ATOM 11424 C CA . PRO H 1 110 ? -61.18800 -23.10200 -64.96200 1.000 29.71420 101 PRO H CA 1
ATOM 11425 C C . PRO H 1 110 ? -59.71900 -23.10200 -64.53500 1.000 35.27950 101 PRO H C 1
ATOM 11426 O O . PRO H 1 110 ? -59.04800 -22.08500 -64.65300 1.000 33.54982 101 PRO H O 1
ATOM 11430 N N . THR H 1 111 ? -59.24100 -24.23700 -64.02600 1.000 31.04719 102 THR H N 1
ATOM 11431 C CA . THR H 1 111 ? -57.90400 -24.30800 -63.39900 1.000 33.14385 102 THR H CA 1
ATOM 11432 C C . THR H 1 111 ? -56.82900 -23.95700 -64.44500 1.000 36.97490 102 THR H C 1
ATOM 11433 O O . THR H 1 111 ? -55.82900 -23.32900 -64.07100 1.000 31.91843 102 THR H O 1
ATOM 11437 N N . ASP H 1 112 ? -57.02800 -24.31400 -65.72100 1.000 35.28632 103 ASP H N 1
ATOM 11438 C CA . ASP H 1 112 ? -56.01100 -24.02800 -66.77700 1.000 36.30900 103 ASP H CA 1
ATOM 11439 C C . ASP H 1 112 ? -55.90300 -22.51000 -67.01900 1.000 35.45688 103 ASP H C 1
ATOM 11440 O O . ASP H 1 112 ? -54.79100 -22.04300 -67.27300 1.000 40.35271 103 ASP H O 1
ATOM 11445 N N . LEU H 1 113 ? -56.98400 -21.71900 -66.93500 1.000 28.65193 104 LEU H N 1
ATOM 11446 C CA . LEU H 1 113 ? -56.90300 -20.24900 -67.07300 1.000 31.80628 104 LEU H CA 1
ATOM 11447 C C . LEU H 1 113 ? -56.13300 -19.67600 -65.87600 1.000 35.25615 104 LEU H C 1
ATOM 11448 O O . LEU H 1 113 ? -55.31600 -18.74800 -66.08400 1.000 32.53272 104 LEU H O 1
ATOM 11453 N N . LYS H 1 114 ? -56.43200 -20.14100 -64.66000 1.000 33.17049 105 LYS H N 1
ATOM 11454 C CA . LYS H 1 114 ? -55.71300 -19.66400 -63.44900 1.000 32.30096 105 LYS H CA 1
ATOM 11455 C C . LYS H 1 114 ? -54.19700 -19.97300 -63.59400 1.000 36.42056 105 LYS H C 1
ATOM 11456 O O . LYS H 1 114 ? -53.38600 -19.12900 -63.18800 1.000 33.96652 105 LYS H O 1
ATOM 11462 N N . LYS H 1 115 ? -53.82400 -21.11700 -64.17600 1.000 34.43508 106 LYS H N 1
ATOM 11463 C CA . LYS H 1 115 ? -52.40400 -21.51600 -64.33100 1.000 35.57498 106 LYS H CA 1
ATOM 11464 C C . LYS H 1 115 ? -51.69800 -20.52800 -65.25900 1.000 37.92893 106 LYS H C 1
ATOM 11465 O O . LYS H 1 115 ? -50.49500 -20.22400 -65.00200 1.000 39.51098 106 LYS H O 1
ATOM 11471 N N . TRP H 1 116 ? -52.40500 -20.02900 -66.26300 1.000 36.70998 107 TRP H N 1
ATOM 11472 C CA . TRP H 1 116 ? -51.87000 -19.04000 -67.21500 1.000 39.12370 107 TRP H CA 1
ATOM 11473 C C . TRP H 1 116 ? -51.58600 -17.75900 -66.43200 1.000 37.28608 107 TRP H C 1
ATOM 11474 O O . TRP H 1 116 ? -50.48000 -17.22700 -66.55700 1.000 37.80849 107 TRP H O 1
ATOM 11485 N N . PHE H 1 117 ? -52.56400 -17.26700 -65.67000 1.000 35.56355 108 PHE H N 1
ATOM 11486 C CA . PHE H 1 117 ? -52.42100 -16.02200 -64.87100 1.000 36.14315 108 PHE H CA 1
ATOM 11487 C C . PHE H 1 117 ? -51.22800 -16.15100 -63.92600 1.000 33.16550 108 PHE H C 1
ATOM 11488 O O . PHE H 1 117 ? -50.53000 -15.11300 -63.69500 1.000 36.97923 108 PHE H O 1
ATOM 11496 N N . ASP H 1 118 ? -50.98500 -17.34700 -63.39200 1.000 33.27808 109 ASP H N 1
ATOM 11497 C CA . ASP H 1 118 ? -49.89700 -17.58200 -62.41400 1.000 36.22015 109 ASP H CA 1
ATOM 11498 C C . ASP H 1 118 ? -48.54700 -17.56000 -63.12900 1.000 44.84151 109 ASP H C 1
ATOM 11499 O O . ASP H 1 118 ? -47.52400 -17.40900 -62.41300 1.000 37.91584 109 ASP H O 1
ATOM 11504 N N . LEU H 1 119 ? -48.53200 -17.69700 -64.46100 1.000 38.44207 110 LEU H N 1
ATOM 11505 C CA . LEU H 1 119 ? -47.25900 -17.71300 -65.23200 1.000 41.91520 110 LEU H CA 1
ATOM 11506 C C . LEU H 1 119 ? -46.99800 -16.31300 -65.80400 1.000 38.60523 110 LEU H C 1
ATOM 11507 O O . LEU H 1 119 ? -45.86800 -16.02000 -66.17500 1.000 45.16082 110 LEU H O 1
ATOM 11512 N N . VAL H 1 120 ? -47.99600 -15.45700 -65.85400 1.000 36.16562 111 VAL H N 1
ATOM 11513 C CA . VAL H 1 120 ? -47.90200 -14.16300 -66.57300 1.000 34.51141 111 VAL H CA 1
ATOM 11514 C C . VAL H 1 120 ? -47.91600 -12.99400 -65.58100 1.000 38.98792 111 VAL H C 1
ATOM 11515 O O . VAL H 1 120 ? -47.33100 -11.96300 -65.90800 1.000 37.76881 111 VAL H O 1
ATOM 11519 N N . ALA H 1 121 ? -48.56400 -13.13900 -64.42000 1.000 34.90992 112 ALA H N 1
ATOM 11520 C CA . ALA H 1 121 ? -48.71200 -12.05500 -63.42600 1.000 34.51137 112 ALA H CA 1
ATOM 11521 C C . ALA H 1 121 ? -47.46600 -12.12300 -62.53200 1.000 40.52045 112 ALA H C 1
ATOM 11522 O O . ALA H 1 121 ? -47.42900 -12.98300 -61.65200 1.000 45.20063 112 ALA H O 1
ATOM 11524 N N . ARG H 1 122 ? -46.44500 -11.31800 -62.85100 1.000 41.10887 113 ARG H N 1
ATOM 11525 C CA . ARG H 1 122 ? -45.02700 -11.56600 -62.47800 1.000 43.66193 113 ARG H CA 1
ATOM 11526 C C . ARG H 1 122 ? -44.28300 -10.24900 -62.21300 1.000 43.53998 113 ARG H C 1
ATOM 11527 O O . ARG H 1 122 ? -44.28200 -9.36200 -63.11800 1.000 38.86432 113 ARG H O 1
ATOM 11535 N N . ALA H 1 123 ? -43.68800 -10.11500 -61.01900 1.000 40.55008 114 ALA H N 1
ATOM 11536 C CA . ALA H 1 123 ? -42.98500 -8.87700 -60.60700 1.000 50.14941 114 ALA H CA 1
ATOM 11537 C C . ALA H 1 123 ? -41.87400 -8.56000 -61.62900 1.000 37.50409 114 ALA H C 1
ATOM 11538 O O . ALA H 1 123 ? -41.22300 -9.47600 -62.07500 1.000 43.88720 114 ALA H O 1
ATOM 11540 N N . ARG H 1 124 ? -41.78200 -7.29800 -62.02400 1.000 44.54929 115 ARG H N 1
ATOM 11541 C CA . ARG H 1 124 ? -40.76400 -6.73000 -62.95400 1.000 50.39811 115 ARG H CA 1
ATOM 11542 C C . ARG H 1 124 ? -41.17300 -7.01700 -64.40500 1.000 49.93686 115 ARG H C 1
ATOM 11543 O O . ARG H 1 124 ? -40.67400 -6.32100 -65.28500 1.000 46.14542 115 ARG H O 1
ATOM 11551 N N . GLU H 1 125 ? -42.07200 -7.97600 -64.66300 1.000 43.78895 116 GLU H N 1
ATOM 11552 C CA . GLU H 1 125 ? -42.42800 -8.37500 -66.05100 1.000 43.74244 116 GLU H CA 1
ATOM 11553 C C . GLU H 1 125 ? -43.74400 -7.69600 -66.43100 1.000 47.51935 116 GLU H C 1
ATOM 11554 O O . GLU H 1 125 ? -43.72700 -6.93200 -67.40100 1.000 49.75733 116 GLU H O 1
ATOM 11560 N N . THR H 1 126 ? -44.84000 -7.92000 -65.68100 1.000 42.84640 117 THR H N 1
ATOM 11561 C CA . THR H 1 126 ? -46.16300 -7.31000 -66.00400 1.000 39.53695 117 THR H CA 1
ATOM 11562 C C . THR H 1 126 ? -46.64600 -6.36000 -64.91400 1.000 42.48328 117 THR H C 1
ATOM 11563 O O . THR H 1 126 ? -47.63700 -5.62700 -65.14400 1.000 38.06102 117 THR H O 1
ATOM 11567 N N . PHE H 1 127 ? -45.96900 -6.32200 -63.77300 1.000 42.74881 118 PHE H N 1
ATOM 11568 C CA . PHE H 1 127 ? -46.19900 -5.23900 -62.79700 1.000 40.61680 118 PHE H CA 1
ATOM 11569 C C . PHE H 1 127 ? -44.88000 -4.93200 -62.08900 1.000 39.80269 118 PHE H C 1
ATOM 11570 O O . PHE H 1 127 ? -43.98500 -5.77900 -62.10800 1.000 40.45594 118 PHE H O 1
ATOM 11578 N N . ARG H 1 128 ? -44.80100 -3.76000 -61.46600 1.000 44.44260 119 ARG H N 1
ATOM 11579 C CA . ARG H 1 128 ? -43.64700 -3.42300 -60.58300 1.000 51.39941 119 ARG H CA 1
ATOM 11580 C C . ARG H 1 128 ? -44.16300 -2.87700 -59.26100 1.000 47.91961 119 ARG H C 1
ATOM 11581 O O . ARG H 1 128 ? -45.15600 -2.13700 -59.26300 1.000 53.55853 119 ARG H O 1
ATOM 11589 N N . TYR H 1 129 ? -43.49700 -3.24900 -58.17100 1.000 54.37999 120 TYR H N 1
ATOM 11590 C CA . TYR H 1 129 ? -43.76800 -2.66700 -56.84200 1.000 56.42974 120 TYR H CA 1
ATOM 11591 C C . TYR H 1 129 ? -43.44400 -1.17400 -56.90400 1.000 57.99289 120 TYR H C 1
ATOM 11592 O O . TYR H 1 129 ? -42.52300 -0.75700 -57.63700 1.000 59.83670 120 TYR H O 1
ATOM 11601 N N . THR H 1 130 ? -44.25300 -0.40300 -56.17600 1.000 58.27809 121 THR H N 1
ATOM 11602 C CA . THR H 1 130 ? -44.04200 1.05100 -56.04800 1.000 62.76383 121 THR H CA 1
ATOM 11603 C C . THR H 1 130 ? -44.08900 1.35900 -54.54800 1.000 68.13916 121 THR H C 1
ATOM 11604 O O . THR H 1 130 ? -44.24300 0.40400 -53.76700 1.000 67.16907 121 THR H O 1
ATOM 11608 N N . GLU H 1 131 ? -43.97400 2.63000 -54.16400 1.000 66.04608 122 GLU H N 1
ATOM 11609 C CA . GLU H 1 131 ? -44.06100 3.02100 -52.73600 1.000 77.97948 122 GLU H CA 1
ATOM 11610 C C . GLU H 1 131 ? -45.51700 2.90900 -52.29700 1.000 79.80831 122 GLU H C 1
ATOM 11611 O O . GLU H 1 131 ? -45.77500 2.95100 -51.08400 1.000 77.72504 122 GLU H O 1
ATOM 11617 N N . SER H 1 132 ? -46.42300 2.76900 -53.26200 1.000 76.56415 123 SER H N 1
ATOM 11618 C CA . SER H 1 132 ? -47.86900 2.68000 -52.94400 1.000 76.64906 123 SER H CA 1
ATOM 11619 C C . SER H 1 132 ? -48.47400 1.44200 -53.60300 1.000 73.45163 123 SER H C 1
ATOM 11620 O O . SER H 1 132 ? -48.08500 0.32000 -53.25000 1.000 68.51515 123 SER H O 1
ATOM 11623 N N . TRP H 1 133 ? -49.39000 1.66000 -54.53800 1.000 77.53384 124 TRP H N 1
ATOM 11624 C CA . TRP H 1 133 ? -50.07400 0.52800 -55.20400 1.000 78.77794 124 TRP H CA 1
ATOM 11625 C C . TRP H 1 133 ? -49.20800 0.00500 -56.34700 1.000 67.24189 124 TRP H C 1
ATOM 11626 O O . TRP H 1 133 ? -48.51000 0.81100 -56.97300 1.000 60.16195 124 TRP H O 1
ATOM 11637 N N . PRO H 1 134 ? -49.23100 -1.31200 -56.63300 1.000 63.67930 125 PRO H N 1
ATOM 11638 C CA . PRO H 1 134 ? -48.48300 -1.86400 -57.75800 1.000 54.06344 125 PRO H CA 1
ATOM 11639 C C . PRO H 1 134 ? -48.81900 -1.15700 -59.08000 1.000 52.09981 125 PRO H C 1
ATOM 11640 O O . PRO H 1 134 ? -49.92300 -0.71200 -59.24700 1.000 51.19754 125 PRO H O 1
ATOM 11644 N N . GLN H 1 135 ? -47.83500 -1.05600 -59.97100 1.000 51.78683 126 GLN H N 1
ATOM 11645 C CA . GLN H 1 135 ? -48.04400 -0.39600 -61.28200 1.000 53.25248 126 GLN H CA 1
ATOM 11646 C C . GLN H 1 135 ? -47.99900 -1.44600 -62.39500 1.000 45.85986 126 GLN H C 1
ATOM 11647 O O . GLN H 1 135 ? -47.00100 -2.15600 -62.48700 1.000 45.36826 126 GLN H O 1
ATOM 11653 N N . GLY H 1 136 ? -49.04800 -1.51000 -63.21100 1.000 44.88602 127 GLY H N 1
ATOM 11654 C CA . GLY H 1 136 ? -49.07200 -2.46200 -64.33300 1.000 42.68965 127 GLY H CA 1
ATOM 11655 C C . GLY H 1 136 ? -48.09000 -2.03600 -65.41000 1.000 45.38685 127 GLY H C 1
ATOM 11656 O O . GLY H 1 136 ? -47.96000 -0.83300 -65.63100 1.000 45.35644 127 GLY H O 1
ATOM 11657 N N . LEU H 1 137 ? -47.42800 -2.99500 -66.05000 1.000 42.23736 128 LEU H N 1
ATOM 11658 C CA . LEU H 1 137 ? -46.42800 -2.74200 -67.12200 1.000 44.34400 128 LEU H CA 1
ATOM 11659 C C . LEU H 1 137 ? -46.99100 -3.11100 -68.49800 1.000 51.34625 128 LEU H C 1
ATOM 11660 O O . LEU H 1 137 ? -46.36800 -2.72600 -69.49600 1.000 46.77957 128 LEU H O 1
ATOM 11665 N N . VAL H 1 138 ? -48.13300 -3.79700 -68.56200 1.000 41.60690 129 VAL H N 1
ATOM 11666 C CA . VAL H 1 138 ? -48.77800 -4.14600 -69.85900 1.000 44.07392 129 VAL H CA 1
ATOM 11667 C C . VAL H 1 138 ? -49.56900 -2.92100 -70.33300 1.000 46.55609 129 VAL H C 1
ATOM 11668 O O . VAL H 1 138 ? -50.51700 -2.48300 -69.65000 1.000 46.17547 129 VAL H O 1
ATOM 11672 N N . GLU H 1 139 ? -49.15100 -2.33000 -71.44800 1.000 47.01935 130 GLU H N 1
ATOM 11673 C CA . GLU H 1 139 ? -49.79200 -1.10100 -71.97100 1.000 51.64407 130 GLU H CA 1
ATOM 11674 C C . GLU H 1 139 ? -50.42400 -1.39700 -73.32600 1.000 43.28856 130 GLU H C 1
ATOM 11675 O O . GLU H 1 139 ? -49.91600 -2.27300 -74.04400 1.000 42.36959 130 GLU H O 1
ATOM 11681 N N . GLY H 1 140 ? -51.45200 -0.63000 -73.65500 1.000 44.94933 131 GLY H N 1
ATOM 11682 C CA . GLY H 1 140 ? -52.16500 -0.72200 -74.94700 1.000 49.76070 131 GLY H CA 1
ATOM 11683 C C . GLY H 1 140 ? -52.87800 -2.05300 -75.10700 1.000 52.96409 131 GLY H C 1
ATOM 11684 O O . GLY H 1 140 ? -53.11400 -2.45000 -76.26500 1.000 46.24099 131 GLY H O 1
ATOM 11685 N N . VAL H 1 141 ? -53.23600 -2.71900 -74.00200 1.000 46.16763 132 VAL H N 1
ATOM 11686 C CA . VAL H 1 141 ? -54.00700 -3.99700 -74.08900 1.000 44.02601 132 VAL H CA 1
ATOM 11687 C C . VAL H 1 141 ? -55.38500 -3.84000 -73.43500 1.000 52.00341 132 VAL H C 1
ATOM 11688 O O . VAL H 1 141 ? -55.44400 -3.34100 -72.30100 1.000 42.42621 132 VAL H O 1
ATOM 11692 N N . ARG H 1 142 ? -56.44700 -4.22600 -74.15000 1.000 47.14547 133 ARG H N 1
ATOM 11693 C CA . ARG H 1 142 ? -57.82300 -4.19800 -73.59700 1.000 45.41547 133 ARG H CA 1
ATOM 11694 C C . ARG H 1 142 ? -58.32400 -5.63700 -73.60300 1.000 47.14491 133 ARG H C 1
ATOM 11695 O O . ARG H 1 142 ? -57.74900 -6.45600 -74.34300 1.000 40.65398 133 ARG H O 1
ATOM 11703 N N . ALA H 1 143 ? -59.35100 -5.92900 -72.80800 1.000 37.08491 134 ALA H N 1
ATOM 11704 C CA . ALA H 1 143 ? -59.76200 -7.34300 -72.70200 1.000 37.35215 134 ALA H CA 1
ATOM 11705 C C . ALA H 1 143 ? -61.26500 -7.56800 -72.88600 1.000 37.75399 134 ALA H C 1
ATOM 11706 O O . ALA H 1 143 ? -62.04800 -6.67000 -72.56500 1.000 35.86480 134 ALA H O 1
ATOM 11708 N N . VAL H 1 144 ? -61.61400 -8.72200 -73.43800 1.000 40.30947 135 VAL H N 1
ATOM 11709 C CA . VAL H 1 144 ? -63.02400 -9.17600 -73.55000 1.000 34.90432 135 VAL H CA 1
ATOM 11710 C C . VAL H 1 144 ? -63.05000 -10.55800 -72.93500 1.000 33.76912 135 VAL H C 1
ATOM 11711 O O . VAL H 1 144 ? -62.25300 -11.43800 -73.32600 1.000 37.11518 135 VAL H O 1
ATOM 11715 N N . VAL H 1 145 ? -63.88500 -10.70700 -71.91800 1.000 33.77273 136 VAL H N 1
ATOM 11716 C CA . VAL H 1 145 ? -64.05700 -12.00100 -71.21700 1.000 28.58615 136 VAL H CA 1
ATOM 11717 C C . VAL H 1 145 ? -65.40100 -12.58300 -71.68000 1.000 29.12388 136 VAL H C 1
ATOM 11718 O O . VAL H 1 145 ? -66.43700 -11.87200 -71.61400 1.000 32.82731 136 VAL H O 1
ATOM 11722 N N . VAL H 1 146 ? -65.36800 -13.83500 -72.10200 1.000 30.05223 137 VAL H N 1
ATOM 11723 C CA . VAL H 1 146 ? -66.58700 -14.63200 -72.35400 1.000 34.72874 137 VAL H CA 1
ATOM 11724 C C . VAL H 1 146 ? -66.78100 -15.59600 -71.19100 1.000 30.59156 137 VAL H C 1
ATOM 11725 O O . VAL H 1 146 ? -65.96500 -16.50300 -70.98500 1.000 31.35067 137 VAL H O 1
ATOM 11729 N N . SER H 1 147 ? -67.88800 -15.41400 -70.46900 1.000 28.79479 138 SER H N 1
ATOM 11730 C CA . SER H 1 147 ? -68.12500 -16.16800 -69.21900 1.000 29.18230 138 SER H CA 1
ATOM 11731 C C . SER H 1 147 ? -69.56700 -16.66200 -69.20400 1.000 29.62431 138 SER H C 1
ATOM 11732 O O . SER H 1 147 ? -70.47200 -15.86100 -68.99400 1.000 29.91985 138 SER H O 1
ATOM 11735 N N . SER H 1 148 ? -69.71700 -17.94700 -69.42300 1.000 31.68711 139 SER H N 1
ATOM 11736 C CA . SER H 1 148 ? -71.01900 -18.64300 -69.29600 1.000 35.45043 139 SER H CA 1
ATOM 11737 C C . SER H 1 148 ? -71.10400 -19.28900 -67.90900 1.000 29.96106 139 SER H C 1
ATOM 11738 O O . SER H 1 148 ? -70.06600 -19.57100 -67.24600 1.000 27.91508 139 SER H O 1
ATOM 11741 N N . ARG H 1 149 ? -72.33400 -19.43300 -67.43800 1.000 30.93719 140 ARG H N 1
ATOM 11742 C CA . ARG H 1 149 ? -72.68600 -19.93900 -66.09700 1.000 29.18287 140 ARG H CA 1
ATOM 11743 C C . ARG H 1 149 ? -73.95700 -20.76500 -66.22100 1.000 28.54663 140 ARG H C 1
ATOM 11744 O O . ARG H 1 149 ? -74.84900 -20.35400 -67.00600 1.000 30.07204 140 ARG H O 1
ATOM 11752 N N . GLY H 1 150 ? -74.05400 -21.81900 -65.44400 1.000 31.50309 141 GLY H N 1
ATOM 11753 C CA . GLY H 1 150 ? -75.28000 -22.64200 -65.35300 1.000 34.31223 141 GLY H CA 1
ATOM 11754 C C . GLY H 1 150 ? -76.35900 -21.89900 -64.60300 1.000 35.17940 141 GLY H C 1
ATOM 11755 O O . GLY H 1 150 ? -77.51700 -21.90200 -65.05800 1.000 32.33057 141 GLY H O 1
ATOM 11756 N N . GLY H 1 151 ? -75.96700 -21.16300 -63.55600 1.000 32.16319 142 GLY H N 1
ATOM 11757 C CA . GLY H 1 151 ? -76.85900 -20.34500 -62.71700 1.000 36.35609 142 GLY H CA 1
ATOM 11758 C C . GLY H 1 151 ? -76.84200 -18.89100 -63.13200 1.000 38.61499 142 GLY H C 1
ATOM 11759 O O . GLY H 1 151 ? -76.30500 -18.56800 -64.20100 1.000 35.13407 142 GLY H O 1
ATOM 11760 N N . ILE H 1 152 ? -77.48200 -18.03600 -62.33900 1.000 33.85992 143 ILE H N 1
ATOM 11761 C CA . ILE H 1 152 ? -77.54500 -16.57900 -62.60300 1.000 36.24284 143 ILE H CA 1
ATOM 11762 C C . ILE H 1 152 ? -76.75700 -15.86700 -61.49900 1.000 39.36038 143 ILE H C 1
ATOM 11763 O O . ILE H 1 152 ? -77.11800 -16.08000 -60.33600 1.000 37.11252 143 ILE H O 1
ATOM 11768 N N . HIS H 1 153 ? -75.69000 -15.14300 -61.85300 1.000 34.00576 144 HIS H N 1
ATOM 11769 C CA . HIS H 1 153 ? -74.73400 -14.54400 -60.88200 1.000 35.78094 144 HIS H CA 1
ATOM 11770 C C . HIS H 1 153 ? -74.38800 -13.07700 -61.19000 1.000 40.47554 144 HIS H C 1
ATOM 11771 O O . HIS H 1 153 ? -73.77900 -12.41800 -60.30400 1.000 34.25034 144 HIS H O 1
ATOM 11778 N N . GLN H 1 154 ? -74.67200 -12.58200 -62.39200 1.000 35.58941 145 GLN H N 1
ATOM 11779 C CA . GLN H 1 154 ? -74.21200 -11.23400 -62.80800 1.000 42.51952 145 GLN H CA 1
ATOM 11780 C C . GLN H 1 154 ? -74.74000 -10.22400 -61.77700 1.000 40.55017 145 GLN H C 1
ATOM 11781 O O . GLN H 1 154 ? -75.97900 -10.20200 -61.50700 1.000 39.79418 145 GLN H O 1
ATOM 11787 N N . GLY H 1 155 ? -73.85700 -9.40400 -61.20400 1.000 40.68357 146 GLY H N 1
ATOM 11788 C CA . GLY H 1 155 ? -74.26600 -8.37000 -60.22100 1.000 40.11791 146 GLY H CA 1
ATOM 11789 C C . GLY H 1 155 ? -74.50300 -8.92000 -58.81500 1.000 42.18991 146 GLY H C 1
ATOM 11790 O O . GLY H 1 155 ? -74.83800 -8.12800 -57.92400 1.000 41.31212 146 GLY H O 1
ATOM 11791 N N . GLU H 1 156 ? -74.33800 -10.22300 -58.58300 1.000 38.05435 147 GLU H N 1
ATOM 11792 C CA . GLU H 1 156 ? -74.59500 -10.85600 -57.25500 1.000 34.61711 147 GLU H CA 1
ATOM 11793 C C . GLU H 1 156 ? -73.25200 -11.12200 -56.57200 1.000 34.97751 147 GLU H C 1
ATOM 11794 O O . GLU H 1 156 ? -72.24400 -11.26400 -57.29000 1.000 32.58911 147 GLU H O 1
ATOM 11800 N N . THR H 1 157 ? -73.25800 -11.36200 -55.25200 1.000 34.19082 148 THR H N 1
ATOM 11801 C CA . THR H 1 157 ? -72.00900 -11.64400 -54.48800 1.000 34.79821 148 THR H CA 1
ATOM 11802 C C . THR H 1 157 ? -71.43500 -13.02000 -54.85900 1.000 28.86109 148 THR H C 1
ATOM 11803 O O . THR H 1 157 ? -70.21700 -13.23700 -54.66100 1.000 33.26881 148 THR H O 1
ATOM 11807 N N . THR H 1 158 ? -72.22300 -13.91000 -55.44700 1.000 32.77088 149 THR H N 1
ATOM 11808 C CA . THR H 1 158 ? -71.70200 -15.24200 -55.86500 1.000 28.70399 149 THR H CA 1
ATOM 11809 C C . THR H 1 158 ? -70.82800 -15.13300 -57.13000 1.000 29.34241 149 THR H C 1
ATOM 11810 O O . THR H 1 158 ? -70.15300 -16.14000 -57.45900 1.000 30.92126 149 THR H O 1
ATOM 11814 N N . ASP H 1 159 ? -70.85100 -14.00600 -57.86600 1.000 31.76899 150 ASP H N 1
ATOM 11815 C CA . ASP H 1 159 ? -69.93500 -13.84000 -59.03300 1.000 28.20643 150 ASP H CA 1
ATOM 11816 C C . ASP H 1 159 ? -68.58500 -13.32300 -58.51100 1.000 30.39699 150 ASP H C 1
ATOM 11817 O O . ASP H 1 159 ? -68.40500 -12.09400 -58.46200 1.000 26.62746 150 ASP H O 1
ATOM 11822 N N . ALA H 1 160 ? -67.67800 -14.22700 -58.17700 1.000 28.25356 151 ALA H N 1
ATOM 11823 C CA . ALA H 1 160 ? -66.27800 -13.88400 -57.83700 1.000 28.65315 151 ALA H CA 1
ATOM 11824 C C . ALA H 1 160 ? -65.41100 -13.92800 -59.09200 1.000 31.28611 151 ALA H C 1
ATOM 11825 O O . ALA H 1 160 ? -64.30900 -13.40800 -59.03600 1.000 31.02360 151 ALA H O 1
ATOM 11827 N N . VAL H 1 161 ? -65.88200 -14.54100 -60.18900 1.000 29.09131 152 VAL H N 1
ATOM 11828 C CA . VAL H 1 161 ? -65.11100 -14.63700 -61.46600 1.000 24.90679 152 VAL H CA 1
ATOM 11829 C C . VAL H 1 161 ? -64.87300 -13.23200 -62.00100 1.000 27.43287 152 VAL H C 1
ATOM 11830 O O . VAL H 1 161 ? -63.73500 -12.92600 -62.38700 1.000 28.78375 152 VAL H O 1
ATOM 11834 N N . THR H 1 162 ? -65.92600 -12.43000 -62.07700 1.000 26.76678 153 THR H N 1
ATOM 11835 C CA . THR H 1 162 ? -65.89400 -11.05800 -62.62300 1.000 28.62335 153 THR H CA 1
ATOM 11836 C C . THR H 1 162 ? -64.86200 -10.21800 -61.85800 1.000 32.02291 153 THR H C 1
ATOM 11837 O O . THR H 1 162 ? -63.95700 -9.67300 -62.48100 1.000 29.23993 153 THR H O 1
ATOM 11841 N N . PRO H 1 163 ? -64.97000 -10.02900 -60.52700 1.000 30.77570 154 PRO H N 1
ATOM 11842 C CA . PRO H 1 163 ? -63.98300 -9.20400 -59.81000 1.000 29.79552 154 PRO H CA 1
ATOM 11843 C C . PRO H 1 163 ? -62.58700 -9.82200 -59.79700 1.000 27.76582 154 PRO H C 1
ATOM 11844 O O . PRO H 1 163 ? -61.62400 -9.07500 -59.78500 1.000 33.22384 154 PRO H O 1
ATOM 11848 N N . TYR H 1 164 ? -62.47100 -11.14800 -59.79600 1.000 28.77488 155 TYR H N 1
ATOM 11849 C CA . TYR H 1 164 ? -61.14700 -11.80100 -59.89900 1.000 27.84632 155 TYR H CA 1
ATOM 11850 C C . TYR H 1 164 ? -60.46400 -11.30600 -61.17400 1.000 29.76228 155 TYR H C 1
ATOM 11851 O O . TYR H 1 164 ? -59.29200 -10.84900 -61.16700 1.000 30.26523 155 TYR H O 1
ATOM 11860 N N . LEU H 1 165 ? -61.16100 -11.42400 -62.29700 1.000 31.57981 156 LEU H N 1
ATOM 11861 C CA . LEU H 1 165 ? -60.53400 -11.13900 -63.60700 1.000 28.25932 156 LEU H CA 1
ATOM 11862 C C . LEU H 1 165 ? -60.28800 -9.64000 -63.71100 1.000 30.64092 156 LEU H C 1
ATOM 11863 O O . LEU H 1 165 ? -59.23700 -9.27400 -64.23200 1.000 32.59944 156 LEU H O 1
ATOM 11868 N N . ARG H 1 166 ? -61.19100 -8.80000 -63.21600 1.000 32.27128 157 ARG H N 1
ATOM 11869 C CA . ARG H 1 166 ? -60.94700 -7.33700 -63.22900 1.000 34.70106 157 ARG H CA 1
ATOM 11870 C C . ARG H 1 166 ? -59.69100 -6.99800 -62.40000 1.000 37.19755 157 ARG H C 1
ATOM 11871 O O . ARG H 1 166 ? -58.84000 -6.15800 -62.87700 1.000 34.22431 157 ARG H O 1
ATOM 11879 N N . ALA H 1 167 ? -59.48900 -7.67000 -61.27600 1.000 34.30729 158 ALA H N 1
ATOM 11880 C CA . ALA H 1 167 ? -58.37400 -7.33400 -60.35100 1.000 35.57324 158 ALA H CA 1
ATOM 11881 C C . ALA H 1 167 ? -57.05600 -7.87400 -60.91500 1.000 36.37730 158 ALA H C 1
ATOM 11882 O O . ALA H 1 167 ? -56.04500 -7.17200 -60.82700 1.000 35.04837 158 ALA H O 1
ATOM 11884 N N . VAL H 1 168 ? -57.02700 -9.07900 -61.46900 1.000 31.01033 159 VAL H N 1
ATOM 11885 C CA . VAL H 1 168 ? -55.74600 -9.68100 -61.93600 1.000 31.32306 159 VAL H CA 1
ATOM 11886 C C . VAL H 1 168 ? -55.34800 -9.01300 -63.26200 1.000 36.35241 159 VAL H C 1
ATOM 11887 O O . VAL H 1 168 ? -54.15100 -8.75000 -63.45400 1.000 33.56068 159 VAL H O 1
ATOM 11891 N N . LEU H 1 169 ? -56.30000 -8.71200 -64.13700 1.000 33.21476 160 LEU H N 1
ATOM 11892 C CA . LEU H 1 169 ? -55.98900 -7.93400 -65.37400 1.000 36.49675 160 LEU H CA 1
ATOM 11893 C C . LEU H 1 169 ? -55.51800 -6.52700 -64.95400 1.000 37.32487 160 LEU H C 1
ATOM 11894 O O . LEU H 1 169 ? -54.49500 -6.04300 -65.51600 1.000 38.81780 160 LEU H O 1
ATOM 11899 N N . GLY H 1 170 ? -56.22400 -5.92000 -63.99900 1.000 32.46515 161 GLY H N 1
ATOM 11900 C CA . GLY H 1 170 ? -55.98700 -4.56900 -63.47000 1.000 36.89881 161 GLY H CA 1
ATOM 11901 C C . GLY H 1 170 ? -54.57400 -4.44200 -62.91100 1.000 41.64634 161 GLY H C 1
ATOM 11902 O O . GLY H 1 170 ? -53.92100 -3.38400 -63.15400 1.000 37.30044 161 GLY H O 1
ATOM 11903 N N . LEU H 1 171 ? -54.12800 -5.47900 -62.20200 1.000 38.59054 162 LEU H N 1
ATOM 11904 C CA . LEU H 1 171 ? -52.76600 -5.57300 -61.61700 1.000 40.57232 162 LEU H CA 1
ATOM 11905 C C . LEU H 1 171 ? -51.74800 -5.33500 -62.73400 1.000 42.93777 162 LEU H C 1
ATOM 11906 O O . LEU H 1 171 ? -50.74800 -4.67700 -62.47300 1.000 41.94925 162 LEU H O 1
ATOM 11911 N N . MET H 1 172 ? -51.97000 -5.92400 -63.91000 1.000 37.63761 163 MET H N 1
ATOM 11912 C CA . MET H 1 172 ? -50.96700 -5.95300 -65.00900 1.000 34.94034 163 MET H CA 1
ATOM 11913 C C . MET H 1 172 ? -51.03200 -4.68200 -65.86500 1.000 34.59336 163 MET H C 1
ATOM 11914 O O . MET H 1 172 ? -50.14000 -4.50900 -66.72000 1.000 41.13218 163 MET H O 1
ATOM 11919 N N . GLY H 1 173 ? -51.99300 -3.80600 -65.61600 1.000 35.83669 164 GLY H N 1
ATOM 11920 C CA . GLY H 1 173 ? -52.22100 -2.52900 -66.32100 1.000 39.51066 164 GLY H CA 1
ATOM 11921 C C . GLY H 1 173 ? -53.37100 -2.61700 -67.32000 1.000 45.28287 164 GLY H C 1
ATOM 11922 O O . GLY H 1 173 ? -53.54600 -1.69000 -68.09600 1.000 41.23829 164 GLY H O 1
ATOM 11923 N N . ILE H 1 174 ? -54.15200 -3.70200 -67.31700 1.000 43.66910 165 ILE H N 1
ATOM 11924 C CA . ILE H 1 174 ? -55.31500 -3.84600 -68.25000 1.000 41.06679 165 ILE H CA 1
ATOM 11925 C C . ILE H 1 174 ? -56.57500 -3.39800 -67.51200 1.000 41.73636 165 ILE H C 1
ATOM 11926 O O . ILE H 1 174 ? -57.18800 -4.23800 -66.75700 1.000 38.53967 165 ILE H O 1
ATOM 11931 N N . GLN H 1 175 ? -56.94900 -2.14700 -67.74800 1.000 38.19138 166 GLN H N 1
ATOM 11932 C CA . GLN H 1 175 ? -58.04100 -1.41700 -67.07500 1.000 44.84032 166 GLN H CA 1
ATOM 11933 C C . GLN H 1 175 ? -59.34400 -1.60200 -67.84000 1.000 45.28889 166 GLN H C 1
ATOM 11934 O O . GLN H 1 175 ? -60.38000 -1.51800 -67.16000 1.000 44.28065 166 GLN H O 1
ATOM 11940 N N . GLU H 1 176 ? -59.33800 -1.74500 -69.17000 1.000 41.54014 167 GLU H N 1
ATOM 11941 C CA . GLU H 1 176 ? -60.65000 -1.92100 -69.83900 1.000 45.17522 167 GLU H CA 1
ATOM 11942 C C . GLU H 1 176 ? -60.88800 -3.40600 -70.11300 1.000 40.25003 167 GLU H C 1
ATOM 11943 O O . GLU H 1 176 ? -60.07400 -4.08400 -70.81600 1.000 36.39928 167 GLU H O 1
ATOM 11949 N N . VAL H 1 177 ? -61.97800 -3.88300 -69.50200 1.000 41.85982 168 VAL H N 1
ATOM 11950 C CA . VAL H 1 177 ? -62.41700 -5.30400 -69.49400 1.000 37.83286 168 VAL H CA 1
ATOM 11951 C C . VAL H 1 177 ? -63.92500 -5.28300 -69.71500 1.000 38.42465 168 VAL H C 1
ATOM 11952 O O . VAL H 1 177 ? -64.66800 -4.66900 -68.91600 1.000 34.13500 168 VAL H O 1
ATOM 11956 N N . GLU H 1 178 ? -64.31300 -5.79400 -70.87900 1.000 36.17390 169 GLU H N 1
ATOM 11957 C CA . GLU H 1 178 ? -65.72100 -5.97200 -71.28400 1.000 39.29912 169 GLU H CA 1
ATOM 11958 C C . GLU H 1 178 ? -66.06000 -7.43800 -71.03600 1.000 33.39012 169 GLU H C 1
ATOM 11959 O O . GLU H 1 178 ? -65.17700 -8.31100 -71.20400 1.000 35.55665 169 GLU H O 1
ATOM 11965 N N . PHE H 1 179 ? -67.27600 -7.71100 -70.59000 1.000 34.71363 170 PHE H N 1
ATOM 11966 C CA . PHE H 1 179 ? -67.68000 -9.11000 -70.32000 1.000 36.29242 170 PHE H CA 1
ATOM 11967 C C . PHE H 1 179 ? -68.82400 -9.47000 -71.26900 1.000 35.37297 170 PHE H C 1
ATOM 11968 O O . PHE H 1 179 ? -69.75000 -8.64000 -71.44800 1.000 40.86610 170 PHE H O 1
ATOM 11976 N N . ILE H 1 180 ? -68.77800 -10.70800 -71.76400 1.000 35.54009 171 ILE H N 1
ATOM 11977 C CA . ILE H 1 180 ? -69.94000 -11.34900 -72.43700 1.000 35.35602 171 ILE H CA 1
ATOM 11978 C C . ILE H 1 180 ? -70.42700 -12.47200 -71.52700 1.000 29.34958 171 ILE H C 1
ATOM 11979 O O . ILE H 1 180 ? -69.68000 -13.42900 -71.30000 1.000 32.70823 171 ILE H O 1
ATOM 11984 N N . TYR H 1 181 ? -71.64100 -12.34400 -71.02800 1.000 33.42043 172 TYR H N 1
ATOM 11985 C CA . TYR H 1 181 ? -72.24700 -13.32600 -70.10000 1.000 35.22134 172 TYR H CA 1
ATOM 11986 C C . TYR H 1 181 ? -73.32200 -14.12700 -70.84700 1.000 32.83100 172 TYR H C 1
ATOM 11987 O O . TYR H 1 181 ? -74.16600 -13.48500 -71.51000 1.000 31.95199 172 TYR H O 1
ATOM 11996 N N . ALA H 1 182 ? -73.28500 -15.44600 -70.64800 1.000 34.37603 173 ALA H N 1
ATOM 11997 C CA . ALA H 1 182 ? -74.36200 -16.41900 -70.93900 1.000 34.41988 173 ALA H CA 1
ATOM 11998 C C . ALA H 1 182 ? -74.75100 -17.12400 -69.63600 1.000 31.75706 173 ALA H C 1
ATOM 11999 O O . ALA H 1 182 ? -74.05600 -18.03400 -69.21900 1.000 33.08842 173 ALA H O 1
ATOM 12001 N N . GLU H 1 183 ? -75.84100 -16.69100 -69.00300 1.000 30.66722 174 GLU H N 1
ATOM 12002 C CA . GLU H 1 183 ? -76.24700 -17.19000 -67.67800 1.000 32.26790 174 GLU H CA 1
ATOM 12003 C C . GLU H 1 183 ? -77.57000 -17.95600 -67.75800 1.000 32.83520 174 GLU H C 1
ATOM 12004 O O . GLU H 1 183 ? -78.33300 -17.78500 -68.74000 1.000 32.56713 174 GLU H O 1
ATOM 12010 N N . GLY H 1 184 ? -77.83200 -18.71200 -66.68800 1.000 36.67027 175 GLY H N 1
ATOM 12011 C CA . GLY H 1 184 ? -79.08200 -19.44700 -66.47500 1.000 36.32745 175 GLY H CA 1
ATOM 12012 C C . GLY H 1 184 ? -79.15900 -20.60700 -67.44500 1.000 42.02389 175 GLY H C 1
ATOM 12013 O O . GLY H 1 184 ? -80.26600 -21.02700 -67.75400 1.000 42.08077 175 GLY H O 1
ATOM 12014 N N . LEU H 1 185 ? -78.01900 -21.10000 -67.92100 1.000 34.53733 176 LEU H N 1
ATOM 12015 C CA . LEU H 1 185 ? -77.99900 -22.15900 -68.95800 1.000 40.59490 176 LEU H CA 1
ATOM 12016 C C . LEU H 1 185 ? -78.48600 -23.49800 -68.39900 1.000 44.91377 176 LEU H C 1
ATOM 12017 O O . LEU H 1 185 ? -78.86900 -24.35600 -69.22000 1.000 43.19811 176 LEU H O 1
ATOM 12022 N N . ASP H 1 186 ? -78.50700 -23.67500 -67.08000 1.000 41.16780 177 ASP H N 1
ATOM 12023 C CA . ASP H 1 186 ? -78.92200 -24.97100 -66.48800 1.000 42.61153 177 ASP H CA 1
ATOM 12024 C C . ASP H 1 186 ? -80.45200 -25.08100 -66.52800 1.000 44.61568 177 ASP H C 1
ATOM 12025 O O . ASP H 1 186 ? -80.96200 -26.18900 -66.33700 1.000 46.03713 177 ASP H O 1
ATOM 12030 N N . ASN H 1 187 ? -81.14500 -23.96600 -66.75600 1.000 47.90061 178 ASN H N 1
ATOM 12031 C CA . ASN H 1 187 ? -82.63000 -23.95500 -66.82200 1.000 55.96920 178 ASN H CA 1
ATOM 12032 C C . ASN H 1 187 ? -83.04400 -24.28200 -68.25600 1.000 61.36302 178 ASN H C 1
ATOM 12033 O O . ASN H 1 187 ? -82.96500 -23.39600 -69.09900 1.000 61.19475 178 ASN H O 1
ATOM 12038 N N . ARG H 1 188 ? -83.42700 -25.52500 -68.54000 1.000 68.31599 179 ARG H N 1
ATOM 12039 C CA . ARG H 1 188 ? -83.71200 -25.88000 -69.96100 1.000 78.35547 179 ARG H CA 1
ATOM 12040 C C . ARG H 1 188 ? -85.22600 -25.97500 -70.22500 1.000 82.09432 179 ARG H C 1
ATOM 12041 O O . ARG H 1 188 ? -85.98700 -26.25700 -69.28500 1.000 82.35554 179 ARG H O 1
ATOM 12049 N N . PRO H 1 189 ? -85.67700 -25.73300 -71.47400 1.000 80.26547 180 PRO H N 1
ATOM 12050 C CA . PRO H 1 189 ? -84.77100 -25.34700 -72.55200 1.000 77.13850 180 PRO H CA 1
ATOM 12051 C C . PRO H 1 189 ? -84.69600 -23.82900 -72.72600 1.000 71.72547 180 PRO H C 1
ATOM 12052 O O . PRO H 1 189 ? -83.80900 -23.36100 -73.42000 1.000 58.35157 180 PRO H O 1
ATOM 12056 N N . HIS H 1 190 ? -85.61000 -23.11000 -72.08400 1.000 61.55149 181 HIS H N 1
ATOM 12057 C CA . HIS H 1 190 ? -85.67400 -21.64500 -72.28300 1.000 56.73090 181 HIS H CA 1
ATOM 12058 C C . HIS H 1 190 ? -84.41700 -20.96200 -71.73200 1.000 49.99234 181 HIS H C 1
ATOM 12059 O O . HIS H 1 190 ? -83.98400 -19.98400 -72.34500 1.000 43.81976 181 HIS H O 1
ATOM 12066 N N . GLY H 1 191 ? -83.85700 -21.46800 -70.63800 1.000 46.49764 182 GLY H N 1
ATOM 12067 C CA . GLY H 1 191 ? -82.70100 -20.81200 -70.00200 1.000 47.26960 182 GLY H CA 1
ATOM 12068 C C . GLY H 1 191 ? -81.48100 -20.76100 -70.90000 1.000 40.12116 182 GLY H C 1
ATOM 12069 O O . GLY H 1 191 ? -80.92800 -19.67800 -71.06000 1.000 38.89584 182 GLY H O 1
ATOM 12070 N N . ARG H 1 192 ? -81.07000 -21.90700 -71.43300 1.000 38.83106 183 ARG H N 1
ATOM 12071 C CA . ARG H 1 192 ? -79.87400 -21.95400 -72.30600 1.000 43.54284 183 ARG H CA 1
ATOM 12072 C C . ARG H 1 192 ? -80.10300 -21.04400 -73.51400 1.000 38.56218 183 ARG H C 1
ATOM 12073 O O . ARG H 1 192 ? -79.24600 -20.20700 -73.79700 1.000 36.58122 183 ARG H O 1
ATOM 12081 N N . ASP H 1 193 ? -81.25600 -21.18700 -74.15900 1.000 39.13562 184 ASP H N 1
ATOM 12082 C CA . ASP H 1 193 ? -81.56400 -20.38500 -75.36500 1.000 39.55257 184 ASP H CA 1
ATOM 12083 C C . ASP H 1 193 ? -81.54700 -18.89300 -75.02100 1.000 38.60384 184 ASP H C 1
ATOM 12084 O O . ASP H 1 193 ? -80.94600 -18.12700 -75.77400 1.000 34.70657 184 ASP H O 1
ATOM 12089 N N . ALA H 1 194 ? -82.21700 -18.51400 -73.93600 1.000 32.29811 185 ALA H N 1
ATOM 12090 C CA . ALA H 1 194 ? -82.26100 -17.08800 -73.57300 1.000 38.26984 185 ALA H CA 1
ATOM 12091 C C . ALA H 1 194 ? -80.84200 -16.60200 -73.20600 1.000 35.49894 185 ALA H C 1
ATOM 12092 O O . ALA H 1 194 ? -80.51100 -15.46900 -73.56300 1.000 38.37214 185 ALA H O 1
ATOM 12094 N N . GLY H 1 195 ? -80.03700 -17.40400 -72.52300 1.000 32.60575 186 GLY H N 1
ATOM 12095 C CA . GLY H 1 195 ? -78.67500 -16.97900 -72.13400 1.000 34.28595 186 GLY H CA 1
ATOM 12096 C C . GLY H 1 195 ? -77.74600 -16.84500 -73.33700 1.000 35.35025 186 GLY H C 1
ATOM 12097 O O . GLY H 1 195 ? -77.01800 -15.85200 -73.43800 1.000 34.25579 186 GLY H O 1
ATOM 12098 N N . ILE H 1 196 ? -77.81100 -17.78500 -74.26500 1.000 37.56963 187 ILE H N 1
ATOM 12099 C CA . ILE H 1 196 ? -77.03500 -17.71700 -75.53700 1.000 33.55956 187 ILE H CA 1
ATOM 12100 C C . ILE H 1 196 ? -77.49800 -16.51200 -76.34700 1.000 34.88764 187 ILE H C 1
ATOM 12101 O O . ILE H 1 196 ? -76.61300 -15.79700 -76.89000 1.000 36.79170 187 ILE H O 1
ATOM 12106 N N . ALA H 1 197 ? -78.80800 -16.26100 -76.44600 1.000 32.85705 188 ALA H N 1
ATOM 12107 C CA . ALA H 1 197 ? -79.34700 -15.10400 -77.18300 1.000 36.63730 188 ALA H CA 1
ATOM 12108 C C . ALA H 1 197 ? -78.81300 -13.81600 -76.55000 1.000 37.90807 188 ALA H C 1
ATOM 12109 O O . ALA H 1 197 ? -78.43100 -12.88100 -77.28200 1.000 33.14835 188 ALA H O 1
ATOM 12111 N N . SER H 1 198 ? -78.79100 -13.75000 -75.22200 1.000 36.87117 189 SER H N 1
ATOM 12112 C CA . SER H 1 198 ? -78.25500 -12.55300 -74.52300 1.000 36.98993 189 SER H CA 1
ATOM 12113 C C . SER H 1 198 ? -76.78000 -12.38400 -74.88900 1.000 29.11209 189 SER H C 1
ATOM 12114 O O . SER H 1 198 ? -76.36000 -11.26300 -75.16800 1.000 40.10345 189 SER H O 1
ATOM 12117 N N . ALA H 1 199 ? -76.01600 -13.45200 -74.86700 1.000 30.26675 190 ALA H N 1
ATOM 12118 C CA . ALA H 1 199 ? -74.57700 -13.40700 -75.16900 1.000 35.44647 190 ALA H CA 1
ATOM 12119 C C . ALA H 1 199 ? -74.39700 -12.90500 -76.60500 1.000 39.44344 190 ALA H C 1
ATOM 12120 O O . ALA H 1 199 ? -73.54400 -12.02500 -76.85200 1.000 33.68506 190 ALA H O 1
ATOM 12122 N N . ARG H 1 200 ? -75.23600 -13.37600 -77.52600 1.000 38.92243 191 ARG H N 1
ATOM 12123 C CA . ARG H 1 200 ? -75.09400 -12.99700 -78.95800 1.000 36.03530 191 ARG H CA 1
ATOM 12124 C C . ARG H 1 200 ? -75.41400 -11.51600 -79.14300 1.000 35.78139 191 ARG H C 1
ATOM 12125 O O . ARG H 1 200 ? -74.68300 -10.88000 -79.91300 1.000 37.82734 191 ARG H O 1
ATOM 12133 N N . ALA H 1 201 ? -76.42400 -10.96100 -78.46200 1.000 30.07780 192 ALA H N 1
ATOM 12134 C CA . ALA H 1 201 ? -76.72200 -9.51800 -78.49400 1.000 35.00625 192 ALA H CA 1
ATOM 12135 C C . ALA H 1 201 ? -75.51000 -8.72200 -77.96500 1.000 42.90384 192 ALA H C 1
ATOM 12136 O O . ALA H 1 201 ? -75.11800 -7.71200 -78.62400 1.000 41.34179 192 ALA H O 1
ATOM 12138 N N . GLN H 1 202 ? -74.88400 -9.18600 -76.87000 1.000 40.48940 193 GLN H N 1
ATOM 12139 C CA . GLN H 1 202 ? -73.67800 -8.56000 -76.24600 1.000 41.56829 193 GLN H CA 1
ATOM 12140 C C . GLN H 1 202 ? -72.51700 -8.65900 -77.23700 1.000 38.77794 193 GLN H C 1
ATOM 12141 O O . GLN H 1 202 ? -71.88000 -7.62600 -77.47800 1.000 37.45639 193 GLN H O 1
ATOM 12147 N N . ILE H 1 203 ? -72.31300 -9.81900 -77.87000 1.000 38.35468 194 ILE H N 1
ATOM 12148 C CA . ILE H 1 203 ? -71.28100 -10.01600 -78.94000 1.000 41.54756 194 ILE H CA 1
ATOM 12149 C C . ILE H 1 203 ? -71.47000 -8.94700 -80.03700 1.000 40.99652 194 ILE H C 1
ATOM 12150 O O . ILE H 1 203 ? -70.46900 -8.30000 -80.43500 1.000 38.03958 194 ILE H O 1
ATOM 12155 N N . ALA H 1 204 ? -72.70200 -8.71200 -80.48500 1.000 38.80916 195 ALA H N 1
ATOM 12156 C CA . ALA H 1 204 ? -72.98600 -7.79600 -81.62300 1.000 40.55540 195 ALA H CA 1
ATOM 12157 C C . ALA H 1 204 ? -72.69200 -6.35700 -81.20800 1.000 48.95021 195 ALA H C 1
ATOM 12158 O O . ALA H 1 204 ? -72.14200 -5.61300 -82.04000 1.000 46.68098 195 ALA H O 1
ATOM 12160 N N . ARG H 1 205 ? -73.10500 -5.96000 -79.99900 1.000 41.55434 196 ARG H N 1
ATOM 12161 C CA . ARG H 1 205 ? -72.85200 -4.58600 -79.49400 1.000 45.93793 196 ARG H CA 1
ATOM 12162 C C . ARG H 1 205 ? -71.33900 -4.34800 -79.42600 1.000 41.39915 196 ARG H C 1
ATOM 12163 O O . ARG H 1 205 ? -70.91100 -3.24300 -79.78100 1.000 52.57237 196 ARG H O 1
ATOM 12171 N N . LEU H 1 206 ? -70.54800 -5.33400 -79.01700 1.000 45.07872 197 LEU H N 1
ATOM 12172 C CA . LEU H 1 206 ? -69.07600 -5.19100 -78.85200 1.000 41.97793 197 LEU H CA 1
ATOM 12173 C C . LEU H 1 206 ? -68.36400 -5.18800 -80.21400 1.000 49.54700 197 LEU H C 1
ATOM 12174 O O . LEU H 1 206 ? -67.38500 -4.43500 -80.36700 1.000 45.00040 197 LEU H O 1
ATOM 12179 N N . ALA H 1 207 ? -68.75800 -6.07300 -81.13300 1.000 39.77574 198 ALA H N 1
ATOM 12180 C CA . ALA H 1 207 ? -67.98200 -6.38300 -82.35700 1.000 47.02026 198 ALA H CA 1
ATOM 12181 C C . ALA H 1 207 ? -68.00400 -5.18100 -83.31100 1.000 42.71673 198 ALA H C 1
ATOM 12182 O O . ALA H 1 207 ? -67.03000 -5.02600 -84.04800 1.000 52.47769 198 ALA H O 1
ATOM 12184 N N . VAL H 1 208 ? -69.01800 -4.32700 -83.22800 1.000 45.35437 199 VAL H N 1
ATOM 12185 C CA . VAL H 1 208 ? -69.23700 -3.17600 -84.14800 1.000 48.37600 199 VAL H CA 1
ATOM 12186 C C . VAL H 1 208 ? -68.44800 -1.95300 -83.67200 1.000 59.24551 199 VAL H C 1
ATOM 12187 O O . VAL H 1 208 ? -68.56000 -0.90800 -84.33900 1.000 52.14270 199 VAL H O 1
ATOM 12191 N N . GLN H 1 209 ? -67.76500 -2.02100 -82.52200 1.000 53.43641 200 GLN H N 1
ATOM 12192 C CA . GLN H 1 209 ? -66.96300 -0.87000 -82.03800 1.000 56.68203 200 GLN H CA 1
ATOM 12193 C C . GLN H 1 209 ? -65.67200 -0.85400 -82.86400 1.000 52.45403 200 GLN H C 1
ATOM 12194 O O . GLN H 1 209 ? -64.94100 0.14200 -82.78900 1.000 62.51080 200 GLN H O 1
#

Nearest PDB structures (foldseek):
  8h4j-assembly4_F  TM=9.952E-01  e=1.779E-36  Klebsiella pneumoniae 30684/NJST258_2
  7n2w-assembly1_B  TM=9.922E-01  e=3.652E-34  Klebsiella pneumoniae subsp. pneumoniae MGH 78578
  7n2x-assembly1_A  TM=9.609E-01  e=8.329E-22  Escherichia coli O157:H7
  1t5b-assembly1_B  TM=9.594E-01  e=7.851E-22  Salmonella enterica subsp. enterica serovar Typhimurium
  1t5b-assembly1_A  TM=9.567E-01  e=2.416E-21  Salmonella enterica subsp. enterica serovar Typhimurium

Sequence (1602 aa):
GANNVLVLKSSINGETSLTNQLINEFLAARQAAGHGDRLTEHDLSAMALPTLDRPLFAALRGAVDPQPAIREAVALSDQLIAELKASDLLVIGAPMYNLNVPTDLKKWFDLVARARETFRYTESWPQGLVEGVRAVVVSSRGGIHQGETTDAVTPYLRAVLGLMGIQEVEFIYAEGLDNRPHGRDAGIASARAQIARLAVQAGANVLVLKSSINGETSLTNQLINEFLAARQAAGHGDRLTEHDLSAMALPTLDRPLFAALRGAVDPQPAIREAVALSDQLIAELKASDLLVIGAPMYNLNVPTDLKKWFDLVARARETFRYTESWPQGLVEGVRRAVVVSSRGGIHQGETTDAVTPYLRAVLGLMGIQEVEFIYAEGLDNRPHGRDAGIASARAQIARLAVQAGANVLVLKSSINGETSLTNQLINEFLAARQAAGHGDRLTEHDLSAMALPTLDRPLFAALRGAVDPQPAIREAVALSDQLIAELKASDLLVIGAPMYNLNVPTDLKKWFDLVARARETFRYTESWPQGLVEGVRAVVVSSRGGIHQGETTDAVTPYLRAVLGLMGIQEVEFIYAEGLDNRPHGRDAGIASARAQIARLAVQAANVLVLKSSINGETSLTNQLINEFLAARQAAGHGDRLTEHDLSAMALPTLDRPLFAALRGAVDPQPAIREAVALSDQLIAELKASDLLVIGAPMYNLNVPTDLKKWFDLVARARETFRYTESWPQGLVEGVRAVVVSSRGGIHQGETTDAVTPYLRAVLGLMGIQEVEFIYAEGLDNRPHGRDAGIASARAQIARLAVQANVLVLKSSINGETSLTNQLINEFLAARQAAGHGDRLTEHDLSAMALPTLDRPLFAALRGAVDPQPAIREAVALSDQLIAELKASDLLVIGAPMYNLNVPTDLKKWFDLVARARETFRYTESWPQGLVEGVRRAVVVSSRGGIHQGETTDAVTPYLRAVLGLMGIQEVEFIYAEGLDNRPHGRDAGIASARAQIARLAVQAANVLVLKSSINGETSLTNQLINEFLAARQAAGHGDRLTEHDLSAMALPTLDRPLFAALRGAVDPQPAIREAVALSDQLIAELKASDLLVIGAPMYNLNVPTDLKKWFDLVARARETFRYTESWPQGLVEGVRAVVVSSRGGIHQGETTDAVTPYLRAVLGLMGIQEVEFIYAEGLDNRPHGRDAGIASARAQIARLAVQAGANVLVLKSSINGETSLTNQLINEFLAARQAAGHGDRLTEHDLSAMALPTLDRPLFAALRGAVDPQPAIREAVALSDQLIAELKASDLLVIGAPMYNLNVPTDLKKWFDLVARARETFRRYTESWPQGLVEGVRAVVVSSRGGIHQGETTDAVTPYLRAVLGLMGIQEVEFIYAEGLDNRPHGRDAGIASARAQIARLAVQAANVLVLKSSINGETSLTNQLINEFLAARQAAGHGDRLTEHDLSAMALPTLDRPLFAALRGAVDPQPAIREAVALSDQLIAELKASDLLVIGAPMYNLNVPTDLKKWFDLVARARETFRYTESWPQGLVEGVRAVVVSSRGGIHQGETTDAVTPYLRAVLGLMGIQEVEFIYAEGLDNRPHGRDAGIASARAQIARLAVQ

Organism: NCBI:txid1420013

Secondary structure (DSSP, 8-state):
--EEEEEE--SSGGG-HHHHHHHHHHHHHHHTT---EEEEEEGGGS-PPPP-HHHHHHHTT-----HHHHHHHHHHHHHHHHHHH-SEEEEE---BTTB--HHHHHHHHHH--BTTTEESSSSS-EE---S-EEEEEEE-SS--TTSTT--HHHHHHHHHHHTT---EEEEEE--TTSTTHHHHHHHHHHHHHHHHHSS--/--EEEEEE--SSGGG-HHHHHHHHHHHHHHHTT---EEEEEEGGGS-PPP--HHHHHHHTT-----HHHHHHHHHHHHHHHHHHH-SEEEEE---BTTB--HHHHHHHHHH--BTTTEE--SSS-EE---S-EEEEEEE-SS--TTSTT--HHHHHHHHHHHTT---EEEEEE--TTSTTHHHHHHHHHHHHHHHHHHT--/--EEEEEE--SSGGG-HHHHHHHHHHHHHHHTT---EEEEEEGGGS-PPPP-HHHHHHHTT-----HHHHHHHHHHHHHHHHHHT-SEEEEE---BTTB--HHHHHHHHHH--BTTTEESSSSS-EE---S-EEEEEEE-SS--TTSTT--HHHHHHHHHHHTT---EEEEEE--TTSTTTHHHHHHHHHHHHHHHHHT--/-EEEEEE--SSGGG-HHHHHHHHHHHHHHHTT--PEEEEEEGGGTTPPPP-HHHHHHHTTSSPPPGGGHHHHHHHHHHHHHHHH-SEEEEE---BTTB--HHHHHHHHHH--BTTTEE--SSS-EE---S-EEEEEEE-SS--TTSTT--HHHHHHHHHHHTT---EEEEEE--TTSTTHHHHHHHHHHHHHHHHHHT-/-EEEEEE--SSGGG-HHHHHHHHHHHHHHHTT---EEEEEEGGGS-PPPP-HHHHHHTTT-----HHHHHHHHHHHHHHHHHHT-SEEEEE---BTTB--HHHHHHHHHHS-BTTTEE--SSS-EE---S-EEEEEEE-SS--TTSTT--HHHHHHHHHHHTT---EEEEEE--GGGTTHHHHHHHHHHHHHHHHHHS--/-EEEEEE--SSGGG-HHHHHHHHHHHHHHHTT---EEEEEEGGGS-PPPP-HHHHHHHTT-----HHHHHHHHHHHHHHHHHHT-SEEEEE---BTTB--HHHHHHHHHH--BTTTEE--SSS-EE---S-EEEEEEE-SS--TTSTT--HHHHHHHHHHHTT---EEEEEE--TTSTTHHHHHHHHHHHHHHHHHHT--/--EEEEEE--SSGGG-HHHHHHHHHHHHHHHTT---EEEEEEGGGS-PPPP-HHHHHHHTT----SHHHHHHHHHHHHHHHHHHH-SEEEEE---BTTB--HHHHHHHHHH--BTTTEE--SSS-EE---S-EEEEEEE-SS--TTSTT--HHHHHHHHHHHTT---EEEEEE--TTSSHHHHHHHHHHHHHHHHHHHT--/-EEEEEE--SSGGG-HHHHHHHHHHHHHHHTT---EEEEEEGGGTTPPPP-HHHHHHHTT---S-HHHHHHHHHHHHHHHHHHH-SEEEEE---BTTB--HHHHHHHHHHS-BTTTEE--SSS-EE---S-EEEEEEE-SS--TTSTT--HHHHHHHHHHHTT---EEEEEE--TTSTTHHHHHHHHHHHHHHHHHHT-